Protein AF-0000000085167241 (afdb_homodimer)

Nearest PDB structures (foldseek):
  3n6x-assembly1_A  TM=8.940E-01  e=3.198E-33  Methylobacillus flagellatus KT
  5oeu-assembly1_A  TM=6.201E-01  e=6.183E-09  Globodera pallida
  5oev-assembly1_A  TM=5.483E-01  e=1.674E-08  Globodera pallida
  5oev-assembly2_B  TM=4.796E-01  e=4.284E-06  Globodera pallida
  3n6x-assembly1_A  TM=8.940E-01  e=3.481E-33  Methylobacillus flagellatus KT

Foldseek 3Di:
DPLVQLVQEDDDQFFAEQQADNVRHGDPLCVLVSVVVSPDDLVLVLVLQVLLVVLQLLLLQFFQQPPPVVSDGHGAFAFLDFREDEQVRVVLVQVQVFLVLLLLLVVVLCLQEVVVCCVVVLDPPCLQVVFLLAANLCRPFQAFLSGQQFKWKWWWFAFRVGAIATAWIDGFADDFPLVLQSQVVSNCVSPVPSCVVQVFDHLLVQLVLSLLQQQVRFPQVPDRAAEAEEDLDDSHRCLSSSLSSCQSNVHHYDWQQQWEDDPLFIWGAFLQGTDTHGEYEYNDGLLLAALQRRNVPRPTHYHNNSVSRSVNRHHYHNHRSSQSRRFPQCLVSSQVSSCVPPNDGRSHHHFDKAQQVDPVSVVVCVVCVQQKWKDFRHPVDPDDIHHSVPDDDPRNVVVNVVCVVCVRGIMIGGQGQGHWYWGFDPDDSRHTYIWGKMWMWMWGDSSNSTIGTRSWTKMWTDPDHPDSDTDPNVDGHIHRYGYGDPDNPPPPPVDPDCPDDVCVVVVPDDDTHGLLLLLLLLVLLQLLLLLLLLLLLLLLLLVLLVVPDPLSQVLNQLSQVLCVLVQQDADPDPVGDDSVRRLVSSLCQAQPCPRPHHSLVSLVSSLSSCSSNVSQDDSVLNSLSVCLNVLRNDDDDDSVSSSVSSVVSNVSSVVNVVCLVPPGDPDSSSLSSVLSNLLNLLLSLLSSVLSLLPDDPVSSQSCLCSNCSSLVCNVVLCVPVVDDDDDLSSCCQAEPDCPRCSHNLVSLVSNVVSVVVSCVRNPDDPLCLSVVLNVLSVPADSVCCPPPHPNNVVSSVSSSVSSVSSNVSSVVVSVVCCVSRNDPPPPPPPPPD/DPLVQLVQEDDDQFFAEQQADNVRHGDPLCVLVSVVVSPDDLVLVLVLQVLLVVLQLLLLQFFQQPPPVVSDGHGAFAFLDFREDEQVRVVLVQVQVFLVLLLLLVVVLCLQEVVVCCVVVLDPPCLQVVFLLAAPLCRPFQAFLSGQQFKWKWWWFAFRVGAIATAFIDGFQDDFPLVLLSNVVSNCVSPVPSCVVQVFDHLLVQLVLSLLQQQVRFPQVPDRAAEAEEDLDDSHRCLVSSLSSCQSNVHHYDWQQQWEADPLFIWGAFLQGTDTHGEYEYNDGLQLAALPRRNVPRPTHYHNNSVSRSVNRHHYHNHRSSQSRRFPQCLVSSQVSSCVPPNDGRSHHHFDKAQQVDPVSVVVCVVPVQQKWKDFRHPVDPDDIDHSVPDDDPRNVVVNVVCVVCVRGIMIGGQGQGHWYWGFDPDDSRHTYIWGKMWMWMWGDSSNSTIGTRSWTKMWTDPDHPDSDTDVNVDGHIHRYTYGDPDNPPPPPVPPDCPDDVCVVVVPDDDTHGLLLLLLLLVLLQLLLLLLLLLLLLLLLLVLLVVPDPLSQVLNQLSQVLCVLVQQDADPDPPHDDSVRRLVSSLCQAQPCPRPHHSLVSLVSSLSSCSSNVSQDDSVLNSLSVCLNVLRNDDDDDSVSSSVSSVVNNVSSVVNVVCLVPPGDPDSSSLSSVLSNLLNLLLSLLSSVLSLLPDDPVSSQSCLCSNCSSLVCNVVLCVPVVDDDDDLSSCCQAEPDCPRCSHNLVSLVSNVVSVVVCCVRNPDDPLCLSVVLNVLSVPDDSVCCPPPHPNNVVSSVSSSVSSVSSNVSSVVVSVVCCVSRNDPPPPPPPPPD

Structure (mmCIF, N/CA/C/O backbone):
data_AF-0000000085167241-model_v1
#
loop_
_entity.id
_entity.type
_entity.pdbx_description
1 polymer 'Uncharacterized protein'
#
loop_
_atom_site.group_PDB
_atom_site.id
_atom_site.type_symbol
_atom_site.label_atom_id
_atom_site.label_alt_id
_atom_site.label_comp_id
_atom_site.label_asym_id
_atom_site.label_entity_id
_atom_site.label_seq_id
_atom_site.pdbx_PDB_ins_code
_atom_site.Cartn_x
_atom_site.Cartn_y
_atom_site.Cartn_z
_atom_site.occupancy
_atom_site.B_iso_or_equiv
_atom_site.auth_seq_id
_atom_site.auth_comp_id
_atom_site.auth_asym_id
_atom_site.auth_atom_id
_atom_site.pdbx_PDB_model_num
ATOM 1 N N . MET A 1 1 ? 24.047 -2.877 -44.812 1 36.88 1 MET A N 1
ATOM 2 C CA . MET A 1 1 ? 24.219 -2.045 -43.625 1 36.88 1 MET A CA 1
ATOM 3 C C . MET A 1 1 ? 24.953 -2.812 -42.531 1 36.88 1 MET A C 1
ATOM 5 O O . MET A 1 1 ? 24.766 -4.023 -42.375 1 36.88 1 MET A O 1
ATOM 9 N N . PRO A 1 2 ? 26 -2.436 -42.031 1 45.62 2 PRO A N 1
ATOM 10 C CA . PRO A 1 2 ? 26.828 -3.145 -41.062 1 45.62 2 PRO A CA 1
ATOM 11 C C . PRO A 1 2 ? 26.016 -3.658 -39.844 1 45.62 2 PRO A C 1
ATOM 13 O O . PRO A 1 2 ? 25.203 -2.918 -39.281 1 45.62 2 PRO A O 1
ATOM 16 N N . GLN A 1 3 ? 25.609 -4.973 -39.781 1 63.5 3 GLN A N 1
ATOM 17 C CA . GLN A 1 3 ? 24.859 -5.598 -38.719 1 63.5 3 GLN A CA 1
ATOM 18 C C . GLN A 1 3 ? 25.656 -5.625 -37.406 1 63.5 3 GLN A C 1
ATOM 20 O O . GLN A 1 3 ? 26.609 -6.402 -37.281 1 63.5 3 GLN A O 1
ATOM 25 N N . ARG A 1 4 ? 25.609 -4.578 -36.594 1 71.19 4 ARG A N 1
ATOM 26 C CA . ARG A 1 4 ? 26.312 -4.293 -35.344 1 71.19 4 ARG A CA 1
ATOM 27 C C . ARG A 1 4 ? 26.312 -5.508 -34.438 1 71.19 4 ARG A C 1
ATOM 29 O O . ARG A 1 4 ? 27.344 -5.871 -33.875 1 71.19 4 ARG A O 1
ATOM 36 N N . LEU A 1 5 ? 25.312 -6.191 -34.406 1 78.56 5 LEU A N 1
ATOM 37 C CA . LEU A 1 5 ? 25.188 -7.289 -33.438 1 78.56 5 LEU A CA 1
ATOM 38 C C . LEU A 1 5 ? 25.938 -8.523 -33.938 1 78.56 5 LEU A C 1
ATOM 40 O O . LEU A 1 5 ? 26.641 -9.18 -33.188 1 78.56 5 LEU A O 1
ATOM 44 N N . LEU A 1 6 ? 25.938 -8.734 -35.281 1 81.69 6 LEU A N 1
ATOM 45 C CA . LEU A 1 6 ? 26.547 -9.93 -35.844 1 81.69 6 LEU A CA 1
ATOM 46 C C . LEU A 1 6 ? 28.062 -9.781 -35.906 1 81.69 6 LEU A C 1
ATOM 48 O O . LEU A 1 6 ? 28.797 -10.773 -35.844 1 81.69 6 LEU A O 1
ATOM 52 N N . GLU A 1 7 ? 28.484 -8.547 -36 1 77.75 7 GLU A N 1
ATOM 53 C CA . GLU A 1 7 ? 29.922 -8.305 -36.156 1 77.75 7 GLU A CA 1
ATOM 54 C C . GLU A 1 7 ? 30.656 -8.625 -34.844 1 77.75 7 GLU A C 1
ATOM 56 O O . GLU A 1 7 ? 31.812 -9.055 -34.875 1 77.75 7 GLU A O 1
ATOM 61 N N . SER A 1 8 ? 30.047 -8.539 -33.812 1 76.19 8 SER A N 1
ATOM 62 C CA . SER A 1 8 ? 30.703 -8.727 -32.531 1 76.19 8 SER A CA 1
ATOM 63 C C . SER A 1 8 ? 30.5 -10.148 -32 1 76.19 8 SER A C 1
ATOM 65 O O . SER A 1 8 ? 31.062 -10.523 -30.984 1 76.19 8 SER A O 1
ATOM 67 N N . TYR A 1 9 ? 29.844 -10.914 -32.781 1 85.69 9 TYR A N 1
ATOM 68 C CA . TYR A 1 9 ? 29.5 -12.25 -32.281 1 85.69 9 TYR A CA 1
ATOM 69 C C . TYR A 1 9 ? 30.656 -13.227 -32.5 1 85.69 9 TYR A C 1
ATOM 71 O O . TYR A 1 9 ? 31.094 -13.43 -33.656 1 85.69 9 TYR A O 1
ATOM 79 N N . PRO A 1 10 ? 31.219 -13.688 -31.375 1 80.62 10 PRO A N 1
ATOM 80 C CA . PRO A 1 10 ? 32.312 -14.633 -31.516 1 80.62 10 PRO A CA 1
ATOM 81 C C . PRO A 1 10 ? 31.875 -15.984 -32.062 1 80.62 10 PRO A C 1
ATOM 83 O O . PRO A 1 10 ? 30.875 -16.531 -31.609 1 80.62 10 PRO A O 1
ATOM 86 N N . VAL A 1 11 ? 32.594 -16.5 -33.094 1 75.38 11 VAL A N 1
ATOM 87 C CA . VAL A 1 11 ? 32.25 -17.812 -33.656 1 75.38 11 VAL A CA 1
ATOM 88 C C . VAL A 1 11 ? 33.281 -18.844 -33.219 1 75.38 11 VAL A C 1
ATOM 90 O O . VAL A 1 11 ? 34.469 -18.594 -33.219 1 75.38 11 VAL A O 1
ATOM 93 N N . ALA A 1 12 ? 32.688 -19.875 -32.594 1 73.56 12 ALA A N 1
ATOM 94 C CA . ALA A 1 12 ? 33.562 -21 -32.281 1 73.56 12 ALA A CA 1
ATOM 95 C C . ALA A 1 12 ? 33.531 -22.047 -33.375 1 73.56 12 ALA A C 1
ATOM 97 O O . ALA A 1 12 ? 32.469 -22.453 -33.844 1 73.56 12 ALA A O 1
ATOM 98 N N . SER A 1 13 ? 34.688 -22.484 -33.875 1 71.19 13 SER A N 1
ATOM 99 C CA . SER A 1 13 ? 34.781 -23.375 -35.031 1 71.19 13 SER A CA 1
ATOM 100 C C . SER A 1 13 ? 34.594 -24.828 -34.625 1 71.19 13 SER A C 1
ATOM 102 O O . SER A 1 13 ? 34.281 -25.672 -35.438 1 71.19 13 SER A O 1
ATOM 104 N N . ASP A 1 14 ? 34.625 -25.156 -33.469 1 81.12 14 ASP A N 1
ATOM 105 C CA . ASP A 1 14 ? 34.656 -26.562 -33.062 1 81.12 14 ASP A CA 1
ATOM 106 C C . ASP A 1 14 ? 33.281 -26.984 -32.5 1 81.12 14 ASP A C 1
ATOM 108 O O . ASP A 1 14 ? 33.156 -28.078 -31.953 1 81.12 14 ASP A O 1
ATOM 112 N N . ARG A 1 15 ? 32.312 -26.219 -32.688 1 87.81 15 ARG A N 1
ATOM 113 C CA . ARG A 1 15 ? 30.984 -26.531 -32.156 1 87.81 15 ARG A CA 1
ATOM 114 C C . ARG A 1 15 ? 29.891 -26.062 -33.094 1 87.81 15 ARG A C 1
ATOM 116 O O . ARG A 1 15 ? 30.125 -25.203 -33.969 1 87.81 15 ARG A O 1
ATOM 123 N N . TYR A 1 16 ? 28.828 -26.688 -33.062 1 90.88 16 TYR A N 1
ATOM 124 C CA . TYR A 1 16 ? 27.688 -26.25 -33.844 1 90.88 16 TYR A CA 1
ATOM 125 C C . TYR A 1 16 ? 27.125 -24.938 -33.281 1 90.88 16 TYR A C 1
ATOM 127 O O . TYR A 1 16 ? 26.891 -24.812 -32.094 1 90.88 16 TYR A O 1
ATOM 135 N N . ASP A 1 17 ? 26.969 -24 -34.188 1 92.5 17 ASP A N 1
ATOM 136 C CA . ASP A 1 17 ? 26.375 -22.719 -33.781 1 92.5 17 ASP A CA 1
ATOM 137 C C . ASP A 1 17 ? 24.906 -22.656 -34.219 1 92.5 17 ASP A C 1
ATOM 139 O O . ASP A 1 17 ? 24.594 -22.828 -35.375 1 92.5 17 ASP A O 1
ATOM 143 N N . GLU A 1 18 ? 24.062 -22.359 -33.281 1 94.06 18 GLU A N 1
ATOM 144 C CA . GLU A 1 18 ? 22.625 -22.344 -33.562 1 94.06 18 GLU A CA 1
ATOM 145 C C . GLU A 1 18 ? 22.219 -21.188 -34.469 1 94.06 18 GLU A C 1
ATOM 147 O O . GLU A 1 18 ? 21.188 -21.25 -35.125 1 94.06 18 GLU A O 1
ATOM 152 N N . MET A 1 19 ? 22.969 -20.109 -34.5 1 93.5 19 MET A N 1
ATOM 153 C CA . MET A 1 19 ? 22.609 -18.906 -35.219 1 93.5 19 MET A CA 1
ATOM 154 C C . MET A 1 19 ? 23.375 -18.844 -36.562 1 93.5 19 MET A C 1
ATOM 156 O O . MET A 1 19 ? 22.812 -18.422 -37.562 1 93.5 19 MET A O 1
ATOM 160 N N . LEU A 1 20 ? 24.578 -19.266 -36.531 1 91.94 20 LEU A N 1
ATOM 161 C CA . LEU A 1 20 ? 25.422 -19.156 -37.719 1 91.94 20 LEU A CA 1
ATOM 162 C C . LEU A 1 20 ? 25.672 -20.516 -38.344 1 91.94 20 LEU A C 1
ATOM 164 O O . LEU A 1 20 ? 25.875 -21.5 -37.625 1 91.94 20 LEU A O 1
ATOM 168 N N . ALA A 1 21 ? 25.656 -20.531 -39.656 1 89.69 21 ALA A N 1
ATOM 169 C CA . ALA A 1 21 ? 26.047 -21.734 -40.406 1 89.69 21 ALA A CA 1
ATOM 170 C C . ALA A 1 21 ? 27.578 -21.891 -40.406 1 89.69 21 ALA A C 1
ATOM 172 O O . ALA A 1 21 ? 28.297 -21 -39.969 1 89.69 21 ALA A O 1
ATOM 173 N N . ALA A 1 22 ? 28.016 -23.078 -40.875 1 84.75 22 ALA A N 1
ATOM 174 C CA . ALA A 1 22 ? 29.438 -23.391 -40.875 1 84.75 22 ALA A CA 1
ATOM 175 C C . ALA A 1 22 ? 30.219 -22.391 -41.688 1 84.75 22 ALA A C 1
ATOM 177 O O . ALA A 1 22 ? 31.391 -22.094 -41.406 1 84.75 22 ALA A O 1
ATOM 178 N N . ASP A 1 23 ? 29.562 -21.766 -42.625 1 83.31 23 ASP A N 1
ATOM 179 C CA . ASP A 1 23 ? 30.234 -20.812 -43.5 1 83.31 23 ASP A CA 1
ATOM 180 C C . ASP A 1 23 ? 30.172 -19.391 -42.938 1 83.31 23 ASP A C 1
ATOM 182 O O . ASP A 1 23 ? 30.641 -18.438 -43.562 1 83.31 23 ASP A O 1
ATOM 186 N N . GLY A 1 24 ? 29.594 -19.297 -41.781 1 82.25 24 GLY A N 1
ATOM 187 C CA . GLY A 1 24 ? 29.562 -18.016 -41.094 1 82.25 24 GLY A CA 1
ATOM 188 C C . GLY A 1 24 ? 28.312 -17.203 -41.406 1 82.25 24 GLY A C 1
ATOM 189 O O . GLY A 1 24 ? 28.094 -16.141 -40.844 1 82.25 24 GLY A O 1
ATOM 190 N N . ARG A 1 25 ? 27.516 -17.75 -42.281 1 84.75 25 ARG A N 1
ATOM 191 C CA . ARG A 1 25 ? 26.297 -17.031 -42.656 1 84.75 25 ARG A CA 1
ATOM 192 C C . ARG A 1 25 ? 25.172 -17.281 -41.656 1 84.75 25 ARG A C 1
ATOM 194 O O . ARG A 1 25 ? 25.125 -18.359 -41.031 1 84.75 25 ARG A O 1
ATOM 201 N N . LEU A 1 26 ? 24.328 -16.312 -41.594 1 90.94 26 LEU A N 1
ATOM 202 C CA . LEU A 1 26 ? 23.172 -16.406 -40.719 1 90.94 26 LEU A CA 1
ATOM 203 C C . LEU A 1 26 ? 22.188 -17.453 -41.219 1 90.94 26 LEU A C 1
ATOM 205 O O . LEU A 1 26 ? 21.859 -17.5 -42.406 1 90.94 26 LEU A O 1
ATOM 209 N N . ARG A 1 27 ? 21.828 -18.312 -40.375 1 92.38 27 ARG A N 1
ATOM 210 C CA . ARG A 1 27 ? 20.812 -19.281 -40.75 1 92.38 27 ARG A CA 1
ATOM 211 C C . ARG A 1 27 ? 19.484 -18.609 -41.094 1 92.38 27 ARG A C 1
ATOM 213 O O . ARG A 1 27 ? 19.109 -17.625 -40.438 1 92.38 27 ARG A O 1
ATOM 220 N N . PRO A 1 28 ? 18.734 -19.125 -42 1 91.31 28 PRO A N 1
ATOM 221 C CA . PRO A 1 28 ? 17.562 -18.422 -42.562 1 91.31 28 PRO A CA 1
ATOM 222 C C . PRO A 1 28 ? 16.5 -18.125 -41.5 1 91.31 28 PRO A C 1
ATOM 224 O O . PRO A 1 28 ? 15.898 -17.047 -41.5 1 91.31 28 PRO A O 1
ATOM 227 N N . HIS A 1 29 ? 16.219 -19.016 -40.594 1 92.12 29 HIS A N 1
ATOM 228 C CA . HIS A 1 29 ? 15.141 -18.828 -39.656 1 92.12 29 HIS A CA 1
ATOM 229 C C . HIS A 1 29 ? 15.523 -17.828 -38.562 1 92.12 29 HIS A C 1
ATOM 231 O O . HIS A 1 29 ? 14.688 -17.438 -37.75 1 92.12 29 HIS A O 1
ATOM 237 N N . TRP A 1 30 ? 16.75 -17.312 -38.562 1 93.81 30 TRP A N 1
ATOM 238 C CA . TRP A 1 30 ? 17.203 -16.297 -37.625 1 93.81 30 TRP A CA 1
ATOM 239 C C . TRP A 1 30 ? 17.094 -14.898 -38.219 1 93.81 30 TRP A C 1
ATOM 241 O O . TRP A 1 30 ? 17.172 -13.898 -37.5 1 93.81 30 TRP A O 1
ATOM 251 N N . ARG A 1 31 ? 16.906 -14.742 -39.406 1 91.06 31 ARG A N 1
ATOM 252 C CA . ARG A 1 31 ? 17.031 -13.5 -40.156 1 91.06 31 ARG A CA 1
ATOM 253 C C . ARG A 1 31 ? 16.047 -12.453 -39.656 1 91.06 31 ARG A C 1
ATOM 255 O O . ARG A 1 31 ? 16.422 -11.312 -39.375 1 91.06 31 ARG A O 1
ATOM 262 N N . THR A 1 32 ? 14.805 -12.898 -39.531 1 90.25 32 THR A N 1
ATOM 263 C CA . THR A 1 32 ? 13.766 -11.953 -39.125 1 90.25 32 THR A CA 1
ATOM 264 C C . THR A 1 32 ? 14.078 -11.367 -37.781 1 90.25 32 THR A C 1
ATOM 266 O O . THR A 1 32 ? 13.945 -10.156 -37.562 1 90.25 32 THR A O 1
ATOM 269 N N . LEU A 1 33 ? 14.469 -12.164 -36.844 1 92.25 33 LEU A N 1
ATOM 270 C CA . LEU A 1 33 ? 14.734 -11.711 -35.5 1 92.25 33 LEU A CA 1
ATOM 271 C C . LEU A 1 33 ? 15.93 -10.766 -35.469 1 92.25 33 LEU A C 1
ATOM 273 O O . LEU A 1 33 ? 15.875 -9.711 -34.812 1 92.25 33 LEU A O 1
ATOM 277 N N . ILE A 1 34 ? 16.984 -11.07 -36.125 1 89.56 34 ILE A N 1
ATOM 278 C CA . ILE A 1 34 ? 18.203 -10.266 -36.094 1 89.56 34 ILE A CA 1
ATOM 279 C C . ILE A 1 34 ? 17.938 -8.922 -36.781 1 89.56 34 ILE A C 1
ATOM 281 O O . ILE A 1 34 ? 18.422 -7.883 -36.312 1 89.56 34 ILE A O 1
ATOM 285 N N . ASP A 1 35 ? 17.203 -8.977 -37.75 1 88.44 35 ASP A N 1
ATOM 286 C CA . ASP A 1 35 ? 16.844 -7.73 -38.438 1 88.44 35 ASP A CA 1
ATOM 287 C C . ASP A 1 35 ? 16.078 -6.801 -37.5 1 88.44 35 ASP A C 1
ATOM 289 O O . ASP A 1 35 ? 16.328 -5.598 -37.438 1 88.44 35 ASP A O 1
ATOM 293 N N . GLN A 1 36 ? 15.203 -7.422 -36.844 1 87.69 36 GLN A N 1
ATOM 294 C CA . GLN A 1 36 ? 14.398 -6.633 -35.906 1 87.69 36 GLN A CA 1
ATOM 295 C C . GLN A 1 36 ? 15.258 -6.09 -34.781 1 87.69 36 GLN A C 1
ATOM 297 O O . GLN A 1 36 ? 15.062 -4.957 -34.344 1 87.69 36 GLN A O 1
ATOM 302 N N . LEU A 1 37 ? 16.125 -6.836 -34.312 1 85.94 37 LEU A N 1
ATOM 303 C CA . LEU A 1 37 ? 16.984 -6.418 -33.188 1 85.94 37 LEU A CA 1
ATOM 304 C C . LEU A 1 37 ? 17.969 -5.344 -33.656 1 85.94 37 LEU A C 1
ATOM 306 O O . LEU A 1 37 ? 18.297 -4.438 -32.875 1 85.94 37 LEU A O 1
ATOM 310 N N . GLU A 1 38 ? 18.406 -5.504 -34.781 1 82.56 38 GLU A N 1
ATOM 311 C CA . GLU A 1 38 ? 19.344 -4.531 -35.344 1 82.56 38 GLU A CA 1
ATOM 312 C C . GLU A 1 38 ? 18.688 -3.17 -35.531 1 82.56 38 GLU A C 1
ATOM 314 O O . GLU A 1 38 ? 19.359 -2.141 -35.5 1 82.56 38 GLU A O 1
ATOM 319 N N . ASN A 1 39 ? 17.453 -3.211 -35.625 1 82.19 39 ASN A N 1
ATOM 320 C CA . ASN A 1 39 ? 16.688 -1.974 -35.781 1 82.19 39 ASN A CA 1
ATOM 321 C C . ASN A 1 39 ? 16.438 -1.276 -34.469 1 82.19 39 ASN A C 1
ATOM 323 O O . ASN A 1 39 ? 16.062 -0.1 -34.438 1 82.19 39 ASN A O 1
ATOM 327 N N . LEU A 1 40 ? 16.641 -2 -33.469 1 79.44 40 LEU A N 1
ATOM 328 C CA . LEU A 1 40 ? 16.469 -1.4 -32.125 1 79.44 40 LEU A CA 1
ATOM 329 C C . LEU A 1 40 ? 17.734 -0.67 -31.703 1 79.44 40 LEU A C 1
ATOM 331 O O . LEU A 1 40 ? 18.844 -1.156 -31.938 1 79.44 40 LEU A O 1
ATOM 335 N N . SER A 1 41 ? 17.516 0.534 -31.156 1 77.31 41 SER A N 1
ATOM 336 C CA . SER A 1 41 ? 18.656 1.231 -30.578 1 77.31 41 SER A CA 1
ATOM 337 C C . SER A 1 41 ? 19.188 0.513 -29.328 1 77.31 41 SER A C 1
ATOM 339 O O . SER A 1 41 ? 18.469 -0.282 -28.719 1 77.31 41 SER A O 1
ATOM 341 N N . PRO A 1 42 ? 20.422 0.738 -29 1 75.81 42 PRO A N 1
ATOM 342 C CA . PRO A 1 42 ? 20.953 0.143 -27.781 1 75.81 42 PRO A CA 1
ATOM 343 C C . PRO A 1 42 ? 20.109 0.479 -26.547 1 75.81 42 PRO A C 1
ATOM 345 O O . PRO A 1 42 ? 19.938 -0.361 -25.656 1 75.81 42 PRO A O 1
ATOM 348 N N . ASP A 1 43 ? 19.625 1.629 -26.562 1 73.88 43 ASP A N 1
ATOM 349 C CA . ASP A 1 43 ? 18.781 2.033 -25.438 1 73.88 43 ASP A CA 1
ATOM 350 C C . ASP A 1 43 ? 17.484 1.237 -25.406 1 73.88 43 ASP A C 1
ATOM 352 O O . ASP A 1 43 ? 17 0.864 -24.328 1 73.88 43 ASP A O 1
ATOM 356 N N . MET A 1 44 ? 17.016 1.039 -26.531 1 75.88 44 MET A N 1
ATOM 357 C CA . MET A 1 44 ? 15.781 0.252 -26.625 1 75.88 44 MET A CA 1
ATOM 358 C C . MET A 1 44 ? 16.031 -1.199 -26.219 1 75.88 44 MET A C 1
ATOM 360 O O . MET A 1 44 ? 15.203 -1.829 -25.578 1 75.88 44 MET A O 1
ATOM 364 N N . LEU A 1 45 ? 17.188 -1.649 -26.609 1 78.56 45 LEU A N 1
ATOM 365 C CA . LEU A 1 45 ? 17.562 -3.01 -26.25 1 78.56 45 LEU A CA 1
ATOM 366 C C . LEU A 1 45 ? 17.719 -3.139 -24.734 1 78.56 45 LEU A C 1
ATOM 368 O O . LEU A 1 45 ? 17.328 -4.148 -24.141 1 78.56 45 LEU A O 1
ATOM 372 N N . ARG A 1 46 ? 18.266 -2.189 -24.188 1 77.69 46 ARG A N 1
ATOM 373 C CA . ARG A 1 46 ? 18.422 -2.156 -22.734 1 77.69 46 ARG A CA 1
ATOM 374 C C . ARG A 1 46 ? 17.078 -2.129 -22.031 1 77.69 46 ARG A C 1
ATOM 376 O O . ARG A 1 46 ? 16.891 -2.785 -21.016 1 77.69 46 ARG A O 1
ATOM 383 N N . ARG A 1 47 ? 16.281 -1.392 -22.594 1 74.62 47 ARG A N 1
ATOM 384 C CA . ARG A 1 47 ? 14.945 -1.292 -22.031 1 74.62 47 ARG A CA 1
ATOM 385 C C . ARG A 1 47 ? 14.227 -2.637 -22.078 1 74.62 47 ARG A C 1
ATOM 387 O O . ARG A 1 47 ? 13.539 -3.016 -21.125 1 74.62 47 ARG A O 1
ATOM 394 N N . ARG A 1 48 ? 14.367 -3.307 -23.172 1 79.69 48 ARG A N 1
ATOM 395 C CA . ARG A 1 48 ? 13.742 -4.617 -23.312 1 79.69 48 ARG A CA 1
ATOM 396 C C . ARG A 1 48 ? 14.352 -5.617 -22.328 1 79.69 48 ARG A C 1
ATOM 398 O O . ARG A 1 48 ? 13.633 -6.438 -21.75 1 79.69 48 ARG A O 1
ATOM 405 N N . ALA A 1 49 ? 15.586 -5.531 -22.172 1 81.62 49 ALA A N 1
ATOM 406 C CA . ALA A 1 49 ? 16.281 -6.418 -21.234 1 81.62 49 ALA A CA 1
ATOM 407 C C . ALA A 1 49 ? 15.82 -6.16 -19.797 1 81.62 49 ALA A C 1
ATOM 409 O O . ALA A 1 49 ? 15.641 -7.098 -19.016 1 81.62 49 ALA A O 1
ATOM 410 N N . ASN A 1 50 ? 15.672 -4.957 -19.547 1 76.12 50 ASN A N 1
ATOM 411 C CA . ASN A 1 50 ? 15.195 -4.59 -18.219 1 76.12 50 ASN A CA 1
ATOM 412 C C . ASN A 1 50 ? 13.758 -5.043 -18 1 76.12 50 ASN A C 1
ATOM 414 O O . ASN A 1 50 ? 13.391 -5.434 -16.891 1 76.12 50 ASN A O 1
ATOM 418 N N . GLU A 1 51 ? 13.047 -4.98 -19 1 74.25 51 GLU A N 1
ATOM 419 C CA . GLU A 1 51 ? 11.672 -5.461 -18.906 1 74.25 51 GLU A CA 1
ATOM 420 C C . GLU A 1 51 ? 11.617 -6.945 -18.562 1 74.25 51 GLU A C 1
ATOM 422 O O . GLU A 1 51 ? 10.773 -7.371 -17.766 1 74.25 51 GLU A O 1
ATOM 427 N N . VAL A 1 52 ? 12.445 -7.68 -19.172 1 80.81 52 VAL A N 1
ATOM 428 C CA . VAL A 1 52 ? 12.531 -9.109 -18.891 1 80.81 52 VAL A CA 1
ATOM 429 C C . VAL A 1 52 ? 12.914 -9.32 -17.422 1 80.81 52 VAL A C 1
ATOM 431 O O . VAL A 1 52 ? 12.289 -10.125 -16.719 1 80.81 52 VAL A O 1
ATOM 434 N N . ARG A 1 53 ? 13.797 -8.586 -16.938 1 77.44 53 ARG A N 1
ATOM 435 C CA . ARG A 1 53 ? 14.25 -8.711 -15.547 1 77.44 53 ARG A CA 1
ATOM 436 C C . ARG A 1 53 ? 13.148 -8.312 -14.57 1 77.44 53 ARG A C 1
ATOM 438 O O . ARG A 1 53 ? 12.953 -8.961 -13.547 1 77.44 53 ARG A O 1
ATOM 445 N N . ASP A 1 54 ? 12.547 -7.246 -14.922 1 67.88 54 ASP A N 1
ATOM 446 C CA . ASP A 1 54 ? 11.484 -6.738 -14.07 1 67.88 54 ASP A CA 1
ATOM 447 C C . ASP A 1 54 ? 10.305 -7.707 -14.023 1 67.88 54 ASP A C 1
ATOM 449 O O . ASP A 1 54 ? 9.672 -7.875 -12.984 1 67.88 54 ASP A O 1
ATOM 453 N N . ALA A 1 55 ? 10.039 -8.281 -15.148 1 69.06 55 ALA A N 1
ATOM 454 C CA . ALA A 1 55 ? 8.938 -9.242 -15.227 1 69.06 55 ALA A CA 1
ATOM 455 C C . ALA A 1 55 ? 9.227 -10.477 -14.375 1 69.06 55 ALA A C 1
ATOM 457 O O . ALA A 1 55 ? 8.336 -11 -13.703 1 69.06 55 ALA A O 1
ATOM 458 N N . ILE A 1 56 ? 10.43 -10.961 -14.375 1 73.56 56 ILE A N 1
ATOM 459 C CA . ILE A 1 56 ? 10.836 -12.109 -13.578 1 73.56 56 ILE A CA 1
ATOM 460 C C . ILE A 1 56 ? 10.664 -11.789 -12.094 1 73.56 56 ILE A C 1
ATOM 462 O O . ILE A 1 56 ? 10.133 -12.609 -11.336 1 73.56 56 ILE A O 1
ATOM 466 N N . ALA A 1 57 ? 11.062 -10.664 -11.758 1 64.06 57 ALA A N 1
ATOM 467 C CA . ALA A 1 57 ? 10.969 -10.234 -10.359 1 64.06 57 ALA A CA 1
ATOM 468 C C . ALA A 1 57 ? 9.516 -10.078 -9.93 1 64.06 57 ALA A C 1
ATOM 470 O O . ALA A 1 57 ? 9.117 -10.539 -8.859 1 64.06 57 ALA A O 1
ATOM 471 N N . SER A 1 58 ? 8.836 -9.461 -10.82 1 57.62 58 SER A N 1
ATOM 472 C CA . SER A 1 58 ? 7.445 -9.148 -10.508 1 57.62 58 SER A CA 1
ATOM 473 C C . SER A 1 58 ? 6.602 -10.422 -10.43 1 57.62 58 SER A C 1
ATOM 475 O O . SER A 1 58 ? 5.691 -10.516 -9.609 1 57.62 58 SER A O 1
ATOM 477 N N . ASP A 1 59 ? 6.941 -11.383 -11.336 1 60.44 59 ASP A N 1
ATOM 478 C CA . ASP A 1 59 ? 6.164 -12.617 -11.391 1 60.44 59 ASP A CA 1
ATOM 479 C C . ASP A 1 59 ? 6.629 -13.602 -10.32 1 60.44 59 ASP A C 1
ATOM 481 O O . ASP A 1 59 ? 5.965 -14.617 -10.07 1 60.44 59 ASP A O 1
ATOM 485 N N . GLY A 1 60 ? 7.617 -13.219 -9.625 1 58.69 60 GLY A N 1
ATOM 486 C CA . GLY A 1 60 ? 8.141 -14.055 -8.555 1 58.69 60 GLY A CA 1
ATOM 487 C C . GLY A 1 60 ? 8.68 -15.383 -9.047 1 58.69 60 GLY A C 1
ATOM 488 O O . GLY A 1 60 ? 8.5 -16.406 -8.383 1 58.69 60 GLY A O 1
ATOM 489 N N . VAL A 1 61 ? 9.07 -15.414 -10.211 1 62.34 61 VAL A N 1
ATOM 490 C CA . VAL A 1 61 ? 9.641 -16.656 -10.742 1 62.34 61 VAL A CA 1
ATOM 491 C C . VAL A 1 61 ? 11 -16.906 -10.094 1 62.34 61 VAL A C 1
ATOM 493 O O . VAL A 1 61 ? 11.945 -16.141 -10.289 1 62.34 61 VAL A O 1
ATOM 496 N N . THR A 1 62 ? 10.961 -17.844 -9.227 1 60.25 62 THR A N 1
ATOM 497 C CA . THR A 1 62 ? 12.203 -18.125 -8.508 1 60.25 62 THR A CA 1
ATOM 498 C C . THR A 1 62 ? 12.586 -19.594 -8.609 1 60.25 62 THR A C 1
ATOM 500 O O . THR A 1 62 ? 11.805 -20.406 -9.117 1 60.25 62 THR A O 1
ATOM 503 N N . TYR A 1 63 ? 13.766 -19.797 -8.461 1 55.22 63 TYR A N 1
ATOM 504 C CA . TYR A 1 63 ? 14.32 -21.141 -8.32 1 55.22 63 TYR A CA 1
ATOM 505 C C . TYR A 1 63 ? 15.125 -21.266 -7.035 1 55.22 63 TYR A C 1
ATOM 507 O O . TYR A 1 63 ? 16.031 -20.469 -6.789 1 55.22 63 TYR A O 1
ATOM 515 N N . ASN A 1 64 ? 14.641 -22.141 -6.211 1 49.94 64 ASN A N 1
ATOM 516 C CA . ASN A 1 64 ? 15.328 -22.312 -4.938 1 49.94 64 ASN A CA 1
ATOM 517 C C . ASN A 1 64 ? 16.609 -23.125 -5.098 1 49.94 64 ASN A C 1
ATOM 519 O O . ASN A 1 64 ? 16.594 -24.219 -5.664 1 49.94 64 ASN A O 1
ATOM 523 N N . VAL A 1 65 ? 17.797 -22.516 -4.848 1 44.78 65 VAL A N 1
ATOM 524 C CA . VAL A 1 65 ? 19.062 -23.234 -4.961 1 44.78 65 VAL A CA 1
ATOM 525 C C . VAL A 1 65 ? 19.375 -23.938 -3.645 1 44.78 65 VAL A C 1
ATOM 527 O O . VAL A 1 65 ? 19.531 -23.281 -2.607 1 44.78 65 VAL A O 1
ATOM 530 N N . TYR A 1 66 ? 19.234 -25.312 -3.643 1 40.81 66 TYR A N 1
ATOM 531 C CA . TYR A 1 66 ? 19.516 -26.094 -2.443 1 40.81 66 TYR A CA 1
ATOM 532 C C . TYR A 1 66 ? 20.891 -25.766 -1.89 1 40.81 66 TYR A C 1
ATOM 534 O O . TYR A 1 66 ? 21.109 -25.781 -0.674 1 40.81 66 TYR A O 1
ATOM 542 N N . ALA A 1 67 ? 21.906 -25.594 -2.771 1 42.25 67 ALA A N 1
ATOM 543 C CA . ALA A 1 67 ? 23.297 -25.469 -2.359 1 42.25 67 ALA A CA 1
ATOM 544 C C . ALA A 1 67 ? 23.578 -24.109 -1.73 1 42.25 67 ALA A C 1
ATOM 546 O O . ALA A 1 67 ? 24.641 -23.891 -1.16 1 42.25 67 ALA A O 1
ATOM 547 N N . ASP A 1 68 ? 22.703 -23.25 -1.947 1 46.06 68 ASP A N 1
ATOM 548 C CA . ASP A 1 68 ? 22.969 -21.953 -1.331 1 46.06 68 ASP A CA 1
ATOM 549 C C . ASP A 1 68 ? 22.547 -21.938 0.134 1 46.06 68 ASP A C 1
ATOM 551 O O . ASP A 1 68 ? 21.375 -22.188 0.445 1 46.06 68 ASP A O 1
ATOM 555 N N . PRO A 1 69 ? 23.531 -22.234 1 1 40.72 69 PRO A N 1
ATOM 556 C CA . PRO A 1 69 ? 23.234 -22.281 2.436 1 40.72 69 PRO A CA 1
ATOM 557 C C . PRO A 1 69 ? 22.156 -21.297 2.859 1 40.72 69 PRO A C 1
ATOM 559 O O . PRO A 1 69 ? 21.531 -21.484 3.906 1 40.72 69 PRO A O 1
ATOM 562 N N . LYS A 1 70 ? 22.219 -20.281 2.205 1 43.84 70 LYS A N 1
ATOM 563 C CA . LYS A 1 70 ? 21.281 -19.266 2.697 1 43.84 70 LYS A CA 1
ATOM 564 C C . LYS A 1 70 ? 19.875 -19.516 2.143 1 43.84 70 LYS A C 1
ATOM 566 O O . LYS A 1 70 ? 18.953 -18.734 2.422 1 43.84 70 LYS A O 1
ATOM 571 N N . GLY A 1 71 ? 19.703 -20.75 1.467 1 44.53 71 GLY A N 1
ATOM 572 C CA . GLY A 1 71 ? 18.391 -21.172 0.985 1 44.53 71 GLY A CA 1
ATOM 573 C C . GLY A 1 71 ? 17.703 -20.141 0.119 1 44.53 71 GLY A C 1
ATOM 574 O O . GLY A 1 71 ? 16.484 -19.984 0.174 1 44.53 71 GLY A O 1
ATOM 575 N N . ALA A 1 72 ? 18.5 -19.25 -0.527 1 50.78 72 ALA A N 1
ATOM 576 C CA . ALA A 1 72 ? 18.062 -18 -1.113 1 50.78 72 ALA A CA 1
ATOM 577 C C . ALA A 1 72 ? 17.297 -18.234 -2.412 1 50.78 72 ALA A C 1
ATOM 579 O O . ALA A 1 72 ? 17.656 -19.109 -3.199 1 50.78 72 ALA A O 1
ATOM 580 N N . ASN A 1 73 ? 16.016 -17.969 -2.377 1 59.38 73 ASN A N 1
ATOM 581 C CA . ASN A 1 73 ? 15.203 -17.844 -3.58 1 59.38 73 ASN A CA 1
ATOM 582 C C . ASN A 1 73 ? 15.875 -16.953 -4.629 1 59.38 73 ASN A C 1
ATOM 584 O O . ASN A 1 73 ? 16.109 -15.773 -4.391 1 59.38 73 ASN A O 1
ATOM 588 N N . ARG A 1 74 ? 16.641 -17.734 -5.578 1 66.5 74 ARG A N 1
ATOM 589 C CA . ARG A 1 74 ? 17.234 -16.938 -6.656 1 66.5 74 ARG A CA 1
ATOM 590 C C . ARG A 1 74 ? 16.219 -16.641 -7.742 1 66.5 74 ARG A C 1
ATOM 592 O O . ARG A 1 74 ? 15.406 -17.5 -8.102 1 66.5 74 ARG A O 1
ATOM 599 N N . PRO A 1 75 ? 16.297 -15.414 -8.117 1 70.19 75 PRO A N 1
ATOM 600 C CA . PRO A 1 75 ? 15.383 -15.094 -9.219 1 70.19 75 PRO A CA 1
ATOM 601 C C . PRO A 1 75 ? 15.688 -15.891 -10.484 1 70.19 75 PRO A C 1
ATOM 603 O O . PRO A 1 75 ? 16.859 -16.156 -10.789 1 70.19 75 PRO A O 1
ATOM 606 N N . TRP A 1 76 ? 14.758 -16.484 -11.148 1 76.38 76 TRP A N 1
ATOM 607 C CA . TRP A 1 76 ? 14.859 -17.109 -12.469 1 76.38 76 TRP A CA 1
ATOM 608 C C . TRP A 1 76 ? 15.484 -16.141 -13.477 1 76.38 76 TRP A C 1
ATOM 610 O O . TRP A 1 76 ? 15.406 -14.922 -13.312 1 76.38 76 TRP A O 1
ATOM 620 N N . GLU A 1 77 ? 16.375 -16.656 -14.305 1 83.31 77 GLU A N 1
ATOM 621 C CA . GLU A 1 77 ? 17 -15.812 -15.32 1 83.31 77 GLU A CA 1
ATOM 622 C C . GLU A 1 77 ? 16.562 -16.219 -16.719 1 83.31 77 GLU A C 1
ATOM 624 O O . GLU A 1 77 ? 16.5 -17.406 -17.047 1 83.31 77 GLU A O 1
ATOM 629 N N . LEU A 1 78 ? 16.203 -15.227 -17.5 1 89.25 78 LEU A N 1
ATOM 630 C CA . LEU A 1 78 ? 15.727 -15.43 -18.859 1 89.25 78 LEU A CA 1
ATOM 631 C C . LEU A 1 78 ? 16.469 -14.508 -19.828 1 89.25 78 LEU A C 1
ATOM 633 O O . LEU A 1 78 ? 16.531 -13.297 -19.609 1 89.25 78 LEU A O 1
ATOM 637 N N . ASP A 1 79 ? 17.109 -15.109 -20.812 1 90.81 79 ASP A N 1
ATOM 638 C CA . ASP A 1 79 ? 17.781 -14.367 -21.859 1 90.81 79 ASP A CA 1
ATOM 639 C C . ASP A 1 79 ? 16.781 -13.695 -22.797 1 90.81 79 ASP A C 1
ATOM 641 O O . ASP A 1 79 ? 15.758 -14.281 -23.141 1 90.81 79 ASP A O 1
ATOM 645 N N . LEU A 1 80 ? 17.156 -12.516 -23.219 1 89.38 80 LEU A N 1
ATOM 646 C CA . LEU A 1 80 ? 16.297 -11.789 -24.156 1 89.38 80 LEU A CA 1
ATOM 647 C C . LEU A 1 80 ? 16.25 -12.492 -25.5 1 89.38 80 LEU A C 1
ATOM 649 O O . LEU A 1 80 ? 15.234 -12.43 -26.203 1 89.38 80 LEU A O 1
ATOM 653 N N . LEU A 1 81 ? 17.344 -13.109 -25.859 1 92.38 81 LEU A N 1
ATOM 654 C CA . LEU A 1 81 ? 17.375 -13.82 -27.125 1 92.38 81 LEU A CA 1
ATOM 655 C C . LEU A 1 81 ? 16.812 -15.234 -26.969 1 92.38 81 LEU A C 1
ATOM 657 O O . LEU A 1 81 ? 17.281 -16 -26.141 1 92.38 81 LEU A O 1
ATOM 661 N N . PRO A 1 82 ? 15.875 -15.656 -27.781 1 95.69 82 PRO A N 1
ATOM 662 C CA . PRO A 1 82 ? 15.289 -17 -27.719 1 95.69 82 PRO A CA 1
ATOM 663 C C . PRO A 1 82 ? 16.156 -18.047 -28.422 1 95.69 82 PRO A C 1
ATOM 665 O O . PRO A 1 82 ? 17.141 -17.703 -29.062 1 95.69 82 PRO A O 1
ATOM 668 N N . HIS A 1 83 ? 15.906 -19.281 -28.172 1 96.25 83 HIS A N 1
ATOM 669 C CA . HIS A 1 83 ? 16.391 -20.391 -28.969 1 96.25 83 HIS A CA 1
ATOM 670 C C . HIS A 1 83 ? 15.414 -20.719 -30.109 1 96.25 83 HIS A C 1
ATOM 672 O O . HIS A 1 83 ? 14.281 -21.141 -29.844 1 96.25 83 HIS A O 1
ATOM 678 N N . LEU A 1 84 ? 15.883 -20.547 -31.359 1 96.44 84 LEU A N 1
ATOM 679 C CA . LEU A 1 84 ? 14.992 -20.719 -32.5 1 96.44 84 LEU A CA 1
ATOM 680 C C . LEU A 1 84 ? 15.117 -22.125 -33.094 1 96.44 84 LEU A C 1
ATOM 682 O O . LEU A 1 84 ? 16.234 -22.609 -33.312 1 96.44 84 LEU A O 1
ATOM 686 N N . VAL A 1 85 ? 13.992 -22.75 -33.25 1 95.56 85 VAL A N 1
ATOM 687 C CA . VAL A 1 85 ? 13.93 -24.047 -33.906 1 95.56 85 VAL A CA 1
ATOM 688 C C . VAL A 1 85 ? 13.047 -23.969 -35.156 1 95.56 85 VAL A C 1
ATOM 690 O O . VAL A 1 85 ? 11.883 -23.562 -35.062 1 95.56 85 VAL A O 1
ATOM 693 N N . SER A 1 86 ? 13.562 -24.375 -36.281 1 93.75 86 SER A N 1
ATOM 694 C CA . SER A 1 86 ? 12.82 -24.297 -37.531 1 93.75 86 SER A CA 1
ATOM 695 C C . SER A 1 86 ? 11.672 -25.281 -37.562 1 93.75 86 SER A C 1
ATOM 697 O O . SER A 1 86 ? 11.672 -26.266 -36.812 1 93.75 86 SER A O 1
ATOM 699 N N . SER A 1 87 ? 10.734 -25.062 -38.406 1 91.94 87 SER A N 1
ATOM 700 C CA . SER A 1 87 ? 9.562 -25.922 -38.531 1 91.94 87 SER A CA 1
ATOM 701 C C . SER A 1 87 ? 9.953 -27.344 -38.906 1 91.94 87 SER A C 1
ATOM 703 O O . SER A 1 87 ? 9.438 -28.312 -38.312 1 91.94 87 SER A O 1
ATOM 705 N N . GLU A 1 88 ? 10.828 -27.453 -39.812 1 92.19 88 GLU A N 1
ATOM 706 C CA . GLU A 1 88 ? 11.258 -28.781 -40.281 1 92.19 88 GLU A CA 1
ATOM 707 C C . GLU A 1 88 ? 11.953 -29.562 -39.188 1 92.19 88 GLU A C 1
ATOM 709 O O . GLU A 1 88 ? 11.672 -30.734 -38.969 1 92.19 88 GLU A O 1
ATOM 714 N N . GLU A 1 89 ? 12.828 -28.891 -38.594 1 93.56 89 GLU A N 1
ATOM 715 C CA . GLU A 1 89 ? 13.547 -29.531 -37.5 1 93.56 89 GLU A CA 1
ATOM 716 C C . GLU A 1 89 ? 12.594 -29.938 -36.375 1 93.56 89 GLU A C 1
ATOM 718 O O . GLU A 1 89 ? 12.742 -31.016 -35.781 1 93.56 89 GLU A O 1
ATOM 723 N N . TRP A 1 90 ? 11.672 -29.141 -36.125 1 95.25 90 TRP A N 1
ATOM 724 C CA . TRP A 1 90 ? 10.75 -29.438 -35.031 1 95.25 90 TRP A CA 1
ATOM 725 C C . TRP A 1 90 ? 9.836 -30.609 -35.375 1 95.25 90 TRP A C 1
ATOM 727 O O . TRP A 1 90 ? 9.492 -31.422 -34.531 1 95.25 90 TRP A O 1
ATOM 737 N N . ASP A 1 91 ? 9.422 -30.703 -36.594 1 94.56 91 ASP A N 1
ATOM 738 C CA . ASP A 1 91 ? 8.594 -31.828 -37.031 1 94.56 91 ASP A CA 1
ATOM 739 C C . ASP A 1 91 ? 9.297 -33.156 -36.75 1 94.56 91 ASP A C 1
ATOM 741 O O . ASP A 1 91 ? 8.664 -34.094 -36.312 1 94.56 91 ASP A O 1
ATOM 745 N N . PHE A 1 92 ? 10.484 -33.156 -37.031 1 96.06 92 PHE A N 1
ATOM 746 C CA . PHE A 1 92 ? 11.266 -34.344 -36.75 1 96.06 92 PHE A CA 1
ATOM 747 C C . PHE A 1 92 ? 11.312 -34.594 -35.25 1 96.06 92 PHE A C 1
ATOM 749 O O . PHE A 1 92 ? 11.07 -35.719 -34.781 1 96.06 92 PHE A O 1
ATOM 756 N N . LEU A 1 93 ? 11.664 -33.594 -34.469 1 96.75 93 LEU A N 1
ATOM 757 C CA . LEU A 1 93 ? 11.789 -33.75 -33.031 1 96.75 93 LEU A CA 1
ATOM 758 C C . LEU A 1 93 ? 10.469 -34.188 -32.406 1 96.75 93 LEU A C 1
ATOM 760 O O . LEU A 1 93 ? 10.453 -35.031 -31.484 1 96.75 93 LEU A O 1
ATOM 764 N N . GLU A 1 94 ? 9.406 -33.594 -32.844 1 96.31 94 GLU A N 1
ATOM 765 C CA . GLU A 1 94 ? 8.086 -33.938 -32.312 1 96.31 94 GLU A CA 1
ATOM 766 C C . GLU A 1 94 ? 7.785 -35.406 -32.5 1 96.31 94 GLU A C 1
ATOM 768 O O . GLU A 1 94 ? 7.34 -36.094 -31.562 1 96.31 94 GLU A O 1
ATOM 773 N N . ARG A 1 95 ? 8.078 -35.938 -33.656 1 96.44 95 ARG A N 1
ATOM 774 C CA . ARG A 1 95 ? 7.859 -37.344 -33.938 1 96.44 95 ARG A CA 1
ATOM 775 C C . ARG A 1 95 ? 8.797 -38.219 -33.125 1 96.44 95 ARG A C 1
ATOM 777 O O . ARG A 1 95 ? 8.375 -39.25 -32.562 1 96.44 95 ARG A O 1
ATOM 784 N N . ALA A 1 96 ? 9.961 -37.812 -33.094 1 97.75 96 ALA A N 1
ATOM 785 C CA . ALA A 1 96 ? 10.984 -38.625 -32.438 1 97.75 96 ALA A CA 1
ATOM 786 C C . ALA A 1 96 ? 10.742 -38.688 -30.922 1 97.75 96 ALA A C 1
ATOM 788 O O . ALA A 1 96 ? 10.875 -39.719 -30.297 1 97.75 96 ALA A O 1
ATOM 789 N N . VAL A 1 97 ? 10.461 -37.562 -30.344 1 97.94 97 VAL A N 1
ATOM 790 C CA . VAL A 1 97 ? 10.195 -37.5 -28.906 1 97.94 97 VAL A CA 1
ATOM 791 C C . VAL A 1 97 ? 8.922 -38.281 -28.578 1 97.94 97 VAL A C 1
ATOM 793 O O . VAL A 1 97 ? 8.867 -39 -27.578 1 97.94 97 VAL A O 1
ATOM 796 N N . GLY A 1 98 ? 7.922 -38.125 -29.391 1 97.25 98 GLY A N 1
ATOM 797 C CA . GLY A 1 98 ? 6.711 -38.938 -29.219 1 97.25 98 GLY A CA 1
ATOM 798 C C . GLY A 1 98 ? 6.969 -40.406 -29.234 1 97.25 98 GLY A C 1
ATOM 799 O O . GLY A 1 98 ? 6.418 -41.156 -28.406 1 97.25 98 GLY A O 1
ATOM 800 N N . GLN A 1 99 ? 7.77 -40.875 -30.141 1 97.12 99 GLN A N 1
ATOM 801 C CA . GLN A 1 99 ? 8.133 -42.281 -30.219 1 97.12 99 GLN A CA 1
ATOM 802 C C . GLN A 1 99 ? 8.812 -42.75 -28.938 1 97.12 99 GLN A C 1
ATOM 804 O O . GLN A 1 99 ? 8.5 -43.844 -28.422 1 97.12 99 GLN A O 1
ATOM 809 N N . ARG A 1 100 ? 9.719 -41.969 -28.562 1 97.5 100 ARG A N 1
ATOM 810 C CA . ARG A 1 100 ? 10.484 -42.375 -27.375 1 97.5 100 ARG A CA 1
ATOM 811 C C . ARG A 1 100 ? 9.594 -42.406 -26.141 1 97.5 100 ARG A C 1
ATOM 813 O O . ARG A 1 100 ? 9.742 -43.281 -25.281 1 97.5 100 ARG A O 1
ATOM 820 N N . ALA A 1 101 ? 8.703 -41.438 -26.016 1 97.81 101 ALA A N 1
ATOM 821 C CA . ALA A 1 101 ? 7.758 -41.438 -24.891 1 97.81 101 ALA A CA 1
ATOM 822 C C . ALA A 1 101 ? 6.91 -42.719 -24.891 1 97.81 101 ALA A C 1
ATOM 824 O O . ALA A 1 101 ? 6.684 -43.312 -23.844 1 97.81 101 ALA A O 1
ATOM 825 N N . ARG A 1 102 ? 6.469 -43.062 -26.047 1 96.69 102 ARG A N 1
ATOM 826 C CA . ARG A 1 102 ? 5.711 -44.312 -26.188 1 96.69 102 ARG A CA 1
ATOM 827 C C . ARG A 1 102 ? 6.551 -45.531 -25.766 1 96.69 102 ARG A C 1
ATOM 829 O O . ARG A 1 102 ? 6.055 -46.438 -25.109 1 96.69 102 ARG A O 1
ATOM 836 N N . LEU A 1 103 ? 7.734 -45.5 -26.203 1 97.31 103 LEU A N 1
ATOM 837 C CA . LEU A 1 103 ? 8.664 -46.562 -25.828 1 97.31 103 LEU A CA 1
ATOM 838 C C . LEU A 1 103 ? 8.812 -46.656 -24.312 1 97.31 103 LEU A C 1
ATOM 840 O O . LEU A 1 103 ? 8.766 -47.75 -23.75 1 97.31 103 LEU A O 1
ATOM 844 N N . MET A 1 104 ? 9.047 -45.531 -23.703 1 97.44 104 MET A N 1
ATOM 845 C CA . MET A 1 104 ? 9.242 -45.469 -22.25 1 97.44 104 MET A CA 1
ATOM 846 C C . MET A 1 104 ? 8 -46 -21.531 1 97.44 104 MET A C 1
ATOM 848 O O . MET A 1 104 ? 8.117 -46.688 -20.516 1 97.44 104 MET A O 1
ATOM 852 N N . ASN A 1 105 ? 6.836 -45.594 -22.016 1 97.25 105 ASN A N 1
ATOM 853 C CA . ASN A 1 105 ? 5.605 -46.125 -21.422 1 97.25 105 ASN A CA 1
ATOM 854 C C . ASN A 1 105 ? 5.512 -47.625 -21.578 1 97.25 105 ASN A C 1
ATOM 856 O O . ASN A 1 105 ? 5.113 -48.312 -20.641 1 97.25 105 ASN A O 1
ATOM 860 N N . GLY A 1 106 ? 5.824 -48.094 -22.734 1 96.31 106 GLY A N 1
ATOM 861 C CA . GLY A 1 106 ? 5.828 -49.531 -22.969 1 96.31 106 GLY A CA 1
ATOM 862 C C . GLY A 1 106 ? 6.801 -50.281 -22.078 1 96.31 106 GLY A C 1
ATOM 863 O O . GLY A 1 106 ? 6.5 -51.375 -21.609 1 96.31 106 GLY A O 1
ATOM 864 N N . LEU A 1 107 ? 7.926 -49.688 -21.906 1 96.81 107 LEU A N 1
ATOM 865 C CA . LEU A 1 107 ? 8.938 -50.281 -21.031 1 96.81 107 LEU A CA 1
ATOM 866 C C . LEU A 1 107 ? 8.43 -50.375 -19.594 1 96.81 107 LEU A C 1
ATOM 868 O O . LEU A 1 107 ? 8.617 -51.406 -18.953 1 96.81 107 LEU A O 1
ATOM 872 N N . LEU A 1 108 ? 7.816 -49.375 -19.094 1 96.75 108 LEU A N 1
ATOM 873 C CA . LEU A 1 108 ? 7.254 -49.406 -17.75 1 96.75 108 LEU A CA 1
ATOM 874 C C . LEU A 1 108 ? 6.172 -50.469 -17.625 1 96.75 108 LEU A C 1
ATOM 876 O O . LEU A 1 108 ? 6.105 -51.188 -16.625 1 96.75 108 LEU A O 1
ATOM 880 N N . SER A 1 109 ? 5.332 -50.531 -18.672 1 96.12 109 SER A N 1
ATOM 881 C CA . SER A 1 109 ? 4.273 -51.531 -18.688 1 96.12 109 SER A CA 1
ATOM 882 C C . SER A 1 109 ? 4.844 -52.969 -18.594 1 96.12 109 SER A C 1
ATOM 884 O O . SER A 1 109 ? 4.254 -53.844 -17.969 1 96.12 109 SER A O 1
ATOM 886 N N . ASP A 1 110 ? 5.949 -53.156 -19.203 1 97.12 110 ASP A N 1
ATOM 887 C CA . ASP A 1 110 ? 6.582 -54.469 -19.188 1 97.12 110 ASP A CA 1
ATOM 888 C C . ASP A 1 110 ? 7.293 -54.719 -17.859 1 97.12 110 ASP A C 1
ATOM 890 O O . ASP A 1 110 ? 7.133 -55.781 -17.266 1 97.12 110 ASP A O 1
ATOM 894 N N . ILE A 1 111 ? 8.07 -53.75 -17.391 1 96.5 111 ILE A N 1
ATOM 895 C CA . ILE A 1 111 ? 8.867 -53.875 -16.172 1 96.5 111 ILE A CA 1
ATOM 896 C C . ILE A 1 111 ? 7.953 -54.188 -14.992 1 96.5 111 ILE A C 1
ATOM 898 O O . ILE A 1 111 ? 8.273 -55.031 -14.148 1 96.5 111 ILE A O 1
ATOM 902 N N . TYR A 1 112 ? 6.812 -53.562 -14.914 1 96.38 112 TYR A N 1
ATOM 903 C CA . TYR A 1 112 ? 5.918 -53.75 -13.773 1 96.38 112 TYR A CA 1
ATOM 904 C C . TYR A 1 112 ? 4.785 -54.719 -14.117 1 96.38 112 TYR A C 1
ATOM 906 O O . TYR A 1 112 ? 3.822 -54.844 -13.352 1 96.38 112 TYR A O 1
ATOM 914 N N . GLY A 1 113 ? 4.859 -55.375 -15.203 1 95.38 113 GLY A N 1
ATOM 915 C CA . GLY A 1 113 ? 3.881 -56.375 -15.648 1 95.38 113 GLY A CA 1
ATOM 916 C C . GLY A 1 113 ? 4.496 -57.719 -15.977 1 95.38 113 GLY A C 1
ATOM 917 O O . GLY A 1 113 ? 5.031 -58.375 -15.094 1 95.38 113 GLY A O 1
ATOM 918 N N . PRO A 1 114 ? 4.465 -58.062 -17.281 1 95.56 114 PRO A N 1
ATOM 919 C CA . PRO A 1 114 ? 4.895 -59.406 -17.656 1 95.56 114 PRO A CA 1
ATOM 920 C C . PRO A 1 114 ? 6.406 -59.594 -17.578 1 95.56 114 PRO A C 1
ATOM 922 O O . PRO A 1 114 ? 6.895 -60.719 -17.484 1 95.56 114 PRO A O 1
ATOM 925 N N . GLN A 1 115 ? 7.207 -58.562 -17.766 1 96.56 115 GLN A N 1
ATOM 926 C CA . GLN A 1 115 ? 8.664 -58.594 -17.719 1 96.56 115 GLN A CA 1
ATOM 927 C C . GLN A 1 115 ? 9.234 -59.5 -18.812 1 96.56 115 GLN A C 1
ATOM 929 O O . GLN A 1 115 ? 10.117 -60.312 -18.547 1 96.56 115 GLN A O 1
ATOM 934 N N . THR A 1 116 ? 8.703 -59.375 -19.938 1 97.31 116 THR A N 1
ATOM 935 C CA . THR A 1 116 ? 9.125 -60.156 -21.094 1 97.31 116 THR A CA 1
ATOM 936 C C . THR A 1 116 ? 10.516 -59.75 -21.562 1 97.31 116 THR A C 1
ATOM 938 O O . THR A 1 116 ? 11.32 -60.594 -21.984 1 97.31 116 THR A O 1
ATOM 941 N N . LEU A 1 117 ? 10.797 -58.5 -21.484 1 97.19 117 LEU A N 1
ATOM 942 C CA . LEU A 1 117 ? 12.078 -57.969 -21.953 1 97.19 117 LEU A CA 1
ATOM 943 C C . LEU A 1 117 ? 13.227 -58.5 -21.094 1 97.19 117 LEU A C 1
ATOM 945 O O . LEU A 1 117 ? 14.328 -58.719 -21.594 1 97.19 117 LEU A O 1
ATOM 949 N N . ILE A 1 118 ? 12.977 -58.625 -19.844 1 95.94 118 ILE A N 1
ATOM 950 C CA . ILE A 1 118 ? 13.961 -59.188 -18.922 1 95.94 118 ILE A CA 1
ATOM 951 C C . ILE A 1 118 ? 14.125 -60.688 -19.203 1 95.94 118 ILE A C 1
ATOM 953 O O . ILE A 1 118 ? 15.25 -61.188 -19.297 1 95.94 118 ILE A O 1
ATOM 957 N N . ALA A 1 119 ? 13.023 -61.375 -19.391 1 96.88 119 ALA A N 1
ATOM 958 C CA . ALA A 1 119 ? 13.023 -62.812 -19.641 1 96.88 119 ALA A CA 1
ATOM 959 C C . ALA A 1 119 ? 13.734 -63.125 -20.953 1 96.88 119 ALA A C 1
ATOM 961 O O . ALA A 1 119 ? 14.398 -64.188 -21.062 1 96.88 119 ALA A O 1
ATOM 962 N N . GLU A 1 120 ? 13.633 -62.25 -21.875 1 96.75 120 GLU A N 1
ATOM 963 C CA . GLU A 1 120 ? 14.211 -62.469 -23.188 1 96.75 120 GLU A CA 1
ATOM 964 C C . GLU A 1 120 ? 15.664 -62 -23.234 1 96.75 120 GLU A C 1
ATOM 966 O O . GLU A 1 120 ? 16.344 -62.156 -24.25 1 96.75 120 GLU A O 1
ATOM 971 N N . GLY A 1 121 ? 16.109 -61.375 -22.188 1 93.94 121 GLY A N 1
ATOM 972 C CA . GLY A 1 121 ? 17.516 -60.969 -22.078 1 93.94 121 GLY A CA 1
ATOM 973 C C . GLY A 1 121 ? 17.797 -59.625 -22.734 1 93.94 121 GLY A C 1
ATOM 974 O O . GLY A 1 121 ? 18.969 -59.281 -22.938 1 93.94 121 GLY A O 1
ATOM 975 N N . LEU A 1 122 ? 16.797 -58.938 -23.109 1 95.31 122 LEU A N 1
ATOM 976 C CA . LEU A 1 122 ? 16.984 -57.625 -23.75 1 95.31 122 LEU A CA 1
ATOM 977 C C . LEU A 1 122 ? 17.234 -56.562 -22.719 1 95.31 122 LEU A C 1
ATOM 979 O O . LEU A 1 122 ? 17.781 -55.5 -23.047 1 95.31 122 LEU A O 1
ATOM 983 N N . LEU A 1 123 ? 16.859 -56.75 -21.531 1 94.19 123 LEU A N 1
ATOM 984 C CA . LEU A 1 123 ? 17.062 -55.844 -20.406 1 94.19 123 LEU A CA 1
ATOM 985 C C . LEU A 1 123 ? 17.688 -56.594 -19.219 1 94.19 123 LEU A C 1
ATOM 987 O O . LEU A 1 123 ? 17.078 -57.5 -18.688 1 94.19 123 LEU A O 1
ATOM 991 N N . PRO A 1 124 ? 18.859 -56.188 -18.859 1 92.12 124 PRO A N 1
ATOM 992 C CA . PRO A 1 124 ? 19.484 -56.906 -17.75 1 92.12 124 PRO A CA 1
ATOM 993 C C . PRO A 1 124 ? 18.734 -56.75 -16.438 1 92.12 124 PRO A C 1
ATOM 995 O O . PRO A 1 124 ? 18.422 -55.625 -16.031 1 92.12 124 PRO A O 1
ATOM 998 N N . PRO A 1 125 ? 18.484 -57.844 -15.781 1 92.88 125 PRO A N 1
ATOM 999 C CA . PRO A 1 125 ? 17.75 -57.781 -14.516 1 92.88 125 PRO A CA 1
ATOM 1000 C C . PRO A 1 125 ? 18.453 -56.906 -13.477 1 92.88 125 PRO A C 1
ATOM 1002 O O . PRO A 1 125 ? 17.797 -56.219 -12.695 1 92.88 125 PRO A O 1
ATOM 1005 N N . ALA A 1 126 ? 19.734 -56.875 -13.461 1 89.56 126 ALA A N 1
ATOM 1006 C CA . ALA A 1 126 ? 20.5 -56.125 -12.484 1 89.56 126 ALA A CA 1
ATOM 1007 C C . ALA A 1 126 ? 20.281 -54.625 -12.656 1 89.56 126 ALA A C 1
ATOM 1009 O O . ALA A 1 126 ? 20.344 -53.844 -11.688 1 89.56 126 ALA A O 1
ATOM 1010 N N . LEU A 1 127 ? 19.953 -54.219 -13.812 1 90.06 127 LEU A N 1
ATOM 1011 C CA . LEU A 1 127 ? 19.719 -52.812 -14.102 1 90.06 127 LEU A CA 1
ATOM 1012 C C . LEU A 1 127 ? 18.344 -52.375 -13.609 1 90.06 127 LEU A C 1
ATOM 1014 O O . LEU A 1 127 ? 18.109 -51.188 -13.359 1 90.06 127 LEU A O 1
ATOM 1018 N N . VAL A 1 128 ? 17.469 -53.281 -13.477 1 92.44 128 VAL A N 1
ATOM 1019 C CA . VAL A 1 128 ? 16.109 -52.969 -13.047 1 92.44 128 VAL A CA 1
ATOM 1020 C C . VAL A 1 128 ? 15.969 -53.188 -11.547 1 92.44 128 VAL A C 1
ATOM 1022 O O . VAL A 1 128 ? 15.672 -52.281 -10.797 1 92.44 128 VAL A O 1
ATOM 1025 N N . PHE A 1 129 ? 16.328 -54.375 -11.086 1 91.5 129 PHE A N 1
ATOM 1026 C CA . PHE A 1 129 ? 16.078 -54.781 -9.703 1 91.5 129 PHE A CA 1
ATOM 1027 C C . PHE A 1 129 ? 17.188 -54.281 -8.789 1 91.5 129 PHE A C 1
ATOM 1029 O O . PHE A 1 129 ? 17.016 -54.25 -7.566 1 91.5 129 PHE A O 1
ATOM 1036 N N . GLY A 1 130 ? 18.25 -53.844 -9.367 1 85.31 130 GLY A N 1
ATOM 1037 C CA . GLY A 1 130 ? 19.406 -53.438 -8.57 1 85.31 130 GLY A CA 1
ATOM 1038 C C . GLY A 1 130 ? 19.391 -51.938 -8.25 1 85.31 130 GLY A C 1
ATOM 1039 O O . GLY A 1 130 ? 20.328 -51.438 -7.637 1 85.31 130 GLY A O 1
ATOM 1040 N N . GLN A 1 131 ? 18.359 -51.281 -8.625 1 86.25 131 GLN A N 1
ATOM 1041 C CA . GLN A 1 131 ? 18.312 -49.844 -8.375 1 86.25 131 GLN A CA 1
ATOM 1042 C C . GLN A 1 131 ? 17.125 -49.469 -7.512 1 86.25 131 GLN A C 1
ATOM 1044 O O . GLN A 1 131 ? 16.141 -50.219 -7.434 1 86.25 131 GLN A O 1
ATOM 1049 N N . HIS A 1 132 ? 17.266 -48.281 -6.938 1 84.75 132 HIS A N 1
ATOM 1050 C CA . HIS A 1 132 ? 16.234 -47.812 -6.023 1 84.75 132 HIS A CA 1
ATOM 1051 C C . HIS A 1 132 ? 15.016 -47.281 -6.789 1 84.75 132 HIS A C 1
ATOM 1053 O O . HIS A 1 132 ? 13.93 -47.156 -6.215 1 84.75 132 HIS A O 1
ATOM 1059 N N . GLY A 1 133 ? 15.164 -47.094 -8.023 1 88.75 133 GLY A N 1
ATOM 1060 C CA . GLY A 1 133 ? 14.062 -46.562 -8.82 1 88.75 133 GLY A CA 1
ATOM 1061 C C . GLY A 1 133 ? 12.961 -47.594 -9.039 1 88.75 133 GLY A C 1
ATOM 1062 O O . GLY A 1 133 ? 11.812 -47.219 -9.32 1 88.75 133 GLY A O 1
ATOM 1063 N N . TYR A 1 134 ? 13.367 -48.844 -8.961 1 93 134 TYR A N 1
ATOM 1064 C CA . TYR A 1 134 ? 12.367 -49.875 -9.062 1 93 134 TYR A CA 1
ATOM 1065 C C . TYR A 1 134 ? 11.656 -50.094 -7.727 1 93 134 TYR A C 1
ATOM 1067 O O . TYR A 1 134 ? 12.297 -50.375 -6.715 1 93 134 TYR A O 1
ATOM 1075 N N . LEU A 1 135 ? 10.375 -50 -7.754 1 94.94 135 LEU A N 1
ATOM 1076 C CA . LEU A 1 135 ? 9.578 -50.156 -6.543 1 94.94 135 LEU A CA 1
ATOM 1077 C C . LEU A 1 135 ? 8.797 -51.469 -6.582 1 94.94 135 LEU A C 1
ATOM 1079 O O . LEU A 1 135 ? 7.754 -51.562 -7.23 1 94.94 135 LEU A O 1
ATOM 1083 N N . MET A 1 136 ? 9.219 -52.312 -5.82 1 93.31 136 MET A N 1
ATOM 1084 C CA . MET A 1 136 ? 8.68 -53.688 -5.828 1 93.31 136 MET A CA 1
ATOM 1085 C C . MET A 1 136 ? 7.191 -53.656 -5.508 1 93.31 136 MET A C 1
ATOM 1087 O O . MET A 1 136 ? 6.418 -54.406 -6.117 1 93.31 136 MET A O 1
ATOM 1091 N N . PRO A 1 137 ? 6.738 -52.844 -4.566 1 94.19 137 PRO A N 1
ATOM 1092 C CA . PRO A 1 137 ? 5.312 -52.844 -4.227 1 94.19 137 PRO A CA 1
ATOM 1093 C C . PRO A 1 137 ? 4.422 -52.469 -5.406 1 94.19 137 PRO A C 1
ATOM 1095 O O . PRO A 1 137 ? 3.209 -52.688 -5.363 1 94.19 137 PRO A O 1
ATOM 1098 N N . CYS A 1 138 ? 4.973 -51.969 -6.453 1 94.81 138 CYS A N 1
ATOM 1099 C CA . CYS A 1 138 ? 4.184 -51.5 -7.59 1 94.81 138 CYS A CA 1
ATOM 1100 C C . CYS A 1 138 ? 4.09 -52.594 -8.664 1 94.81 138 CYS A C 1
ATOM 1102 O O . CYS A 1 138 ? 3.432 -52.375 -9.688 1 94.81 138 CYS A O 1
ATOM 1104 N N . HIS A 1 139 ? 4.699 -53.656 -8.422 1 94.12 139 HIS A N 1
ATOM 1105 C CA . HIS A 1 139 ? 4.625 -54.75 -9.383 1 94.12 139 HIS A CA 1
ATOM 1106 C C . HIS A 1 139 ? 3.193 -55.25 -9.523 1 94.12 139 HIS A C 1
ATOM 1108 O O . HIS A 1 139 ? 2.51 -55.469 -8.523 1 94.12 139 HIS A O 1
ATOM 1114 N N . GLY A 1 140 ? 2.787 -55.406 -10.742 1 91.62 140 GLY A N 1
ATOM 1115 C CA . GLY A 1 140 ? 1.447 -55.906 -11.008 1 91.62 140 GLY A CA 1
ATOM 1116 C C . GLY A 1 140 ? 0.411 -54.781 -11.109 1 91.62 140 GLY A C 1
ATOM 1117 O O . GLY A 1 140 ? -0.741 -55.062 -11.469 1 91.62 140 GLY A O 1
ATOM 1118 N N . TRP A 1 141 ? 0.838 -53.625 -10.758 1 90.19 141 TRP A N 1
ATOM 1119 C CA . TRP A 1 141 ? -0.053 -52.469 -10.805 1 90.19 141 TRP A CA 1
ATOM 1120 C C . TRP A 1 141 ? -0.355 -52.094 -12.25 1 90.19 141 TRP A C 1
ATOM 1122 O O . TRP A 1 141 ? 0.556 -51.969 -13.07 1 90.19 141 TRP A O 1
ATOM 1132 N N . GLN A 1 142 ? -1.662 -51.969 -12.578 1 91.06 142 GLN A N 1
ATOM 1133 C CA . GLN A 1 142 ? -2.1 -51.469 -13.875 1 91.06 142 GLN A CA 1
ATOM 1134 C C . GLN A 1 142 ? -2.822 -50.156 -13.727 1 91.06 142 GLN A C 1
ATOM 1136 O O . GLN A 1 142 ? -4.008 -50.094 -13.391 1 91.06 142 GLN A O 1
ATOM 1141 N N . PRO A 1 143 ? -2.145 -49.094 -14.055 1 93.38 143 PRO A N 1
ATOM 1142 C CA . PRO A 1 143 ? -2.787 -47.781 -13.945 1 93.38 143 PRO A CA 1
ATOM 1143 C C . PRO A 1 143 ? -3.957 -47.625 -14.914 1 93.38 143 PRO A C 1
ATOM 1145 O O . PRO A 1 143 ? -4.066 -48.375 -15.891 1 93.38 143 PRO A O 1
ATOM 1148 N N . PRO A 1 144 ? -4.855 -46.688 -14.617 1 91.38 144 PRO A N 1
ATOM 1149 C CA . PRO A 1 144 ? -5.988 -46.438 -15.508 1 91.38 144 PRO A CA 1
ATOM 1150 C C . PRO A 1 144 ? -5.551 -46.125 -16.938 1 91.38 144 PRO A C 1
ATOM 1152 O O . PRO A 1 144 ? -4.598 -45.375 -17.156 1 91.38 144 PRO A O 1
ATOM 1155 N N . GLY A 1 145 ? -6.234 -46.781 -17.922 1 90.12 145 GLY A N 1
ATOM 1156 C CA . GLY A 1 145 ? -5.965 -46.562 -19.328 1 90.12 145 GLY A CA 1
ATOM 1157 C C . GLY A 1 145 ? -4.656 -47.188 -19.797 1 90.12 145 GLY A C 1
ATOM 1158 O O . GLY A 1 145 ? -4.297 -47.094 -20.969 1 90.12 145 GLY A O 1
ATOM 1159 N N . GLY A 1 146 ? -3.902 -47.781 -18.891 1 92.25 146 GLY A N 1
ATOM 1160 C CA . GLY A 1 146 ? -2.623 -48.375 -19.234 1 92.25 146 GLY A CA 1
ATOM 1161 C C . GLY A 1 146 ? -1.502 -47.375 -19.359 1 92.25 146 GLY A C 1
ATOM 1162 O O . GLY A 1 146 ? -0.45 -47.656 -19.938 1 92.25 146 GLY A O 1
ATOM 1163 N N . VAL A 1 147 ? -1.729 -46.188 -18.922 1 95.88 147 VAL A N 1
ATOM 1164 C CA . VAL A 1 147 ? -0.733 -45.125 -19.031 1 95.88 147 VAL A CA 1
ATOM 1165 C C . VAL A 1 147 ? 0.077 -45.062 -17.734 1 95.88 147 VAL A C 1
ATOM 1167 O O . VAL A 1 147 ? -0.449 -44.656 -16.688 1 95.88 147 VAL A O 1
ATOM 1170 N N . HIS A 1 148 ? 1.34 -45.469 -17.812 1 96.31 148 HIS A N 1
ATOM 1171 C CA . HIS A 1 148 ? 2.248 -45.344 -16.672 1 96.31 148 HIS A CA 1
ATOM 1172 C C . HIS A 1 148 ? 2.949 -43.969 -16.672 1 96.31 148 HIS A C 1
ATOM 1174 O O . HIS A 1 148 ? 3.199 -43.406 -15.617 1 96.31 148 HIS A O 1
ATOM 1180 N N . LEU A 1 149 ? 3.32 -43.594 -17.875 1 97.56 149 LEU A N 1
ATOM 1181 C CA . LEU A 1 149 ? 4.07 -42.375 -18.062 1 97.56 149 LEU A CA 1
ATOM 1182 C C . LEU A 1 149 ? 3.168 -41.25 -18.609 1 97.56 149 LEU A C 1
ATOM 1184 O O . LEU A 1 149 ? 3.043 -41.094 -19.828 1 97.56 149 LEU A O 1
ATOM 1188 N N . HIS A 1 150 ? 2.625 -40.469 -17.734 1 97.62 150 HIS A N 1
ATOM 1189 C CA . HIS A 1 150 ? 1.682 -39.406 -18.094 1 97.62 150 HIS A CA 1
ATOM 1190 C C . HIS A 1 150 ? 2.406 -38.188 -18.625 1 97.62 150 HIS A C 1
ATOM 1192 O O . HIS A 1 150 ? 1.943 -37.562 -19.578 1 97.62 150 HIS A O 1
ATOM 1198 N N . ALA A 1 151 ? 3.457 -37.812 -18 1 97.38 151 ALA A N 1
ATOM 1199 C CA . ALA A 1 151 ? 4.309 -36.719 -18.391 1 97.38 151 ALA A CA 1
ATOM 1200 C C . ALA A 1 151 ? 5.754 -37.156 -18.578 1 97.38 151 ALA A C 1
ATOM 1202 O O . ALA A 1 151 ? 6.27 -37.938 -17.797 1 97.38 151 ALA A O 1
ATOM 1203 N N . TYR A 1 152 ? 6.348 -36.656 -19.625 1 97.62 152 TYR A N 1
ATOM 1204 C CA . TYR A 1 152 ? 7.695 -37.062 -20 1 97.62 152 TYR A CA 1
ATOM 1205 C C . TYR A 1 152 ? 8.531 -35.844 -20.422 1 97.62 152 TYR A C 1
ATOM 1207 O O . TYR A 1 152 ? 8.016 -34.906 -21 1 97.62 152 TYR A O 1
ATOM 1215 N N . ALA A 1 153 ? 9.797 -35.844 -20.031 1 97.56 153 ALA A N 1
ATOM 1216 C CA . ALA A 1 153 ? 10.734 -34.875 -20.547 1 97.56 153 ALA A CA 1
ATOM 1217 C C . ALA A 1 153 ? 12.031 -35.531 -21.016 1 97.56 153 ALA A C 1
ATOM 1219 O O . ALA A 1 153 ? 12.375 -36.625 -20.547 1 97.56 153 ALA A O 1
ATOM 1220 N N . ILE A 1 154 ? 12.648 -34.938 -21.953 1 96.69 154 ILE A N 1
ATOM 1221 C CA . ILE A 1 154 ? 13.883 -35.438 -22.531 1 96.69 154 ILE A CA 1
ATOM 1222 C C . ILE A 1 154 ? 14.891 -34.281 -22.672 1 96.69 154 ILE A C 1
ATOM 1224 O O . ILE A 1 154 ? 14.531 -33.188 -23.109 1 96.69 154 ILE A O 1
ATOM 1228 N N . ASP A 1 155 ? 16.125 -34.531 -22.25 1 94.31 155 ASP A N 1
ATOM 1229 C CA . ASP A 1 155 ? 17.188 -33.562 -22.438 1 94.31 155 ASP A CA 1
ATOM 1230 C C . ASP A 1 155 ? 17.969 -33.844 -23.719 1 94.31 155 ASP A C 1
ATOM 1232 O O . ASP A 1 155 ? 18.516 -34.938 -23.891 1 94.31 155 ASP A O 1
ATOM 1236 N N . LEU A 1 156 ? 18.047 -32.812 -24.547 1 95.31 156 LEU A N 1
ATOM 1237 C CA . LEU A 1 156 ? 18.688 -32.969 -25.859 1 95.31 156 LEU A CA 1
ATOM 1238 C C . LEU A 1 156 ? 19.922 -32.094 -25.969 1 95.31 156 LEU A C 1
ATOM 1240 O O . LEU A 1 156 ? 19.953 -31 -25.391 1 95.31 156 LEU A O 1
ATOM 1244 N N . ALA A 1 157 ? 20.844 -32.594 -26.641 1 90.5 157 ALA A N 1
ATOM 1245 C CA . ALA A 1 157 ? 22.047 -31.844 -27.016 1 90.5 157 ALA A CA 1
ATOM 1246 C C . ALA A 1 157 ? 22.375 -32.031 -28.5 1 90.5 157 ALA A C 1
ATOM 1248 O O . ALA A 1 157 ? 22.078 -33.062 -29.078 1 90.5 157 ALA A O 1
ATOM 1249 N N . ARG A 1 158 ? 22.859 -31 -29.016 1 91.69 158 ARG A N 1
ATOM 1250 C CA . ARG A 1 158 ? 23.234 -31.047 -30.422 1 91.69 158 ARG A CA 1
ATOM 1251 C C . ARG A 1 158 ? 24.75 -31.156 -30.578 1 91.69 158 ARG A C 1
ATOM 1253 O O . ARG A 1 158 ? 25.484 -30.375 -29.969 1 91.69 158 ARG A O 1
ATOM 1260 N N . SER A 1 159 ? 25.219 -32.125 -31.406 1 90.31 159 SER A N 1
ATOM 1261 C CA . SER A 1 159 ? 26.656 -32.312 -31.641 1 90.31 159 SER A CA 1
ATOM 1262 C C . SER A 1 159 ? 27.156 -31.422 -32.75 1 90.31 159 SER A C 1
ATOM 1264 O O . SER A 1 159 ? 26.391 -30.656 -33.344 1 90.31 159 SER A O 1
ATOM 1266 N N . VAL A 1 160 ? 28.438 -31.5 -33.062 1 88.06 160 VAL A N 1
ATOM 1267 C CA . VAL A 1 160 ? 29.141 -30.625 -34 1 88.06 160 VAL A CA 1
ATOM 1268 C C . VAL A 1 160 ? 28.547 -30.766 -35.406 1 88.06 160 VAL A C 1
ATOM 1270 O O . VAL A 1 160 ? 28.484 -29.781 -36.156 1 88.06 160 VAL A O 1
ATOM 1273 N N . ASP A 1 161 ? 28.062 -31.891 -35.656 1 88.5 161 ASP A N 1
ATOM 1274 C CA . ASP A 1 161 ? 27.531 -32.156 -37 1 88.5 161 ASP A CA 1
ATOM 1275 C C . ASP A 1 161 ? 26.047 -31.766 -37.094 1 88.5 161 ASP A C 1
ATOM 1277 O O . ASP A 1 161 ? 25.422 -31.938 -38.125 1 88.5 161 ASP A O 1
ATOM 1281 N N . GLY A 1 162 ? 25.484 -31.391 -36 1 91 162 GLY A N 1
ATOM 1282 C CA . GLY A 1 162 ? 24.109 -30.906 -36 1 91 162 GLY A CA 1
ATOM 1283 C C . GLY A 1 162 ? 23.109 -31.969 -35.562 1 91 162 GLY A C 1
ATOM 1284 O O . GLY A 1 162 ? 21.906 -31.703 -35.5 1 91 162 GLY A O 1
ATOM 1285 N N . THR A 1 163 ? 23.562 -33.094 -35.281 1 92.69 163 THR A N 1
ATOM 1286 C CA . THR A 1 163 ? 22.688 -34.188 -34.875 1 92.69 163 THR A CA 1
ATOM 1287 C C . THR A 1 163 ? 22.234 -34 -33.438 1 92.69 163 THR A C 1
ATOM 1289 O O . THR A 1 163 ? 23.031 -33.656 -32.562 1 92.69 163 THR A O 1
ATOM 1292 N N . TRP A 1 164 ? 20.922 -34.25 -33.25 1 95.19 164 TRP A N 1
ATOM 1293 C CA . TRP A 1 164 ? 20.391 -34.219 -31.891 1 95.19 164 TRP A CA 1
ATOM 1294 C C . TRP A 1 164 ? 20.641 -35.531 -31.172 1 95.19 164 TRP A C 1
ATOM 1296 O O . TRP A 1 164 ? 20.453 -36.625 -31.75 1 95.19 164 TRP A O 1
ATOM 1306 N N . TRP A 1 165 ? 21.109 -35.438 -29.922 1 94 165 TRP A N 1
ATOM 1307 C CA . TRP A 1 165 ? 21.375 -36.594 -29.078 1 94 165 TRP A CA 1
ATOM 1308 C C . TRP A 1 165 ? 20.594 -36.5 -27.766 1 94 165 TRP A C 1
ATOM 1310 O O . TRP A 1 165 ? 20.484 -35.438 -27.188 1 94 165 TRP A O 1
ATOM 1320 N N . VAL A 1 166 ? 20.094 -37.688 -27.359 1 95.12 166 VAL A N 1
ATOM 1321 C CA . VAL A 1 166 ? 19.453 -37.75 -26.047 1 95.12 166 VAL A CA 1
ATOM 1322 C C . VAL A 1 166 ? 20.5 -37.844 -24.953 1 95.12 166 VAL A C 1
ATOM 1324 O O . VAL A 1 166 ? 21.328 -38.781 -24.984 1 95.12 166 VAL A O 1
ATOM 1327 N N . VAL A 1 167 ? 20.422 -36.969 -24.016 1 90.62 167 VAL A N 1
ATOM 1328 C CA . VAL A 1 167 ? 21.375 -36.969 -22.922 1 90.62 167 VAL A CA 1
ATOM 1329 C C . VAL A 1 167 ? 20.75 -37.656 -21.703 1 90.62 167 VAL A C 1
ATOM 1331 O O . VAL A 1 167 ? 21.406 -38.438 -21.016 1 90.62 167 VAL A O 1
ATOM 1334 N N . SER A 1 168 ? 19.547 -37.375 -21.484 1 91.5 168 SER A N 1
ATOM 1335 C CA . SER A 1 168 ? 18.875 -37.969 -20.344 1 91.5 168 SER A CA 1
ATOM 1336 C C . SER A 1 168 ? 17.359 -38 -20.531 1 91.5 168 SER A C 1
ATOM 1338 O O . SER A 1 168 ? 16.828 -37.156 -21.281 1 91.5 168 SER A O 1
ATOM 1340 N N . ASP A 1 169 ? 16.719 -38.938 -19.828 1 94 169 ASP A N 1
ATOM 1341 C CA . ASP A 1 169 ? 15.258 -39.031 -19.766 1 94 169 ASP A CA 1
ATOM 1342 C C . ASP A 1 169 ? 14.75 -38.656 -18.375 1 94 169 ASP A C 1
ATOM 1344 O O . ASP A 1 169 ? 15.375 -39 -17.359 1 94 169 ASP A O 1
ATOM 1348 N N . ARG A 1 170 ? 13.711 -37.906 -18.359 1 94.81 170 ARG A N 1
ATOM 1349 C CA . ARG A 1 170 ? 13.062 -37.562 -17.094 1 94.81 170 ARG A CA 1
ATOM 1350 C C . ARG A 1 170 ? 11.672 -38.156 -17 1 94.81 170 ARG A C 1
ATOM 1352 O O . ARG A 1 170 ? 10.758 -37.781 -17.734 1 94.81 170 ARG A O 1
ATOM 1359 N N . THR A 1 171 ? 11.461 -39.062 -16.016 1 95.31 171 THR A N 1
ATOM 1360 C CA . THR A 1 171 ? 10.227 -39.844 -15.984 1 95.31 171 THR A CA 1
ATOM 1361 C C . THR A 1 171 ? 9.594 -39.812 -14.594 1 95.31 171 THR A C 1
ATOM 1363 O O . THR A 1 171 ? 8.531 -40.375 -14.375 1 95.31 171 THR A O 1
ATOM 1366 N N . GLN A 1 172 ? 10.141 -39.219 -13.555 1 92.12 172 GLN A N 1
ATOM 1367 C CA . GLN A 1 172 ? 9.547 -39.062 -12.227 1 92.12 172 GLN A CA 1
ATOM 1368 C C . GLN A 1 172 ? 8.57 -37.875 -12.195 1 92.12 172 GLN A C 1
ATOM 1370 O O . GLN A 1 172 ? 7.41 -38.031 -12.602 1 92.12 172 GLN A O 1
ATOM 1375 N N . GLY A 1 173 ? 8.883 -36.812 -12 1 89.75 173 GLY A N 1
ATOM 1376 C CA . GLY A 1 173 ? 8.219 -35.5 -12.062 1 89.75 173 GLY A CA 1
ATOM 1377 C C . GLY A 1 173 ? 9.008 -34.469 -12.82 1 89.75 173 GLY A C 1
ATOM 1378 O O . GLY A 1 173 ? 9.664 -33.625 -12.211 1 89.75 173 GLY A O 1
ATOM 1379 N N . PRO A 1 174 ? 8.914 -34.656 -14.117 1 92.12 174 PRO A N 1
ATOM 1380 C CA . PRO A 1 174 ? 9.773 -33.75 -14.898 1 92.12 174 PRO A CA 1
ATOM 1381 C C . PRO A 1 174 ? 9.477 -32.281 -14.664 1 92.12 174 PRO A C 1
ATOM 1383 O O . PRO A 1 174 ? 8.352 -31.828 -14.906 1 92.12 174 PRO A O 1
ATOM 1386 N N . SER A 1 175 ? 10.5 -31.578 -14.258 1 90.88 175 SER A N 1
ATOM 1387 C CA . SER A 1 175 ? 10.367 -30.141 -13.992 1 90.88 175 SER A CA 1
ATOM 1388 C C . SER A 1 175 ? 10.664 -29.328 -15.242 1 90.88 175 SER A C 1
ATOM 1390 O O . SER A 1 175 ? 11.344 -29.797 -16.156 1 90.88 175 SER A O 1
ATOM 1392 N N . GLY A 1 176 ? 10.062 -28.141 -15.344 1 93.06 176 GLY A N 1
ATOM 1393 C CA . GLY A 1 176 ? 10.453 -27.203 -16.391 1 93.06 176 GLY A CA 1
ATOM 1394 C C . GLY A 1 176 ? 9.281 -26.703 -17.219 1 93.06 176 GLY A C 1
ATOM 1395 O O . GLY A 1 176 ? 9.359 -25.641 -17.844 1 93.06 176 GLY A O 1
ATOM 1396 N N . THR A 1 177 ? 8.195 -27.422 -17.219 1 94.94 177 THR A N 1
ATOM 1397 C CA . THR A 1 177 ? 7.078 -27.031 -18.062 1 94.94 177 THR A CA 1
ATOM 1398 C C . THR A 1 177 ? 6.516 -25.688 -17.625 1 94.94 177 THR A C 1
ATOM 1400 O O . THR A 1 177 ? 6.16 -24.844 -18.469 1 94.94 177 THR A O 1
ATOM 1403 N N . GLY A 1 178 ? 6.41 -25.547 -16.312 1 90.94 178 GLY A N 1
ATOM 1404 C CA . GLY A 1 178 ? 5.961 -24.266 -15.805 1 90.94 178 GLY A CA 1
ATOM 1405 C C . GLY A 1 178 ? 6.895 -23.125 -16.156 1 90.94 178 GLY A C 1
ATOM 1406 O O . GLY A 1 178 ? 6.445 -22.062 -16.578 1 90.94 178 GLY A O 1
ATOM 1407 N N . TYR A 1 179 ? 8.156 -23.297 -16.031 1 90.56 179 TYR A N 1
ATOM 1408 C CA . TYR A 1 179 ? 9.148 -22.297 -16.406 1 90.56 179 TYR A CA 1
ATOM 1409 C C . TYR A 1 179 ? 9.078 -21.969 -17.891 1 90.56 179 TYR A C 1
ATOM 1411 O O . TYR A 1 179 ? 9.227 -20.797 -18.281 1 90.56 179 TYR A O 1
ATOM 1419 N N . ALA A 1 180 ? 8.914 -22.969 -18.656 1 93.81 180 ALA A N 1
ATOM 1420 C CA . ALA A 1 180 ? 8.805 -22.766 -20.094 1 93.81 180 ALA A CA 1
ATOM 1421 C C . ALA A 1 180 ? 7.629 -21.844 -20.422 1 93.81 180 ALA A C 1
ATOM 1423 O O . ALA A 1 180 ? 7.75 -20.938 -21.25 1 93.81 180 ALA A O 1
ATOM 1424 N N . LEU A 1 181 ? 6.555 -22.141 -19.812 1 89.56 181 LEU A N 1
ATOM 1425 C CA . LEU A 1 181 ? 5.375 -21.312 -20.047 1 89.56 181 LEU A CA 1
ATOM 1426 C C . LEU A 1 181 ? 5.598 -19.891 -19.562 1 89.56 181 LEU A C 1
ATOM 1428 O O . LEU A 1 181 ? 5.195 -18.938 -20.219 1 89.56 181 LEU A O 1
ATOM 1432 N N . GLN A 1 182 ? 6.176 -19.734 -18.438 1 85.25 182 GLN A N 1
ATOM 1433 C CA . GLN A 1 182 ? 6.453 -18.406 -17.891 1 85.25 182 GLN A CA 1
ATOM 1434 C C . GLN A 1 182 ? 7.406 -17.625 -18.781 1 85.25 182 GLN A C 1
ATOM 1436 O O . GLN A 1 182 ? 7.234 -16.422 -19 1 85.25 182 GLN A O 1
ATOM 1441 N N . ASN A 1 183 ? 8.445 -18.312 -19.234 1 90.19 183 ASN A N 1
ATOM 1442 C CA . ASN A 1 183 ? 9.344 -17.688 -20.203 1 90.19 183 ASN A CA 1
ATOM 1443 C C . ASN A 1 183 ? 8.578 -17.125 -21.391 1 90.19 183 ASN A C 1
ATOM 1445 O O . ASN A 1 183 ? 8.812 -15.992 -21.797 1 90.19 183 ASN A O 1
ATOM 1449 N N . ARG A 1 184 ? 7.734 -17.906 -21.891 1 87.81 184 ARG A N 1
ATOM 1450 C CA . ARG A 1 184 ? 6.938 -17.484 -23.031 1 87.81 184 ARG A CA 1
ATOM 1451 C C . ARG A 1 184 ? 6.098 -16.266 -22.703 1 87.81 184 ARG A C 1
ATOM 1453 O O . ARG A 1 184 ? 6.004 -15.328 -23.5 1 87.81 184 ARG A O 1
ATOM 1460 N N . GLN A 1 185 ? 5.512 -16.297 -21.594 1 79.06 185 GLN A N 1
ATOM 1461 C CA . GLN A 1 185 ? 4.672 -15.18 -21.172 1 79.06 185 GLN A CA 1
ATOM 1462 C C . GLN A 1 185 ? 5.488 -13.891 -21.047 1 79.06 185 GLN A C 1
ATOM 1464 O O . GLN A 1 185 ? 5.027 -12.82 -21.438 1 79.06 185 GLN A O 1
ATOM 1469 N N . ILE A 1 186 ? 6.656 -13.945 -20.484 1 80.5 186 ILE A N 1
ATOM 1470 C CA . ILE A 1 186 ? 7.539 -12.797 -20.312 1 80.5 186 ILE A CA 1
ATOM 1471 C C . ILE A 1 186 ? 7.992 -12.289 -21.688 1 80.5 186 ILE A C 1
ATOM 1473 O O . ILE A 1 186 ? 7.992 -11.078 -21.938 1 80.5 186 ILE A O 1
ATOM 1477 N N . MET A 1 187 ? 8.344 -13.188 -22.562 1 86.12 187 MET A N 1
ATOM 1478 C CA . MET A 1 187 ? 8.82 -12.812 -23.891 1 86.12 187 MET A CA 1
ATOM 1479 C C . MET A 1 187 ? 7.695 -12.188 -24.719 1 86.12 187 MET A C 1
ATOM 1481 O O . MET A 1 187 ? 7.941 -11.312 -25.547 1 86.12 187 MET A O 1
ATOM 1485 N N . ALA A 1 188 ? 6.586 -12.719 -24.531 1 77.81 188 ALA A N 1
ATOM 1486 C CA . ALA A 1 188 ? 5.438 -12.141 -25.234 1 77.81 188 ALA A CA 1
ATOM 1487 C C . ALA A 1 188 ? 5.254 -10.672 -24.859 1 77.81 188 ALA A C 1
ATOM 1489 O O . ALA A 1 188 ? 4.766 -9.875 -25.656 1 77.81 188 ALA A O 1
ATOM 1490 N N . ARG A 1 189 ? 5.707 -10.312 -23.703 1 67.88 189 ARG A N 1
ATOM 1491 C CA . ARG A 1 189 ? 5.648 -8.93 -23.234 1 67.88 189 ARG A CA 1
ATOM 1492 C C . ARG A 1 189 ? 6.832 -8.125 -23.766 1 67.88 189 ARG A C 1
ATOM 1494 O O . ARG A 1 189 ? 6.68 -6.969 -24.156 1 67.88 189 ARG A O 1
ATOM 1501 N N . ALA A 1 190 ? 7.922 -8.664 -23.688 1 75.75 190 ALA A N 1
ATOM 1502 C CA . ALA A 1 190 ? 9.164 -7.969 -24.016 1 75.75 190 ALA A CA 1
ATOM 1503 C C . ALA A 1 190 ? 9.328 -7.805 -25.531 1 75.75 190 ALA A C 1
ATOM 1505 O O . ALA A 1 190 ? 9.875 -6.805 -26 1 75.75 190 ALA A O 1
ATOM 1506 N N . MET A 1 191 ? 8.859 -8.836 -26.328 1 82.69 191 MET A N 1
ATOM 1507 C CA . MET A 1 191 ? 9.055 -8.812 -27.766 1 82.69 191 MET A CA 1
ATOM 1508 C C . MET A 1 191 ? 7.793 -9.281 -28.5 1 82.69 191 MET A C 1
ATOM 1510 O O . MET A 1 191 ? 7.852 -10.195 -29.328 1 82.69 191 MET A O 1
ATOM 1514 N N . PRO A 1 192 ? 6.738 -8.68 -28.359 1 73.62 192 PRO A N 1
ATOM 1515 C CA . PRO A 1 192 ? 5.477 -9.125 -28.953 1 73.62 192 PRO A CA 1
ATOM 1516 C C . PRO A 1 192 ? 5.504 -9.125 -30.469 1 73.62 192 PRO A C 1
ATOM 1518 O O . PRO A 1 192 ? 4.977 -10.047 -31.109 1 73.62 192 PRO A O 1
ATOM 1521 N N . GLU A 1 193 ? 6.121 -8.125 -31.062 1 76.5 193 GLU A N 1
ATOM 1522 C CA . GLU A 1 193 ? 6.176 -8.023 -32.531 1 76.5 193 GLU A CA 1
ATOM 1523 C C . GLU A 1 193 ? 6.969 -9.18 -33.125 1 76.5 193 GLU A C 1
ATOM 1525 O O . GLU A 1 193 ? 6.562 -9.75 -34.125 1 76.5 193 GLU A O 1
ATOM 1530 N N . ALA A 1 194 ? 8.008 -9.453 -32.469 1 85.31 194 ALA A N 1
ATOM 1531 C CA . ALA A 1 194 ? 8.836 -10.547 -32.969 1 85.31 194 ALA A CA 1
ATOM 1532 C C . ALA A 1 194 ? 8.078 -11.867 -32.938 1 85.31 194 ALA A C 1
ATOM 1534 O O . ALA A 1 194 ? 8.141 -12.664 -33.875 1 85.31 194 ALA A O 1
ATOM 1535 N N . LEU A 1 195 ? 7.426 -12.172 -31.891 1 83.81 195 LEU A N 1
ATOM 1536 C CA . LEU A 1 195 ? 6.676 -13.414 -31.719 1 83.81 195 LEU A CA 1
ATOM 1537 C C . LEU A 1 195 ? 5.598 -13.547 -32.781 1 83.81 195 LEU A C 1
ATOM 1539 O O . LEU A 1 195 ? 5.375 -14.641 -33.312 1 83.81 195 LEU A O 1
ATOM 1543 N N . ARG A 1 196 ? 5.004 -12.461 -33.062 1 77.19 196 ARG A N 1
ATOM 1544 C CA . ARG A 1 196 ? 3.938 -12.445 -34.062 1 77.19 196 ARG A CA 1
ATOM 1545 C C . ARG A 1 196 ? 4.5 -12.641 -35.469 1 77.19 196 ARG A C 1
ATOM 1547 O O . ARG A 1 196 ? 4.016 -13.477 -36.219 1 77.19 196 ARG A O 1
ATOM 1554 N N . ASP A 1 197 ? 5.461 -11.883 -35.781 1 82.69 197 ASP A N 1
ATOM 1555 C CA . ASP A 1 197 ? 6.016 -11.867 -37.125 1 82.69 197 ASP A CA 1
ATOM 1556 C C . ASP A 1 197 ? 6.672 -13.203 -37.469 1 82.69 197 ASP A C 1
ATOM 1558 O O . ASP A 1 197 ? 6.707 -13.602 -38.625 1 82.69 197 ASP A O 1
ATOM 1562 N N . MET A 1 198 ? 7.082 -13.852 -36.469 1 89.19 198 MET A N 1
ATOM 1563 C CA . MET A 1 198 ? 7.793 -15.109 -36.688 1 89.19 198 MET A CA 1
ATOM 1564 C C . MET A 1 198 ? 6.852 -16.297 -36.531 1 89.19 198 MET A C 1
ATOM 1566 O O . MET A 1 198 ? 7.273 -17.453 -36.688 1 89.19 198 MET A O 1
ATOM 1570 N N . HIS A 1 199 ? 5.656 -16.109 -36.25 1 87 199 HIS A N 1
ATOM 1571 C CA . HIS A 1 199 ? 4.617 -17.125 -36.125 1 87 199 HIS A CA 1
ATOM 1572 C C . HIS A 1 199 ? 5.023 -18.219 -35.156 1 87 199 HIS A C 1
ATOM 1574 O O . HIS A 1 199 ? 4.988 -19.406 -35.469 1 87 199 HIS A O 1
ATOM 1580 N N . VAL A 1 200 ? 5.406 -17.828 -34.031 1 90.31 200 VAL A N 1
ATOM 1581 C CA . VAL A 1 200 ? 5.848 -18.766 -33 1 90.31 200 VAL A CA 1
ATOM 1582 C C . VAL A 1 200 ? 4.645 -19.516 -32.438 1 90.31 200 VAL A C 1
ATOM 1584 O O . VAL A 1 200 ? 3.623 -18.922 -32.094 1 90.31 200 VAL A O 1
ATOM 1587 N N . GLU A 1 201 ? 4.68 -20.844 -32.312 1 88.69 201 GLU A N 1
ATOM 1588 C CA . GLU A 1 201 ? 3.59 -21.672 -31.812 1 88.69 201 GLU A CA 1
ATOM 1589 C C . GLU A 1 201 ? 3.408 -21.516 -30.312 1 88.69 201 GLU A C 1
ATOM 1591 O O . GLU A 1 201 ? 4.387 -21.391 -29.578 1 88.69 201 GLU A O 1
ATOM 1596 N N . SER A 1 202 ? 2.191 -21.609 -29.906 1 85.38 202 SER A N 1
ATOM 1597 C CA . SER A 1 202 ? 1.873 -21.469 -28.5 1 85.38 202 SER A CA 1
ATOM 1598 C C . SER A 1 202 ? 2.018 -22.797 -27.75 1 85.38 202 SER A C 1
ATOM 1600 O O . SER A 1 202 ? 1.613 -23.844 -28.266 1 85.38 202 SER A O 1
ATOM 1602 N N . PRO A 1 203 ? 2.561 -22.75 -26.578 1 89.06 203 PRO A N 1
ATOM 1603 C CA . PRO A 1 203 ? 2.707 -23.984 -25.797 1 89.06 203 PRO A CA 1
ATOM 1604 C C . PRO A 1 203 ? 1.438 -24.344 -25.031 1 89.06 203 PRO A C 1
ATOM 1606 O O . PRO A 1 203 ? 1.396 -25.391 -24.359 1 89.06 203 PRO A O 1
ATOM 1609 N N . HIS A 1 204 ? 0.33 -23.688 -25.062 1 80.62 204 HIS A N 1
ATOM 1610 C CA . HIS A 1 204 ? -0.853 -23.812 -24.219 1 80.62 204 HIS A CA 1
ATOM 1611 C C . HIS A 1 204 ? -1.559 -25.156 -24.469 1 80.62 204 HIS A C 1
ATOM 1613 O O . HIS A 1 204 ? -2.172 -25.703 -23.562 1 80.62 204 HIS A O 1
ATOM 1619 N N . ARG A 1 205 ? -1.459 -25.625 -25.656 1 83.12 205 ARG A N 1
ATOM 1620 C CA . ARG A 1 205 ? -2.115 -26.891 -25.984 1 83.12 205 ARG A CA 1
ATOM 1621 C C . ARG A 1 205 ? -1.604 -28.031 -25.109 1 83.12 205 ARG A C 1
ATOM 1623 O O . ARG A 1 205 ? -2.361 -28.938 -24.766 1 83.12 205 ARG A O 1
ATOM 1630 N N . TYR A 1 206 ? -0.4 -28 -24.812 1 93 206 TYR A N 1
ATOM 1631 C CA . TYR A 1 206 ? 0.203 -29 -23.938 1 93 206 TYR A CA 1
ATOM 1632 C C . TYR A 1 206 ? -0.538 -29.062 -22.609 1 93 206 TYR A C 1
ATOM 1634 O O . TYR A 1 206 ? -0.864 -30.156 -22.141 1 93 206 TYR A O 1
ATOM 1642 N N . PHE A 1 207 ? -0.818 -28 -21.984 1 88.88 207 PHE A N 1
ATOM 1643 C CA . PHE A 1 207 ? -1.427 -27.938 -20.656 1 88.88 207 PHE A CA 1
ATOM 1644 C C . PHE A 1 207 ? -2.9 -28.328 -20.719 1 88.88 207 PHE A C 1
ATOM 1646 O O . PHE A 1 207 ? -3.426 -28.953 -19.797 1 88.88 207 PHE A O 1
ATOM 1653 N N . HIS A 1 208 ? -3.502 -27.984 -21.812 1 83.06 208 HIS A N 1
ATOM 1654 C CA . HIS A 1 208 ? -4.871 -28.438 -22.031 1 83.06 208 HIS A CA 1
ATOM 1655 C C . HIS A 1 208 ? -4.941 -29.953 -22.125 1 83.06 208 HIS A C 1
ATOM 1657 O O . HIS A 1 208 ? -5.832 -30.578 -21.531 1 83.06 208 HIS A O 1
ATOM 1663 N N . THR A 1 209 ? -4.043 -30.453 -22.859 1 92.44 209 THR A N 1
ATOM 1664 C CA . THR A 1 209 ? -3.996 -31.906 -23.016 1 92.44 209 THR A CA 1
ATOM 1665 C C . THR A 1 209 ? -3.709 -32.594 -21.688 1 92.44 209 THR A C 1
ATOM 1667 O O . THR A 1 209 ? -4.301 -33.625 -21.375 1 92.44 209 THR A O 1
ATOM 1670 N N . LEU A 1 210 ? -2.83 -32.031 -20.906 1 94.38 210 LEU A N 1
ATOM 1671 C CA . LEU A 1 210 ? -2.498 -32.594 -19.594 1 94.38 210 LEU A CA 1
ATOM 1672 C C . LEU A 1 210 ? -3.729 -32.625 -18.703 1 94.38 210 LEU A C 1
ATOM 1674 O O . LEU A 1 210 ? -4.027 -33.656 -18.094 1 94.38 210 LEU A O 1
ATOM 1678 N N . ARG A 1 211 ? -4.43 -31.594 -18.609 1 88.31 211 ARG A N 1
ATOM 1679 C CA . ARG A 1 211 ? -5.633 -31.516 -17.781 1 88.31 211 ARG A CA 1
ATOM 1680 C C . ARG A 1 211 ? -6.699 -32.5 -18.281 1 88.31 211 ARG A C 1
ATOM 1682 O O . ARG A 1 211 ? -7.324 -33.188 -17.5 1 88.31 211 ARG A O 1
ATOM 1689 N N . ALA A 1 212 ? -6.922 -32.469 -19.625 1 87.25 212 ALA A N 1
ATOM 1690 C CA . ALA A 1 212 ? -7.926 -33.344 -20.234 1 87.25 212 ALA A CA 1
ATOM 1691 C C . ALA A 1 212 ? -7.609 -34.812 -19.969 1 87.25 212 ALA A C 1
ATOM 1693 O O . ALA A 1 212 ? -8.508 -35.625 -19.672 1 87.25 212 ALA A O 1
ATOM 1694 N N . MET A 1 213 ? -6.422 -35.094 -20.094 1 94 213 MET A N 1
ATOM 1695 C CA . MET A 1 213 ? -5.988 -36.469 -19.891 1 94 213 MET A CA 1
ATOM 1696 C C . MET A 1 213 ? -6.219 -36.906 -18.438 1 94 213 MET A C 1
ATOM 1698 O O . MET A 1 213 ? -6.77 -37.969 -18.188 1 94 213 MET A O 1
ATOM 1702 N N . LEU A 1 214 ? -5.844 -36.125 -17.453 1 94.38 214 LEU A N 1
ATOM 1703 C CA . LEU A 1 214 ? -6.039 -36.438 -16.047 1 94.38 214 LEU A CA 1
ATOM 1704 C C . LEU A 1 214 ? -7.523 -36.562 -15.719 1 94.38 214 LEU A C 1
ATOM 1706 O O . LEU A 1 214 ? -7.922 -37.469 -14.961 1 94.38 214 LEU A O 1
ATOM 1710 N N . THR A 1 215 ? -8.305 -35.688 -16.266 1 89 215 THR A N 1
ATOM 1711 C CA . THR A 1 215 ? -9.75 -35.719 -16.031 1 89 215 THR A CA 1
ATOM 1712 C C . THR A 1 215 ? -10.367 -37 -16.594 1 89 215 THR A C 1
ATOM 1714 O O . THR A 1 215 ? -11.219 -37.625 -15.938 1 89 215 THR A O 1
ATOM 1717 N N . ARG A 1 216 ? -9.93 -37.344 -17.719 1 89.31 216 ARG A N 1
ATOM 1718 C CA . ARG A 1 216 ? -10.461 -38.531 -18.406 1 89.31 216 ARG A CA 1
ATOM 1719 C C . ARG A 1 216 ? -10.078 -39.812 -17.672 1 89.31 216 ARG A C 1
ATOM 1721 O O . ARG A 1 216 ? -10.898 -40.719 -17.531 1 89.31 216 ARG A O 1
ATOM 1728 N N . LEU A 1 217 ? -8.875 -39.844 -17.188 1 94.12 217 LEU A N 1
ATOM 1729 C CA . LEU A 1 217 ? -8.352 -41.094 -16.625 1 94.12 217 LEU A CA 1
ATOM 1730 C C . LEU A 1 217 ? -8.695 -41.188 -15.141 1 94.12 217 LEU A C 1
ATOM 1732 O O . LEU A 1 217 ? -8.594 -42.281 -14.555 1 94.12 217 LEU A O 1
ATOM 1736 N N . ALA A 1 218 ? -9.055 -40.125 -14.516 1 94.12 218 ALA A N 1
ATOM 1737 C CA . ALA A 1 218 ? -9.391 -40.156 -13.094 1 94.12 218 ALA A CA 1
ATOM 1738 C C . ALA A 1 218 ? -10.57 -41.094 -12.82 1 94.12 218 ALA A C 1
ATOM 1740 O O . ALA A 1 218 ? -11.594 -41.031 -13.516 1 94.12 218 ALA A O 1
ATOM 1741 N N . PRO A 1 219 ? -10.406 -41.938 -11.828 1 92.94 219 PRO A N 1
ATOM 1742 C CA . PRO A 1 219 ? -11.508 -42.844 -11.5 1 92.94 219 PRO A CA 1
ATOM 1743 C C . PRO A 1 219 ? -12.625 -42.156 -10.719 1 92.94 219 PRO A C 1
ATOM 1745 O O . PRO A 1 219 ? -12.852 -42.469 -9.547 1 92.94 219 PRO A O 1
ATOM 1748 N N . ALA A 1 220 ? -13.453 -41.312 -11.281 1 84.44 220 ALA A N 1
ATOM 1749 C CA . ALA A 1 220 ? -14.461 -40.5 -10.609 1 84.44 220 ALA A CA 1
ATOM 1750 C C . ALA A 1 220 ? -15.836 -41.156 -10.664 1 84.44 220 ALA A C 1
ATOM 1752 O O . ALA A 1 220 ? -16.75 -40.781 -9.945 1 84.44 220 ALA A O 1
ATOM 1753 N N . GLN A 1 221 ? -16 -42.281 -11.203 1 80.56 221 GLN A N 1
ATOM 1754 C CA . GLN A 1 221 ? -17.25 -43.031 -11.281 1 80.56 221 GLN A CA 1
ATOM 1755 C C . GLN A 1 221 ? -18.438 -42.125 -11.484 1 80.56 221 GLN A C 1
ATOM 1757 O O . GLN A 1 221 ? -19.422 -42.188 -10.742 1 80.56 221 GLN A O 1
ATOM 1762 N N . GLY A 1 222 ? -18.406 -41.094 -12.383 1 73.12 222 GLY A N 1
ATOM 1763 C CA . GLY A 1 222 ? -19.547 -40.281 -12.727 1 73.12 222 GLY A CA 1
ATOM 1764 C C . GLY A 1 222 ? -19.516 -38.906 -12.047 1 73.12 222 GLY A C 1
ATOM 1765 O O . GLY A 1 222 ? -20.25 -38 -12.445 1 73.12 222 GLY A O 1
ATOM 1766 N N . GLU A 1 223 ? -18.734 -38.781 -10.953 1 76.81 223 GLU A N 1
ATOM 1767 C CA . GLU A 1 223 ? -18.625 -37.5 -10.281 1 76.81 223 GLU A CA 1
ATOM 1768 C C . GLU A 1 223 ? -17.594 -36.625 -10.961 1 76.81 223 GLU A C 1
ATOM 1770 O O . GLU A 1 223 ? -16.812 -37.094 -11.789 1 76.81 223 GLU A O 1
ATOM 1775 N N . VAL A 1 224 ? -17.719 -35.344 -10.719 1 75.69 224 VAL A N 1
ATOM 1776 C CA . VAL A 1 224 ? -16.656 -34.438 -11.188 1 75.69 224 VAL A CA 1
ATOM 1777 C C . VAL A 1 224 ? -15.359 -34.75 -10.445 1 75.69 224 VAL A C 1
ATOM 1779 O O . VAL A 1 224 ? -15.312 -34.656 -9.211 1 75.69 224 VAL A O 1
ATOM 1782 N N . PRO A 1 225 ? -14.375 -35.125 -11.164 1 88.56 225 PRO A N 1
ATOM 1783 C CA . PRO A 1 225 ? -13.141 -35.531 -10.492 1 88.56 225 PRO A CA 1
ATOM 1784 C C . PRO A 1 225 ? -12.43 -34.375 -9.812 1 88.56 225 PRO A C 1
ATOM 1786 O O . PRO A 1 225 ? -12.391 -33.25 -10.352 1 88.56 225 PRO A O 1
ATOM 1789 N N . LEU A 1 226 ? -11.969 -34.594 -8.57 1 89.81 226 LEU A N 1
ATOM 1790 C CA . LEU A 1 226 ? -11.062 -33.656 -7.895 1 89.81 226 LEU A CA 1
ATOM 1791 C C . LEU A 1 226 ? -9.609 -34.062 -8.133 1 89.81 226 LEU A C 1
ATOM 1793 O O . LEU A 1 226 ? -9.18 -35.156 -7.723 1 89.81 226 LEU A O 1
ATOM 1797 N N . ILE A 1 227 ? -8.922 -33.188 -8.875 1 92.94 227 ILE A N 1
ATOM 1798 C CA . ILE A 1 227 ? -7.508 -33.406 -9.172 1 92.94 227 ILE A CA 1
ATOM 1799 C C . ILE A 1 227 ? -6.66 -32.438 -8.336 1 92.94 227 ILE A C 1
ATOM 1801 O O . ILE A 1 227 ? -6.973 -31.266 -8.219 1 92.94 227 ILE A O 1
ATOM 1805 N N . VAL A 1 228 ? -5.574 -33 -7.691 1 93.12 228 VAL A N 1
ATOM 1806 C CA . VAL A 1 228 ? -4.719 -32.156 -6.867 1 93.12 228 VAL A CA 1
ATOM 1807 C C . VAL A 1 228 ? -3.273 -32.25 -7.348 1 93.12 228 VAL A C 1
ATOM 1809 O O . VAL A 1 228 ? -2.9 -33.219 -8.023 1 93.12 228 VAL A O 1
ATOM 1812 N N . LEU A 1 229 ? -2.482 -31.219 -7.18 1 93.94 229 LEU A N 1
ATOM 1813 C CA . LEU A 1 229 ? -1.041 -31.25 -7.406 1 93.94 229 LEU A CA 1
ATOM 1814 C C . LEU A 1 229 ? -0.287 -31.422 -6.09 1 93.94 229 LEU A C 1
ATOM 1816 O O . LEU A 1 229 ? -0.374 -30.578 -5.199 1 93.94 229 LEU A O 1
ATOM 1820 N N . LEU A 1 230 ? 0.401 -32.531 -5.98 1 95.69 230 LEU A N 1
ATOM 1821 C CA . LEU A 1 230 ? 1.12 -32.875 -4.762 1 95.69 230 LEU A CA 1
ATOM 1822 C C . LEU A 1 230 ? 2.559 -32.375 -4.812 1 95.69 230 LEU A C 1
ATOM 1824 O O . LEU A 1 230 ? 3.322 -32.75 -5.703 1 95.69 230 LEU A O 1
ATOM 1828 N N . THR A 1 231 ? 2.891 -31.5 -3.924 1 92.31 231 THR A N 1
ATOM 1829 C CA . THR A 1 231 ? 4.219 -30.906 -3.834 1 92.31 231 THR A CA 1
ATOM 1830 C C . THR A 1 231 ? 4.891 -31.281 -2.516 1 92.31 231 THR A C 1
ATOM 1832 O O . THR A 1 231 ? 4.215 -31.578 -1.529 1 92.31 231 THR A O 1
ATOM 1835 N N . PRO A 1 232 ? 6.273 -31.438 -2.549 1 90.44 232 PRO A N 1
ATOM 1836 C CA . PRO A 1 232 ? 6.977 -31.672 -1.284 1 90.44 232 PRO A CA 1
ATOM 1837 C C . PRO A 1 232 ? 6.941 -30.453 -0.365 1 90.44 232 PRO A C 1
ATOM 1839 O O . PRO A 1 232 ? 7.211 -30.562 0.833 1 90.44 232 PRO A O 1
ATOM 1842 N N . GLY A 1 233 ? 6.652 -29.281 -1.004 1 81.5 233 GLY A N 1
ATOM 1843 C CA . GLY A 1 233 ? 6.555 -28.109 -0.155 1 81.5 233 GLY A CA 1
ATOM 1844 C C . GLY A 1 233 ? 7.418 -26.953 -0.628 1 81.5 233 GLY A C 1
ATOM 1845 O O . GLY A 1 233 ? 8.102 -27.062 -1.649 1 81.5 233 GLY A O 1
ATOM 1846 N N . PRO A 1 234 ? 7.422 -25.875 0.109 1 71.88 234 PRO A N 1
ATOM 1847 C CA . PRO A 1 234 ? 8.031 -24.625 -0.339 1 71.88 234 PRO A CA 1
ATOM 1848 C C . PRO A 1 234 ? 9.555 -24.688 -0.361 1 71.88 234 PRO A C 1
ATOM 1850 O O . PRO A 1 234 ? 10.203 -23.859 -1.004 1 71.88 234 PRO A O 1
ATOM 1853 N N . TYR A 1 235 ? 10.086 -25.578 0.224 1 72.81 235 TYR A N 1
ATOM 1854 C CA . TYR A 1 235 ? 11.547 -25.641 0.277 1 72.81 235 TYR A CA 1
ATOM 1855 C C . TYR A 1 235 ? 12.102 -26.375 -0.938 1 72.81 235 TYR A C 1
ATOM 1857 O O . TYR A 1 235 ? 13.312 -26.391 -1.16 1 72.81 235 TYR A O 1
ATOM 1865 N N . ASN A 1 236 ? 11.164 -26.922 -1.66 1 81.88 236 ASN A N 1
ATOM 1866 C CA . ASN A 1 236 ? 11.594 -27.562 -2.893 1 81.88 236 ASN A CA 1
ATOM 1867 C C . ASN A 1 236 ? 12.148 -26.562 -3.896 1 81.88 236 ASN A C 1
ATOM 1869 O O . ASN A 1 236 ? 11.664 -25.422 -3.979 1 81.88 236 ASN A O 1
ATOM 1873 N N . GLU A 1 237 ? 13.07 -26.969 -4.652 1 78.62 237 GLU A N 1
ATOM 1874 C CA . GLU A 1 237 ? 13.766 -26.109 -5.609 1 78.62 237 GLU A CA 1
ATOM 1875 C C . GLU A 1 237 ? 12.805 -25.562 -6.652 1 78.62 237 GLU A C 1
ATOM 1877 O O . GLU A 1 237 ? 12.984 -24.438 -7.137 1 78.62 237 GLU A O 1
ATOM 1882 N N . THR A 1 238 ? 11.828 -26.375 -6.98 1 86 238 THR A N 1
ATOM 1883 C CA . THR A 1 238 ? 10.93 -25.984 -8.062 1 86 238 THR A CA 1
ATOM 1884 C C . THR A 1 238 ? 9.539 -25.672 -7.52 1 86 238 THR A C 1
ATOM 1886 O O . THR A 1 238 ? 8.539 -25.875 -8.211 1 86 238 THR A O 1
ATOM 1889 N N . TYR A 1 239 ? 9.492 -25.281 -6.266 1 83.19 239 TYR A N 1
ATOM 1890 C CA . TYR A 1 239 ? 8.188 -25.016 -5.672 1 83.19 239 TYR A CA 1
ATOM 1891 C C . TYR A 1 239 ? 7.449 -23.938 -6.445 1 83.19 239 TYR A C 1
ATOM 1893 O O . TYR A 1 239 ? 6.23 -24.016 -6.629 1 83.19 239 TYR A O 1
ATOM 1901 N N . SER A 1 240 ? 8.156 -22.891 -6.84 1 79.44 240 SER A N 1
ATOM 1902 C CA . SER A 1 240 ? 7.527 -21.812 -7.594 1 79.44 240 SER A CA 1
ATOM 1903 C C . SER A 1 240 ? 6.84 -22.328 -8.844 1 79.44 240 SER A C 1
ATOM 1905 O O . SER A 1 240 ? 5.766 -21.844 -9.219 1 79.44 240 SER A O 1
ATOM 1907 N N . GLU A 1 241 ? 7.461 -23.297 -9.461 1 88.19 241 GLU A N 1
ATOM 1908 C CA . GLU A 1 241 ? 6.859 -23.922 -10.641 1 88.19 241 GLU A CA 1
ATOM 1909 C C . GLU A 1 241 ? 5.609 -24.703 -10.266 1 88.19 241 GLU A C 1
ATOM 1911 O O . GLU A 1 241 ? 4.633 -24.719 -11.023 1 88.19 241 GLU A O 1
ATOM 1916 N N . HIS A 1 242 ? 5.684 -25.391 -9.156 1 89.88 242 HIS A N 1
ATOM 1917 C CA . HIS A 1 242 ? 4.523 -26.156 -8.703 1 89.88 242 HIS A CA 1
ATOM 1918 C C . HIS A 1 242 ? 3.314 -25.25 -8.5 1 89.88 242 HIS A C 1
ATOM 1920 O O . HIS A 1 242 ? 2.219 -25.562 -8.969 1 89.88 242 HIS A O 1
ATOM 1926 N N . ALA A 1 243 ? 3.625 -24.25 -7.844 1 78.5 243 ALA A N 1
ATOM 1927 C CA . ALA A 1 243 ? 2.557 -23.297 -7.559 1 78.5 243 ALA A CA 1
ATOM 1928 C C . ALA A 1 243 ? 1.985 -22.703 -8.844 1 78.5 243 ALA A C 1
ATOM 1930 O O . ALA A 1 243 ? 0.768 -22.562 -8.984 1 78.5 243 ALA A O 1
ATOM 1931 N N . PHE A 1 244 ? 2.799 -22.312 -9.773 1 79.75 244 PHE A N 1
ATOM 1932 C CA . PHE A 1 244 ? 2.379 -21.75 -11.055 1 79.75 244 PHE A CA 1
ATOM 1933 C C . PHE A 1 244 ? 1.548 -22.75 -11.844 1 79.75 244 PHE A C 1
ATOM 1935 O O . PHE A 1 244 ? 0.521 -22.406 -12.422 1 79.75 244 PHE A O 1
ATOM 1942 N N . LEU A 1 245 ? 2.045 -24 -11.812 1 87.44 245 LEU A N 1
ATOM 1943 C CA . LEU A 1 245 ? 1.343 -25.062 -12.539 1 87.44 245 LEU A CA 1
ATOM 1944 C C . LEU A 1 245 ? -0.028 -25.312 -11.922 1 87.44 245 LEU A C 1
ATOM 1946 O O . LEU A 1 245 ? -1.006 -25.531 -12.641 1 87.44 245 LEU A O 1
ATOM 1950 N N . ALA A 1 246 ? -0.029 -25.406 -10.633 1 83.31 246 ALA A N 1
ATOM 1951 C CA . ALA A 1 246 ? -1.307 -25.594 -9.953 1 83.31 246 ALA A CA 1
ATOM 1952 C C . ALA A 1 246 ? -2.307 -24.516 -10.359 1 83.31 246 ALA A C 1
ATOM 1954 O O . ALA A 1 246 ? -3.465 -24.812 -10.656 1 83.31 246 ALA A O 1
ATOM 1955 N N . HIS A 1 247 ? -1.754 -23.391 -10.445 1 70.12 247 HIS A N 1
ATOM 1956 C CA . HIS A 1 247 ? -2.574 -22.25 -10.828 1 70.12 247 HIS A CA 1
ATOM 1957 C C . HIS A 1 247 ? -3.027 -22.359 -12.281 1 70.12 247 HIS A C 1
ATOM 1959 O O . HIS A 1 247 ? -4.207 -22.172 -12.586 1 70.12 247 HIS A O 1
ATOM 1965 N N . THR A 1 248 ? -2.131 -22.625 -13.125 1 73.06 248 THR A N 1
ATOM 1966 C CA . THR A 1 248 ? -2.379 -22.703 -14.562 1 73.06 248 THR A CA 1
ATOM 1967 C C . THR A 1 248 ? -3.357 -23.828 -14.883 1 73.06 248 THR A C 1
ATOM 1969 O O . THR A 1 248 ? -4.215 -23.672 -15.758 1 73.06 248 THR A O 1
ATOM 1972 N N . LEU A 1 249 ? -3.316 -24.875 -14.133 1 81.31 249 LEU A N 1
ATOM 1973 C CA . LEU A 1 249 ? -4.141 -26.062 -14.398 1 81.31 249 LEU A CA 1
ATOM 1974 C C . LEU A 1 249 ? -5.43 -26.016 -13.594 1 81.31 249 LEU A C 1
ATOM 1976 O O . LEU A 1 249 ? -6.359 -26.781 -13.852 1 81.31 249 LEU A O 1
ATOM 1980 N N . GLY A 1 250 ? -5.418 -25.188 -12.648 1 73.19 250 GLY A N 1
ATOM 1981 C CA . GLY A 1 250 ? -6.594 -25.062 -11.805 1 73.19 250 GLY A CA 1
ATOM 1982 C C . GLY A 1 250 ? -6.699 -26.172 -10.773 1 73.19 250 GLY A C 1
ATOM 1983 O O . GLY A 1 250 ? -7.793 -26.672 -10.5 1 73.19 250 GLY A O 1
ATOM 1984 N N . PHE A 1 251 ? -5.637 -26.703 -10.281 1 83.69 251 PHE A N 1
ATOM 1985 C CA . PHE A 1 251 ? -5.605 -27.75 -9.266 1 83.69 251 PHE A CA 1
ATOM 1986 C C . PHE A 1 251 ? -5.207 -27.172 -7.914 1 83.69 251 PHE A C 1
ATOM 1988 O O . PHE A 1 251 ? -4.363 -26.281 -7.836 1 83.69 251 PHE A O 1
ATOM 1995 N N . PRO A 1 252 ? -5.844 -27.719 -6.816 1 82.12 252 PRO A N 1
ATOM 1996 C CA . PRO A 1 252 ? -5.297 -27.359 -5.504 1 82.12 252 PRO A CA 1
ATOM 1997 C C . PRO A 1 252 ? -3.855 -27.828 -5.32 1 82.12 252 PRO A C 1
ATOM 1999 O O . PRO A 1 252 ? -3.531 -28.984 -5.633 1 82.12 252 PRO A O 1
ATOM 2002 N N . LEU A 1 253 ? -2.982 -26.906 -4.918 1 87 253 LEU A N 1
ATOM 2003 C CA . LEU A 1 253 ? -1.632 -27.281 -4.512 1 87 253 LEU A CA 1
ATOM 2004 C C . LEU A 1 253 ? -1.625 -27.844 -3.096 1 87 253 LEU A C 1
ATOM 2006 O O . LEU A 1 253 ? -2.006 -27.141 -2.146 1 87 253 LEU A O 1
ATOM 2010 N N . VAL A 1 254 ? -1.229 -29.125 -2.967 1 90.62 254 VAL A N 1
ATOM 2011 C CA . VAL A 1 254 ? -1.364 -29.75 -1.657 1 90.62 254 VAL A CA 1
ATOM 2012 C C . VAL A 1 254 ? -0.046 -30.422 -1.262 1 90.62 254 VAL A C 1
ATOM 2014 O O . VAL A 1 254 ? 0.769 -30.75 -2.123 1 90.62 254 VAL A O 1
ATOM 2017 N N . GLU A 1 255 ? 0.197 -30.531 0.033 1 89.31 255 GLU A N 1
ATOM 2018 C CA . GLU A 1 255 ? 1.273 -31.328 0.611 1 89.31 255 GLU A CA 1
ATOM 2019 C C . GLU A 1 255 ? 0.743 -32.625 1.186 1 89.31 255 GLU A C 1
ATOM 2021 O O . GLU A 1 255 ? -0.47 -32.844 1.241 1 89.31 255 GLU A O 1
ATOM 2026 N N . GLY A 1 256 ? 1.652 -33.5 1.448 1 91.38 256 GLY A N 1
ATOM 2027 C CA . GLY A 1 256 ? 1.244 -34.781 1.995 1 91.38 256 GLY A CA 1
ATOM 2028 C C . GLY A 1 256 ? 0.328 -34.656 3.197 1 91.38 256 GLY A C 1
ATOM 2029 O O . GLY A 1 256 ? -0.652 -35.406 3.318 1 91.38 256 GLY A O 1
ATOM 2030 N N . VAL A 1 257 ? 0.525 -33.688 3.996 1 85.69 257 VAL A N 1
ATOM 2031 C CA . VAL A 1 257 ? -0.197 -33.531 5.254 1 85.69 257 VAL A CA 1
ATOM 2032 C C . VAL A 1 257 ? -1.635 -33.094 4.969 1 85.69 257 VAL A C 1
ATOM 2034 O O . VAL A 1 257 ? -2.516 -33.281 5.816 1 85.69 257 VAL A O 1
ATOM 2037 N N . ASP A 1 258 ? -1.919 -32.656 3.791 1 88.25 258 ASP A N 1
ATOM 2038 C CA . ASP A 1 258 ? -3.258 -32.188 3.424 1 88.25 258 ASP A CA 1
ATOM 2039 C C . ASP A 1 258 ? -4.137 -33.375 2.996 1 88.25 258 ASP A C 1
ATOM 2041 O O . ASP A 1 258 ? -5.359 -33.219 2.891 1 88.25 258 ASP A O 1
ATOM 2045 N N . LEU A 1 259 ? -3.475 -34.5 2.758 1 93.5 259 LEU A N 1
ATOM 2046 C CA . LEU A 1 259 ? -4.195 -35.656 2.258 1 93.5 259 LEU A CA 1
ATOM 2047 C C . LEU A 1 259 ? -4.242 -36.75 3.309 1 93.5 259 LEU A C 1
ATOM 2049 O O . LEU A 1 259 ? -3.416 -36.781 4.227 1 93.5 259 LEU A O 1
ATOM 2053 N N . THR A 1 260 ? -5.266 -37.562 3.227 1 93.44 260 THR A N 1
ATOM 2054 C CA . THR A 1 260 ? -5.383 -38.75 4.07 1 93.44 260 THR A CA 1
ATOM 2055 C C . THR A 1 260 ? -6.062 -39.875 3.311 1 93.44 260 THR A C 1
ATOM 2057 O O . THR A 1 260 ? -6.742 -39.656 2.311 1 93.44 260 THR A O 1
ATOM 2060 N N . VAL A 1 261 ? -5.734 -41.094 3.691 1 96 261 VAL A N 1
ATOM 2061 C CA . VAL A 1 261 ? -6.367 -42.25 3.082 1 96 261 VAL A CA 1
ATOM 2062 C C . VAL A 1 261 ? -7.316 -42.906 4.082 1 96 261 VAL A C 1
ATOM 2064 O O . VAL A 1 261 ? -6.934 -43.219 5.215 1 96 261 VAL A O 1
ATOM 2067 N N . ARG A 1 262 ? -8.523 -43.031 3.684 1 94 262 ARG A N 1
ATOM 2068 C CA . ARG A 1 262 ? -9.547 -43.75 4.445 1 94 262 ARG A CA 1
ATOM 2069 C C . ARG A 1 262 ? -10.344 -44.688 3.555 1 94 262 ARG A C 1
ATOM 2071 O O . ARG A 1 262 ? -10.797 -44.312 2.477 1 94 262 ARG A O 1
ATOM 2078 N N . GLY A 1 263 ? -10.5 -45.938 4.031 1 93.81 263 GLY A N 1
ATOM 2079 C CA . GLY A 1 263 ? -11.203 -46.906 3.213 1 93.81 263 GLY A CA 1
ATOM 2080 C C . GLY A 1 263 ? -10.602 -47.062 1.829 1 93.81 263 GLY A C 1
ATOM 2081 O O . GLY A 1 263 ? -11.328 -47.125 0.834 1 93.81 263 GLY A O 1
ATOM 2082 N N . GLU A 1 264 ? -9.336 -46.906 1.736 1 94.12 264 GLU A N 1
ATOM 2083 C CA . GLU A 1 264 ? -8.555 -47.094 0.517 1 94.12 264 GLU A CA 1
ATOM 2084 C C . GLU A 1 264 ? -8.852 -46 -0.503 1 94.12 264 GLU A C 1
ATOM 2086 O O . GLU A 1 264 ? -8.68 -46.188 -1.706 1 94.12 264 GLU A O 1
ATOM 2091 N N . GLN A 1 265 ? -9.406 -44.938 -0.021 1 95.75 265 GLN A N 1
ATOM 2092 C CA . GLN A 1 265 ? -9.609 -43.781 -0.845 1 95.75 265 GLN A CA 1
ATOM 2093 C C . GLN A 1 265 ? -8.836 -42.562 -0.293 1 95.75 265 GLN A C 1
ATOM 2095 O O . GLN A 1 265 ? -8.609 -42.469 0.914 1 95.75 265 GLN A O 1
ATOM 2100 N N . VAL A 1 266 ? -8.43 -41.75 -1.194 1 96.88 266 VAL A N 1
ATOM 2101 C CA . VAL A 1 266 ? -7.648 -40.562 -0.8 1 96.88 266 VAL A CA 1
ATOM 2102 C C . VAL A 1 266 ? -8.57 -39.375 -0.619 1 96.88 266 VAL A C 1
ATOM 2104 O O . VAL A 1 266 ? -9.469 -39.125 -1.432 1 96.88 266 VAL A O 1
ATOM 2107 N N . PHE A 1 267 ? -8.352 -38.656 0.47 1 94.62 267 PHE A N 1
ATOM 2108 C CA . PHE A 1 267 ? -9.188 -37.5 0.768 1 94.62 267 PHE A CA 1
ATOM 2109 C C . PHE A 1 267 ? -8.336 -36.25 1.021 1 94.62 267 PHE A C 1
ATOM 2111 O O . PHE A 1 267 ? -7.246 -36.344 1.59 1 94.62 267 PHE A O 1
ATOM 2118 N N . LEU A 1 268 ? -8.867 -35.125 0.561 1 91.81 268 LEU A N 1
ATOM 2119 C CA . LEU A 1 268 ? -8.328 -33.812 0.928 1 91.81 268 LEU A CA 1
ATOM 2120 C C . LEU A 1 268 ? -9 -33.281 2.193 1 91.81 268 LEU A C 1
ATOM 2122 O O . LEU A 1 268 ? -10.227 -33.281 2.291 1 91.81 268 LEU A O 1
ATOM 2126 N N . LYS A 1 269 ? -8.203 -32.969 3.152 1 89.25 269 LYS A N 1
ATOM 2127 C CA . LYS A 1 269 ? -8.727 -32.375 4.379 1 89.25 269 LYS A CA 1
ATOM 2128 C C . LYS A 1 269 ? -9.117 -30.906 4.152 1 89.25 269 LYS A C 1
ATOM 2130 O O . LYS A 1 269 ? -8.273 -30.078 3.846 1 89.25 269 LYS A O 1
ATOM 2135 N N . THR A 1 270 ? -10.422 -30.594 4.219 1 86.31 270 THR A N 1
ATOM 2136 C CA . THR A 1 270 ? -10.898 -29.219 4.059 1 86.31 270 THR A CA 1
ATOM 2137 C C . THR A 1 270 ? -11.562 -28.719 5.34 1 86.31 270 THR A C 1
ATOM 2139 O O . THR A 1 270 ? -11.797 -29.5 6.266 1 86.31 270 THR A O 1
ATOM 2142 N N . LEU A 1 271 ? -11.867 -27.516 5.469 1 80.25 271 LEU A N 1
ATOM 2143 C CA . LEU A 1 271 ? -12.516 -26.922 6.633 1 80.25 271 LEU A CA 1
ATOM 2144 C C . LEU A 1 271 ? -13.93 -27.453 6.797 1 80.25 271 LEU A C 1
ATOM 2146 O O . LEU A 1 271 ? -14.477 -27.469 7.902 1 80.25 271 LEU A O 1
ATOM 2150 N N . ASN A 1 272 ? -14.555 -27.938 5.684 1 78.62 272 ASN A N 1
ATOM 2151 C CA . ASN A 1 272 ? -15.914 -28.469 5.684 1 78.62 272 ASN A CA 1
ATOM 2152 C C . ASN A 1 272 ? -15.914 -29.984 5.785 1 78.62 272 ASN A C 1
ATOM 2154 O O . ASN A 1 272 ? -16.969 -30.625 5.672 1 78.62 272 ASN A O 1
ATOM 2158 N N . GLY A 1 273 ? -14.688 -30.562 5.914 1 82.56 273 GLY A N 1
ATOM 2159 C CA . GLY A 1 273 ? -14.594 -32 6.008 1 82.56 273 GLY A CA 1
ATOM 2160 C C . GLY A 1 273 ? -13.727 -32.625 4.922 1 82.56 273 GLY A C 1
ATOM 2161 O O . GLY A 1 273 ? -12.938 -31.922 4.281 1 82.56 273 GLY A O 1
ATOM 2162 N N . LEU A 1 274 ? -13.898 -33.938 4.699 1 87.44 274 LEU A N 1
ATOM 2163 C CA . LEU A 1 274 ? -13.055 -34.656 3.762 1 87.44 274 LEU A CA 1
ATOM 2164 C C . LEU A 1 274 ? -13.672 -34.688 2.367 1 87.44 274 LEU A C 1
ATOM 2166 O O . LEU A 1 274 ? -14.875 -34.875 2.219 1 87.44 274 LEU A O 1
ATOM 2170 N N . ARG A 1 275 ? -12.844 -34.344 1.452 1 88.56 275 ARG A N 1
ATOM 2171 C CA . ARG A 1 275 ? -13.266 -34.438 0.057 1 88.56 275 ARG A CA 1
ATOM 2172 C C . ARG A 1 275 ? -12.453 -35.5 -0.692 1 88.56 275 ARG A C 1
ATOM 2174 O O . ARG A 1 275 ? -11.219 -35.5 -0.629 1 88.56 275 ARG A O 1
ATOM 2181 N N . ARG A 1 276 ? -13.117 -36.281 -1.404 1 93.38 276 ARG A N 1
ATOM 2182 C CA . ARG A 1 276 ? -12.438 -37.375 -2.09 1 93.38 276 ARG A CA 1
ATOM 2183 C C . ARG A 1 276 ? -11.586 -36.844 -3.244 1 93.38 276 ARG A C 1
ATOM 2185 O O . ARG A 1 276 ? -12.039 -36 -4.027 1 93.38 276 ARG A O 1
ATOM 2192 N N . VAL A 1 277 ? -10.359 -37.312 -3.295 1 95.31 277 VAL A N 1
ATOM 2193 C CA . VAL A 1 277 ? -9.43 -36.969 -4.367 1 95.31 277 VAL A CA 1
ATOM 2194 C C . VAL A 1 277 ? -9.391 -38.125 -5.387 1 95.31 277 VAL A C 1
ATOM 2196 O O . VAL A 1 277 ? -9.234 -39.281 -5.023 1 95.31 277 VAL A O 1
ATOM 2199 N N . HIS A 1 278 ? -9.477 -37.75 -6.68 1 96.31 278 HIS A N 1
ATOM 2200 C CA . HIS A 1 278 ? -9.594 -38.75 -7.723 1 96.31 278 HIS A CA 1
ATOM 2201 C C . HIS A 1 278 ? -8.289 -38.906 -8.5 1 96.31 278 HIS A C 1
ATOM 2203 O O . HIS A 1 278 ? -8.016 -39.969 -9.078 1 96.31 278 HIS A O 1
ATOM 2209 N N . ALA A 1 279 ? -7.527 -37.875 -8.617 1 97 279 ALA A N 1
ATOM 2210 C CA . ALA A 1 279 ? -6.254 -37.906 -9.328 1 97 279 ALA A CA 1
ATOM 2211 C C . ALA A 1 279 ? -5.223 -37 -8.656 1 97 279 ALA A C 1
ATOM 2213 O O . ALA A 1 279 ? -5.566 -35.938 -8.117 1 97 279 ALA A O 1
ATOM 2214 N N . ILE A 1 280 ? -3.988 -37.438 -8.688 1 97.5 280 ILE A N 1
ATOM 2215 C CA . ILE A 1 280 ? -2.883 -36.688 -8.094 1 97.5 280 ILE A CA 1
ATOM 2216 C C . ILE A 1 280 ? -1.781 -36.469 -9.133 1 97.5 280 ILE A C 1
ATOM 2218 O O . ILE A 1 280 ? -1.21 -37.438 -9.641 1 97.5 280 ILE A O 1
ATOM 2222 N N . LEU A 1 281 ? -1.538 -35.25 -9.508 1 97.19 281 LEU A N 1
ATOM 2223 C CA . LEU A 1 281 ? -0.317 -34.906 -10.227 1 97.19 281 LEU A CA 1
ATOM 2224 C C . LEU A 1 281 ? 0.849 -34.719 -9.266 1 97.19 281 LEU A C 1
ATOM 2226 O O . LEU A 1 281 ? 0.919 -33.719 -8.547 1 97.19 281 LEU A O 1
ATOM 2230 N N . ARG A 1 282 ? 1.729 -35.656 -9.266 1 96.06 282 ARG A N 1
ATOM 2231 C CA . ARG A 1 282 ? 2.758 -35.656 -8.234 1 96.06 282 ARG A CA 1
ATOM 2232 C C . ARG A 1 282 ? 4.027 -34.969 -8.719 1 96.06 282 ARG A C 1
ATOM 2234 O O . ARG A 1 282 ? 4.453 -35.188 -9.859 1 96.06 282 ARG A O 1
ATOM 2241 N N . ARG A 1 283 ? 4.582 -34.156 -7.887 1 94.56 283 ARG A N 1
ATOM 2242 C CA . ARG A 1 283 ? 5.863 -33.5 -8.133 1 94.56 283 ARG A CA 1
ATOM 2243 C C . ARG A 1 283 ? 6.898 -33.906 -7.09 1 94.56 283 ARG A C 1
ATOM 2245 O O . ARG A 1 283 ? 7.918 -33.219 -6.926 1 94.56 283 ARG A O 1
ATOM 2252 N N . MET A 1 284 ? 6.645 -35.031 -6.512 1 91.19 284 MET A N 1
ATOM 2253 C CA . MET A 1 284 ? 7.531 -35.625 -5.523 1 91.19 284 MET A CA 1
ATOM 2254 C C . MET A 1 284 ? 8.086 -36.938 -6.035 1 91.19 284 MET A C 1
ATOM 2256 O O . MET A 1 284 ? 7.441 -37.625 -6.832 1 91.19 284 MET A O 1
ATOM 2260 N N . ASP A 1 285 ? 9.297 -37.25 -5.539 1 91.06 285 ASP A N 1
ATOM 2261 C CA . ASP A 1 285 ? 9.859 -38.562 -5.926 1 91.06 285 ASP A CA 1
ATOM 2262 C C . ASP A 1 285 ? 8.992 -39.688 -5.438 1 91.06 285 ASP A C 1
ATOM 2264 O O . ASP A 1 285 ? 8.406 -39.625 -4.355 1 91.06 285 ASP A O 1
ATOM 2268 N N . ASP A 1 286 ? 8.938 -40.719 -6.195 1 92.94 286 ASP A N 1
ATOM 2269 C CA . ASP A 1 286 ? 7.977 -41.781 -5.969 1 92.94 286 ASP A CA 1
ATOM 2270 C C . ASP A 1 286 ? 8.234 -42.5 -4.637 1 92.94 286 ASP A C 1
ATOM 2272 O O . ASP A 1 286 ? 7.297 -42.844 -3.932 1 92.94 286 ASP A O 1
ATOM 2276 N N . ASP A 1 287 ? 9.5 -42.625 -4.207 1 91.56 287 ASP A N 1
ATOM 2277 C CA . ASP A 1 287 ? 9.797 -43.344 -2.973 1 91.56 287 ASP A CA 1
ATOM 2278 C C . ASP A 1 287 ? 9.344 -42.531 -1.751 1 91.56 287 ASP A C 1
ATOM 2280 O O . ASP A 1 287 ? 9.117 -43.094 -0.681 1 91.56 287 ASP A O 1
ATOM 2284 N N . TYR A 1 288 ? 9.133 -41.281 -1.883 1 93.62 288 TYR A N 1
ATOM 2285 C CA . TYR A 1 288 ? 8.727 -40.438 -0.769 1 93.62 288 TYR A CA 1
ATOM 2286 C C . TYR A 1 288 ? 7.203 -40.375 -0.659 1 93.62 288 TYR A C 1
ATOM 2288 O O . TYR A 1 288 ? 6.668 -39.844 0.316 1 93.62 288 TYR A O 1
ATOM 2296 N N . CYS A 1 289 ? 6.488 -40.938 -1.569 1 95.31 289 CYS A N 1
ATOM 2297 C CA . CYS A 1 289 ? 5.059 -40.688 -1.698 1 95.31 289 CYS A CA 1
ATOM 2298 C C . CYS A 1 289 ? 4.273 -41.469 -0.662 1 95.31 289 CYS A C 1
ATOM 2300 O O . CYS A 1 289 ? 3.127 -41.156 -0.354 1 95.31 289 CYS A O 1
ATOM 2302 N N . ASP A 1 290 ? 4.852 -42.594 -0.123 1 95.25 290 ASP A N 1
ATOM 2303 C CA . ASP A 1 290 ? 4.156 -43.438 0.853 1 95.25 290 ASP A CA 1
ATOM 2304 C C . ASP A 1 290 ? 5.125 -43.969 1.908 1 95.25 290 ASP A C 1
ATOM 2306 O O . ASP A 1 290 ? 5.875 -44.906 1.652 1 95.25 290 ASP A O 1
ATOM 2310 N N . PRO A 1 291 ? 5.02 -43.469 3.09 1 92.56 291 PRO A N 1
ATOM 2311 C CA . PRO A 1 291 ? 5.957 -43.906 4.125 1 92.56 291 PRO A CA 1
ATOM 2312 C C . PRO A 1 291 ? 5.68 -45.344 4.598 1 92.56 291 PRO A C 1
ATOM 2314 O O . PRO A 1 291 ? 6.562 -46 5.168 1 92.56 291 PRO A O 1
ATOM 2317 N N . LEU A 1 292 ? 4.527 -45.875 4.328 1 91.94 292 LEU A N 1
ATOM 2318 C CA . LEU A 1 292 ? 4.164 -47.219 4.809 1 91.94 292 LEU A CA 1
ATOM 2319 C C . LEU A 1 292 ? 4.746 -48.281 3.912 1 91.94 292 LEU A C 1
ATOM 2321 O O . LEU A 1 292 ? 5.242 -49.312 4.402 1 91.94 292 LEU A O 1
ATOM 2325 N N . GLU A 1 293 ? 4.711 -48.062 2.637 1 93.31 293 GLU A N 1
ATOM 2326 C CA . GLU A 1 293 ? 5.07 -49.125 1.727 1 93.31 293 GLU A CA 1
ATOM 2327 C C . GLU A 1 293 ? 6.363 -48.812 0.978 1 93.31 293 GLU A C 1
ATOM 2329 O O . GLU A 1 293 ? 7.027 -49.719 0.468 1 93.31 293 GLU A O 1
ATOM 2334 N N . LEU A 1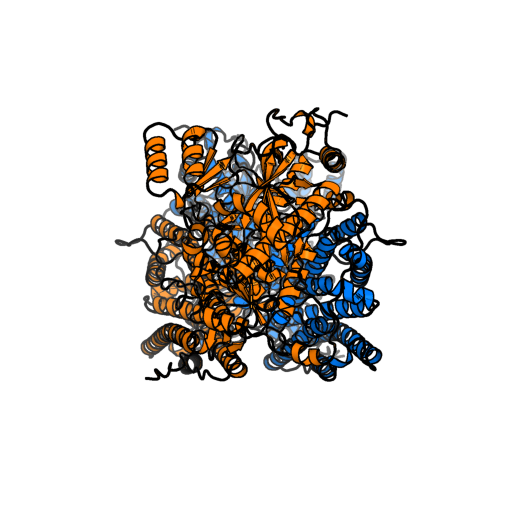 294 ? 6.711 -47.625 0.87 1 93.31 294 LEU A N 1
ATOM 2335 C CA . LEU A 1 294 ? 7.82 -47.281 -0.006 1 93.31 294 LEU A CA 1
ATOM 2336 C C . LEU A 1 294 ? 9.039 -46.844 0.806 1 93.31 294 LEU A C 1
ATOM 2338 O O . LEU A 1 294 ? 10.078 -47.5 0.785 1 93.31 294 LEU A O 1
ATOM 2342 N N . ARG A 1 295 ? 8.938 -45.688 1.52 1 91.56 295 ARG A N 1
ATOM 2343 C CA . ARG A 1 295 ? 10.047 -45.156 2.307 1 91.56 295 ARG A CA 1
ATOM 2344 C C . ARG A 1 295 ? 9.586 -44.781 3.709 1 91.56 295 ARG A C 1
ATOM 2346 O O . ARG A 1 295 ? 9 -43.719 3.906 1 91.56 295 ARG A O 1
ATOM 2353 N N . ALA A 1 296 ? 10.055 -45.438 4.633 1 85.12 296 ALA A N 1
ATOM 2354 C CA . ALA A 1 296 ? 9.547 -45.344 5.996 1 85.12 296 ALA A CA 1
ATOM 2355 C C . ALA A 1 296 ? 9.945 -44.031 6.637 1 85.12 296 ALA A C 1
ATOM 2357 O O . ALA A 1 296 ? 9.242 -43.5 7.512 1 85.12 296 ALA A O 1
ATOM 2358 N N . ASP A 1 297 ? 10.93 -43.438 6.199 1 84.75 297 ASP A N 1
ATOM 2359 C CA . ASP A 1 297 ? 11.406 -42.188 6.836 1 84.75 297 ASP A CA 1
ATOM 2360 C C . ASP A 1 297 ? 10.875 -40.969 6.113 1 84.75 297 ASP A C 1
ATOM 2362 O O . ASP A 1 297 ? 11.297 -39.844 6.398 1 84.75 297 ASP A O 1
ATOM 2366 N N . SER A 1 298 ? 10.023 -41.188 5.215 1 86.81 298 SER A N 1
ATOM 2367 C CA . SER A 1 298 ? 9.461 -40.062 4.488 1 86.81 298 SER A CA 1
ATOM 2368 C C . SER A 1 298 ? 8.445 -39.312 5.34 1 86.81 298 SER A C 1
ATOM 2370 O O . SER A 1 298 ? 7.492 -39.906 5.848 1 86.81 298 SER A O 1
ATOM 2372 N N . ALA A 1 299 ? 8.602 -37.969 5.523 1 84.56 299 ALA A N 1
ATOM 2373 C CA . ALA A 1 299 ? 7.645 -37.094 6.195 1 84.56 299 ALA A CA 1
ATOM 2374 C C . ALA A 1 299 ? 6.805 -36.312 5.188 1 84.56 299 ALA A C 1
ATOM 2376 O O . ALA A 1 299 ? 5.953 -35.531 5.566 1 84.56 299 ALA A O 1
ATOM 2377 N N . LEU A 1 300 ? 6.941 -36.688 3.959 1 88.5 300 LEU A N 1
ATOM 2378 C CA . LEU A 1 300 ? 6.328 -35.906 2.896 1 88.5 300 LEU A CA 1
ATOM 2379 C C . LEU A 1 300 ? 5.125 -36.625 2.305 1 88.5 300 LEU A C 1
ATOM 2381 O O . LEU A 1 300 ? 4.27 -36 1.674 1 88.5 300 LEU A O 1
ATOM 2385 N N . GLY A 1 301 ? 5.098 -37.969 2.467 1 92.5 301 GLY A N 1
ATOM 2386 C CA . GLY A 1 301 ? 4.145 -38.781 1.733 1 92.5 301 GLY A CA 1
ATOM 2387 C C . GLY A 1 301 ? 2.828 -38.938 2.461 1 92.5 301 GLY A C 1
ATOM 2388 O O . GLY A 1 301 ? 2.547 -38.25 3.432 1 92.5 301 GLY A O 1
ATOM 2389 N N . VAL A 1 302 ? 1.948 -39.781 1.89 1 95.06 302 VAL A N 1
ATOM 2390 C CA . VAL A 1 302 ? 0.618 -40.094 2.398 1 95.06 302 VAL A CA 1
ATOM 2391 C C . VAL A 1 302 ? 0.527 -41.562 2.715 1 95.06 302 VAL A C 1
ATOM 2393 O O . VAL A 1 302 ? 0.533 -42.406 1.809 1 95.06 302 VAL A O 1
ATOM 2396 N N . PRO A 1 303 ? 0.421 -41.875 4.016 1 94.56 303 PRO A N 1
ATOM 2397 C CA . PRO A 1 303 ? 0.325 -43.312 4.359 1 94.56 303 PRO A CA 1
ATOM 2398 C C . PRO A 1 303 ? -0.855 -44 3.684 1 94.56 303 PRO A C 1
ATOM 2400 O O . PRO A 1 303 ? -1.994 -43.531 3.799 1 94.56 303 PRO A O 1
ATOM 2403 N N . GLY A 1 304 ? -0.599 -45.062 2.963 1 95.56 304 GLY A N 1
ATOM 2404 C CA . GLY A 1 304 ? -1.646 -45.844 2.328 1 95.56 304 GLY A CA 1
ATOM 2405 C C . GLY A 1 304 ? -1.874 -45.469 0.876 1 95.56 304 GLY A C 1
ATOM 2406 O O . GLY A 1 304 ? -2.688 -46.094 0.188 1 95.56 304 GLY A O 1
ATOM 2407 N N . LEU A 1 305 ? -1.167 -44.531 0.379 1 96.56 305 LEU A N 1
ATOM 2408 C CA . LEU A 1 305 ? -1.368 -44.031 -0.969 1 96.56 305 LEU A CA 1
ATOM 2409 C C . LEU A 1 305 ? -1.113 -45.094 -2.012 1 96.56 305 LEU A C 1
ATOM 2411 O O . LEU A 1 305 ? -1.855 -45.219 -2.99 1 96.56 305 LEU A O 1
ATOM 2415 N N . THR A 1 306 ? -0.086 -45.938 -1.837 1 96.5 306 THR A N 1
ATOM 2416 C CA . THR A 1 306 ? 0.28 -47 -2.785 1 96.5 306 THR A CA 1
ATOM 2417 C C . THR A 1 306 ? -0.852 -48 -2.938 1 96.5 306 THR A C 1
ATOM 2419 O O . THR A 1 306 ? -1.214 -48.375 -4.055 1 96.5 306 THR A O 1
ATOM 2422 N N . GLN A 1 307 ? -1.348 -48.375 -1.855 1 95.44 307 GLN A N 1
ATOM 2423 C CA . GLN A 1 307 ? -2.443 -49.344 -1.885 1 95.44 307 GLN A CA 1
ATOM 2424 C C . GLN A 1 307 ? -3.68 -48.75 -2.557 1 95.44 307 GLN A C 1
ATOM 2426 O O . GLN A 1 307 ? -4.348 -49.406 -3.344 1 95.44 307 GLN A O 1
ATOM 2431 N N . ALA A 1 308 ? -4.031 -47.531 -2.227 1 95.81 308 ALA A N 1
ATOM 2432 C CA . ALA A 1 308 ? -5.168 -46.844 -2.844 1 95.81 308 ALA A CA 1
ATOM 2433 C C . ALA A 1 308 ? -5.012 -46.781 -4.363 1 95.81 308 ALA A C 1
ATOM 2435 O O . ALA A 1 308 ? -5.984 -46.969 -5.098 1 95.81 308 ALA A O 1
ATOM 2436 N N . ALA A 1 309 ? -3.848 -46.562 -4.824 1 95.88 309 ALA A N 1
ATOM 2437 C CA . ALA A 1 309 ? -3.564 -46.469 -6.254 1 95.88 309 ALA A CA 1
ATOM 2438 C C . ALA A 1 309 ? -3.637 -47.844 -6.922 1 95.88 309 ALA A C 1
ATOM 2440 O O . ALA A 1 309 ? -4.188 -48 -8.016 1 95.88 309 ALA A O 1
ATOM 2441 N N . ARG A 1 310 ? -3.088 -48.812 -6.301 1 94.38 310 ARG A N 1
ATOM 2442 C CA . ARG A 1 310 ? -3.078 -50.188 -6.832 1 94.38 310 ARG A CA 1
ATOM 2443 C C . ARG A 1 310 ? -4.5 -50.719 -7.012 1 94.38 310 ARG A C 1
ATOM 2445 O O . ARG A 1 310 ? -4.766 -51.5 -7.93 1 94.38 310 ARG A O 1
ATOM 2452 N N . LEU A 1 311 ? -5.328 -50.281 -6.121 1 93.94 311 LEU A N 1
ATOM 2453 C CA . LEU A 1 311 ? -6.719 -50.719 -6.168 1 93.94 311 LEU A CA 1
ATOM 2454 C C . LEU A 1 311 ? -7.508 -49.906 -7.199 1 93.94 311 LEU A C 1
ATOM 2456 O O . LEU A 1 311 ? -8.68 -50.219 -7.461 1 93.94 311 LEU A O 1
ATOM 2460 N N . GLY A 1 312 ? -6.891 -48.938 -7.773 1 92.88 312 GLY A N 1
ATOM 2461 C CA . GLY A 1 312 ? -7.52 -48.156 -8.828 1 92.88 312 GLY A CA 1
ATOM 2462 C C . GLY A 1 312 ? -8.414 -47.031 -8.297 1 92.88 312 GLY A C 1
ATOM 2463 O O . GLY A 1 312 ? -9.25 -46.5 -9.031 1 92.88 312 GLY A O 1
ATOM 2464 N N . ASN A 1 313 ? -8.297 -46.656 -7.02 1 94.81 313 ASN A N 1
ATOM 2465 C CA . ASN A 1 313 ? -9.172 -45.656 -6.41 1 94.81 313 ASN A CA 1
ATOM 2466 C C . ASN A 1 313 ? -8.656 -44.25 -6.637 1 94.81 313 ASN A C 1
ATOM 2468 O O . ASN A 1 313 ? -9.398 -43.281 -6.453 1 94.81 313 ASN A O 1
ATOM 2472 N N . VAL A 1 314 ? -7.41 -44.125 -7.055 1 96.75 314 VAL A N 1
ATOM 2473 C CA . VAL A 1 314 ? -6.828 -42.812 -7.32 1 96.75 314 VAL A CA 1
ATOM 2474 C C . VAL A 1 314 ? -5.781 -42.938 -8.43 1 96.75 314 VAL A C 1
ATOM 2476 O O . VAL A 1 314 ? -5.043 -43.906 -8.492 1 96.75 314 VAL A O 1
ATOM 2479 N N . LEU A 1 315 ? -5.844 -42 -9.328 1 97.06 315 LEU A N 1
ATOM 2480 C CA . LEU A 1 315 ? -4.82 -41.906 -10.367 1 97.06 315 LEU A CA 1
ATOM 2481 C C . LEU A 1 315 ? -3.617 -41.125 -9.875 1 97.06 315 LEU A C 1
ATOM 2483 O O . LEU A 1 315 ? -3.771 -40.031 -9.289 1 97.06 315 LEU A O 1
ATOM 2487 N N . ILE A 1 316 ? -2.424 -41.656 -10.008 1 97.38 316 ILE A N 1
ATOM 2488 C CA . ILE A 1 316 ? -1.198 -40.938 -9.695 1 97.38 316 ILE A CA 1
ATOM 2489 C C . ILE A 1 316 ? -0.391 -40.719 -10.969 1 97.38 316 ILE A C 1
ATOM 2491 O O . ILE A 1 316 ? -0.023 -41.656 -11.656 1 97.38 316 ILE A O 1
ATOM 2495 N N . ALA A 1 317 ? -0.087 -39.438 -11.336 1 96.94 317 ALA A N 1
ATOM 2496 C CA . ALA A 1 317 ? 0.638 -39.062 -12.547 1 96.94 317 ALA A CA 1
ATOM 2497 C C . ALA A 1 317 ? 1.955 -38.375 -12.211 1 96.94 317 ALA A C 1
ATOM 2499 O O . ALA A 1 317 ? 1.96 -37.281 -11.617 1 96.94 317 ALA A O 1
ATOM 2500 N N . ASN A 1 318 ? 3.072 -39 -12.617 1 96.38 318 ASN A N 1
ATOM 2501 C CA . ASN A 1 318 ? 3.289 -40.312 -13.242 1 96.38 318 ASN A CA 1
ATOM 2502 C C . ASN A 1 318 ? 3.102 -41.469 -12.25 1 96.38 318 ASN A C 1
ATOM 2504 O O . ASN A 1 318 ? 3.066 -41.219 -11.039 1 96.38 318 ASN A O 1
ATOM 2508 N N . SER A 1 319 ? 3.006 -42.625 -12.758 1 96.25 319 SER A N 1
ATOM 2509 C CA . SER A 1 319 ? 2.814 -43.781 -11.883 1 96.25 319 SER A CA 1
ATOM 2510 C C . SER A 1 319 ? 4.008 -43.969 -10.953 1 96.25 319 SER A C 1
ATOM 2512 O O . SER A 1 319 ? 5.141 -43.625 -11.305 1 96.25 319 SER A O 1
ATOM 2514 N N . LEU A 1 320 ? 3.732 -44.5 -9.727 1 95.94 320 LEU A N 1
ATOM 2515 C CA . LEU A 1 320 ? 4.812 -44.812 -8.805 1 95.94 320 LEU A CA 1
ATOM 2516 C C . LEU A 1 320 ? 5.746 -45.875 -9.398 1 95.94 320 LEU A C 1
ATOM 2518 O O . LEU A 1 320 ? 5.289 -46.844 -10 1 95.94 320 LEU A O 1
ATOM 2522 N N . GLY A 1 321 ? 7.035 -45.594 -9.344 1 94.56 321 GLY A N 1
ATOM 2523 C CA . GLY A 1 321 ? 8.023 -46.5 -9.891 1 94.56 321 GLY A CA 1
ATOM 2524 C C . GLY A 1 321 ? 8.586 -46.031 -11.219 1 94.56 321 GLY A C 1
ATOM 2525 O O . GLY A 1 321 ? 9.516 -46.656 -11.75 1 94.56 321 GLY A O 1
ATOM 2526 N N . SER A 1 322 ? 8.094 -44.969 -11.734 1 95.44 322 SER A N 1
ATOM 2527 C CA . SER A 1 322 ? 8.531 -44.5 -13.039 1 95.44 322 SER A CA 1
ATOM 2528 C C . SER A 1 322 ? 9.992 -44.062 -13.008 1 95.44 322 SER A C 1
ATOM 2530 O O . SER A 1 322 ? 10.625 -43.938 -14.055 1 95.44 322 SER A O 1
ATOM 2532 N N . GLY A 1 323 ? 10.57 -43.875 -11.859 1 92.94 323 GLY A N 1
ATOM 2533 C CA . GLY A 1 323 ? 11.945 -43.438 -11.703 1 92.94 323 GLY A CA 1
ATOM 2534 C C . GLY A 1 323 ? 12.961 -44.438 -12.211 1 92.94 323 GLY A C 1
ATOM 2535 O O . GLY A 1 323 ? 14.109 -44.062 -12.477 1 92.94 323 GLY A O 1
ATOM 2536 N N . VAL A 1 324 ? 12.555 -45.625 -12.422 1 93.19 324 VAL A N 1
ATOM 2537 C CA . VAL A 1 324 ? 13.453 -46.688 -12.852 1 93.19 324 VAL A CA 1
ATOM 2538 C C . VAL A 1 324 ? 14.008 -46.375 -14.242 1 93.19 324 VAL A C 1
ATOM 2540 O O . VAL A 1 324 ? 15.125 -46.781 -14.578 1 93.19 324 VAL A O 1
ATOM 2543 N N . LEU A 1 325 ? 13.305 -45.594 -14.953 1 94.81 325 LEU A N 1
ATOM 2544 C CA . LEU A 1 325 ? 13.672 -45.312 -16.344 1 94.81 325 LEU A CA 1
ATOM 2545 C C . LEU A 1 325 ? 14.664 -44.188 -16.438 1 94.81 325 LEU A C 1
ATOM 2547 O O . LEU A 1 325 ? 15.203 -43.906 -17.516 1 94.81 325 LEU A O 1
ATOM 2551 N N . GLU A 1 326 ? 14.953 -43.469 -15.406 1 92 326 GLU A N 1
ATOM 2552 C CA . GLU A 1 326 ? 15.859 -42.344 -15.469 1 92 326 GLU A CA 1
ATOM 2553 C C . GLU A 1 326 ? 17.328 -42.781 -15.422 1 92 326 GLU A C 1
ATOM 2555 O O . GLU A 1 326 ? 18.234 -41.938 -15.406 1 92 326 GLU A O 1
ATOM 2560 N N . SER A 1 327 ? 17.578 -43.969 -15.484 1 89.25 327 SER A N 1
ATOM 2561 C CA . SER A 1 327 ? 18.938 -44.5 -15.508 1 89.25 327 SER A CA 1
ATOM 2562 C C . SER A 1 327 ? 19.578 -44.312 -16.875 1 89.25 327 SER A C 1
ATOM 2564 O O . SER A 1 327 ? 19.047 -44.75 -17.891 1 89.25 327 SER A O 1
ATOM 2566 N N . THR A 1 328 ? 20.734 -43.75 -16.859 1 87.19 328 THR A N 1
ATOM 2567 C CA . THR A 1 328 ? 21.453 -43.5 -18.109 1 87.19 328 THR A CA 1
ATOM 2568 C C . THR A 1 328 ? 21.984 -44.812 -18.688 1 87.19 328 THR A C 1
ATOM 2570 O O . THR A 1 328 ? 22.297 -44.906 -19.875 1 87.19 328 THR A O 1
ATOM 2573 N N . ALA A 1 329 ? 22.016 -45.781 -17.859 1 90 329 ALA A N 1
ATOM 2574 C CA . ALA A 1 329 ? 22.516 -47.094 -18.297 1 90 329 ALA A CA 1
ATOM 2575 C C . ALA A 1 329 ? 21.516 -47.75 -19.25 1 90 329 ALA A C 1
ATOM 2577 O O . ALA A 1 329 ? 21.875 -48.688 -19.984 1 90 329 ALA A O 1
ATOM 2578 N N . LEU A 1 330 ? 20.406 -47.281 -19.281 1 92.56 330 LEU A N 1
ATOM 2579 C CA . LEU A 1 330 ? 19.359 -47.875 -20.109 1 92.56 330 LEU A CA 1
ATOM 2580 C C . LEU A 1 330 ? 19.547 -47.5 -21.578 1 92.56 330 LEU A C 1
ATOM 2582 O O . LEU A 1 330 ? 19 -48.156 -22.469 1 92.56 330 LEU A O 1
ATOM 2586 N N . HIS A 1 331 ? 20.281 -46.469 -21.875 1 92.75 331 HIS A N 1
ATOM 2587 C CA . HIS A 1 331 ? 20.391 -45.906 -23.203 1 92.75 331 HIS A CA 1
ATOM 2588 C C . HIS A 1 331 ? 20.844 -46.938 -24.219 1 92.75 331 HIS A C 1
ATOM 2590 O O . HIS A 1 331 ? 20.297 -47.031 -25.328 1 92.75 331 HIS A O 1
ATOM 2596 N N . GLY A 1 332 ? 21.766 -47.781 -23.859 1 90.06 332 GLY A N 1
ATOM 2597 C CA . GLY A 1 332 ? 22.359 -48.75 -24.766 1 90.06 332 GLY A CA 1
ATOM 2598 C C . GLY A 1 332 ? 21.406 -49.875 -25.156 1 90.06 332 GLY A C 1
ATOM 2599 O O . GLY A 1 332 ? 21.578 -50.531 -26.172 1 90.06 332 GLY A O 1
ATOM 2600 N N . PHE A 1 333 ? 20.359 -50.062 -24.453 1 94.19 333 PHE A N 1
ATOM 2601 C CA . PHE A 1 333 ? 19.469 -51.188 -24.641 1 94.19 333 PHE A CA 1
ATOM 2602 C C . PHE A 1 333 ? 18.203 -50.75 -25.375 1 94.19 333 PHE A C 1
ATOM 2604 O O . PHE A 1 333 ? 17.469 -51.562 -25.922 1 94.19 333 PHE A O 1
ATOM 2611 N N . LEU A 1 334 ? 17.938 -49.5 -25.484 1 96.44 334 LEU A N 1
ATOM 2612 C CA . LEU A 1 334 ? 16.641 -48.969 -25.922 1 96.44 334 LEU A CA 1
ATOM 2613 C C . LEU A 1 334 ? 16.406 -49.25 -27.391 1 96.44 334 LEU A C 1
ATOM 2615 O O . LEU A 1 334 ? 15.289 -49.562 -27.797 1 96.44 334 LEU A O 1
ATOM 2619 N N . PRO A 1 335 ? 17.469 -49.156 -28.297 1 96 335 PRO A N 1
ATOM 2620 C CA . PRO A 1 335 ? 17.203 -49.438 -29.703 1 96 335 PRO A CA 1
ATOM 2621 C C . PRO A 1 335 ? 16.672 -50.844 -29.953 1 96 335 PRO A C 1
ATOM 2623 O O . PRO A 1 335 ? 15.695 -51 -30.672 1 96 335 PRO A O 1
ATOM 2626 N N . ALA A 1 336 ? 17.281 -51.812 -29.312 1 95.81 336 ALA A N 1
ATOM 2627 C CA . ALA A 1 336 ? 16.844 -53.188 -29.469 1 95.81 336 ALA A CA 1
ATOM 2628 C C . ALA A 1 336 ? 15.453 -53.406 -28.875 1 95.81 336 ALA A C 1
ATOM 2630 O O . ALA A 1 336 ? 14.641 -54.156 -29.422 1 95.81 336 ALA A O 1
ATOM 2631 N N . ILE A 1 337 ? 15.258 -52.781 -27.844 1 96.88 337 ILE A N 1
ATOM 2632 C CA . ILE A 1 337 ? 13.977 -52.906 -27.172 1 96.88 337 ILE A CA 1
ATOM 2633 C C . ILE A 1 337 ? 12.875 -52.312 -28.031 1 96.88 337 ILE A C 1
ATOM 2635 O O . ILE A 1 337 ? 11.781 -52.875 -28.141 1 96.88 337 ILE A O 1
ATOM 2639 N N . ASN A 1 338 ? 13.117 -51.125 -28.594 1 96.94 338 ASN A N 1
ATOM 2640 C CA . ASN A 1 338 ? 12.125 -50.5 -29.453 1 96.94 338 ASN A CA 1
ATOM 2641 C C . ASN A 1 338 ? 11.789 -51.375 -30.656 1 96.94 338 ASN A C 1
ATOM 2643 O O . ASN A 1 338 ? 10.625 -51.469 -31.047 1 96.94 338 ASN A O 1
ATOM 2647 N N . GLU A 1 339 ? 12.797 -51.969 -31.25 1 96.81 339 GLU A N 1
ATOM 2648 C CA . GLU A 1 339 ? 12.578 -52.875 -32.375 1 96.81 339 GLU A CA 1
ATOM 2649 C C . GLU A 1 339 ? 11.719 -54.062 -31.969 1 96.81 339 GLU A C 1
ATOM 2651 O O . GLU A 1 339 ? 10.836 -54.5 -32.719 1 96.81 339 GLU A O 1
ATOM 2656 N N . ARG A 1 340 ? 12.047 -54.531 -30.844 1 96.75 340 ARG A N 1
ATOM 2657 C CA . ARG A 1 340 ? 11.32 -55.688 -30.344 1 96.75 340 ARG A CA 1
ATOM 2658 C C . ARG A 1 340 ? 9.859 -55.344 -30.047 1 96.75 340 ARG A C 1
ATOM 2660 O O . ARG A 1 340 ? 8.953 -56.125 -30.375 1 96.75 340 ARG A O 1
ATOM 2667 N N . LEU A 1 341 ? 9.609 -54.281 -29.438 1 95.25 341 LEU A N 1
ATOM 2668 C CA . LEU A 1 341 ? 8.266 -53.938 -28.984 1 95.25 341 LEU A CA 1
ATOM 2669 C C . LEU A 1 341 ? 7.434 -53.375 -30.141 1 95.25 341 LEU A C 1
ATOM 2671 O O . LEU A 1 341 ? 6.23 -53.625 -30.219 1 95.25 341 LEU A O 1
ATOM 2675 N N . TYR A 1 342 ? 8.047 -52.594 -31.062 1 95.12 342 TYR A N 1
ATOM 2676 C CA . TYR A 1 342 ? 7.234 -51.844 -32 1 95.12 342 TYR A CA 1
ATOM 2677 C C . TYR A 1 342 ? 7.688 -52.125 -33.438 1 95.12 342 TYR A C 1
ATOM 2679 O O . TYR A 1 342 ? 7.035 -51.688 -34.406 1 95.12 342 TYR A O 1
ATOM 2687 N N . GLY A 1 343 ? 8.773 -52.719 -33.656 1 95.5 343 GLY A N 1
ATOM 2688 C CA . GLY A 1 343 ? 9.234 -53.094 -34.969 1 95.5 343 GLY A CA 1
ATOM 2689 C C . GLY A 1 343 ? 9.828 -51.938 -35.75 1 95.5 343 GLY A C 1
ATOM 2690 O O . GLY A 1 343 ? 9.812 -51.969 -37 1 95.5 343 GLY A O 1
ATOM 2691 N N . GLU A 1 344 ? 10.273 -50.906 -35.125 1 95.31 344 GLU A N 1
ATOM 2692 C CA . GLU A 1 344 ? 10.852 -49.75 -35.812 1 95.31 344 GLU A CA 1
ATOM 2693 C C . GLU A 1 344 ? 12.125 -49.281 -35.125 1 95.31 344 GLU A C 1
ATOM 2695 O O . GLU A 1 344 ? 12.289 -49.469 -33.906 1 95.31 344 GLU A O 1
ATOM 2700 N N . PRO A 1 345 ? 13 -48.688 -35.875 1 95.94 345 PRO A N 1
ATOM 2701 C CA . PRO A 1 345 ? 14.203 -48.125 -35.25 1 95.94 345 PRO A CA 1
ATOM 2702 C C . PRO A 1 345 ? 13.906 -46.875 -34.438 1 95.94 345 PRO A C 1
ATOM 2704 O O . PRO A 1 345 ? 12.953 -46.156 -34.75 1 95.94 345 PRO A O 1
ATOM 2707 N N . LEU A 1 346 ? 14.773 -46.625 -33.531 1 95.5 346 LEU A N 1
ATOM 2708 C CA . LEU A 1 346 ? 14.648 -45.406 -32.75 1 95.5 346 LEU A CA 1
ATOM 2709 C C . LEU A 1 346 ? 15.102 -44.188 -33.562 1 95.5 346 LEU A C 1
ATOM 2711 O O . LEU A 1 346 ? 16.188 -44.219 -34.156 1 95.5 346 LEU A O 1
ATOM 2715 N N . LEU A 1 347 ? 14.305 -43.219 -33.562 1 96.5 347 LEU A N 1
ATOM 2716 C CA . LEU A 1 347 ? 14.578 -42.031 -34.375 1 96.5 347 LEU A CA 1
ATOM 2717 C C . LEU A 1 347 ? 15.672 -41.188 -33.75 1 96.5 347 LEU A C 1
ATOM 2719 O O . LEU A 1 347 ? 16.547 -40.688 -34.469 1 96.5 347 LEU A O 1
ATOM 2723 N N . LEU A 1 348 ? 15.602 -40.938 -32.438 1 95.38 348 LEU A N 1
ATOM 2724 C CA . LEU A 1 348 ? 16.594 -40.125 -31.75 1 95.38 348 LEU A CA 1
ATOM 2725 C C . LEU A 1 348 ? 17.656 -40.969 -31.094 1 95.38 348 LEU A C 1
ATOM 2727 O O . LEU A 1 348 ? 17.359 -41.781 -30.219 1 95.38 348 LEU A O 1
ATOM 2731 N N . PRO A 1 349 ? 18.812 -40.812 -31.531 1 94.44 349 PRO A N 1
ATOM 2732 C CA . PRO A 1 349 ? 19.891 -41.562 -30.875 1 94.44 349 PRO A CA 1
ATOM 2733 C C . PRO A 1 349 ? 20.234 -41 -29.484 1 94.44 349 PRO A C 1
ATOM 2735 O O . PRO A 1 349 ? 20.109 -39.812 -29.25 1 94.44 349 PRO A O 1
ATOM 2738 N N . SER A 1 350 ? 20.641 -41.906 -28.641 1 94.5 350 SER A N 1
ATOM 2739 C CA . SER A 1 350 ? 21.203 -41.5 -27.359 1 94.5 350 SER A CA 1
ATOM 2740 C C . SER A 1 350 ? 22.719 -41.406 -27.438 1 94.5 350 SER A C 1
ATOM 2742 O O . SER A 1 350 ? 23.359 -42.031 -28.281 1 94.5 350 SER A O 1
ATOM 2744 N N . VAL A 1 351 ? 23.172 -40.562 -26.609 1 91.12 351 VAL A N 1
ATOM 2745 C CA . VAL A 1 351 ? 24.625 -40.531 -26.484 1 91.12 351 VAL A CA 1
ATOM 2746 C C . VAL A 1 351 ? 25.141 -41.938 -26.188 1 91.12 351 VAL A C 1
ATOM 2748 O O . VAL A 1 351 ? 24.547 -42.688 -25.406 1 91.12 351 VAL A O 1
ATOM 2751 N N . ALA A 1 352 ? 26.219 -42.219 -26.828 1 89.56 352 ALA A N 1
ATOM 2752 C CA . ALA A 1 352 ? 26.766 -43.531 -26.609 1 89.56 352 ALA A CA 1
ATOM 2753 C C . ALA A 1 352 ? 27.047 -43.781 -25.125 1 89.56 352 ALA A C 1
ATOM 2755 O O . ALA A 1 352 ? 27.734 -42.969 -24.484 1 89.56 352 ALA A O 1
ATOM 2756 N N . SER A 1 353 ? 26.469 -44.812 -24.641 1 91.38 353 SER A N 1
ATOM 2757 C CA . SER A 1 353 ? 26.562 -45.094 -23.219 1 91.38 353 SER A CA 1
ATOM 2758 C C . SER A 1 353 ? 26.906 -46.562 -22.953 1 91.38 353 SER A C 1
ATOM 2760 O O . SER A 1 353 ? 26.438 -47.469 -23.656 1 91.38 353 SER A O 1
ATOM 2762 N N . TRP A 1 354 ? 27.766 -46.781 -21.984 1 91.75 354 TRP A N 1
ATOM 2763 C CA . TRP A 1 354 ? 28.203 -48.094 -21.578 1 91.75 354 TRP A CA 1
ATOM 2764 C C . TRP A 1 354 ? 27.906 -48.344 -20.094 1 91.75 354 TRP A C 1
ATOM 2766 O O . TRP A 1 354 ? 28.453 -47.656 -19.219 1 91.75 354 TRP A O 1
ATOM 2776 N N . TRP A 1 355 ? 27.078 -49.312 -19.891 1 93.69 355 TRP A N 1
ATOM 2777 C CA . TRP A 1 355 ? 26.844 -49.719 -18.5 1 93.69 355 TRP A CA 1
ATOM 2778 C C . TRP A 1 355 ? 27.984 -50.594 -17.984 1 93.69 355 TRP A C 1
ATOM 2780 O O . TRP A 1 355 ? 28.203 -51.688 -18.469 1 93.69 355 TRP A O 1
ATOM 2790 N N . CYS A 1 356 ? 28.578 -50.125 -16.969 1 93.25 356 CYS A N 1
ATOM 2791 C CA . CYS A 1 356 ? 29.812 -50.781 -16.5 1 93.25 356 CYS A CA 1
ATOM 2792 C C . CYS A 1 356 ? 29.5 -52.062 -15.789 1 93.25 356 CYS A C 1
ATOM 2794 O O . CYS A 1 356 ? 30.406 -52.844 -15.492 1 93.25 356 CYS A O 1
ATOM 2796 N N . GLY A 1 357 ? 28.281 -52.344 -15.562 1 90.5 357 GLY A N 1
ATOM 2797 C CA . GLY A 1 357 ? 27.906 -53.625 -14.984 1 90.5 357 GLY A CA 1
ATOM 2798 C C . GLY A 1 357 ? 28.188 -54.812 -15.906 1 90.5 357 GLY A C 1
ATOM 2799 O O . GLY A 1 357 ? 28.266 -55.938 -15.453 1 90.5 357 GLY A O 1
ATOM 2800 N N . GLU A 1 358 ? 28.25 -54.562 -17.188 1 90.81 358 GLU A N 1
ATOM 2801 C CA . GLU A 1 358 ? 28.672 -55.562 -18.156 1 90.81 358 GLU A CA 1
ATOM 2802 C C . GLU A 1 358 ? 30.203 -55.562 -18.328 1 90.81 358 GLU A C 1
ATOM 2804 O O . GLU A 1 358 ? 30.781 -54.5 -18.547 1 90.81 358 GLU A O 1
ATOM 2809 N N . LYS A 1 359 ? 30.734 -56.656 -18.297 1 92 359 LYS A N 1
ATOM 2810 C CA . LYS A 1 359 ? 32.188 -56.75 -18.281 1 92 359 LYS A CA 1
ATOM 2811 C C . LYS A 1 359 ? 32.812 -56.094 -19.516 1 92 359 LYS A C 1
ATOM 2813 O O . LYS A 1 359 ? 33.75 -55.281 -19.406 1 92 359 LYS A O 1
ATOM 2818 N N . PRO A 1 360 ? 32.312 -56.406 -20.672 1 92.94 360 PRO A N 1
ATOM 2819 C CA . PRO A 1 360 ? 32.906 -55.75 -21.828 1 92.94 360 PRO A CA 1
ATOM 2820 C C . PRO A 1 360 ? 32.812 -54.219 -21.766 1 92.94 360 PRO A C 1
ATOM 2822 O O . PRO A 1 360 ? 33.719 -53.531 -22.203 1 92.94 360 PRO A O 1
ATOM 2825 N N . ALA A 1 361 ? 31.766 -53.75 -21.281 1 93.31 361 ALA A N 1
ATOM 2826 C CA . ALA A 1 361 ? 31.578 -52.312 -21.156 1 93.31 361 ALA A CA 1
ATOM 2827 C C . ALA A 1 361 ? 32.531 -51.719 -20.141 1 93.31 361 ALA A C 1
ATOM 2829 O O . ALA A 1 361 ? 33.062 -50.625 -20.344 1 93.31 361 ALA A O 1
ATOM 2830 N N . LEU A 1 362 ? 32.75 -52.344 -19.047 1 95.06 362 LEU A N 1
ATOM 2831 C CA . LEU A 1 362 ? 33.719 -51.906 -18.047 1 95.06 362 LEU A CA 1
ATOM 2832 C C . LEU A 1 362 ? 35.125 -51.844 -18.641 1 95.06 362 LEU A C 1
ATOM 2834 O O . LEU A 1 362 ? 35.812 -50.844 -18.438 1 95.06 362 LEU A O 1
ATOM 2838 N N . ASP A 1 363 ? 35.438 -52.875 -19.328 1 95.19 363 ASP A N 1
ATOM 2839 C CA . ASP A 1 363 ? 36.781 -52.938 -19.938 1 95.19 363 ASP A CA 1
ATOM 2840 C C . ASP A 1 363 ? 36.969 -51.781 -20.938 1 95.19 363 ASP A C 1
ATOM 2842 O O . ASP A 1 363 ? 38.031 -51.156 -20.969 1 95.19 363 ASP A O 1
ATOM 2846 N N . TYR A 1 364 ? 36 -51.594 -21.656 1 95 364 TYR A N 1
ATOM 2847 C CA . TYR A 1 364 ? 36.062 -50.5 -22.609 1 95 364 TYR A CA 1
ATOM 2848 C C . TYR A 1 364 ? 36.219 -49.156 -21.891 1 95 364 TYR A C 1
ATOM 2850 O O . TYR A 1 364 ? 37 -48.312 -22.328 1 95 364 TYR A O 1
ATOM 2858 N N . THR A 1 365 ? 35.438 -48.938 -20.859 1 95 365 THR A N 1
ATOM 2859 C CA . THR A 1 365 ? 35.469 -47.688 -20.094 1 95 365 THR A CA 1
ATOM 2860 C C . THR A 1 365 ? 36.844 -47.438 -19.516 1 95 365 THR A C 1
ATOM 2862 O O . THR A 1 365 ? 37.344 -46.312 -19.578 1 95 365 THR A O 1
ATOM 2865 N N . LEU A 1 366 ? 37.406 -48.5 -19.078 1 94.69 366 LEU A N 1
ATOM 2866 C CA . LEU A 1 366 ? 38.719 -48.375 -18.5 1 94.69 366 LEU A CA 1
ATOM 2867 C C . LEU A 1 366 ? 39.75 -48.062 -19.578 1 94.69 366 LEU A C 1
ATOM 2869 O O . LEU A 1 366 ? 40.688 -47.281 -19.359 1 94.69 366 LEU A O 1
ATOM 2873 N N . ALA A 1 367 ? 39.594 -48.625 -20.672 1 94.81 367 ALA A N 1
ATOM 2874 C CA . ALA A 1 367 ? 40.531 -48.438 -21.781 1 94.81 367 ALA A CA 1
ATOM 2875 C C . ALA A 1 367 ? 40.406 -47.062 -22.391 1 94.81 367 ALA A C 1
ATOM 2877 O O . ALA A 1 367 ? 41.406 -46.5 -22.906 1 94.81 367 ALA A O 1
ATOM 2878 N N . HIS A 1 368 ? 39.25 -46.531 -22.375 1 94.69 368 HIS A N 1
ATOM 2879 C CA . HIS A 1 368 ? 38.969 -45.219 -23 1 94.69 368 HIS A CA 1
ATOM 2880 C C . HIS A 1 368 ? 38.594 -44.188 -21.969 1 94.69 368 HIS A C 1
ATOM 2882 O O . HIS A 1 368 ? 37.781 -43.281 -22.25 1 94.69 368 HIS A O 1
ATOM 2888 N N . PHE A 1 369 ? 39.094 -44.25 -20.891 1 93.5 369 PHE A N 1
ATOM 2889 C CA . PHE A 1 369 ? 38.719 -43.5 -19.703 1 93.5 369 PHE A CA 1
ATOM 2890 C C . PHE A 1 369 ? 38.781 -42 -19.969 1 93.5 369 PHE A C 1
ATOM 2892 O O . PHE A 1 369 ? 37.875 -41.25 -19.594 1 93.5 369 PHE A O 1
ATOM 2899 N N . ASP A 1 370 ? 39.656 -41.469 -20.734 1 91.25 370 ASP A N 1
ATOM 2900 C CA . ASP A 1 370 ? 39.875 -40.062 -20.922 1 91.25 370 ASP A CA 1
ATOM 2901 C C . ASP A 1 370 ? 38.875 -39.438 -21.891 1 91.25 370 ASP A C 1
ATOM 2903 O O . ASP A 1 370 ? 38.656 -38.219 -21.891 1 91.25 370 ASP A O 1
ATOM 2907 N N . GLU A 1 371 ? 38.281 -40.25 -22.609 1 89.5 371 GLU A N 1
ATOM 2908 C CA . GLU A 1 371 ? 37.344 -39.781 -23.641 1 89.5 371 GLU A CA 1
ATOM 2909 C C . GLU A 1 371 ? 35.906 -39.844 -23.172 1 89.5 371 GLU A C 1
ATOM 2911 O O . GLU A 1 371 ? 35 -39.406 -23.875 1 89.5 371 GLU A O 1
ATOM 2916 N N . LEU A 1 372 ? 35.75 -40.344 -22.047 1 91.88 372 LEU A N 1
ATOM 2917 C CA . LEU A 1 372 ? 34.406 -40.625 -21.594 1 91.88 372 LEU A CA 1
ATOM 2918 C C . LEU A 1 372 ? 34.031 -39.812 -20.375 1 91.88 372 LEU A C 1
ATOM 2920 O O . LEU A 1 372 ? 34.938 -39.219 -19.719 1 91.88 372 LEU A O 1
ATOM 2924 N N . VAL A 1 373 ? 32.75 -39.688 -20.188 1 90.31 373 VAL A N 1
ATOM 2925 C CA . VAL A 1 373 ? 32.219 -39.094 -18.984 1 90.31 373 VAL A CA 1
ATOM 2926 C C . VAL A 1 373 ? 31.625 -40.188 -18.094 1 90.31 373 VAL A C 1
ATOM 2928 O O . VAL A 1 373 ? 30.797 -40.969 -18.531 1 90.31 373 VAL A O 1
ATOM 2931 N N . ILE A 1 374 ? 32.062 -40.219 -16.891 1 91.81 374 ILE A N 1
ATOM 2932 C CA . ILE A 1 374 ? 31.562 -41.219 -15.953 1 91.81 374 ILE A CA 1
ATOM 2933 C C . ILE A 1 374 ? 30.375 -40.656 -15.188 1 91.81 374 ILE A C 1
ATOM 2935 O O . ILE A 1 374 ? 30.469 -39.594 -14.555 1 91.81 374 ILE A O 1
ATOM 2939 N N . VAL A 1 375 ? 29.281 -41.344 -15.32 1 89.38 375 VAL A N 1
ATOM 2940 C CA . VAL A 1 375 ? 28.031 -40.906 -14.695 1 89.38 375 VAL A CA 1
ATOM 2941 C C . VAL A 1 375 ? 27.469 -42.031 -13.82 1 89.38 375 VAL A C 1
ATOM 2943 O O . VAL A 1 375 ? 27.781 -43.188 -14.016 1 89.38 375 VAL A O 1
ATOM 2946 N N . PRO A 1 376 ? 26.703 -41.656 -12.867 1 88.94 376 PRO A N 1
ATOM 2947 C CA . PRO A 1 376 ? 26.031 -42.719 -12.109 1 88.94 376 PRO A CA 1
ATOM 2948 C C . PRO A 1 376 ? 24.969 -43.438 -12.93 1 88.94 376 PRO A C 1
ATOM 2950 O O . PRO A 1 376 ? 24.266 -42.844 -13.742 1 88.94 376 PRO A O 1
ATOM 2953 N N . ALA A 1 377 ? 24.875 -44.688 -12.688 1 86.31 377 ALA A N 1
ATOM 2954 C CA . ALA A 1 377 ? 23.859 -45.5 -13.391 1 86.31 377 ALA A CA 1
ATOM 2955 C C . ALA A 1 377 ? 22.469 -45.25 -12.805 1 86.31 377 ALA A C 1
ATOM 2957 O O . ALA A 1 377 ? 21.469 -45.469 -13.484 1 86.31 377 ALA A O 1
ATOM 2958 N N . PHE A 1 378 ? 22.547 -44.844 -11.594 1 82.81 378 PHE A N 1
ATOM 2959 C CA . PHE A 1 378 ? 21.266 -44.688 -10.914 1 82.81 378 PHE A CA 1
ATOM 2960 C C . PHE A 1 378 ? 21.078 -43.25 -10.438 1 82.81 378 PHE A C 1
ATOM 2962 O O . PHE A 1 378 ? 22.016 -42.656 -9.898 1 82.81 378 PHE A O 1
ATOM 2969 N N . SER A 1 379 ? 19.875 -42.781 -10.617 1 75.38 379 SER A N 1
ATOM 2970 C CA . SER A 1 379 ? 19.578 -41.375 -10.328 1 75.38 379 SER A CA 1
ATOM 2971 C C . SER A 1 379 ? 19.656 -41.094 -8.836 1 75.38 379 SER A C 1
ATOM 2973 O O . SER A 1 379 ? 19.859 -39.938 -8.422 1 75.38 379 SER A O 1
ATOM 2975 N N . SER A 1 380 ? 19.516 -42.031 -8.055 1 71.81 380 SER A N 1
ATOM 2976 C CA . SER A 1 380 ? 19.531 -41.844 -6.609 1 71.81 380 SER A CA 1
ATOM 2977 C C . SER A 1 380 ? 20.953 -41.531 -6.117 1 71.81 380 SER A C 1
ATOM 2979 O O . SER A 1 380 ? 21.125 -41.062 -4.996 1 71.81 380 SER A O 1
ATOM 2981 N N . MET A 1 381 ? 21.859 -41.812 -7.043 1 74 381 MET A N 1
ATOM 2982 C CA . MET A 1 381 ? 23.25 -41.562 -6.656 1 74 381 MET A CA 1
ATOM 2983 C C . MET A 1 381 ? 23.578 -40.062 -6.777 1 74 381 MET A C 1
ATOM 2985 O O . MET A 1 381 ? 23.234 -39.438 -7.773 1 74 381 MET A O 1
ATOM 2989 N N . ARG A 1 382 ? 23.828 -39.438 -5.688 1 70.5 382 ARG A N 1
ATOM 2990 C CA . ARG A 1 382 ? 24.172 -38.031 -5.637 1 70.5 382 ARG A CA 1
ATOM 2991 C C . ARG A 1 382 ? 25.594 -37.781 -6.121 1 70.5 382 ARG A C 1
ATOM 2993 O O . ARG A 1 382 ? 26.484 -37.469 -5.328 1 70.5 382 ARG A O 1
ATOM 3000 N N . MET A 1 383 ? 25.844 -38.219 -7.379 1 76.19 383 MET A N 1
ATOM 3001 C CA . MET A 1 383 ? 27.172 -38 -7.957 1 76.19 383 MET A CA 1
ATOM 3002 C C . MET A 1 383 ? 27.094 -37.188 -9.234 1 76.19 383 MET A C 1
ATOM 3004 O O . MET A 1 383 ? 26.203 -37.406 -10.062 1 76.19 383 MET A O 1
ATOM 3008 N N . GLN A 1 384 ? 27.891 -36.281 -9.289 1 79.12 384 GLN A N 1
ATOM 3009 C CA . GLN A 1 384 ? 28 -35.469 -10.508 1 79.12 384 GLN A CA 1
ATOM 3010 C C . GLN A 1 384 ? 28.797 -36.219 -11.578 1 79.12 384 GLN A C 1
ATOM 3012 O O . GLN A 1 384 ? 29.719 -37 -11.258 1 79.12 384 GLN A O 1
ATOM 3017 N N . PRO A 1 385 ? 28.453 -35.969 -12.727 1 83.38 385 PRO A N 1
ATOM 3018 C CA . PRO A 1 385 ? 29.25 -36.562 -13.797 1 83.38 385 PRO A CA 1
ATOM 3019 C C . PRO A 1 385 ? 30.719 -36.156 -13.734 1 83.38 385 PRO A C 1
ATOM 3021 O O . PRO A 1 385 ? 31.031 -35 -13.414 1 83.38 385 PRO A O 1
ATOM 3024 N N . VAL A 1 386 ? 31.562 -37.062 -13.977 1 87.75 386 VAL A N 1
ATOM 3025 C CA . VAL A 1 386 ? 33 -36.812 -13.93 1 87.75 386 VAL A CA 1
ATOM 3026 C C . VAL A 1 386 ? 33.594 -37.031 -15.312 1 87.75 386 VAL A C 1
ATOM 3028 O O . VAL A 1 386 ? 33.5 -38.125 -15.883 1 87.75 386 VAL A O 1
ATOM 3031 N N . PHE A 1 387 ? 34.219 -36 -15.742 1 87.31 387 PHE A N 1
ATOM 3032 C CA . PHE A 1 387 ? 34.938 -36.156 -17.016 1 87.31 387 PHE A CA 1
ATOM 3033 C C . PHE A 1 387 ? 36.25 -36.875 -16.828 1 87.31 387 PHE A C 1
ATOM 3035 O O . PHE A 1 387 ? 37.125 -36.438 -16.047 1 87.31 387 PHE A O 1
ATOM 3042 N N . GLY A 1 388 ? 36.438 -37.906 -17.531 1 88.44 388 GLY A N 1
ATOM 3043 C CA . GLY A 1 388 ? 37.625 -38.75 -17.359 1 88.44 388 GLY A CA 1
ATOM 3044 C C . GLY A 1 388 ? 38.938 -38 -17.516 1 88.44 388 GLY A C 1
ATOM 3045 O O . GLY A 1 388 ? 39.875 -38.219 -16.75 1 88.44 388 GLY A O 1
ATOM 3046 N N . HIS A 1 389 ? 38.938 -37.156 -18.469 1 86.81 389 HIS A N 1
ATOM 3047 C CA . HIS A 1 389 ? 40.156 -36.438 -18.75 1 86.81 389 HIS A CA 1
ATOM 3048 C C . HIS A 1 389 ? 40.469 -35.406 -17.656 1 86.81 389 HIS A C 1
ATOM 3050 O O . HIS A 1 389 ? 41.594 -34.969 -17.516 1 86.81 389 HIS A O 1
ATOM 3056 N N . SER A 1 390 ? 39.469 -35.062 -16.938 1 86.31 390 SER A N 1
ATOM 3057 C CA . SER A 1 390 ? 39.625 -34 -15.945 1 86.31 390 SER A CA 1
ATOM 3058 C C . SER A 1 390 ? 40.188 -34.562 -14.625 1 86.31 390 SER A C 1
ATOM 3060 O O . SER A 1 390 ? 40.625 -33.781 -13.773 1 86.31 390 SER A O 1
ATOM 3062 N N . VAL A 1 391 ? 40.125 -35.812 -14.469 1 90.31 391 VAL A N 1
ATOM 3063 C CA . VAL A 1 391 ? 40.594 -36.375 -13.219 1 90.31 391 VAL A CA 1
ATOM 3064 C C . VAL A 1 391 ? 41.969 -37 -13.43 1 90.31 391 VAL A C 1
ATOM 3066 O O . VAL A 1 391 ? 42.188 -37.719 -14.406 1 90.31 391 VAL A O 1
ATOM 3069 N N . THR A 1 392 ? 42.906 -36.562 -12.539 1 89.25 392 THR A N 1
ATOM 3070 C CA . THR A 1 392 ? 44.281 -37.062 -12.648 1 89.25 392 THR A CA 1
ATOM 3071 C C . THR A 1 392 ? 44.781 -37.594 -11.297 1 89.25 392 THR A C 1
ATOM 3073 O O . THR A 1 392 ? 44.125 -37.406 -10.273 1 89.25 392 THR A O 1
ATOM 3076 N N . GLY A 1 393 ? 45.844 -38.375 -11.266 1 90 393 GLY A N 1
ATOM 3077 C CA . GLY A 1 393 ? 46.5 -38.781 -10.062 1 90 393 GLY A CA 1
ATOM 3078 C C . GLY A 1 393 ? 45.656 -39.688 -9.18 1 90 393 GLY A C 1
ATOM 3079 O O . GLY A 1 393 ? 45.125 -40.688 -9.648 1 90 393 GLY A O 1
ATOM 3080 N N . ALA A 1 394 ? 45.5 -39.219 -7.969 1 91.06 394 ALA A N 1
ATOM 3081 C CA . ALA A 1 394 ? 44.844 -40.031 -6.945 1 91.06 394 ALA A CA 1
ATOM 3082 C C . ALA A 1 394 ? 43.344 -40.094 -7.207 1 91.06 394 ALA A C 1
ATOM 3084 O O . ALA A 1 394 ? 42.688 -41.094 -6.965 1 91.06 394 ALA A O 1
ATOM 3085 N N . ALA A 1 395 ? 42.781 -39.031 -7.645 1 91.62 395 ALA A N 1
ATOM 3086 C CA . ALA A 1 395 ? 41.375 -38.969 -7.934 1 91.62 395 ALA A CA 1
ATOM 3087 C C . ALA A 1 395 ? 41 -39.969 -9.039 1 91.62 395 ALA A C 1
ATOM 3089 O O . ALA A 1 395 ? 39.938 -40.594 -8.977 1 91.62 395 ALA A O 1
ATOM 3090 N N . ARG A 1 396 ? 41.812 -40 -10.016 1 93.19 396 ARG A N 1
ATOM 3091 C CA . ARG A 1 396 ? 41.594 -40.969 -11.109 1 93.19 396 ARG A CA 1
ATOM 3092 C C . ARG A 1 396 ? 41.656 -42.406 -10.609 1 93.19 396 ARG A C 1
ATOM 3094 O O . ARG A 1 396 ? 40.812 -43.219 -10.953 1 93.19 396 ARG A O 1
ATOM 3101 N N . ARG A 1 397 ? 42.656 -42.656 -9.805 1 92.69 397 ARG A N 1
ATOM 3102 C CA . ARG A 1 397 ? 42.844 -44 -9.258 1 92.69 397 ARG A CA 1
ATOM 3103 C C . ARG A 1 397 ? 41.625 -44.406 -8.406 1 92.69 397 ARG A C 1
ATOM 3105 O O . ARG A 1 397 ? 41.156 -45.531 -8.484 1 92.69 397 ARG A O 1
ATOM 3112 N N . ARG A 1 398 ? 41.25 -43.5 -7.68 1 93.44 398 ARG A N 1
ATOM 3113 C CA . ARG A 1 398 ? 40.094 -43.75 -6.816 1 93.44 398 ARG A CA 1
ATOM 3114 C C . ARG A 1 398 ? 38.844 -44.031 -7.641 1 93.44 398 ARG A C 1
ATOM 3116 O O . ARG A 1 398 ? 38.062 -44.906 -7.285 1 93.44 398 ARG A O 1
ATOM 3123 N N . LEU A 1 399 ? 38.656 -43.219 -8.648 1 93.38 399 LEU A N 1
ATOM 3124 C CA . LEU A 1 399 ? 37.5 -43.438 -9.5 1 93.38 399 LEU A CA 1
ATOM 3125 C C . LEU A 1 399 ? 37.562 -44.781 -10.203 1 93.38 399 LEU A C 1
ATOM 3127 O O . LEU A 1 399 ? 36.562 -45.5 -10.297 1 93.38 399 LEU A O 1
ATOM 3131 N N . ILE A 1 400 ? 38.688 -45.094 -10.609 1 94 400 ILE A N 1
ATOM 3132 C CA . ILE A 1 400 ? 38.875 -46.375 -11.289 1 94 400 ILE A CA 1
ATOM 3133 C C . ILE A 1 400 ? 38.625 -47.531 -10.312 1 94 400 ILE A C 1
ATOM 3135 O O . ILE A 1 400 ? 38 -48.531 -10.656 1 94 400 ILE A O 1
ATOM 3139 N N . GLU A 1 401 ? 39.094 -47.375 -9.18 1 94.12 401 GLU A N 1
ATOM 3140 C CA . GLU A 1 401 ? 38.875 -48.375 -8.141 1 94.12 401 GLU A CA 1
ATOM 3141 C C . GLU A 1 401 ? 37.375 -48.531 -7.844 1 94.12 401 GLU A C 1
ATOM 3143 O O . GLU A 1 401 ? 36.875 -49.625 -7.664 1 94.12 401 GLU A O 1
ATOM 3148 N N . SER A 1 402 ? 36.781 -47.438 -7.746 1 92.5 402 SER A N 1
ATOM 3149 C CA . SER A 1 402 ? 35.344 -47.469 -7.492 1 92.5 402 SER A CA 1
ATOM 3150 C C . SER A 1 402 ? 34.594 -48.156 -8.625 1 92.5 402 SER A C 1
ATOM 3152 O O . SER A 1 402 ? 33.656 -48.938 -8.375 1 92.5 402 SER A O 1
ATOM 3154 N N . LEU A 1 403 ? 35 -47.875 -9.852 1 93.5 403 LEU A N 1
ATOM 3155 C CA . LEU A 1 403 ? 34.406 -48.5 -11.023 1 93.5 403 LEU A CA 1
ATOM 3156 C C . LEU A 1 403 ? 34.594 -50.031 -10.984 1 93.5 403 LEU A C 1
ATOM 3158 O O . LEU A 1 403 ? 33.688 -50.781 -11.375 1 93.5 403 LEU A O 1
ATOM 3162 N N . GLN A 1 404 ? 35.688 -50.406 -10.484 1 93.5 404 GLN A N 1
ATOM 3163 C CA . GLN A 1 404 ? 36 -51.812 -10.445 1 93.5 404 GLN A CA 1
ATOM 3164 C C . GLN A 1 404 ? 35.312 -52.5 -9.273 1 93.5 404 GLN A C 1
ATOM 3166 O O . GLN A 1 404 ? 34.906 -53.656 -9.375 1 93.5 404 GLN A O 1
ATOM 3171 N N . LEU A 1 405 ? 35.125 -51.844 -8.242 1 93.25 405 LEU A N 1
ATOM 3172 C CA . LEU A 1 405 ? 34.531 -52.406 -7.039 1 93.25 405 LEU A CA 1
ATOM 3173 C C . LEU A 1 405 ? 33.031 -52.5 -7.195 1 93.25 405 LEU A C 1
ATOM 3175 O O . LEU A 1 405 ? 32.406 -53.5 -6.742 1 93.25 405 LEU A O 1
ATOM 3179 N N . GLN A 1 406 ? 32.469 -51.5 -7.809 1 91.38 406 GLN A N 1
ATOM 3180 C CA . GLN A 1 406 ? 31 -51.469 -7.992 1 91.38 406 GLN A CA 1
ATOM 3181 C C . GLN A 1 406 ? 30.641 -51.062 -9.414 1 91.38 406 GLN A C 1
ATOM 3183 O O . GLN A 1 406 ? 29.953 -50.062 -9.609 1 91.38 406 GLN A O 1
ATOM 3188 N N . PRO A 1 407 ? 30.984 -51.875 -10.312 1 91.5 407 PRO A N 1
ATOM 3189 C CA . PRO A 1 407 ? 30.781 -51.5 -11.711 1 91.5 407 PRO A CA 1
ATOM 3190 C C . PRO A 1 407 ? 29.312 -51.25 -12.047 1 91.5 407 PRO A C 1
ATOM 3192 O O . PRO A 1 407 ? 28.984 -50.406 -12.883 1 91.5 407 PRO A O 1
ATOM 3195 N N . HIS A 1 408 ? 28.406 -51.875 -11.375 1 89.06 408 HIS A N 1
ATOM 3196 C CA . HIS A 1 408 ? 26.984 -51.781 -11.688 1 89.06 408 HIS A CA 1
ATOM 3197 C C . HIS A 1 408 ? 26.438 -50.375 -11.359 1 89.06 408 HIS A C 1
ATOM 3199 O O . HIS A 1 408 ? 25.391 -50 -11.859 1 89.06 408 HIS A O 1
ATOM 3205 N N . ALA A 1 409 ? 27.156 -49.688 -10.617 1 90.56 409 ALA A N 1
ATOM 3206 C CA . ALA A 1 409 ? 26.688 -48.375 -10.164 1 90.56 409 ALA A CA 1
ATOM 3207 C C . ALA A 1 409 ? 27.062 -47.281 -11.141 1 90.56 409 ALA A C 1
ATOM 3209 O O . ALA A 1 409 ? 26.656 -46.125 -10.992 1 90.56 409 ALA A O 1
ATOM 3210 N N . TYR A 1 410 ? 27.781 -47.688 -12.156 1 91.88 410 TYR A N 1
ATOM 3211 C CA . TYR A 1 410 ? 28.312 -46.625 -13.016 1 91.88 410 TYR A CA 1
ATOM 3212 C C . TYR A 1 410 ? 28 -46.906 -14.484 1 91.88 410 TYR A C 1
ATOM 3214 O O . TYR A 1 410 ? 27.781 -48.062 -14.867 1 91.88 410 TYR A O 1
ATOM 3222 N N . ALA A 1 411 ? 27.922 -45.844 -15.203 1 92.38 411 ALA A N 1
ATOM 3223 C CA . ALA A 1 411 ? 27.875 -45.875 -16.672 1 92.38 411 ALA A CA 1
ATOM 3224 C C . ALA A 1 411 ? 28.859 -44.875 -17.25 1 92.38 411 ALA A C 1
ATOM 3226 O O . ALA A 1 411 ? 29.297 -43.938 -16.578 1 92.38 411 ALA A O 1
ATOM 3227 N N . ALA A 1 412 ? 29.297 -45.156 -18.359 1 93.56 412 ALA A N 1
ATOM 3228 C CA . ALA A 1 412 ? 30.141 -44.219 -19.109 1 93.56 412 ALA A CA 1
ATOM 3229 C C . ALA A 1 412 ? 29.438 -43.719 -20.359 1 93.56 412 ALA A C 1
ATOM 3231 O O . ALA A 1 412 ? 28.703 -44.469 -21.016 1 93.56 412 ALA A O 1
ATOM 3232 N N . GLN A 1 413 ? 29.625 -42.438 -20.609 1 90.75 413 GLN A N 1
ATOM 3233 C CA . GLN A 1 413 ? 29.031 -41.812 -21.797 1 90.75 413 GLN A CA 1
ATOM 3234 C C . GLN A 1 413 ? 30.078 -41.094 -22.625 1 90.75 413 GLN A C 1
ATOM 3236 O O . GLN A 1 413 ? 31.062 -40.594 -22.078 1 90.75 413 GLN A O 1
ATOM 3241 N N . GLU A 1 414 ? 29.797 -41.156 -23.891 1 89.06 414 GLU A N 1
ATOM 3242 C CA . GLU A 1 414 ? 30.656 -40.344 -24.766 1 89.06 414 GLU A CA 1
ATOM 3243 C C . GLU A 1 414 ? 30.516 -38.875 -24.484 1 89.06 414 GLU A C 1
ATOM 3245 O O . GLU A 1 414 ? 29.406 -38.375 -24.234 1 89.06 414 GLU A O 1
ATOM 3250 N N . TRP A 1 415 ? 31.625 -38.219 -24.531 1 84.44 415 TRP A N 1
ATOM 3251 C CA . TRP A 1 415 ? 31.609 -36.75 -24.344 1 84.44 415 TRP A CA 1
ATOM 3252 C C . TRP A 1 415 ? 31.141 -36.062 -25.625 1 84.44 415 TRP A C 1
ATOM 3254 O O . TRP A 1 415 ? 31.797 -36.156 -26.656 1 84.44 415 TRP A O 1
ATOM 3264 N N . VAL A 1 416 ? 30 -35.375 -25.5 1 80.75 416 VAL A N 1
ATOM 3265 C CA . VAL A 1 416 ? 29.469 -34.625 -26.641 1 80.75 416 VAL A CA 1
ATOM 3266 C C . VAL A 1 416 ? 29.797 -33.156 -26.5 1 80.75 416 VAL A C 1
ATOM 3268 O O . VAL A 1 416 ? 29.547 -32.531 -25.469 1 80.75 416 VAL A O 1
ATOM 3271 N N . ARG A 1 417 ? 30.391 -32.562 -27.531 1 84 417 ARG A N 1
ATOM 3272 C CA . ARG A 1 417 ? 30.594 -31.141 -27.578 1 84 417 ARG A CA 1
ATOM 3273 C C . ARG A 1 417 ? 29.297 -30.406 -27.922 1 84 417 ARG A C 1
ATOM 3275 O O . ARG A 1 417 ? 28.922 -30.328 -29.094 1 84 417 ARG A O 1
ATOM 3282 N N . LEU A 1 418 ? 28.75 -29.781 -27 1 87.12 418 LEU A N 1
ATOM 3283 C CA . LEU A 1 418 ? 27.406 -29.203 -27.078 1 87.12 418 LEU A CA 1
ATOM 3284 C C . LEU A 1 418 ? 27.406 -27.969 -27.984 1 87.12 418 LEU A C 1
ATOM 3286 O O . LEU A 1 418 ? 28.422 -27.297 -28.125 1 87.12 418 LEU A O 1
ATOM 3290 N N . SER A 1 419 ? 26.312 -27.766 -28.547 1 91.31 419 SER A N 1
ATOM 3291 C CA . SER A 1 419 ? 26.125 -26.625 -29.438 1 91.31 419 SER A CA 1
ATOM 3292 C C . SER A 1 419 ? 26.141 -25.312 -28.656 1 91.31 419 SER A C 1
ATOM 3294 O O . SER A 1 419 ? 26.047 -25.328 -27.422 1 91.31 419 SER A O 1
ATOM 3296 N N . GLN A 1 420 ? 26.297 -24.188 -29.422 1 91.5 420 GLN A N 1
ATOM 3297 C CA . GLN A 1 420 ? 26.328 -22.859 -28.812 1 91.5 420 GLN A CA 1
ATOM 3298 C C . GLN A 1 420 ? 25.281 -21.953 -29.438 1 91.5 420 GLN A C 1
ATOM 3300 O O . GLN A 1 420 ? 24.922 -22.125 -30.609 1 91.5 420 GLN A O 1
ATOM 3305 N N . ALA A 1 421 ? 24.75 -21.078 -28.625 1 92.25 421 ALA A N 1
ATOM 3306 C CA . ALA A 1 421 ? 23.766 -20.109 -29.078 1 92.25 421 ALA A CA 1
ATOM 3307 C C . ALA A 1 421 ? 24.125 -18.703 -28.594 1 92.25 421 ALA A C 1
ATOM 3309 O O . ALA A 1 421 ? 24.859 -18.547 -27.625 1 92.25 421 ALA A O 1
ATOM 3310 N N . PRO A 1 422 ? 23.625 -17.672 -29.297 1 92 422 PRO A N 1
ATOM 3311 C CA . PRO A 1 422 ? 23.906 -16.297 -28.859 1 92 422 PRO A CA 1
ATOM 3312 C C . PRO A 1 422 ? 23.172 -15.922 -27.578 1 92 422 PRO A C 1
ATOM 3314 O O . PRO A 1 422 ? 22.016 -16.312 -27.391 1 92 422 PRO A O 1
ATOM 3317 N N . VAL A 1 423 ? 23.812 -15.242 -26.672 1 90.56 423 VAL A N 1
ATOM 3318 C CA . VAL A 1 423 ? 23.25 -14.68 -25.453 1 90.56 423 VAL A CA 1
ATOM 3319 C C . VAL A 1 423 ? 23.547 -13.188 -25.375 1 90.56 423 VAL A C 1
ATOM 3321 O O . VAL A 1 423 ? 24.594 -12.734 -25.859 1 90.56 423 VAL A O 1
ATOM 3324 N N . MET A 1 424 ? 22.578 -12.508 -24.906 1 86.44 424 MET A N 1
ATOM 3325 C CA . MET A 1 424 ? 22.781 -11.07 -24.75 1 86.44 424 MET A CA 1
ATOM 3326 C C . MET A 1 424 ? 23.609 -10.766 -23.5 1 86.44 424 MET A C 1
ATOM 3328 O O . MET A 1 424 ? 23.281 -11.242 -22.406 1 86.44 424 MET A O 1
ATOM 3332 N N . SER A 1 425 ? 24.594 -10.008 -23.594 1 78.5 425 SER A N 1
ATOM 3333 C CA . SER A 1 425 ? 25.438 -9.656 -22.453 1 78.5 425 SER A CA 1
ATOM 3334 C C . SER A 1 425 ? 24.734 -8.688 -21.516 1 78.5 425 SER A C 1
ATOM 3336 O O . SER A 1 425 ? 23.984 -7.816 -21.969 1 78.5 425 SER A O 1
ATOM 3338 N N . ARG A 1 426 ? 24.719 -8.82 -20.203 1 66.62 426 ARG A N 1
ATOM 3339 C CA . ARG A 1 426 ? 24.062 -8.008 -19.188 1 66.62 426 ARG A CA 1
ATOM 3340 C C . ARG A 1 426 ? 24.906 -6.789 -18.828 1 66.62 426 ARG A C 1
ATOM 3342 O O . ARG A 1 426 ? 24.422 -5.859 -18.172 1 66.62 426 ARG A O 1
ATOM 3349 N N . SER A 1 427 ? 26.234 -6.895 -19.031 1 62.59 427 SER A N 1
ATOM 3350 C CA . SER A 1 427 ? 27.156 -5.832 -18.656 1 62.59 427 SER A CA 1
ATOM 3351 C C . SER A 1 427 ? 27.656 -5.074 -19.875 1 62.59 427 SER A C 1
ATOM 3353 O O . SER A 1 427 ? 27.859 -5.664 -20.938 1 62.59 427 SER A O 1
ATOM 3355 N N . GLY A 1 428 ? 27.766 -3.686 -19.797 1 56.81 428 GLY A N 1
ATOM 3356 C CA . GLY A 1 428 ? 28.391 -2.811 -20.781 1 56.81 428 GLY A CA 1
ATOM 3357 C C . GLY A 1 428 ? 27.484 -2.504 -21.969 1 56.81 428 GLY A C 1
ATOM 3358 O O . GLY A 1 428 ? 26.328 -2.141 -21.781 1 56.81 428 GLY A O 1
ATOM 3359 N N . ASP A 1 429 ? 27.984 -2.721 -23.344 1 59.12 429 ASP A N 1
ATOM 3360 C CA . ASP A 1 429 ? 27.391 -2.275 -24.594 1 59.12 429 ASP A CA 1
ATOM 3361 C C . ASP A 1 429 ? 26.422 -3.332 -25.156 1 59.12 429 ASP A C 1
ATOM 3363 O O . ASP A 1 429 ? 26.094 -3.311 -26.344 1 59.12 429 ASP A O 1
ATOM 3367 N N . TYR A 1 430 ? 25.641 -4.16 -24.406 1 67.94 430 TYR A N 1
ATOM 3368 C CA . TYR A 1 430 ? 24.672 -5.156 -24.859 1 67.94 430 TYR A CA 1
ATOM 3369 C C . TYR A 1 430 ? 25.156 -5.82 -26.141 1 67.94 430 TYR A C 1
ATOM 3371 O O . TYR A 1 430 ? 24.641 -5.527 -27.234 1 67.94 430 TYR A O 1
ATOM 3379 N N . ARG A 1 431 ? 26.219 -6.574 -26.125 1 77.69 431 ARG A N 1
ATOM 3380 C CA . ARG A 1 431 ? 26.812 -7.355 -27.219 1 77.69 431 ARG A CA 1
ATOM 3381 C C . ARG A 1 431 ? 26.359 -8.812 -27.156 1 77.69 431 ARG A C 1
ATOM 3383 O O . ARG A 1 431 ? 25.875 -9.273 -26.109 1 77.69 431 ARG A O 1
ATOM 3390 N N . LEU A 1 432 ? 26.484 -9.484 -28.359 1 86.31 432 LEU A N 1
ATOM 3391 C CA . LEU A 1 432 ? 26.156 -10.906 -28.422 1 86.31 432 LEU A CA 1
ATOM 3392 C C . LEU A 1 432 ? 27.344 -11.766 -28.031 1 86.31 432 LEU A C 1
ATOM 3394 O O . LEU A 1 432 ? 28.484 -11.484 -28.438 1 86.31 432 LEU A O 1
ATOM 3398 N N . MET A 1 433 ? 27.125 -12.609 -27.156 1 86.56 433 MET A N 1
ATOM 3399 C CA . MET A 1 433 ? 28.109 -13.617 -26.781 1 86.56 433 MET A CA 1
ATOM 3400 C C . MET A 1 433 ? 27.609 -15.016 -27.125 1 86.56 433 MET A C 1
ATOM 3402 O O . MET A 1 433 ? 26.406 -15.219 -27.344 1 86.56 433 MET A O 1
ATOM 3406 N N . ASN A 1 434 ? 28.562 -15.883 -27.25 1 88.19 434 ASN A N 1
ATOM 3407 C CA . ASN A 1 434 ? 28.188 -17.266 -27.5 1 88.19 434 ASN A CA 1
ATOM 3408 C C . ASN A 1 434 ? 28.297 -18.125 -26.234 1 88.19 434 ASN A C 1
ATOM 3410 O O . ASN A 1 434 ? 29.25 -17.969 -25.453 1 88.19 434 ASN A O 1
ATOM 3414 N N . ARG A 1 435 ? 27.281 -19 -25.953 1 89.31 435 ARG A N 1
ATOM 3415 C CA . ARG A 1 435 ? 27.297 -19.891 -24.812 1 89.31 435 ARG A CA 1
ATOM 3416 C C . ARG A 1 435 ? 26.75 -21.266 -25.188 1 89.31 435 ARG A C 1
ATOM 3418 O O . ARG A 1 435 ? 25.922 -21.391 -26.078 1 89.31 435 ARG A O 1
ATOM 3425 N N . THR A 1 436 ? 27.266 -22.266 -24.484 1 89.31 436 THR A N 1
ATOM 3426 C CA . THR A 1 436 ? 26.781 -23.625 -24.672 1 89.31 436 THR A CA 1
ATOM 3427 C C . THR A 1 436 ? 25.344 -23.766 -24.156 1 89.31 436 THR A C 1
ATOM 3429 O O . THR A 1 436 ? 24.984 -23.188 -23.141 1 89.31 436 THR A O 1
ATOM 3432 N N . ILE A 1 437 ? 24.531 -24.594 -24.922 1 91.88 437 ILE A N 1
ATOM 3433 C CA . ILE A 1 437 ? 23.141 -24.719 -24.531 1 91.88 437 ILE A CA 1
ATOM 3434 C C . ILE A 1 437 ? 22.719 -26.188 -24.562 1 91.88 437 ILE A C 1
ATOM 3436 O O . ILE A 1 437 ? 23.375 -27.016 -25.203 1 91.88 437 ILE A O 1
ATOM 3440 N N . SER A 1 438 ? 21.703 -26.484 -23.844 1 91.75 438 SER A N 1
ATOM 3441 C CA . SER A 1 438 ? 20.969 -27.75 -23.891 1 91.75 438 SER A CA 1
ATOM 3442 C C . SER A 1 438 ? 19.469 -27.516 -23.922 1 91.75 438 SER A C 1
ATOM 3444 O O . SER A 1 438 ? 18.984 -26.5 -23.422 1 91.75 438 SER A O 1
ATOM 3446 N N . LEU A 1 439 ? 18.766 -28.438 -24.562 1 95.25 439 LEU A N 1
ATOM 3447 C CA . LEU A 1 439 ? 17.328 -28.266 -24.75 1 95.25 439 LEU A CA 1
ATOM 3448 C C . LEU A 1 439 ? 16.547 -29.375 -24.062 1 95.25 439 LEU A C 1
ATOM 3450 O O . LEU A 1 439 ? 16.828 -30.562 -24.281 1 95.25 439 LEU A O 1
ATOM 3454 N N . ARG A 1 440 ? 15.633 -29 -23.219 1 96.5 440 ARG A N 1
ATOM 3455 C CA . ARG A 1 440 ? 14.672 -29.953 -22.672 1 96.5 440 ARG A CA 1
ATOM 3456 C C . ARG A 1 440 ? 13.328 -29.844 -23.375 1 96.5 440 ARG A C 1
ATOM 3458 O O . ARG A 1 440 ? 12.75 -28.766 -23.469 1 96.5 440 ARG A O 1
ATOM 3465 N N . VAL A 1 441 ? 12.867 -30.969 -23.859 1 97.81 441 VAL A N 1
ATOM 3466 C CA . VAL A 1 441 ? 11.578 -31.047 -24.547 1 97.81 441 VAL A CA 1
ATOM 3467 C C . VAL A 1 441 ? 10.594 -31.859 -23.703 1 97.81 441 VAL A C 1
ATOM 3469 O O . VAL A 1 441 ? 10.992 -32.781 -22.969 1 97.81 441 VAL A O 1
ATOM 3472 N N . PHE A 1 442 ? 9.32 -31.5 -23.75 1 98.19 442 PHE A N 1
ATOM 3473 C CA . PHE A 1 442 ? 8.312 -32.094 -22.891 1 98.19 442 PHE A CA 1
ATOM 3474 C C . PHE A 1 442 ? 7.219 -32.781 -23.703 1 98.19 442 PHE A C 1
ATOM 3476 O O . PHE A 1 442 ? 6.82 -32.25 -24.75 1 98.19 442 PHE A O 1
ATOM 3483 N N . ALA A 1 443 ? 6.703 -33.875 -23.219 1 98 443 ALA A N 1
ATOM 3484 C CA . ALA A 1 443 ? 5.594 -34.594 -23.844 1 98 443 ALA A CA 1
ATOM 3485 C C . ALA A 1 443 ? 4.582 -35.062 -22.781 1 98 443 ALA A C 1
ATOM 3487 O O . ALA A 1 443 ? 4.949 -35.312 -21.641 1 98 443 ALA A O 1
ATOM 3488 N N . VAL A 1 444 ? 3.33 -35.125 -23.172 1 97.44 444 VAL A N 1
ATOM 3489 C CA . VAL A 1 444 ? 2.264 -35.562 -22.281 1 97.44 444 VAL A CA 1
ATOM 3490 C C . VAL A 1 444 ? 1.387 -36.594 -23 1 97.44 444 VAL A C 1
ATOM 3492 O O . VAL A 1 444 ? 1.147 -36.469 -24.203 1 97.44 444 VAL A O 1
ATOM 3495 N N . ALA A 1 445 ? 0.97 -37.562 -22.234 1 96.62 445 ALA A N 1
ATOM 3496 C CA . ALA A 1 445 ? 0.068 -38.562 -22.812 1 96.62 445 ALA A CA 1
ATOM 3497 C C . ALA A 1 445 ? -1.28 -37.938 -23.156 1 96.62 445 ALA A C 1
ATOM 3499 O O . ALA A 1 445 ? -1.772 -37.062 -22.438 1 96.62 445 ALA A O 1
ATOM 3500 N N . ASP A 1 446 ? -1.857 -38.25 -24.234 1 90.38 446 ASP A N 1
ATOM 3501 C CA . ASP A 1 446 ? -3.148 -37.688 -24.625 1 90.38 446 ASP A CA 1
ATOM 3502 C C . ASP A 1 446 ? -4.297 -38.562 -24.109 1 90.38 446 ASP A C 1
ATOM 3504 O O . ASP A 1 446 ? -5.465 -38.188 -24.234 1 90.38 446 ASP A O 1
ATOM 3508 N N . GLY A 1 447 ? -4.004 -39.719 -23.5 1 82.12 447 GLY A N 1
ATOM 3509 C CA . GLY A 1 447 ? -5.027 -40.594 -22.953 1 82.12 447 GLY A CA 1
ATOM 3510 C C . GLY A 1 447 ? -5.578 -41.594 -23.969 1 82.12 447 GLY A C 1
ATOM 3511 O O . GLY A 1 447 ? -6.406 -42.438 -23.625 1 82.12 447 GLY A O 1
ATOM 3512 N N . GLU A 1 448 ? -5.168 -41.531 -25.203 1 82.31 448 GLU A N 1
ATOM 3513 C CA . GLU A 1 448 ? -5.633 -42.406 -26.266 1 82.31 448 GLU A CA 1
ATOM 3514 C C . GLU A 1 448 ? -4.473 -43.188 -26.891 1 82.31 448 GLU A C 1
ATOM 3516 O O . GLU A 1 448 ? -4.492 -43.5 -28.078 1 82.31 448 GLU A O 1
ATOM 3521 N N . GLY A 1 449 ? -3.475 -43.312 -26.156 1 83 449 GLY A N 1
ATOM 3522 C CA . GLY A 1 449 ? -2.355 -44.156 -26.594 1 83 449 GLY A CA 1
ATOM 3523 C C . GLY A 1 449 ? -1.235 -43.344 -27.219 1 83 449 GLY A C 1
ATOM 3524 O O . GLY A 1 449 ? -0.176 -43.875 -27.531 1 83 449 GLY A O 1
ATOM 3525 N N . GLY A 1 450 ? -1.426 -42.062 -27.375 1 91.69 450 GLY A N 1
ATOM 3526 C CA . GLY A 1 450 ? -0.407 -41.219 -27.969 1 91.69 450 GLY A CA 1
ATOM 3527 C C . GLY A 1 450 ? 0.12 -40.156 -27.031 1 91.69 450 GLY A C 1
ATOM 3528 O O . GLY A 1 450 ? -0.251 -40.125 -25.844 1 91.69 450 GLY A O 1
ATOM 3529 N N . TYR A 1 451 ? 1.142 -39.438 -27.562 1 96.38 451 TYR A N 1
ATOM 3530 C CA . TYR A 1 451 ? 1.738 -38.344 -26.797 1 96.38 451 TYR A CA 1
ATOM 3531 C C . TYR A 1 451 ? 1.704 -37.031 -27.578 1 96.38 451 TYR A C 1
ATOM 3533 O O . TYR A 1 451 ? 1.89 -37.031 -28.797 1 96.38 451 TYR A O 1
ATOM 3541 N N . GLN A 1 452 ? 1.39 -36 -26.891 1 95.94 452 GLN A N 1
ATOM 3542 C CA . GLN A 1 452 ? 1.498 -34.656 -27.422 1 95.94 452 GLN A CA 1
ATOM 3543 C C . GLN A 1 452 ? 2.77 -33.969 -26.922 1 95.94 452 GLN A C 1
ATOM 3545 O O . GLN A 1 452 ? 3.018 -33.875 -25.719 1 95.94 452 GLN A O 1
ATOM 3550 N N . VAL A 1 453 ? 3.566 -33.5 -27.906 1 97.25 453 VAL A N 1
ATOM 3551 C CA . VAL A 1 453 ? 4.809 -32.812 -27.562 1 97.25 453 VAL A CA 1
ATOM 3552 C C . VAL A 1 453 ? 4.57 -31.312 -27.5 1 97.25 453 VAL A C 1
ATOM 3554 O O . VAL A 1 453 ? 3.861 -30.766 -28.344 1 97.25 453 VAL A O 1
ATOM 3557 N N . MET A 1 454 ? 5.043 -30.672 -26.438 1 96.19 454 MET A N 1
ATOM 3558 C CA . MET A 1 454 ? 4.922 -29.219 -26.312 1 96.19 454 MET A CA 1
ATOM 3559 C C . MET A 1 454 ? 5.684 -28.516 -27.438 1 96.19 454 MET A C 1
ATOM 3561 O O . MET A 1 454 ? 6.871 -28.766 -27.641 1 96.19 454 MET A O 1
ATOM 3565 N N . PRO A 1 455 ? 4.961 -27.703 -28.219 1 93.88 455 PRO A N 1
ATOM 3566 C CA . PRO A 1 455 ? 5.711 -26.906 -29.188 1 93.88 455 PRO A CA 1
ATOM 3567 C C . PRO A 1 455 ? 6.574 -25.828 -28.531 1 93.88 455 PRO A C 1
ATOM 3569 O O . PRO A 1 455 ? 6.25 -24.641 -28.594 1 93.88 455 PRO A O 1
ATOM 3572 N N . GLY A 1 456 ? 7.629 -26.125 -28.062 1 93.5 456 GLY A N 1
ATOM 3573 C CA . GLY A 1 456 ? 8.562 -25.344 -27.266 1 93.5 456 GLY A CA 1
ATOM 3574 C C . GLY A 1 456 ? 9.438 -26.203 -26.359 1 93.5 456 GLY A C 1
ATOM 3575 O O . GLY A 1 456 ? 9.617 -27.391 -26.609 1 93.5 456 GLY A O 1
ATOM 3576 N N . GLY A 1 457 ? 9.961 -25.609 -25.344 1 94.88 457 GLY A N 1
ATOM 3577 C CA . GLY A 1 457 ? 10.852 -26.266 -24.406 1 94.88 457 GLY A CA 1
ATOM 3578 C C . GLY A 1 457 ? 11.594 -25.312 -23.5 1 94.88 457 GLY A C 1
ATOM 3579 O O . GLY A 1 457 ? 11.211 -24.141 -23.375 1 94.88 457 GLY A O 1
ATOM 3580 N N . LEU A 1 458 ? 12.5 -25.891 -22.812 1 94.31 458 LEU A N 1
ATOM 3581 C CA . LEU A 1 458 ? 13.352 -25.109 -21.922 1 94.31 458 LEU A CA 1
ATOM 3582 C C . LEU A 1 458 ? 14.82 -25.281 -22.281 1 94.31 458 LEU A C 1
ATOM 3584 O O . LEU A 1 458 ? 15.398 -26.344 -22.094 1 94.31 458 LEU A O 1
ATOM 3588 N N . THR A 1 459 ? 15.32 -24.172 -22.781 1 95 459 THR A N 1
ATOM 3589 C CA . THR A 1 459 ? 16.75 -24.203 -23.094 1 95 459 THR A CA 1
ATOM 3590 C C . THR A 1 459 ? 17.562 -23.625 -21.938 1 95 459 THR A C 1
ATOM 3592 O O . THR A 1 459 ? 17.297 -22.516 -21.469 1 95 459 THR A O 1
ATOM 3595 N N . ARG A 1 460 ? 18.516 -24.406 -21.562 1 91.81 460 ARG A N 1
ATOM 3596 C CA . ARG A 1 460 ? 19.422 -23.938 -20.516 1 91.81 460 ARG A CA 1
ATOM 3597 C C . ARG A 1 460 ? 20.75 -23.484 -21.094 1 91.81 460 ARG A C 1
ATOM 3599 O O . ARG A 1 460 ? 21.234 -24.078 -22.062 1 91.81 460 ARG A O 1
ATOM 3606 N N . VAL A 1 461 ? 21.266 -22.359 -20.484 1 89.75 461 VAL A N 1
ATOM 3607 C CA . VAL A 1 461 ? 22.516 -21.781 -20.953 1 89.75 461 VAL A CA 1
ATOM 3608 C C . VAL A 1 461 ? 23.594 -21.938 -19.891 1 89.75 461 VAL A C 1
ATOM 3610 O O . VAL A 1 461 ? 23.344 -21.703 -18.703 1 89.75 461 VAL A O 1
ATOM 3613 N N . ALA A 1 462 ? 24.688 -22.312 -20.312 1 84.38 462 ALA A N 1
ATOM 3614 C CA . ALA A 1 462 ? 25.812 -22.438 -19.391 1 84.38 462 ALA A CA 1
ATOM 3615 C C . ALA A 1 462 ? 26.234 -21.078 -18.859 1 84.38 462 ALA A C 1
ATOM 3617 O O . ALA A 1 462 ? 26.219 -20.078 -19.578 1 84.38 462 ALA A O 1
ATOM 3618 N N . PRO A 1 463 ? 26.562 -21 -17.578 1 75.69 463 PRO A N 1
ATOM 3619 C CA . PRO A 1 463 ? 26.922 -19.703 -16.984 1 75.69 463 PRO A CA 1
ATOM 3620 C C . PRO A 1 463 ? 28.219 -19.141 -17.562 1 75.69 463 PRO A C 1
ATOM 3622 O O . PRO A 1 463 ? 28.422 -17.922 -17.547 1 75.69 463 PRO A O 1
ATOM 3625 N N . ARG A 1 464 ? 29.203 -20 -17.812 1 67.56 464 ARG A N 1
ATOM 3626 C CA . ARG A 1 464 ? 30.5 -19.516 -18.297 1 67.56 464 ARG A CA 1
ATOM 3627 C C . ARG A 1 464 ? 30.812 -20.078 -19.672 1 67.56 464 ARG A C 1
ATOM 3629 O O . ARG A 1 464 ? 30.266 -21.109 -20.062 1 67.56 464 ARG A O 1
ATOM 3636 N N . GLN A 1 465 ? 31.781 -19.266 -20.219 1 63.56 465 GLN A N 1
ATOM 3637 C CA . GLN A 1 465 ? 32.219 -19.688 -21.531 1 63.56 465 GLN A CA 1
ATOM 3638 C C . GLN A 1 465 ? 32.969 -21 -21.484 1 63.56 465 GLN A C 1
ATOM 3640 O O . GLN A 1 465 ? 33.719 -21.25 -20.531 1 63.56 465 GLN A O 1
ATOM 3645 N N . ARG A 1 466 ? 32.75 -22 -22.266 1 58.12 466 ARG A N 1
ATOM 3646 C CA . ARG A 1 466 ? 33.469 -23.25 -22.531 1 58.12 466 ARG A CA 1
ATOM 3647 C C . ARG A 1 466 ? 33.094 -24.312 -21.5 1 58.12 466 ARG A C 1
ATOM 3649 O O . ARG A 1 466 ? 33.812 -25.312 -21.359 1 58.12 466 ARG A O 1
ATOM 3656 N N . ARG A 1 467 ? 32.094 -23.938 -20.672 1 59.5 467 ARG A N 1
ATOM 3657 C CA . ARG A 1 467 ? 31.656 -25 -19.797 1 59.5 467 ARG A CA 1
ATOM 3658 C C . ARG A 1 467 ? 30.766 -25.984 -20.547 1 59.5 467 ARG A C 1
ATOM 3660 O O . ARG A 1 467 ? 29.875 -25.578 -21.297 1 59.5 467 ARG A O 1
ATOM 3667 N N . ASP A 1 468 ? 31.188 -27.203 -20.375 1 62.81 468 ASP A N 1
ATOM 3668 C CA . ASP A 1 468 ? 30.531 -28.25 -21.141 1 62.81 468 ASP A CA 1
ATOM 3669 C C . ASP A 1 468 ? 29.359 -28.844 -20.375 1 62.81 468 ASP A C 1
ATOM 3671 O O . ASP A 1 468 ? 28.734 -29.812 -20.828 1 62.81 468 ASP A O 1
ATOM 3675 N N . VAL A 1 469 ? 29.156 -28.344 -19.141 1 57.62 469 VAL A N 1
ATOM 3676 C CA . VAL A 1 469 ? 28.047 -28.938 -18.391 1 57.62 469 VAL A CA 1
ATOM 3677 C C . VAL A 1 469 ? 26.969 -27.891 -18.156 1 57.62 469 VAL A C 1
ATOM 3679 O O . VAL A 1 469 ? 27.266 -26.766 -17.75 1 57.62 469 VAL A O 1
ATOM 3682 N N . VAL A 1 470 ? 25.797 -28.297 -18.625 1 57.66 470 VAL A N 1
ATOM 3683 C CA . VAL A 1 470 ? 24.641 -27.422 -18.422 1 57.66 470 VAL A CA 1
ATOM 3684 C C . VAL A 1 470 ? 23.688 -28.047 -17.406 1 57.66 470 VAL A C 1
ATOM 3686 O O . VAL A 1 470 ? 23.25 -29.188 -17.594 1 57.66 470 VAL A O 1
ATOM 3689 N N . SER A 1 471 ? 23.688 -27.594 -16.188 1 55.69 471 SER A N 1
ATOM 3690 C CA . SER A 1 471 ? 22.703 -28.062 -15.211 1 55.69 471 SER A CA 1
ATOM 3691 C C . SER A 1 471 ? 21.906 -26.906 -14.625 1 55.69 471 SER A C 1
ATOM 3693 O O . SER A 1 471 ? 22.375 -25.766 -14.617 1 55.69 471 SER A O 1
ATOM 3695 N N . MET A 1 472 ? 20.688 -27.203 -14.266 1 50.97 472 MET A N 1
ATOM 3696 C CA . MET A 1 472 ? 19.828 -26.203 -13.625 1 50.97 472 MET A CA 1
ATOM 3697 C C . MET A 1 472 ? 20.422 -25.766 -12.289 1 50.97 472 MET A C 1
ATOM 3699 O O . MET A 1 472 ? 20.312 -24.594 -11.906 1 50.97 472 MET A O 1
ATOM 3703 N N . GLN A 1 473 ? 21.016 -26.625 -11.625 1 51.03 473 GLN A N 1
ATOM 3704 C CA . GLN A 1 473 ? 21.516 -26.375 -10.281 1 51.03 473 GLN A CA 1
ATOM 3705 C C . GLN A 1 473 ? 22.75 -25.469 -10.305 1 51.03 473 GLN A C 1
ATOM 3707 O O . GLN A 1 473 ? 23.031 -24.766 -9.344 1 51.03 473 GLN A O 1
ATOM 3712 N N . GLN A 1 474 ? 23.547 -25.562 -11.344 1 55.16 474 GLN A N 1
ATOM 3713 C CA . GLN A 1 474 ? 24.812 -24.828 -11.375 1 55.16 474 GLN A CA 1
ATOM 3714 C C . GLN A 1 474 ? 24.594 -23.391 -11.852 1 55.16 474 GLN A C 1
ATOM 3716 O O . GLN A 1 474 ? 25.547 -22.656 -12.102 1 55.16 474 GLN A O 1
ATOM 3721 N N . GLY A 1 475 ? 23.438 -23.062 -11.828 1 61.53 475 GLY A N 1
ATOM 3722 C CA . GLY A 1 475 ? 23.203 -21.688 -12.25 1 61.53 475 GLY A CA 1
ATOM 3723 C C . GLY A 1 475 ? 23.094 -21.547 -13.758 1 61.53 475 GLY A C 1
ATOM 3724 O O . GLY A 1 475 ? 23.047 -22.531 -14.484 1 61.53 475 GLY A O 1
ATOM 3725 N N . GLY A 1 476 ? 22.734 -20.422 -14.219 1 70.62 476 GLY A N 1
ATOM 3726 C CA . GLY A 1 476 ? 22.609 -20.125 -15.633 1 70.62 476 GLY A CA 1
ATOM 3727 C C . GLY A 1 476 ? 21.297 -19.469 -16 1 70.62 476 GLY A C 1
ATOM 3728 O O . GLY A 1 476 ? 20.406 -19.328 -15.156 1 70.62 476 GLY A O 1
ATOM 3729 N N . THR A 1 477 ? 21.391 -19.078 -17.219 1 84.38 477 THR A N 1
ATOM 3730 C CA . THR A 1 477 ? 20.219 -18.406 -17.766 1 84.38 477 THR A CA 1
ATOM 3731 C C . THR A 1 477 ? 19.391 -19.359 -18.625 1 84.38 477 THR A C 1
ATOM 3733 O O . THR A 1 477 ? 19.812 -20.484 -18.875 1 84.38 477 THR A O 1
ATOM 3736 N N . SER A 1 478 ? 18.219 -19.125 -18.766 1 91.81 478 SER A N 1
ATOM 3737 C CA . SER A 1 478 ? 17.344 -19.906 -19.641 1 91.81 478 SER A CA 1
ATOM 3738 C C . SER A 1 478 ? 16.938 -19.109 -20.875 1 91.81 478 SER A C 1
ATOM 3740 O O . SER A 1 478 ? 17.078 -17.875 -20.906 1 91.81 478 SER A O 1
ATOM 3742 N N . LYS A 1 479 ? 16.578 -19.859 -21.906 1 94.56 479 LYS A N 1
ATOM 3743 C CA . LYS A 1 479 ? 16.031 -19.25 -23.109 1 94.56 479 LYS A CA 1
ATOM 3744 C C . LYS A 1 479 ? 14.633 -19.766 -23.422 1 94.56 479 LYS A C 1
ATOM 3746 O O . LYS A 1 479 ? 14.359 -20.953 -23.234 1 94.56 479 LYS A O 1
ATOM 3751 N N . ASP A 1 480 ? 13.82 -18.859 -23.859 1 95.06 480 ASP A N 1
ATOM 3752 C CA . ASP A 1 480 ? 12.555 -19.297 -24.438 1 95.06 480 ASP A CA 1
ATOM 3753 C C . ASP A 1 480 ? 12.781 -20 -25.781 1 95.06 480 ASP A C 1
ATOM 3755 O O . ASP A 1 480 ? 13.633 -19.594 -26.562 1 95.06 480 ASP A O 1
ATOM 3759 N N . VAL A 1 481 ? 12.086 -21.078 -25.969 1 97.31 481 VAL A N 1
ATOM 3760 C CA . VAL A 1 481 ? 12.227 -21.828 -27.203 1 97.31 481 VAL A CA 1
ATOM 3761 C C . VAL A 1 481 ? 11.094 -21.438 -28.156 1 97.31 481 VAL A C 1
ATOM 3763 O O . VAL A 1 481 ? 9.914 -21.656 -27.859 1 97.31 481 VAL A O 1
ATOM 3766 N N . TRP A 1 482 ? 11.484 -20.891 -29.312 1 96 482 TRP A N 1
ATOM 3767 C CA . TRP A 1 482 ? 10.516 -20.484 -30.328 1 96 482 TRP A CA 1
ATOM 3768 C C . TRP A 1 482 ? 10.445 -21.516 -31.453 1 96 482 TRP A C 1
ATOM 3770 O O . TRP A 1 482 ? 11.383 -21.656 -32.25 1 96 482 TRP A O 1
ATOM 3780 N N . VAL A 1 483 ? 9.375 -22.266 -31.484 1 95.69 483 VAL A N 1
ATOM 3781 C CA . VAL A 1 483 ? 9.102 -23.172 -32.594 1 95.69 483 VAL A CA 1
ATOM 3782 C C . VAL A 1 483 ? 8.375 -22.406 -33.719 1 95.69 483 VAL A C 1
ATOM 3784 O O . VAL A 1 483 ? 7.254 -21.938 -33.531 1 95.69 483 VAL A O 1
ATOM 3787 N N . LEU A 1 484 ? 8.984 -22.328 -34.906 1 92.69 484 LEU A N 1
ATOM 3788 C CA . LEU A 1 484 ? 8.453 -21.516 -36 1 92.69 484 LEU A CA 1
ATOM 3789 C C . LEU A 1 484 ? 7.535 -22.328 -36.875 1 92.69 484 LEU A C 1
ATOM 3791 O O . LEU A 1 484 ? 7.766 -23.516 -37.094 1 92.69 484 LEU A O 1
ATOM 3795 N N . ARG A 1 485 ? 6.406 -21.75 -37.281 1 84.06 485 ARG A N 1
ATOM 3796 C CA . ARG A 1 485 ? 5.5 -22.406 -38.25 1 84.06 485 ARG A CA 1
ATOM 3797 C C . ARG A 1 485 ? 5.328 -21.547 -39.5 1 84.06 485 ARG A C 1
ATOM 3799 O O . ARG A 1 485 ? 5.543 -20.344 -39.469 1 84.06 485 ARG A O 1
ATOM 3806 N N . GLU A 1 486 ? 5.266 -22.203 -40.781 1 69.62 486 GLU A N 1
ATOM 3807 C CA . GLU A 1 486 ? 5.051 -21.484 -42.031 1 69.62 486 GLU A CA 1
ATOM 3808 C C . GLU A 1 486 ? 3.711 -20.75 -42.031 1 69.62 486 GLU A C 1
ATOM 3810 O O . GLU A 1 486 ? 3.623 -19.609 -42.469 1 69.62 486 GLU A O 1
ATOM 3815 N N . GLU A 1 487 ? 2.541 -21.547 -41.938 1 58.28 487 GLU A N 1
ATOM 3816 C CA . GLU A 1 487 ? 1.229 -20.906 -41.906 1 58.28 487 GLU A CA 1
ATOM 3817 C C . GLU A 1 487 ? 0.541 -21.125 -40.562 1 58.28 487 GLU A C 1
ATOM 3819 O O . GLU A 1 487 ? 0.888 -22.047 -39.812 1 58.28 487 GLU A O 1
ATOM 3824 N N . ASP A 1 488 ? -0.191 -20.109 -40.188 1 50 488 ASP A N 1
ATOM 3825 C CA . ASP A 1 488 ? -0.888 -20.109 -38.906 1 50 488 ASP A CA 1
ATOM 3826 C C . ASP A 1 488 ? -1.701 -21.391 -38.75 1 50 488 ASP A C 1
ATOM 3828 O O . ASP A 1 488 ? -2.531 -21.734 -39.594 1 50 488 ASP A O 1
ATOM 3832 N N . ARG A 1 489 ? -1.193 -22.547 -38.438 1 48.69 489 ARG A N 1
ATOM 3833 C CA . ARG A 1 489 ? -2.08 -23.672 -38.156 1 48.69 489 ARG A CA 1
ATOM 3834 C C . ARG A 1 489 ? -3.193 -23.266 -37.188 1 48.69 489 ARG A C 1
ATOM 3836 O O . ARG A 1 489 ? -2.936 -22.641 -36.156 1 48.69 489 ARG A O 1
ATOM 3843 N N . LEU A 1 490 ? -4.359 -23.125 -37.75 1 40.81 490 LEU A N 1
ATOM 3844 C CA . LEU A 1 490 ? -5.586 -22.891 -37 1 40.81 490 LEU A CA 1
ATOM 3845 C C . LEU A 1 490 ? -5.684 -23.844 -35.812 1 40.81 490 LEU A C 1
ATOM 3847 O O . LEU A 1 490 ? -5.699 -25.062 -36 1 40.81 490 LEU A O 1
ATOM 3851 N N . GLU A 1 491 ? -5.023 -23.703 -34.906 1 42.94 491 GLU A N 1
ATOM 3852 C CA . GLU A 1 491 ? -5.133 -24.562 -33.719 1 42.94 491 GLU A CA 1
ATOM 3853 C C . GLU A 1 491 ? -6.594 -24.875 -33.406 1 42.94 491 GLU A C 1
ATOM 3855 O O . GLU A 1 491 ? -7.414 -23.969 -33.312 1 42.94 491 GLU A O 1
ATOM 3860 N N . ALA A 1 492 ? -7.129 -26.031 -33.812 1 36.44 492 ALA A N 1
ATOM 3861 C CA . ALA A 1 492 ? -8.438 -26.547 -33.406 1 36.44 492 ALA A CA 1
ATOM 3862 C C . ALA A 1 492 ? -8.664 -26.422 -31.922 1 36.44 492 ALA A C 1
ATOM 3864 O O . ALA A 1 492 ? -7.918 -26.984 -31.109 1 36.44 492 ALA A O 1
ATOM 3865 N N . HIS A 1 493 ? -8.977 -25.375 -31.469 1 39.38 493 HIS A N 1
ATOM 3866 C CA . HIS A 1 493 ? -9.43 -25.188 -30.094 1 39.38 493 HIS A CA 1
ATOM 3867 C C . HIS A 1 493 ? -10.516 -26.188 -29.734 1 39.38 493 HIS A C 1
ATOM 3869 O O . HIS A 1 493 ? -11.688 -25.984 -30.047 1 39.38 493 HIS A O 1
ATOM 3875 N N . ASP A 1 494 ? -10.328 -27.484 -29.891 1 35.06 494 ASP A N 1
ATOM 3876 C CA . ASP A 1 494 ? -11.391 -28.391 -29.453 1 35.06 494 ASP A CA 1
ATOM 3877 C C . ASP A 1 494 ? -11.953 -27.953 -28.094 1 35.06 494 ASP A C 1
ATOM 3879 O O . ASP A 1 494 ? -11.211 -27.859 -27.109 1 35.06 494 ASP A O 1
ATOM 3883 N N . ALA A 1 495 ? -12.984 -27.172 -28.047 1 38.09 495 ALA A N 1
ATOM 3884 C CA . ALA A 1 495 ? -13.852 -26.734 -26.953 1 38.09 495 ALA A CA 1
ATOM 3885 C C . ALA A 1 495 ? -14.273 -27.922 -26.094 1 38.09 495 ALA A C 1
ATOM 3887 O O . ALA A 1 495 ? -14.727 -28.938 -26.594 1 38.09 495 ALA A O 1
ATOM 3888 N N . PRO A 1 496 ? -13.742 -28.109 -24.953 1 38.75 496 PRO A N 1
ATOM 3889 C CA . PRO A 1 496 ? -14.383 -29.172 -24.172 1 38.75 496 PRO A CA 1
ATOM 3890 C C . PRO A 1 496 ? -15.906 -29.141 -24.281 1 38.75 496 PRO A C 1
ATOM 3892 O O . PRO A 1 496 ? -16.5 -28.078 -24.516 1 38.75 496 PRO A O 1
ATOM 3895 N N . GLU A 1 497 ? -16.641 -30.219 -24.688 1 35.78 497 GLU A N 1
ATOM 3896 C CA . GLU A 1 497 ? -18.078 -30.516 -24.75 1 35.78 497 GLU A CA 1
ATOM 3897 C C . GLU A 1 497 ? -18.797 -30.016 -23.5 1 35.78 497 GLU A C 1
ATOM 3899 O O . GLU A 1 497 ? -18.312 -30.203 -22.375 1 35.78 497 GLU A O 1
ATOM 3904 N N . GLY A 1 498 ? -19.672 -28.969 -23.484 1 37.97 498 GLY A N 1
ATOM 3905 C CA . GLY A 1 498 ? -20.672 -28.25 -22.719 1 37.97 498 GLY A CA 1
ATOM 3906 C C . GLY A 1 498 ? -21.531 -29.172 -21.875 1 37.97 498 GLY A C 1
ATOM 3907 O O . GLY A 1 498 ? -22.609 -29.594 -22.297 1 37.97 498 GLY A O 1
ATOM 3908 N N . HIS A 1 499 ? -21.203 -30.109 -21.156 1 38.22 499 HIS A N 1
ATOM 3909 C CA . HIS A 1 499 ? -22.266 -30.781 -20.406 1 38.22 499 HIS A CA 1
ATOM 3910 C C . HIS A 1 499 ? -23.047 -29.797 -19.547 1 38.22 499 HIS A C 1
ATOM 3912 O O . HIS A 1 499 ? -22.547 -29.328 -18.516 1 38.22 499 HIS A O 1
ATOM 3918 N N . GLY A 1 500 ? -24.094 -29.062 -19.969 1 39.69 500 GLY A N 1
ATOM 3919 C CA . GLY A 1 500 ? -24.891 -27.906 -19.641 1 39.69 500 GLY A CA 1
ATOM 3920 C C . GLY A 1 500 ? -25.469 -27.953 -18.234 1 39.69 500 GLY A C 1
ATOM 3921 O O . GLY A 1 500 ? -25.281 -27.016 -17.438 1 39.69 500 GLY A O 1
ATOM 3922 N N . ALA A 1 501 ? -26.703 -28.75 -17.891 1 44.28 501 ALA A N 1
ATOM 3923 C CA . ALA A 1 501 ? -27.703 -28.656 -16.844 1 44.28 501 ALA A CA 1
ATOM 3924 C C . ALA A 1 501 ? -27.125 -29.062 -15.492 1 44.28 501 ALA A C 1
ATOM 3926 O O . ALA A 1 501 ? -27.391 -28.422 -14.469 1 44.28 501 ALA A O 1
ATOM 3927 N N . GLU A 1 502 ? -26.703 -30.234 -15.289 1 47.25 502 GLU A N 1
ATOM 3928 C CA . GLU A 1 502 ? -26.188 -30.844 -14.078 1 47.25 502 GLU A CA 1
ATOM 3929 C C . GLU A 1 502 ? -25.141 -29.969 -13.414 1 47.25 502 GLU A C 1
ATOM 3931 O O . GLU A 1 502 ? -24.875 -30.078 -12.219 1 47.25 502 GLU A O 1
ATOM 3936 N N . ASN A 1 503 ? -24.859 -28.734 -14.094 1 57.5 503 ASN A N 1
ATOM 3937 C CA . ASN A 1 503 ? -23.656 -27.922 -13.922 1 57.5 503 ASN A CA 1
ATOM 3938 C C . ASN A 1 503 ? -23.922 -26.703 -13.031 1 57.5 503 ASN A C 1
ATOM 3940 O O . ASN A 1 503 ? -23.047 -26.266 -12.297 1 57.5 503 ASN A O 1
ATOM 3944 N N . VAL A 1 504 ? -25.297 -26.484 -12.836 1 58.56 504 VAL A N 1
ATOM 3945 C CA . VAL A 1 504 ? -25.547 -25.234 -12.117 1 58.56 504 VAL A CA 1
ATOM 3946 C C . VAL A 1 504 ? -25.359 -25.469 -10.617 1 58.56 504 VAL A C 1
ATOM 3948 O O . VAL A 1 504 ? -24.844 -24.594 -9.914 1 58.56 504 VAL A O 1
ATOM 3951 N N . THR A 1 505 ? -25.875 -26.609 -10.062 1 59.44 505 THR A N 1
ATOM 3952 C CA . THR A 1 505 ? -25.688 -26.922 -8.648 1 59.44 505 THR A CA 1
ATOM 3953 C C . THR A 1 505 ? -24.219 -26.953 -8.281 1 59.44 505 THR A C 1
ATOM 3955 O O . THR A 1 505 ? -23.828 -26.516 -7.199 1 59.44 505 THR A O 1
ATOM 3958 N N . LEU A 1 506 ? -23.547 -27.406 -9.195 1 59.62 506 LEU A N 1
ATOM 3959 C CA . LEU A 1 506 ? -22.109 -27.469 -8.977 1 59.62 506 LEU A CA 1
ATOM 3960 C C . LEU A 1 506 ? -21.484 -26.078 -8.953 1 59.62 506 LEU A C 1
ATOM 3962 O O . LEU A 1 506 ? -20.562 -25.812 -8.18 1 59.62 506 LEU A O 1
ATOM 3966 N N . ILE A 1 507 ? -22.109 -25.328 -9.719 1 67.06 507 ILE A N 1
ATOM 3967 C CA . ILE A 1 507 ? -21.594 -23.969 -9.844 1 67.06 507 ILE A CA 1
ATOM 3968 C C . ILE A 1 507 ? -21.859 -23.203 -8.555 1 67.06 507 ILE A C 1
ATOM 3970 O O . ILE A 1 507 ? -21.016 -22.438 -8.086 1 67.06 507 ILE A O 1
ATOM 3974 N N . LYS A 1 508 ? -23.016 -23.516 -7.945 1 65.94 508 LYS A N 1
ATOM 3975 C CA . LYS A 1 508 ? -23.438 -22.75 -6.777 1 65.94 508 LYS A CA 1
ATOM 3976 C C . LYS A 1 508 ? -22.766 -23.25 -5.508 1 65.94 508 LYS A C 1
ATOM 3978 O O . LYS A 1 508 ? -22.812 -22.609 -4.465 1 65.94 508 LYS A O 1
ATOM 3983 N N . GLY A 1 509 ? -22.078 -24.359 -5.703 1 62.75 509 GLY A N 1
ATOM 3984 C CA . GLY A 1 509 ? -21.484 -24.953 -4.516 1 62.75 509 GLY A CA 1
ATOM 3985 C C . GLY A 1 509 ? -20.391 -24.109 -3.904 1 62.75 509 GLY A C 1
ATOM 3986 O O . GLY A 1 509 ? -19.875 -23.188 -4.551 1 62.75 509 GLY A O 1
ATOM 3987 N N . THR A 1 510 ? -20.25 -24.219 -2.559 1 59.44 510 THR A N 1
ATOM 3988 C CA . THR A 1 510 ? -19.312 -23.406 -1.787 1 59.44 510 THR A CA 1
ATOM 3989 C C . THR A 1 510 ? -17.875 -23.891 -2.012 1 59.44 510 THR A C 1
ATOM 3991 O O . THR A 1 510 ? -17.656 -25.078 -2.301 1 59.44 510 THR A O 1
ATOM 3994 N N . VAL A 1 511 ? -16.922 -22.953 -2.203 1 63.06 511 VAL A N 1
ATOM 3995 C CA . VAL A 1 511 ? -15.5 -23.234 -2.348 1 63.06 511 VAL A CA 1
ATOM 3996 C C . VAL A 1 511 ? -14.945 -23.812 -1.047 1 63.06 511 VAL A C 1
ATOM 3998 O O . VAL A 1 511 ? -15.109 -23.219 0.022 1 63.06 511 VAL A O 1
ATOM 4001 N N . ASP A 1 512 ? -14.469 -25.078 -1.175 1 72.25 512 ASP A N 1
ATOM 4002 C CA . ASP A 1 512 ? -13.867 -25.719 -0.007 1 72.25 512 ASP A CA 1
ATOM 4003 C C . ASP A 1 512 ? -12.43 -25.234 0.2 1 72.25 512 ASP A C 1
ATOM 4005 O O . ASP A 1 512 ? -11.602 -25.328 -0.702 1 72.25 512 ASP A O 1
ATOM 4009 N N . VAL A 1 513 ? -12.219 -24.578 1.322 1 79.5 513 VAL A N 1
ATOM 4010 C CA . VAL A 1 513 ? -10.859 -24.219 1.729 1 79.5 513 VAL A CA 1
ATOM 4011 C C . VAL A 1 513 ? -10.242 -25.344 2.539 1 79.5 513 VAL A C 1
ATOM 4013 O O . VAL A 1 513 ? -10.852 -25.859 3.475 1 79.5 513 VAL A O 1
ATOM 4016 N N . SER A 1 514 ? -9.07 -25.781 2.127 1 82.38 514 SER A N 1
ATOM 4017 C CA . SER A 1 514 ? -8.383 -26.828 2.883 1 82.38 514 SER A CA 1
ATOM 4018 C C . SER A 1 514 ? -8.055 -26.359 4.297 1 82.38 514 SER A C 1
ATOM 4020 O O . SER A 1 514 ? -7.906 -25.172 4.543 1 82.38 514 SER A O 1
ATOM 4022 N N . SER A 1 515 ? -7.984 -27.266 5.266 1 84 515 SER A N 1
ATOM 4023 C CA . SER A 1 515 ? -7.59 -26.953 6.637 1 84 515 SER A CA 1
ATOM 4024 C C . SER A 1 515 ? -6.211 -26.297 6.684 1 84 515 SER A C 1
ATOM 4026 O O . SER A 1 515 ? -5.98 -25.375 7.461 1 84 515 SER A O 1
ATOM 4028 N N . HIS A 1 516 ? -5.398 -26.797 5.844 1 83.5 516 HIS A N 1
ATOM 4029 C CA . HIS A 1 516 ? -4.047 -26.25 5.773 1 83.5 516 HIS A CA 1
ATOM 4030 C C . HIS A 1 516 ? -4.051 -24.812 5.293 1 83.5 516 HIS A C 1
ATOM 4032 O O . HIS A 1 516 ? -3.344 -23.953 5.848 1 83.5 516 HIS A O 1
ATOM 4038 N N . SER A 1 517 ? -4.805 -24.562 4.277 1 85.62 517 SER A N 1
ATOM 4039 C CA . SER A 1 517 ? -4.922 -23.203 3.781 1 85.62 517 SER A CA 1
ATOM 4040 C C . SER A 1 517 ? -5.562 -22.281 4.824 1 85.62 517 SER A C 1
ATOM 4042 O O . SER A 1 517 ? -5.141 -21.141 4.992 1 85.62 517 SER A O 1
ATOM 4044 N N . GLY A 1 518 ? -6.586 -22.828 5.504 1 89.62 518 GLY A N 1
ATOM 4045 C CA . GLY A 1 518 ? -7.215 -22.062 6.574 1 89.62 518 GLY A CA 1
ATOM 4046 C C . GLY A 1 518 ? -6.254 -21.688 7.684 1 89.62 518 GLY A C 1
ATOM 4047 O O . GLY A 1 518 ? -6.266 -20.547 8.164 1 89.62 518 GLY A O 1
ATOM 4048 N N . GLU A 1 519 ? -5.465 -22.625 8.039 1 90.69 519 GLU A N 1
ATOM 4049 C CA . GLU A 1 519 ? -4.477 -22.391 9.086 1 90.69 519 GLU A CA 1
ATOM 4050 C C . GLU A 1 519 ? -3.477 -21.312 8.68 1 90.69 519 GLU A C 1
ATOM 4052 O O . GLU A 1 519 ? -3.148 -20.438 9.469 1 90.69 519 GLU A O 1
ATOM 4057 N N . ASN A 1 520 ? -3.012 -21.438 7.473 1 90.06 520 ASN A N 1
ATOM 4058 C CA . ASN A 1 520 ? -1.978 -20.516 7.031 1 90.06 520 ASN A CA 1
ATOM 4059 C C . ASN A 1 520 ? -2.547 -19.125 6.773 1 90.06 520 ASN A C 1
ATOM 4061 O O . ASN A 1 520 ? -1.862 -18.109 6.98 1 90.06 520 ASN A O 1
ATOM 4065 N N . LEU A 1 521 ? -3.848 -19.047 6.367 1 94.31 521 LEU A N 1
ATOM 4066 C CA . LEU A 1 521 ? -4.5 -17.734 6.27 1 94.31 521 LEU A CA 1
ATOM 4067 C C . LEU A 1 521 ? -4.676 -17.109 7.648 1 94.31 521 LEU A C 1
ATOM 4069 O O . LEU A 1 521 ? -4.445 -15.914 7.828 1 94.31 521 LEU A O 1
ATOM 4073 N N . PHE A 1 522 ? -5 -17.969 8.664 1 96.44 522 PHE A N 1
ATOM 4074 C CA . PHE A 1 522 ? -5.094 -17.531 10.047 1 96.44 522 PHE A CA 1
ATOM 4075 C C . PHE A 1 522 ? -3.766 -16.953 10.523 1 96.44 522 PHE A C 1
ATOM 4077 O O . PHE A 1 522 ? -3.727 -15.852 11.078 1 96.44 522 PHE A O 1
ATOM 4084 N N . TRP A 1 523 ? -2.744 -17.594 10.219 1 96.31 523 TRP A N 1
ATOM 4085 C CA . TRP A 1 523 ? -1.419 -17.172 10.664 1 96.31 523 TRP A CA 1
ATOM 4086 C C . TRP A 1 523 ? -0.925 -15.977 9.852 1 96.31 523 TRP A C 1
ATOM 4088 O O . TRP A 1 523 ? -0.217 -15.117 10.375 1 96.31 523 TRP A O 1
ATOM 4098 N N . MET A 1 524 ? -1.24 -15.977 8.602 1 95.75 524 MET A N 1
ATOM 4099 C CA . MET A 1 524 ? -0.917 -14.797 7.805 1 95.75 524 MET A CA 1
ATOM 4100 C C . MET A 1 524 ? -1.513 -13.539 8.422 1 95.75 524 MET A C 1
ATOM 4102 O O . MET A 1 524 ? -0.858 -12.492 8.477 1 95.75 524 MET A O 1
ATOM 4106 N N . GLY A 1 525 ? -2.77 -13.648 8.867 1 97.5 525 GLY A N 1
ATOM 4107 C CA . GLY A 1 525 ? -3.385 -12.539 9.578 1 97.5 525 GLY A CA 1
ATOM 4108 C C . GLY A 1 525 ? -2.645 -12.156 10.844 1 97.5 525 GLY A C 1
ATOM 4109 O O . GLY A 1 525 ? -2.375 -10.977 11.078 1 97.5 525 GLY A O 1
ATOM 4110 N N . ARG A 1 526 ? -2.27 -13.109 11.617 1 97.25 526 ARG A N 1
ATOM 4111 C CA . ARG A 1 526 ? -1.567 -12.867 12.875 1 97.25 526 ARG A CA 1
ATOM 4112 C C . ARG A 1 526 ? -0.203 -12.234 12.625 1 97.25 526 ARG A C 1
ATOM 4114 O O . ARG A 1 526 ? 0.14 -11.219 13.242 1 97.25 526 ARG A O 1
ATOM 4121 N N . TYR A 1 527 ? 0.521 -12.797 11.664 1 96.81 527 TYR A N 1
ATOM 4122 C CA . TYR A 1 527 ? 1.871 -12.305 11.406 1 96.81 527 TYR A CA 1
ATOM 4123 C C . TYR A 1 527 ? 1.838 -10.906 10.805 1 96.81 527 TYR A C 1
ATOM 4125 O O . TYR A 1 527 ? 2.711 -10.086 11.078 1 96.81 527 TYR A O 1
ATOM 4133 N N . SER A 1 528 ? 0.873 -10.633 9.969 1 97.19 528 SER A N 1
ATOM 4134 C CA . SER A 1 528 ? 0.765 -9.289 9.406 1 97.19 528 SER A CA 1
ATOM 4135 C C . SER A 1 528 ? 0.569 -8.25 10.5 1 97.19 528 SER A C 1
ATOM 4137 O O . SER A 1 528 ? 1.153 -7.164 10.445 1 97.19 528 SER A O 1
ATOM 4139 N N . GLU A 1 529 ? -0.232 -8.578 11.508 1 97.38 529 GLU A N 1
ATOM 4140 C CA . GLU A 1 529 ? -0.478 -7.664 12.617 1 97.38 529 GLU A CA 1
ATOM 4141 C C . GLU A 1 529 ? 0.75 -7.539 13.516 1 97.38 529 GLU A C 1
ATOM 4143 O O . GLU A 1 529 ? 1.034 -6.465 14.047 1 97.38 529 GLU A O 1
ATOM 4148 N N . ARG A 1 530 ? 1.436 -8.664 13.703 1 96.81 530 ARG A N 1
ATOM 4149 C CA . ARG A 1 530 ? 2.662 -8.617 14.492 1 96.81 530 ARG A CA 1
ATOM 4150 C C . ARG A 1 530 ? 3.678 -7.664 13.867 1 96.81 530 ARG A C 1
ATOM 4152 O O . ARG A 1 530 ? 4.32 -6.887 14.578 1 96.81 530 ARG A O 1
ATOM 4159 N N . VAL A 1 531 ? 3.812 -7.781 12.562 1 97.06 531 VAL A N 1
ATOM 4160 C CA . VAL A 1 531 ? 4.75 -6.926 11.844 1 97.06 531 VAL A CA 1
ATOM 4161 C C . VAL A 1 531 ? 4.344 -5.461 12.008 1 97.06 531 VAL A C 1
ATOM 4163 O O . VAL A 1 531 ? 5.172 -4.617 12.359 1 97.06 531 VAL A O 1
ATOM 4166 N N . LYS A 1 532 ? 3.096 -5.184 11.766 1 96.69 532 LYS A N 1
ATOM 4167 C CA . LYS A 1 532 ? 2.609 -3.809 11.781 1 96.69 532 LYS A CA 1
ATOM 4168 C C . LYS A 1 532 ? 2.713 -3.205 13.18 1 96.69 532 LYS A C 1
ATOM 4170 O O . LYS A 1 532 ? 3.162 -2.066 13.344 1 96.69 532 LYS A O 1
ATOM 4175 N N . ASN A 1 533 ? 2.303 -3.92 14.195 1 96.5 533 ASN A N 1
ATOM 4176 C CA . ASN A 1 533 ? 2.352 -3.447 15.578 1 96.5 533 ASN A CA 1
ATOM 4177 C C . ASN A 1 533 ? 3.785 -3.193 16.031 1 96.5 533 ASN A C 1
ATOM 4179 O O . ASN A 1 533 ? 4.066 -2.176 16.672 1 96.5 533 ASN A O 1
ATOM 4183 N N . LEU A 1 534 ? 4.629 -4.117 15.719 1 96.75 534 LEU A N 1
ATOM 4184 C CA . LEU A 1 534 ? 6.023 -3.959 16.109 1 96.75 534 LEU A CA 1
ATOM 4185 C C . LEU A 1 534 ? 6.66 -2.777 15.383 1 96.75 534 LEU A C 1
ATOM 4187 O O . LEU A 1 534 ? 7.406 -2.004 15.984 1 96.75 534 LEU A O 1
ATOM 4191 N N . ALA A 1 535 ? 6.406 -2.688 14.102 1 96.62 535 ALA A N 1
ATOM 4192 C CA . ALA A 1 535 ? 6.945 -1.575 13.328 1 96.62 535 ALA A CA 1
ATOM 4193 C C . ALA A 1 535 ? 6.492 -0.235 13.898 1 96.62 535 ALA A C 1
ATOM 4195 O O . ALA A 1 535 ? 7.289 0.699 14.008 1 96.62 535 ALA A O 1
ATOM 4196 N N . ARG A 1 536 ? 5.293 -0.093 14.273 1 95.06 536 ARG A N 1
ATOM 4197 C CA . ARG A 1 536 ? 4.758 1.142 14.836 1 95.06 536 ARG A CA 1
ATOM 4198 C C . ARG A 1 536 ? 5.402 1.456 16.172 1 95.06 536 ARG A C 1
ATOM 4200 O O . ARG A 1 536 ? 5.738 2.609 16.453 1 95.06 536 ARG A O 1
ATOM 4207 N N . LEU A 1 537 ? 5.508 0.456 17 1 95.88 537 LEU A N 1
ATOM 4208 C CA . LEU A 1 537 ? 6.141 0.623 18.312 1 95.88 537 LEU A CA 1
ATOM 4209 C C . LEU A 1 537 ? 7.57 1.134 18.156 1 95.88 537 LEU A C 1
ATOM 4211 O O . LEU A 1 537 ? 7.969 2.088 18.828 1 95.88 537 LEU A O 1
ATOM 4215 N N . LEU A 1 538 ? 8.273 0.519 17.266 1 96.19 538 LEU A N 1
ATOM 4216 C CA . LEU A 1 538 ? 9.68 0.877 17.062 1 96.19 538 LEU A CA 1
ATOM 4217 C C . LEU A 1 538 ? 9.797 2.271 16.453 1 96.19 538 LEU A C 1
ATOM 4219 O O . LEU A 1 538 ? 10.641 3.062 16.859 1 96.19 538 LEU A O 1
ATOM 4223 N N . ARG A 1 539 ? 8.969 2.535 15.469 1 92.94 539 ARG A N 1
ATOM 4224 C CA . ARG A 1 539 ? 9.016 3.836 14.805 1 92.94 539 ARG A CA 1
ATOM 4225 C C . ARG A 1 539 ? 8.711 4.961 15.789 1 92.94 539 ARG A C 1
ATOM 4227 O O . ARG A 1 539 ? 9.391 5.984 15.805 1 92.94 539 ARG A O 1
ATOM 4234 N N . THR A 1 540 ? 7.68 4.809 16.594 1 91.12 540 THR A N 1
ATOM 4235 C CA . THR A 1 540 ? 7.285 5.812 17.578 1 91.12 540 THR A CA 1
ATOM 4236 C C . THR A 1 540 ? 8.391 6.023 18.609 1 91.12 540 THR A C 1
ATOM 4238 O O . THR A 1 540 ? 8.734 7.16 18.938 1 91.12 540 THR A O 1
ATOM 4241 N N . THR A 1 541 ? 8.922 4.965 19.109 1 91.69 541 THR A N 1
ATOM 4242 C CA . THR A 1 541 ? 9.977 5.055 20.109 1 91.69 541 THR A CA 1
ATOM 4243 C C . THR A 1 541 ? 11.211 5.734 19.531 1 91.69 541 THR A C 1
ATOM 4245 O O . THR A 1 541 ? 11.836 6.566 20.188 1 91.69 541 THR A O 1
ATOM 4248 N N . LEU A 1 542 ? 11.57 5.371 18.344 1 88.5 542 LEU A N 1
ATOM 4249 C CA . LEU A 1 542 ? 12.711 5.984 17.672 1 88.5 542 LEU A CA 1
ATOM 4250 C C . LEU A 1 542 ? 12.492 7.484 17.5 1 88.5 542 LEU A C 1
ATOM 4252 O O . LEU A 1 542 ? 13.43 8.273 17.641 1 88.5 542 LEU A O 1
ATOM 4256 N N . GLN A 1 543 ? 11.328 7.836 17.156 1 80.5 543 GLN A N 1
ATOM 4257 C CA . GLN A 1 543 ? 10.984 9.242 16.984 1 80.5 543 GLN A CA 1
ATOM 4258 C C . GLN A 1 543 ? 11.234 10.031 18.281 1 80.5 543 GLN A C 1
ATOM 4260 O O . GLN A 1 543 ? 11.758 11.141 18.234 1 80.5 543 GLN A O 1
ATOM 4265 N N . TYR A 1 544 ? 10.883 9.469 19.406 1 80.19 544 TYR A N 1
ATOM 4266 C CA . TYR A 1 544 ? 11.039 10.148 20.688 1 80.19 544 TYR A CA 1
ATOM 4267 C C . TYR A 1 544 ? 12.5 10.227 21.094 1 80.19 544 TYR A C 1
ATOM 4269 O O . TYR A 1 544 ? 12.898 11.117 21.844 1 80.19 544 TYR A O 1
ATOM 4277 N N . THR A 1 545 ? 13.289 9.289 20.625 1 82.31 545 THR A N 1
ATOM 4278 C CA . THR A 1 545 ? 14.719 9.359 20.891 1 82.31 545 THR A CA 1
ATOM 4279 C C . THR A 1 545 ? 15.359 10.5 20.094 1 82.31 545 THR A C 1
ATOM 4281 O O . THR A 1 545 ? 16.406 11.016 20.484 1 82.31 545 THR A O 1
ATOM 4284 N N . MET A 1 546 ? 14.727 10.781 19.047 1 73 546 MET A N 1
ATOM 4285 C CA . MET A 1 546 ? 15.273 11.805 18.156 1 73 546 MET A CA 1
ATOM 4286 C C . MET A 1 546 ? 14.766 13.188 18.547 1 73 546 MET A C 1
ATOM 4288 O O . MET A 1 546 ? 15.328 14.203 18.125 1 73 546 MET A O 1
ATOM 4292 N N . ASP A 1 547 ? 13.641 13.109 19.328 1 64.62 547 ASP A N 1
ATOM 4293 C CA . ASP A 1 547 ? 13.055 14.367 19.797 1 64.62 547 ASP A CA 1
ATOM 4294 C C . ASP A 1 547 ? 13.883 14.977 20.922 1 64.62 547 ASP A C 1
ATOM 4296 O O . ASP A 1 547 ? 14.195 14.305 21.906 1 64.62 547 ASP A O 1
ATOM 4300 N N . GLY A 1 548 ? 14.609 15.969 20.797 1 54.03 548 GLY A N 1
ATOM 4301 C CA . GLY A 1 548 ? 15.539 16.594 21.734 1 54.03 548 GLY A CA 1
ATOM 4302 C C . GLY A 1 548 ? 14.852 17.25 22.906 1 54.03 548 GLY A C 1
ATOM 4303 O O . GLY A 1 548 ? 15.516 17.766 23.812 1 54.03 548 GLY A O 1
ATOM 4304 N N . GLN A 1 549 ? 13.531 17.156 22.984 1 51.09 549 GLN A N 1
ATOM 4305 C CA . GLN A 1 549 ? 12.836 17.828 24.062 1 51.09 549 GLN A CA 1
ATOM 4306 C C . GLN A 1 549 ? 13.055 17.109 25.391 1 51.09 549 GLN A C 1
ATOM 4308 O O . GLN A 1 549 ? 13.156 15.891 25.438 1 51.09 549 GLN A O 1
ATOM 4313 N N . THR A 1 550 ? 13.328 17.891 26.406 1 49.12 550 THR A N 1
ATOM 4314 C CA . THR A 1 550 ? 13.562 17.391 27.75 1 49.12 550 THR A CA 1
ATOM 4315 C C . THR A 1 550 ? 12.43 16.469 28.188 1 49.12 550 THR A C 1
ATOM 4317 O O . THR A 1 550 ? 12.664 15.43 28.812 1 49.12 550 THR A O 1
ATOM 4320 N N . GLU A 1 551 ? 11.242 16.859 27.875 1 55.59 551 GLU A N 1
ATOM 4321 C CA . GLU A 1 551 ? 10.086 16.062 28.25 1 55.59 551 GLU A CA 1
ATOM 4322 C C . GLU A 1 551 ? 10.156 14.664 27.641 1 55.59 551 GLU A C 1
ATOM 4324 O O . GLU A 1 551 ? 9.812 13.672 28.297 1 55.59 551 GLU A O 1
ATOM 4329 N N . SER A 1 552 ? 10.719 14.672 26.531 1 61.28 552 SER A N 1
ATOM 4330 C CA . SER A 1 552 ? 10.836 13.391 25.859 1 61.28 552 SER A CA 1
ATOM 4331 C C . SER A 1 552 ? 11.906 12.516 26.5 1 61.28 552 SER A C 1
ATOM 4333 O O . SER A 1 552 ? 11.727 11.297 26.625 1 61.28 552 SER A O 1
ATOM 4335 N N . ARG A 1 553 ? 12.859 13.109 27.031 1 63.62 553 ARG A N 1
ATOM 4336 C CA . ARG A 1 553 ? 13.961 12.367 27.641 1 63.62 553 ARG A CA 1
ATOM 4337 C C . ARG A 1 553 ? 13.523 11.711 28.938 1 63.62 553 ARG A C 1
ATOM 4339 O O . ARG A 1 553 ? 13.969 10.609 29.266 1 63.62 553 ARG A O 1
ATOM 4346 N N . GLY A 1 554 ? 12.711 12.383 29.625 1 70.12 554 GLY A N 1
ATOM 4347 C CA . GLY A 1 554 ? 12.234 11.852 30.891 1 70.12 554 GLY A CA 1
ATOM 4348 C C . GLY A 1 554 ? 11.406 10.594 30.734 1 70.12 554 GLY A C 1
ATOM 4349 O O . GLY A 1 554 ? 11.398 9.734 31.609 1 70.12 554 GLY A O 1
ATOM 4350 N N . MET A 1 555 ? 10.875 10.5 29.547 1 81.88 555 MET A N 1
ATOM 4351 C CA . MET A 1 555 ? 9.953 9.383 29.359 1 81.88 555 MET A CA 1
ATOM 4352 C C . MET A 1 555 ? 10.664 8.195 28.719 1 81.88 555 MET A C 1
ATOM 4354 O O . MET A 1 555 ? 10.172 7.07 28.781 1 81.88 555 MET A O 1
ATOM 4358 N N . LEU A 1 556 ? 11.844 8.359 28.266 1 83.94 556 LEU A N 1
ATOM 4359 C CA . LEU A 1 556 ? 12.547 7.336 27.5 1 83.94 556 LEU A CA 1
ATOM 4360 C C . LEU A 1 556 ? 12.875 6.133 28.391 1 83.94 556 LEU A C 1
ATOM 4362 O O . LEU A 1 556 ? 12.891 4.996 27.906 1 83.94 556 LEU A O 1
ATOM 4366 N N . GLY A 1 557 ? 13.141 6.449 29.641 1 84.69 557 GLY A N 1
ATOM 4367 C CA . GLY A 1 557 ? 13.367 5.344 30.562 1 84.69 557 GLY A CA 1
ATOM 4368 C C . GLY A 1 557 ? 12.164 4.43 30.703 1 84.69 557 GLY A C 1
ATOM 4369 O O . GLY A 1 557 ? 12.305 3.203 30.688 1 84.69 557 GLY A O 1
ATOM 4370 N N . SER A 1 558 ? 11.016 5.023 30.828 1 88.75 558 SER A N 1
ATOM 4371 C CA . SER A 1 558 ? 9.781 4.27 30.969 1 88.75 558 SER A CA 1
ATOM 4372 C C . SER A 1 558 ? 9.445 3.512 29.688 1 88.75 558 SER A C 1
ATOM 4374 O O . SER A 1 558 ? 9.062 2.342 29.734 1 88.75 558 SER A O 1
ATOM 4376 N N . VAL A 1 559 ? 9.625 4.188 28.609 1 90 559 VAL A N 1
ATOM 4377 C CA . VAL A 1 559 ? 9.312 3.607 27.312 1 90 559 VAL A CA 1
ATOM 4378 C C . VAL A 1 559 ? 10.273 2.453 27.016 1 90 559 VAL A C 1
ATOM 4380 O O . VAL A 1 559 ? 9.859 1.415 26.5 1 90 559 VAL A O 1
ATOM 4383 N N . SER A 1 560 ? 11.523 2.631 27.328 1 90.25 560 SER A N 1
ATOM 4384 C CA . SER A 1 560 ? 12.516 1.573 27.172 1 90.25 560 SER A CA 1
ATOM 4385 C C . SER A 1 560 ? 12.156 0.346 28 1 90.25 560 SER A C 1
ATOM 4387 O O . SER A 1 560 ? 12.344 -0.788 27.547 1 90.25 560 SER A O 1
ATOM 4389 N N . TRP A 1 561 ? 11.734 0.584 29.156 1 90.75 561 TRP A N 1
ATOM 4390 C CA . TRP A 1 561 ? 11.328 -0.517 30.031 1 90.75 561 TRP A CA 1
ATOM 4391 C C . TRP A 1 561 ? 10.148 -1.277 29.438 1 90.75 561 TRP A C 1
ATOM 4393 O O . TRP A 1 561 ? 10.148 -2.51 29.406 1 90.75 561 TRP A O 1
ATOM 4403 N N . ILE A 1 562 ? 9.141 -0.61 28.984 1 93.38 562 ILE A N 1
ATOM 4404 C CA . ILE A 1 562 ? 7.973 -1.244 28.391 1 93.38 562 ILE A CA 1
ATOM 4405 C C . ILE A 1 562 ? 8.398 -2.082 27.188 1 93.38 562 ILE A C 1
ATOM 4407 O O . ILE A 1 562 ? 7.969 -3.23 27.031 1 93.38 562 ILE A O 1
ATOM 4411 N N . CYS A 1 563 ? 9.227 -1.498 26.297 1 93.5 563 CYS A N 1
ATOM 4412 C CA . CYS A 1 563 ? 9.703 -2.209 25.109 1 93.5 563 CYS A CA 1
ATOM 4413 C C . CYS A 1 563 ? 10.422 -3.494 25.5 1 93.5 563 CYS A C 1
ATOM 4415 O O . CYS A 1 563 ? 10.25 -4.527 24.844 1 93.5 563 CYS A O 1
ATOM 4417 N N . SER A 1 564 ? 11.227 -3.42 26.547 1 92.25 564 SER A N 1
ATOM 4418 C CA . SER A 1 564 ? 11.93 -4.602 27.031 1 92.25 564 SER A CA 1
ATOM 4419 C C . SER A 1 564 ? 10.961 -5.68 27.5 1 92.25 564 SER A C 1
ATOM 4421 O O . SER A 1 564 ? 11.164 -6.867 27.25 1 92.25 564 SER A O 1
ATOM 4423 N N . GLN A 1 565 ? 9.875 -5.293 28.156 1 92.56 565 GLN A N 1
ATOM 4424 C CA . GLN A 1 565 ? 8.875 -6.242 28.641 1 92.56 565 GLN A CA 1
ATOM 4425 C C . GLN A 1 565 ? 8.133 -6.891 27.469 1 92.56 565 GLN A C 1
ATOM 4427 O O . GLN A 1 565 ? 7.637 -8.016 27.594 1 92.56 565 GLN A O 1
ATOM 4432 N N . LEU A 1 566 ? 8.07 -6.191 26.359 1 93 566 LEU A N 1
ATOM 4433 C CA . LEU A 1 566 ? 7.371 -6.699 25.188 1 93 566 LEU A CA 1
ATOM 4434 C C . LEU A 1 566 ? 8.289 -7.566 24.344 1 93 566 LEU A C 1
ATOM 4436 O O . LEU A 1 566 ? 7.902 -8.023 23.266 1 93 566 LEU A O 1
ATOM 4440 N N . GLY A 1 567 ? 9.547 -7.68 24.766 1 89.69 567 GLY A N 1
ATOM 4441 C CA . GLY A 1 567 ? 10.438 -8.648 24.141 1 89.69 567 GLY A CA 1
ATOM 4442 C C . GLY A 1 567 ? 11.516 -8 23.297 1 89.69 567 GLY A C 1
ATOM 4443 O O . GLY A 1 567 ? 12.383 -8.688 22.75 1 89.69 567 GLY A O 1
ATOM 4444 N N . VAL A 1 568 ? 11.492 -6.664 23.125 1 89.94 568 VAL A N 1
ATOM 4445 C CA . VAL A 1 568 ? 12.531 -5.973 22.375 1 89.94 568 VAL A CA 1
ATOM 4446 C C . VAL A 1 568 ? 13.828 -5.938 23.172 1 89.94 568 VAL A C 1
ATOM 4448 O O . VAL A 1 568 ? 13.812 -5.625 24.375 1 89.94 568 VAL A O 1
ATOM 4451 N N . GLN A 1 569 ? 14.898 -6.285 22.594 1 84.38 569 GLN A N 1
ATOM 4452 C CA . GLN A 1 569 ? 16.172 -6.258 23.281 1 84.38 569 GLN A CA 1
ATOM 4453 C C . GLN A 1 569 ? 16.672 -4.824 23.484 1 84.38 569 GLN A C 1
ATOM 4455 O O . GLN A 1 569 ? 17.141 -4.188 22.547 1 84.38 569 GLN A O 1
ATOM 4460 N N . MET A 1 570 ? 16.531 -4.352 24.688 1 83.25 570 MET A N 1
ATOM 4461 C CA . MET A 1 570 ? 16.953 -2.99 25.016 1 83.25 570 MET A CA 1
ATOM 4462 C C . MET A 1 570 ? 18.219 -2.996 25.859 1 83.25 570 MET A C 1
ATOM 4464 O O . MET A 1 570 ? 18.562 -4 26.484 1 83.25 570 MET A O 1
ATOM 4468 N N . PRO A 1 571 ? 19.031 -1.883 25.641 1 79.69 571 PRO A N 1
ATOM 4469 C CA . PRO A 1 571 ? 20.266 -1.872 26.422 1 79.69 571 PRO A CA 1
ATOM 4470 C C . PRO A 1 571 ? 20.016 -1.975 27.922 1 79.69 571 PRO A C 1
ATOM 4472 O O . PRO A 1 571 ? 18.984 -1.502 28.422 1 79.69 571 PRO A O 1
ATOM 4475 N N . LYS A 1 572 ? 20.969 -2.719 28.641 1 65.31 572 LYS A N 1
ATOM 4476 C CA . LYS A 1 572 ? 20.891 -2.912 30.094 1 65.31 572 LYS A CA 1
ATOM 4477 C C . LYS A 1 572 ? 21.312 -1.649 30.844 1 65.31 572 LYS A C 1
ATOM 4479 O O . LYS A 1 572 ? 22.406 -1.124 30.625 1 65.31 572 LYS A O 1
ATOM 4484 N N . SER A 1 573 ? 20.766 -0.549 30.844 1 51.59 573 SER A N 1
ATOM 4485 C CA . SER A 1 573 ? 21.125 0.788 31.312 1 51.59 573 SER A CA 1
ATOM 4486 C C . SER A 1 573 ? 21.547 0.773 32.781 1 51.59 573 SER A C 1
ATOM 4488 O O . SER A 1 573 ? 20.75 0.431 33.656 1 51.59 573 SER A O 1
ATOM 4490 N N . ASP A 1 574 ? 22.594 0.202 33.375 1 52.75 574 ASP A N 1
ATOM 4491 C CA . ASP A 1 574 ? 22.797 0.86 34.656 1 52.75 574 ASP A CA 1
ATOM 4492 C C . ASP A 1 574 ? 23.219 2.316 34.469 1 52.75 574 ASP A C 1
ATOM 4494 O O . ASP A 1 574 ? 24.031 2.625 33.594 1 52.75 574 ASP A O 1
ATOM 4498 N N . PRO A 1 575 ? 22.469 3.295 35.281 1 50.94 575 PRO A N 1
ATOM 4499 C CA . PRO A 1 575 ? 21.188 3.84 35.75 1 50.94 575 PRO A CA 1
ATOM 4500 C C . PRO A 1 575 ? 20.281 4.285 34.594 1 50.94 575 PRO A C 1
ATOM 4502 O O . PRO A 1 575 ? 19.062 4.195 34.688 1 50.94 575 PRO A O 1
ATOM 4505 N N . ARG A 1 576 ? 20.75 5.098 33.406 1 60.19 576 ARG A N 1
ATOM 4506 C CA . ARG A 1 576 ? 19.906 5.559 32.312 1 60.19 576 ARG A CA 1
ATOM 4507 C C . ARG A 1 576 ? 20.531 5.227 30.969 1 60.19 576 ARG A C 1
ATOM 4509 O O . ARG A 1 576 ? 21.703 5.5 30.734 1 60.19 576 ARG A O 1
ATOM 4516 N N . PRO A 1 577 ? 19.797 4.418 30 1 65.44 577 PRO A N 1
ATOM 4517 C CA . PRO A 1 577 ? 20.359 4.125 28.688 1 65.44 577 PRO A CA 1
ATOM 4518 C C . PRO A 1 577 ? 20.672 5.387 27.891 1 65.44 577 PRO A C 1
ATOM 4520 O O . PRO A 1 577 ? 19.969 6.395 28.016 1 65.44 577 PRO A O 1
ATOM 4523 N N . THR A 1 578 ? 21.875 5.293 27.281 1 76.19 578 THR A N 1
ATOM 4524 C CA . THR A 1 578 ? 22.203 6.406 26.406 1 76.19 578 THR A CA 1
ATOM 4525 C C . THR A 1 578 ? 21.281 6.43 25.188 1 76.19 578 THR A C 1
ATOM 4527 O O . THR A 1 578 ? 20.734 5.398 24.797 1 76.19 578 THR A O 1
ATOM 4530 N N . ILE A 1 579 ? 20.984 7.551 24.766 1 79.88 579 ILE A N 1
ATOM 4531 C CA . ILE A 1 579 ? 20.141 7.715 23.578 1 79.88 579 ILE A CA 1
ATOM 4532 C C . ILE A 1 579 ? 20.719 6.895 22.422 1 79.88 579 ILE A C 1
ATOM 4534 O O . ILE A 1 579 ? 19.969 6.234 21.703 1 79.88 579 ILE A O 1
ATOM 4538 N N . THR A 1 580 ? 22.031 6.902 22.297 1 80.94 580 THR A N 1
ATOM 4539 C CA . THR A 1 580 ? 22.688 6.156 21.234 1 80.94 580 THR A CA 1
ATOM 4540 C C . THR A 1 580 ? 22.5 4.652 21.422 1 80.94 580 THR A C 1
ATOM 4542 O O . THR A 1 580 ? 22.266 3.924 20.453 1 80.94 580 THR A O 1
ATOM 4545 N N . GLY A 1 581 ? 22.656 4.25 22.594 1 84.19 581 GLY A N 1
ATOM 4546 C CA . GLY A 1 581 ? 22.422 2.846 22.891 1 84.19 581 GLY A CA 1
ATOM 4547 C C . GLY A 1 581 ? 20.984 2.41 22.625 1 84.19 581 GLY A C 1
ATOM 4548 O O . GLY A 1 581 ? 20.75 1.312 22.109 1 84.19 581 GLY A O 1
ATOM 4549 N N . LEU A 1 582 ? 20.078 3.266 22.938 1 87.81 582 LEU A N 1
ATOM 4550 C CA . LEU A 1 582 ? 18.672 2.998 22.688 1 87.81 582 LEU A CA 1
ATOM 4551 C C . LEU A 1 582 ? 18.391 2.908 21.188 1 87.81 582 LEU A C 1
ATOM 4553 O O . LEU A 1 582 ? 17.688 2.004 20.734 1 87.81 582 LEU A O 1
ATOM 4557 N N . GLN A 1 583 ? 18.969 3.814 20.453 1 87.31 583 GLN A N 1
ATOM 4558 C CA . GLN A 1 583 ? 18.766 3.854 19.016 1 87.31 583 GLN A CA 1
ATOM 4559 C C . GLN A 1 583 ? 19.344 2.605 18.344 1 87.31 583 GLN A C 1
ATOM 4561 O O . GLN A 1 583 ? 18.719 2.041 17.438 1 87.31 583 GLN A O 1
ATOM 4566 N N . GLN A 1 584 ? 20.438 2.137 18.828 1 86.25 584 GLN A N 1
ATOM 4567 C CA . GLN A 1 584 ? 21.062 0.943 18.281 1 86.25 584 GLN A CA 1
ATOM 4568 C C . GLN A 1 584 ? 20.219 -0.302 18.562 1 86.25 584 GLN A C 1
ATOM 4570 O O . GLN A 1 584 ? 20.094 -1.177 17.703 1 86.25 584 GLN A O 1
ATOM 4575 N N . SER A 1 585 ? 19.703 -0.348 19.719 1 90.5 585 SER A N 1
ATOM 4576 C CA . SER A 1 585 ? 18.859 -1.474 20.078 1 90.5 585 SER A CA 1
ATOM 4577 C C . SER A 1 585 ? 17.594 -1.5 19.219 1 90.5 585 SER A C 1
ATOM 4579 O O . SER A 1 585 ? 17.156 -2.564 18.781 1 90.5 585 SER A O 1
ATOM 4581 N N . LEU A 1 586 ? 17.062 -0.37 19 1 92.19 586 LEU A N 1
ATOM 4582 C CA . LEU A 1 586 ? 15.844 -0.269 18.188 1 92.19 586 LEU A CA 1
ATOM 4583 C C . LEU A 1 586 ? 16.125 -0.617 16.734 1 92.19 586 LEU A C 1
ATOM 4585 O O . LEU A 1 586 ? 15.312 -1.267 16.078 1 92.19 586 LEU A O 1
ATOM 4589 N N . GLN A 1 587 ? 17.266 -0.215 16.281 1 90.69 587 GLN A N 1
ATOM 4590 C CA . GLN A 1 587 ? 17.672 -0.561 14.914 1 90.69 587 GLN A CA 1
ATOM 4591 C C . GLN A 1 587 ? 17.875 -2.066 14.766 1 90.69 587 GLN A C 1
ATOM 4593 O O . GLN A 1 587 ? 17.5 -2.648 13.75 1 90.69 587 GLN A O 1
ATOM 4598 N N . ALA A 1 588 ? 18.406 -2.648 15.758 1 90.44 588 ALA A N 1
ATOM 4599 C CA . ALA A 1 588 ? 18.609 -4.098 15.75 1 90.44 588 ALA A CA 1
ATOM 4600 C C . ALA A 1 588 ? 17.266 -4.832 15.719 1 90.44 588 ALA A C 1
ATOM 4602 O O . ALA A 1 588 ? 17.141 -5.875 15.078 1 90.44 588 ALA A O 1
ATOM 4603 N N . ALA A 1 589 ? 16.312 -4.305 16.344 1 93.75 589 ALA A N 1
ATOM 4604 C CA . ALA A 1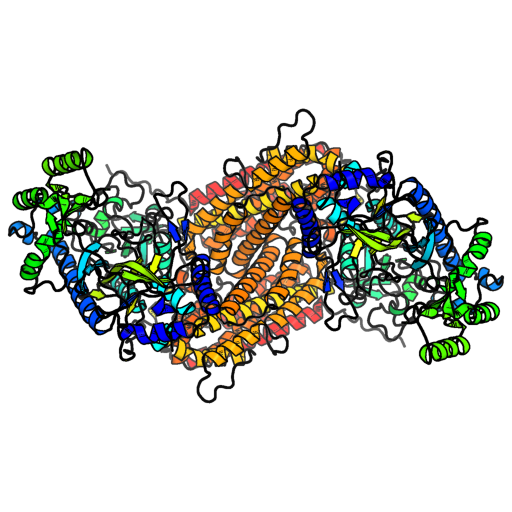 589 ? 14.977 -4.906 16.391 1 93.75 589 ALA A CA 1
ATOM 4605 C C . ALA A 1 589 ? 14.281 -4.809 15.031 1 93.75 589 ALA A C 1
ATOM 4607 O O . ALA A 1 589 ? 13.273 -5.473 14.789 1 93.75 589 ALA A O 1
ATOM 4608 N N . VAL A 1 590 ? 14.828 -4.016 14.156 1 93.88 590 VAL A N 1
ATOM 4609 C CA . VAL A 1 590 ? 14.281 -3.904 12.812 1 93.88 590 VAL A CA 1
ATOM 4610 C C . VAL A 1 590 ? 14.906 -4.961 11.906 1 93.88 590 VAL A C 1
ATOM 4612 O O . VAL A 1 590 ? 14.203 -5.715 11.234 1 93.88 590 VAL A O 1
ATOM 4615 N N . VAL A 1 591 ? 16.25 -5.141 11.961 1 90.25 591 VAL A N 1
ATOM 4616 C CA . VAL A 1 591 ? 16.953 -5.809 10.859 1 90.25 591 VAL A CA 1
ATOM 4617 C C . VAL A 1 591 ? 17.5 -7.148 11.336 1 90.25 591 VAL A C 1
ATOM 4619 O O . VAL A 1 591 ? 17.766 -8.039 10.523 1 90.25 591 VAL A O 1
ATOM 4622 N N . ASP A 1 592 ? 17.75 -7.363 12.625 1 87.44 592 ASP A N 1
ATOM 4623 C CA . ASP A 1 592 ? 18.484 -8.523 13.117 1 87.44 592 ASP A CA 1
ATOM 4624 C C . ASP A 1 592 ? 17.562 -9.727 13.305 1 87.44 592 ASP A C 1
ATOM 4626 O O . ASP A 1 592 ? 16.781 -9.781 14.266 1 87.44 592 ASP A O 1
ATOM 4630 N N . PRO A 1 593 ? 17.641 -10.68 12.484 1 83.88 593 PRO A N 1
ATOM 4631 C CA . PRO A 1 593 ? 16.766 -11.844 12.609 1 83.88 593 PRO A CA 1
ATOM 4632 C C . PRO A 1 593 ? 17.094 -12.711 13.82 1 83.88 593 PRO A C 1
ATOM 4634 O O . PRO A 1 593 ? 16.297 -13.57 14.211 1 83.88 593 PRO A O 1
ATOM 4637 N N . SER A 1 594 ? 18.234 -12.57 14.398 1 83 594 SER A N 1
ATOM 4638 C CA . SER A 1 594 ? 18.641 -13.352 15.555 1 83 594 SER A CA 1
ATOM 4639 C C . SER A 1 594 ? 18.047 -12.789 16.844 1 83 594 SER A C 1
ATOM 4641 O O . SER A 1 594 ? 18.031 -13.461 17.875 1 83 594 SER A O 1
ATOM 4643 N N . ALA A 1 595 ? 17.625 -11.578 16.719 1 83.5 595 ALA A N 1
ATOM 4644 C CA . ALA A 1 595 ? 16.984 -10.992 17.891 1 83.5 595 ALA A CA 1
ATOM 4645 C C . ALA A 1 595 ? 15.688 -11.727 18.234 1 83.5 595 ALA A C 1
ATOM 4647 O O . ALA A 1 595 ? 15.008 -12.242 17.359 1 83.5 595 ALA A O 1
ATOM 4648 N N . PRO A 1 596 ? 15.367 -11.898 19.5 1 80.19 596 PRO A N 1
ATOM 4649 C CA . PRO A 1 596 ? 14.141 -12.602 19.906 1 80.19 596 PRO A CA 1
ATOM 4650 C C . PRO A 1 596 ? 12.898 -12.047 19.219 1 80.19 596 PRO A C 1
ATOM 4652 O O . PRO A 1 596 ? 12.016 -12.812 18.812 1 80.19 596 PRO A O 1
ATOM 4655 N N . VAL A 1 597 ? 12.859 -10.703 19.172 1 90.5 597 VAL A N 1
ATOM 4656 C CA . VAL A 1 597 ? 11.766 -10.031 18.484 1 90.5 597 VAL A CA 1
ATOM 4657 C C . VAL A 1 597 ? 12.312 -9.039 17.469 1 90.5 597 VAL A C 1
ATOM 4659 O O . VAL A 1 597 ? 13.062 -8.125 17.828 1 90.5 597 VAL A O 1
ATOM 4662 N N . SER A 1 598 ? 12.062 -9.219 16.25 1 93.69 598 SER A N 1
ATOM 4663 C CA . SER A 1 598 ? 12.5 -8.305 15.203 1 93.69 598 SER A CA 1
ATOM 4664 C C . SER A 1 598 ? 11.508 -8.273 14.047 1 93.69 598 SER A C 1
ATOM 4666 O O . SER A 1 598 ? 10.812 -9.258 13.797 1 93.69 598 SER A O 1
ATOM 4668 N N . VAL A 1 599 ? 11.438 -7.172 13.414 1 95.88 599 VAL A N 1
ATOM 4669 C CA . VAL A 1 599 ? 10.578 -7.023 12.242 1 95.88 599 VAL A CA 1
ATOM 4670 C C . VAL A 1 599 ? 11.008 -8 11.156 1 95.88 599 VAL A C 1
ATOM 4672 O O . VAL A 1 599 ? 10.172 -8.609 10.484 1 95.88 599 VAL A O 1
ATOM 4675 N N . ALA A 1 600 ? 12.297 -8.227 11.016 1 93.12 600 ALA A N 1
ATOM 4676 C CA . ALA A 1 600 ? 12.836 -9.133 10 1 93.12 600 ALA A CA 1
ATOM 4677 C C . ALA A 1 600 ? 12.328 -10.555 10.203 1 93.12 600 ALA A C 1
ATOM 4679 O O . ALA A 1 600 ? 11.922 -11.219 9.242 1 93.12 600 ALA A O 1
ATOM 4680 N N . THR A 1 601 ? 12.289 -11.023 11.422 1 92.06 601 THR A N 1
ATOM 4681 C CA . THR A 1 601 ? 11.836 -12.375 11.719 1 92.06 601 THR A CA 1
ATOM 4682 C C . THR A 1 601 ? 10.336 -12.516 11.445 1 92.06 601 THR A C 1
ATOM 4684 O O . THR A 1 601 ? 9.898 -13.523 10.898 1 92.06 601 THR A O 1
ATOM 4687 N N . GLN A 1 602 ? 9.609 -11.555 11.82 1 94.94 602 GLN A N 1
ATOM 4688 C CA . GLN A 1 602 ? 8.164 -11.609 11.609 1 94.94 602 GLN A CA 1
ATOM 4689 C C . GLN A 1 602 ? 7.82 -11.555 10.125 1 94.94 602 GLN A C 1
ATOM 4691 O O . GLN A 1 602 ? 6.863 -12.188 9.68 1 94.94 602 GLN A O 1
ATOM 4696 N N . LEU A 1 603 ? 8.578 -10.75 9.391 1 93.81 603 LEU A N 1
ATOM 4697 C CA . LEU A 1 603 ? 8.359 -10.672 7.949 1 93.81 603 LEU A CA 1
ATOM 4698 C C . LEU A 1 603 ? 8.641 -12.016 7.281 1 93.81 603 LEU A C 1
ATOM 4700 O O . LEU A 1 603 ? 7.941 -12.406 6.344 1 93.81 603 LEU A O 1
ATOM 4704 N N . ARG A 1 604 ? 9.609 -12.719 7.727 1 86.38 604 ARG A N 1
ATOM 4705 C CA . ARG A 1 604 ? 9.914 -14.047 7.195 1 86.38 604 ARG A CA 1
ATOM 4706 C C . ARG A 1 604 ? 8.789 -15.023 7.492 1 86.38 604 ARG A C 1
ATOM 4708 O O . ARG A 1 604 ? 8.453 -15.859 6.652 1 86.38 604 ARG A O 1
ATOM 4715 N N . GLN A 1 605 ? 8.258 -14.906 8.688 1 91.06 605 GLN A N 1
ATOM 4716 C CA . GLN A 1 605 ? 7.145 -15.773 9.055 1 91.06 605 GLN A CA 1
ATOM 4717 C C . GLN A 1 605 ? 5.906 -15.453 8.219 1 91.06 605 GLN A C 1
ATOM 4719 O O . GLN A 1 605 ? 5.18 -16.359 7.801 1 91.06 605 GLN A O 1
ATOM 4724 N N . LEU A 1 606 ? 5.688 -14.164 8.023 1 94.25 606 LEU A N 1
ATOM 4725 C CA . LEU A 1 606 ? 4.574 -13.734 7.18 1 94.25 606 LEU A CA 1
ATOM 4726 C C . LEU A 1 606 ? 4.738 -14.266 5.758 1 94.25 606 LEU A C 1
ATOM 4728 O O . LEU A 1 606 ? 3.791 -14.797 5.176 1 94.25 606 LEU A O 1
ATOM 4732 N N . ALA A 1 607 ? 5.934 -14.148 5.211 1 86.38 607 ALA A N 1
ATOM 4733 C CA . ALA A 1 607 ? 6.215 -14.633 3.857 1 86.38 607 ALA A CA 1
ATOM 4734 C C . ALA A 1 607 ? 6.023 -16.141 3.76 1 86.38 607 ALA A C 1
ATOM 4736 O O . ALA A 1 607 ? 5.488 -16.641 2.768 1 86.38 607 ALA A O 1
ATOM 4737 N N . ASN A 1 608 ? 6.406 -16.844 4.805 1 81.88 608 ASN A N 1
ATOM 4738 C CA . ASN A 1 608 ? 6.254 -18.297 4.824 1 81.88 608 ASN A CA 1
ATOM 4739 C C . ASN A 1 608 ? 4.781 -18.703 4.836 1 81.88 608 ASN A C 1
ATOM 4741 O O . ASN A 1 608 ? 4.387 -19.641 4.137 1 81.88 608 ASN A O 1
ATOM 4745 N N . ALA A 1 609 ? 4.008 -18.078 5.625 1 88.62 609 ALA A N 1
ATOM 4746 C CA . ALA A 1 609 ? 2.576 -18.359 5.668 1 88.62 609 ALA A CA 1
ATOM 4747 C C . ALA A 1 609 ? 1.912 -18.031 4.332 1 88.62 609 ALA A C 1
ATOM 4749 O O . ALA A 1 609 ? 1.062 -18.781 3.852 1 88.62 609 ALA A O 1
ATOM 4750 N N . ALA A 1 610 ? 2.316 -16.922 3.762 1 87.62 610 ALA A N 1
ATOM 4751 C CA . ALA A 1 610 ? 1.75 -16.484 2.484 1 87.62 610 ALA A CA 1
ATOM 4752 C C . ALA A 1 610 ? 2.096 -17.484 1.374 1 87.62 610 ALA A C 1
ATOM 4754 O O . ALA A 1 610 ? 1.263 -17.766 0.51 1 87.62 610 ALA A O 1
ATOM 4755 N N . TYR A 1 611 ? 3.281 -17.938 1.416 1 75.12 611 TYR A N 1
ATOM 4756 C CA . TYR A 1 611 ? 3.732 -18.891 0.408 1 75.12 611 TYR A CA 1
ATOM 4757 C C . TYR A 1 611 ? 2.869 -20.141 0.422 1 75.12 611 TYR A C 1
ATOM 4759 O O . TYR A 1 611 ? 2.643 -20.766 -0.622 1 75.12 611 TYR A O 1
ATOM 4767 N N . GLN A 1 612 ? 2.357 -20.484 1.58 1 76.38 612 GLN A N 1
ATOM 4768 C CA . GLN A 1 612 ? 1.553 -21.703 1.729 1 76.38 612 GLN A CA 1
ATOM 4769 C C . GLN A 1 612 ? 0.164 -21.516 1.125 1 76.38 612 GLN A C 1
ATOM 4771 O O . GLN A 1 612 ? -0.534 -22.484 0.847 1 76.38 612 GLN A O 1
ATOM 4776 N N . VAL A 1 613 ? -0.218 -20.297 0.917 1 83.56 613 VAL A N 1
ATOM 4777 C CA . VAL A 1 613 ? -1.556 -20.047 0.395 1 83.56 613 VAL A CA 1
ATOM 4778 C C . VAL A 1 613 ? -1.463 -19.203 -0.876 1 83.56 613 VAL A C 1
ATOM 4780 O O . VAL A 1 613 ? -2.334 -18.375 -1.143 1 83.56 613 VAL A O 1
ATOM 4783 N N . ARG A 1 614 ? -0.442 -19.328 -1.635 1 76.19 614 ARG A N 1
ATOM 4784 C CA . ARG A 1 614 ? -0.165 -18.531 -2.832 1 76.19 614 ARG A CA 1
ATOM 4785 C C . ARG A 1 614 ? -1.337 -18.594 -3.807 1 76.19 614 ARG A C 1
ATOM 4787 O O . ARG A 1 614 ? -1.621 -17.609 -4.5 1 76.19 614 ARG A O 1
ATOM 4794 N N . GLU A 1 615 ? -2.049 -19.656 -3.885 1 70.88 615 GLU A N 1
ATOM 4795 C CA . GLU A 1 615 ? -3.119 -19.859 -4.855 1 70.88 615 GLU A CA 1
ATOM 4796 C C . GLU A 1 615 ? -4.328 -18.984 -4.543 1 70.88 615 GLU A C 1
ATOM 4798 O O . GLU A 1 615 ? -5.16 -18.734 -5.418 1 70.88 615 GLU A O 1
ATOM 4803 N N . HIS A 1 616 ? -4.43 -18.547 -3.285 1 79.5 616 HIS A N 1
ATOM 4804 C CA . HIS A 1 616 ? -5.57 -17.734 -2.863 1 79.5 616 HIS A CA 1
ATOM 4805 C C . HIS A 1 616 ? -5.266 -16.25 -2.994 1 79.5 616 HIS A C 1
ATOM 4807 O O . HIS A 1 616 ? -6.133 -15.406 -2.746 1 79.5 616 HIS A O 1
ATOM 4813 N N . LEU A 1 617 ? -4.031 -15.992 -3.402 1 82.62 617 LEU A N 1
ATOM 4814 C CA . LEU A 1 617 ? -3.613 -14.594 -3.434 1 82.62 617 LEU A CA 1
ATOM 4815 C C . LEU A 1 617 ? -3.516 -14.086 -4.871 1 82.62 617 LEU A C 1
ATOM 4817 O O . LEU A 1 617 ? -3.012 -14.797 -5.746 1 82.62 617 LEU A O 1
ATOM 4821 N N . SER A 1 618 ? -4.109 -12.922 -5.102 1 81.25 618 SER A N 1
ATOM 4822 C CA . SER A 1 618 ? -3.92 -12.289 -6.402 1 81.25 618 SER A CA 1
ATOM 4823 C C . SER A 1 618 ? -2.449 -11.992 -6.664 1 81.25 618 SER A C 1
ATOM 4825 O O . SER A 1 618 ? -1.639 -11.977 -5.734 1 81.25 618 SER A O 1
ATOM 4827 N N . LEU A 1 619 ? -2.133 -11.805 -7.891 1 73.56 619 LEU A N 1
ATOM 4828 C CA . LEU A 1 619 ? -0.755 -11.492 -8.25 1 73.56 619 LEU A CA 1
ATOM 4829 C C . LEU A 1 619 ? -0.299 -10.203 -7.578 1 73.56 619 LEU A C 1
ATOM 4831 O O . LEU A 1 619 ? 0.849 -10.094 -7.141 1 73.56 619 LEU A O 1
ATOM 4835 N N . ASP A 1 620 ? -1.212 -9.258 -7.516 1 80.19 620 ASP A N 1
ATOM 4836 C CA . ASP A 1 620 ? -0.884 -7.992 -6.867 1 80.19 620 ASP A CA 1
ATOM 4837 C C . ASP A 1 620 ? -0.573 -8.195 -5.387 1 80.19 620 ASP A C 1
ATOM 4839 O O . ASP A 1 620 ? 0.371 -7.605 -4.855 1 80.19 620 ASP A O 1
ATOM 4843 N N . ASN A 1 621 ? -1.39 -8.961 -4.738 1 85.31 621 ASN A N 1
ATOM 4844 C CA . ASN A 1 621 ? -1.175 -9.273 -3.328 1 85.31 621 ASN A CA 1
ATOM 4845 C C . ASN A 1 621 ? 0.147 -10 -3.111 1 85.31 621 ASN A C 1
ATOM 4847 O O . ASN A 1 621 ? 0.876 -9.703 -2.162 1 85.31 621 ASN A O 1
ATOM 4851 N N . TRP A 1 622 ? 0.409 -10.883 -3.99 1 80.12 622 TRP A N 1
ATOM 4852 C CA . TRP A 1 622 ? 1.634 -11.672 -3.906 1 80.12 622 TRP A CA 1
ATOM 4853 C C . TRP A 1 622 ? 2.865 -10.789 -4.086 1 80.12 622 TRP A C 1
ATOM 4855 O O . TRP A 1 622 ? 3.842 -10.922 -3.346 1 80.12 622 TRP A O 1
ATOM 4865 N N . HIS A 1 623 ? 2.756 -9.883 -5.016 1 75.44 623 HIS A N 1
ATOM 4866 C CA . HIS A 1 623 ? 3.861 -8.969 -5.266 1 75.44 623 HIS A CA 1
ATOM 4867 C C . HIS A 1 623 ? 4.121 -8.078 -4.051 1 75.44 623 HIS A C 1
ATOM 4869 O O . HIS A 1 623 ? 5.277 -7.824 -3.701 1 75.44 623 HIS A O 1
ATOM 4875 N N . ALA A 1 624 ? 3.088 -7.668 -3.504 1 81.56 624 ALA A N 1
ATOM 4876 C CA . ALA A 1 624 ? 3.209 -6.828 -2.314 1 81.56 624 ALA A CA 1
ATOM 4877 C C . ALA A 1 624 ? 3.895 -7.582 -1.179 1 81.56 624 ALA A C 1
ATOM 4879 O O . ALA A 1 624 ? 4.758 -7.031 -0.493 1 81.56 624 ALA A O 1
ATOM 4880 N N . LEU A 1 625 ? 3.586 -8.836 -1 1 86.31 625 LEU A N 1
ATOM 4881 C CA . LEU A 1 625 ? 4.098 -9.656 0.088 1 86.31 625 LEU A CA 1
ATOM 4882 C C . LEU A 1 625 ? 5.566 -10 -0.137 1 86.31 625 LEU A C 1
ATOM 4884 O O . LEU A 1 625 ? 6.367 -9.969 0.801 1 86.31 625 LEU A O 1
ATOM 4888 N N . THR A 1 626 ? 5.953 -10.281 -1.361 1 75.5 626 THR A N 1
ATOM 4889 C CA . THR A 1 626 ? 7.289 -10.789 -1.651 1 75.5 626 THR A CA 1
ATOM 4890 C C . THR A 1 626 ? 8.32 -9.664 -1.591 1 75.5 626 THR A C 1
ATOM 4892 O O . THR A 1 626 ? 9.516 -9.914 -1.412 1 75.5 626 THR A O 1
ATOM 4895 N N . LYS A 1 627 ? 7.859 -8.43 -1.651 1 78.62 627 LYS A N 1
ATOM 4896 C CA . LYS A 1 627 ? 8.758 -7.281 -1.599 1 78.62 627 LYS A CA 1
ATOM 4897 C C . LYS A 1 627 ? 9.086 -6.906 -0.157 1 78.62 627 LYS A C 1
ATOM 4899 O O . LYS A 1 627 ? 10.086 -6.223 0.101 1 78.62 627 LYS A O 1
ATOM 4904 N N . MET A 1 628 ? 8.391 -7.352 0.816 1 88.69 628 MET A N 1
ATOM 4905 C CA . MET A 1 628 ? 8.445 -6.832 2.18 1 88.69 628 MET A CA 1
ATOM 4906 C C . MET A 1 628 ? 9.734 -7.254 2.871 1 88.69 628 MET A C 1
ATOM 4908 O O . MET A 1 628 ? 10.398 -6.434 3.51 1 88.69 628 MET A O 1
ATOM 4912 N N . PRO A 1 629 ? 10.156 -8.562 2.717 1 85.12 629 PRO A N 1
ATOM 4913 C CA . PRO A 1 629 ? 11.383 -8.961 3.416 1 85.12 629 PRO A CA 1
ATOM 4914 C C . PRO A 1 629 ? 12.609 -8.18 2.949 1 85.12 629 PRO A C 1
ATOM 4916 O O . PRO A 1 629 ? 13.5 -7.879 3.75 1 85.12 629 PRO A O 1
ATOM 4919 N N . ALA A 1 630 ? 12.625 -7.73 1.753 1 81.19 630 ALA A N 1
ATOM 4920 C CA . ALA A 1 630 ? 13.758 -7.004 1.189 1 81.19 630 ALA A CA 1
ATOM 4921 C C . ALA A 1 630 ? 13.867 -5.605 1.793 1 81.19 630 ALA A C 1
ATOM 4923 O O . ALA A 1 630 ? 14.945 -5 1.782 1 81.19 630 ALA A O 1
ATOM 4924 N N . MET A 1 631 ? 12.859 -5.094 2.359 1 85.38 631 MET A N 1
ATOM 4925 C CA . MET A 1 631 ? 12.82 -3.74 2.906 1 85.38 631 MET A CA 1
ATOM 4926 C C . MET A 1 631 ? 13.758 -3.613 4.102 1 85.38 631 MET A C 1
ATOM 4928 O O . MET A 1 631 ? 14.242 -2.521 4.398 1 85.38 631 MET A O 1
ATOM 4932 N N . VAL A 1 632 ? 14.016 -4.738 4.809 1 89.38 632 VAL A N 1
ATOM 4933 C CA . VAL A 1 632 ? 14.781 -4.668 6.051 1 89.38 632 VAL A CA 1
ATOM 4934 C C . VAL A 1 632 ? 16.125 -5.348 5.863 1 89.38 632 VAL A C 1
ATOM 4936 O O . VAL A 1 632 ? 16.844 -5.617 6.84 1 89.38 632 VAL A O 1
ATOM 4939 N N . GLN A 1 633 ? 16.438 -5.699 4.652 1 77 633 GLN A N 1
ATOM 4940 C CA . GLN A 1 633 ? 17.703 -6.371 4.391 1 77 633 GLN A CA 1
ATOM 4941 C C . GLN A 1 633 ? 18.828 -5.367 4.16 1 77 633 GLN A C 1
ATOM 4943 O O . GLN A 1 633 ? 20 -5.684 4.348 1 77 633 GLN A O 1
ATOM 4948 N N . GLU A 1 634 ? 18.422 -4.125 3.758 1 69.12 634 GLU A N 1
ATOM 4949 C CA . GLU A 1 634 ? 19.438 -3.119 3.498 1 69.12 634 GLU A CA 1
ATOM 4950 C C . GLU A 1 634 ? 20.031 -2.586 4.801 1 69.12 634 GLU A C 1
ATOM 4952 O O . GLU A 1 634 ? 19.375 -2.617 5.844 1 69.12 634 GLU A O 1
ATOM 4957 N N . ARG A 1 635 ? 21.312 -2.244 4.766 1 71.12 635 ARG A N 1
ATOM 4958 C CA . ARG A 1 635 ? 22 -1.692 5.934 1 71.12 635 ARG A CA 1
ATOM 4959 C C . ARG A 1 635 ? 21.328 -0.402 6.398 1 71.12 635 ARG A C 1
ATOM 4961 O O . ARG A 1 635 ? 21.172 0.535 5.613 1 71.12 635 ARG A O 1
ATOM 4968 N N . ILE A 1 636 ? 20.688 -0.502 7.59 1 79.19 636 ILE A N 1
ATOM 4969 C CA . ILE A 1 636 ? 20.094 0.652 8.258 1 79.19 636 ILE A CA 1
ATOM 4970 C C . ILE A 1 636 ? 21.078 1.225 9.273 1 79.19 636 ILE A C 1
ATOM 4972 O O . ILE A 1 636 ? 21.25 0.674 10.367 1 79.19 636 ILE A O 1
ATOM 4976 N N . ASN A 1 637 ? 21.719 2.301 8.906 1 75.62 637 ASN A N 1
ATOM 4977 C CA . ASN A 1 637 ? 22.828 2.785 9.719 1 75.62 637 ASN A CA 1
ATOM 4978 C C . ASN A 1 637 ? 22.422 3.992 10.562 1 75.62 637 ASN A C 1
ATOM 4980 O O . ASN A 1 637 ? 23.188 4.438 11.422 1 75.62 637 ASN A O 1
ATOM 4984 N N . THR A 1 638 ? 21.328 4.523 10.312 1 78.25 638 THR A N 1
ATOM 4985 C CA . THR A 1 638 ? 20.906 5.711 11.047 1 78.25 638 THR A CA 1
ATOM 4986 C C . THR A 1 638 ? 19.484 5.547 11.57 1 78.25 638 THR A C 1
ATOM 4988 O O . THR A 1 638 ? 18.688 4.801 10.992 1 78.25 638 THR A O 1
ATOM 4991 N N . PRO A 1 639 ? 19.188 6.184 12.641 1 81.31 639 PRO A N 1
ATOM 4992 C CA . PRO A 1 639 ? 17.828 6.148 13.156 1 81.31 639 PRO A CA 1
ATOM 4993 C C . PRO A 1 639 ? 16.797 6.691 12.164 1 81.31 639 PRO A C 1
ATOM 4995 O O . PRO A 1 639 ? 15.68 6.18 12.086 1 81.31 639 PRO A O 1
ATOM 4998 N N . ALA A 1 640 ? 17.203 7.641 11.445 1 75 640 ALA A N 1
ATOM 4999 C CA . ALA A 1 640 ? 16.312 8.195 10.438 1 75 640 ALA A CA 1
ATOM 5000 C C . ALA A 1 640 ? 16.016 7.18 9.344 1 75 640 ALA A C 1
ATOM 5002 O O . ALA A 1 640 ? 14.883 7.07 8.867 1 75 640 ALA A O 1
ATOM 5003 N N . ALA A 1 641 ? 17.016 6.543 8.953 1 80.75 641 ALA A N 1
ATOM 5004 C CA . ALA A 1 641 ? 16.828 5.492 7.957 1 80.75 641 ALA A CA 1
ATOM 5005 C C . ALA A 1 641 ? 15.93 4.383 8.492 1 80.75 641 ALA A C 1
ATOM 5007 O O . ALA A 1 641 ? 15.109 3.832 7.75 1 80.75 641 ALA A O 1
ATOM 5008 N N . ALA A 1 642 ? 16.109 4.121 9.711 1 88.62 642 ALA A N 1
ATOM 5009 C CA . ALA A 1 642 ? 15.266 3.105 10.344 1 88.62 642 ALA A CA 1
ATOM 5010 C C . ALA A 1 642 ? 13.805 3.537 10.359 1 88.62 642 ALA A C 1
ATOM 5012 O O . ALA A 1 642 ? 12.906 2.729 10.102 1 88.62 642 ALA A O 1
ATOM 5013 N N . GLN A 1 643 ? 13.625 4.738 10.648 1 86.06 643 GLN A N 1
ATOM 5014 C CA . GLN A 1 643 ? 12.266 5.273 10.664 1 86.06 643 GLN A CA 1
ATOM 5015 C C . GLN A 1 643 ? 11.633 5.191 9.281 1 86.06 643 GLN A C 1
ATOM 5017 O O . GLN A 1 643 ? 10.445 4.859 9.148 1 86.06 643 GLN A O 1
ATOM 5022 N N . HIS A 1 644 ? 12.391 5.457 8.32 1 82.75 644 HIS A N 1
ATOM 5023 C CA . HIS A 1 644 ? 11.914 5.41 6.945 1 82.75 644 HIS A CA 1
ATOM 5024 C C . HIS A 1 644 ? 11.531 3.986 6.547 1 82.75 644 HIS A C 1
ATOM 5026 O O . HIS A 1 644 ? 10.477 3.768 5.949 1 82.75 644 HIS A O 1
ATOM 5032 N N . VAL A 1 645 ? 12.367 3.123 6.855 1 89.31 645 VAL A N 1
ATOM 5033 C CA . VAL A 1 645 ? 12.109 1.72 6.543 1 89.31 645 VAL A CA 1
ATOM 5034 C C . VAL A 1 645 ? 10.859 1.243 7.273 1 89.31 645 VAL A C 1
ATOM 5036 O O . VAL A 1 645 ? 10.031 0.531 6.703 1 89.31 645 VAL A O 1
ATOM 5039 N N . LEU A 1 646 ? 10.758 1.612 8.5 1 93.5 646 LEU A N 1
ATOM 5040 C CA . LEU A 1 646 ? 9.586 1.223 9.289 1 93.5 646 LEU A CA 1
ATOM 5041 C C . LEU A 1 646 ? 8.312 1.812 8.688 1 93.5 646 LEU A C 1
ATOM 5043 O O . LEU A 1 646 ? 7.266 1.163 8.688 1 93.5 646 LEU A O 1
ATOM 5047 N N . GLY A 1 647 ? 8.422 2.982 8.195 1 90.19 647 GLY A N 1
ATOM 5048 C CA . GLY A 1 647 ? 7.297 3.566 7.488 1 90.19 647 GLY A CA 1
ATOM 5049 C C . GLY A 1 647 ? 6.879 2.768 6.27 1 90.19 647 GLY A C 1
ATOM 5050 O O . GLY A 1 647 ? 5.688 2.549 6.043 1 90.19 647 GLY A O 1
ATOM 5051 N N . ASN A 1 648 ? 7.809 2.316 5.527 1 89.69 648 ASN A N 1
ATOM 5052 C CA . ASN A 1 648 ? 7.535 1.5 4.348 1 89.69 648 ASN A CA 1
ATOM 5053 C C . ASN A 1 648 ? 6.875 0.176 4.727 1 89.69 648 ASN A C 1
ATOM 5055 O O . ASN A 1 648 ? 5.992 -0.309 4.012 1 89.69 648 ASN A O 1
ATOM 5059 N N . VAL A 1 649 ? 7.352 -0.367 5.77 1 94.19 649 VAL A N 1
ATOM 5060 C CA . VAL A 1 649 ? 6.793 -1.631 6.242 1 94.19 649 VAL A CA 1
ATOM 5061 C C . VAL A 1 649 ? 5.336 -1.434 6.641 1 94.19 649 VAL A C 1
ATOM 5063 O O . VAL A 1 649 ? 4.477 -2.254 6.309 1 94.19 649 VAL A O 1
ATOM 5066 N N . ILE A 1 650 ? 5.066 -0.394 7.328 1 94.56 650 ILE A N 1
ATOM 5067 C CA . ILE A 1 650 ? 3.703 -0.091 7.754 1 94.56 650 ILE A CA 1
ATOM 5068 C C . ILE A 1 650 ? 2.816 0.124 6.527 1 94.56 650 ILE A C 1
ATOM 5070 O O . ILE A 1 650 ? 1.691 -0.377 6.473 1 94.56 650 ILE A O 1
ATOM 5074 N N . ASP A 1 651 ? 3.316 0.807 5.566 1 91 651 ASP A N 1
ATOM 5075 C CA . ASP A 1 651 ? 2.578 1.034 4.328 1 91 651 ASP A CA 1
ATOM 5076 C C . ASP A 1 651 ? 2.254 -0.286 3.633 1 91 651 ASP A C 1
ATOM 5078 O O . ASP A 1 651 ? 1.143 -0.472 3.131 1 91 651 ASP A O 1
ATOM 5082 N N . ALA A 1 652 ? 3.24 -1.114 3.562 1 93.12 652 ALA A N 1
ATOM 5083 C CA . ALA A 1 652 ? 3.041 -2.416 2.93 1 93.12 652 ALA A CA 1
ATOM 5084 C C . ALA A 1 652 ? 1.975 -3.225 3.662 1 93.12 652 ALA A C 1
ATOM 5086 O O . ALA A 1 652 ? 1.158 -3.902 3.033 1 93.12 652 ALA A O 1
ATOM 5087 N N . CYS A 1 653 ? 1.984 -3.193 4.965 1 95.62 653 CYS A N 1
ATOM 5088 C CA . CYS A 1 653 ? 0.97 -3.889 5.746 1 95.62 653 CYS A CA 1
ATOM 5089 C C . CYS A 1 653 ? -0.418 -3.326 5.465 1 95.62 653 CYS A C 1
ATOM 5091 O O . CYS A 1 653 ? -1.398 -4.07 5.422 1 95.62 653 CYS A O 1
ATOM 5093 N N . SER A 1 654 ? -0.467 -2.045 5.309 1 94.31 654 SER A N 1
ATOM 5094 C CA . SER A 1 654 ? -1.745 -1.437 4.953 1 94.31 654 SER A CA 1
ATOM 5095 C C . SER A 1 654 ? -2.232 -1.929 3.592 1 94.31 654 SER A C 1
ATOM 5097 O O . SER A 1 654 ? -3.432 -2.133 3.395 1 94.31 654 SER A O 1
ATOM 5099 N N . GLY A 1 655 ? -1.308 -2.049 2.691 1 93.88 655 GLY A N 1
ATOM 5100 C CA . GLY A 1 655 ? -1.656 -2.625 1.403 1 93.88 655 GLY A CA 1
ATOM 5101 C C . GLY A 1 655 ? -2.254 -4.016 1.514 1 93.88 655 GLY A C 1
ATOM 5102 O O . GLY A 1 655 ? -3.242 -4.324 0.846 1 93.88 655 GLY A O 1
ATOM 5103 N N . LEU A 1 656 ? -1.658 -4.859 2.332 1 94.56 656 LEU A N 1
ATOM 5104 C CA . LEU A 1 656 ? -2.178 -6.207 2.549 1 94.56 656 LEU A CA 1
ATOM 5105 C C . LEU A 1 656 ? -3.592 -6.156 3.119 1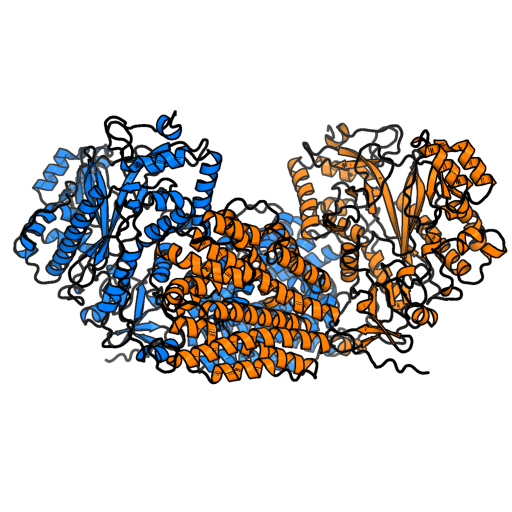 94.56 656 LEU A C 1
ATOM 5107 O O . LEU A 1 656 ? -4.457 -6.934 2.711 1 94.56 656 LEU A O 1
ATOM 5111 N N . ALA A 1 657 ? -3.771 -5.285 4.051 1 95.94 657 ALA A N 1
ATOM 5112 C CA . ALA A 1 657 ? -5.102 -5.121 4.625 1 95.94 657 ALA A CA 1
ATOM 5113 C C . ALA A 1 657 ? -6.105 -4.672 3.566 1 95.94 657 ALA A C 1
ATOM 5115 O O . ALA A 1 657 ? -7.273 -5.074 3.6 1 95.94 657 ALA A O 1
ATOM 5116 N N . GLY A 1 658 ? -5.676 -3.82 2.721 1 95.44 658 GLY A N 1
ATOM 5117 C CA . GLY A 1 658 ? -6.539 -3.375 1.638 1 95.44 658 GLY A CA 1
ATOM 5118 C C . GLY A 1 658 ? -6.992 -4.504 0.734 1 95.44 658 GLY A C 1
ATOM 5119 O O . GLY A 1 658 ? -8.148 -4.539 0.309 1 95.44 658 GLY A O 1
ATOM 5120 N N . HIS A 1 659 ? -6.082 -5.426 0.432 1 93.62 659 HIS A N 1
ATOM 5121 C CA . HIS A 1 659 ? -6.453 -6.598 -0.357 1 93.62 659 HIS A CA 1
ATOM 5122 C C . HIS A 1 659 ? -7.465 -7.465 0.384 1 93.62 659 HIS A C 1
ATOM 5124 O O . HIS A 1 659 ? -8.359 -8.047 -0.234 1 93.62 659 HIS A O 1
ATOM 5130 N N . ALA A 1 660 ? -7.285 -7.578 1.657 1 94.19 660 ALA A N 1
ATOM 5131 C CA . ALA A 1 660 ? -8.242 -8.344 2.459 1 94.19 660 ALA A CA 1
ATOM 5132 C C . ALA A 1 660 ? -9.625 -7.707 2.412 1 94.19 660 ALA A C 1
ATOM 5134 O O . ALA A 1 660 ? -10.641 -8.414 2.389 1 94.19 660 ALA A O 1
ATOM 5135 N N . LEU A 1 661 ? -9.641 -6.422 2.391 1 94.31 661 LEU A N 1
ATOM 5136 C CA . LEU A 1 661 ? -10.914 -5.715 2.375 1 94.31 661 LEU A CA 1
ATOM 5137 C C . LEU A 1 661 ? -11.562 -5.789 0.997 1 94.31 661 LEU A C 1
ATOM 5139 O O . LEU A 1 661 ? -12.75 -6.09 0.879 1 94.31 661 LEU A O 1
ATOM 5143 N N . ASP A 1 662 ? -10.789 -5.625 -0.04 1 93.06 662 ASP A N 1
ATOM 5144 C CA . ASP A 1 662 ? -11.383 -5.363 -1.35 1 93.06 662 ASP A CA 1
ATOM 5145 C C . ASP A 1 662 ? -11.414 -6.629 -2.201 1 93.06 662 ASP A C 1
ATOM 5147 O O . ASP A 1 662 ? -12.289 -6.781 -3.059 1 93.06 662 ASP A O 1
ATOM 5151 N N . ASP A 1 663 ? -10.461 -7.496 -2.057 1 91.19 663 ASP A N 1
ATOM 5152 C CA . ASP A 1 663 ? -10.234 -8.453 -3.137 1 91.19 663 ASP A CA 1
ATOM 5153 C C . ASP A 1 663 ? -10.492 -9.883 -2.668 1 91.19 663 ASP A C 1
ATOM 5155 O O . ASP A 1 663 ? -10.883 -10.742 -3.461 1 91.19 663 ASP A O 1
ATOM 5159 N N . MET A 1 664 ? -10.289 -10.156 -1.434 1 91.5 664 MET A N 1
ATOM 5160 C CA . MET A 1 664 ? -10.383 -11.539 -0.975 1 91.5 664 MET A CA 1
ATOM 5161 C C . MET A 1 664 ? -11.836 -11.977 -0.845 1 91.5 664 MET A C 1
ATOM 5163 O O . MET A 1 664 ? -12.672 -11.211 -0.355 1 91.5 664 MET A O 1
ATOM 5167 N N . THR A 1 665 ? -12.094 -13.172 -1.302 1 91.56 665 THR A N 1
ATOM 5168 C CA . THR A 1 665 ? -13.43 -13.758 -1.203 1 91.56 665 THR A CA 1
ATOM 5169 C C . THR A 1 665 ? -13.844 -13.906 0.257 1 91.56 665 THR A C 1
ATOM 5171 O O . THR A 1 665 ? -13.047 -14.305 1.102 1 91.56 665 THR A O 1
ATOM 5174 N N . ARG A 1 666 ? -15.102 -13.594 0.496 1 91.88 666 ARG A N 1
ATOM 5175 C CA . ARG A 1 666 ? -15.602 -13.656 1.865 1 91.88 666 ARG A CA 1
ATOM 5176 C C . ARG A 1 666 ? -16.016 -15.078 2.229 1 91.88 666 ARG A C 1
ATOM 5178 O O . ARG A 1 666 ? -17.188 -15.328 2.512 1 91.88 666 ARG A O 1
ATOM 5185 N N . ASP A 1 667 ? -15.055 -15.945 2.316 1 89.88 667 ASP A N 1
ATOM 5186 C CA . ASP A 1 667 ? -15.258 -17.344 2.699 1 89.88 667 ASP A CA 1
ATOM 5187 C C . ASP A 1 667 ? -14.641 -17.625 4.066 1 89.88 667 ASP A C 1
ATOM 5189 O O . ASP A 1 667 ? -14.281 -16.703 4.797 1 89.88 667 ASP A O 1
ATOM 5193 N N . ALA A 1 668 ? -14.594 -18.875 4.426 1 89 668 ALA A N 1
ATOM 5194 C CA . ALA A 1 668 ? -14.062 -19.25 5.734 1 89 668 ALA A CA 1
ATOM 5195 C C . ALA A 1 668 ? -12.586 -18.859 5.859 1 89 668 ALA A C 1
ATOM 5197 O O . ALA A 1 668 ? -12.133 -18.484 6.938 1 89 668 ALA A O 1
ATOM 5198 N N . GLY A 1 669 ? -11.852 -19.047 4.727 1 90.44 669 GLY A N 1
ATOM 5199 C CA . GLY A 1 669 ? -10.453 -18.641 4.75 1 90.44 669 GLY A CA 1
ATOM 5200 C C . GLY A 1 669 ? -10.266 -17.188 5.133 1 90.44 669 GLY A C 1
ATOM 5201 O O . GLY A 1 669 ? -9.391 -16.859 5.945 1 90.44 669 GLY A O 1
ATOM 5202 N N . TRP A 1 670 ? -11.086 -16.328 4.555 1 93.94 670 TRP A N 1
ATOM 5203 C CA . TRP A 1 670 ? -11.047 -14.906 4.863 1 93.94 670 TRP A CA 1
ATOM 5204 C C . TRP A 1 670 ? -11.406 -14.656 6.324 1 93.94 670 TRP A C 1
ATOM 5206 O O . TRP A 1 670 ? -10.797 -13.812 6.988 1 93.94 670 TRP A O 1
ATOM 5216 N N . GLN A 1 671 ? -12.367 -15.375 6.852 1 94.5 671 GLN A N 1
ATOM 5217 C CA . GLN A 1 671 ? -12.781 -15.211 8.242 1 94.5 671 GLN A CA 1
ATOM 5218 C C . GLN A 1 671 ? -11.656 -15.578 9.195 1 94.5 671 GLN A C 1
ATOM 5220 O O . GLN A 1 671 ? -11.422 -14.883 10.188 1 94.5 671 GLN A O 1
ATOM 5225 N N . PHE A 1 672 ? -10.977 -16.625 8.867 1 94.69 672 PHE A N 1
ATOM 5226 C CA . PHE A 1 672 ? -9.867 -17.047 9.727 1 94.69 672 PHE A CA 1
ATOM 5227 C C . PHE A 1 672 ? -8.734 -16.031 9.672 1 94.69 672 PHE A C 1
ATOM 5229 O O . PHE A 1 672 ? -8.07 -15.773 10.68 1 94.69 672 PHE A O 1
ATOM 5236 N N . LEU A 1 673 ? -8.461 -15.492 8.477 1 96.75 673 LEU A N 1
ATOM 5237 C CA . LEU A 1 673 ? -7.477 -14.422 8.359 1 96.75 673 LEU A CA 1
ATOM 5238 C C . LEU A 1 673 ? -7.836 -13.25 9.266 1 96.75 673 LEU A C 1
ATOM 5240 O O . LEU A 1 673 ? -6.984 -12.75 10 1 96.75 673 LEU A O 1
ATOM 5244 N N . MET A 1 674 ? -9.094 -12.867 9.266 1 97.5 674 MET A N 1
ATOM 5245 C CA . MET A 1 674 ? -9.562 -11.719 10.039 1 97.5 674 MET A CA 1
ATOM 5246 C C . MET A 1 674 ? -9.508 -12.016 11.531 1 97.5 674 MET A C 1
ATOM 5248 O O . MET A 1 674 ? -9.125 -11.156 12.328 1 97.5 674 MET A O 1
ATOM 5252 N N . VAL A 1 675 ? -9.883 -13.188 11.906 1 96.88 675 VAL A N 1
ATOM 5253 C CA . VAL A 1 675 ? -9.828 -13.57 13.312 1 96.88 675 VAL A CA 1
ATOM 5254 C C . VAL A 1 675 ? -8.383 -13.523 13.812 1 96.88 675 VAL A C 1
ATOM 5256 O O . VAL A 1 675 ? -8.117 -13.039 14.914 1 96.88 675 VAL A O 1
ATOM 5259 N N . GLY A 1 676 ? -7.492 -14.078 12.953 1 97.88 676 GLY A N 1
ATOM 5260 C CA . GLY A 1 676 ? -6.082 -14 13.312 1 97.88 676 GLY A CA 1
ATOM 5261 C C . GLY A 1 676 ? -5.605 -12.578 13.547 1 97.88 676 GLY A C 1
ATOM 5262 O O . GLY A 1 676 ? -4.887 -12.32 14.516 1 97.88 676 GLY A O 1
ATOM 5263 N N . ARG A 1 677 ? -5.996 -11.672 12.711 1 97.94 677 ARG A N 1
ATOM 5264 C CA . ARG A 1 677 ? -5.625 -10.266 12.844 1 97.94 677 ARG A CA 1
ATOM 5265 C C . ARG A 1 677 ? -6.148 -9.68 14.156 1 97.94 677 ARG A C 1
ATOM 5267 O O . ARG A 1 677 ? -5.406 -9.023 14.883 1 97.94 677 ARG A O 1
ATOM 5274 N N . HIS A 1 678 ? -7.41 -9.961 14.508 1 98.12 678 HIS A N 1
ATOM 5275 C CA . HIS A 1 678 ? -8.039 -9.375 15.688 1 98.12 678 HIS A CA 1
ATOM 5276 C C . HIS A 1 678 ? -7.473 -9.977 16.969 1 98.12 678 HIS A C 1
ATOM 5278 O O . HIS A 1 678 ? -7.34 -9.289 17.984 1 98.12 678 HIS A O 1
ATOM 5284 N N . ILE A 1 679 ? -7.148 -11.227 16.953 1 97.81 679 ILE A N 1
ATOM 5285 C CA . ILE A 1 679 ? -6.523 -11.859 18.109 1 97.81 679 ILE A CA 1
ATOM 5286 C C . ILE A 1 679 ? -5.184 -11.18 18.406 1 97.81 679 ILE A C 1
ATOM 5288 O O . ILE A 1 679 ? -4.895 -10.844 19.547 1 97.81 679 ILE A O 1
ATOM 5292 N N . GLU A 1 680 ? -4.438 -10.992 17.344 1 97.56 680 GLU A N 1
ATOM 5293 C CA . GLU A 1 680 ? -3.109 -10.414 17.531 1 97.56 680 GLU A CA 1
ATOM 5294 C C . GLU A 1 680 ? -3.197 -8.961 17.984 1 97.56 680 GLU A C 1
ATOM 5296 O O . GLU A 1 680 ? -2.402 -8.508 18.812 1 97.56 680 GLU A O 1
ATOM 5301 N N . ARG A 1 681 ? -4.113 -8.188 17.438 1 96.94 681 ARG A N 1
ATOM 5302 C CA . ARG A 1 681 ? -4.301 -6.797 17.844 1 96.94 681 ARG A CA 1
ATOM 5303 C C . ARG A 1 681 ? -4.711 -6.711 19.312 1 96.94 681 ARG A C 1
ATOM 5305 O O . ARG A 1 681 ? -4.211 -5.863 20.062 1 96.94 681 ARG A O 1
ATOM 5312 N N . MET A 1 682 ? -5.602 -7.582 19.656 1 97.75 682 MET A N 1
ATOM 5313 C CA . MET A 1 682 ? -6.078 -7.625 21.031 1 97.75 682 MET A CA 1
ATOM 5314 C C . MET A 1 682 ? -4.938 -7.953 22 1 97.75 682 MET A C 1
ATOM 5316 O O . MET A 1 682 ? -4.727 -7.246 22.984 1 97.75 682 MET A O 1
ATOM 5320 N N . ALA A 1 683 ? -4.234 -9.008 21.703 1 97.44 683 ALA A N 1
ATOM 5321 C CA . ALA A 1 683 ? -3.154 -9.461 22.578 1 97.44 683 ALA A CA 1
ATOM 5322 C C . ALA A 1 683 ? -2.049 -8.414 22.672 1 97.44 683 ALA A C 1
ATOM 5324 O O . ALA A 1 683 ? -1.507 -8.172 23.75 1 97.44 683 ALA A O 1
ATOM 5325 N N . ASN A 1 684 ? -1.702 -7.828 21.562 1 96.31 684 ASN A N 1
ATOM 5326 C CA . ASN A 1 684 ? -0.665 -6.805 21.531 1 96.31 684 ASN A CA 1
ATOM 5327 C C . ASN A 1 684 ? -1.061 -5.586 22.359 1 96.31 684 ASN A C 1
ATOM 5329 O O . ASN A 1 684 ? -0.261 -5.082 23.156 1 96.31 684 ASN A O 1
ATOM 5333 N N . MET A 1 685 ? -2.238 -5.078 22.156 1 96.75 685 MET A N 1
ATOM 5334 C CA . MET A 1 685 ? -2.723 -3.912 22.891 1 96.75 685 MET A CA 1
ATOM 5335 C C . MET A 1 685 ? -2.822 -4.215 24.375 1 96.75 685 MET A C 1
ATOM 5337 O O . MET A 1 685 ? -2.465 -3.377 25.219 1 96.75 685 MET A O 1
ATOM 5341 N N . ALA A 1 686 ? -3.322 -5.383 24.703 1 98 686 ALA A N 1
ATOM 5342 C CA . ALA A 1 686 ? -3.449 -5.789 26.109 1 98 686 ALA A CA 1
ATOM 5343 C C . ALA A 1 686 ? -2.084 -5.855 26.781 1 98 686 ALA A C 1
ATOM 5345 O O . ALA A 1 686 ? -1.919 -5.375 27.906 1 98 686 ALA A O 1
ATOM 5346 N N . ALA A 1 687 ? -1.154 -6.441 26.125 1 96.94 687 ALA A N 1
ATOM 5347 C CA . ALA A 1 687 ? 0.193 -6.539 26.688 1 96.94 687 ALA A CA 1
ATOM 5348 C C . ALA A 1 687 ? 0.815 -5.16 26.859 1 96.94 687 ALA A C 1
ATOM 5350 O O . ALA A 1 687 ? 1.441 -4.879 27.891 1 96.94 687 ALA A O 1
ATOM 5351 N N . LEU A 1 688 ? 0.696 -4.316 25.859 1 96.19 688 LEU A N 1
ATOM 5352 C CA . LEU A 1 688 ? 1.209 -2.953 25.922 1 96.19 688 LEU A CA 1
ATOM 5353 C C . LEU A 1 688 ? 0.59 -2.197 27.094 1 96.19 688 LEU A C 1
ATOM 5355 O O . LEU A 1 688 ? 1.305 -1.573 27.891 1 96.19 688 LEU A O 1
ATOM 5359 N N . PHE A 1 689 ? -0.665 -2.289 27.188 1 95.12 689 PHE A N 1
ATOM 5360 C CA . PHE A 1 689 ? -1.391 -1.537 28.203 1 95.12 689 PHE A CA 1
ATOM 5361 C C . PHE A 1 689 ? -1.102 -2.088 29.594 1 95.12 689 PHE A C 1
ATOM 5363 O O . PHE A 1 689 ? -1.031 -1.332 30.578 1 95.12 689 PHE A O 1
ATOM 5370 N N . ASP A 1 690 ? -0.998 -3.404 29.766 1 95.38 690 ASP A N 1
ATOM 5371 C CA . ASP A 1 690 ? -0.637 -4.035 31.031 1 95.38 690 ASP A CA 1
ATOM 5372 C C . ASP A 1 690 ? 0.685 -3.484 31.562 1 95.38 690 ASP A C 1
ATOM 5374 O O . ASP A 1 690 ? 0.792 -3.145 32.75 1 95.38 690 ASP A O 1
ATOM 5378 N N . ASN A 1 691 ? 1.653 -3.361 30.734 1 94.44 691 ASN A N 1
ATOM 5379 C CA . ASN A 1 691 ? 2.955 -2.836 31.141 1 94.44 691 ASN A CA 1
ATOM 5380 C C . ASN A 1 691 ? 2.895 -1.335 31.406 1 94.44 691 ASN A C 1
ATOM 5382 O O . ASN A 1 691 ? 3.568 -0.835 32.312 1 94.44 691 ASN A O 1
ATOM 5386 N N . PHE A 1 692 ? 2.15 -0.632 30.656 1 94.44 692 PHE A N 1
ATOM 5387 C CA . PHE A 1 692 ? 1.967 0.799 30.875 1 94.44 692 PHE A CA 1
ATOM 5388 C C . PHE A 1 692 ? 1.367 1.069 32.25 1 94.44 692 PHE A C 1
ATOM 5390 O O . PHE A 1 692 ? 1.793 1.991 32.938 1 94.44 692 PHE A O 1
ATOM 5397 N N . LEU A 1 693 ? 0.437 0.236 32.656 1 92.62 693 LEU A N 1
ATOM 5398 C CA . LEU A 1 693 ? -0.273 0.418 33.938 1 92.62 693 LEU A CA 1
ATOM 5399 C C . LEU A 1 693 ? 0.653 0.173 35.094 1 92.62 693 LEU A C 1
ATOM 5401 O O . LEU A 1 693 ? 0.361 0.599 36.219 1 92.62 693 LEU A O 1
ATOM 5405 N N . ARG A 1 694 ? 1.676 -0.44 34.875 1 91.69 694 ARG A N 1
ATOM 5406 C CA . ARG A 1 694 ? 2.615 -0.754 35.938 1 91.69 694 ARG A CA 1
ATOM 5407 C C . ARG A 1 694 ? 3.514 0.439 36.25 1 91.69 694 ARG A C 1
ATOM 5409 O O . ARG A 1 694 ? 4.18 0.471 37.281 1 91.69 694 ARG A O 1
ATOM 5416 N N . LEU A 1 695 ? 3.502 1.397 35.406 1 90.5 695 LEU A N 1
ATOM 5417 C CA . LEU A 1 695 ? 4.281 2.605 35.656 1 90.5 695 LEU A CA 1
ATOM 5418 C C . LEU A 1 695 ? 3.652 3.445 36.75 1 90.5 695 LEU A C 1
ATOM 5420 O O . LEU A 1 695 ? 2.432 3.432 36.938 1 90.5 695 LEU A O 1
ATOM 5424 N N . PRO A 1 696 ? 4.504 4.191 37.438 1 87.06 696 PRO A N 1
ATOM 5425 C CA . PRO A 1 696 ? 3.932 5.16 38.375 1 87.06 696 PRO A CA 1
ATOM 5426 C C . PRO A 1 696 ? 3.094 6.23 37.688 1 87.06 696 PRO A C 1
ATOM 5428 O O . PRO A 1 696 ? 3.355 6.57 36.531 1 87.06 696 PRO A O 1
ATOM 5431 N N . PRO A 1 697 ? 2.145 6.773 38.375 1 82.94 697 PRO A N 1
ATOM 5432 C CA . PRO A 1 697 ? 1.186 7.699 37.75 1 82.94 697 PRO A CA 1
ATOM 5433 C C . PRO A 1 697 ? 1.864 8.859 37.031 1 82.94 697 PRO A C 1
ATOM 5435 O O . PRO A 1 697 ? 1.429 9.258 35.969 1 82.94 697 PRO A O 1
ATOM 5438 N N . GLN A 1 698 ? 2.871 9.461 37.625 1 82.56 698 GLN A N 1
ATOM 5439 C CA . GLN A 1 698 ? 3.553 10.594 37.031 1 82.56 698 GLN A CA 1
ATOM 5440 C C . GLN A 1 698 ? 4.191 10.203 35.688 1 82.56 698 GLN A C 1
ATOM 5442 O O . GLN A 1 698 ? 4.16 10.969 34.719 1 82.56 698 GLN A O 1
ATOM 5447 N N . ARG A 1 699 ? 4.734 8.992 35.656 1 88.44 699 ARG A N 1
ATOM 5448 C CA . ARG A 1 699 ? 5.363 8.492 34.438 1 88.44 699 ARG A CA 1
ATOM 5449 C C . ARG A 1 699 ? 4.32 8.102 33.406 1 88.44 699 ARG A C 1
ATOM 5451 O O . ARG A 1 699 ? 4.559 8.219 32.188 1 88.44 699 ARG A O 1
ATOM 5458 N N . GLN A 1 700 ? 3.193 7.691 33.844 1 88.88 700 GLN A N 1
ATOM 5459 C CA . GLN A 1 700 ? 2.094 7.391 32.938 1 88.88 700 GLN A CA 1
ATOM 5460 C C . GLN A 1 700 ? 1.65 8.641 32.188 1 88.88 700 GLN A C 1
ATOM 5462 O O . GLN A 1 700 ? 1.499 8.609 30.969 1 88.88 700 GLN A O 1
ATOM 5467 N N . THR A 1 701 ? 1.495 9.656 32.938 1 84.69 701 THR A N 1
ATOM 5468 C CA . THR A 1 701 ? 1.023 10.906 32.344 1 84.69 701 THR A CA 1
ATOM 5469 C C . THR A 1 701 ? 2.002 11.406 31.281 1 84.69 701 THR A C 1
ATOM 5471 O O . THR A 1 701 ? 1.59 11.875 30.219 1 84.69 701 THR A O 1
ATOM 5474 N N . ALA A 1 702 ? 3.242 11.234 31.578 1 82.81 702 ALA A N 1
ATOM 5475 C CA . ALA A 1 702 ? 4.277 11.703 30.656 1 82.81 702 ALA A CA 1
ATOM 5476 C C . ALA A 1 702 ? 4.316 10.859 29.391 1 82.81 702 ALA A C 1
ATOM 5478 O O . ALA A 1 702 ? 4.723 11.344 28.328 1 82.81 702 ALA A O 1
ATOM 5479 N N . ALA A 1 703 ? 3.836 9.656 29.453 1 91 703 ALA A N 1
ATOM 5480 C CA . ALA A 1 703 ? 4 8.711 28.359 1 91 703 ALA A CA 1
ATOM 5481 C C . ALA A 1 703 ? 2.707 8.562 27.562 1 91 703 ALA A C 1
ATOM 5483 O O . ALA A 1 703 ? 2.613 7.727 26.656 1 91 703 ALA A O 1
ATOM 5484 N N . LEU A 1 704 ? 1.694 9.383 27.812 1 90.5 704 LEU A N 1
ATOM 5485 C CA . LEU A 1 704 ? 0.39 9.219 27.188 1 90.5 704 LEU A CA 1
ATOM 5486 C C . LEU A 1 704 ? 0.482 9.461 25.688 1 90.5 704 LEU A C 1
ATOM 5488 O O . LEU A 1 704 ? -0.125 8.734 24.891 1 90.5 704 LEU A O 1
ATOM 5492 N N . SER A 1 705 ? 1.209 10.438 25.281 1 86 705 SER A N 1
ATOM 5493 C CA . SER A 1 705 ? 1.349 10.734 23.859 1 86 705 SER A CA 1
ATOM 5494 C C . SER A 1 705 ? 2.035 9.594 23.125 1 86 705 SER A C 1
ATOM 5496 O O . SER A 1 705 ? 1.62 9.211 22.031 1 86 705 SER A O 1
ATOM 5498 N N . TRP A 1 706 ? 3.068 9.102 23.75 1 91.12 706 TRP A N 1
ATOM 5499 C CA . TRP A 1 706 ? 3.77 7.961 23.172 1 91.12 706 TRP A CA 1
ATOM 5500 C C . TRP A 1 706 ? 2.84 6.758 23.047 1 91.12 706 TRP A C 1
ATOM 5502 O O . TRP A 1 706 ? 2.844 6.07 22.031 1 91.12 706 TRP A O 1
ATOM 5512 N N . LEU A 1 707 ? 2.045 6.52 24.047 1 94.75 707 LEU A N 1
ATOM 5513 C CA . LEU A 1 707 ? 1.119 5.391 24.062 1 94.75 707 LEU A CA 1
ATOM 5514 C C . LEU A 1 707 ? 0.108 5.504 22.922 1 94.75 707 LEU A C 1
ATOM 5516 O O . LEU A 1 707 ? -0.17 4.52 22.234 1 94.75 707 LEU A O 1
ATOM 5520 N N . LEU A 1 708 ? -0.406 6.664 22.719 1 93.19 708 LEU A N 1
ATOM 5521 C CA . LEU A 1 708 ? -1.39 6.906 21.672 1 93.19 708 LEU A CA 1
ATOM 5522 C C . LEU A 1 708 ? -0.779 6.68 20.297 1 93.19 708 LEU A C 1
ATOM 5524 O O . LEU A 1 708 ? -1.426 6.117 19.406 1 93.19 708 LEU A O 1
ATOM 5528 N N . GLU A 1 709 ? 0.404 7.09 20.125 1 90.06 709 GLU A N 1
ATOM 5529 C CA . GLU A 1 709 ? 1.081 6.91 18.844 1 90.06 709 GLU A CA 1
ATOM 5530 C C . GLU A 1 709 ? 1.411 5.441 18.594 1 90.06 709 GLU A C 1
ATOM 5532 O O . GLU A 1 709 ? 1.217 4.934 17.5 1 90.06 709 GLU A O 1
ATOM 5537 N N . ALA A 1 710 ? 1.902 4.82 19.625 1 93.69 710 ALA A N 1
ATOM 5538 C CA . ALA A 1 710 ? 2.24 3.402 19.516 1 93.69 710 ALA A CA 1
ATOM 5539 C C . ALA A 1 710 ? 0.993 2.561 19.25 1 93.69 710 ALA A C 1
ATOM 5541 O O . ALA A 1 710 ? 1.072 1.496 18.641 1 93.69 710 ALA A O 1
ATOM 5542 N N . ALA A 1 711 ? -0.154 3.064 19.672 1 94.19 711 ALA A N 1
ATOM 5543 C CA . ALA A 1 711 ? -1.421 2.359 19.5 1 94.19 711 ALA A CA 1
ATOM 5544 C C . ALA A 1 711 ? -2.15 2.836 18.25 1 94.19 711 ALA A C 1
ATOM 5546 O O . ALA A 1 711 ? -3.307 2.469 18.016 1 94.19 711 ALA A O 1
ATOM 5547 N N . SER A 1 712 ? -1.535 3.658 17.469 1 91.06 712 SER A N 1
ATOM 5548 C CA . SER A 1 712 ? -2.098 4.195 16.234 1 91.06 712 SER A CA 1
ATOM 5549 C C . SER A 1 712 ? -3.41 4.926 16.484 1 91.06 712 SER A C 1
ATOM 5551 O O . SER A 1 712 ? -4.398 4.711 15.789 1 91.06 712 SER A O 1
ATOM 5553 N N . SER A 1 713 ? -3.436 5.773 17.531 1 92.31 713 SER A N 1
ATOM 5554 C CA . SER A 1 713 ? -4.707 6.391 17.906 1 92.31 713 SER A CA 1
ATOM 5555 C C . SER A 1 713 ? -4.535 7.875 18.203 1 92.31 713 SER A C 1
ATOM 5557 O O . SER A 1 713 ? -5.414 8.5 18.797 1 92.31 713 SER A O 1
ATOM 5559 N N . ILE A 1 714 ? -3.393 8.438 17.828 1 86.94 714 ILE A N 1
ATOM 5560 C CA . ILE A 1 714 ? -3.125 9.828 18.188 1 86.94 714 ILE A CA 1
ATOM 5561 C C . ILE A 1 714 ? -4.035 10.742 17.375 1 86.94 714 ILE A C 1
ATOM 5563 O O . ILE A 1 714 ? -4.551 11.734 17.891 1 86.94 714 ILE A O 1
ATOM 5567 N N . VAL A 1 715 ? -4.219 10.438 16.141 1 79.75 715 VAL A N 1
ATOM 5568 C CA . VAL A 1 715 ? -5.07 11.266 15.297 1 79.75 715 VAL A CA 1
ATOM 5569 C C . VAL A 1 715 ? -6.523 11.125 15.734 1 79.75 715 VAL A C 1
ATOM 5571 O O . VAL A 1 715 ? -7.25 12.117 15.828 1 79.75 715 VAL A O 1
ATOM 5574 N N . THR A 1 716 ? -6.898 9.93 16.031 1 86.06 716 THR A N 1
ATOM 5575 C CA . THR A 1 716 ? -8.25 9.68 16.516 1 86.06 716 THR A CA 1
ATOM 5576 C C . THR A 1 716 ? -8.508 10.438 17.812 1 86.06 716 THR A C 1
ATOM 5578 O O . THR A 1 716 ? -9.586 11 18.016 1 86.06 716 THR A O 1
ATOM 5581 N N . TYR A 1 717 ? -7.52 10.422 18.672 1 87.31 717 TYR A N 1
ATOM 5582 C CA . TYR A 1 717 ? -7.637 11.141 19.938 1 87.31 717 TYR A CA 1
ATOM 5583 C C . TYR A 1 717 ? -7.832 12.633 19.703 1 87.31 717 TYR A C 1
ATOM 5585 O O . TYR A 1 717 ? -8.711 13.25 20.297 1 87.31 717 TYR A O 1
ATOM 5593 N N . ARG A 1 718 ? -7.066 13.086 18.875 1 73 718 ARG A N 1
ATOM 5594 C CA . ARG A 1 718 ? -7.09 14.523 18.609 1 73 718 ARG A CA 1
ATOM 5595 C C . ARG A 1 718 ? -8.422 14.945 18 1 73 718 ARG A C 1
ATOM 5597 O O . ARG A 1 718 ? -8.961 16 18.344 1 73 718 ARG A O 1
ATOM 5604 N N . VAL A 1 719 ? -8.906 14.172 17.172 1 72.56 719 VAL A N 1
ATOM 5605 C CA . VAL A 1 719 ? -10.156 14.5 16.5 1 72.56 719 VAL A CA 1
ATOM 5606 C C . VAL A 1 719 ? -11.328 14.344 17.469 1 72.56 719 VAL A C 1
ATOM 5608 O O . VAL A 1 719 ? -12.258 15.148 17.453 1 72.56 719 VAL A O 1
ATOM 5611 N N . ARG A 1 720 ? -11.242 13.406 18.266 1 78.81 720 ARG A N 1
ATOM 5612 C CA . ARG A 1 720 ? -12.375 13.07 19.125 1 78.81 720 ARG A CA 1
ATOM 5613 C C . ARG A 1 720 ? -12.406 13.984 20.359 1 78.81 720 ARG A C 1
ATOM 5615 O O . ARG A 1 720 ? -13.477 14.43 20.766 1 78.81 720 ARG A O 1
ATOM 5622 N N . TYR A 1 721 ? -11.273 14.164 20.969 1 76.38 721 TYR A N 1
ATOM 5623 C CA . TYR A 1 721 ? -11.258 14.812 22.266 1 76.38 721 TYR A CA 1
ATOM 5624 C C . TYR A 1 721 ? -10.727 16.234 22.156 1 76.38 721 TYR A C 1
ATOM 5626 O O . TYR A 1 721 ? -10.938 17.062 23.047 1 76.38 721 TYR A O 1
ATOM 5634 N N . ARG A 1 722 ? -9.984 16.562 21.156 1 63.16 722 ARG A N 1
ATOM 5635 C CA . ARG A 1 722 ? -9.516 17.906 20.828 1 63.16 722 ARG A CA 1
ATOM 5636 C C . ARG A 1 722 ? -8.773 18.516 22.016 1 63.16 722 ARG A C 1
ATOM 5638 O O . ARG A 1 722 ? -9 19.672 22.375 1 63.16 722 ARG A O 1
ATOM 5645 N N . ARG A 1 723 ? -8.055 17.656 22.734 1 64.06 723 ARG A N 1
ATOM 5646 C CA . ARG A 1 723 ? -7.254 18.078 23.875 1 64.06 723 ARG A CA 1
ATOM 5647 C C . ARG A 1 723 ? -5.922 17.328 23.906 1 64.06 723 ARG A C 1
ATOM 5649 O O . ARG A 1 723 ? -5.734 16.359 23.172 1 64.06 723 ARG A O 1
ATOM 5656 N N . THR A 1 724 ? -5.07 17.938 24.641 1 67.62 724 THR A N 1
ATOM 5657 C CA . THR A 1 724 ? -3.84 17.203 24.891 1 67.62 724 THR A CA 1
ATOM 5658 C C . THR A 1 724 ? -4.141 15.883 25.609 1 67.62 724 THR A C 1
ATOM 5660 O O . THR A 1 724 ? -5.113 15.789 26.359 1 67.62 724 THR A O 1
ATOM 5663 N N . PRO A 1 725 ? -3.301 14.984 25.422 1 81.94 725 PRO A N 1
ATOM 5664 C CA . PRO A 1 725 ? -3.572 13.664 25.984 1 81.94 725 PRO A CA 1
ATOM 5665 C C . PRO A 1 725 ? -3.703 13.68 27.5 1 81.94 725 PRO A C 1
ATOM 5667 O O . PRO A 1 725 ? -2.82 14.195 28.188 1 81.94 725 PRO A O 1
ATOM 5670 N N . GLU A 1 726 ? -4.836 13.188 27.969 1 84.69 726 GLU A N 1
ATOM 5671 C CA . GLU A 1 726 ? -5.148 13.008 29.375 1 84.69 726 GLU A CA 1
ATOM 5672 C C . GLU A 1 726 ? -5.531 11.555 29.672 1 84.69 726 GLU A C 1
ATOM 5674 O O . GLU A 1 726 ? -5.969 10.828 28.781 1 84.69 726 GLU A O 1
ATOM 5679 N N . TRP A 1 727 ? -5.402 11.203 30.859 1 89.06 727 TRP A N 1
ATOM 5680 C CA . TRP A 1 727 ? -5.516 9.805 31.25 1 89.06 727 TRP A CA 1
ATOM 5681 C C . TRP A 1 727 ? -6.898 9.258 30.906 1 89.06 727 TRP A C 1
ATOM 5683 O O . TRP A 1 727 ? -7.016 8.273 30.172 1 89.06 727 TRP A O 1
ATOM 5693 N N . LEU A 1 728 ? -7.977 9.828 31.328 1 89.75 728 LEU A N 1
ATOM 5694 C CA . LEU A 1 728 ? -9.312 9.25 31.188 1 89.75 728 LEU A CA 1
ATOM 5695 C C . LEU A 1 728 ? -9.727 9.195 29.719 1 89.75 728 LEU A C 1
ATOM 5697 O O . LEU A 1 728 ? -10.25 8.172 29.266 1 89.75 728 LEU A O 1
ATOM 5701 N N . PRO A 1 729 ? -9.477 10.25 28.922 1 90.5 729 PRO A N 1
ATOM 5702 C CA . PRO A 1 729 ? -9.805 10.148 27.5 1 90.5 729 PRO A CA 1
ATOM 5703 C C . PRO A 1 729 ? -8.977 9.078 26.781 1 90.5 729 PRO A C 1
ATOM 5705 O O . PRO A 1 729 ? -9.492 8.391 25.906 1 90.5 729 PRO A O 1
ATOM 5708 N N . VAL A 1 730 ? -7.719 8.984 27.156 1 94.12 730 VAL A N 1
ATOM 5709 C CA . VAL A 1 730 ? -6.867 7.973 26.547 1 94.12 730 VAL A CA 1
ATOM 5710 C C . VAL A 1 730 ? -7.395 6.578 26.875 1 94.12 730 VAL A C 1
ATOM 5712 O O . VAL A 1 730 ? -7.477 5.711 26.016 1 94.12 730 VAL A O 1
ATOM 5715 N N . LEU A 1 731 ? -7.746 6.422 28.156 1 94.88 731 LEU A N 1
ATOM 5716 C CA . LEU A 1 731 ? -8.297 5.148 28.609 1 94.88 731 LEU A CA 1
ATOM 5717 C C . LEU A 1 731 ? -9.602 4.832 27.891 1 94.88 731 LEU A C 1
ATOM 5719 O O . LEU A 1 731 ? -9.828 3.695 27.469 1 94.88 731 LEU A O 1
ATOM 5723 N N . HIS A 1 732 ? -10.406 5.75 27.75 1 94.75 732 HIS A N 1
ATOM 5724 C CA . HIS A 1 732 ? -11.664 5.551 27.031 1 94.75 732 HIS A CA 1
ATOM 5725 C C . HIS A 1 732 ? -11.414 5.105 25.594 1 94.75 732 HIS A C 1
ATOM 5727 O O . HIS A 1 732 ? -12.031 4.152 25.125 1 94.75 732 HIS A O 1
ATOM 5733 N N . LEU A 1 733 ? -10.562 5.809 24.922 1 94.56 733 LEU A N 1
ATOM 5734 C CA . LEU A 1 733 ? -10.305 5.562 23.5 1 94.56 733 LEU A CA 1
ATOM 5735 C C . LEU A 1 733 ? -9.695 4.184 23.281 1 94.56 733 LEU A C 1
ATOM 5737 O O . LEU A 1 733 ? -10.117 3.445 22.391 1 94.56 733 LEU A O 1
ATOM 5741 N N . LEU A 1 734 ? -8.734 3.795 24.125 1 96.81 734 LEU A N 1
ATOM 5742 C CA . LEU A 1 734 ? -7.941 2.602 23.859 1 96.81 734 LEU A CA 1
ATOM 5743 C C . LEU A 1 734 ? -8.609 1.362 24.453 1 96.81 734 LEU A C 1
ATOM 5745 O O . LEU A 1 734 ? -8.312 0.239 24.031 1 96.81 734 LEU A O 1
ATOM 5749 N N . VAL A 1 735 ? -9.523 1.565 25.391 1 97.06 735 VAL A N 1
ATOM 5750 C CA . VAL A 1 735 ? -10.055 0.389 26.078 1 97.06 735 VAL A CA 1
ATOM 5751 C C . VAL A 1 735 ? -11.57 0.32 25.891 1 97.06 735 VAL A C 1
ATOM 5753 O O . VAL A 1 735 ? -12.109 -0.721 25.5 1 97.06 735 VAL A O 1
ATOM 5756 N N . PHE A 1 736 ? -12.258 1.428 26.031 1 95.38 736 PHE A N 1
ATOM 5757 C CA . PHE A 1 736 ? -13.703 1.383 26.172 1 95.38 736 PHE A CA 1
ATOM 5758 C C . PHE A 1 736 ? -14.398 1.679 24.859 1 95.38 736 PHE A C 1
ATOM 5760 O O . PHE A 1 736 ? -15.547 1.282 24.641 1 95.38 736 PHE A O 1
ATOM 5767 N N . ASP A 1 737 ? -13.781 2.412 24 1 93.62 737 ASP A N 1
ATOM 5768 C CA . ASP A 1 737 ? -14.422 2.875 22.781 1 93.62 737 ASP A CA 1
ATOM 5769 C C . ASP A 1 737 ? -14.586 1.733 21.781 1 93.62 737 ASP A C 1
ATOM 5771 O O . ASP A 1 737 ? -13.594 1.119 21.359 1 93.62 737 ASP A O 1
ATOM 5775 N N . VAL A 1 738 ? -15.781 1.526 21.281 1 92.94 738 VAL A N 1
ATOM 5776 C CA . VAL A 1 738 ? -16.078 0.403 20.406 1 92.94 738 VAL A CA 1
ATOM 5777 C C . VAL A 1 738 ? -15.875 0.821 18.953 1 92.94 738 VAL A C 1
ATOM 5779 O O . VAL A 1 738 ? -15.867 -0.023 18.047 1 92.94 738 VAL A O 1
ATOM 5782 N N . SER A 1 739 ? -15.617 2.109 18.719 1 92.75 739 SER A N 1
ATOM 5783 C CA . SER A 1 739 ? -15.508 2.592 17.344 1 92.75 739 SER A CA 1
ATOM 5784 C C . SER A 1 739 ? -14.047 2.691 16.906 1 92.75 739 SER A C 1
ATOM 5786 O O . SER A 1 739 ? -13.766 2.836 15.719 1 92.75 739 SER A O 1
ATOM 5788 N N . ASN A 1 740 ? -13.109 2.662 17.875 1 94.56 740 ASN A N 1
ATOM 5789 C CA . ASN A 1 740 ? -11.688 2.715 17.547 1 94.56 740 ASN A CA 1
ATOM 5790 C C . ASN A 1 740 ? -11.156 1.341 17.156 1 94.56 740 ASN A C 1
ATOM 5792 O O . ASN A 1 740 ? -11.062 0.443 17.984 1 94.56 740 ASN A O 1
ATOM 5796 N N . PRO A 1 741 ? -10.758 1.155 15.945 1 95.56 741 PRO A N 1
ATOM 5797 C CA . PRO A 1 741 ? -10.328 -0.163 15.469 1 95.56 741 PRO A CA 1
ATOM 5798 C C . PRO A 1 741 ? -9.117 -0.697 16.234 1 95.56 741 PRO A C 1
ATOM 5800 O O . PRO A 1 741 ? -8.812 -1.892 16.156 1 95.56 741 PRO A O 1
ATOM 5803 N N . HIS A 1 742 ? -8.391 0.116 16.906 1 95.88 742 HIS A N 1
ATOM 5804 C CA . HIS A 1 742 ? -7.223 -0.315 17.672 1 95.88 742 HIS A CA 1
ATOM 5805 C C . HIS A 1 742 ? -7.539 -0.417 19.156 1 95.88 742 HIS A C 1
ATOM 5807 O O . HIS A 1 742 ? -6.645 -0.655 19.969 1 95.88 742 HIS A O 1
ATOM 5813 N N . GLY A 1 743 ? -8.82 -0.194 19.516 1 96.5 743 GLY A N 1
ATOM 5814 C CA . GLY A 1 743 ? -9.242 -0.279 20.906 1 96.5 743 GLY A CA 1
ATOM 5815 C C . GLY A 1 743 ? -9.609 -1.688 21.328 1 96.5 743 GLY A C 1
ATOM 5816 O O . GLY A 1 743 ? -9.938 -2.529 20.5 1 96.5 743 GLY A O 1
ATOM 5817 N N . MET A 1 744 ? -9.633 -1.953 22.625 1 97.38 744 MET A N 1
ATOM 5818 C CA . MET A 1 744 ? -9.93 -3.273 23.172 1 97.38 744 MET A CA 1
ATOM 5819 C C . MET A 1 744 ? -11.391 -3.645 22.953 1 97.38 744 MET A C 1
ATOM 5821 O O . MET A 1 744 ? -11.695 -4.762 22.531 1 97.38 744 MET A O 1
ATOM 5825 N N . ALA A 1 745 ? -12.234 -2.764 23.234 1 97.25 745 ALA A N 1
ATOM 5826 C CA . ALA A 1 745 ? -13.664 -3.027 23.078 1 97.25 745 ALA A CA 1
ATOM 5827 C C . ALA A 1 745 ? -14 -3.416 21.641 1 97.25 745 ALA A C 1
ATOM 5829 O O . ALA A 1 745 ? -14.852 -4.277 21.406 1 97.25 745 ALA A O 1
ATOM 5830 N N . TYR A 1 746 ? -13.406 -2.746 20.719 1 97.25 746 TYR A N 1
ATOM 5831 C CA . TYR A 1 746 ? -13.617 -3.062 19.297 1 97.25 746 TYR A CA 1
ATOM 5832 C C . TYR A 1 746 ? -13.156 -4.484 19 1 97.25 746 TYR A C 1
ATOM 5834 O O . TYR A 1 746 ? -13.836 -5.211 18.266 1 97.25 746 TYR A O 1
ATOM 5842 N N . GLN A 1 747 ? -11.992 -4.875 19.469 1 97.81 747 GLN A N 1
ATOM 5843 C CA . GLN A 1 747 ? -11.492 -6.223 19.234 1 97.81 747 GLN A CA 1
ATOM 5844 C C . GLN A 1 747 ? -12.438 -7.273 19.797 1 97.81 747 GLN A C 1
ATOM 5846 O O . GLN A 1 747 ? -12.688 -8.297 19.156 1 97.81 747 GLN A O 1
ATOM 5851 N N . PHE A 1 748 ? -12.945 -7.02 21.047 1 97.56 748 PHE A N 1
ATOM 5852 C CA . PHE A 1 748 ? -13.883 -7.957 21.656 1 97.56 748 PHE A CA 1
ATOM 5853 C C . PHE A 1 748 ? -15.125 -8.133 20.781 1 97.56 748 PHE A C 1
ATOM 5855 O O . PHE A 1 748 ? -15.562 -9.258 20.531 1 97.56 748 PHE A O 1
ATOM 5862 N N . ARG A 1 749 ? -15.594 -7.055 20.281 1 95.94 749 ARG A N 1
ATOM 5863 C CA . ARG A 1 749 ? -16.812 -7.07 19.469 1 95.94 749 ARG A CA 1
ATOM 5864 C C . ARG A 1 749 ? -16.578 -7.809 18.156 1 95.94 749 ARG A C 1
ATOM 5866 O O . ARG A 1 749 ? -17.391 -8.633 17.75 1 95.94 749 ARG A O 1
ATOM 5873 N N . MET A 1 750 ? -15.508 -7.48 17.484 1 96.75 750 MET A N 1
ATOM 5874 C CA . MET A 1 750 ? -15.227 -8.086 16.188 1 96.75 750 MET A CA 1
ATOM 5875 C C . MET A 1 750 ? -14.992 -9.586 16.328 1 96.75 750 MET A C 1
ATOM 5877 O O . MET A 1 750 ? -15.438 -10.375 15.5 1 96.75 750 MET A O 1
ATOM 5881 N N . LEU A 1 751 ? -14.234 -10 17.375 1 96.44 751 LEU A N 1
ATOM 5882 C CA . LEU A 1 751 ? -13.984 -11.422 17.578 1 96.44 751 LEU A CA 1
ATOM 5883 C C . LEU A 1 751 ? -15.289 -12.172 17.859 1 96.44 751 LEU A C 1
ATOM 5885 O O . LEU A 1 751 ? -15.477 -13.297 17.375 1 96.44 751 LEU A O 1
ATOM 5889 N N . GLN A 1 752 ? -16.188 -11.539 18.594 1 94.38 752 GLN A N 1
ATOM 5890 C CA . GLN A 1 752 ? -17.5 -12.141 18.812 1 94.38 752 GLN A CA 1
ATOM 5891 C C . GLN A 1 752 ? -18.266 -12.305 17.516 1 94.38 752 GLN A C 1
ATOM 5893 O O . GLN A 1 752 ? -18.859 -13.352 17.266 1 94.38 752 GLN A O 1
ATOM 5898 N N . GLN A 1 753 ? -18.203 -11.312 16.75 1 93.5 753 GLN A N 1
ATOM 5899 C CA . GLN A 1 753 ? -18.906 -11.336 15.469 1 93.5 753 GLN A CA 1
ATOM 5900 C C . GLN A 1 753 ? -18.344 -12.414 14.547 1 93.5 753 GLN A C 1
ATOM 5902 O O . GLN A 1 753 ? -19.094 -13.219 13.992 1 93.5 753 GLN A O 1
ATOM 5907 N N . TYR A 1 754 ? -17.047 -12.492 14.344 1 93.25 754 TYR A N 1
ATOM 5908 C CA . TYR A 1 754 ? -16.422 -13.453 13.43 1 93.25 754 TYR A CA 1
ATOM 5909 C C . TYR A 1 754 ? -16.609 -14.875 13.938 1 93.25 754 TYR A C 1
ATOM 5911 O O . TYR A 1 754 ? -16.797 -15.805 13.141 1 93.25 754 TYR A O 1
ATOM 5919 N N . MET A 1 755 ? -16.5 -15.039 15.234 1 91.06 755 MET A N 1
ATOM 5920 C CA . MET A 1 755 ? -16.703 -16.375 15.797 1 91.06 755 MET A CA 1
ATOM 5921 C C . MET A 1 755 ? -18.125 -16.859 15.547 1 91.06 755 MET A C 1
ATOM 5923 O O . MET A 1 755 ? -18.344 -18.031 15.266 1 91.06 755 MET A O 1
ATOM 5927 N N . SER A 1 756 ? -19.047 -15.945 15.648 1 90.19 756 SER A N 1
ATOM 5928 C CA . SER A 1 756 ? -20.438 -16.281 15.359 1 90.19 756 SER A CA 1
ATOM 5929 C C . SER A 1 756 ? -20.625 -16.656 13.891 1 90.19 756 SER A C 1
ATOM 5931 O O . SER A 1 756 ? -21.344 -17.609 13.57 1 90.19 756 SER A O 1
ATOM 5933 N N . GLU A 1 757 ? -19.984 -15.984 13.008 1 89.62 757 GLU A N 1
ATOM 5934 C CA . GLU A 1 757 ? -20.078 -16.25 11.578 1 89.62 757 GLU A CA 1
ATOM 5935 C C . GLU A 1 757 ? -19.438 -17.594 11.227 1 89.62 757 GLU A C 1
ATOM 5937 O O . GLU A 1 757 ? -19.969 -18.344 10.406 1 89.62 757 GLU A O 1
ATOM 5942 N N . ILE A 1 758 ? -18.297 -17.891 11.789 1 87.44 758 ILE A N 1
ATOM 5943 C CA . ILE A 1 758 ? -17.609 -19.156 11.555 1 87.44 758 ILE A CA 1
ATOM 5944 C C . ILE A 1 758 ? -18.484 -20.312 12.055 1 87.44 758 ILE A C 1
ATOM 5946 O O . ILE A 1 758 ? -18.594 -21.344 11.391 1 87.44 758 ILE A O 1
ATOM 5950 N N . ALA A 1 759 ? -19.109 -20.078 13.211 1 84.88 759 ALA A N 1
ATOM 5951 C CA . ALA A 1 759 ? -19.984 -21.109 13.773 1 84.88 759 ALA A CA 1
ATOM 5952 C C . ALA A 1 759 ? -21.172 -21.359 12.852 1 84.88 759 ALA A C 1
ATOM 5954 O O . ALA A 1 759 ? -21.609 -22.516 12.695 1 84.88 759 ALA A O 1
ATOM 5955 N N . GLN A 1 760 ? -21.672 -20.359 12.32 1 83.38 760 GLN A N 1
ATOM 5956 C CA . GLN A 1 760 ? -22.812 -20.484 11.414 1 83.38 760 GLN A CA 1
ATOM 5957 C C . GLN A 1 760 ? -22.406 -21.203 10.125 1 83.38 760 GLN A C 1
ATOM 5959 O O . GLN A 1 760 ? -23.188 -22 9.586 1 83.38 760 GLN A O 1
ATOM 5964 N N . GLN A 1 761 ? -21.266 -20.922 9.695 1 79.69 761 GLN A N 1
ATOM 5965 C CA . GLN A 1 761 ? -20.812 -21.469 8.414 1 79.69 761 GLN A CA 1
ATOM 5966 C C . GLN A 1 761 ? -20.281 -22.891 8.57 1 79.69 761 GLN A C 1
ATOM 5968 O O . GLN A 1 761 ? -20.5 -23.734 7.707 1 79.69 761 GLN A O 1
ATOM 5973 N N . LEU A 1 762 ? -19.578 -23.062 9.672 1 79.12 762 LEU A N 1
ATOM 5974 C CA . LEU A 1 762 ? -18.859 -24.328 9.789 1 79.12 762 LEU A CA 1
ATOM 5975 C C . LEU A 1 762 ? -19.453 -25.188 10.898 1 79.12 762 LEU A C 1
ATOM 5977 O O . LEU A 1 762 ? -19.141 -26.375 11.008 1 79.12 762 LEU A O 1
ATOM 5981 N N . GLY A 1 763 ? -20.625 -24.641 11.742 1 70.19 763 GLY A N 1
ATOM 5982 C CA . GLY A 1 763 ? -21.359 -25.375 12.758 1 70.19 763 GLY A CA 1
ATOM 5983 C C . GLY A 1 763 ? -20.766 -25.25 14.141 1 70.19 763 GLY A C 1
ATOM 5984 O O . GLY A 1 763 ? -21.484 -25.234 15.141 1 70.19 763 GLY A O 1
ATOM 5985 N N . LEU A 1 764 ? -19.734 -25.703 14.625 1 59.31 764 LEU A N 1
ATOM 5986 C CA . LEU A 1 764 ? -19.375 -26.234 15.938 1 59.31 764 LEU A CA 1
ATOM 5987 C C . LEU A 1 764 ? -19.062 -25.109 16.922 1 59.31 764 LEU A C 1
ATOM 5989 O O . LEU A 1 764 ? -19.031 -25.328 18.125 1 59.31 764 LEU A O 1
ATOM 5993 N N . LEU A 1 765 ? -18.25 -24.047 16.859 1 58.25 765 LEU A N 1
ATOM 5994 C CA . LEU A 1 765 ? -17.359 -23.641 17.938 1 58.25 765 LEU A CA 1
ATOM 5995 C C . LEU A 1 765 ? -18.078 -22.703 18.906 1 58.25 765 LEU A C 1
ATOM 5997 O O . LEU A 1 765 ? -18.641 -21.688 18.5 1 58.25 765 LEU A O 1
ATOM 6001 N N . SER A 1 766 ? -18.812 -23.234 19.844 1 61.97 766 SER A N 1
ATOM 6002 C CA . SER A 1 766 ? -19.219 -22.328 20.922 1 61.97 766 SER A CA 1
ATOM 6003 C C . SER A 1 766 ? -18 -21.719 21.609 1 61.97 766 SER A C 1
ATOM 6005 O O . SER A 1 766 ? -17.406 -22.344 22.484 1 61.97 766 SER A O 1
ATOM 6007 N N . MET A 1 767 ? -17.234 -20.812 21.031 1 70.06 767 MET A N 1
ATOM 6008 C CA . MET A 1 767 ? -16.125 -20.156 21.703 1 70.06 767 MET A CA 1
ATOM 6009 C C . MET A 1 767 ? -16.578 -18.891 22.391 1 70.06 767 MET A C 1
ATOM 6011 O O . MET A 1 767 ? -16.891 -17.891 21.734 1 70.06 767 MET A O 1
ATOM 6015 N N . THR A 1 768 ? -16.609 -18.891 23.75 1 84.5 768 THR A N 1
ATOM 6016 C CA . THR A 1 768 ? -17.234 -17.859 24.578 1 84.5 768 THR A CA 1
ATOM 6017 C C . THR A 1 768 ? -16.203 -16.875 25.094 1 84.5 768 THR A C 1
ATOM 6019 O O . THR A 1 768 ? -16.547 -15.93 25.797 1 84.5 768 THR A O 1
ATOM 6022 N N . ILE A 1 769 ? -14.977 -17.031 24.719 1 89.94 769 ILE A N 1
ATOM 6023 C CA . ILE A 1 769 ? -13.898 -16.219 25.266 1 89.94 769 ILE A CA 1
ATOM 6024 C C . ILE A 1 769 ? -14.148 -14.75 24.953 1 89.94 769 ILE A C 1
ATOM 6026 O O . ILE A 1 769 ? -14.117 -13.906 25.844 1 89.94 769 ILE A O 1
ATOM 6030 N N . PRO A 1 770 ? -14.477 -14.391 23.719 1 91.69 770 PRO A N 1
ATOM 6031 C CA . PRO A 1 770 ? -14.703 -12.969 23.438 1 91.69 770 PRO A CA 1
ATOM 6032 C C . PRO A 1 770 ? -15.906 -12.406 24.203 1 91.69 770 PRO A C 1
ATOM 6034 O O . PRO A 1 770 ? -15.875 -11.258 24.656 1 91.69 770 PRO A O 1
ATOM 6037 N N . THR A 1 771 ? -16.875 -13.195 24.406 1 92.75 771 THR A N 1
ATOM 6038 C CA . THR A 1 771 ? -18.062 -12.773 25.141 1 92.75 771 THR A CA 1
ATOM 6039 C C . THR A 1 771 ? -17.734 -12.523 26.609 1 92.75 771 THR A C 1
ATOM 6041 O O . THR A 1 771 ? -18.219 -11.562 27.203 1 92.75 771 THR A O 1
ATOM 6044 N N . HIS A 1 772 ? -16.922 -13.398 27.125 1 94.31 772 HIS A N 1
ATOM 6045 C CA . HIS A 1 772 ? -16.5 -13.25 28.516 1 94.31 772 HIS A CA 1
ATOM 6046 C C . HIS A 1 772 ? -15.68 -11.977 28.703 1 94.31 772 HIS A C 1
ATOM 6048 O O . HIS A 1 772 ? -15.891 -11.234 29.672 1 94.31 772 HIS A O 1
ATOM 6054 N N . LEU A 1 773 ? -14.766 -11.742 27.844 1 96.12 773 LEU A N 1
ATOM 6055 C CA . LEU A 1 773 ? -13.93 -10.547 27.922 1 96.12 773 LEU A CA 1
ATOM 6056 C C . LEU A 1 773 ? -14.773 -9.281 27.797 1 96.12 773 LEU A C 1
ATOM 6058 O O . LEU A 1 773 ? -14.57 -8.312 28.531 1 96.12 773 LEU A O 1
ATOM 6062 N N . SER A 1 774 ? -15.758 -9.281 26.891 1 95.88 774 SER A N 1
ATOM 6063 C CA . SER A 1 774 ? -16.656 -8.148 26.688 1 95.88 774 SER A CA 1
ATOM 6064 C C . SER A 1 774 ? -17.469 -7.867 27.953 1 95.88 774 SER A C 1
ATOM 6066 O O . SER A 1 774 ? -17.672 -6.711 28.312 1 95.88 774 SER A O 1
ATOM 6068 N N . SER A 1 775 ? -17.891 -8.906 28.594 1 95.69 775 SER A N 1
ATOM 6069 C CA . SER A 1 775 ? -18.688 -8.766 29.797 1 95.69 775 SER A CA 1
ATOM 6070 C C . SER A 1 775 ? -17.875 -8.156 30.938 1 95.69 775 SER A C 1
ATOM 6072 O O . SER A 1 775 ? -18.391 -7.359 31.719 1 95.69 775 SER A O 1
ATOM 6074 N N . GLN A 1 776 ? -16.641 -8.539 31.047 1 96.31 776 GLN A N 1
ATOM 6075 C CA . GLN A 1 776 ? -15.75 -7.98 32.062 1 96.31 776 GLN A CA 1
ATOM 6076 C C . GLN A 1 776 ? -15.562 -6.48 31.844 1 96.31 776 GLN A C 1
ATOM 6078 O O . GLN A 1 776 ? -15.578 -5.711 32.812 1 96.31 776 GLN A O 1
ATOM 6083 N N . LEU A 1 777 ? -15.375 -6.09 30.625 1 96.81 777 LEU A N 1
ATOM 6084 C CA . LEU A 1 777 ? -15.172 -4.68 30.328 1 96.81 777 LEU A CA 1
ATOM 6085 C C . LEU A 1 777 ? -16.453 -3.879 30.578 1 96.81 777 LEU A C 1
ATOM 6087 O O . LEU A 1 777 ? -16.391 -2.768 31.125 1 96.81 777 LEU A O 1
ATOM 6091 N N . GLU A 1 778 ? -17.609 -4.445 30.234 1 95 778 GLU A N 1
ATOM 6092 C CA . GLU A 1 778 ? -18.891 -3.768 30.406 1 95 778 GLU A CA 1
ATOM 6093 C C . GLU A 1 778 ? -19.203 -3.531 31.891 1 95 778 GLU A C 1
ATOM 6095 O O . GLU A 1 778 ? -19.938 -2.605 32.25 1 95 778 GLU A O 1
ATOM 6100 N N . ALA A 1 779 ? -18.594 -4.266 32.719 1 94.75 779 ALA A N 1
ATOM 6101 C CA . ALA A 1 779 ? -18.812 -4.164 34.156 1 94.75 779 ALA A CA 1
ATOM 6102 C C . ALA A 1 779 ? -17.984 -3.033 34.781 1 94.75 779 ALA A C 1
ATOM 6104 O O . ALA A 1 779 ? -18.188 -2.652 35.938 1 94.75 779 ALA A O 1
ATOM 6105 N N . MET A 1 780 ? -17.125 -2.465 34 1 95.12 780 MET A N 1
ATOM 6106 C CA . MET A 1 780 ? -16.25 -1.4 34.5 1 95.12 780 MET A CA 1
ATOM 6107 C C . MET A 1 780 ? -16.828 -0.029 34.156 1 95.12 780 MET A C 1
ATOM 6109 O O . MET A 1 780 ? -17.484 0.126 33.125 1 95.12 780 MET A O 1
ATOM 6113 N N . ASN A 1 781 ? -16.484 0.888 35.062 1 92.5 781 ASN A N 1
ATOM 6114 C CA . ASN A 1 781 ? -16.891 2.271 34.844 1 92.5 781 ASN A CA 1
ATOM 6115 C C . ASN A 1 781 ? -15.688 3.195 34.688 1 92.5 781 ASN A C 1
ATOM 6117 O O . ASN A 1 781 ? -14.828 3.244 35.562 1 92.5 781 ASN A O 1
ATOM 6121 N N . LEU A 1 782 ? -15.711 3.934 33.656 1 92.06 782 LEU A N 1
ATOM 6122 C CA . LEU A 1 782 ? -14.594 4.797 33.312 1 92.06 782 LEU A CA 1
ATOM 6123 C C . LEU A 1 782 ? -14.281 5.77 34.469 1 92.06 782 LEU A C 1
ATOM 6125 O O . LEU A 1 782 ? -13.117 6.086 34.688 1 92.06 782 LEU A O 1
ATOM 6129 N N . SER A 1 783 ? -15.281 6.234 35.156 1 89.38 783 SER A N 1
ATOM 6130 C CA . SER A 1 783 ? -15.117 7.238 36.219 1 89.38 783 SER A CA 1
ATOM 6131 C C . SER A 1 783 ? -14.273 6.703 37.344 1 89.38 783 SER A C 1
ATOM 6133 O O . SER A 1 783 ? -13.641 7.473 38.094 1 89.38 783 SER A O 1
ATOM 6135 N N . GLU A 1 784 ? -14.234 5.445 37.5 1 91.94 784 GLU A N 1
ATOM 6136 C CA . GLU A 1 784 ? -13.523 4.816 38.625 1 91.94 784 GLU A CA 1
ATOM 6137 C C . GLU A 1 784 ? -12.016 4.918 38.438 1 91.94 784 GLU A C 1
ATOM 6139 O O . GLU A 1 784 ? -11.25 4.707 39.375 1 91.94 784 GLU A O 1
ATOM 6144 N N . PHE A 1 785 ? -11.617 5.289 37.25 1 91 785 PHE A N 1
ATOM 6145 C CA . PHE A 1 785 ? -10.188 5.289 36.938 1 91 785 PHE A CA 1
ATOM 6146 C C . PHE A 1 785 ? -9.586 6.676 37.156 1 91 785 PHE A C 1
ATOM 6148 O O . PHE A 1 785 ? -8.375 6.852 37.062 1 91 785 PHE A O 1
ATOM 6155 N N . ALA A 1 786 ? -10.398 7.59 37.469 1 86.81 786 ALA A N 1
ATOM 6156 C CA . ALA A 1 786 ? -9.875 8.914 37.812 1 86.81 786 ALA A CA 1
ATOM 6157 C C . ALA A 1 786 ? -8.922 8.844 39 1 86.81 786 ALA A C 1
ATOM 6159 O O . ALA A 1 786 ? -9.164 8.117 39.969 1 86.81 786 ALA A O 1
ATOM 6160 N N . HIS A 1 787 ? -7.82 9.492 38.938 1 79.06 787 HIS A N 1
ATOM 6161 C CA . HIS A 1 787 ? -6.766 9.414 39.969 1 79.06 787 HIS A CA 1
ATOM 6162 C C . HIS A 1 787 ? -7.305 9.734 41.344 1 79.06 787 HIS A C 1
ATOM 6164 O O . HIS A 1 787 ? -6.828 9.188 42.344 1 79.06 787 HIS A O 1
ATOM 6170 N N . GLU A 1 788 ? -8.258 10.648 41.438 1 80.88 788 GLU A N 1
ATOM 6171 C CA . GLU A 1 788 ? -8.773 11.086 42.75 1 80.88 788 GLU A CA 1
ATOM 6172 C C . GLU A 1 788 ? -9.914 10.195 43.219 1 80.88 788 GLU A C 1
ATOM 6174 O O . GLU A 1 788 ? -10.398 10.344 44.344 1 80.88 788 GLU A O 1
ATOM 6179 N N . HIS A 1 789 ? -10.273 9.234 42.406 1 87.38 789 HIS A N 1
ATOM 6180 C CA . HIS A 1 789 ? -11.383 8.367 42.781 1 87.38 789 HIS A CA 1
ATOM 6181 C C . HIS A 1 789 ? -11 7.422 43.938 1 87.38 789 HIS A C 1
ATOM 6183 O O . HIS A 1 789 ? -9.875 6.902 43.938 1 87.38 789 HIS A O 1
ATOM 6189 N N . PRO A 1 790 ? -11.859 7.18 44.812 1 89.56 790 PRO A N 1
ATOM 6190 C CA . PRO A 1 790 ? -11.539 6.344 45.969 1 89.56 790 PRO A CA 1
ATOM 6191 C C . PRO A 1 790 ? -11.242 4.895 45.594 1 89.56 790 PRO A C 1
ATOM 6193 O O . PRO A 1 790 ? -10.469 4.223 46.281 1 89.56 790 PRO A O 1
ATOM 6196 N N . ASN A 1 791 ? -11.867 4.395 44.594 1 91.62 791 ASN A N 1
ATOM 6197 C CA . ASN A 1 791 ? -11.711 3 44.188 1 91.62 791 ASN A CA 1
ATOM 6198 C C . ASN A 1 791 ? -10.711 2.85 43.062 1 91.62 791 ASN A C 1
ATOM 6200 O O . ASN A 1 791 ? -10.734 1.859 42.312 1 91.62 791 ASN A O 1
ATOM 6204 N N . VAL A 1 792 ? -9.812 3.73 42.844 1 90.19 792 VAL A N 1
ATOM 6205 C CA . VAL A 1 792 ? -8.93 3.771 41.688 1 90.19 792 VAL A CA 1
ATOM 6206 C C . VAL A 1 792 ? -7.992 2.57 41.719 1 90.19 792 VAL A C 1
ATOM 6208 O O . VAL A 1 792 ? -7.684 1.994 40.656 1 90.19 792 VAL A O 1
ATOM 6211 N N . GLU A 1 793 ? -7.559 2.143 42.844 1 90.31 793 GLU A N 1
ATOM 6212 C CA . GLU A 1 793 ? -6.633 1.018 42.969 1 90.31 793 GLU A CA 1
ATOM 6213 C C . GLU A 1 793 ? -7.309 -0.29 42.562 1 90.31 793 GLU A C 1
ATOM 6215 O O . GLU A 1 793 ? -6.719 -1.109 41.844 1 90.31 793 GLU A O 1
ATOM 6220 N N . GLN A 1 794 ? -8.508 -0.452 43.031 1 93 794 GLN A N 1
ATOM 6221 C CA . GLN A 1 794 ? -9.258 -1.65 42.688 1 93 794 GLN A CA 1
ATOM 6222 C C . GLN A 1 794 ? -9.609 -1.666 41.188 1 93 794 GLN A C 1
ATOM 6224 O O . GLN A 1 794 ? -9.586 -2.719 40.562 1 93 794 GLN A O 1
ATOM 6229 N N . ALA A 1 795 ? -10.031 -0.571 40.719 1 94.31 795 ALA A N 1
ATOM 6230 C CA . ALA A 1 795 ? -10.352 -0.457 39.281 1 94.31 795 ALA A CA 1
ATOM 6231 C C . ALA A 1 795 ? -9.141 -0.792 38.438 1 94.31 795 ALA A C 1
ATOM 6233 O O . ALA A 1 795 ? -9.258 -1.531 37.438 1 94.31 795 ALA A O 1
ATOM 6234 N N . ASN A 1 796 ? -8.031 -0.298 38.812 1 93.25 796 ASN A N 1
ATOM 6235 C CA . ASN A 1 796 ? -6.801 -0.564 38.094 1 93.25 796 ASN A CA 1
ATOM 6236 C C . ASN A 1 796 ? -6.422 -2.041 38.125 1 93.25 796 ASN A C 1
ATOM 6238 O O . ASN A 1 796 ? -5.922 -2.596 37.156 1 93.25 796 ASN A O 1
ATOM 6242 N N . ALA A 1 797 ? -6.621 -2.588 39.219 1 94.5 797 ALA A N 1
ATOM 6243 C CA . ALA A 1 797 ? -6.332 -4.012 39.344 1 94.5 797 ALA A CA 1
ATOM 6244 C C . ALA A 1 797 ? -7.23 -4.844 38.438 1 94.5 797 ALA A C 1
ATOM 6246 O O . ALA A 1 797 ? -6.781 -5.82 37.844 1 94.5 797 ALA A O 1
ATOM 6247 N N . ARG A 1 798 ? -8.484 -4.512 38.375 1 95.69 798 ARG A N 1
ATOM 6248 C CA . ARG A 1 798 ? -9.414 -5.199 37.5 1 95.69 798 ARG A CA 1
ATOM 6249 C C . ARG A 1 798 ? -9.016 -5.027 36.031 1 95.69 798 ARG A C 1
ATOM 6251 O O . ARG A 1 798 ? -9.117 -5.965 35.25 1 95.69 798 ARG A O 1
ATOM 6258 N N . LEU A 1 799 ? -8.641 -3.844 35.719 1 96.56 799 LEU A N 1
ATOM 6259 C CA . LEU A 1 799 ? -8.219 -3.566 34.344 1 96.56 799 LEU A CA 1
ATOM 6260 C C . LEU A 1 799 ? -6.973 -4.371 34 1 96.56 799 LEU A C 1
ATOM 6262 O O . LEU A 1 799 ? -6.883 -4.934 32.906 1 96.56 799 LEU A O 1
ATOM 6266 N N . THR A 1 800 ? -6.027 -4.453 34.906 1 96.12 800 THR A N 1
ATOM 6267 C CA . THR A 1 800 ? -4.824 -5.254 34.688 1 96.12 800 THR A CA 1
ATOM 6268 C C . THR A 1 800 ? -5.18 -6.723 34.469 1 96.12 800 THR A C 1
ATOM 6270 O O . THR A 1 800 ? -4.625 -7.379 33.594 1 96.12 800 THR A O 1
ATOM 6273 N N . GLN A 1 801 ? -6.078 -7.168 35.25 1 96.5 801 GLN A N 1
ATOM 6274 C CA . GLN A 1 801 ? -6.512 -8.555 35.094 1 96.5 801 GLN A CA 1
ATOM 6275 C C . GLN A 1 801 ? -7.184 -8.781 33.75 1 96.5 801 GLN A C 1
ATOM 6277 O O . GLN A 1 801 ? -6.969 -9.812 33.125 1 96.5 801 GLN A O 1
ATOM 6282 N N . LEU A 1 802 ? -8.008 -7.84 33.375 1 97.75 802 LEU A N 1
ATOM 6283 C CA . LEU A 1 802 ? -8.648 -7.941 32.094 1 97.75 802 LEU A CA 1
ATOM 6284 C C . LEU A 1 802 ? -7.602 -8.023 30.969 1 97.75 802 LEU A C 1
ATOM 6286 O O . LEU A 1 802 ? -7.758 -8.797 30.016 1 97.75 802 LEU A O 1
ATOM 6290 N N . MET A 1 803 ? -6.551 -7.188 31.047 1 97.94 803 MET A N 1
ATOM 6291 C CA . MET A 1 803 ? -5.488 -7.223 30.047 1 97.94 803 MET A CA 1
ATOM 6292 C C . MET A 1 803 ? -4.809 -8.586 30.016 1 97.94 803 MET A C 1
ATOM 6294 O O . MET A 1 803 ? -4.555 -9.133 28.953 1 97.94 803 MET A O 1
ATOM 6298 N N . ARG A 1 804 ? -4.57 -9.148 31.125 1 97.12 804 ARG A N 1
ATOM 6299 C CA . ARG A 1 804 ? -3.928 -10.453 31.219 1 97.12 804 ARG A CA 1
ATOM 6300 C C . ARG A 1 804 ? -4.852 -11.555 30.688 1 97.12 804 ARG A C 1
ATOM 6302 O O . ARG A 1 804 ? -4.402 -12.477 30 1 97.12 804 ARG A O 1
ATOM 6309 N N . ASP A 1 805 ? -6.109 -11.453 31.031 1 97.31 805 ASP A N 1
ATOM 6310 C CA . ASP A 1 805 ? -7.094 -12.398 30.531 1 97.31 805 ASP A CA 1
ATOM 6311 C C . ASP A 1 805 ? -7.195 -12.312 29 1 97.31 805 ASP A C 1
ATOM 6313 O O . ASP A 1 805 ? -7.406 -13.32 28.328 1 97.31 805 ASP A O 1
ATOM 6317 N N . ALA A 1 806 ? -7.18 -11.109 28.469 1 98 806 ALA A N 1
ATOM 6318 C CA . ALA A 1 806 ? -7.254 -10.914 27.031 1 98 806 ALA A CA 1
ATOM 6319 C C . ALA A 1 806 ? -6.07 -11.578 26.328 1 98 806 ALA A C 1
ATOM 6321 O O . ALA A 1 806 ? -6.238 -12.203 25.281 1 98 806 ALA A O 1
ATOM 6322 N N . VAL A 1 807 ? -4.859 -11.453 26.875 1 97.31 807 VAL A N 1
ATOM 6323 C CA . VAL A 1 807 ? -3.676 -12.086 26.297 1 97.31 807 VAL A CA 1
ATOM 6324 C C . VAL A 1 807 ? -3.818 -13.602 26.344 1 97.31 807 VAL A C 1
ATOM 6326 O O . VAL A 1 807 ? -3.686 -14.273 25.312 1 97.31 807 VAL A O 1
ATOM 6329 N N . SER A 1 808 ? -4.137 -14.117 27.5 1 96.19 808 SER A N 1
ATOM 6330 C CA . SER A 1 808 ? -4.281 -15.562 27.656 1 96.19 808 SER A CA 1
ATOM 6331 C C . SER A 1 808 ? -5.453 -16.094 26.844 1 96.19 808 SER A C 1
ATOM 6333 O O . SER A 1 808 ? -5.371 -17.172 26.25 1 96.19 808 SER A O 1
ATOM 6335 N N . GLY A 1 809 ? -6.516 -15.352 26.891 1 94.94 809 GLY A N 1
ATOM 6336 C CA . GLY A 1 809 ? -7.68 -15.719 26.094 1 94.94 809 GLY A CA 1
ATOM 6337 C C . GLY A 1 809 ? -7.398 -15.773 24.609 1 94.94 809 GLY A C 1
ATOM 6338 O O . GLY A 1 809 ? -7.918 -16.641 23.906 1 94.94 809 GLY A O 1
ATOM 6339 N N . GLY A 1 810 ? -6.621 -14.828 24.094 1 95.12 810 GLY A N 1
ATOM 6340 C CA . GLY A 1 810 ? -6.227 -14.852 22.703 1 95.12 810 GLY A CA 1
ATOM 6341 C C . GLY A 1 810 ? -5.465 -16.109 22.312 1 95.12 810 GLY A C 1
ATOM 6342 O O . GLY A 1 810 ? -5.738 -16.719 21.281 1 95.12 810 GLY A O 1
ATOM 6343 N N . TYR A 1 811 ? -4.562 -16.547 23.125 1 93.19 811 TYR A N 1
ATOM 6344 C CA . TYR A 1 811 ? -3.773 -17.75 22.859 1 93.19 811 TYR A CA 1
ATOM 6345 C C . TYR A 1 811 ? -4.637 -19 22.969 1 93.19 811 TYR A C 1
ATOM 6347 O O . TYR A 1 811 ? -4.496 -19.922 22.156 1 93.19 811 TYR A O 1
ATOM 6355 N N . MET A 1 812 ? -5.547 -18.984 23.891 1 92.56 812 MET A N 1
ATOM 6356 C CA . MET A 1 812 ? -6.461 -20.109 24.031 1 92.56 812 MET A CA 1
ATOM 6357 C C . MET A 1 812 ? -7.375 -20.234 22.828 1 92.56 812 MET A C 1
ATOM 6359 O O . MET A 1 812 ? -7.637 -21.328 22.344 1 92.56 812 MET A O 1
ATOM 6363 N N . LEU A 1 813 ? -7.84 -19.125 22.422 1 92.56 813 LEU A N 1
ATOM 6364 C CA . LEU A 1 813 ? -8.688 -19.125 21.234 1 92.56 813 LEU A CA 1
ATOM 6365 C C . LEU A 1 813 ? -7.934 -19.641 20.016 1 92.56 813 LEU A C 1
ATOM 6367 O O . LEU A 1 813 ? -8.484 -20.391 19.219 1 92.56 813 LEU A O 1
ATOM 6371 N N . SER A 1 814 ? -6.688 -19.234 19.859 1 93.25 814 SER A N 1
ATOM 6372 C CA . SER A 1 814 ? -5.84 -19.703 18.766 1 93.25 814 SER A CA 1
ATOM 6373 C C . SER A 1 814 ? -5.684 -21.219 18.812 1 93.25 814 SER A C 1
ATOM 6375 O O . SER A 1 814 ? -5.809 -21.891 17.781 1 93.25 814 SER A O 1
ATOM 6377 N N . ASP A 1 815 ? -5.477 -21.734 19.938 1 89.94 815 ASP A N 1
ATOM 6378 C CA . ASP A 1 815 ? -5.316 -23.172 20.109 1 89.94 815 ASP A CA 1
ATOM 6379 C C . ASP A 1 815 ? -6.621 -23.906 19.812 1 89.94 815 ASP A C 1
ATOM 6381 O O . ASP A 1 815 ? -6.609 -24.984 19.203 1 89.94 815 ASP A O 1
ATOM 6385 N N . ASP A 1 816 ? -7.672 -23.344 20.281 1 87.94 816 ASP A N 1
ATOM 6386 C CA . ASP A 1 816 ? -8.984 -23.953 20.047 1 87.94 816 ASP A CA 1
ATOM 6387 C C . ASP A 1 816 ? -9.305 -24.016 18.547 1 87.94 816 ASP A C 1
ATOM 6389 O O . ASP A 1 816 ? -9.828 -25.016 18.062 1 87.94 816 ASP A O 1
ATOM 6393 N N . LEU A 1 817 ? -9.023 -22.984 17.859 1 89.38 817 LEU A N 1
ATOM 6394 C CA . LEU A 1 817 ? -9.25 -22.953 16.422 1 89.38 817 LEU A CA 1
ATOM 6395 C C . LEU A 1 817 ? -8.398 -24 15.711 1 89.38 817 LEU A C 1
ATOM 6397 O O . LEU A 1 817 ? -8.875 -24.672 14.797 1 89.38 817 LEU A O 1
ATOM 6401 N N . SER A 1 818 ? -7.16 -24.094 16.156 1 87.5 818 SER A N 1
ATOM 6402 C CA . SER A 1 818 ? -6.262 -25.078 15.555 1 87.5 818 SER A CA 1
ATOM 6403 C C . SER A 1 818 ? -6.766 -26.5 15.781 1 87.5 818 SER A C 1
ATOM 6405 O O . SER A 1 818 ? -6.773 -27.328 14.867 1 87.5 818 SER A O 1
ATOM 6407 N N . ARG A 1 819 ? -7.227 -26.781 16.922 1 82.69 819 ARG A N 1
ATOM 6408 C CA . ARG A 1 819 ? -7.684 -28.125 17.312 1 82.69 819 ARG A CA 1
ATOM 6409 C C . ARG A 1 819 ? -8.961 -28.5 16.562 1 82.69 819 ARG A C 1
ATOM 6411 O O . ARG A 1 819 ? -9.125 -29.641 16.141 1 82.69 819 ARG A O 1
ATOM 6418 N N . HIS A 1 820 ? -9.758 -27.562 16.312 1 82.38 820 HIS A N 1
ATOM 6419 C CA . HIS A 1 820 ? -11.086 -27.875 15.781 1 82.38 820 HIS A CA 1
ATOM 6420 C C . HIS A 1 820 ? -11.102 -27.812 14.258 1 82.38 820 HIS A C 1
ATOM 6422 O O . HIS A 1 820 ? -11.828 -28.562 13.602 1 82.38 820 HIS A O 1
ATOM 6428 N N . TYR A 1 821 ? -10.281 -26.938 13.734 1 84.62 821 TYR A N 1
ATOM 6429 C CA . TYR A 1 821 ? -10.477 -26.703 12.305 1 84.62 821 TYR A CA 1
ATOM 6430 C C . TYR A 1 821 ? -9.219 -27.047 11.516 1 84.62 821 TYR A C 1
ATOM 6432 O O . TYR A 1 821 ? -9.289 -27.375 10.336 1 84.62 821 TYR A O 1
ATOM 6440 N N . PHE A 1 822 ? -8.094 -27.047 12.188 1 84.44 822 PHE A N 1
ATOM 6441 C CA . PHE A 1 822 ? -6.875 -27.172 11.398 1 84.44 822 PHE A CA 1
ATOM 6442 C C . PHE A 1 822 ? -6.262 -28.562 11.562 1 84.44 822 PHE A C 1
ATOM 6444 O O . PHE A 1 822 ? -5.5 -29.016 10.703 1 84.44 822 PHE A O 1
ATOM 6451 N N . THR A 1 823 ? -6.449 -29.219 12.781 1 70.75 823 THR A N 1
ATOM 6452 C CA . THR A 1 823 ? -5.855 -30.531 13.062 1 70.75 823 THR A CA 1
ATOM 6453 C C . THR A 1 823 ? -6.805 -31.656 12.656 1 70.75 823 THR A C 1
ATOM 6455 O O . THR A 1 823 ? -8.016 -31.562 12.883 1 70.75 823 THR A O 1
ATOM 6458 N N . PRO A 1 824 ? -6.406 -32.625 11.812 1 55 824 PRO A N 1
ATOM 6459 C CA . PRO A 1 824 ? -7.152 -33.781 11.359 1 55 824 PRO A CA 1
ATOM 6460 C C . PRO A 1 824 ? -7.867 -34.5 12.5 1 55 824 PRO A C 1
ATOM 6462 O O . PRO A 1 824 ? -7.363 -34.562 13.625 1 55 824 PRO A O 1
ATOM 6465 N N . LEU A 1 825 ? -9.164 -34.5 12.641 1 47.41 825 LEU A N 1
ATOM 6466 C CA . LEU A 1 825 ? -9.883 -35.375 13.547 1 47.41 825 LEU A CA 1
ATOM 6467 C C . LEU A 1 825 ? -9.234 -36.75 13.602 1 47.41 825 LEU A C 1
ATOM 6469 O O . LEU A 1 825 ? -9.016 -37.375 12.57 1 47.41 825 LEU A O 1
ATOM 6473 N N . THR A 1 826 ? -8.266 -37.031 14.328 1 39 826 THR A N 1
ATOM 6474 C CA . THR A 1 826 ? -7.918 -38.406 14.609 1 39 826 THR A CA 1
ATOM 6475 C C . THR A 1 826 ? -9.172 -39.25 14.797 1 39 826 THR A C 1
ATOM 6477 O O . THR A 1 826 ? -9.953 -39.031 15.727 1 39 826 THR A O 1
ATOM 6480 N N . ALA A 1 827 ? -9.859 -39.688 13.781 1 34.78 827 ALA A N 1
ATOM 6481 C CA . ALA A 1 827 ? -10.703 -40.844 14.156 1 34.78 827 ALA A CA 1
ATOM 6482 C C . ALA A 1 827 ? -9.945 -41.781 15.078 1 34.78 827 ALA A C 1
ATOM 6484 O O . ALA A 1 827 ? -8.742 -41.969 14.93 1 34.78 827 ALA A O 1
ATOM 6485 N N . PRO A 1 828 ? -10.531 -42.125 16.203 1 29.8 828 PRO A N 1
ATOM 6486 C CA . PRO A 1 828 ? -9.93 -43.25 16.906 1 29.8 828 PRO A CA 1
ATOM 6487 C C . PRO A 1 828 ? -9.617 -44.438 15.961 1 29.8 828 PRO A C 1
ATOM 6489 O O . PRO A 1 828 ? -10.477 -44.844 15.172 1 29.8 828 PRO A O 1
ATOM 6492 N N . VAL A 1 829 ? -8.438 -44.562 15.375 1 29.7 829 VAL A N 1
ATOM 6493 C CA . VAL A 1 829 ? -8.055 -45.844 14.844 1 29.7 829 VAL A CA 1
ATOM 6494 C C . VAL A 1 829 ? -8.57 -46.969 15.766 1 29.7 829 VAL A C 1
ATOM 6496 O O . VAL A 1 829 ? -8.188 -47.031 16.938 1 29.7 829 VAL A O 1
ATOM 6499 N N . SER A 1 830 ? -9.828 -47.406 15.633 1 24.2 830 SER A N 1
ATOM 6500 C CA . SER A 1 830 ? -10.094 -48.719 16.172 1 24.2 830 SER A CA 1
ATOM 6501 C C . SER A 1 830 ? -8.961 -49.688 15.836 1 24.2 830 SER A C 1
ATOM 6503 O O . SER A 1 830 ? -8.602 -49.844 14.672 1 24.2 830 SER A O 1
ATOM 6505 N N . GLN A 1 831 ? -7.98 -49.812 16.672 1 23.16 831 GLN A N 1
ATOM 6506 C CA . GLN A 1 831 ? -7.148 -51 16.812 1 23.16 831 GLN A CA 1
ATOM 6507 C C . GLN A 1 831 ? -7.988 -52.281 16.719 1 23.16 831 GLN A C 1
ATOM 6509 O O . GLN A 1 831 ? -8.789 -52.594 17.609 1 23.16 831 GLN A O 1
ATOM 6514 N N . GLY A 1 832 ? -8.727 -52.5 15.664 1 18.66 832 GLY A N 1
ATOM 6515 C CA . GLY A 1 832 ? -8.977 -53.938 15.555 1 18.66 832 GLY A CA 1
ATOM 6516 C C . GLY A 1 832 ? -7.719 -54.781 15.633 1 18.66 832 GLY A C 1
ATOM 6517 O O . GLY A 1 832 ? -6.773 -54.562 14.867 1 18.66 832 GLY A O 1
ATOM 6518 N N . VAL A 1 833 ? -7.598 -55.125 16.953 1 19.86 833 VAL A N 1
ATOM 6519 C CA . VAL A 1 833 ? -7.324 -56.531 17.234 1 19.86 833 VAL A CA 1
ATOM 6520 C C . VAL A 1 833 ? -8.484 -57.375 16.75 1 19.86 833 VAL A C 1
ATOM 6522 O O . VAL A 1 833 ? -9.656 -57.031 16.969 1 19.86 833 VAL A O 1
ATOM 6525 N N . MET B 1 1 ? 42.938 23.844 12.93 1 36.94 1 MET B N 1
ATOM 6526 C CA . MET B 1 1 ? 42.562 22.922 11.844 1 36.94 1 MET B CA 1
ATOM 6527 C C . MET B 1 1 ? 41.781 23.656 10.758 1 36.94 1 MET B C 1
ATOM 6529 O O . MET B 1 1 ? 41 24.547 11.055 1 36.94 1 MET B O 1
ATOM 6533 N N . PRO B 1 2 ? 42.125 23.719 9.602 1 45.69 2 PRO B N 1
ATOM 6534 C CA . PRO B 1 2 ? 41.531 24.469 8.5 1 45.69 2 PRO B CA 1
ATOM 6535 C C . PRO B 1 2 ? 40 24.234 8.406 1 45.69 2 PRO B C 1
ATOM 6537 O O . PRO B 1 2 ? 39.562 23.078 8.445 1 45.69 2 PRO B O 1
ATOM 6540 N N . GLN B 1 3 ? 39.125 25.125 8.945 1 63.66 3 GLN B N 1
ATOM 6541 C CA . GLN B 1 3 ? 37.656 25.031 8.914 1 63.66 3 GLN B CA 1
ATOM 6542 C C . GLN B 1 3 ? 37.125 25.156 7.484 1 63.66 3 GLN B C 1
ATOM 6544 O O . GLN B 1 3 ? 37.156 26.25 6.902 1 63.66 3 GLN B O 1
ATOM 6549 N N . ARG B 1 4 ? 37.031 24.062 6.734 1 70.75 4 ARG B N 1
ATOM 6550 C CA . ARG B 1 4 ? 36.625 23.875 5.344 1 70.75 4 ARG B CA 1
ATOM 6551 C C . ARG B 1 4 ? 35.406 24.703 5.008 1 70.75 4 ARG B C 1
ATOM 6553 O O . ARG B 1 4 ? 35.344 25.375 3.98 1 70.75 4 ARG B O 1
ATOM 6560 N N . LEU B 1 5 ? 34.531 24.797 5.852 1 78.31 5 LEU B N 1
ATOM 6561 C CA . LEU B 1 5 ? 33.25 25.453 5.551 1 78.31 5 LEU B CA 1
ATOM 6562 C C . LEU B 1 5 ? 33.406 26.969 5.625 1 78.31 5 LEU B C 1
ATOM 6564 O O . LEU B 1 5 ? 32.906 27.688 4.758 1 78.31 5 LEU B O 1
ATOM 6568 N N . LEU B 1 6 ? 34.25 27.453 6.555 1 81.38 6 LEU B N 1
ATOM 6569 C CA . LEU B 1 6 ? 34.406 28.891 6.758 1 81.38 6 LEU B CA 1
ATOM 6570 C C . LEU B 1 6 ? 35.312 29.5 5.695 1 81.38 6 LEU B C 1
ATOM 6572 O O . LEU B 1 6 ? 35.156 30.672 5.352 1 81.38 6 LEU B O 1
ATOM 6576 N N . GLU B 1 7 ? 36.156 28.672 5.188 1 77.69 7 GLU B N 1
ATOM 6577 C CA . GLU B 1 7 ? 37.125 29.172 4.195 1 77.69 7 GLU B CA 1
ATOM 6578 C C . GLU B 1 7 ? 36.406 29.5 2.881 1 77.69 7 GLU B C 1
ATOM 6580 O O . GLU B 1 7 ? 36.812 30.422 2.168 1 77.69 7 GLU B O 1
ATOM 6585 N N . SER B 1 8 ? 35.406 28.891 2.617 1 76.19 8 SER B N 1
ATOM 6586 C CA . SER B 1 8 ? 34.719 29.078 1.338 1 76.19 8 SER B CA 1
ATOM 6587 C C . SER B 1 8 ? 33.562 30.062 1.457 1 76.19 8 SER B C 1
ATOM 6589 O O . SER B 1 8 ? 32.938 30.422 0.455 1 76.19 8 SER B O 1
ATOM 6591 N N . TYR B 1 9 ? 33.406 30.594 2.588 1 85.62 9 TYR B N 1
ATOM 6592 C CA . TYR B 1 9 ? 32.25 31.453 2.82 1 85.62 9 TYR B CA 1
ATOM 6593 C C . TYR B 1 9 ? 32.531 32.875 2.354 1 85.62 9 TYR B C 1
ATOM 6595 O O . TYR B 1 9 ? 33.469 33.531 2.832 1 85.62 9 TYR B O 1
ATOM 6603 N N . PRO B 1 10 ? 31.797 33.281 1.312 1 80.38 10 PRO B N 1
ATOM 6604 C CA . PRO B 1 10 ? 32 34.656 0.821 1 80.38 10 PRO B CA 1
ATOM 6605 C C . PRO B 1 10 ? 31.531 35.719 1.805 1 80.38 10 PRO B C 1
ATOM 6607 O O . PRO B 1 10 ? 30.438 35.594 2.35 1 80.38 10 PRO B O 1
ATOM 6610 N N . VAL B 1 11 ? 32.406 36.719 2.105 1 75.19 11 VAL B N 1
ATOM 6611 C CA . VAL B 1 11 ? 32.031 37.781 3.02 1 75.19 11 VAL B CA 1
ATOM 6612 C C . VAL B 1 11 ? 31.719 39.062 2.229 1 75.19 11 VAL B C 1
ATOM 6614 O O . VAL B 1 11 ? 32.469 39.438 1.315 1 75.19 11 VAL B O 1
ATOM 6617 N N . ALA B 1 12 ? 30.484 39.531 2.465 1 73.62 12 ALA B N 1
ATOM 6618 C CA . ALA B 1 12 ? 30.156 40.812 1.882 1 73.62 12 ALA B CA 1
ATOM 6619 C C . ALA B 1 12 ? 30.422 41.938 2.871 1 73.62 12 ALA B C 1
ATOM 6621 O O . ALA B 1 12 ? 29.984 41.875 4.023 1 73.62 12 ALA B O 1
ATOM 6622 N N . SER B 1 13 ? 31.188 43 2.477 1 70.75 13 SER B N 1
ATOM 6623 C CA . SER B 1 13 ? 31.625 44.031 3.385 1 70.75 13 SER B CA 1
ATOM 6624 C C . SER B 1 13 ? 30.531 45.094 3.568 1 70.75 13 SER B C 1
ATOM 6626 O O . SER B 1 13 ? 30.547 45.844 4.547 1 70.75 13 SER B O 1
ATOM 6628 N N . ASP B 1 14 ? 29.562 45.125 2.844 1 80.81 14 ASP B N 1
ATOM 6629 C CA . ASP B 1 14 ? 28.625 46.219 2.881 1 80.81 14 ASP B CA 1
ATOM 6630 C C . ASP B 1 14 ? 27.328 45.844 3.586 1 80.81 14 ASP B C 1
ATOM 6632 O O . ASP B 1 14 ? 26.359 46.594 3.57 1 80.81 14 ASP B O 1
ATOM 6636 N N . ARG B 1 15 ? 27.312 44.75 4.219 1 87.62 15 ARG B N 1
ATOM 6637 C CA . ARG B 1 15 ? 26.109 44.25 4.895 1 87.62 15 ARG B CA 1
ATOM 6638 C C . ARG B 1 15 ? 26.453 43.562 6.203 1 87.62 15 ARG B C 1
ATOM 6640 O O . ARG B 1 15 ? 27.594 43.125 6.395 1 87.62 15 ARG B O 1
ATOM 6647 N N . TYR B 1 16 ? 25.578 43.594 7.051 1 90.81 16 TYR B N 1
ATOM 6648 C CA . TYR B 1 16 ? 25.75 42.844 8.297 1 90.81 16 TYR B CA 1
ATOM 6649 C C . TYR B 1 16 ? 25.703 41.344 8.047 1 90.81 16 TYR B C 1
ATOM 6651 O O . TYR B 1 16 ? 24.797 40.844 7.375 1 90.81 16 TYR B O 1
ATOM 6659 N N . ASP B 1 17 ? 26.719 40.656 8.531 1 92.38 17 ASP B N 1
ATOM 6660 C CA . ASP B 1 17 ? 26.734 39.188 8.406 1 92.38 17 ASP B CA 1
ATOM 6661 C C . ASP B 1 17 ? 26.328 38.531 9.719 1 92.38 17 ASP B C 1
ATOM 6663 O O . ASP B 1 17 ? 26.922 38.781 10.766 1 92.38 17 ASP B O 1
ATOM 6667 N N . GLU B 1 18 ? 25.375 37.656 9.648 1 94 18 GLU B N 1
ATOM 6668 C CA . GLU B 1 18 ? 24.828 37.031 10.844 1 94 18 GLU B CA 1
ATOM 6669 C C . GLU B 1 18 ? 25.828 36.062 11.469 1 94 18 GLU B C 1
ATOM 6671 O O . GLU B 1 18 ? 25.75 35.781 12.664 1 94 18 GLU B O 1
ATOM 6676 N N . MET B 1 19 ? 26.75 35.531 10.711 1 93.5 19 MET B N 1
ATOM 6677 C CA . MET B 1 19 ? 27.672 34.5 11.188 1 93.5 19 MET B CA 1
ATOM 6678 C C . MET B 1 19 ? 29.031 35.094 11.508 1 93.5 19 MET B C 1
ATOM 6680 O O . MET B 1 19 ? 29.672 34.719 12.484 1 93.5 19 MET B O 1
ATOM 6684 N N . LEU B 1 20 ? 29.422 36.031 10.727 1 91.88 20 LEU B N 1
ATOM 6685 C CA . LEU B 1 20 ? 30.75 36.594 10.883 1 91.88 20 LEU B CA 1
ATOM 6686 C C . LEU B 1 20 ? 30.688 38.031 11.414 1 91.88 20 LEU B C 1
ATOM 6688 O O . LEU B 1 20 ? 29.797 38.812 11.031 1 91.88 20 LEU B O 1
ATOM 6692 N N . ALA B 1 21 ? 31.609 38.344 12.328 1 89.62 21 ALA B N 1
ATOM 6693 C CA . ALA B 1 21 ? 31.766 39.719 12.789 1 89.62 21 ALA B CA 1
ATOM 6694 C C . ALA B 1 21 ? 32.469 40.562 11.75 1 89.62 21 ALA B C 1
ATOM 6696 O O . ALA B 1 21 ? 32.969 40.062 10.734 1 89.62 21 ALA B O 1
ATOM 6697 N N . ALA B 1 22 ? 32.469 41.906 12.008 1 84.62 22 ALA B N 1
ATOM 6698 C CA . ALA B 1 22 ? 33.031 42.844 11.055 1 84.62 22 ALA B CA 1
ATOM 6699 C C . ALA B 1 22 ? 34.5 42.531 10.82 1 84.62 22 ALA B C 1
ATOM 6701 O O . ALA B 1 22 ? 35.031 42.781 9.727 1 84.62 22 ALA B O 1
ATOM 6702 N N . ASP B 1 23 ? 35.156 41.906 11.773 1 83.19 23 ASP B N 1
ATOM 6703 C CA . ASP B 1 23 ? 36.562 41.625 11.664 1 83.19 23 ASP B CA 1
ATOM 6704 C C . ASP B 1 23 ? 36.812 40.25 11 1 83.19 23 ASP B C 1
ATOM 6706 O O . ASP B 1 23 ? 37.938 39.812 10.875 1 83.19 23 ASP B O 1
ATOM 6710 N N . GLY B 1 24 ? 35.719 39.625 10.617 1 82.12 24 GLY B N 1
ATOM 6711 C CA . GLY B 1 24 ? 35.844 38.375 9.906 1 82.12 24 GLY B CA 1
ATOM 6712 C C . GLY B 1 24 ? 35.812 37.156 10.828 1 82.12 24 GLY B C 1
ATOM 6713 O O . GLY B 1 24 ? 35.781 36.031 10.367 1 82.12 24 GLY B O 1
ATOM 6714 N N . ARG B 1 25 ? 35.75 37.438 12.086 1 84.69 25 ARG B N 1
ATOM 6715 C CA . ARG B 1 25 ? 35.75 36.344 13.047 1 84.69 25 ARG B CA 1
ATOM 6716 C C . ARG B 1 25 ? 34.312 35.781 13.242 1 84.69 25 ARG B C 1
ATOM 6718 O O . ARG B 1 25 ? 33.344 36.531 13.102 1 84.69 25 ARG B O 1
ATOM 6725 N N . LEU B 1 26 ? 34.344 34.562 13.594 1 90.81 26 LEU B N 1
ATOM 6726 C CA . LEU B 1 26 ? 33.062 33.875 13.867 1 90.81 26 LEU B CA 1
ATOM 6727 C C . LEU B 1 26 ? 32.406 34.406 15.133 1 90.81 26 LEU B C 1
ATOM 6729 O O . LEU B 1 26 ? 33.094 34.562 16.156 1 90.81 26 LEU B O 1
ATOM 6733 N N . ARG B 1 27 ? 31.219 34.781 15.016 1 92.31 27 ARG B N 1
ATOM 6734 C CA . ARG B 1 27 ? 30.484 35.188 16.203 1 92.31 27 ARG B CA 1
ATOM 6735 C C . ARG B 1 27 ? 30.391 34.062 17.219 1 92.31 27 ARG B C 1
ATOM 6737 O O . ARG B 1 27 ? 30.203 32.906 16.859 1 92.31 27 ARG B O 1
ATOM 6744 N N . PRO B 1 28 ? 30.422 34.344 18.5 1 91.19 28 PRO B N 1
ATOM 6745 C CA . PRO B 1 28 ? 30.547 33.344 19.547 1 91.19 28 PRO B CA 1
ATOM 6746 C C . PRO B 1 28 ? 29.391 32.344 19.516 1 91.19 28 PRO B C 1
ATOM 6748 O O . PRO B 1 28 ? 29.594 31.141 19.719 1 91.19 28 PRO B O 1
ATOM 6751 N N . HIS B 1 29 ? 28.172 32.781 19.344 1 92.06 29 HIS B N 1
ATOM 6752 C CA . HIS B 1 29 ? 27.016 31.875 19.438 1 92.06 29 HIS B CA 1
ATOM 6753 C C . HIS B 1 29 ? 26.938 30.953 18.219 1 92.06 29 HIS B C 1
ATOM 6755 O O . HIS B 1 29 ? 26.094 30.047 18.188 1 92.06 29 HIS B O 1
ATOM 6761 N N . TRP B 1 30 ? 27.812 31.109 17.234 1 93.69 30 TRP B N 1
ATOM 6762 C CA . TRP B 1 30 ? 27.844 30.25 16.062 1 93.69 30 TRP B CA 1
ATOM 6763 C C . TRP B 1 30 ? 28.891 29.156 16.219 1 93.69 30 TRP B C 1
ATOM 6765 O O . TRP B 1 30 ? 28.906 28.172 15.461 1 93.69 30 TRP B O 1
ATOM 6775 N N . ARG B 1 31 ? 29.719 29.188 17.094 1 90.94 31 ARG B N 1
ATOM 6776 C CA . ARG B 1 31 ? 30.906 28.359 17.203 1 90.94 31 ARG B CA 1
ATOM 6777 C C . ARG B 1 31 ? 30.547 26.891 17.344 1 90.94 31 ARG B C 1
ATOM 6779 O O . ARG B 1 31 ? 31.078 26.047 16.641 1 90.94 31 ARG B O 1
ATOM 6786 N N . THR B 1 32 ? 29.625 26.656 18.281 1 90.12 32 THR B N 1
ATOM 6787 C CA . THR B 1 32 ? 29.266 25.266 18.547 1 90.12 32 THR B CA 1
ATOM 6788 C C . THR B 1 32 ? 28.719 24.609 17.281 1 90.12 32 THR B C 1
ATOM 6790 O O . THR B 1 32 ? 29.078 23.469 16.969 1 90.12 32 THR B O 1
ATOM 6793 N N . LEU B 1 33 ? 27.891 25.266 16.562 1 92.12 33 LEU B N 1
ATOM 6794 C CA . LEU B 1 33 ? 27.266 24.703 15.375 1 92.12 33 LEU B CA 1
ATOM 6795 C C . LEU B 1 33 ? 28.297 24.453 14.289 1 92.12 33 LEU B C 1
ATOM 6797 O O . LEU B 1 33 ? 28.312 23.391 13.664 1 92.12 33 LEU B O 1
ATOM 6801 N N . ILE B 1 34 ? 29.156 25.375 14.031 1 89.44 34 ILE B N 1
ATOM 6802 C CA . ILE B 1 34 ? 30.156 25.266 12.977 1 89.44 34 ILE B CA 1
ATOM 6803 C C . ILE B 1 34 ? 31.156 24.156 13.312 1 89.44 34 ILE B C 1
ATOM 6805 O O . ILE B 1 34 ? 31.578 23.391 12.43 1 89.44 34 ILE B O 1
ATOM 6809 N N . ASP B 1 35 ? 31.438 24.062 14.492 1 88.31 35 ASP B N 1
ATOM 6810 C CA . ASP B 1 35 ? 32.344 22.984 14.922 1 88.31 35 ASP B CA 1
ATOM 6811 C C . ASP B 1 35 ? 31.719 21.609 14.633 1 88.31 35 ASP B C 1
ATOM 6813 O O . ASP B 1 35 ? 32.406 20.703 14.164 1 88.31 35 ASP B O 1
ATOM 6817 N N . GLN B 1 36 ? 30.531 21.578 14.977 1 87.62 36 GLN B N 1
ATOM 6818 C CA . GLN B 1 36 ? 29.828 20.312 14.758 1 87.62 36 GLN B CA 1
ATOM 6819 C C . GLN B 1 36 ? 29.703 20 13.266 1 87.62 36 GLN B C 1
ATOM 6821 O O . GLN B 1 36 ? 29.828 18.844 12.852 1 87.62 36 GLN B O 1
ATOM 6826 N N . LEU B 1 37 ? 29.453 20.938 12.5 1 85.75 37 LEU B N 1
ATOM 6827 C CA . LEU B 1 37 ? 29.297 20.75 11.062 1 85.75 37 LEU B CA 1
ATOM 6828 C C . LEU B 1 37 ? 30.641 20.406 10.414 1 85.75 37 LEU B C 1
ATOM 6830 O O . LEU B 1 37 ? 30.688 19.625 9.461 1 85.75 37 LEU B O 1
ATOM 6834 N N . GLU B 1 38 ? 31.594 21 10.883 1 82.38 38 GLU B N 1
ATOM 6835 C CA . GLU B 1 38 ? 32.938 20.75 10.359 1 82.38 38 GLU B CA 1
ATOM 6836 C C . GLU B 1 38 ? 33.375 19.312 10.648 1 82.38 38 GLU B C 1
ATOM 6838 O O . GLU B 1 38 ? 34.219 18.766 9.93 1 82.38 38 GLU B O 1
ATOM 6843 N N . ASN B 1 39 ? 32.812 18.781 11.609 1 81.94 39 ASN B N 1
ATOM 6844 C CA . ASN B 1 39 ? 33.125 17.422 11.984 1 81.94 39 ASN B CA 1
ATOM 6845 C C . ASN B 1 39 ? 32.375 16.406 11.133 1 81.94 39 ASN B C 1
ATOM 6847 O O . ASN B 1 39 ? 32.75 15.227 11.102 1 81.94 39 ASN B O 1
ATOM 6851 N N . LEU B 1 40 ? 31.422 16.875 10.484 1 79.19 40 LEU B N 1
ATOM 6852 C CA . LEU B 1 40 ? 30.688 15.984 9.602 1 79.19 40 LEU B CA 1
ATOM 6853 C C . LEU B 1 40 ? 31.359 15.875 8.242 1 79.19 40 LEU B C 1
ATOM 6855 O O . LEU B 1 40 ? 31.859 16.875 7.707 1 79.19 40 LEU B O 1
ATOM 6859 N N . SER B 1 41 ? 31.438 14.633 7.754 1 77.12 41 SER B N 1
ATOM 6860 C CA . SER B 1 41 ? 31.938 14.453 6.398 1 77.12 41 SER B CA 1
ATOM 6861 C C . SER B 1 41 ? 30.984 15.031 5.367 1 77.12 41 SER B C 1
ATOM 6863 O O . SER B 1 41 ? 29.797 15.227 5.656 1 77.12 41 SER B O 1
ATOM 6865 N N . PRO B 1 42 ? 31.484 15.359 4.219 1 75.75 42 PRO B N 1
ATOM 6866 C CA . PRO B 1 42 ? 30.594 15.836 3.16 1 75.75 42 PRO B CA 1
ATOM 6867 C C . PRO B 1 42 ? 29.438 14.875 2.869 1 75.75 42 PRO B C 1
ATOM 6869 O O . PRO B 1 42 ? 28.328 15.305 2.588 1 75.75 42 PRO B O 1
ATOM 6872 N N . ASP B 1 43 ? 29.75 13.672 2.967 1 73.56 43 ASP B N 1
ATOM 6873 C CA . ASP B 1 43 ? 28.719 12.672 2.725 1 73.56 43 ASP B CA 1
ATOM 6874 C C . ASP B 1 43 ? 27.641 12.719 3.812 1 73.56 43 ASP B C 1
ATOM 6876 O O . ASP B 1 43 ? 26.453 12.562 3.527 1 73.56 43 ASP B O 1
ATOM 6880 N N . MET B 1 44 ? 28.125 12.914 4.941 1 75.75 44 MET B N 1
ATOM 6881 C CA . MET B 1 44 ? 27.172 13.016 6.051 1 75.75 44 MET B CA 1
ATOM 6882 C C . MET B 1 44 ? 26.328 14.281 5.938 1 75.75 44 MET B C 1
ATOM 6884 O O . MET B 1 44 ? 25.141 14.266 6.254 1 75.75 44 MET B O 1
ATOM 6888 N N . LEU B 1 45 ? 26.969 15.305 5.469 1 78.5 45 LEU B N 1
ATOM 6889 C CA . LEU B 1 45 ? 26.25 16.562 5.262 1 78.5 45 LEU B CA 1
ATOM 6890 C C . LEU B 1 45 ? 25.203 16.406 4.176 1 78.5 45 LEU B C 1
ATOM 6892 O O . LEU B 1 45 ? 24.094 16.938 4.297 1 78.5 45 LEU B O 1
ATOM 6896 N N . ARG B 1 46 ? 25.531 15.727 3.209 1 77.31 46 ARG B N 1
ATOM 6897 C CA . ARG B 1 46 ? 24.594 15.438 2.129 1 77.31 46 ARG B CA 1
ATOM 6898 C C . ARG B 1 46 ? 23.422 14.609 2.629 1 77.31 46 ARG B C 1
ATOM 6900 O O . ARG B 1 46 ? 22.281 14.844 2.23 1 77.31 46 ARG B O 1
ATOM 6907 N N . ARG B 1 47 ? 23.781 13.742 3.396 1 74.38 47 ARG B N 1
ATOM 6908 C CA . ARG B 1 47 ? 22.734 12.891 3.959 1 74.38 47 ARG B CA 1
ATOM 6909 C C . ARG B 1 47 ? 21.766 13.703 4.809 1 74.38 47 ARG B C 1
ATOM 6911 O O . ARG B 1 47 ? 20.547 13.484 4.758 1 74.38 47 ARG B O 1
ATOM 6918 N N . ARG B 1 48 ? 22.281 14.586 5.578 1 79.38 48 ARG B N 1
ATOM 6919 C CA . ARG B 1 48 ? 21.438 15.43 6.41 1 79.38 48 ARG B CA 1
ATOM 6920 C C . ARG B 1 48 ? 20.562 16.344 5.555 1 79.38 48 ARG B C 1
ATOM 6922 O O . ARG B 1 48 ? 19.391 16.562 5.867 1 79.38 48 ARG B O 1
ATOM 6929 N N . ALA B 1 49 ? 21.125 16.828 4.547 1 81.5 49 ALA B N 1
ATOM 6930 C CA . ALA B 1 49 ? 20.391 17.703 3.635 1 81.5 49 ALA B CA 1
ATOM 6931 C C . ALA B 1 49 ? 19.25 16.938 2.953 1 81.5 49 ALA B C 1
ATOM 6933 O O . ALA B 1 49 ? 18.156 17.469 2.773 1 81.5 49 ALA B O 1
ATOM 6934 N N . ASN B 1 50 ? 19.578 15.789 2.627 1 75.94 50 ASN B N 1
ATOM 6935 C CA . ASN B 1 50 ? 18.562 14.945 2.004 1 75.94 50 ASN B CA 1
ATOM 6936 C C . ASN B 1 50 ? 17.438 14.594 2.988 1 75.94 50 ASN B C 1
ATOM 6938 O O . ASN B 1 50 ? 16.281 14.5 2.602 1 75.94 50 ASN B O 1
ATOM 6942 N N . GLU B 1 51 ? 17.828 14.43 4.145 1 74.19 51 GLU B N 1
ATOM 6943 C CA . GLU B 1 51 ? 16.844 14.164 5.18 1 74.19 51 GLU B CA 1
ATOM 6944 C C . GLU B 1 51 ? 15.852 15.32 5.316 1 74.19 51 GLU B C 1
ATOM 6946 O O . GLU B 1 51 ? 14.656 15.102 5.5 1 74.19 51 GLU B O 1
ATOM 6951 N N . VAL B 1 52 ? 16.359 16.469 5.293 1 80.69 52 VAL B N 1
ATOM 6952 C CA . VAL B 1 52 ? 15.516 17.656 5.371 1 80.69 52 VAL B CA 1
ATOM 6953 C C . VAL B 1 52 ? 14.562 17.703 4.176 1 80.69 52 VAL B C 1
ATOM 6955 O O . VAL B 1 52 ? 13.367 17.938 4.34 1 80.69 52 VAL B O 1
ATOM 6958 N N . ARG B 1 53 ? 15.023 17.375 3.051 1 77.31 53 ARG B N 1
ATOM 6959 C CA . ARG B 1 53 ? 14.211 17.391 1.84 1 77.31 53 ARG B CA 1
ATOM 6960 C C . ARG B 1 53 ? 13.141 16.312 1.89 1 77.31 53 ARG B C 1
ATOM 6962 O O . ARG B 1 53 ? 12 16.531 1.488 1 77.31 53 ARG B O 1
ATOM 6969 N N . ASP B 1 54 ? 13.594 15.195 2.314 1 67.56 54 ASP B N 1
ATOM 6970 C CA . ASP B 1 54 ? 12.68 14.062 2.398 1 67.56 54 ASP B CA 1
ATOM 6971 C C . ASP B 1 54 ? 11.586 14.32 3.43 1 67.56 54 ASP B C 1
ATOM 6973 O O . ASP B 1 54 ? 10.438 13.914 3.232 1 67.56 54 ASP B O 1
ATOM 6977 N N . ALA B 1 55 ? 11.969 14.93 4.488 1 68.81 55 ALA B N 1
ATOM 6978 C CA . ALA B 1 55 ? 11 15.242 5.535 1 68.81 55 ALA B CA 1
ATOM 6979 C C . ALA B 1 55 ? 9.953 16.234 5.043 1 68.81 55 ALA B C 1
ATOM 6981 O O . ALA B 1 55 ? 8.773 16.109 5.367 1 68.81 55 ALA B O 1
ATOM 6982 N N . ILE B 1 56 ? 10.352 17.203 4.301 1 73.25 56 ILE B N 1
ATOM 6983 C CA . ILE B 1 56 ? 9.438 18.203 3.738 1 73.25 56 ILE B CA 1
ATOM 6984 C C . ILE B 1 56 ? 8.445 17.516 2.805 1 73.25 56 ILE B C 1
ATOM 6986 O O . ILE B 1 56 ? 7.242 17.781 2.861 1 73.25 56 ILE B O 1
ATOM 6990 N N . ALA B 1 57 ? 8.945 16.656 2.043 1 63.69 57 ALA B N 1
ATOM 6991 C CA . ALA B 1 57 ? 8.109 15.93 1.09 1 63.69 57 ALA B CA 1
ATOM 6992 C C . ALA B 1 57 ? 7.133 15.008 1.812 1 63.69 57 ALA B C 1
ATOM 6994 O O . ALA B 1 57 ? 5.945 14.969 1.48 1 63.69 57 ALA B O 1
ATOM 6995 N N . SER B 1 58 ? 7.715 14.375 2.734 1 57.5 58 SER B N 1
ATOM 6996 C CA . SER B 1 58 ? 6.926 13.375 3.457 1 57.5 58 SER B CA 1
ATOM 6997 C C . SER B 1 58 ? 5.836 14.039 4.293 1 57.5 58 SER B C 1
ATOM 6999 O O . SER B 1 58 ? 4.734 13.5 4.418 1 57.5 58 SER B O 1
ATOM 7001 N N . ASP B 1 59 ? 6.195 15.219 4.871 1 60.19 59 ASP B N 1
ATOM 7002 C CA . ASP B 1 59 ? 5.25 15.906 5.742 1 60.19 59 ASP B CA 1
ATOM 7003 C C . ASP B 1 59 ? 4.25 16.719 4.926 1 60.19 59 ASP B C 1
ATOM 7005 O O . ASP B 1 59 ? 3.246 17.203 5.461 1 60.19 59 ASP B O 1
ATOM 7009 N N . GLY B 1 60 ? 4.445 16.719 3.676 1 58.22 60 GLY B N 1
ATOM 7010 C CA . GLY B 1 60 ? 3.551 17.438 2.783 1 58.22 60 GLY B CA 1
ATOM 7011 C C . GLY B 1 60 ? 3.541 18.938 3.025 1 58.22 60 GLY B C 1
ATOM 7012 O O . GLY B 1 60 ? 2.488 19.578 2.949 1 58.22 60 GLY B O 1
ATOM 7013 N N . VAL B 1 61 ? 4.559 19.422 3.523 1 61.62 61 VAL B N 1
ATOM 7014 C CA . VAL B 1 61 ? 4.641 20.859 3.748 1 61.62 61 VAL B CA 1
ATOM 7015 C C . VAL B 1 61 ? 4.746 21.578 2.408 1 61.62 61 VAL B C 1
ATOM 7017 O O . VAL B 1 61 ? 5.734 21.422 1.685 1 61.62 61 VAL B O 1
ATOM 7020 N N . THR B 1 62 ? 3.641 22.156 2.066 1 59.41 62 THR B N 1
ATOM 7021 C CA . THR B 1 62 ? 3.633 22.812 0.763 1 59.41 62 THR B CA 1
ATOM 7022 C C . THR B 1 62 ? 3.195 24.266 0.894 1 59.41 62 THR B C 1
ATOM 7024 O O . THR B 1 62 ? 2.775 24.703 1.969 1 59.41 62 THR B O 1
ATOM 7027 N N . TYR B 1 63 ? 3.59 24.984 -0 1 54.56 63 TYR B N 1
ATOM 7028 C CA . TYR B 1 63 ? 3.135 26.359 -0.187 1 54.56 63 TYR B CA 1
ATOM 7029 C C . TYR B 1 63 ? 2.566 26.547 -1.587 1 54.56 63 TYR B C 1
ATOM 7031 O O . TYR B 1 63 ? 3.227 26.25 -2.582 1 54.56 63 TYR B O 1
ATOM 7039 N N . ASN B 1 64 ? 1.315 26.891 -1.589 1 49.06 64 ASN B N 1
ATOM 7040 C CA . ASN B 1 64 ? 0.673 27.094 -2.885 1 49.06 64 ASN B CA 1
ATOM 7041 C C . ASN B 1 64 ? 1.063 28.422 -3.504 1 49.06 64 ASN B C 1
ATOM 7043 O O . ASN B 1 64 ? 0.929 29.469 -2.869 1 49.06 64 ASN B O 1
ATOM 7047 N N . VAL B 1 65 ? 1.784 28.406 -4.641 1 43.59 65 VAL B N 1
ATOM 7048 C CA . VAL B 1 65 ? 2.176 29.656 -5.305 1 43.59 65 VAL B CA 1
ATOM 7049 C C . VAL B 1 65 ? 1.062 30.109 -6.246 1 43.59 65 VAL B C 1
ATOM 7051 O O . VAL B 1 65 ? 0.712 29.406 -7.195 1 43.59 65 VAL B O 1
ATOM 7054 N N . TYR B 1 66 ? 0.347 31.203 -5.848 1 39.94 66 TYR B N 1
ATOM 7055 C CA . TYR B 1 66 ? -0.737 31.734 -6.664 1 39.94 66 TYR B CA 1
ATOM 7056 C C . TYR B 1 66 ? -0.266 31.984 -8.094 1 39.94 66 TYR B C 1
ATOM 7058 O O . TYR B 1 66 ? -1.033 31.828 -9.047 1 39.94 66 TYR B O 1
ATOM 7066 N N . ALA B 1 67 ? 0.96 32.5 -8.242 1 41.56 67 ALA B N 1
ATOM 7067 C CA . ALA B 1 67 ? 1.441 33 -9.531 1 41.56 67 ALA B CA 1
ATOM 7068 C C . ALA B 1 67 ? 1.783 31.828 -10.453 1 41.56 67 ALA B C 1
ATOM 7070 O O . ALA B 1 67 ? 2.037 32.031 -11.648 1 41.56 67 ALA B O 1
ATOM 7071 N N . ASP B 1 68 ? 1.896 30.75 -9.883 1 45.5 68 ASP B N 1
ATOM 7072 C CA . ASP B 1 68 ? 2.215 29.641 -10.781 1 45.5 68 ASP B CA 1
ATOM 7073 C C . ASP B 1 68 ? 0.956 29.094 -11.445 1 45.5 68 ASP B C 1
ATOM 7075 O O . ASP B 1 68 ? 0.019 28.672 -10.766 1 45.5 68 ASP B O 1
ATOM 7079 N N . PRO B 1 69 ? 0.716 29.594 -12.656 1 39.91 69 PRO B N 1
ATOM 7080 C CA . PRO B 1 69 ? -0.482 29.188 -13.391 1 39.91 69 PRO B CA 1
ATOM 7081 C C . PRO B 1 69 ? -0.864 27.734 -13.117 1 39.91 69 PRO B C 1
ATOM 7083 O O . PRO B 1 69 ? -2.02 27.344 -13.32 1 39.91 69 PRO B O 1
ATOM 7086 N N . LYS B 1 70 ? 0.119 27.047 -12.961 1 43.53 70 LYS B N 1
ATOM 7087 C CA . LYS B 1 70 ? -0.228 25.625 -12.859 1 43.53 70 LYS B CA 1
ATOM 7088 C C . LYS B 1 70 ? -0.675 25.281 -11.438 1 43.53 70 LYS B C 1
ATOM 7090 O O . LYS B 1 70 ? -0.981 24.125 -11.148 1 43.53 70 LYS B O 1
ATOM 7095 N N . GLY B 1 71 ? -0.879 26.391 -10.602 1 44.44 71 GLY B N 1
ATOM 70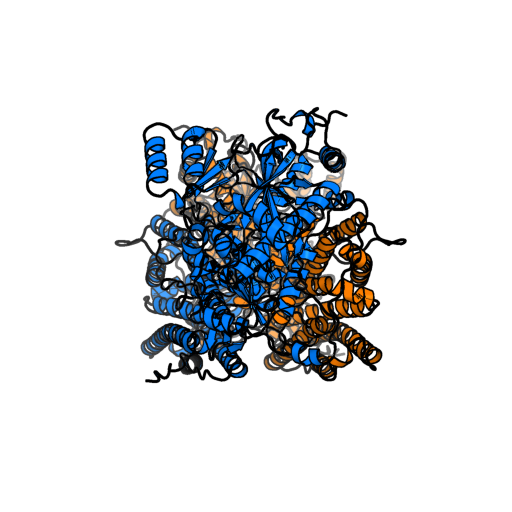96 C CA . GLY B 1 71 ? -1.423 26.234 -9.266 1 44.44 71 GLY B CA 1
ATOM 7097 C C . GLY B 1 71 ? -0.665 25.219 -8.43 1 44.44 71 GLY B C 1
ATOM 7098 O O . GLY B 1 71 ? -1.262 24.5 -7.633 1 44.44 71 GLY B O 1
ATOM 7099 N N . ALA B 1 72 ? 0.624 24.984 -8.766 1 51.06 72 ALA B N 1
ATOM 7100 C CA . ALA B 1 72 ? 1.411 23.828 -8.344 1 51.06 72 ALA B CA 1
ATOM 7101 C C . ALA B 1 72 ? 1.836 23.969 -6.883 1 51.06 72 ALA B C 1
ATOM 7103 O O . ALA B 1 72 ? 2.17 25.062 -6.426 1 51.06 72 ALA B O 1
ATOM 7104 N N . ASN B 1 73 ? 1.287 23.141 -6.062 1 59.28 73 ASN B N 1
ATOM 7105 C CA . ASN B 1 73 ? 1.781 22.906 -4.711 1 59.28 73 ASN B CA 1
ATOM 7106 C C . ASN B 1 73 ? 3.295 22.719 -4.691 1 59.28 73 ASN B C 1
ATOM 7108 O O . ASN B 1 73 ? 3.811 21.766 -5.273 1 59.28 73 ASN B O 1
ATOM 7112 N N . ARG B 1 74 ? 4.008 23.953 -4.441 1 66.25 74 ARG B N 1
ATOM 7113 C CA . ARG B 1 74 ? 5.457 23.812 -4.328 1 66.25 74 ARG B CA 1
ATOM 7114 C C . ARG B 1 74 ? 5.855 23.312 -2.945 1 66.25 74 ARG B C 1
ATOM 7116 O O . ARG B 1 74 ? 5.289 23.734 -1.937 1 66.25 74 ARG B O 1
ATOM 7123 N N . PRO B 1 75 ? 6.742 22.391 -3.027 1 69.81 75 PRO B N 1
ATOM 7124 C CA . PRO B 1 75 ? 7.219 21.938 -1.72 1 69.81 75 PRO B CA 1
ATOM 7125 C C . PRO B 1 75 ? 7.898 23.047 -0.918 1 69.81 75 PRO B C 1
ATOM 7127 O O . PRO B 1 75 ? 8.594 23.891 -1.49 1 69.81 75 PRO B O 1
ATOM 7130 N N . TRP B 1 76 ? 7.609 23.266 0.322 1 76.19 76 TRP B N 1
ATOM 7131 C CA . TRP B 1 76 ? 8.305 24.125 1.263 1 76.19 76 TRP B CA 1
ATOM 7132 C C . TRP B 1 76 ? 9.805 23.844 1.265 1 76.19 76 TRP B C 1
ATOM 7134 O O . TRP B 1 76 ? 10.227 22.734 0.937 1 76.19 76 TRP B O 1
ATOM 7144 N N . GLU B 1 77 ? 10.609 24.891 1.292 1 82.94 77 GLU B N 1
ATOM 7145 C CA . GLU B 1 77 ? 12.055 24.703 1.326 1 82.94 77 GLU B CA 1
ATOM 7146 C C . GLU B 1 77 ? 12.641 25.141 2.662 1 82.94 77 GLU B C 1
ATOM 7148 O O . GLU B 1 77 ? 12.273 26.203 3.18 1 82.94 77 GLU B O 1
ATOM 7153 N N . LEU B 1 78 ? 13.477 24.312 3.211 1 89.06 78 LEU B N 1
ATOM 7154 C CA . LEU B 1 78 ? 14.117 24.562 4.496 1 89.06 78 LEU B CA 1
ATOM 7155 C C . LEU B 1 78 ? 15.625 24.359 4.406 1 89.06 78 LEU B C 1
ATOM 7157 O O . LEU B 1 78 ? 16.078 23.312 3.938 1 89.06 78 LEU B O 1
ATOM 7161 N N . ASP B 1 79 ? 16.359 25.391 4.73 1 90.69 79 ASP B N 1
ATOM 7162 C CA . ASP B 1 79 ? 17.812 25.312 4.766 1 90.69 79 ASP B CA 1
ATOM 7163 C C . ASP B 1 79 ? 18.297 24.484 5.949 1 90.69 79 ASP B C 1
ATOM 7165 O O . ASP B 1 79 ? 17.734 24.562 7.043 1 90.69 79 ASP B O 1
ATOM 7169 N N . LEU B 1 80 ? 19.359 23.75 5.699 1 89.25 80 LEU B N 1
ATOM 7170 C CA . LEU B 1 80 ? 19.922 22.938 6.766 1 89.25 80 LEU B CA 1
ATOM 7171 C C . LEU B 1 80 ? 20.531 23.812 7.859 1 89.25 80 LEU B C 1
ATOM 7173 O O . LEU B 1 80 ? 20.531 23.438 9.031 1 89.25 80 LEU B O 1
ATOM 7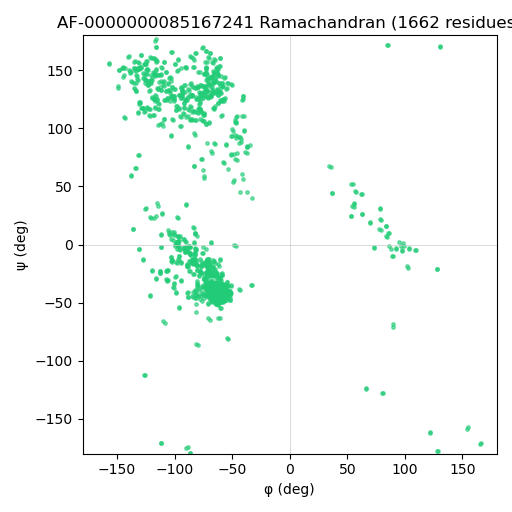177 N N . LEU B 1 81 ? 21.047 24.938 7.445 1 92.31 81 LEU B N 1
ATOM 7178 C CA . LEU B 1 81 ? 21.625 25.859 8.43 1 92.31 81 LEU B CA 1
ATOM 7179 C C . LEU B 1 81 ? 20.562 26.75 9.047 1 92.31 81 LEU B C 1
ATOM 7181 O O . LEU B 1 81 ? 19.828 27.438 8.328 1 92.31 81 LEU B O 1
ATOM 7185 N N . PRO B 1 82 ? 20.453 26.844 10.344 1 95.62 82 PRO B N 1
ATOM 7186 C CA . PRO B 1 82 ? 19.453 27.688 11.016 1 95.62 82 PRO B CA 1
ATOM 7187 C C . PRO B 1 82 ? 19.906 29.156 11.109 1 95.62 82 PRO B C 1
ATOM 7189 O O . PRO B 1 82 ? 21.031 29.484 10.75 1 95.62 82 PRO B O 1
ATOM 7192 N N . HIS B 1 83 ? 19.016 30.031 11.391 1 96.25 83 HIS B N 1
ATOM 7193 C CA . HIS B 1 83 ? 19.297 31.391 11.836 1 96.25 83 HIS B CA 1
ATOM 7194 C C . HIS B 1 83 ? 19.453 31.453 13.352 1 96.25 83 HIS B C 1
ATOM 7196 O O . HIS B 1 83 ? 18.5 31.203 14.086 1 96.25 83 HIS B O 1
ATOM 7202 N N . LEU B 1 84 ? 20.672 31.812 13.812 1 96.44 84 LEU B N 1
ATOM 7203 C CA . LEU B 1 84 ? 20.953 31.797 15.242 1 96.44 84 LEU B CA 1
ATOM 7204 C C . LEU B 1 84 ? 20.766 33.188 15.852 1 96.44 84 LEU B C 1
ATOM 7206 O O . LEU B 1 84 ? 21.266 34.188 15.312 1 96.44 84 LEU B O 1
ATOM 7210 N N . VAL B 1 85 ? 20 33.219 16.906 1 95.5 85 VAL B N 1
ATOM 7211 C CA . VAL B 1 85 ? 19.828 34.438 17.688 1 95.5 85 VAL B CA 1
ATOM 7212 C C . VAL B 1 85 ? 20.297 34.219 19.109 1 95.5 85 VAL B C 1
ATOM 7214 O O . VAL B 1 85 ? 19.828 33.312 19.797 1 95.5 85 VAL B O 1
ATOM 7217 N N . SER B 1 86 ? 21.172 35.062 19.578 1 93.69 86 SER B N 1
ATOM 7218 C CA . SER B 1 86 ? 21.734 34.906 20.922 1 93.69 86 SER B CA 1
ATOM 7219 C C . SER B 1 86 ? 20.688 35.219 21.984 1 93.69 86 SER B C 1
ATOM 7221 O O . SER B 1 86 ? 19.688 35.906 21.719 1 93.69 86 SER B O 1
ATOM 7223 N N . SER B 1 87 ? 20.922 34.781 23.156 1 91.81 87 SER B N 1
ATOM 7224 C CA . SER B 1 87 ? 20 34.969 24.281 1 91.81 87 SER B CA 1
ATOM 7225 C C . SER B 1 87 ? 19.781 36.469 24.562 1 91.81 87 SER B C 1
ATOM 7227 O O . SER B 1 87 ? 18.641 36.906 24.766 1 91.81 87 SER B O 1
ATOM 7229 N N . GLU B 1 88 ? 20.844 37.188 24.578 1 92.12 88 GLU B N 1
ATOM 7230 C CA . GLU B 1 88 ? 20.766 38.625 24.875 1 92.12 88 GLU B CA 1
ATOM 7231 C C . GLU B 1 88 ? 19.953 39.344 23.812 1 92.12 88 GLU B C 1
ATOM 7233 O O . GLU B 1 88 ? 19.094 40.188 24.141 1 92.12 88 GLU B O 1
ATOM 7238 N N . GLU B 1 89 ? 20.281 39.062 22.641 1 93.5 89 GLU B N 1
ATOM 7239 C CA . GLU B 1 89 ? 19.562 39.688 21.547 1 93.5 89 GLU B CA 1
ATOM 7240 C C . GLU B 1 89 ? 18.078 39.344 21.578 1 93.5 89 GLU B C 1
ATOM 7242 O O . GLU B 1 89 ? 17.234 40.188 21.312 1 93.5 89 GLU B O 1
ATOM 7247 N N . TRP B 1 90 ? 17.828 38.156 21.891 1 95.19 90 TRP B N 1
ATOM 7248 C CA . TRP B 1 90 ? 16.422 37.719 21.906 1 95.19 90 TRP B CA 1
ATOM 7249 C C . TRP B 1 90 ? 15.664 38.375 23.047 1 95.19 90 TRP B C 1
ATOM 7251 O O . TRP B 1 90 ? 14.477 38.688 22.906 1 95.19 90 TRP B O 1
ATOM 7261 N N . ASP B 1 91 ? 16.281 38.531 24.188 1 94.5 91 ASP B N 1
ATOM 7262 C CA . ASP B 1 91 ? 15.625 39.188 25.312 1 94.5 91 ASP B CA 1
ATOM 7263 C C . ASP B 1 91 ? 15.156 40.594 24.922 1 94.5 91 ASP B C 1
ATOM 7265 O O . ASP B 1 91 ? 14.055 41 25.297 1 94.5 91 ASP B O 1
ATOM 7269 N N . PHE B 1 92 ? 15.961 41.219 24.266 1 96 92 PHE B N 1
ATOM 7270 C CA . PHE B 1 92 ? 15.578 42.531 23.781 1 96 92 PHE B CA 1
ATOM 7271 C C . PHE B 1 92 ? 14.406 42.438 22.812 1 96 92 PHE B C 1
ATOM 7273 O O . PHE B 1 92 ? 13.43 43.188 22.938 1 96 92 PHE B O 1
ATOM 7280 N N . LEU B 1 93 ? 14.5 41.594 21.812 1 96.75 93 LEU B N 1
ATOM 7281 C CA . LEU B 1 93 ? 13.461 41.438 20.797 1 96.75 93 LEU B CA 1
ATOM 7282 C C . LEU B 1 93 ? 12.133 41.062 21.438 1 96.75 93 LEU B C 1
ATOM 7284 O O . LEU B 1 93 ? 11.078 41.531 21.031 1 96.75 93 LEU B O 1
ATOM 7288 N N . GLU B 1 94 ? 12.203 40.125 22.359 1 96.31 94 GLU B N 1
ATOM 7289 C CA . GLU B 1 94 ? 10.992 39.656 23.047 1 96.31 94 GLU B CA 1
ATOM 7290 C C . GLU B 1 94 ? 10.266 40.812 23.703 1 96.31 94 GLU B C 1
ATOM 7292 O O . GLU B 1 94 ? 9.047 40.969 23.562 1 96.31 94 GLU B O 1
ATOM 7297 N N . ARG B 1 95 ? 10.984 41.656 24.375 1 96.44 95 ARG B N 1
ATOM 7298 C CA . ARG B 1 95 ? 10.406 42.844 25.031 1 96.44 95 ARG B CA 1
ATOM 7299 C C . ARG B 1 95 ? 9.875 43.844 24.016 1 96.44 95 ARG B C 1
ATOM 7301 O O . ARG B 1 95 ? 8.781 44.375 24.188 1 96.44 95 ARG B O 1
ATOM 7308 N N . ALA B 1 96 ? 10.648 44.062 23.078 1 97.75 96 ALA B N 1
ATOM 7309 C CA . ALA B 1 96 ? 10.312 45.062 22.094 1 97.75 96 ALA B CA 1
ATOM 7310 C C . ALA B 1 96 ? 9.086 44.656 21.281 1 97.75 96 ALA B C 1
ATOM 7312 O O . ALA B 1 96 ? 8.211 45.469 21 1 97.75 96 ALA B O 1
ATOM 7313 N N . VAL B 1 97 ? 9.047 43.438 20.844 1 97.94 97 VAL B N 1
ATOM 7314 C CA . VAL B 1 97 ? 7.918 42.938 20.078 1 97.94 97 VAL B CA 1
ATOM 7315 C C . VAL B 1 97 ? 6.66 42.938 20.938 1 97.94 97 VAL B C 1
ATOM 7317 O O . VAL B 1 97 ? 5.574 43.25 20.469 1 97.94 97 VAL B O 1
ATOM 7320 N N . GLY B 1 98 ? 6.809 42.5 22.156 1 97.25 98 GLY B N 1
ATOM 7321 C CA . GLY B 1 98 ? 5.688 42.562 23.094 1 97.25 98 GLY B CA 1
ATOM 7322 C C . GLY B 1 98 ? 5.117 43.938 23.25 1 97.25 98 GLY B C 1
ATOM 7323 O O . GLY B 1 98 ? 3.898 44.125 23.281 1 97.25 98 GLY B O 1
ATOM 7324 N N . GLN B 1 99 ? 5.957 44.938 23.375 1 97.12 99 GLN B N 1
ATOM 7325 C CA . GLN B 1 99 ? 5.531 46.312 23.5 1 97.12 99 GLN B CA 1
ATOM 7326 C C . GLN B 1 99 ? 4.738 46.75 22.266 1 97.12 99 GLN B C 1
ATOM 7328 O O . GLN B 1 99 ? 3.703 47.406 22.391 1 97.12 99 GLN B O 1
ATOM 7333 N N . ARG B 1 100 ? 5.301 46.438 21.188 1 97.56 100 ARG B N 1
ATOM 7334 C CA . ARG B 1 100 ? 4.66 46.875 19.953 1 97.56 100 ARG B CA 1
ATOM 7335 C C . ARG B 1 100 ? 3.305 46.188 19.766 1 97.56 100 ARG B C 1
ATOM 7337 O O . ARG B 1 100 ? 2.354 46.812 19.297 1 97.56 100 ARG B O 1
ATOM 7344 N N . ALA B 1 101 ? 3.219 44.938 20.109 1 97.81 101 ALA B N 1
ATOM 7345 C CA . ALA B 1 101 ? 1.939 44.219 20.047 1 97.81 101 ALA B CA 1
ATOM 7346 C C . ALA B 1 101 ? 0.902 44.906 20.938 1 97.81 101 ALA B C 1
ATOM 7348 O O . ALA B 1 101 ? -0.255 45.062 20.547 1 97.81 101 ALA B O 1
ATOM 7349 N N . ARG B 1 102 ? 1.318 45.25 22.094 1 96.69 102 ARG B N 1
ATOM 7350 C CA . ARG B 1 102 ? 0.44 45.969 23.016 1 96.69 102 ARG B CA 1
ATOM 7351 C C . ARG B 1 102 ? 0.003 47.312 22.406 1 96.69 102 ARG B C 1
ATOM 7353 O O . ARG B 1 102 ? -1.161 47.688 22.531 1 96.69 102 ARG B O 1
ATOM 7360 N N . LEU B 1 103 ? 0.918 47.969 21.844 1 97.25 103 LEU B N 1
ATOM 7361 C CA . LEU B 1 103 ? 0.622 49.219 21.188 1 97.25 103 LEU B CA 1
ATOM 7362 C C . LEU B 1 103 ? -0.424 49.031 20.094 1 97.25 103 LEU B C 1
ATOM 7364 O O . LEU B 1 103 ? -1.377 49.812 19.984 1 97.25 103 LEU B O 1
ATOM 7368 N N . MET B 1 104 ? -0.215 48.031 19.266 1 97.44 104 MET B N 1
ATOM 7369 C CA . MET B 1 104 ? -1.131 47.781 18.156 1 97.44 104 MET B CA 1
ATOM 7370 C C . MET B 1 104 ? -2.529 47.438 18.672 1 97.44 104 MET B C 1
ATOM 7372 O O . MET B 1 104 ? -3.525 47.875 18.094 1 97.44 104 MET B O 1
ATOM 7376 N N . ASN B 1 105 ? -2.586 46.656 19.734 1 97.19 105 ASN B N 1
ATOM 7377 C CA . ASN B 1 105 ? -3.881 46.406 20.359 1 97.19 105 ASN B CA 1
ATOM 7378 C C . ASN B 1 105 ? -4.547 47.656 20.859 1 97.19 105 ASN B C 1
ATOM 7380 O O . ASN B 1 105 ? -5.754 47.844 20.688 1 97.19 105 ASN B O 1
ATOM 7384 N N . GLY B 1 106 ? -3.766 48.469 21.5 1 96.31 106 GLY B N 1
ATOM 7385 C CA . GLY B 1 106 ? -4.277 49.75 21.984 1 96.31 106 GLY B CA 1
ATOM 7386 C C . GLY B 1 106 ? -4.777 50.625 20.859 1 96.31 106 GLY B C 1
ATOM 7387 O O . GLY B 1 106 ? -5.785 51.312 21.016 1 96.31 106 GLY B O 1
ATOM 7388 N N . LEU B 1 107 ? -4.051 50.625 19.812 1 96.81 107 LEU B N 1
ATOM 7389 C CA . LEU B 1 107 ? -4.438 51.438 18.641 1 96.81 107 LEU B CA 1
ATOM 7390 C C . LEU B 1 107 ? -5.777 50.938 18.078 1 96.81 107 LEU B C 1
ATOM 7392 O O . LEU B 1 107 ? -6.637 51.781 17.75 1 96.81 107 LEU B O 1
ATOM 7396 N N . LEU B 1 108 ? -5.977 49.688 17.969 1 96.81 108 LEU B N 1
ATOM 7397 C CA . LEU B 1 108 ? -7.242 49.156 17.484 1 96.81 108 LEU B CA 1
ATOM 7398 C C . LEU B 1 108 ? -8.383 49.5 18.422 1 96.81 108 LEU B C 1
ATOM 7400 O O . LEU B 1 108 ? -9.477 49.844 17.969 1 96.81 108 LEU B O 1
ATOM 7404 N N . SER B 1 109 ? -8.102 49.406 19.719 1 96.12 109 SER B N 1
ATOM 7405 C CA . SER B 1 109 ? -9.109 49.75 20.703 1 96.12 109 SER B CA 1
ATOM 7406 C C . SER B 1 109 ? -9.547 51.188 20.562 1 96.12 109 SER B C 1
ATOM 7408 O O . SER B 1 109 ? -10.711 51.531 20.781 1 96.12 109 SER B O 1
ATOM 7410 N N . ASP B 1 110 ? -8.633 52.031 20.234 1 97.12 110 ASP B N 1
ATOM 7411 C CA . ASP B 1 110 ? -8.945 53.438 20.062 1 97.12 110 ASP B CA 1
ATOM 7412 C C . ASP B 1 110 ? -9.656 53.688 18.734 1 97.12 110 ASP B C 1
ATOM 7414 O O . ASP B 1 110 ? -10.672 54.406 18.688 1 97.12 110 ASP B O 1
ATOM 7418 N N . ILE B 1 111 ? -9.141 53.156 17.641 1 96.56 111 ILE B N 1
ATOM 7419 C CA . ILE B 1 111 ? -9.664 53.375 16.297 1 96.56 111 ILE B CA 1
ATOM 7420 C C . ILE B 1 111 ? -11.125 52.906 16.234 1 96.56 111 ILE B C 1
ATOM 7422 O O . ILE B 1 111 ? -11.961 53.594 15.641 1 96.56 111 ILE B O 1
ATOM 7426 N N . TYR B 1 112 ? -11.469 51.844 16.875 1 96.44 112 TYR B N 1
ATOM 7427 C CA . TYR B 1 112 ? -12.828 51.312 16.797 1 96.44 112 TYR B CA 1
ATOM 7428 C C . TYR B 1 112 ? -13.625 51.656 18.047 1 96.44 112 TYR B C 1
ATOM 7430 O O . TYR B 1 112 ? -14.719 51.125 18.266 1 96.44 112 TYR B O 1
ATOM 7438 N N . GLY B 1 113 ? -13.125 52.5 18.859 1 95.38 113 GLY B N 1
ATOM 7439 C CA . GLY B 1 113 ? -13.773 52.969 20.078 1 95.38 113 GLY B CA 1
ATOM 7440 C C . GLY B 1 113 ? -13.867 54.5 20.172 1 95.38 113 GLY B C 1
ATOM 7441 O O . GLY B 1 113 ? -14.539 55.125 19.359 1 95.38 113 GLY B O 1
ATOM 7442 N N . PRO B 1 114 ? -13.117 55.062 21.125 1 95.62 114 PRO B N 1
ATOM 7443 C CA . PRO B 1 114 ? -13.266 56.5 21.375 1 95.62 114 PRO B CA 1
ATOM 7444 C C . PRO B 1 114 ? -12.625 57.344 20.281 1 95.62 114 PRO B C 1
ATOM 7446 O O . PRO B 1 114 ? -12.977 58.531 20.125 1 95.62 114 PRO B O 1
ATOM 7449 N N . GLN B 1 115 ? -11.602 56.906 19.578 1 96.56 115 GLN B N 1
ATOM 7450 C CA . GLN B 1 115 ? -10.906 57.594 18.516 1 96.56 115 GLN B CA 1
ATOM 7451 C C . GLN B 1 115 ? -10.258 58.875 19.047 1 96.56 115 GLN B C 1
ATOM 7453 O O . GLN B 1 115 ? -10.375 59.938 18.422 1 96.56 115 GLN B O 1
ATOM 7458 N N . THR B 1 116 ? -9.672 58.781 20.141 1 97.31 116 THR B N 1
ATOM 7459 C CA . THR B 1 116 ? -9 59.906 20.781 1 97.31 116 THR B CA 1
ATOM 7460 C C . THR B 1 116 ? -7.762 60.312 19.984 1 97.31 116 THR B C 1
ATOM 7462 O O . THR B 1 116 ? -7.449 61.5 19.891 1 97.31 116 THR B O 1
ATOM 7465 N N . LEU B 1 117 ? -7.07 59.375 19.469 1 97.19 117 LEU B N 1
ATOM 7466 C CA . LEU B 1 117 ? -5.836 59.656 18.734 1 97.19 117 LEU B CA 1
ATOM 7467 C C . LEU B 1 117 ? -6.121 60.438 17.469 1 97.19 117 LEU B C 1
ATOM 7469 O O . LEU B 1 117 ? -5.309 61.281 17.062 1 97.19 117 LEU B O 1
ATOM 7473 N N . ILE B 1 118 ? -7.207 60.156 16.859 1 95.94 118 ILE B N 1
ATOM 7474 C CA . ILE B 1 118 ? -7.625 60.906 15.672 1 95.94 118 ILE B CA 1
ATOM 7475 C C . ILE B 1 118 ? -8.055 62.312 16.078 1 95.94 118 ILE B C 1
ATOM 7477 O O . ILE B 1 118 ? -7.656 63.312 15.445 1 95.94 118 ILE B O 1
ATOM 7481 N N . ALA B 1 119 ? -8.805 62.406 17.125 1 96.88 119 ALA B N 1
ATOM 7482 C CA . ALA B 1 119 ? -9.305 63.688 17.625 1 96.88 119 ALA B CA 1
ATOM 7483 C C . ALA B 1 119 ? -8.156 64.625 18.062 1 96.88 119 ALA B C 1
ATOM 7485 O O . ALA B 1 119 ? -8.227 65.812 17.891 1 96.88 119 ALA B O 1
ATOM 7486 N N . GLU B 1 120 ? -7.141 64 18.547 1 96.75 120 GLU B N 1
ATOM 7487 C CA . GLU B 1 120 ? -6 64.75 19.047 1 96.75 120 GLU B CA 1
ATOM 7488 C C . GLU B 1 120 ? -5.004 65.062 17.938 1 96.75 120 GLU B C 1
ATOM 7490 O O . GLU B 1 120 ? -4.012 65.75 18.156 1 96.75 120 GLU B O 1
ATOM 7495 N N . GLY B 1 121 ? -5.227 64.5 16.781 1 93.88 121 GLY B N 1
ATOM 7496 C CA . GLY B 1 121 ? -4.402 64.812 15.617 1 93.88 121 GLY B CA 1
ATOM 7497 C C . GLY B 1 121 ? -3.15 63.969 15.539 1 93.88 121 GLY B C 1
ATOM 7498 O O . GLY B 1 121 ? -2.248 64.25 14.75 1 93.88 121 GLY B O 1
ATOM 7499 N N . LEU B 1 122 ? -3.057 63 16.344 1 95.38 122 LEU B N 1
ATOM 7500 C CA . LEU B 1 122 ? -1.887 62.125 16.344 1 95.38 122 LEU B CA 1
ATOM 7501 C C . LEU B 1 122 ? -1.983 61.094 15.234 1 95.38 122 LEU B C 1
ATOM 7503 O O . LEU B 1 122 ? -0.969 60.531 14.82 1 95.38 122 LEU B O 1
ATOM 7507 N N . LEU B 1 123 ? -3.115 60.812 14.766 1 94.19 123 LEU B N 1
ATOM 7508 C CA . LEU B 1 123 ? -3.391 59.875 13.664 1 94.19 123 LEU B CA 1
ATOM 7509 C C . LEU B 1 123 ? -4.273 60.562 12.617 1 94.19 123 LEU B C 1
ATOM 7511 O O . LEU B 1 123 ? -5.414 60.938 12.898 1 94.19 123 LEU B O 1
ATOM 7515 N N . PRO B 1 124 ? -3.736 60.688 11.445 1 92.06 124 PRO B N 1
ATOM 7516 C CA . PRO B 1 124 ? -4.543 61.344 10.414 1 92.06 124 PRO B CA 1
ATOM 7517 C C . PRO B 1 124 ? -5.801 60.531 10.055 1 92.06 124 PRO B C 1
ATOM 7519 O O . PRO B 1 124 ? -5.715 59.344 9.758 1 92.06 124 PRO B O 1
ATOM 7522 N N . PRO B 1 125 ? -6.93 61.219 10.055 1 92.75 125 PRO B N 1
ATOM 7523 C CA . PRO B 1 125 ? -8.172 60.531 9.727 1 92.75 125 PRO B CA 1
ATOM 7524 C C . PRO B 1 125 ? -8.141 59.875 8.336 1 92.75 125 PRO B C 1
ATOM 7526 O O . PRO B 1 125 ? -8.719 58.812 8.133 1 92.75 125 PRO B O 1
ATOM 7529 N N . ALA B 1 126 ? -7.48 60.469 7.406 1 89.5 126 ALA B N 1
ATOM 7530 C CA . ALA B 1 126 ? -7.422 59.969 6.035 1 89.5 126 ALA B CA 1
ATOM 7531 C C . ALA B 1 126 ? -6.695 58.625 5.977 1 89.5 126 ALA B C 1
ATOM 7533 O O . ALA B 1 126 ? -7 57.781 5.125 1 89.5 126 ALA B O 1
ATOM 7534 N N . LEU B 1 127 ? -5.852 58.406 6.887 1 89.94 127 LEU B N 1
ATOM 7535 C CA . LEU B 1 127 ? -5.094 57.156 6.93 1 89.94 127 LEU B CA 1
ATOM 7536 C C . LEU B 1 127 ? -5.941 56 7.488 1 89.94 127 LEU B C 1
ATOM 7538 O O . LEU B 1 127 ? -5.672 54.844 7.223 1 89.94 127 LEU B O 1
ATOM 7542 N N . VAL B 1 128 ? -6.914 56.344 8.227 1 92.38 128 VAL B N 1
ATOM 7543 C CA . VAL B 1 128 ? -7.766 55.344 8.852 1 92.38 128 VAL B CA 1
ATOM 7544 C C . VAL B 1 128 ? -9.016 55.125 8.008 1 92.38 128 VAL B C 1
ATOM 7546 O O . VAL B 1 128 ? -9.266 54.031 7.516 1 92.38 128 VAL B O 1
ATOM 7549 N N . PHE B 1 129 ? -9.734 56.188 7.719 1 91.44 129 PHE B N 1
ATOM 7550 C CA . PHE B 1 129 ? -11.039 56.094 7.078 1 91.44 129 PHE B CA 1
ATOM 7551 C C . PHE B 1 129 ? -10.891 56 5.562 1 91.44 129 PHE B C 1
ATOM 7553 O O . PHE B 1 129 ? -11.836 55.594 4.871 1 91.44 129 PHE B O 1
ATOM 7560 N N . GLY B 1 130 ? -9.719 56.281 5.078 1 85.12 130 GLY B N 1
ATOM 7561 C CA . GLY B 1 130 ? -9.508 56.281 3.641 1 85.12 130 GLY B CA 1
ATOM 7562 C C . GLY B 1 130 ? -9.039 54.938 3.098 1 85.12 130 GLY B C 1
ATOM 7563 O O . GLY B 1 130 ? -8.758 54.812 1.903 1 85.12 130 GLY B O 1
ATOM 7564 N N . GLN B 1 131 ? -8.977 53.969 3.936 1 86.12 131 GLN B N 1
ATOM 7565 C CA . GLN B 1 131 ? -8.484 52.688 3.469 1 86.12 131 GLN B CA 1
ATOM 7566 C C . GLN B 1 131 ? -9.539 51.594 3.672 1 86.12 131 GLN B C 1
ATOM 7568 O O . GLN B 1 131 ? -10.445 51.75 4.492 1 86.12 131 GLN B O 1
ATOM 7573 N N . HIS B 1 132 ? -9.305 50.5 2.908 1 84.75 132 HIS B N 1
ATOM 7574 C CA . HIS B 1 132 ? -10.258 49.406 2.939 1 84.75 132 HIS B CA 1
ATOM 7575 C C . HIS B 1 132 ? -10.094 48.562 4.207 1 84.75 132 HIS B C 1
ATOM 7577 O O . HIS B 1 132 ? -10.992 47.812 4.574 1 84.75 132 HIS B O 1
ATOM 7583 N N . GLY B 1 133 ? -9.031 48.75 4.871 1 88.81 133 GLY B N 1
ATOM 7584 C CA . GLY B 1 133 ? -8.781 47.969 6.066 1 88.81 133 GLY B CA 1
ATOM 7585 C C . GLY B 1 133 ? -9.672 48.344 7.23 1 88.81 133 GLY B C 1
ATOM 7586 O O . GLY B 1 133 ? -9.883 47.562 8.156 1 88.81 133 GLY B O 1
ATOM 7587 N N . TYR B 1 134 ? -10.117 49.594 7.164 1 93.06 134 TYR B N 1
ATOM 7588 C CA . TYR B 1 134 ? -11.055 50.031 8.188 1 93.06 134 TYR B CA 1
ATOM 7589 C C . TYR B 1 134 ? -12.469 49.562 7.859 1 93.06 134 TYR B C 1
ATOM 7591 O O . TYR B 1 134 ? -13.008 49.875 6.797 1 93.06 134 TYR B O 1
ATOM 7599 N N . LEU B 1 135 ? -13.07 48.875 8.781 1 95 135 LEU B N 1
ATOM 7600 C CA . LEU B 1 135 ? -14.422 48.375 8.594 1 95 135 LEU B CA 1
ATOM 7601 C C . LEU B 1 135 ? -15.422 49.125 9.469 1 95 135 LEU B C 1
ATOM 7603 O O . LEU B 1 135 ? -15.531 48.844 10.664 1 95 135 LEU B O 1
ATOM 7607 N N . MET B 1 136 ? -16.156 49.875 8.852 1 93.44 136 MET B N 1
ATOM 7608 C CA . MET B 1 136 ? -17.062 50.75 9.547 1 93.44 136 MET B CA 1
ATOM 7609 C C . MET B 1 136 ? -18.062 49.969 10.398 1 93.44 136 MET B C 1
ATOM 7611 O O . MET B 1 136 ? -18.375 50.375 11.523 1 93.44 136 MET B O 1
ATOM 7615 N N . PRO B 1 137 ? -18.562 48.844 9.914 1 94.25 137 PRO B N 1
ATOM 7616 C CA . PRO B 1 137 ? -19.531 48.062 10.703 1 94.25 137 PRO B CA 1
ATOM 7617 C C . PRO B 1 137 ? -18.969 47.594 12.039 1 94.25 137 PRO B C 1
ATOM 7619 O O . PRO B 1 137 ? -19.719 47.188 12.93 1 94.25 137 PRO B O 1
ATOM 7622 N N . CYS B 1 138 ? -17.688 47.688 12.227 1 94.88 138 CYS B N 1
ATOM 7623 C CA . CYS B 1 138 ? -17.062 47.156 13.438 1 94.88 138 CYS B CA 1
ATOM 7624 C C . CYS B 1 138 ? -16.859 48.281 14.461 1 94.88 138 CYS B C 1
ATOM 7626 O O . CYS B 1 138 ? -16.375 48.031 15.57 1 94.88 138 CYS B O 1
ATOM 7628 N N . HIS B 1 139 ? -17.219 49.438 14.109 1 94.19 139 HIS B N 1
ATOM 7629 C CA . HIS B 1 139 ? -17.094 50.531 15.047 1 94.19 139 HIS B CA 1
ATOM 7630 C C . HIS B 1 139 ? -17.969 50.312 16.281 1 94.19 139 HIS B C 1
ATOM 7632 O O . HIS B 1 139 ? -19.156 49.969 16.156 1 94.19 139 HIS B O 1
ATOM 7638 N N . GLY B 1 140 ? -17.391 50.531 17.406 1 91.69 140 GLY B N 1
ATOM 7639 C CA . GLY B 1 140 ? -18.125 50.375 18.641 1 91.69 140 GLY B CA 1
ATOM 7640 C C . GLY B 1 140 ? -18.062 48.969 19.203 1 91.69 140 GLY B C 1
ATOM 7641 O O . GLY B 1 140 ? -18.5 48.688 20.328 1 91.69 140 GLY B O 1
ATOM 7642 N N . TRP B 1 141 ? -17.531 48.094 18.391 1 90.44 141 TRP B N 1
ATOM 7643 C CA . TRP B 1 141 ? -17.406 46.688 18.797 1 90.44 141 TRP B CA 1
ATOM 7644 C C . TRP B 1 141 ? -16.344 46.531 19.875 1 90.44 141 TRP B C 1
ATOM 7646 O O . TRP B 1 141 ? -15.234 47.062 19.734 1 90.44 141 TRP B O 1
ATOM 7656 N N . GLN B 1 142 ? -16.719 45.906 21 1 91.12 142 GLN B N 1
ATOM 7657 C CA . GLN B 1 142 ? -15.766 45.562 22.062 1 91.12 142 GLN B CA 1
ATOM 7658 C C . GLN B 1 142 ? -15.609 44.031 22.172 1 91.12 142 GLN B C 1
ATOM 7660 O O . GLN B 1 142 ? -16.438 43.375 22.812 1 91.12 142 GLN B O 1
ATOM 7665 N N . PRO B 1 143 ? -14.523 43.531 21.672 1 93.38 143 PRO B N 1
ATOM 7666 C CA . PRO B 1 143 ? -14.312 42.094 21.766 1 93.38 143 PRO B CA 1
ATOM 7667 C C . PRO B 1 143 ? -14.141 41.625 23.203 1 93.38 143 PRO B C 1
ATOM 7669 O O . PRO B 1 143 ? -13.844 42.406 24.094 1 93.38 143 PRO B O 1
ATOM 7672 N N . PRO B 1 144 ? -14.359 40.344 23.438 1 91.38 144 PRO B N 1
ATOM 7673 C CA . PRO B 1 144 ? -14.18 39.781 24.797 1 91.38 144 PRO B CA 1
ATOM 7674 C C . PRO B 1 144 ? -12.789 40.062 25.359 1 91.38 144 PRO B C 1
ATOM 7676 O O . PRO B 1 144 ? -11.789 39.906 24.641 1 91.38 144 PRO B O 1
ATOM 7679 N N . GLY B 1 145 ? -12.75 40.5 26.641 1 90.12 145 GLY B N 1
ATOM 7680 C CA . GLY B 1 145 ? -11.5 40.75 27.328 1 90.12 145 GLY B CA 1
ATOM 7681 C C . GLY B 1 145 ? -10.789 42 26.844 1 90.12 145 GLY B C 1
ATOM 7682 O O . GLY B 1 145 ? -9.727 42.375 27.359 1 90.12 145 GLY B O 1
ATOM 7683 N N . GLY B 1 146 ? -11.344 42.688 25.844 1 92.25 146 GLY B N 1
ATOM 7684 C CA . GLY B 1 146 ? -10.734 43.875 25.297 1 92.25 146 GLY B CA 1
ATOM 7685 C C . GLY B 1 146 ? -9.578 43.594 24.359 1 92.25 146 GLY B C 1
ATOM 7686 O O . GLY B 1 146 ? -8.781 44.469 24.047 1 92.25 146 GLY B O 1
ATOM 7687 N N . VAL B 1 147 ? -9.453 42.375 23.953 1 95.88 147 VAL B N 1
ATOM 7688 C CA . VAL B 1 147 ? -8.359 42 23.078 1 95.88 147 VAL B CA 1
ATOM 7689 C C . VAL B 1 147 ? -8.828 42.031 21.625 1 95.88 147 VAL B C 1
ATOM 7691 O O . VAL B 1 147 ? -9.68 41.219 21.219 1 95.88 147 VAL B O 1
ATOM 7694 N N . HIS B 1 148 ? -8.336 42.969 20.859 1 96.31 148 HIS B N 1
ATOM 7695 C CA . HIS B 1 148 ? -8.625 43.062 19.422 1 96.31 148 HIS B CA 1
ATOM 7696 C C . HIS B 1 148 ? -7.613 42.25 18.625 1 96.31 148 HIS B C 1
ATOM 7698 O O . HIS B 1 148 ? -7.969 41.625 17.609 1 96.31 148 HIS B O 1
ATOM 7704 N N . LEU B 1 149 ? -6.383 42.375 19.062 1 97.56 149 LEU B N 1
ATOM 7705 C CA . LEU B 1 149 ? -5.277 41.719 18.375 1 97.56 149 LEU B CA 1
ATOM 7706 C C . LEU B 1 149 ? -4.824 40.469 19.125 1 97.56 149 LEU B C 1
ATOM 7708 O O . LEU B 1 149 ? -3.939 40.531 19.984 1 97.56 149 LEU B O 1
ATOM 7712 N N . HIS B 1 150 ? -5.344 39.344 18.75 1 97.62 150 HIS B N 1
ATOM 7713 C CA . HIS B 1 150 ? -5.066 38.062 19.438 1 97.62 150 HIS B CA 1
ATOM 7714 C C . HIS B 1 150 ? -3.727 37.5 19 1 97.62 150 HIS B C 1
ATOM 7716 O O . HIS B 1 150 ? -2.988 36.938 19.812 1 97.62 150 HIS B O 1
ATOM 7722 N N . ALA B 1 151 ? -3.477 37.531 17.75 1 97.38 151 ALA B N 1
ATOM 7723 C CA . ALA B 1 151 ? -2.229 37.094 17.141 1 97.38 151 ALA B CA 1
ATOM 7724 C C . ALA B 1 151 ? -1.569 38.188 16.328 1 97.38 151 ALA B C 1
ATOM 7726 O O . ALA B 1 151 ? -2.25 38.938 15.625 1 97.38 151 ALA B O 1
ATOM 7727 N N . TYR B 1 152 ? -0.283 38.281 16.484 1 97.62 152 TYR B N 1
ATOM 7728 C CA . TYR B 1 152 ? 0.485 39.375 15.875 1 97.62 152 TYR B CA 1
ATOM 7729 C C . TYR B 1 152 ? 1.785 38.844 15.273 1 97.62 152 TYR B C 1
ATOM 7731 O O . TYR B 1 152 ? 2.391 37.906 15.812 1 97.62 152 TYR B O 1
ATOM 7739 N N . ALA B 1 153 ? 2.154 39.344 14.109 1 97.56 153 ALA B N 1
ATOM 7740 C CA . ALA B 1 153 ? 3.48 39.062 13.562 1 97.56 153 ALA B CA 1
ATOM 7741 C C . ALA B 1 153 ? 4.156 40.375 13.094 1 97.56 153 ALA B C 1
ATOM 7743 O O . ALA B 1 153 ? 3.479 41.344 12.773 1 97.56 153 ALA B O 1
ATOM 7744 N N . ILE B 1 154 ? 5.434 40.344 13.148 1 96.69 154 ILE B N 1
ATOM 7745 C CA . ILE B 1 154 ? 6.238 41.5 12.75 1 96.69 154 ILE B CA 1
ATOM 7746 C C . ILE B 1 154 ? 7.398 41.031 11.875 1 96.69 154 ILE B C 1
ATOM 7748 O O . ILE B 1 154 ? 8.047 40.031 12.164 1 96.69 154 ILE B O 1
ATOM 7752 N N . ASP B 1 155 ? 7.613 41.75 10.766 1 94.31 155 ASP B N 1
ATOM 7753 C CA . ASP B 1 155 ? 8.766 41.469 9.906 1 94.31 155 ASP B CA 1
ATOM 7754 C C . ASP B 1 155 ? 9.938 42.375 10.266 1 94.31 155 ASP B C 1
ATOM 7756 O O . ASP B 1 155 ? 9.805 43.594 10.25 1 94.31 155 ASP B O 1
ATOM 7760 N N . LEU B 1 156 ? 11.07 41.719 10.531 1 95.25 156 LEU B N 1
ATOM 7761 C CA . LEU B 1 156 ? 12.25 42.469 10.969 1 95.25 156 LEU B CA 1
ATOM 7762 C C . LEU B 1 156 ? 13.383 42.312 9.961 1 95.25 156 LEU B C 1
ATOM 7764 O O . LEU B 1 156 ? 13.508 41.281 9.312 1 95.25 156 LEU B O 1
ATOM 7768 N N . ALA B 1 157 ? 14.102 43.344 9.867 1 90.31 157 ALA B N 1
ATOM 7769 C CA . ALA B 1 157 ? 15.336 43.344 9.086 1 90.31 157 ALA B CA 1
ATOM 7770 C C . ALA B 1 157 ? 16.484 44 9.867 1 90.31 157 ALA B C 1
ATOM 7772 O O . ALA B 1 157 ? 16.25 44.906 10.688 1 90.31 157 ALA B O 1
ATOM 7773 N N . ARG B 1 158 ? 17.594 43.469 9.633 1 91.5 158 ARG B N 1
ATOM 7774 C CA . ARG B 1 158 ? 18.766 44.031 10.305 1 91.5 158 ARG B CA 1
ATOM 7775 C C . ARG B 1 158 ? 19.594 44.875 9.344 1 91.5 158 ARG B C 1
ATOM 7777 O O . ARG B 1 158 ? 19.906 44.438 8.227 1 91.5 158 ARG B O 1
ATOM 7784 N N . SER B 1 159 ? 19.969 46.094 9.781 1 90.06 159 SER B N 1
ATOM 7785 C CA . SER B 1 159 ? 20.781 47 8.961 1 90.06 159 SER B CA 1
ATOM 7786 C C . SER B 1 159 ? 22.266 46.719 9.133 1 90.06 159 SER B C 1
ATOM 7788 O O . SER B 1 159 ? 22.656 45.844 9.898 1 90.06 159 SER B O 1
ATOM 7790 N N . VAL B 1 160 ? 23.094 47.5 8.438 1 87.94 160 VAL B N 1
ATOM 7791 C CA . VAL B 1 160 ? 24.531 47.281 8.352 1 87.94 160 VAL B CA 1
ATOM 7792 C C . VAL B 1 160 ? 25.156 47.438 9.734 1 87.94 160 VAL B C 1
ATOM 7794 O O . VAL B 1 160 ? 26.125 46.75 10.062 1 87.94 160 VAL B O 1
ATOM 7797 N N . ASP B 1 161 ? 24.562 48.219 10.531 1 88.38 161 ASP B N 1
ATOM 7798 C CA . ASP B 1 161 ? 25.125 48.469 11.852 1 88.38 161 ASP B CA 1
ATOM 7799 C C . ASP B 1 161 ? 24.609 47.469 12.875 1 88.38 161 ASP B C 1
ATOM 7801 O O . ASP B 1 161 ? 24.953 47.531 14.055 1 88.38 161 ASP B O 1
ATOM 7805 N N . GLY B 1 162 ? 23.719 46.625 12.469 1 90.88 162 GLY B N 1
ATOM 7806 C CA . GLY B 1 162 ? 23.25 45.562 13.336 1 90.88 162 GLY B CA 1
ATOM 7807 C C . GLY B 1 162 ? 21.922 45.906 14.008 1 90.88 162 GLY B C 1
ATOM 7808 O O . GLY B 1 162 ? 21.391 45.094 14.758 1 90.88 162 GLY B O 1
ATOM 7809 N N . THR B 1 163 ? 21.406 47 13.734 1 92.62 163 THR B N 1
ATOM 7810 C CA . THR B 1 163 ? 20.156 47.406 14.344 1 92.62 163 THR B CA 1
ATOM 7811 C C . THR B 1 163 ? 18.969 46.75 13.672 1 92.62 163 THR B C 1
ATOM 7813 O O . THR B 1 163 ? 18.938 46.625 12.445 1 92.62 163 THR B O 1
ATOM 7816 N N . TRP B 1 164 ? 18.062 46.281 14.547 1 95.12 164 TRP B N 1
ATOM 7817 C CA . TRP B 1 164 ? 16.828 45.688 14.023 1 95.12 164 TRP B CA 1
ATOM 7818 C C . TRP B 1 164 ? 15.828 46.781 13.664 1 95.12 164 TRP B C 1
ATOM 7820 O O . TRP B 1 164 ? 15.625 47.719 14.422 1 95.12 164 TRP B O 1
ATOM 7830 N N . TRP B 1 165 ? 15.219 46.625 12.477 1 93.88 165 TRP B N 1
ATOM 7831 C CA . TRP B 1 165 ? 14.195 47.562 12 1 93.88 165 TRP B CA 1
ATOM 7832 C C . TRP B 1 165 ? 12.906 46.812 11.664 1 93.88 165 TRP B C 1
ATOM 7834 O O . TRP B 1 165 ? 12.945 45.719 11.117 1 93.88 165 TRP B O 1
ATOM 7844 N N . VAL B 1 166 ? 11.797 47.469 12.008 1 95.06 166 VAL B N 1
ATOM 7845 C CA . VAL B 1 166 ? 10.508 46.906 11.617 1 95.06 166 VAL B CA 1
ATOM 7846 C C . VAL B 1 166 ? 10.203 47.281 10.164 1 95.06 166 VAL B C 1
ATOM 7848 O O . VAL B 1 166 ? 10.211 48.438 9.789 1 95.06 166 VAL B O 1
ATOM 7851 N N . VAL B 1 167 ? 9.922 46.25 9.414 1 90.56 167 VAL B N 1
ATOM 7852 C CA . VAL B 1 167 ? 9.617 46.469 8 1 90.56 167 VAL B CA 1
ATOM 7853 C C . VAL B 1 167 ? 8.102 46.469 7.797 1 90.56 167 VAL B C 1
ATOM 7855 O O . VAL B 1 167 ? 7.574 47.312 7.047 1 90.56 167 VAL B O 1
ATOM 7858 N N . SER B 1 168 ? 7.465 45.594 8.438 1 91.44 168 SER B N 1
ATOM 7859 C CA . SER B 1 168 ? 6.012 45.562 8.305 1 91.44 168 SER B CA 1
ATOM 7860 C C . SER B 1 168 ? 5.367 44.875 9.508 1 91.44 168 SER B C 1
ATOM 7862 O O . SER B 1 168 ? 6.016 44.094 10.203 1 91.44 168 SER B O 1
ATOM 7864 N N . ASP B 1 169 ? 4.09 45.219 9.727 1 94 169 ASP B N 1
ATOM 7865 C CA . ASP B 1 169 ? 3.244 44.594 10.742 1 94 169 ASP B CA 1
ATOM 7866 C C . ASP B 1 169 ? 2.164 43.719 10.109 1 94 169 ASP B C 1
ATOM 7868 O O . ASP B 1 169 ? 1.604 44.094 9.07 1 94 169 ASP B O 1
ATOM 7872 N N . ARG B 1 170 ? 1.979 42.594 10.664 1 94.75 170 ARG B N 1
ATOM 7873 C CA . ARG B 1 170 ? 0.923 41.688 10.211 1 94.75 170 ARG B CA 1
ATOM 7874 C C . ARG B 1 170 ? -0.152 41.531 11.281 1 94.75 170 ARG B C 1
ATOM 7876 O O . ARG B 1 170 ? 0.093 40.938 12.328 1 94.75 170 ARG B O 1
ATOM 7883 N N . THR B 1 171 ? -1.389 41.969 10.984 1 95.31 171 THR B N 1
ATOM 7884 C CA . THR B 1 171 ? -2.408 42.031 12.023 1 95.31 171 THR B CA 1
ATOM 7885 C C . THR B 1 171 ? -3.707 41.375 11.555 1 95.31 171 THR B C 1
ATOM 7887 O O . THR B 1 171 ? -4.68 41.312 12.305 1 95.31 171 THR B O 1
ATOM 7890 N N . GLN B 1 172 ? -3.893 40.906 10.352 1 92.19 172 GLN B N 1
ATOM 7891 C CA . GLN B 1 172 ? -5.07 40.188 9.859 1 92.19 172 GLN B CA 1
ATOM 7892 C C . GLN B 1 172 ? -5.035 38.719 10.281 1 92.19 172 GLN B C 1
ATOM 7894 O O . GLN B 1 172 ? -5.379 38.375 11.414 1 92.19 172 GLN B O 1
ATOM 7899 N N . GLY B 1 173 ? -4.496 37.906 9.672 1 89.75 173 GLY B N 1
ATOM 7900 C CA . GLY B 1 173 ? -4.18 36.5 9.891 1 89.75 173 GLY B CA 1
ATOM 7901 C C . GLY B 1 173 ? -2.734 36.156 9.586 1 89.75 173 GLY B C 1
ATOM 7902 O O . GLY B 1 173 ? -2.428 35.625 8.523 1 89.75 173 GLY B O 1
ATOM 7903 N N . PRO B 1 174 ? -1.936 36.562 10.562 1 92.19 174 PRO B N 1
ATOM 7904 C CA . PRO B 1 174 ? -0.512 36.406 10.258 1 92.19 174 PRO B CA 1
ATOM 7905 C C . PRO B 1 174 ? -0.134 34.938 9.977 1 92.19 174 PRO B C 1
ATOM 7907 O O . PRO B 1 174 ? -0.324 34.094 10.836 1 92.19 174 PRO B O 1
ATOM 7910 N N . SER B 1 175 ? 0.437 34.75 8.812 1 91 175 SER B N 1
ATOM 7911 C CA . SER B 1 175 ? 0.861 33.406 8.414 1 91 175 SER B CA 1
ATOM 7912 C C . SER B 1 175 ? 2.299 33.125 8.844 1 91 175 SER B C 1
ATOM 7914 O O . SER B 1 175 ? 3.074 34.062 9.07 1 91 175 SER B O 1
ATOM 7916 N N . GLY B 1 176 ? 2.629 31.875 9.07 1 93.12 176 GLY B N 1
ATOM 7917 C CA . GLY B 1 176 ? 4.02 31.5 9.273 1 93.12 176 GLY B CA 1
ATOM 7918 C C . GLY B 1 176 ? 4.25 30.703 10.539 1 93.12 176 GLY B C 1
ATOM 7919 O O . GLY B 1 176 ? 5.242 29.984 10.656 1 93.12 176 GLY B O 1
ATOM 7920 N N . THR B 1 177 ? 3.357 30.797 11.484 1 94.94 177 THR B N 1
ATOM 7921 C CA . THR B 1 177 ? 3.578 30.109 12.758 1 94.94 177 THR B CA 1
ATOM 7922 C C . THR B 1 177 ? 3.621 28.594 12.562 1 94.94 177 THR B C 1
ATOM 7924 O O . THR B 1 177 ? 4.434 27.906 13.188 1 94.94 177 THR B O 1
ATOM 7927 N N . GLY B 1 178 ? 2.688 28.141 11.742 1 90.88 178 GLY B N 1
ATOM 7928 C CA . GLY B 1 178 ? 2.711 26.719 11.438 1 90.88 178 GLY B CA 1
ATOM 7929 C C . GLY B 1 178 ? 3.988 26.281 10.75 1 90.88 178 GLY B C 1
ATOM 7930 O O . GLY B 1 178 ? 4.566 25.25 11.109 1 90.88 178 GLY B O 1
ATOM 7931 N N . TYR B 1 179 ? 4.461 27 9.812 1 90.56 179 TYR B N 1
ATOM 7932 C CA . TYR B 1 179 ? 5.707 26.703 9.109 1 90.56 179 TYR B CA 1
ATOM 7933 C C . TYR B 1 179 ? 6.891 26.719 10.07 1 90.56 179 TYR B C 1
ATOM 7935 O O . TYR B 1 179 ? 7.797 25.891 9.969 1 90.56 179 TYR B O 1
ATOM 7943 N N . ALA B 1 180 ? 6.883 27.672 10.922 1 93.75 180 ALA B N 1
ATOM 7944 C CA . ALA B 1 180 ? 7.957 27.766 11.906 1 93.75 180 ALA B CA 1
ATOM 7945 C C . ALA B 1 180 ? 8.023 26.516 12.758 1 93.75 180 ALA B C 1
ATOM 7947 O O . ALA B 1 180 ? 9.109 25.984 13.023 1 93.75 180 ALA B O 1
ATOM 7948 N N . LEU B 1 181 ? 6.895 26.109 13.188 1 89.62 181 LEU B N 1
ATOM 7949 C CA . LEU B 1 181 ? 6.852 24.891 14.008 1 89.62 181 LEU B CA 1
ATOM 7950 C C . LEU B 1 181 ? 7.297 23.688 13.203 1 89.62 181 LEU B C 1
ATOM 7952 O O . LEU B 1 181 ? 8.023 22.828 13.719 1 89.62 181 LEU B O 1
ATOM 7956 N N . GLN B 1 182 ? 6.855 23.562 12.008 1 85.19 182 GLN B N 1
ATOM 7957 C CA . GLN B 1 182 ? 7.242 22.453 11.148 1 85.19 182 GLN B CA 1
ATOM 7958 C C . GLN B 1 182 ? 8.742 22.453 10.891 1 85.19 182 GLN B C 1
ATOM 7960 O O . GLN B 1 182 ? 9.375 21.391 10.875 1 85.19 182 GLN B O 1
ATOM 7965 N N . ASN B 1 183 ? 9.266 23.625 10.594 1 90.19 183 ASN B N 1
ATOM 7966 C CA . ASN B 1 183 ? 10.719 23.734 10.445 1 90.19 183 ASN B CA 1
ATOM 7967 C C . ASN B 1 183 ? 11.445 23.156 11.656 1 90.19 183 ASN B C 1
ATOM 7969 O O . ASN B 1 183 ? 12.414 22.406 11.508 1 90.19 183 ASN B O 1
ATOM 7973 N N . ARG B 1 184 ? 11 23.531 12.766 1 87.81 184 ARG B N 1
ATOM 7974 C CA . ARG B 1 184 ? 11.609 23.062 14 1 87.81 184 ARG B CA 1
ATOM 7975 C C . ARG B 1 184 ? 11.531 21.547 14.102 1 87.81 184 ARG B C 1
ATOM 7977 O O . ARG B 1 184 ? 12.492 20.891 14.5 1 87.81 184 ARG B O 1
ATOM 7984 N N . GLN B 1 185 ? 10.414 21.031 13.805 1 78.81 185 GLN B N 1
ATOM 7985 C CA . GLN B 1 185 ? 10.219 19.594 13.875 1 78.81 185 GLN B CA 1
ATOM 7986 C C . GLN B 1 185 ? 11.164 18.859 12.922 1 78.81 185 GLN B C 1
ATOM 7988 O O . GLN B 1 185 ? 11.719 17.812 13.266 1 78.81 185 GLN B O 1
ATOM 7993 N N . ILE B 1 186 ? 11.336 19.328 11.727 1 80.25 186 ILE B N 1
ATOM 7994 C CA . ILE B 1 186 ? 12.211 18.734 10.727 1 80.25 186 ILE B CA 1
ATOM 7995 C C . ILE B 1 186 ? 13.664 18.828 11.195 1 80.25 186 ILE B C 1
ATOM 7997 O O . ILE B 1 186 ? 14.422 17.859 11.086 1 80.25 186 ILE B O 1
ATOM 8001 N N . MET B 1 187 ? 14.055 19.984 11.727 1 85.94 187 MET B N 1
ATOM 8002 C CA . MET B 1 187 ? 15.422 20.188 12.18 1 85.94 187 MET B CA 1
ATOM 8003 C C . MET B 1 187 ? 15.734 19.312 13.391 1 85.94 187 MET B C 1
ATOM 8005 O O . MET B 1 187 ? 16.875 18.859 13.57 1 85.94 187 MET B O 1
ATOM 8009 N N . ALA B 1 188 ? 14.789 19.172 14.18 1 77.56 188 ALA B N 1
ATOM 8010 C CA . ALA B 1 188 ? 14.969 18.297 15.336 1 77.56 188 ALA B CA 1
ATOM 8011 C C . ALA B 1 188 ? 15.312 16.875 14.891 1 77.56 188 ALA B C 1
ATOM 8013 O O . ALA B 1 188 ? 16.016 16.156 15.594 1 77.56 188 ALA B O 1
ATOM 8014 N N . ARG B 1 189 ? 14.883 16.531 13.703 1 67.5 189 ARG B N 1
ATOM 8015 C CA . ARG B 1 189 ? 15.188 15.219 13.133 1 67.5 189 ARG B CA 1
ATOM 8016 C C . ARG B 1 189 ? 16.547 15.227 12.453 1 67.5 189 ARG B C 1
ATOM 8018 O O . ARG B 1 189 ? 17.312 14.258 12.555 1 67.5 189 ARG B O 1
ATOM 8025 N N . ALA B 1 190 ? 16.797 16.188 11.758 1 75.5 190 ALA B N 1
ATOM 8026 C CA . ALA B 1 190 ? 18 16.266 10.922 1 75.5 190 ALA B CA 1
ATOM 8027 C C . ALA B 1 190 ? 19.234 16.547 11.766 1 75.5 190 ALA B C 1
ATOM 8029 O O . ALA B 1 190 ? 20.328 16.062 11.461 1 75.5 190 ALA B O 1
ATOM 8030 N N . MET B 1 191 ? 19.078 17.375 12.867 1 82.5 191 MET B N 1
ATOM 8031 C CA . MET B 1 191 ? 20.219 17.781 13.68 1 82.5 191 MET B CA 1
ATOM 8032 C C . MET B 1 191 ? 19.875 17.734 15.164 1 82.5 191 MET B C 1
ATOM 8034 O O . MET B 1 191 ? 20.062 18.719 15.875 1 82.5 191 MET B O 1
ATOM 8038 N N . PRO B 1 192 ? 19.516 16.688 15.688 1 73.44 192 PRO B N 1
ATOM 8039 C CA . PRO B 1 192 ? 19.078 16.594 17.078 1 73.44 192 PRO B CA 1
ATOM 8040 C C . PRO B 1 192 ? 20.188 16.953 18.078 1 73.44 192 PRO B C 1
ATOM 8042 O O . PRO B 1 192 ? 19.938 17.625 19.078 1 73.44 192 PRO B O 1
ATOM 8045 N N . GLU B 1 193 ? 21.406 16.531 17.797 1 76.12 193 GLU B N 1
ATOM 8046 C CA . GLU B 1 193 ? 22.516 16.797 18.688 1 76.12 193 GLU B CA 1
ATOM 8047 C C . GLU B 1 193 ? 22.797 18.297 18.781 1 76.12 193 GLU B C 1
ATOM 8049 O O . GLU B 1 193 ? 23.047 18.812 19.875 1 76.12 193 GLU B O 1
ATOM 8054 N N . ALA B 1 194 ? 22.75 18.875 17.688 1 85.19 194 ALA B N 1
ATOM 8055 C CA . ALA B 1 194 ? 23 20.312 17.672 1 85.19 194 ALA B CA 1
ATOM 8056 C C . ALA B 1 194 ? 21.953 21.062 18.469 1 85.19 194 ALA B C 1
ATOM 8058 O O . ALA B 1 194 ? 22.266 21.984 19.219 1 85.19 194 ALA B O 1
ATOM 8059 N N . LEU B 1 195 ? 20.719 20.781 18.312 1 83.69 195 LEU B N 1
ATOM 8060 C CA . LEU B 1 195 ? 19.625 21.438 19.016 1 83.69 195 LEU B CA 1
ATOM 8061 C C . LEU B 1 195 ? 19.766 21.281 20.531 1 83.69 195 LEU B C 1
ATOM 8063 O O . LEU B 1 195 ? 19.5 22.219 21.281 1 83.69 195 LEU B O 1
ATOM 8067 N N . ARG B 1 196 ? 20.172 20.141 20.906 1 77.19 196 ARG B N 1
ATOM 8068 C CA . ARG B 1 196 ? 20.344 19.844 22.312 1 77.19 196 ARG B CA 1
ATOM 8069 C C . ARG B 1 196 ? 21.547 20.594 22.891 1 77.19 196 ARG B C 1
ATOM 8071 O O . ARG B 1 196 ? 21.453 21.25 23.922 1 77.19 196 ARG B O 1
ATOM 8078 N N . ASP B 1 197 ? 22.625 20.453 22.234 1 82.56 197 ASP B N 1
ATOM 8079 C CA . ASP B 1 197 ? 23.875 21.016 22.734 1 82.56 197 ASP B CA 1
ATOM 8080 C C . ASP B 1 197 ? 23.828 22.547 22.797 1 82.56 197 ASP B C 1
ATOM 8082 O O . ASP B 1 197 ? 24.469 23.156 23.641 1 82.56 197 ASP B O 1
ATOM 8086 N N . MET B 1 198 ? 23.016 23.062 21.969 1 89.12 198 MET B N 1
ATOM 8087 C CA . MET B 1 198 ? 22.953 24.531 21.906 1 89.12 198 MET B CA 1
ATOM 8088 C C . MET B 1 198 ? 21.797 25.062 22.75 1 89.12 198 MET B C 1
ATOM 8090 O O . MET B 1 198 ? 21.562 26.266 22.797 1 89.12 198 MET B O 1
ATOM 8094 N N . HIS B 1 199 ? 21.062 24.266 23.359 1 87 199 HIS B N 1
ATOM 8095 C CA . HIS B 1 199 ? 19.953 24.594 24.25 1 87 199 HIS B CA 1
ATOM 8096 C C . HIS B 1 199 ? 18.938 25.5 23.562 1 87 199 HIS B C 1
ATOM 8098 O O . HIS B 1 199 ? 18.594 26.562 24.078 1 87 199 HIS B O 1
ATOM 8104 N N . VAL B 1 200 ? 18.516 25.109 22.453 1 90.38 200 VAL B N 1
ATOM 8105 C CA . VAL B 1 200 ? 17.562 25.875 21.672 1 90.38 200 VAL B CA 1
ATOM 8106 C C . VAL B 1 200 ? 16.188 25.812 22.328 1 90.38 200 VAL B C 1
ATOM 8108 O O . VAL B 1 200 ? 15.711 24.734 22.703 1 90.38 200 VAL B O 1
ATOM 8111 N N . GLU B 1 201 ? 15.484 26.938 22.516 1 88.69 201 GLU B N 1
ATOM 8112 C CA . GLU B 1 201 ? 14.18 27.016 23.156 1 88.69 201 GLU B CA 1
ATOM 8113 C C . GLU B 1 201 ? 13.086 26.438 22.25 1 88.69 201 GLU B C 1
ATOM 8115 O O . GLU B 1 201 ? 13.117 26.641 21.031 1 88.69 201 GLU B O 1
ATOM 8120 N N . SER B 1 202 ? 12.133 25.859 22.875 1 85.5 202 SER B N 1
ATOM 8121 C CA . SER B 1 202 ? 11.031 25.266 22.141 1 85.5 202 SER B CA 1
ATOM 8122 C C . SER B 1 202 ? 9.945 26.281 21.844 1 85.5 202 SER B C 1
ATOM 8124 O O . SER B 1 202 ? 9.602 27.109 22.703 1 85.5 202 SER B O 1
ATOM 8126 N N . PRO B 1 203 ? 9.398 26.25 20.656 1 89 203 PRO B N 1
ATOM 8127 C CA . PRO B 1 203 ? 8.328 27.188 20.312 1 89 203 PRO B CA 1
ATOM 8128 C C . PRO B 1 203 ? 6.953 26.719 20.797 1 89 203 PRO B C 1
ATOM 8130 O O . PRO B 1 203 ? 5.961 27.422 20.625 1 89 203 PRO B O 1
ATOM 8133 N N . HIS B 1 204 ? 6.734 25.641 21.469 1 80.5 204 HIS B N 1
ATOM 8134 C CA . HIS B 1 204 ? 5.465 24.984 21.781 1 80.5 204 HIS B CA 1
ATOM 8135 C C . HIS B 1 204 ? 4.641 25.844 22.75 1 80.5 204 HIS B C 1
ATOM 8137 O O . HIS B 1 204 ? 3.408 25.812 22.719 1 80.5 204 HIS B O 1
ATOM 8143 N N . ARG B 1 205 ? 5.297 26.578 23.578 1 83.19 205 ARG B N 1
ATOM 8144 C CA . ARG B 1 205 ? 4.602 27.406 24.547 1 83.19 205 ARG B CA 1
ATOM 8145 C C . ARG B 1 205 ? 3.691 28.422 23.859 1 83.19 205 ARG B C 1
ATOM 8147 O O . ARG B 1 205 ? 2.621 28.75 24.375 1 83.19 205 ARG B O 1
ATOM 8154 N N . TYR B 1 206 ? 4.113 28.891 22.797 1 93 206 TYR B N 1
ATOM 8155 C CA . TYR B 1 206 ? 3.316 29.828 22 1 93 206 TYR B CA 1
ATOM 8156 C C . TYR B 1 206 ? 1.952 29.234 21.672 1 93 206 TYR B C 1
ATOM 8158 O O . TYR B 1 206 ? 0.925 29.891 21.828 1 93 206 TYR B O 1
ATOM 8166 N N . PHE B 1 207 ? 1.873 28.047 21.219 1 88.81 207 PHE B N 1
ATOM 8167 C CA . PHE B 1 207 ? 0.646 27.406 20.766 1 88.81 207 PHE B CA 1
ATOM 8168 C C . PHE B 1 207 ? -0.246 27.047 21.953 1 88.81 207 PHE B C 1
ATOM 8170 O O . PHE B 1 207 ? -1.474 27.109 21.844 1 88.81 207 PHE B O 1
ATOM 8177 N N . HIS B 1 208 ? 0.384 26.719 23.016 1 83.19 208 HIS B N 1
ATOM 8178 C CA . HIS B 1 208 ? -0.38 26.5 24.25 1 83.19 208 HIS B CA 1
ATOM 8179 C C . HIS B 1 208 ? -1.077 27.781 24.703 1 83.19 208 HIS B C 1
ATOM 8181 O O . HIS B 1 208 ? -2.248 27.75 25.078 1 83.19 208 HIS B O 1
ATOM 8187 N N . THR B 1 209 ? -0.331 28.797 24.656 1 92.44 209 THR B N 1
ATOM 8188 C CA . THR B 1 209 ? -0.881 30.094 25.062 1 92.44 209 THR B CA 1
ATOM 8189 C C . THR B 1 209 ? -2.014 30.5 24.125 1 92.44 209 THR B C 1
ATOM 8191 O O . THR B 1 209 ? -3.031 31.031 24.578 1 92.44 209 THR B O 1
ATOM 8194 N N . LEU B 1 210 ? -1.856 30.281 22.844 1 94.38 210 LEU B N 1
ATOM 8195 C CA . LEU B 1 210 ? -2.883 30.609 21.859 1 94.38 210 LEU B CA 1
ATOM 8196 C C . LEU B 1 210 ? -4.176 29.844 22.156 1 94.38 210 LEU B C 1
ATOM 8198 O O . LEU B 1 210 ? -5.254 30.453 22.203 1 94.38 210 LEU B O 1
ATOM 8202 N N . ARG B 1 211 ? -4.109 28.609 22.359 1 88.19 211 ARG B N 1
ATOM 8203 C CA . ARG B 1 211 ? -5.281 27.797 22.656 1 88.19 211 ARG B CA 1
ATOM 8204 C C . ARG B 1 211 ? -5.926 28.219 23.984 1 88.19 211 ARG B C 1
ATOM 8206 O O . ARG B 1 211 ? -7.148 28.344 24.062 1 88.19 211 ARG B O 1
ATOM 8213 N N . ALA B 1 212 ? -5.078 28.406 25.016 1 87.19 212 ALA B N 1
ATOM 8214 C CA . ALA B 1 212 ? -5.574 28.797 26.344 1 87.19 212 ALA B CA 1
ATOM 8215 C C . ALA B 1 212 ? -6.297 30.141 26.266 1 87.19 212 ALA B C 1
ATOM 8217 O O . ALA B 1 212 ? -7.348 30.312 26.906 1 87.19 212 ALA B O 1
ATOM 8218 N N . MET B 1 213 ? -5.734 30.969 25.578 1 94 213 MET B N 1
ATOM 8219 C CA . MET B 1 213 ? -6.324 32.312 25.438 1 94 213 MET B CA 1
ATOM 8220 C C . MET B 1 213 ? -7.676 32.219 24.734 1 94 213 MET B C 1
ATOM 8222 O O . MET B 1 213 ? -8.656 32.812 25.203 1 94 213 MET B O 1
ATOM 8226 N N . LEU B 1 214 ? -7.82 31.531 23.656 1 94.38 214 LEU B N 1
ATOM 8227 C CA . LEU B 1 214 ? -9.078 31.391 22.922 1 94.38 214 LEU B CA 1
ATOM 8228 C C . LEU B 1 214 ? -10.133 30.703 23.797 1 94.38 214 LEU B C 1
ATOM 8230 O O . LEU B 1 214 ? -11.305 31.109 23.781 1 94.38 214 LEU B O 1
ATOM 8234 N N . THR B 1 215 ? -9.734 29.719 24.516 1 88.88 215 THR B N 1
ATOM 8235 C CA . THR B 1 215 ? -10.648 29 25.406 1 88.88 215 THR B CA 1
ATOM 8236 C C . THR B 1 215 ? -11.18 29.922 26.5 1 88.88 215 THR B C 1
ATOM 8238 O O . THR B 1 215 ? -12.367 29.891 26.828 1 88.88 215 THR B O 1
ATOM 8241 N N . ARG B 1 216 ? -10.305 30.688 27.016 1 89.25 216 ARG B N 1
ATOM 8242 C CA . ARG B 1 216 ? -10.648 31.594 28.125 1 89.25 216 ARG B CA 1
ATOM 8243 C C . ARG B 1 216 ? -11.586 32.688 27.656 1 89.25 216 ARG B C 1
ATOM 8245 O O . ARG B 1 216 ? -12.539 33.031 28.344 1 89.25 216 ARG B O 1
ATOM 8252 N N . LEU B 1 217 ? -11.336 33.188 26.469 1 94.06 217 LEU B N 1
ATOM 8253 C CA . LEU B 1 217 ? -12.062 34.344 26 1 94.06 217 LEU B CA 1
ATOM 8254 C C . LEU B 1 217 ? -13.352 33.969 25.297 1 94.06 217 LEU B C 1
ATOM 8256 O O . LEU B 1 217 ? -14.234 34.781 25.078 1 94.06 217 LEU B O 1
ATOM 8260 N N . ALA B 1 218 ? -13.484 32.75 24.891 1 94.12 218 ALA B N 1
ATOM 8261 C CA . ALA B 1 218 ? -14.68 32.281 24.203 1 94.12 218 ALA B CA 1
ATOM 8262 C C . ALA B 1 218 ? -15.922 32.438 25.062 1 94.12 218 ALA B C 1
ATOM 8264 O O . ALA B 1 218 ? -15.914 32.062 26.25 1 94.12 218 ALA B O 1
ATOM 8265 N N . PRO B 1 219 ? -16.953 33.031 24.484 1 92.94 219 PRO B N 1
ATOM 8266 C CA . PRO B 1 219 ? -18.188 33.188 25.266 1 92.94 219 PRO B CA 1
ATOM 8267 C C . PRO B 1 219 ? -18.984 31.906 25.391 1 92.94 219 PRO B C 1
ATOM 8269 O O . PRO B 1 219 ? -20.094 31.812 24.859 1 92.94 219 PRO B O 1
ATOM 8272 N N . ALA B 1 220 ? -18.609 30.922 26.172 1 84.25 220 ALA B N 1
ATOM 8273 C CA . ALA B 1 220 ? -19.203 29.594 26.25 1 84.25 220 ALA B CA 1
ATOM 8274 C C . ALA B 1 220 ? -20.188 29.516 27.422 1 84.25 220 ALA B C 1
ATOM 8276 O O . ALA B 1 220 ? -20.984 28.578 27.5 1 84.25 220 ALA B O 1
ATOM 8277 N N . GLN B 1 221 ? -20.422 30.5 28.156 1 80.38 221 GLN B N 1
ATOM 8278 C CA . GLN B 1 221 ? -21.359 30.578 29.266 1 80.38 221 GLN B CA 1
ATOM 8279 C C . GLN B 1 221 ? -21.391 29.266 30.047 1 80.38 221 GLN B C 1
ATOM 8281 O O . GLN B 1 221 ? -22.453 28.688 30.266 1 80.38 221 GLN B O 1
ATOM 8286 N N . GLY B 1 222 ? -20.25 28.625 30.375 1 73.06 222 GLY B N 1
ATOM 8287 C CA . GLY B 1 222 ? -20.172 27.453 31.234 1 73.06 222 GLY B CA 1
ATOM 8288 C C . GLY B 1 222 ? -20 26.156 30.453 1 73.06 222 GLY B C 1
ATOM 8289 O O . GLY B 1 222 ? -19.656 25.125 31.031 1 73.06 222 GLY B O 1
ATOM 8290 N N . GLU B 1 223 ? -20.328 26.188 29.156 1 76.88 223 GLU B N 1
ATOM 8291 C CA . GLU B 1 223 ? -20.141 24.984 28.344 1 76.88 223 GLU B CA 1
ATOM 8292 C C . GLU B 1 223 ? -18.703 24.875 27.844 1 76.88 223 GLU B C 1
ATOM 8294 O O . GLU B 1 223 ? -17.938 25.844 27.938 1 76.88 223 GLU B O 1
ATOM 8299 N N . VAL B 1 224 ? -18.328 23.688 27.469 1 75.62 224 VAL B N 1
ATOM 8300 C CA . VAL B 1 224 ? -17.016 23.531 26.828 1 75.62 224 VAL B CA 1
ATOM 8301 C C . VAL B 1 224 ? -17.031 24.234 25.469 1 75.62 224 VAL B C 1
ATOM 8303 O O . VAL B 1 224 ? -17.859 23.922 24.609 1 75.62 224 VAL B O 1
ATOM 8306 N N . PRO B 1 225 ? -16.203 25.203 25.344 1 88.44 225 PRO B N 1
ATOM 8307 C CA . PRO B 1 225 ? -16.25 25.984 24.109 1 88.44 225 PRO B CA 1
ATOM 8308 C C . PRO B 1 225 ? -15.812 25.188 22.891 1 88.44 225 PRO B C 1
ATOM 8310 O O . PRO B 1 225 ? -14.875 24.391 22.969 1 88.44 225 PRO B O 1
ATOM 8313 N N . LEU B 1 226 ? -16.562 25.297 21.781 1 89.69 226 LEU B N 1
ATOM 8314 C CA . LEU B 1 226 ? -16.141 24.797 20.484 1 89.69 226 LEU B CA 1
ATOM 8315 C C . LEU B 1 226 ? -15.414 25.875 19.688 1 89.69 226 LEU B C 1
ATOM 8317 O O . LEU B 1 226 ? -16 26.906 19.359 1 89.69 226 LEU B O 1
ATOM 8321 N N . ILE B 1 227 ? -14.117 25.641 19.5 1 92.94 227 ILE B N 1
ATOM 8322 C CA . ILE B 1 227 ? -13.281 26.562 18.734 1 92.94 227 ILE B CA 1
ATOM 8323 C C . ILE B 1 227 ? -12.992 25.969 17.359 1 92.94 227 ILE B C 1
ATOM 8325 O O . ILE B 1 227 ? -12.68 24.781 17.234 1 92.94 227 ILE B O 1
ATOM 8329 N N . VAL B 1 228 ? -13.164 26.812 16.281 1 93.06 228 VAL B N 1
ATOM 8330 C CA . VAL B 1 228 ? -12.906 26.312 14.938 1 93.06 228 VAL B CA 1
ATOM 8331 C C . VAL B 1 228 ? -11.867 27.203 14.25 1 93.06 228 VAL B C 1
ATOM 8333 O O . VAL B 1 228 ? -11.648 28.344 14.656 1 93.06 228 VAL B O 1
ATOM 8336 N N . LEU B 1 229 ? -11.094 26.656 13.336 1 93.88 229 LEU B N 1
ATOM 8337 C CA . LEU B 1 229 ? -10.203 27.422 12.461 1 93.88 229 LEU B CA 1
ATOM 8338 C C . LEU B 1 229 ? -10.836 27.641 11.094 1 93.88 229 LEU B C 1
ATOM 8340 O O . LEU B 1 229 ? -11.117 26.672 10.375 1 93.88 229 LEU B O 1
ATOM 8344 N N . LEU B 1 230 ? -11.086 28.875 10.773 1 95.69 230 LEU B N 1
ATOM 8345 C CA . LEU B 1 230 ? -11.758 29.234 9.531 1 95.69 230 LEU B CA 1
ATOM 8346 C C . LEU B 1 230 ? -10.742 29.5 8.43 1 95.69 230 LEU B C 1
ATOM 8348 O O . LEU B 1 230 ? -9.898 30.391 8.562 1 95.69 230 LEU B O 1
ATOM 8352 N N . THR B 1 231 ? -10.797 28.719 7.402 1 92.25 231 THR B N 1
ATOM 8353 C CA . THR B 1 231 ? -9.898 28.828 6.258 1 92.25 231 THR B CA 1
ATOM 8354 C C . THR B 1 231 ? -10.68 29.172 4.992 1 92.25 231 THR B C 1
ATOM 8356 O O . THR B 1 231 ? -11.867 28.875 4.891 1 92.25 231 THR B O 1
ATOM 8359 N N . PRO B 1 232 ? -10.023 30 4.066 1 90.31 232 PRO B N 1
ATOM 8360 C CA . PRO B 1 232 ? -10.68 30.234 2.779 1 90.31 232 PRO B CA 1
ATOM 8361 C C . PRO B 1 232 ? -10.773 28.969 1.922 1 90.31 232 PRO B C 1
ATOM 8363 O O . PRO B 1 232 ? -11.555 28.922 0.971 1 90.31 232 PRO B O 1
ATOM 8366 N N . GLY B 1 233 ? -9.906 28 2.277 1 81.38 233 GLY B N 1
ATOM 8367 C CA . GLY B 1 233 ? -10.008 26.75 1.52 1 81.38 233 GLY B CA 1
ATOM 8368 C C . GLY B 1 233 ? -8.672 26.297 0.958 1 81.38 233 GLY B C 1
ATOM 8369 O O . GLY B 1 233 ? -7.645 26.938 1.17 1 81.38 233 GLY B O 1
ATOM 8370 N N . PRO B 1 234 ? -8.688 25.219 0.229 1 71.69 234 PRO B N 1
ATOM 8371 C CA . PRO B 1 234 ? -7.457 24.547 -0.194 1 71.69 234 PRO B CA 1
ATOM 8372 C C . PRO B 1 234 ? -6.691 25.328 -1.254 1 71.69 234 PRO B C 1
ATOM 8374 O O . PRO B 1 234 ? -5.504 25.078 -1.473 1 71.69 234 PRO B O 1
ATOM 8377 N N . TYR B 1 235 ? -7.266 26.203 -1.819 1 72.44 235 TYR B N 1
ATOM 8378 C CA . TYR B 1 235 ? -6.59 26.938 -2.879 1 72.44 235 TYR B CA 1
ATOM 8379 C C . TYR B 1 235 ? -5.781 28.109 -2.303 1 72.44 235 TYR B C 1
ATOM 8381 O O . TYR B 1 235 ? -5 28.734 -3.016 1 72.44 235 TYR B O 1
ATOM 8389 N N . ASN B 1 236 ? -6.004 28.281 -1.041 1 81.69 236 ASN B N 1
ATOM 8390 C CA . ASN B 1 236 ? -5.211 29.312 -0.383 1 81.69 236 ASN B CA 1
ATOM 8391 C C . ASN B 1 236 ? -3.73 28.953 -0.345 1 81.69 236 ASN B C 1
ATOM 8393 O O . ASN B 1 236 ? -3.381 27.781 -0.204 1 81.69 236 ASN B O 1
ATOM 8397 N N . GLU B 1 237 ? -2.91 29.906 -0.42 1 78.69 237 GLU B N 1
ATOM 8398 C CA . GLU B 1 237 ? -1.462 29.719 -0.478 1 78.69 237 GLU B CA 1
ATOM 8399 C C . GLU B 1 237 ? -0.942 29.031 0.775 1 78.69 237 GLU B C 1
ATOM 8401 O O . GLU B 1 237 ? 0.036 28.281 0.714 1 78.69 237 GLU B O 1
ATOM 8406 N N . THR B 1 238 ? -1.604 29.344 1.884 1 86.06 238 THR B N 1
ATOM 8407 C CA . THR B 1 238 ? -1.097 28.812 3.146 1 86.06 238 THR B CA 1
ATOM 8408 C C . THR B 1 238 ? -2.049 27.766 3.715 1 86.06 238 THR B C 1
ATOM 8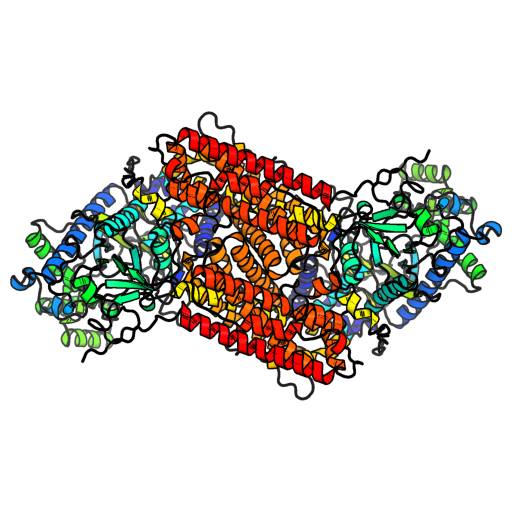410 O O . THR B 1 238 ? -2.17 27.625 4.934 1 86.06 238 THR B O 1
ATOM 8413 N N . TYR B 1 239 ? -2.777 27.125 2.824 1 83.06 239 TYR B N 1
ATOM 8414 C CA . TYR B 1 239 ? -3.74 26.141 3.305 1 83.06 239 TYR B CA 1
ATOM 8415 C C . TYR B 1 239 ? -3.047 25.047 4.102 1 83.06 239 TYR B C 1
ATOM 8417 O O . TYR B 1 239 ? -3.578 24.562 5.109 1 83.06 239 TYR B O 1
ATOM 8425 N N . SER B 1 240 ? -1.903 24.594 3.625 1 79.31 240 SER B N 1
ATOM 8426 C CA . SER B 1 240 ? -1.167 23.547 4.328 1 79.31 240 SER B CA 1
ATOM 8427 C C . SER B 1 240 ? -0.877 23.938 5.77 1 79.31 240 SER B C 1
ATOM 8429 O O . SER B 1 240 ? -0.93 23.109 6.676 1 79.31 240 SER B O 1
ATOM 8431 N N . GLU B 1 241 ? -0.584 25.203 5.957 1 88 241 GLU B N 1
ATOM 8432 C CA . GLU B 1 241 ? -0.35 25.703 7.305 1 88 241 GLU B CA 1
ATOM 8433 C C . GLU B 1 241 ? -1.633 25.688 8.133 1 88 241 GLU B C 1
ATOM 8435 O O . GLU B 1 241 ? -1.602 25.422 9.328 1 88 241 GLU B O 1
ATOM 8440 N N . HIS B 1 242 ? -2.719 26.062 7.492 1 89.81 242 HIS B N 1
ATOM 8441 C CA . HIS B 1 242 ? -3.998 26.047 8.195 1 89.81 242 HIS B CA 1
ATOM 8442 C C . HIS B 1 242 ? -4.336 24.656 8.711 1 89.81 242 HIS B C 1
ATOM 8444 O O . HIS B 1 242 ? -4.703 24.5 9.883 1 89.81 242 HIS B O 1
ATOM 8450 N N . ALA B 1 243 ? -4.164 23.797 7.836 1 78.25 243 ALA B N 1
ATOM 8451 C CA . ALA B 1 243 ? -4.461 22.422 8.195 1 78.25 243 ALA B CA 1
ATOM 8452 C C . ALA B 1 243 ? -3.553 21.938 9.32 1 78.25 243 ALA B C 1
ATOM 8454 O O . ALA B 1 243 ? -4.008 21.266 10.25 1 78.25 243 ALA B O 1
ATOM 8455 N N . PHE B 1 244 ? -2.283 22.188 9.266 1 79.75 244 PHE B N 1
ATOM 8456 C CA . PHE B 1 244 ? -1.317 21.797 10.289 1 79.75 244 PHE B CA 1
ATOM 8457 C C . PHE B 1 244 ? -1.661 22.438 11.633 1 79.75 244 PHE B C 1
ATOM 8459 O O . PHE B 1 244 ? -1.596 21.781 12.672 1 79.75 244 PHE B O 1
ATOM 8466 N N . LEU B 1 245 ? -2.02 23.734 11.539 1 87.31 245 LEU B N 1
ATOM 8467 C CA . LEU B 1 245 ? -2.367 24.453 12.75 1 87.31 245 LEU B CA 1
ATOM 8468 C C . LEU B 1 245 ? -3.631 23.891 13.383 1 87.31 245 LEU B C 1
ATOM 8470 O O . LEU B 1 245 ? -3.719 23.766 14.609 1 87.31 245 LEU B O 1
ATOM 8474 N N . ALA B 1 246 ? -4.602 23.672 12.562 1 83.06 246 ALA B N 1
ATOM 8475 C CA . ALA B 1 246 ? -5.828 23.062 13.062 1 83.06 246 ALA B CA 1
ATOM 8476 C C . ALA B 1 246 ? -5.531 21.766 13.805 1 83.06 246 ALA B C 1
ATOM 8478 O O . ALA B 1 246 ? -6.055 21.531 14.898 1 83.06 246 ALA B O 1
ATOM 8479 N N . HIS B 1 247 ? -4.645 21.078 13.203 1 70 247 HIS B N 1
ATOM 8480 C CA . HIS B 1 247 ? -4.238 19.812 13.789 1 70 247 HIS B CA 1
ATOM 8481 C C . HIS B 1 247 ? -3.488 20.016 15.102 1 70 247 HIS B C 1
ATOM 8483 O O . HIS B 1 247 ? -3.771 19.359 16.094 1 70 247 HIS B O 1
ATOM 8489 N N . THR B 1 248 ? -2.561 20.859 15.078 1 72.94 248 THR B N 1
ATOM 8490 C CA . THR B 1 248 ? -1.695 21.141 16.219 1 72.94 248 THR B CA 1
ATOM 8491 C C . THR B 1 248 ? -2.502 21.688 17.391 1 72.94 248 THR B C 1
ATOM 8493 O O . THR B 1 248 ? -2.244 21.359 18.547 1 72.94 248 THR B O 1
ATOM 8496 N N . LEU B 1 249 ? -3.521 22.453 17.094 1 81.19 249 LEU B N 1
ATOM 8497 C CA . LEU B 1 249 ? -4.309 23.109 18.125 1 81.19 249 LEU B CA 1
ATOM 8498 C C . LEU B 1 249 ? -5.527 22.281 18.5 1 81.19 249 LEU B C 1
ATOM 8500 O O . LEU B 1 249 ? -6.172 22.531 19.531 1 81.19 249 LEU B O 1
ATOM 8504 N N . GLY B 1 250 ? -5.797 21.375 17.688 1 73 250 GLY B N 1
ATOM 8505 C CA . GLY B 1 250 ? -6.945 20.516 17.938 1 73 250 GLY B CA 1
ATOM 8506 C C . GLY B 1 250 ? -8.266 21.156 17.578 1 73 250 GLY B C 1
ATOM 8507 O O . GLY B 1 250 ? -9.258 21 18.297 1 73 250 GLY B O 1
ATOM 8508 N N . PHE B 1 251 ? -8.328 22.016 16.625 1 83.25 251 PHE B N 1
ATOM 8509 C CA . PHE B 1 251 ? -9.539 22.688 16.172 1 83.25 251 PHE B CA 1
ATOM 8510 C C . PHE B 1 251 ? -10.031 22.078 14.852 1 83.25 251 PHE B C 1
ATOM 8512 O O . PHE B 1 251 ? -9.227 21.703 14 1 83.25 251 PHE B O 1
ATOM 8519 N N . PRO B 1 252 ? -11.398 22 14.703 1 81.94 252 PRO B N 1
ATOM 8520 C CA . PRO B 1 252 ? -11.883 21.656 13.359 1 81.94 252 PRO B CA 1
ATOM 8521 C C . PRO B 1 252 ? -11.5 22.703 12.32 1 81.94 252 PRO B C 1
ATOM 8523 O O . PRO B 1 252 ? -11.656 23.906 12.555 1 81.94 252 PRO B O 1
ATOM 8526 N N . LEU B 1 253 ? -10.898 22.25 11.219 1 86.81 253 LEU B N 1
ATOM 8527 C CA . LEU B 1 253 ? -10.672 23.109 10.07 1 86.81 253 LEU B CA 1
ATOM 8528 C C . LEU B 1 253 ? -11.945 23.281 9.25 1 86.81 253 LEU B C 1
ATOM 8530 O O . LEU B 1 253 ? -12.492 22.297 8.742 1 86.81 253 LEU B O 1
ATOM 8534 N N . VAL B 1 254 ? -12.461 24.531 9.188 1 90.56 254 VAL B N 1
ATOM 8535 C CA . VAL B 1 254 ? -13.766 24.703 8.555 1 90.56 254 VAL B CA 1
ATOM 8536 C C . VAL B 1 254 ? -13.688 25.812 7.504 1 90.56 254 VAL B C 1
ATOM 8538 O O . VAL B 1 254 ? -12.812 26.688 7.566 1 90.56 254 VAL B O 1
ATOM 8541 N N . GLU B 1 255 ? -14.539 25.719 6.496 1 89.19 255 GLU B N 1
ATOM 8542 C CA . GLU B 1 255 ? -14.781 26.781 5.523 1 89.19 255 GLU B CA 1
ATOM 8543 C C . GLU B 1 255 ? -16.078 27.516 5.816 1 89.19 255 GLU B C 1
ATOM 8545 O O . GLU B 1 255 ? -16.844 27.094 6.691 1 89.19 255 GLU B O 1
ATOM 8550 N N . GLY B 1 256 ? -16.219 28.625 5.191 1 91.38 256 GLY B N 1
ATOM 8551 C CA . GLY B 1 256 ? -17.438 29.406 5.41 1 91.38 256 GLY B CA 1
ATOM 8552 C C . GLY B 1 256 ? -18.703 28.578 5.238 1 91.38 256 GLY B C 1
ATOM 8553 O O . GLY B 1 256 ? -19.641 28.719 6.02 1 91.38 256 GLY B O 1
ATOM 8554 N N . VAL B 1 257 ? -18.719 27.672 4.352 1 85.62 257 VAL B N 1
ATOM 8555 C CA . VAL B 1 257 ? -19.906 26.906 3.996 1 85.62 257 VAL B CA 1
ATOM 8556 C C . VAL B 1 257 ? -20.234 25.922 5.109 1 85.62 257 VAL B C 1
ATOM 8558 O O . VAL B 1 257 ? -21.375 25.438 5.215 1 85.62 257 VAL B O 1
ATOM 8561 N N . ASP B 1 258 ? -19.328 25.656 5.988 1 88.25 258 ASP B N 1
ATOM 8562 C CA . ASP B 1 258 ? -19.531 24.719 7.082 1 88.25 258 ASP B CA 1
ATOM 8563 C C . ASP B 1 258 ? -20.234 25.391 8.258 1 88.25 258 ASP B C 1
ATOM 8565 O O . ASP B 1 258 ? -20.719 24.703 9.172 1 88.25 258 ASP B O 1
ATOM 8569 N N . LEU B 1 259 ? -20.25 26.719 8.195 1 93.5 259 LEU B N 1
ATOM 8570 C CA . LEU B 1 259 ? -20.812 27.484 9.305 1 93.5 259 LEU B CA 1
ATOM 8571 C C . LEU B 1 259 ? -22.125 28.156 8.891 1 93.5 259 LEU B C 1
ATOM 8573 O O . LEU B 1 259 ? -22.359 28.359 7.695 1 93.5 259 LEU B O 1
ATOM 8577 N N . THR B 1 260 ? -22.969 28.359 9.859 1 93.44 260 THR B N 1
ATOM 8578 C CA . THR B 1 260 ? -24.203 29.125 9.648 1 93.44 260 THR B CA 1
ATOM 8579 C C . THR B 1 260 ? -24.547 29.938 10.898 1 93.44 260 THR B C 1
ATOM 8581 O O . THR B 1 260 ? -24.078 29.641 11.992 1 93.44 260 THR B O 1
ATOM 8584 N N . VAL B 1 261 ? -25.234 31.031 10.672 1 96 261 VAL B N 1
ATOM 8585 C CA . VAL B 1 261 ? -25.672 31.859 11.789 1 96 261 VAL B CA 1
ATOM 8586 C C . VAL B 1 261 ? -27.188 31.734 11.953 1 96 261 VAL B C 1
ATOM 8588 O O . VAL B 1 261 ? -27.938 31.922 10.992 1 96 261 VAL B O 1
ATOM 8591 N N . ARG B 1 262 ? -27.578 31.359 13.109 1 93.94 262 ARG B N 1
ATOM 8592 C CA . ARG B 1 262 ? -28.984 31.297 13.5 1 93.94 262 ARG B CA 1
ATOM 8593 C C . ARG B 1 262 ? -29.203 31.922 14.867 1 93.94 262 ARG B C 1
ATOM 8595 O O . ARG B 1 262 ? -28.484 31.609 15.82 1 93.94 262 ARG B O 1
ATOM 8602 N N . GLY B 1 263 ? -30.219 32.781 14.953 1 93.81 263 GLY B N 1
ATOM 8603 C CA . GLY B 1 263 ? -30.469 33.469 16.219 1 93.81 263 GLY B CA 1
ATOM 8604 C C . GLY B 1 263 ? -29.25 34.188 16.75 1 93.81 263 GLY B C 1
ATOM 8605 O O . GLY B 1 263 ? -28.922 34.094 17.938 1 93.81 263 GLY B O 1
ATOM 8606 N N . GLU B 1 264 ? -28.453 34.688 15.867 1 94.12 264 GLU B N 1
ATOM 8607 C CA . GLU B 1 264 ? -27.266 35.5 16.156 1 94.12 264 GLU B CA 1
ATOM 8608 C C . GLU B 1 264 ? -26.172 34.656 16.797 1 94.12 264 GLU B C 1
ATOM 8610 O O . GLU B 1 264 ? -25.312 35.188 17.516 1 94.12 264 GLU B O 1
ATOM 8615 N N . GLN B 1 265 ? -26.297 33.406 16.625 1 95.69 265 GLN B N 1
ATOM 8616 C CA . GLN B 1 265 ? -25.25 32.469 17.047 1 95.69 265 GLN B CA 1
ATOM 8617 C C . GLN B 1 265 ? -24.672 31.703 15.867 1 95.69 265 GLN B C 1
ATOM 8619 O O . GLN B 1 265 ? -25.375 31.469 14.875 1 95.69 265 GLN B O 1
ATOM 8624 N N . VAL B 1 266 ? -23.422 31.391 15.984 1 96.88 266 VAL B N 1
ATOM 8625 C CA . VAL B 1 266 ? -22.75 30.672 14.898 1 96.88 266 VAL B CA 1
ATOM 8626 C C . VAL B 1 266 ? -22.781 29.172 15.172 1 96.88 266 VAL B C 1
ATOM 8628 O O . VAL B 1 266 ? -22.562 28.734 16.297 1 96.88 266 VAL B O 1
ATOM 8631 N N . PHE B 1 267 ? -23.109 28.438 14.133 1 94.62 267 PHE B N 1
ATOM 8632 C CA . PHE B 1 267 ? -23.203 26.984 14.273 1 94.62 267 PHE B CA 1
ATOM 8633 C C . PHE B 1 267 ? -22.344 26.281 13.219 1 94.62 267 PHE B C 1
ATOM 8635 O O . PHE B 1 267 ? -22.234 26.766 12.086 1 94.62 267 PHE B O 1
ATOM 8642 N N . LEU B 1 268 ? -21.75 25.172 13.648 1 91.81 268 LEU B N 1
ATOM 8643 C CA . LEU B 1 268 ? -21.109 24.234 12.734 1 91.81 268 LEU B CA 1
ATOM 8644 C C . LEU B 1 268 ? -22.109 23.172 12.25 1 91.81 268 LEU B C 1
ATOM 8646 O O . LEU B 1 268 ? -22.797 22.547 13.062 1 91.81 268 LEU B O 1
ATOM 8650 N N . LYS B 1 269 ? -22.219 23.078 10.977 1 89.25 269 LYS B N 1
ATOM 8651 C CA . LYS B 1 269 ? -23.078 22.031 10.398 1 89.25 269 LYS B CA 1
ATOM 8652 C C . LYS B 1 269 ? -22.422 20.656 10.508 1 89.25 269 LYS B C 1
ATOM 8654 O O . LYS B 1 269 ? -21.375 20.422 9.914 1 89.25 269 LYS B O 1
ATOM 8659 N N . THR B 1 270 ? -22.984 19.75 11.32 1 86.31 270 THR B N 1
ATOM 8660 C CA . THR B 1 270 ? -22.469 18.391 11.453 1 86.31 270 THR B CA 1
ATOM 8661 C C . THR B 1 270 ? -23.484 17.375 10.969 1 86.31 270 THR B C 1
ATOM 8663 O O . THR B 1 270 ? -24.641 17.719 10.695 1 86.31 270 THR B O 1
ATOM 8666 N N . LEU B 1 271 ? -23.156 16.172 10.828 1 80.62 271 LEU B N 1
ATOM 8667 C CA . LEU B 1 271 ? -24.031 15.102 10.391 1 80.62 271 LEU B CA 1
ATOM 8668 C C . LEU B 1 271 ? -25.141 14.844 11.414 1 80.62 271 LEU B C 1
ATOM 8670 O O . LEU B 1 271 ? -26.219 14.344 11.062 1 80.62 271 LEU B O 1
ATOM 8674 N N . ASN B 1 272 ? -24.891 15.188 12.688 1 78.75 272 ASN B N 1
ATOM 8675 C CA . ASN B 1 272 ? -25.844 15 13.781 1 78.75 272 ASN B CA 1
ATOM 8676 C C . ASN B 1 272 ? -26.641 16.266 14.055 1 78.75 272 ASN B C 1
ATOM 8678 O O . ASN B 1 272 ? -27.406 16.328 15.031 1 78.75 272 ASN B O 1
ATOM 8682 N N . GLY B 1 273 ? -26.375 17.297 13.219 1 82.56 273 GLY B N 1
ATOM 8683 C CA . GLY B 1 273 ? -27.094 18.547 13.422 1 82.56 273 GLY B CA 1
ATOM 8684 C C . GLY B 1 273 ? -26.156 19.734 13.664 1 82.56 273 GLY B C 1
ATOM 8685 O O . GLY B 1 273 ? -24.969 19.656 13.359 1 82.56 273 GLY B O 1
ATOM 8686 N N . LEU B 1 274 ? -26.703 20.828 14.227 1 87.44 274 LEU B N 1
ATOM 8687 C CA . LEU B 1 274 ? -25.969 22.062 14.414 1 87.44 274 LEU B CA 1
ATOM 8688 C C . LEU B 1 274 ? -25.281 22.094 15.781 1 87.44 274 LEU B C 1
ATOM 8690 O O . LEU B 1 274 ? -25.891 21.719 16.781 1 87.44 274 LEU B O 1
ATOM 8694 N N . ARG B 1 275 ? -24.062 22.422 15.719 1 88.56 275 ARG B N 1
ATOM 8695 C CA . ARG B 1 275 ? -23.328 22.625 16.969 1 88.56 275 ARG B CA 1
ATOM 8696 C C . ARG B 1 275 ? -22.875 24.062 17.125 1 88.56 275 ARG B C 1
ATOM 8698 O O . ARG B 1 275 ? -22.281 24.641 16.203 1 88.56 275 ARG B O 1
ATOM 8705 N N . ARG B 1 276 ? -23.078 24.562 18.25 1 93.31 276 ARG B N 1
ATOM 8706 C CA . ARG B 1 276 ? -22.75 25.969 18.453 1 93.31 276 ARG B CA 1
ATOM 8707 C C . ARG B 1 276 ? -21.25 26.188 18.5 1 93.31 276 ARG B C 1
ATOM 8709 O O . ARG B 1 276 ? -20.516 25.438 19.141 1 93.31 276 ARG B O 1
ATOM 8716 N N . VAL B 1 277 ? -20.812 27.188 17.766 1 95.31 277 VAL B N 1
ATOM 8717 C CA . VAL B 1 277 ? -19.406 27.594 17.734 1 95.31 277 VAL B CA 1
ATOM 8718 C C . VAL B 1 277 ? -19.203 28.797 18.641 1 95.31 277 VAL B C 1
ATOM 8720 O O . VAL B 1 277 ? -19.938 29.781 18.547 1 95.31 277 VAL B O 1
ATOM 8723 N N . HIS B 1 278 ? -18.141 28.75 19.469 1 96.25 278 HIS B N 1
ATOM 8724 C CA . HIS B 1 278 ? -17.953 29.781 20.469 1 96.25 278 HIS B CA 1
ATOM 8725 C C . HIS B 1 278 ? -16.797 30.703 20.094 1 96.25 278 HIS B C 1
ATOM 8727 O O . HIS B 1 278 ? -16.75 31.859 20.516 1 96.25 278 HIS B O 1
ATOM 8733 N N . ALA B 1 279 ? -15.828 30.203 19.391 1 97 279 ALA B N 1
ATOM 8734 C CA . ALA B 1 279 ? -14.68 31.016 18.953 1 97 279 ALA B CA 1
ATOM 8735 C C . ALA B 1 279 ? -14.203 30.594 17.578 1 97 279 ALA B C 1
ATOM 8737 O O . ALA B 1 279 ? -14.266 29.406 17.219 1 97 279 ALA B O 1
ATOM 8738 N N . ILE B 1 280 ? -13.75 31.547 16.812 1 97.5 280 ILE B N 1
ATOM 8739 C CA . ILE B 1 280 ? -13.25 31.312 15.461 1 97.5 280 ILE B CA 1
ATOM 8740 C C . ILE B 1 280 ? -11.852 31.906 15.312 1 97.5 280 ILE B C 1
ATOM 8742 O O . ILE B 1 280 ? -11.656 33.094 15.461 1 97.5 280 ILE B O 1
ATOM 8746 N N . LEU B 1 281 ? -10.867 31.047 15.117 1 97.12 281 LEU B N 1
ATOM 8747 C CA . LEU B 1 281 ? -9.562 31.5 14.641 1 97.12 281 LEU B CA 1
ATOM 8748 C C . LEU B 1 281 ? -9.57 31.688 13.125 1 97.12 281 LEU B C 1
ATOM 8750 O O . LEU B 1 281 ? -9.562 30.703 12.383 1 97.12 281 LEU B O 1
ATOM 8754 N N . ARG B 1 282 ? -9.57 32.906 12.711 1 96.06 282 ARG B N 1
ATOM 8755 C CA . ARG B 1 282 ? -9.781 33.188 11.289 1 96.06 282 ARG B CA 1
ATOM 8756 C C . ARG B 1 282 ? -8.453 33.312 10.555 1 96.06 282 ARG B C 1
ATOM 8758 O O . ARG B 1 282 ? -7.52 33.938 11.047 1 96.06 282 ARG B O 1
ATOM 8765 N N . ARG B 1 283 ? -8.359 32.656 9.414 1 94.56 283 ARG B N 1
ATOM 8766 C CA . ARG B 1 283 ? -7.223 32.781 8.516 1 94.56 283 ARG B CA 1
ATOM 8767 C C . ARG B 1 283 ? -7.637 33.375 7.176 1 94.56 283 ARG B C 1
ATOM 8769 O O . ARG B 1 283 ? -6.926 33.25 6.18 1 94.56 283 ARG B O 1
ATOM 8776 N N . MET B 1 284 ? -8.711 34.094 7.238 1 91.25 284 MET B N 1
ATOM 8777 C CA . MET B 1 284 ? -9.266 34.812 6.094 1 91.25 284 MET B CA 1
ATOM 8778 C C . MET B 1 284 ? -9.242 36.312 6.328 1 91.25 284 MET B C 1
ATOM 8780 O O . MET B 1 284 ? -9.336 36.781 7.469 1 91.25 284 MET B O 1
ATOM 8784 N N . ASP B 1 285 ? -9.125 37.062 5.203 1 91 285 ASP B N 1
ATOM 8785 C CA . ASP B 1 285 ? -9.18 38.5 5.344 1 91 285 ASP B CA 1
ATOM 8786 C C . ASP B 1 285 ? -10.523 38.938 5.902 1 91 285 ASP B C 1
ATOM 8788 O O . ASP B 1 285 ? -11.562 38.344 5.586 1 91 285 ASP B O 1
ATOM 8792 N N . ASP B 1 286 ? -10.492 39.938 6.68 1 93 286 ASP B N 1
ATOM 8793 C CA . ASP B 1 286 ? -11.664 40.344 7.457 1 93 286 ASP B CA 1
ATOM 8794 C C . ASP B 1 286 ? -12.812 40.75 6.547 1 93 286 ASP B C 1
ATOM 8796 O O . ASP B 1 286 ? -13.977 40.469 6.832 1 93 286 ASP B O 1
ATOM 8800 N N . ASP B 1 287 ? -12.539 41.375 5.395 1 91.56 287 ASP B N 1
ATOM 8801 C CA . ASP B 1 287 ? -13.609 41.844 4.52 1 91.56 287 ASP B CA 1
ATOM 8802 C C . ASP B 1 287 ? -14.336 40.688 3.861 1 91.56 287 ASP B C 1
ATOM 8804 O O . ASP B 1 287 ? -15.484 40.812 3.447 1 91.56 287 ASP B O 1
ATOM 8808 N N . TYR B 1 288 ? -13.742 39.531 3.803 1 93.62 288 TYR B N 1
ATOM 8809 C CA . TYR B 1 288 ? -14.336 38.375 3.164 1 93.62 288 TYR B CA 1
ATOM 8810 C C . TYR B 1 288 ? -15.164 37.562 4.16 1 93.62 288 TYR B C 1
ATOM 8812 O O . TYR B 1 288 ? -15.898 36.656 3.773 1 93.62 288 TYR B O 1
ATOM 8820 N N . CYS B 1 289 ? -15.156 37.906 5.402 1 95.38 289 CYS B N 1
ATOM 8821 C CA . CYS B 1 289 ? -15.68 37.062 6.449 1 95.38 289 CYS B CA 1
ATOM 8822 C C . CYS B 1 289 ? -17.203 37.125 6.504 1 95.38 289 CYS B C 1
ATOM 8824 O O . CYS B 1 289 ? -17.844 36.219 7.031 1 95.38 289 CYS B O 1
ATOM 8826 N N . ASP B 1 290 ? -17.812 38.219 5.988 1 95.25 290 ASP B N 1
ATOM 8827 C CA . ASP B 1 290 ? -19.266 38.375 6.023 1 95.25 290 ASP B CA 1
ATOM 8828 C C . ASP B 1 290 ? -19.766 39.062 4.754 1 95.25 290 ASP B C 1
ATOM 8830 O O . ASP B 1 290 ? -19.641 40.281 4.594 1 95.25 290 ASP B O 1
ATOM 8834 N N . PRO B 1 291 ? -20.438 38.312 3.936 1 92.44 291 PRO B N 1
ATOM 8835 C CA . PRO B 1 291 ? -20.906 38.906 2.682 1 92.44 291 PRO B CA 1
ATOM 8836 C C . PRO B 1 291 ? -22.078 39.875 2.887 1 92.44 291 PRO B C 1
ATOM 8838 O O . PRO B 1 291 ? -22.344 40.719 2.021 1 92.44 291 PRO B O 1
ATOM 8841 N N . LEU B 1 292 ? -22.719 39.875 4.012 1 91.94 292 LEU B N 1
ATOM 8842 C CA . LEU B 1 292 ? -23.891 40.719 4.254 1 91.94 292 LEU B CA 1
ATOM 8843 C C . LEU B 1 292 ? -23.453 42.125 4.68 1 91.94 292 LEU B C 1
ATOM 8845 O O . LEU B 1 292 ? -24.047 43.094 4.234 1 91.94 292 LEU B O 1
ATOM 8849 N N . GLU B 1 293 ? -22.453 42.188 5.496 1 93.25 293 GLU B N 1
ATOM 8850 C CA . GLU B 1 293 ? -22.141 43.469 6.086 1 93.25 293 GLU B CA 1
ATOM 8851 C C . GLU B 1 293 ? -20.797 44 5.59 1 93.25 293 GLU B C 1
ATOM 8853 O O . GLU B 1 293 ? -20.531 45.188 5.648 1 93.25 293 GLU B O 1
ATOM 8858 N N . LEU B 1 294 ? -19.969 43.188 5.156 1 93.31 294 LEU B N 1
ATOM 8859 C CA . LEU B 1 294 ? -18.609 43.594 4.863 1 93.31 294 LEU B CA 1
ATOM 8860 C C . LEU B 1 294 ? -18.359 43.625 3.357 1 93.31 294 LEU B C 1
ATOM 8862 O O . LEU B 1 294 ? -18.141 44.688 2.777 1 93.31 294 LEU B O 1
ATOM 8866 N N . ARG B 1 295 ? -18.359 42.438 2.689 1 91.62 295 ARG B N 1
ATOM 8867 C CA . ARG B 1 295 ? -18.094 42.344 1.255 1 91.62 295 ARG B CA 1
ATOM 8868 C C . ARG B 1 295 ? -19.141 41.469 0.564 1 91.62 295 ARG B C 1
ATOM 8870 O O . ARG B 1 295 ? -19.078 40.25 0.615 1 91.62 295 ARG B O 1
ATOM 8877 N N . ALA B 1 296 ? -19.891 42.062 -0.224 1 84.69 296 ALA B N 1
ATOM 8878 C CA . ALA B 1 296 ? -21.078 41.438 -0.782 1 84.69 296 ALA B CA 1
ATOM 8879 C C . ALA B 1 296 ? -20.703 40.375 -1.792 1 84.69 296 ALA B C 1
ATOM 8881 O O . ALA B 1 296 ? -21.438 39.406 -1.986 1 84.69 296 ALA B O 1
ATOM 8882 N N . ASP B 1 297 ? -19.609 40.406 -2.346 1 84.62 297 ASP B N 1
ATOM 8883 C CA . ASP B 1 297 ? -19.234 39.469 -3.385 1 84.62 297 ASP B CA 1
ATOM 8884 C C . ASP B 1 297 ? -18.391 38.312 -2.807 1 84.62 297 ASP B C 1
ATOM 8886 O O . ASP B 1 297 ? -17.859 37.5 -3.553 1 84.62 297 ASP B O 1
ATOM 8890 N N . SER B 1 298 ? -18.312 38.312 -1.557 1 86.81 298 SER B N 1
ATOM 8891 C CA . SER B 1 298 ? -17.531 37.25 -0.934 1 86.81 298 SER B CA 1
ATOM 8892 C C . SER B 1 298 ? -18.297 35.938 -0.946 1 86.81 298 SER B C 1
ATOM 8894 O O . SER B 1 298 ? -19.438 35.875 -0.469 1 86.81 298 SER B O 1
ATOM 8896 N N . ALA B 1 299 ? -17.719 34.844 -1.473 1 84.44 299 ALA B N 1
ATOM 8897 C CA . ALA B 1 299 ? -18.281 33.5 -1.433 1 84.44 299 ALA B CA 1
ATOM 8898 C C . ALA B 1 299 ? -17.625 32.656 -0.338 1 84.44 299 ALA B C 1
ATOM 8900 O O . ALA B 1 299 ? -17.953 31.484 -0.161 1 84.44 299 ALA B O 1
ATOM 8901 N N . LEU B 1 300 ? -16.828 33.281 0.454 1 88.44 300 LEU B N 1
ATOM 8902 C CA . LEU B 1 300 ? -16.016 32.562 1.419 1 88.44 300 LEU B CA 1
ATOM 8903 C C . LEU B 1 300 ? -16.562 32.75 2.832 1 88.44 300 LEU B C 1
ATOM 8905 O O . LEU B 1 300 ? -16.25 31.938 3.723 1 88.44 300 LEU B O 1
ATOM 8909 N N . GLY B 1 301 ? -17.328 33.812 3.043 1 92.38 301 GLY B N 1
ATOM 8910 C CA . GLY B 1 301 ? -17.688 34.219 4.391 1 92.38 301 GLY B CA 1
ATOM 8911 C C . GLY B 1 301 ? -18.953 33.594 4.895 1 92.38 301 GLY B C 1
ATOM 8912 O O . GLY B 1 301 ? -19.453 32.625 4.293 1 92.38 301 GLY B O 1
ATOM 8913 N N . VAL B 1 302 ? -19.391 34 6.094 1 95.06 302 VAL B N 1
ATOM 8914 C CA . VAL B 1 302 ? -20.578 33.5 6.781 1 95.06 302 VAL B CA 1
ATOM 8915 C C . VAL B 1 302 ? -21.562 34.656 6.977 1 95.06 302 VAL B C 1
ATOM 8917 O O . VAL B 1 302 ? -21.312 35.562 7.758 1 95.06 302 VAL B O 1
ATOM 8920 N N . PRO B 1 303 ? -22.688 34.562 6.25 1 94.56 303 PRO B N 1
ATOM 8921 C CA . PRO B 1 303 ? -23.656 35.656 6.414 1 94.56 303 PRO B CA 1
ATOM 8922 C C . PRO B 1 303 ? -24.109 35.844 7.859 1 94.56 303 PRO B C 1
ATOM 8924 O O . PRO B 1 303 ? -24.562 34.875 8.492 1 94.56 303 PRO B O 1
ATOM 8927 N N . GLY B 1 304 ? -23.984 37.031 8.398 1 95.56 304 GLY B N 1
ATOM 8928 C CA . GLY B 1 304 ? -24.438 37.344 9.742 1 95.56 304 GLY B CA 1
ATOM 8929 C C . GLY B 1 304 ? -23.344 37.219 10.781 1 95.56 304 GLY B C 1
ATOM 8930 O O . GLY B 1 304 ? -23.562 37.531 11.961 1 95.56 304 GLY B O 1
ATOM 8931 N N . LEU B 1 305 ? -22.172 36.906 10.398 1 96.56 305 LEU B N 1
ATOM 8932 C CA . LEU B 1 305 ? -21.062 36.656 11.312 1 96.56 305 LEU B CA 1
ATOM 8933 C C . LEU B 1 305 ? -20.703 37.938 12.07 1 96.56 305 LEU B C 1
ATOM 8935 O O . LEU B 1 305 ? -20.438 37.906 13.273 1 96.56 305 LEU B O 1
ATOM 8939 N N . THR B 1 306 ? -20.703 39.094 11.414 1 96.5 306 THR B N 1
ATOM 8940 C CA . THR B 1 306 ? -20.328 40.375 12.016 1 96.5 306 THR B CA 1
ATOM 8941 C C . THR B 1 306 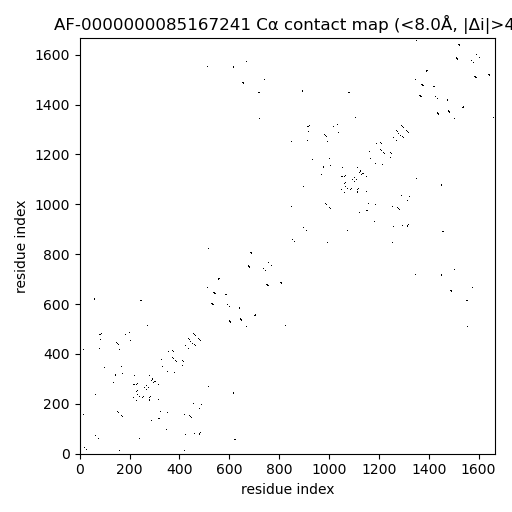? -21.297 40.719 13.148 1 96.5 306 THR B C 1
ATOM 8943 O O . THR B 1 306 ? -20.859 41.125 14.234 1 96.5 306 THR B O 1
ATOM 8946 N N . GLN B 1 307 ? -22.5 40.562 12.875 1 95.5 307 GLN B N 1
ATOM 8947 C CA . GLN B 1 307 ? -23.5 40.875 13.891 1 95.5 307 GLN B CA 1
ATOM 8948 C C . GLN B 1 307 ? -23.375 39.938 15.086 1 95.5 307 GLN B C 1
ATOM 8950 O O . GLN B 1 307 ? -23.469 40.344 16.234 1 95.5 307 GLN B O 1
ATOM 8955 N N . ALA B 1 308 ? -23.203 38.656 14.836 1 95.88 308 ALA B N 1
ATOM 8956 C CA . ALA B 1 308 ? -23.031 37.656 15.906 1 95.88 308 ALA B CA 1
ATOM 8957 C C . ALA B 1 308 ? -21.828 38.031 16.781 1 95.88 308 ALA B C 1
ATOM 8959 O O . ALA B 1 308 ? -21.891 37.875 18.016 1 95.88 308 ALA B O 1
ATOM 8960 N N . ALA B 1 309 ? -20.797 38.5 16.219 1 95.88 309 ALA B N 1
ATOM 8961 C CA . ALA B 1 309 ? -19.594 38.875 16.938 1 95.88 309 ALA B CA 1
ATOM 8962 C C . ALA B 1 309 ? -19.797 40.156 17.734 1 95.88 309 ALA B C 1
ATOM 8964 O O . ALA B 1 309 ? -19.359 40.25 18.891 1 95.88 309 ALA B O 1
ATOM 8965 N N . ARG B 1 310 ? -20.438 41.125 17.172 1 94.44 310 ARG B N 1
ATOM 8966 C CA . ARG B 1 310 ? -20.703 42.406 17.828 1 94.44 310 ARG B CA 1
ATOM 8967 C C . ARG B 1 310 ? -21.547 42.219 19.078 1 94.44 310 ARG B C 1
ATOM 8969 O O . ARG B 1 310 ? -21.406 42.938 20.047 1 94.44 310 ARG B O 1
ATOM 8976 N N . LEU B 1 311 ? -22.406 41.25 18.969 1 94 311 LEU B N 1
ATOM 8977 C CA . LEU B 1 311 ? -23.281 40.969 20.094 1 94 311 LEU B CA 1
ATOM 8978 C C . LEU B 1 311 ? -22.578 40.125 21.156 1 94 311 LEU B C 1
ATOM 8980 O O . LEU B 1 311 ? -23.125 39.906 22.234 1 94 311 LEU B O 1
ATOM 8984 N N . GLY B 1 312 ? -21.375 39.719 20.875 1 93.06 312 GLY B N 1
ATOM 8985 C CA . GLY B 1 312 ? -20.578 39 21.844 1 93.06 312 GLY B CA 1
ATOM 8986 C C . GLY B 1 312 ? -20.875 37.5 21.891 1 93.06 312 GLY B C 1
ATOM 8987 O O . GLY B 1 312 ? -20.516 36.812 22.844 1 93.06 312 GLY B O 1
ATOM 8988 N N . ASN B 1 313 ? -21.547 36.938 20.875 1 94.81 313 ASN B N 1
ATOM 8989 C CA . ASN B 1 313 ? -21.953 35.531 20.875 1 94.81 313 ASN B CA 1
ATOM 8990 C C . ASN B 1 313 ? -20.859 34.656 20.328 1 94.81 313 ASN B C 1
ATOM 8992 O O . ASN B 1 313 ? -20.891 33.438 20.516 1 94.81 313 ASN B O 1
ATOM 8996 N N . VAL B 1 314 ? -19.859 35.219 19.688 1 96.81 314 VAL B N 1
ATOM 8997 C CA . VAL B 1 314 ? -18.75 34.469 19.141 1 96.81 314 VAL B CA 1
ATOM 8998 C C . VAL B 1 314 ? -17.484 35.312 19.156 1 96.81 314 VAL B C 1
ATOM 9000 O O . VAL B 1 314 ? -17.531 36.5 18.906 1 96.81 314 VAL B O 1
ATOM 9003 N N . LEU B 1 315 ? -16.422 34.688 19.594 1 97.06 315 LEU B N 1
ATOM 9004 C CA . LEU B 1 315 ? -15.109 35.344 19.516 1 97.06 315 LEU B CA 1
ATOM 9005 C C . LEU B 1 315 ? -14.469 35.125 18.156 1 97.06 315 LEU B C 1
ATOM 9007 O O . LEU B 1 315 ? -14.445 34 17.641 1 97.06 315 LEU B O 1
ATOM 9011 N N . ILE B 1 316 ? -14.023 36.188 17.516 1 97.38 316 ILE B N 1
ATOM 9012 C CA . ILE B 1 316 ? -13.273 36.094 16.266 1 97.38 316 ILE B CA 1
ATOM 9013 C C . ILE B 1 316 ? -11.844 36.562 16.484 1 97.38 316 ILE B C 1
ATOM 9015 O O . ILE B 1 316 ? -11.617 37.719 16.906 1 97.38 316 ILE B O 1
ATOM 9019 N N . ALA B 1 317 ? -10.836 35.719 16.234 1 96.94 317 ALA B N 1
ATOM 9020 C CA . ALA B 1 317 ? -9.422 36.031 16.438 1 96.94 317 ALA B CA 1
ATOM 9021 C C . ALA B 1 317 ? -8.656 36 15.109 1 96.94 317 ALA B C 1
ATOM 9023 O O . ALA B 1 317 ? -8.578 34.938 14.461 1 96.94 317 ALA B O 1
ATOM 9024 N N . ASN B 1 318 ? -8.086 37.156 14.734 1 96.44 318 ASN B N 1
ATOM 9025 C CA . ASN B 1 318 ? -8.148 38.5 15.289 1 96.44 318 ASN B CA 1
ATOM 9026 C C . ASN B 1 318 ? -9.5 39.156 15.016 1 96.44 318 ASN B C 1
ATOM 9028 O O . ASN B 1 318 ? -10.273 38.688 14.188 1 96.44 318 ASN B O 1
ATOM 9032 N N . SER B 1 319 ? -9.75 40.219 15.688 1 96.31 319 SER B N 1
ATOM 9033 C CA . SER B 1 319 ? -11.023 40.906 15.508 1 96.31 319 SER B CA 1
ATOM 9034 C C . SER B 1 319 ? -11.164 41.438 14.078 1 96.31 319 SER B C 1
ATOM 9036 O O . SER B 1 319 ? -10.172 41.781 13.43 1 96.31 319 SER B O 1
ATOM 9038 N N . LEU B 1 320 ? -12.438 41.469 13.578 1 96 320 LEU B N 1
ATOM 9039 C CA . LEU B 1 320 ? -12.695 42.062 12.266 1 96 320 LEU B CA 1
ATOM 9040 C C . LEU B 1 320 ? -12.289 43.531 12.234 1 96 320 LEU B C 1
ATOM 9042 O O . LEU B 1 320 ? -12.555 44.281 13.18 1 96 320 LEU B O 1
ATOM 9046 N N . GLY B 1 321 ? -11.531 43.875 11.211 1 94.62 321 GLY B N 1
ATOM 9047 C CA . GLY B 1 321 ? -11.062 45.25 11.07 1 94.62 321 GLY B CA 1
ATOM 9048 C C . GLY B 1 321 ? -9.609 45.438 11.445 1 94.62 321 GLY B C 1
ATOM 9049 O O . GLY B 1 321 ? -9.039 46.5 11.266 1 94.62 321 GLY B O 1
ATOM 9050 N N . SER B 1 322 ? -8.984 44.406 11.898 1 95.44 322 SER B N 1
ATOM 9051 C CA . SER B 1 322 ? -7.598 44.5 12.344 1 95.44 322 SER B CA 1
ATOM 9052 C C . SER B 1 322 ? -6.668 44.812 11.172 1 95.44 322 SER B C 1
ATOM 9054 O O . SER B 1 322 ? -5.531 45.25 11.375 1 95.44 322 SER B O 1
ATOM 9056 N N . GLY B 1 323 ? -7.113 44.688 9.961 1 92.94 323 GLY B N 1
ATOM 9057 C CA . GLY B 1 323 ? -6.309 44.938 8.773 1 92.94 323 GLY B CA 1
ATOM 9058 C C . GLY B 1 323 ? -5.906 46.375 8.609 1 92.94 323 GLY B C 1
ATOM 9059 O O . GLY B 1 323 ? -4.961 46.688 7.879 1 92.94 323 GLY B O 1
ATOM 9060 N N . VAL B 1 324 ? -6.531 47.25 9.312 1 93.19 324 VAL B N 1
ATOM 9061 C CA . VAL B 1 324 ? -6.27 48.688 9.203 1 93.19 324 VAL B CA 1
ATOM 9062 C C . VAL B 1 324 ? -4.844 48.969 9.648 1 93.19 324 VAL B C 1
ATOM 9064 O O . VAL B 1 324 ? -4.223 49.938 9.164 1 93.19 324 VAL B O 1
ATOM 9067 N N . LEU B 1 325 ? -4.309 48.125 10.445 1 94.75 325 LEU B N 1
ATOM 9068 C CA . LEU B 1 325 ? -3.006 48.406 11.039 1 94.75 325 LEU B CA 1
ATOM 9069 C C . LEU B 1 325 ? -1.879 47.938 10.133 1 94.75 325 LEU B C 1
ATOM 9071 O O . LEU B 1 325 ? -0.706 48.219 10.391 1 94.75 325 LEU B O 1
ATOM 9075 N N . GLU B 1 326 ? -2.152 47.25 9.086 1 91.94 326 GLU B N 1
ATOM 9076 C CA . GLU B 1 326 ? -1.104 46.719 8.211 1 91.94 326 GLU B CA 1
ATOM 9077 C C . GLU B 1 326 ? -0.614 47.781 7.238 1 91.94 326 GLU B C 1
ATOM 9079 O O . GLU B 1 326 ? 0.233 47.5 6.383 1 91.94 326 GLU B O 1
ATOM 9084 N N . SER B 1 327 ? -0.986 48.938 7.383 1 89.12 327 SER B N 1
ATOM 9085 C CA . SER B 1 327 ? -0.53 50.031 6.547 1 89.12 327 SER B CA 1
ATOM 9086 C C . SER B 1 327 ? 0.876 50.5 6.938 1 89.12 327 SER B C 1
ATOM 9088 O O . SER B 1 327 ? 1.122 50.844 8.094 1 89.12 327 SER B O 1
ATOM 9090 N N . THR B 1 328 ? 1.723 50.562 5.969 1 86.94 328 THR B N 1
ATOM 9091 C CA . THR B 1 328 ? 3.096 50.969 6.219 1 86.94 328 THR B CA 1
ATOM 9092 C C . THR B 1 328 ? 3.152 52.469 6.523 1 86.94 328 THR B C 1
ATOM 9094 O O . THR B 1 328 ? 4.125 52.938 7.109 1 86.94 328 THR B O 1
ATOM 9097 N N . ALA B 1 329 ? 2.129 53.125 6.164 1 89.69 329 ALA B N 1
ATOM 9098 C CA . ALA B 1 329 ? 2.07 54.562 6.398 1 89.69 329 ALA B CA 1
ATOM 9099 C C . ALA B 1 329 ? 1.931 54.875 7.887 1 89.69 329 ALA B C 1
ATOM 9101 O O . ALA B 1 329 ? 2.186 56 8.32 1 89.69 329 ALA B O 1
ATOM 9102 N N . LEU B 1 330 ? 1.604 53.938 8.602 1 92.44 330 LEU B N 1
ATOM 9103 C CA . LEU B 1 330 ? 1.379 54.125 10.031 1 92.44 330 LEU B CA 1
ATOM 9104 C C . LEU B 1 330 ? 2.703 54.219 10.781 1 92.44 330 LEU B C 1
ATOM 9106 O O . LEU B 1 330 ? 2.748 54.719 11.906 1 92.44 330 LEU B O 1
ATOM 9110 N N . HIS B 1 331 ? 3.773 53.781 10.227 1 92.56 331 HIS B N 1
ATOM 9111 C CA . HIS B 1 331 ? 5.062 53.656 10.898 1 92.56 331 HIS B CA 1
ATOM 9112 C C . HIS B 1 331 ? 5.516 54.969 11.484 1 92.56 331 HIS B C 1
ATOM 9114 O O . HIS B 1 331 ? 5.988 55.031 12.617 1 92.56 331 HIS B O 1
ATOM 9120 N N . GLY B 1 332 ? 5.328 56.031 10.766 1 89.94 332 GLY B N 1
ATOM 9121 C CA . GLY B 1 332 ? 5.828 57.344 11.172 1 89.94 332 GLY B CA 1
ATOM 9122 C C . GLY B 1 332 ? 5.078 57.938 12.359 1 89.94 332 GLY B C 1
ATOM 9123 O O . GLY B 1 332 ? 5.594 58.812 13.055 1 89.94 332 GLY B O 1
ATOM 9124 N N . PHE B 1 333 ? 3.951 57.438 12.688 1 94.12 333 PHE B N 1
ATOM 9125 C CA . PHE B 1 333 ? 3.098 58 13.719 1 94.12 333 PHE B CA 1
ATOM 9126 C C . PHE B 1 333 ? 3.186 57.219 15.008 1 94.12 333 PHE B C 1
ATOM 9128 O O . PHE B 1 333 ? 2.801 57.688 16.078 1 94.12 333 PHE B O 1
ATOM 9135 N N . LEU B 1 334 ? 3.719 56.031 14.984 1 96.38 334 LEU B N 1
ATOM 9136 C CA . LEU B 1 334 ? 3.627 55.062 16.062 1 96.38 334 LEU B CA 1
ATOM 9137 C C . LEU B 1 334 ? 4.43 55.531 17.281 1 96.38 334 LEU B C 1
ATOM 9139 O O . LEU B 1 334 ? 3.996 55.344 18.422 1 96.38 334 LEU B O 1
ATOM 9143 N N . PRO B 1 335 ? 5.645 56.156 17.094 1 95.94 335 PRO B N 1
ATOM 9144 C CA . PRO B 1 335 ? 6.402 56.594 18.266 1 95.94 335 PRO B CA 1
ATOM 9145 C C . PRO B 1 335 ? 5.633 57.594 19.141 1 95.94 335 PRO B C 1
ATOM 9147 O O . PRO B 1 335 ? 5.566 57.438 20.359 1 95.94 335 PRO B O 1
ATOM 9150 N N . ALA B 1 336 ? 5.016 58.562 18.484 1 95.81 336 ALA B N 1
ATOM 9151 C CA . ALA B 1 336 ? 4.25 59.562 19.219 1 95.81 336 ALA B CA 1
ATOM 9152 C C . ALA B 1 336 ? 3.016 58.938 19.875 1 95.81 336 ALA B C 1
ATOM 9154 O O . ALA B 1 336 ? 2.639 59.312 20.984 1 95.81 336 ALA B O 1
ATOM 9155 N N . ILE B 1 337 ? 2.48 58.094 19.188 1 96.81 337 ILE B N 1
ATOM 9156 C CA . ILE B 1 337 ? 1.275 57.438 19.703 1 96.81 337 ILE B CA 1
ATOM 9157 C C . ILE B 1 337 ? 1.622 56.594 20.906 1 96.81 337 ILE B C 1
ATOM 9159 O O . ILE B 1 337 ? 0.876 56.562 21.891 1 96.81 337 ILE B O 1
ATOM 9163 N N . ASN B 1 338 ? 2.701 55.844 20.844 1 96.94 338 ASN B N 1
ATOM 9164 C CA . ASN B 1 338 ? 3.113 55.031 21.969 1 96.94 338 ASN B CA 1
ATOM 9165 C C . ASN B 1 338 ? 3.381 55.875 23.203 1 96.94 338 ASN B C 1
ATOM 9167 O O . ASN B 1 338 ? 3.037 55.5 24.328 1 96.94 338 ASN B O 1
ATOM 9171 N N . GLU B 1 339 ? 4.039 57 23.016 1 96.81 339 GLU B N 1
ATOM 9172 C CA . GLU B 1 339 ? 4.301 57.906 24.125 1 96.81 339 GLU B CA 1
ATOM 9173 C C . GLU B 1 339 ? 3 58.438 24.734 1 96.81 339 GLU B C 1
ATOM 9175 O O . GLU B 1 339 ? 2.883 58.531 25.953 1 96.81 339 GLU B O 1
ATOM 9180 N N . ARG B 1 340 ? 2.143 58.719 23.859 1 96.75 340 ARG B N 1
ATOM 9181 C CA . ARG B 1 340 ? 0.858 59.25 24.312 1 96.75 340 ARG B CA 1
ATOM 9182 C C . ARG B 1 340 ? 0.076 58.188 25.094 1 96.75 340 ARG B C 1
ATOM 9184 O O . ARG B 1 340 ? -0.526 58.5 26.125 1 96.75 340 ARG B O 1
ATOM 9191 N N . LEU B 1 341 ? 0.019 57.031 24.625 1 95.31 341 LEU B N 1
ATOM 9192 C CA . LEU B 1 341 ? -0.819 55.969 25.203 1 95.31 341 LEU B CA 1
ATOM 9193 C C . LEU B 1 341 ? -0.158 55.375 26.438 1 95.31 341 LEU B C 1
ATOM 9195 O O . LEU B 1 341 ? -0.838 55.031 27.422 1 95.31 341 LEU B O 1
ATOM 9199 N N . TYR B 1 342 ? 1.181 55.219 26.438 1 95.12 342 TYR B N 1
ATOM 9200 C CA . TYR B 1 342 ? 1.803 54.406 27.469 1 95.12 342 TYR B CA 1
ATOM 9201 C C . TYR B 1 342 ? 2.928 55.188 28.156 1 95.12 342 TYR B C 1
ATOM 9203 O O . TYR B 1 342 ? 3.484 54.719 29.156 1 95.12 342 TYR B O 1
ATOM 9211 N N . GLY B 1 343 ? 3.357 56.25 27.656 1 95.56 343 GLY B N 1
ATOM 9212 C CA . GLY B 1 343 ? 4.352 57.094 28.281 1 95.56 343 GLY B CA 1
ATOM 9213 C C . GLY B 1 343 ? 5.77 56.594 28.125 1 95.56 343 GLY B C 1
ATOM 9214 O O . GLY B 1 343 ? 6.645 56.875 28.938 1 95.56 343 GLY B O 1
ATOM 9215 N N . GLU B 1 344 ? 6.043 55.75 27.156 1 95.31 344 GLU B N 1
ATOM 9216 C CA . GLU B 1 344 ? 7.375 55.219 26.922 1 95.31 344 GLU B CA 1
ATOM 9217 C C . GLU B 1 344 ? 7.742 55.25 25.438 1 95.31 344 GLU B C 1
ATOM 9219 O O . GLU B 1 344 ? 6.867 55.219 24.578 1 95.31 344 GLU B O 1
ATOM 9224 N N . PRO B 1 345 ? 9.008 55.344 25.188 1 95.88 345 PRO B N 1
ATOM 9225 C CA . PRO B 1 345 ? 9.43 55.312 23.781 1 95.88 345 PRO B CA 1
ATOM 9226 C C . PRO B 1 345 ? 9.328 53.906 23.188 1 95.88 345 PRO B C 1
ATOM 9228 O O . PRO B 1 345 ? 9.398 52.906 23.906 1 95.88 345 PRO B O 1
ATOM 9231 N N . LEU B 1 346 ? 9.227 53.938 21.922 1 95.5 346 LEU B N 1
ATOM 9232 C CA . LEU B 1 346 ? 9.18 52.656 21.203 1 95.5 346 LEU B CA 1
ATOM 9233 C C . LEU B 1 346 ? 10.562 52.031 21.141 1 95.5 346 LEU B C 1
ATOM 9235 O O . LEU B 1 346 ? 11.531 52.688 20.75 1 95.5 346 LEU B O 1
ATOM 9239 N N . LEU B 1 347 ? 10.625 50.812 21.484 1 96.5 347 LEU B N 1
ATOM 9240 C CA . LEU B 1 347 ? 11.914 50.125 21.578 1 96.5 347 LEU B CA 1
ATOM 9241 C C . LEU B 1 347 ? 12.438 49.75 20.188 1 96.5 347 LEU B C 1
ATOM 9243 O O . LEU B 1 347 ? 13.633 49.906 19.922 1 96.5 347 LEU B O 1
ATOM 9247 N N . LEU B 1 348 ? 11.578 49.219 19.312 1 95.38 348 LEU B N 1
ATOM 9248 C CA . LEU B 1 348 ? 11.977 48.844 17.969 1 95.38 348 LEU B CA 1
ATOM 9249 C C . LEU B 1 348 ? 11.648 49.938 16.969 1 95.38 348 LEU B C 1
ATOM 9251 O O . LEU B 1 348 ? 10.477 50.281 16.781 1 95.38 348 LEU B O 1
ATOM 9255 N N . PRO B 1 349 ? 12.641 50.438 16.391 1 94.38 349 PRO B N 1
ATOM 9256 C CA . PRO B 1 349 ? 12.359 51.438 15.359 1 94.38 349 PRO B CA 1
ATOM 9257 C C . PRO B 1 349 ? 11.805 50.844 14.07 1 94.38 349 PRO B C 1
ATOM 9259 O O . PRO B 1 349 ? 12.156 49.688 13.727 1 94.38 349 PRO B O 1
ATOM 9262 N N . SER B 1 350 ? 10.969 51.594 13.414 1 94.38 350 SER B N 1
ATOM 9263 C CA . SER B 1 350 ? 10.539 51.25 12.07 1 94.38 350 SER B CA 1
ATOM 9264 C C . SER B 1 350 ? 11.43 51.875 11.016 1 94.38 350 SER B C 1
ATOM 9266 O O . SER B 1 350 ? 12.062 52.906 11.266 1 94.38 350 SER B O 1
ATOM 9268 N N . VAL B 1 351 ? 11.453 51.219 9.961 1 90.88 351 VAL B N 1
ATOM 9269 C CA . VAL B 1 351 ? 12.125 51.844 8.836 1 90.88 351 VAL B CA 1
ATOM 9270 C C . VAL B 1 351 ? 11.516 53.219 8.586 1 90.88 351 VAL B C 1
ATOM 9272 O O . VAL B 1 351 ? 10.297 53.406 8.664 1 90.88 351 VAL B O 1
ATOM 9275 N N . ALA B 1 352 ? 12.391 54.125 8.312 1 89.25 352 ALA B N 1
ATOM 9276 C CA . ALA B 1 352 ? 11.875 55.469 8.062 1 89.25 352 ALA B CA 1
ATOM 9277 C C . ALA B 1 352 ? 10.852 55.438 6.93 1 89.25 352 ALA B C 1
ATOM 9279 O O . ALA B 1 352 ? 11.117 54.938 5.844 1 89.25 352 ALA B O 1
ATOM 9280 N N . SER B 1 353 ? 9.711 55.969 7.258 1 91.19 353 SER B N 1
ATOM 9281 C CA . SER B 1 353 ? 8.602 55.906 6.312 1 91.19 353 SER B CA 1
ATOM 9282 C C . SER B 1 353 ? 7.887 57.25 6.223 1 91.19 353 SER B C 1
ATOM 9284 O O . SER B 1 353 ? 7.727 57.938 7.23 1 91.19 353 SER B O 1
ATOM 9286 N N . TRP B 1 354 ? 7.539 57.625 5.012 1 91.5 354 TRP B N 1
ATOM 9287 C CA . TRP B 1 354 ? 6.832 58.875 4.723 1 91.5 354 TRP B CA 1
ATOM 9288 C C . TRP B 1 354 ? 5.508 58.625 4.02 1 91.5 354 TRP B C 1
ATOM 9290 O O . TRP B 1 354 ? 5.492 58.094 2.902 1 91.5 354 TRP B O 1
ATOM 9300 N N . TRP B 1 355 ? 4.469 59 4.699 1 93.5 355 TRP B N 1
ATOM 9301 C CA . TRP B 1 355 ? 3.176 58.906 4.031 1 93.5 355 TRP B CA 1
ATOM 9302 C C . TRP B 1 355 ? 2.977 60.062 3.068 1 93.5 355 TRP B C 1
ATOM 9304 O O . TRP B 1 355 ? 2.91 61.219 3.49 1 93.5 355 TRP B O 1
ATOM 9314 N N . CYS B 1 356 ? 2.775 59.75 1.87 1 93.06 356 CYS B N 1
ATOM 9315 C CA . CYS B 1 356 ? 2.764 60.781 0.831 1 93.06 356 CYS B CA 1
ATOM 9316 C C . CYS B 1 356 ? 1.474 61.562 0.875 1 93.06 356 CYS B C 1
ATOM 9318 O O . CYS B 1 356 ? 1.361 62.594 0.214 1 93.06 356 CYS B O 1
ATOM 9320 N N . GLY B 1 357 ? 0.552 61.156 1.658 1 90.38 357 GLY B N 1
ATOM 9321 C CA . GLY B 1 357 ? -0.661 61.938 1.831 1 90.38 357 GLY B CA 1
ATOM 9322 C C . GLY B 1 357 ? -0.417 63.281 2.51 1 90.38 357 GLY B C 1
ATOM 9323 O O . GLY B 1 357 ? -1.245 64.188 2.42 1 90.38 357 GLY B O 1
ATOM 9324 N N . GLU B 1 358 ? 0.645 63.406 3.248 1 90.75 358 GLU B N 1
ATOM 9325 C CA . GLU B 1 358 ? 1.081 64.688 3.809 1 90.75 358 GLU B CA 1
ATOM 9326 C C . GLU B 1 358 ? 1.986 65.438 2.836 1 90.75 358 GLU B C 1
ATOM 9328 O O . GLU B 1 358 ? 2.953 64.875 2.32 1 90.75 358 GLU B O 1
ATOM 9333 N N . LYS B 1 359 ? 1.729 66.625 2.686 1 91.94 359 LYS B N 1
ATOM 9334 C CA . LYS B 1 359 ? 2.416 67.375 1.66 1 91.94 359 LYS B CA 1
ATOM 9335 C C . LYS B 1 359 ? 3.924 67.375 1.893 1 91.94 359 LYS B C 1
ATOM 9337 O O . LYS B 1 359 ? 4.703 67.125 0.969 1 91.94 359 LYS B O 1
ATOM 9342 N N . PRO B 1 360 ? 4.336 67.688 3.082 1 92.88 360 PRO B N 1
ATOM 9343 C CA . PRO B 1 360 ? 5.785 67.625 3.285 1 92.88 360 PRO B CA 1
ATOM 9344 C C . PRO B 1 360 ? 6.418 66.312 2.949 1 92.88 360 PRO B C 1
ATOM 9346 O O . PRO B 1 360 ? 7.535 66.25 2.434 1 92.88 360 PRO B O 1
ATOM 9349 N N . ALA B 1 361 ? 5.762 65.312 3.277 1 93.25 361 ALA B N 1
ATOM 9350 C CA . ALA B 1 361 ? 6.262 63.969 3.004 1 93.25 361 ALA B CA 1
ATOM 9351 C C . ALA B 1 361 ? 6.312 63.688 1.503 1 93.25 361 ALA B C 1
ATOM 9353 O O . ALA B 1 361 ? 7.246 63.062 1.014 1 93.25 361 ALA B O 1
ATOM 9354 N N . LEU B 1 362 ? 5.336 64.062 0.773 1 95 362 LEU B N 1
ATOM 9355 C CA . LEU B 1 362 ? 5.332 63.938 -0.678 1 95 362 LEU B CA 1
ATOM 9356 C C . LEU B 1 362 ? 6.504 64.688 -1.304 1 95 362 LEU B C 1
ATOM 9358 O O . LEU B 1 362 ? 7.195 64.125 -2.176 1 95 362 LEU B O 1
ATOM 9362 N N . ASP B 1 363 ? 6.676 65.875 -0.852 1 95.19 363 ASP B N 1
ATOM 9363 C CA . ASP B 1 363 ? 7.766 66.688 -1.376 1 95.19 363 ASP B CA 1
ATOM 9364 C C . ASP B 1 363 ? 9.117 66.062 -1.12 1 95.19 363 ASP B C 1
ATOM 9366 O O . ASP B 1 363 ? 9.984 66.062 -1.998 1 95.19 363 ASP B O 1
ATOM 9370 N N . TYR B 1 364 ? 9.227 65.562 -0.005 1 94.88 364 TYR B N 1
ATOM 9371 C CA . TYR B 1 364 ? 10.453 64.875 0.346 1 94.88 364 TYR B CA 1
ATOM 9372 C C . TYR B 1 364 ? 10.664 63.656 -0.546 1 94.88 364 TYR B C 1
ATOM 9374 O O . TYR B 1 364 ? 11.781 63.406 -1.02 1 94.88 364 TYR B O 1
ATOM 9382 N N . THR B 1 365 ? 9.641 62.875 -0.725 1 94.94 365 THR B N 1
ATOM 9383 C CA . THR B 1 365 ? 9.688 61.656 -1.53 1 94.94 365 THR B CA 1
ATOM 9384 C C . THR B 1 365 ? 10.117 61.969 -2.961 1 94.94 365 THR B C 1
ATOM 9386 O O . THR B 1 365 ? 10.953 61.281 -3.533 1 94.94 365 THR B O 1
ATOM 9389 N N . LEU B 1 366 ? 9.578 63.031 -3.4 1 94.62 366 LEU B N 1
ATOM 9390 C CA . LEU B 1 366 ? 9.906 63.438 -4.766 1 94.62 366 LEU B CA 1
ATOM 9391 C C . LEU B 1 366 ? 11.352 63.906 -4.859 1 94.62 366 LEU B C 1
ATOM 9393 O O . LEU B 1 366 ? 12.039 63.656 -5.844 1 94.62 366 LEU B O 1
ATOM 9397 N N . ALA B 1 367 ? 11.797 64.562 -3.893 1 94.69 367 ALA B N 1
ATOM 9398 C CA . ALA B 1 367 ? 13.148 65.125 -3.873 1 94.69 367 ALA B CA 1
ATOM 9399 C C . ALA B 1 367 ? 14.188 64 -3.697 1 94.69 367 ALA B C 1
ATOM 9401 O O . ALA B 1 367 ? 15.312 64.125 -4.188 1 94.69 367 ALA B O 1
ATOM 9402 N N . HIS B 1 368 ? 13.812 62.969 -2.975 1 94.56 368 HIS B N 1
ATOM 9403 C CA . HIS B 1 368 ? 14.75 61.906 -2.672 1 94.56 368 HIS B CA 1
ATOM 9404 C C . HIS B 1 368 ? 14.305 60.594 -3.32 1 94.56 368 HIS B C 1
ATOM 9406 O O . HIS B 1 368 ? 14.523 59.531 -2.762 1 94.56 368 HIS B O 1
ATOM 9412 N N . PHE B 1 369 ? 13.781 60.656 -4.371 1 93.44 369 PHE B N 1
ATOM 9413 C CA . PHE B 1 369 ? 13.094 59.562 -5.055 1 93.44 369 PHE B CA 1
ATOM 9414 C C . PHE B 1 369 ? 14.039 58.375 -5.266 1 93.44 369 PHE B C 1
ATOM 9416 O O . PHE B 1 369 ? 13.648 57.219 -5.051 1 93.44 369 PHE B O 1
ATOM 9423 N N . ASP B 1 370 ? 15.258 58.531 -5.492 1 91.06 370 ASP B N 1
ATOM 9424 C CA . ASP B 1 370 ? 16.203 57.469 -5.863 1 91.06 370 ASP B CA 1
ATOM 9425 C C . ASP B 1 370 ? 16.656 56.688 -4.641 1 91.06 370 ASP B C 1
ATOM 9427 O O . ASP B 1 370 ? 17.125 55.562 -4.762 1 91.06 370 ASP B O 1
ATOM 9431 N N . GLU B 1 371 ? 16.484 57.25 -3.545 1 89.38 371 GLU B N 1
ATOM 9432 C CA . GLU B 1 371 ? 16.984 56.625 -2.32 1 89.38 371 GLU B CA 1
ATOM 9433 C C . GLU B 1 371 ? 15.867 55.906 -1.573 1 89.38 371 GLU B C 1
ATOM 9435 O O . GLU B 1 371 ? 16.109 55.25 -0.562 1 89.38 371 GLU B O 1
ATOM 9440 N N . LEU B 1 372 ? 14.758 56 -2.102 1 91.44 372 LEU B N 1
ATOM 9441 C CA . LEU B 1 372 ? 13.602 55.5 -1.363 1 91.44 372 LEU B CA 1
ATOM 9442 C C . LEU B 1 372 ? 12.938 54.344 -2.107 1 91.44 372 LEU B C 1
ATOM 9444 O O . LEU B 1 372 ? 13.188 54.125 -3.295 1 91.44 372 LEU B O 1
ATOM 9448 N N . VAL B 1 373 ? 12.203 53.594 -1.338 1 90.12 373 VAL B N 1
ATOM 9449 C CA . VAL B 1 373 ? 11.336 52.562 -1.884 1 90.12 373 VAL B CA 1
ATOM 9450 C C . VAL B 1 373 ? 9.875 53 -1.804 1 90.12 373 VAL B C 1
ATOM 9452 O O . VAL B 1 373 ? 9.398 53.375 -0.734 1 90.12 373 VAL B O 1
ATOM 9455 N N . ILE B 1 374 ? 9.227 52.969 -2.896 1 91.62 374 ILE B N 1
ATOM 9456 C CA . ILE B 1 374 ? 7.824 53.375 -2.938 1 91.62 374 ILE B CA 1
ATOM 9457 C C . ILE B 1 374 ? 6.934 52.156 -2.713 1 91.62 374 ILE B C 1
ATOM 9459 O O . ILE B 1 374 ? 7.035 51.156 -3.438 1 91.62 374 ILE B O 1
ATOM 9463 N N . VAL B 1 375 ? 6.133 52.25 -1.688 1 89.19 375 VAL B N 1
ATOM 9464 C CA . VAL B 1 375 ? 5.266 51.156 -1.316 1 89.19 375 VAL B CA 1
ATOM 9465 C C . VAL B 1 375 ? 3.818 51.625 -1.237 1 89.19 375 VAL B C 1
ATOM 9467 O O . VAL B 1 375 ? 3.562 52.812 -1.076 1 89.19 375 VAL B O 1
ATOM 9470 N N . PRO B 1 376 ? 2.93 50.719 -1.41 1 88.75 376 PRO B N 1
ATOM 9471 C CA . PRO B 1 376 ? 1.537 51.125 -1.194 1 88.75 376 PRO B CA 1
ATOM 9472 C C . PRO B 1 376 ? 1.232 51.438 0.268 1 88.75 376 PRO B C 1
ATOM 9474 O O . PRO B 1 376 ? 1.75 50.781 1.167 1 88.75 376 PRO B O 1
ATOM 9477 N N . ALA B 1 377 ? 0.407 52.406 0.466 1 86 377 ALA B N 1
ATOM 9478 C CA . ALA B 1 377 ? 0.016 52.75 1.828 1 86 377 ALA B CA 1
ATOM 9479 C C . ALA B 1 377 ? -0.993 51.75 2.385 1 86 377 ALA B C 1
ATOM 9481 O O . ALA B 1 377 ? -1.113 51.625 3.604 1 86 377 ALA B O 1
ATOM 9482 N N . PHE B 1 378 ? -1.627 51.188 1.445 1 82.38 378 PHE B N 1
ATOM 9483 C CA . PHE B 1 378 ? -2.686 50.281 1.88 1 82.38 378 PHE B CA 1
ATOM 9484 C C . PHE B 1 378 ? -2.436 48.844 1.365 1 82.38 378 PHE B C 1
ATOM 9486 O O . PHE B 1 378 ? -2.062 48.656 0.205 1 82.38 378 PHE B O 1
ATOM 9493 N N . SER B 1 379 ? -2.701 47.906 2.238 1 75.12 379 SER B N 1
ATOM 9494 C CA . SER B 1 379 ? -2.393 46.5 1.94 1 75.12 379 SER B CA 1
ATOM 9495 C C . SER B 1 379 ? -3.281 45.969 0.825 1 75.12 379 SER B C 1
ATOM 9497 O O . SER B 1 379 ? -2.926 45 0.152 1 75.12 379 SER B O 1
ATOM 9499 N N . SER B 1 380 ? -4.363 46.531 0.638 1 71.5 380 SER B N 1
ATOM 9500 C CA . SER B 1 380 ? -5.301 46.062 -0.376 1 71.5 380 SER B CA 1
ATOM 9501 C C . SER B 1 380 ? -4.789 46.375 -1.782 1 71.5 380 SER B C 1
ATOM 9503 O O . SER B 1 380 ? -5.266 45.781 -2.758 1 71.5 380 SER B O 1
ATOM 9505 N N . MET B 1 381 ? -3.789 47.25 -1.764 1 73.75 381 MET B N 1
ATOM 9506 C CA . MET B 1 381 ? -3.238 47.594 -3.068 1 73.75 381 MET B CA 1
ATOM 9507 C C . MET B 1 381 ? -2.279 46.531 -3.566 1 73.75 381 MET B C 1
ATOM 9509 O O . MET B 1 381 ? -1.436 46.031 -2.809 1 73.75 381 MET B O 1
ATOM 9513 N N . ARG B 1 382 ? -2.641 45.875 -4.602 1 70.25 382 ARG B N 1
ATOM 9514 C CA . ARG B 1 382 ? -1.826 44.812 -5.199 1 70.25 382 ARG B CA 1
ATOM 9515 C C . ARG B 1 382 ? -0.638 45.406 -5.953 1 70.25 382 ARG B C 1
ATOM 9517 O O . ARG B 1 382 ? -0.579 45.312 -7.184 1 70.25 382 ARG B O 1
ATOM 9524 N N . MET B 1 383 ? 0.19 46.156 -5.203 1 75.94 383 MET B N 1
ATOM 9525 C CA . MET B 1 383 ? 1.376 46.75 -5.816 1 75.94 383 MET B CA 1
ATOM 9526 C C . MET B 1 383 ? 2.643 46.312 -5.102 1 75.94 383 MET B C 1
ATOM 9528 O O . MET B 1 383 ? 2.68 46.25 -3.869 1 75.94 383 MET B O 1
ATOM 9532 N N . GLN B 1 384 ? 3.527 45.938 -5.848 1 79 384 GLN B N 1
ATOM 9533 C CA . GLN B 1 384 ? 4.828 45.562 -5.293 1 79 384 GLN B CA 1
ATOM 9534 C C . GLN B 1 384 ? 5.656 46.812 -4.996 1 79 384 GLN B C 1
ATOM 9536 O O . GLN B 1 384 ? 5.527 47.844 -5.684 1 79 384 GLN B O 1
ATOM 9541 N N . PRO B 1 385 ? 6.422 46.719 -4.043 1 83.25 385 PRO B N 1
ATOM 9542 C CA . PRO B 1 385 ? 7.32 47.844 -3.768 1 83.25 385 PRO B CA 1
ATOM 9543 C C . PRO B 1 385 ? 8.219 48.156 -4.953 1 83.25 385 PRO B C 1
ATOM 9545 O O . PRO B 1 385 ? 8.703 47.281 -5.645 1 83.25 385 PRO B O 1
ATOM 9548 N N . VAL B 1 386 ? 8.383 49.406 -5.184 1 87.62 386 VAL B N 1
ATOM 9549 C CA . VAL B 1 386 ? 9.211 49.844 -6.297 1 87.62 386 VAL B CA 1
ATOM 9550 C C . VAL B 1 386 ? 10.406 50.656 -5.766 1 87.62 386 VAL B C 1
ATOM 9552 O O . VAL B 1 386 ? 10.234 51.625 -5.051 1 87.62 386 VAL B O 1
ATOM 9555 N N . PHE B 1 387 ? 11.508 50.188 -6.16 1 87.12 387 PHE B N 1
ATOM 9556 C CA . PHE B 1 387 ? 12.719 50.906 -5.797 1 87.12 387 PHE B CA 1
ATOM 9557 C C . PHE B 1 387 ? 12.906 52.125 -6.695 1 87.12 387 PHE B C 1
ATOM 9559 O O . PHE B 1 387 ? 12.992 52 -7.918 1 87.12 387 PHE B O 1
ATOM 9566 N N . GLY B 1 388 ? 13.008 53.25 -6.133 1 88.31 388 GLY B N 1
ATOM 9567 C CA . GLY B 1 388 ? 13.094 54.5 -6.891 1 88.31 388 GLY B CA 1
ATOM 9568 C C . GLY B 1 388 ? 14.234 54.5 -7.895 1 88.31 388 GLY B C 1
ATOM 9569 O O . GLY B 1 388 ? 14.07 54.969 -9.023 1 88.31 388 GLY B O 1
ATOM 9570 N N . HIS B 1 389 ? 15.312 54 -7.469 1 86.62 389 HIS B N 1
ATOM 9571 C CA . HIS B 1 389 ? 16.5 54.031 -8.328 1 86.62 389 HIS B CA 1
ATOM 9572 C C . HIS B 1 389 ? 16.344 53.062 -9.5 1 86.62 389 HIS B C 1
ATOM 9574 O O . HIS B 1 389 ? 17.047 53.188 -10.508 1 86.62 389 HIS B O 1
ATOM 9580 N N . SER B 1 390 ? 15.5 52.125 -9.344 1 86.25 390 SER B N 1
ATOM 9581 C CA . SER B 1 390 ? 15.375 51.094 -10.344 1 86.25 390 SER B CA 1
ATOM 9582 C C . SER B 1 390 ? 14.453 51.5 -11.484 1 86.25 390 SER B C 1
ATOM 9584 O O . SER B 1 390 ? 14.438 50.875 -12.547 1 86.25 390 SER B O 1
ATOM 9586 N N . VAL B 1 391 ? 13.711 52.5 -11.258 1 90.06 391 VAL B N 1
ATOM 9587 C CA . VAL B 1 391 ? 12.781 52.938 -12.289 1 90.06 391 VAL B CA 1
ATOM 9588 C C . VAL B 1 391 ? 13.336 54.188 -13 1 90.06 391 VAL B C 1
ATOM 9590 O O . VAL B 1 391 ? 13.805 55.125 -12.344 1 90.06 391 VAL B O 1
ATOM 9593 N N . THR B 1 392 ? 13.383 54.062 -14.367 1 89 392 THR B N 1
ATOM 9594 C CA . THR B 1 392 ? 13.922 55.156 -15.164 1 89 392 THR B CA 1
ATOM 9595 C C . THR B 1 392 ? 12.969 55.531 -16.297 1 89 392 THR B C 1
ATOM 9597 O O . THR B 1 392 ? 11.984 54.812 -16.547 1 89 392 THR B O 1
ATOM 9600 N N . GLY B 1 393 ? 13.102 56.656 -16.891 1 89.94 393 GLY B N 1
ATOM 9601 C CA . GLY B 1 393 ? 12.383 57.062 -18.078 1 89.94 393 GLY B CA 1
ATOM 9602 C C . GLY B 1 393 ? 10.891 57.219 -17.844 1 89.94 393 GLY B C 1
ATOM 9603 O O . GLY B 1 393 ? 10.477 57.938 -16.922 1 89.94 393 GLY B O 1
ATOM 9604 N N . ALA B 1 394 ? 10.164 56.5 -18.641 1 91 394 ALA B N 1
ATOM 9605 C CA . ALA B 1 394 ? 8.711 56.625 -18.641 1 91 394 ALA B CA 1
ATOM 9606 C C . ALA B 1 394 ? 8.102 56.031 -17.391 1 91 394 ALA B C 1
ATOM 9608 O O . ALA B 1 394 ? 7.109 56.531 -16.859 1 91 394 ALA B O 1
ATOM 9609 N N . ALA B 1 395 ? 8.641 54.969 -16.953 1 91.56 395 ALA B N 1
ATOM 9610 C CA . ALA B 1 395 ? 8.141 54.312 -15.75 1 91.56 395 ALA B CA 1
ATOM 9611 C C . ALA B 1 395 ? 8.273 55.219 -14.531 1 91.56 395 ALA B C 1
ATOM 9613 O O . ALA B 1 395 ? 7.395 55.25 -13.672 1 91.56 395 ALA B O 1
ATOM 9614 N N . ARG B 1 396 ? 9.383 55.875 -14.461 1 93.12 396 ARG B N 1
ATOM 9615 C CA . ARG B 1 396 ? 9.602 56.812 -13.367 1 93.12 396 ARG B CA 1
ATOM 9616 C C . ARG B 1 396 ? 8.594 57.969 -13.422 1 93.12 396 ARG B C 1
ATOM 9618 O O . ARG B 1 396 ? 8.016 58.344 -12.406 1 93.12 396 ARG B O 1
ATOM 9625 N N . ARG B 1 397 ? 8.406 58.5 -14.625 1 92.56 397 ARG B N 1
ATOM 9626 C CA . ARG B 1 397 ? 7.457 59.594 -14.797 1 92.56 397 ARG B CA 1
ATOM 9627 C C . ARG B 1 397 ? 6.043 59.156 -14.422 1 92.56 397 ARG B C 1
ATOM 9629 O O . ARG B 1 397 ? 5.316 59.906 -13.766 1 92.56 397 ARG B O 1
ATOM 9636 N N . ARG B 1 398 ? 5.762 58.031 -14.812 1 93.38 398 ARG B N 1
ATOM 9637 C CA . ARG B 1 398 ? 4.434 57.531 -14.5 1 93.38 398 ARG B CA 1
ATOM 9638 C C . ARG B 1 398 ? 4.25 57.344 -13 1 93.38 398 ARG B C 1
ATOM 9640 O O . ARG B 1 398 ? 3.174 57.656 -12.461 1 93.38 398 ARG B O 1
ATOM 9647 N N . LEU B 1 399 ? 5.258 56.812 -12.383 1 93.25 399 LEU B N 1
ATOM 9648 C CA . LEU B 1 399 ? 5.18 56.625 -10.945 1 93.25 399 LEU B CA 1
ATOM 9649 C C . LEU B 1 399 ? 5.07 57.969 -10.219 1 93.25 399 LEU B C 1
ATOM 9651 O O . LEU B 1 399 ? 4.289 58.094 -9.273 1 93.25 399 LEU B O 1
ATOM 9655 N N . ILE B 1 400 ? 5.785 58.844 -10.68 1 93.88 400 ILE B N 1
ATOM 9656 C CA . ILE B 1 400 ? 5.762 60.188 -10.078 1 93.88 400 ILE B CA 1
ATOM 9657 C C . ILE B 1 400 ? 4.395 60.844 -10.297 1 93.88 400 ILE B C 1
ATOM 9659 O O . ILE B 1 400 ? 3.846 61.469 -9.391 1 93.88 400 ILE B O 1
ATOM 9663 N N . GLU B 1 401 ? 3.891 60.656 -11.414 1 94.06 401 GLU B N 1
ATOM 9664 C CA . GLU B 1 401 ? 2.557 61.156 -11.711 1 94.06 401 GLU B CA 1
ATOM 9665 C C . GLU B 1 401 ? 1.506 60.531 -10.805 1 94.06 401 GLU B C 1
ATOM 9667 O O . GLU B 1 401 ? 0.595 61.188 -10.328 1 94.06 401 GLU B O 1
ATOM 9672 N N . SER B 1 402 ? 1.649 59.281 -10.68 1 92.44 402 SER B N 1
ATOM 9673 C CA . SER B 1 402 ? 0.721 58.594 -9.812 1 92.44 402 SER B CA 1
ATOM 9674 C C . SER B 1 402 ? 0.816 59.062 -8.375 1 92.44 402 SER B C 1
ATOM 9676 O O . SER B 1 402 ? -0.2 59.219 -7.688 1 92.44 402 SER B O 1
ATOM 9678 N N . LEU B 1 403 ? 2.037 59.312 -7.934 1 93.38 403 LEU B N 1
ATOM 9679 C CA . LEU B 1 403 ? 2.279 59.812 -6.59 1 93.38 403 LEU B CA 1
ATOM 9680 C C . LEU B 1 403 ? 1.626 61.188 -6.406 1 93.38 403 LEU B C 1
ATOM 9682 O O . LEU B 1 403 ? 1.095 61.5 -5.332 1 93.38 403 LEU B O 1
ATOM 9686 N N . GLN B 1 404 ? 1.643 61.906 -7.43 1 93.38 404 GLN B N 1
ATOM 9687 C CA . GLN B 1 404 ? 1.096 63.25 -7.359 1 93.38 404 GLN B CA 1
ATOM 9688 C C . GLN B 1 404 ? -0.425 63.25 -7.48 1 93.38 404 GLN B C 1
ATOM 9690 O O . GLN B 1 404 ? -1.111 64.062 -6.863 1 93.38 404 GLN B O 1
ATOM 9695 N N . LEU B 1 405 ? -0.937 62.375 -8.195 1 93.12 405 LEU B N 1
ATOM 9696 C CA . LEU B 1 405 ? -2.373 62.281 -8.43 1 93.12 405 LEU B CA 1
ATOM 9697 C C . LEU B 1 405 ? -3.09 61.688 -7.223 1 93.12 405 LEU B C 1
ATOM 9699 O O . LEU B 1 405 ? -4.188 62.125 -6.871 1 93.12 405 LEU B O 1
ATOM 9703 N N . GLN B 1 406 ? -2.455 60.688 -6.648 1 91.25 406 GLN B N 1
ATOM 9704 C CA . GLN B 1 406 ? -3.061 60.031 -5.492 1 91.25 406 GLN B CA 1
ATOM 9705 C C . GLN B 1 406 ? -2.037 59.844 -4.383 1 91.25 406 GLN B C 1
ATOM 9707 O O . GLN B 1 406 ? -1.767 58.688 -3.99 1 91.25 406 GLN B O 1
ATOM 9712 N N . PRO B 1 407 ? -1.596 60.875 -3.846 1 91.38 407 PRO B N 1
ATOM 9713 C CA . PRO B 1 407 ? -0.515 60.781 -2.863 1 91.38 407 PRO B CA 1
ATOM 9714 C C . PRO B 1 407 ? -0.91 59.938 -1.645 1 91.38 407 PRO B C 1
ATOM 9716 O O . PRO B 1 407 ? -0.066 59.25 -1.058 1 91.38 407 PRO B O 1
ATOM 9719 N N . HIS B 1 408 ? -2.139 59.875 -1.313 1 88.88 408 HIS B N 1
ATOM 9720 C CA . HIS B 1 408 ? -2.596 59.188 -0.11 1 88.88 408 HIS B CA 1
ATOM 9721 C C . HIS B 1 408 ? -2.451 57.688 -0.25 1 88.88 408 HIS B C 1
ATOM 9723 O O . HIS B 1 408 ? -2.439 56.969 0.749 1 88.88 408 HIS B O 1
ATOM 9729 N N . ALA B 1 409 ? -2.27 57.25 -1.416 1 90.44 409 ALA B N 1
ATOM 9730 C CA . ALA B 1 409 ? -2.225 55.812 -1.672 1 90.44 409 ALA B CA 1
ATOM 9731 C C . ALA B 1 409 ? -0.8 55.281 -1.55 1 90.44 409 ALA B C 1
ATOM 9733 O O . ALA B 1 409 ? -0.578 54.094 -1.604 1 90.44 409 ALA B O 1
ATOM 9734 N N . TYR B 1 410 ? 0.093 56.188 -1.284 1 91.75 410 TYR B N 1
ATOM 9735 C CA . TYR B 1 410 ? 1.482 55.75 -1.338 1 91.75 410 TYR B CA 1
ATOM 9736 C C . TYR B 1 410 ? 2.234 56.188 -0.078 1 91.75 410 TYR B C 1
ATOM 9738 O O . TYR B 1 410 ? 1.851 57.125 0.594 1 91.75 410 TYR B O 1
ATOM 9746 N N . ALA B 1 411 ? 3.215 55.406 0.219 1 92.25 411 ALA B N 1
ATOM 9747 C CA . ALA B 1 411 ? 4.23 55.719 1.221 1 92.25 411 ALA B CA 1
ATOM 9748 C C . ALA B 1 411 ? 5.633 55.469 0.676 1 92.25 411 ALA B C 1
ATOM 9750 O O . ALA B 1 411 ? 5.812 54.719 -0.292 1 92.25 411 ALA B O 1
ATOM 9751 N N . ALA B 1 412 ? 6.508 56.188 1.166 1 93.44 412 ALA B N 1
ATOM 9752 C CA . ALA B 1 412 ? 7.918 55.969 0.843 1 93.44 412 ALA B CA 1
ATOM 9753 C C . ALA B 1 412 ? 8.688 55.469 2.061 1 93.44 412 ALA B C 1
ATOM 9755 O O . ALA B 1 412 ? 8.438 55.906 3.186 1 93.44 412 ALA B O 1
ATOM 9756 N N . GLN B 1 413 ? 9.586 54.531 1.796 1 90.56 413 GLN B N 1
ATOM 9757 C CA . GLN B 1 413 ? 10.422 54 2.865 1 90.56 413 GLN B CA 1
ATOM 9758 C C . GLN B 1 413 ? 11.898 54.062 2.502 1 90.56 413 GLN B C 1
ATOM 9760 O O . GLN B 1 413 ? 12.258 53.969 1.326 1 90.56 413 GLN B O 1
ATOM 9765 N N . GLU B 1 414 ? 12.633 54.25 3.564 1 88.81 414 GLU B N 1
ATOM 9766 C CA . GLU B 1 414 ? 14.07 54.188 3.357 1 88.81 414 GLU B CA 1
ATOM 9767 C C . GLU B 1 414 ? 14.508 52.781 2.936 1 88.81 414 GLU B C 1
ATOM 9769 O O . GLU B 1 414 ? 13.984 51.781 3.445 1 88.81 414 GLU B O 1
ATOM 9774 N N . TRP B 1 415 ? 15.422 52.781 2.025 1 84.12 415 TRP B N 1
ATOM 9775 C CA . TRP B 1 415 ? 15.977 51.5 1.59 1 84.12 415 TRP B CA 1
ATOM 9776 C C . TRP B 1 415 ? 16.984 50.969 2.607 1 84.12 415 TRP B C 1
ATOM 9778 O O . TRP B 1 415 ? 18.016 51.594 2.848 1 84.12 415 TRP B O 1
ATOM 9788 N N . VAL B 1 416 ? 16.641 49.812 3.18 1 80.25 416 VAL B N 1
ATOM 9789 C CA . VAL B 1 416 ? 17.531 49.188 4.156 1 80.25 416 VAL B CA 1
ATOM 9790 C C . VAL B 1 416 ? 18.312 48.062 3.498 1 80.25 416 VAL B C 1
ATOM 9792 O O . VAL B 1 416 ? 17.734 47.188 2.854 1 80.25 416 VAL B O 1
ATOM 9795 N N . ARG B 1 417 ? 19.625 48.094 3.641 1 83.31 417 ARG B N 1
ATOM 9796 C CA . ARG B 1 417 ? 20.453 46.969 3.193 1 83.31 417 ARG B CA 1
ATOM 9797 C C . ARG B 1 417 ? 20.391 45.812 4.184 1 83.31 417 ARG B C 1
ATOM 9799 O O . ARG B 1 417 ? 21.078 45.812 5.203 1 83.31 417 ARG B O 1
ATOM 9806 N N . LEU B 1 418 ? 19.734 44.781 3.816 1 86.94 418 LEU B N 1
ATOM 9807 C CA . LEU B 1 418 ? 19.375 43.688 4.695 1 86.94 418 LEU B CA 1
ATOM 9808 C C . LEU B 1 418 ? 20.609 42.844 5.027 1 86.94 418 LEU B C 1
ATOM 9810 O O . LEU B 1 418 ? 21.547 42.781 4.234 1 86.94 418 LEU B O 1
ATOM 9814 N N . SER B 1 419 ? 20.547 42.281 6.129 1 91.12 419 SER B N 1
ATOM 9815 C CA . SER B 1 419 ? 21.641 41.406 6.586 1 91.12 419 SER B CA 1
ATOM 9816 C C . SER B 1 419 ? 21.703 40.125 5.758 1 91.12 419 SER B C 1
ATOM 9818 O O . SER B 1 419 ? 20.781 39.812 5.016 1 91.12 419 SER B O 1
ATOM 9820 N N . GLN B 1 420 ? 22.875 39.438 5.898 1 91.31 420 GLN B N 1
ATOM 9821 C CA . GLN B 1 420 ? 23.094 38.188 5.18 1 91.31 420 GLN B CA 1
ATOM 9822 C C . GLN B 1 420 ? 23.438 37.031 6.145 1 91.31 420 GLN B C 1
ATOM 9824 O O . GLN B 1 420 ? 24.016 37.281 7.211 1 91.31 420 GLN B O 1
ATOM 9829 N N . ALA B 1 421 ? 23 35.875 5.781 1 92.19 421 ALA B N 1
ATOM 9830 C CA . ALA B 1 421 ? 23.281 34.656 6.566 1 92.19 421 ALA B CA 1
ATOM 9831 C C . ALA B 1 421 ? 23.797 33.531 5.672 1 92.19 421 ALA B C 1
ATOM 9833 O O . ALA B 1 421 ? 23.547 33.531 4.465 1 92.19 421 ALA B O 1
ATOM 9834 N N . PRO B 1 422 ? 24.531 32.594 6.266 1 92 422 PRO B N 1
ATOM 9835 C CA . PRO B 1 422 ? 25.031 31.469 5.465 1 92 422 PRO B CA 1
ATOM 9836 C C . PRO B 1 422 ? 23.906 30.5 5.059 1 92 422 PRO B C 1
ATOM 9838 O O . PRO B 1 422 ? 23 30.25 5.844 1 92 422 PRO B O 1
ATOM 9841 N N . VAL B 1 423 ? 23.922 30.016 3.842 1 90.5 423 VAL B N 1
ATOM 9842 C CA . VAL B 1 423 ? 23.031 28.984 3.311 1 90.5 423 VAL B CA 1
ATOM 9843 C C . VAL B 1 423 ? 23.859 27.844 2.717 1 90.5 423 VAL B C 1
ATOM 9845 O O . VAL B 1 423 ? 24.953 28.062 2.197 1 90.5 423 VAL B O 1
ATOM 9848 N N . MET B 1 424 ? 23.328 26.703 2.934 1 86.38 424 MET B N 1
ATOM 9849 C CA . MET B 1 424 ? 24 25.547 2.361 1 86.38 424 MET B CA 1
ATOM 9850 C C . MET B 1 424 ? 23.688 25.406 0.879 1 86.38 424 MET B C 1
ATOM 9852 O O . MET B 1 424 ? 22.516 25.406 0.492 1 86.38 424 MET B O 1
ATOM 9856 N N . SER B 1 425 ? 24.641 25.234 0.057 1 78.25 425 SER B N 1
ATOM 9857 C CA . SER B 1 425 ? 24.422 25.094 -1.379 1 78.25 425 SER B CA 1
ATOM 9858 C C . SER B 1 425 ? 23.859 23.719 -1.713 1 78.25 425 SER B C 1
ATOM 9860 O O . SER B 1 425 ? 24.203 22.719 -1.074 1 78.25 425 SER B O 1
ATOM 9862 N N . ARG B 1 426 ? 22.859 23.516 -2.551 1 66.69 426 ARG B N 1
ATOM 9863 C CA . ARG B 1 426 ? 22.172 22.281 -2.945 1 66.69 426 ARG B CA 1
ATOM 9864 C C . ARG B 1 426 ? 22.938 21.578 -4.066 1 66.69 426 ARG B C 1
ATOM 9866 O O . ARG B 1 426 ? 22.656 20.422 -4.371 1 66.69 426 ARG B O 1
ATOM 9873 N N . SER B 1 427 ? 23.719 22.359 -4.844 1 62.66 427 SER B N 1
ATOM 9874 C CA . SER B 1 427 ? 24.438 21.812 -5.996 1 62.66 427 SER B CA 1
ATOM 9875 C C . SER B 1 427 ? 25.922 21.688 -5.711 1 62.66 427 SER B C 1
ATOM 9877 O O . SER B 1 427 ? 26.5 22.531 -5.016 1 62.66 427 SER B O 1
ATOM 9879 N N . GLY B 1 428 ? 26.562 20.547 -6.133 1 56.75 428 GLY B N 1
ATOM 9880 C CA . GLY B 1 428 ? 28 20.312 -6.121 1 56.75 428 GLY B CA 1
ATOM 9881 C C . GLY B 1 428 ? 28.531 19.891 -4.762 1 56.75 428 GLY B C 1
ATOM 9882 O O . GLY B 1 428 ? 27.969 18.984 -4.129 1 56.75 428 GLY B O 1
ATOM 9883 N N . ASP B 1 429 ? 29.672 20.609 -4.16 1 59.03 429 ASP B N 1
ATOM 9884 C CA . ASP B 1 429 ? 30.469 20.219 -2.996 1 59.03 429 ASP B CA 1
ATOM 9885 C C . ASP B 1 429 ? 29.875 20.797 -1.711 1 59.03 429 ASP B C 1
ATOM 9887 O O . ASP B 1 429 ? 30.547 20.875 -0.688 1 59.03 429 ASP B O 1
ATOM 9891 N N . TYR B 1 430 ? 28.547 20.953 -1.47 1 67.81 430 TYR B N 1
ATOM 9892 C CA . TYR B 1 430 ? 27.891 21.453 -0.257 1 67.81 430 TYR B CA 1
ATOM 9893 C C . TYR B 1 430 ? 28.734 22.531 0.409 1 67.81 430 TYR B C 1
ATOM 9895 O O . TYR B 1 430 ? 29.391 22.266 1.424 1 67.81 430 TYR B O 1
ATOM 9903 N N . ARG B 1 431 ? 28.906 23.688 -0.19 1 77.56 431 ARG B N 1
ATOM 9904 C CA . ARG B 1 431 ? 29.609 24.875 0.286 1 77.56 431 ARG B CA 1
ATOM 9905 C C . ARG B 1 431 ? 28.641 25.875 0.897 1 77.56 431 ARG B C 1
ATOM 9907 O O . ARG B 1 431 ? 27.438 25.797 0.655 1 77.56 431 ARG B O 1
ATOM 9914 N N . LEU B 1 432 ? 29.234 26.781 1.75 1 86.19 432 LEU B N 1
ATOM 9915 C CA . LEU B 1 432 ? 28.422 27.844 2.348 1 86.19 432 LEU B CA 1
ATOM 9916 C C . LEU B 1 432 ? 28.344 29.047 1.429 1 86.19 432 LEU B C 1
ATOM 9918 O O . LEU B 1 432 ? 29.359 29.453 0.832 1 86.19 432 LEU B O 1
ATOM 9922 N N . MET B 1 433 ? 27.219 29.469 1.208 1 86.56 433 MET B N 1
ATOM 9923 C CA . MET B 1 433 ? 26.969 30.703 0.48 1 86.56 433 MET B CA 1
ATOM 9924 C C . MET B 1 433 ? 26.281 31.734 1.377 1 86.56 433 MET B C 1
ATOM 9926 O O . MET B 1 433 ? 25.75 31.391 2.428 1 86.56 433 MET B O 1
ATOM 9930 N N . ASN B 1 434 ? 26.453 32.938 0.982 1 88.12 434 ASN B N 1
ATOM 9931 C CA . ASN B 1 434 ? 25.766 34 1.729 1 88.12 434 ASN B CA 1
ATOM 9932 C C . ASN B 1 434 ? 24.516 34.5 0.999 1 88.12 434 ASN B C 1
ATOM 9934 O O . ASN B 1 434 ? 24.531 34.656 -0.225 1 88.12 434 ASN B O 1
ATOM 9938 N N . ARG B 1 435 ? 23.391 34.688 1.732 1 89.31 435 ARG B N 1
ATOM 9939 C CA . ARG B 1 435 ? 22.141 35.188 1.17 1 89.31 435 ARG B CA 1
ATOM 9940 C C . ARG B 1 435 ? 21.484 36.188 2.117 1 89.31 435 ARG B C 1
ATOM 9942 O O . ARG B 1 435 ? 21.641 36.094 3.336 1 89.31 435 ARG B O 1
ATOM 9949 N N . THR B 1 436 ? 20.766 37.125 1.511 1 89.25 436 THR B N 1
ATOM 9950 C CA . THR B 1 436 ? 20 38.094 2.287 1 89.25 436 THR B CA 1
ATOM 9951 C C . THR B 1 436 ? 18.844 37.406 3.012 1 89.25 436 THR B C 1
ATOM 9953 O O . THR B 1 436 ? 18.203 36.531 2.463 1 89.25 436 THR B O 1
ATOM 9956 N N . ILE B 1 437 ? 18.578 37.906 4.281 1 91.81 437 ILE B N 1
ATOM 9957 C CA . ILE B 1 437 ? 17.531 37.25 5.047 1 91.81 437 ILE B CA 1
ATOM 9958 C C . ILE B 1 437 ? 16.641 38.312 5.703 1 91.81 437 ILE B C 1
ATOM 9960 O O . ILE B 1 437 ? 17.031 39.469 5.836 1 91.81 437 ILE B O 1
ATOM 9964 N N . SER B 1 438 ? 15.461 37.938 6.02 1 91.62 438 SER B N 1
ATOM 9965 C CA . SER B 1 438 ? 14.516 38.656 6.855 1 91.62 438 SER B CA 1
ATOM 9966 C C . SER B 1 438 ? 13.867 37.75 7.895 1 91.62 438 SER B C 1
ATOM 9968 O O . SER B 1 438 ? 13.758 36.531 7.684 1 91.62 438 SER B O 1
ATOM 9970 N N . LEU B 1 439 ? 13.531 38.344 9.031 1 95.25 439 LEU B N 1
ATOM 9971 C CA . LEU B 1 439 ? 13.016 37.562 10.141 1 95.25 439 LEU B CA 1
ATOM 9972 C C . LEU B 1 439 ? 11.594 37.969 10.492 1 95.25 439 LEU B C 1
ATOM 9974 O O . LEU B 1 439 ? 11.32 39.156 10.695 1 95.25 439 LEU B O 1
ATOM 9978 N N . ARG B 1 440 ? 10.695 37.031 10.508 1 96.5 440 ARG B N 1
ATOM 9979 C CA . ARG B 1 440 ? 9.352 37.25 11.039 1 96.5 440 ARG B CA 1
ATOM 9980 C C . ARG B 1 440 ? 9.219 36.688 12.445 1 96.5 440 ARG B C 1
ATOM 9982 O O . ARG B 1 440 ? 9.5 35.5 12.672 1 96.5 440 ARG B O 1
ATOM 9989 N N . VAL B 1 441 ? 8.797 37.531 13.352 1 97.81 441 VAL B N 1
ATOM 9990 C CA . VAL B 1 441 ? 8.594 37.125 14.742 1 97.81 441 VAL B CA 1
ATOM 9991 C C . VAL B 1 441 ? 7.102 37.156 15.062 1 97.81 441 VAL B C 1
ATOM 9993 O O . VAL B 1 441 ? 6.352 37.969 14.508 1 97.81 441 VAL B O 1
ATOM 9996 N N . PHE B 1 442 ? 6.656 36.25 15.93 1 98.19 442 PHE B N 1
ATOM 9997 C CA . PHE B 1 442 ? 5.234 36.094 16.203 1 98.19 442 PHE B CA 1
ATOM 9998 C C . PHE B 1 442 ? 4.941 36.344 17.688 1 98.19 442 PHE B C 1
ATOM 10000 O O . PHE B 1 442 ? 5.727 35.938 18.547 1 98.19 442 PHE B O 1
ATOM 10007 N N . ALA B 1 443 ? 3.803 36.906 17.984 1 98 443 ALA B N 1
ATOM 10008 C CA . ALA B 1 443 ? 3.33 37.125 19.344 1 98 443 ALA B CA 1
ATOM 10009 C C . ALA B 1 443 ? 1.848 36.812 19.484 1 98 443 ALA B C 1
ATOM 10011 O O . ALA B 1 443 ? 1.086 36.938 18.516 1 98 443 ALA B O 1
ATOM 10012 N N . VAL B 1 444 ? 1.458 36.344 20.641 1 97.44 444 VAL B N 1
ATOM 10013 C CA . VAL B 1 444 ? 0.064 36 20.922 1 97.44 444 VAL B CA 1
ATOM 10014 C C . VAL B 1 444 ? -0.359 36.625 22.25 1 97.44 444 VAL B C 1
ATOM 10016 O O . VAL B 1 444 ? 0.434 36.688 23.203 1 97.44 444 VAL B O 1
ATOM 10019 N N . ALA B 1 445 ? -1.587 37.094 22.266 1 96.62 445 ALA B N 1
ATOM 10020 C CA . ALA B 1 445 ? -2.109 37.625 23.516 1 96.62 445 ALA B CA 1
ATOM 10021 C C . ALA B 1 445 ? -2.248 36.531 24.578 1 96.62 445 ALA B C 1
ATOM 10023 O O . ALA B 1 445 ? -2.594 35.406 24.25 1 96.62 445 ALA B O 1
ATOM 10024 N N . ASP B 1 446 ? -1.938 36.781 25.766 1 90.31 446 ASP B N 1
ATOM 10025 C CA . ASP B 1 446 ? -2.049 35.781 26.828 1 90.31 446 ASP B CA 1
ATOM 10026 C C . ASP B 1 446 ? -3.418 35.844 27.5 1 90.31 446 ASP B C 1
ATOM 10028 O O . ASP B 1 446 ? -3.74 35 28.344 1 90.31 446 ASP B O 1
ATOM 10032 N N . GLY B 1 447 ? -4.258 36.812 27.156 1 82.12 447 GLY B N 1
ATOM 10033 C CA . GLY B 1 447 ? -5.594 36.969 27.719 1 82.12 447 GLY B CA 1
ATOM 10034 C C . GLY B 1 447 ? -5.617 37.75 29 1 82.12 447 GLY B C 1
ATOM 10035 O O . GLY B 1 447 ? -6.688 38 29.562 1 82.12 447 GLY B O 1
ATOM 10036 N N . GLU B 1 448 ? -4.496 38.188 29.516 1 82.31 448 GLU B N 1
ATOM 10037 C CA . GLU B 1 448 ? -4.391 38.969 30.75 1 82.31 448 GLU B CA 1
ATOM 10038 C C . GLU B 1 448 ? -3.727 40.312 30.516 1 82.31 448 GLU B C 1
ATOM 10040 O O . GLU B 1 448 ? -3.027 40.844 31.391 1 82.31 448 GLU B O 1
ATOM 10045 N N . GLY B 1 449 ? -3.812 40.719 29.328 1 83 449 GLY B N 1
ATOM 10046 C CA . GLY B 1 449 ? -3.324 42.062 29.016 1 83 449 GLY B CA 1
ATOM 10047 C C . GLY B 1 449 ? -1.918 42.062 28.438 1 83 449 GLY B C 1
ATOM 10048 O O . GLY B 1 449 ? -1.415 43.094 28.016 1 83 449 GLY B O 1
ATOM 10049 N N . GLY B 1 450 ? -1.304 40.938 28.391 1 91.69 450 GLY B N 1
ATOM 10050 C CA . GLY B 1 450 ? 0.049 40.844 27.875 1 91.69 450 GLY B CA 1
ATOM 10051 C C . GLY B 1 450 ? 0.147 40 26.625 1 91.69 450 GLY B C 1
ATOM 10052 O O . GLY B 1 450 ? -0.867 39.5 26.109 1 91.69 450 GLY B O 1
ATOM 10053 N N . TYR B 1 451 ? 1.408 39.969 26.094 1 96.38 451 TYR B N 1
ATOM 10054 C CA . TYR B 1 451 ? 1.683 39.156 24.906 1 96.38 451 TYR B CA 1
ATOM 10055 C C . TYR B 1 451 ? 2.848 38.188 25.156 1 96.38 451 TYR B C 1
ATOM 10057 O O . TYR B 1 451 ? 3.814 38.562 25.844 1 96.38 451 TYR B O 1
ATOM 10065 N N . GLN B 1 452 ? 2.697 37.031 24.688 1 96 452 GLN B N 1
ATOM 10066 C CA . GLN B 1 452 ? 3.777 36.031 24.656 1 96 452 GLN B CA 1
ATOM 10067 C C . GLN B 1 452 ? 4.402 35.938 23.266 1 96 452 GLN B C 1
ATOM 10069 O O . GLN B 1 452 ? 3.697 35.75 22.266 1 96 452 GLN B O 1
ATOM 10074 N N . VAL B 1 453 ? 5.723 36.156 23.25 1 97.25 453 VAL B N 1
ATOM 10075 C CA . VAL B 1 453 ? 6.438 36.094 21.969 1 97.25 453 VAL B CA 1
ATOM 10076 C C . VAL B 1 453 ? 6.992 34.688 21.766 1 97.25 453 VAL B C 1
ATOM 10078 O O . VAL B 1 453 ? 7.492 34.062 22.703 1 97.25 453 VAL B O 1
ATOM 10081 N N . MET B 1 454 ? 6.777 34.125 20.578 1 96.19 454 MET B N 1
ATOM 10082 C CA . MET B 1 454 ? 7.32 32.812 20.266 1 96.19 454 MET B CA 1
ATOM 10083 C C . MET B 1 454 ? 8.844 32.812 20.297 1 96.19 454 MET B C 1
ATOM 10085 O O . MET B 1 454 ? 9.477 33.656 19.625 1 96.19 454 MET B O 1
ATOM 10089 N N . PRO B 1 455 ? 9.43 31.969 21.141 1 93.88 455 PRO B N 1
ATOM 10090 C CA . PRO B 1 455 ? 10.891 31.859 21.078 1 93.88 455 PRO B CA 1
ATOM 10091 C C . PRO B 1 455 ? 11.375 31.219 19.781 1 93.88 455 PRO B C 1
ATOM 10093 O O . PRO B 1 455 ? 11.828 30.078 19.781 1 93.88 455 PRO B O 1
ATOM 10096 N N . GLY B 1 456 ? 11.422 31.859 18.781 1 93.56 456 GLY B N 1
ATOM 10097 C CA . GLY B 1 456 ? 11.711 31.469 17.406 1 93.56 456 GLY B CA 1
ATOM 10098 C C . GLY B 1 456 ? 11.109 32.406 16.375 1 93.56 456 GLY B C 1
ATOM 10099 O O . GLY B 1 456 ? 10.82 33.562 16.672 1 93.56 456 GLY B O 1
ATOM 10100 N N . GLY B 1 457 ? 10.922 31.906 15.195 1 94.94 457 GLY B N 1
ATOM 10101 C CA . GLY B 1 457 ? 10.391 32.688 14.086 1 94.94 457 GLY B CA 1
ATOM 10102 C C . GLY B 1 457 ? 10.586 32.031 12.734 1 94.94 457 GLY B C 1
ATOM 10103 O O . GLY B 1 457 ? 10.859 30.828 12.672 1 94.94 457 GLY B O 1
ATOM 10104 N N . LEU B 1 458 ? 10.273 32.812 11.773 1 94.38 458 LEU B N 1
ATOM 10105 C CA . LEU B 1 458 ? 10.445 32.344 10.398 1 94.38 458 LEU B CA 1
ATOM 10106 C C . LEU B 1 458 ? 11.383 33.25 9.625 1 94.38 458 LEU B C 1
ATOM 10108 O O . LEU B 1 458 ? 11.031 34.406 9.328 1 94.38 458 LEU B O 1
ATOM 10112 N N . THR B 1 459 ? 12.523 32.688 9.352 1 95.06 459 THR B N 1
ATOM 10113 C CA . THR B 1 459 ? 13.461 33.438 8.547 1 95.06 459 THR B CA 1
ATOM 10114 C C . THR B 1 459 ? 13.32 33.094 7.066 1 95.06 459 THR B C 1
ATOM 10116 O O . THR B 1 459 ? 13.375 31.922 6.699 1 95.06 459 THR B O 1
ATOM 10119 N N . ARG B 1 460 ? 13.172 34.125 6.316 1 91.81 460 ARG B N 1
ATOM 10120 C CA . ARG B 1 460 ? 13.109 33.906 4.871 1 91.81 460 ARG B CA 1
ATOM 10121 C C . ARG B 1 460 ? 14.43 34.281 4.211 1 91.81 460 ARG B C 1
ATOM 10123 O O . ARG B 1 460 ? 15.094 35.25 4.629 1 91.81 460 ARG B O 1
ATOM 10130 N N . VAL B 1 461 ? 14.797 33.469 3.178 1 89.62 461 VAL B N 1
ATOM 10131 C CA . VAL B 1 461 ? 16.047 33.656 2.463 1 89.62 461 VAL B CA 1
ATOM 10132 C C . VAL B 1 461 ? 15.773 34.062 1.019 1 89.62 461 VAL B C 1
ATOM 10134 O O . VAL B 1 461 ? 14.906 33.469 0.36 1 89.62 461 VAL B O 1
ATOM 10137 N N . ALA B 1 462 ? 16.453 35 0.612 1 84.12 462 ALA B N 1
ATOM 10138 C CA . ALA B 1 462 ? 16.312 35.438 -0.775 1 84.12 462 ALA B CA 1
ATOM 10139 C C . ALA B 1 462 ? 16.797 34.375 -1.739 1 84.12 462 ALA B C 1
ATOM 10141 O O . ALA B 1 462 ? 17.781 33.688 -1.468 1 84.12 462 ALA B O 1
ATOM 10142 N N . PRO B 1 463 ? 16.094 34.156 -2.838 1 75.25 463 PRO B N 1
ATOM 10143 C CA . PRO B 1 463 ? 16.469 33.094 -3.783 1 75.25 463 PRO B CA 1
ATOM 10144 C C . PRO B 1 463 ? 17.812 33.375 -4.465 1 75.25 463 PRO B C 1
ATOM 10146 O O . PRO B 1 463 ? 18.484 32.438 -4.902 1 75.25 463 PRO B O 1
ATOM 10149 N N . ARG B 1 464 ? 18.062 34.625 -4.797 1 67 464 ARG B N 1
ATOM 10150 C CA . ARG B 1 464 ? 19.297 34.938 -5.512 1 67 464 ARG B CA 1
ATOM 10151 C C . ARG B 1 464 ? 20.172 35.906 -4.699 1 67 464 ARG B C 1
ATOM 10153 O O . ARG B 1 464 ? 19.688 36.594 -3.814 1 67 464 ARG B O 1
ATOM 10160 N N . GLN B 1 465 ? 21.438 35.781 -5.203 1 62.91 465 GLN B N 1
ATOM 10161 C CA . GLN B 1 465 ? 22.422 36.656 -4.543 1 62.91 465 GLN B CA 1
ATOM 10162 C C . GLN B 1 465 ? 22.125 38.125 -4.824 1 62.91 465 GLN B C 1
ATOM 10164 O O . GLN B 1 465 ? 21.719 38.469 -5.934 1 62.91 465 GLN B O 1
ATOM 10169 N N . ARG B 1 466 ? 22.109 39.031 -3.932 1 57.03 466 ARG B N 1
ATOM 10170 C CA . ARG B 1 466 ? 22.078 40.5 -3.975 1 57.03 466 ARG B CA 1
ATOM 10171 C C . ARG B 1 466 ? 20.641 41 -4.156 1 57.03 466 ARG B C 1
ATOM 10173 O O . ARG B 1 466 ? 20.438 42.156 -4.543 1 57.03 466 ARG B O 1
ATOM 10180 N N . ARG B 1 467 ? 19.734 40.031 -4.07 1 59 467 ARG B N 1
ATOM 10181 C CA . ARG B 1 467 ? 18.359 40.531 -4.098 1 59 467 ARG B CA 1
ATOM 10182 C C . ARG B 1 467 ? 17.969 41.094 -2.746 1 59 467 ARG B C 1
ATOM 10184 O O . ARG B 1 467 ? 18.25 40.5 -1.701 1 59 467 ARG B O 1
ATOM 10191 N N . ASP B 1 468 ? 17.469 42.281 -2.906 1 62.16 468 ASP B N 1
ATOM 10192 C CA . ASP B 1 468 ? 17.188 43.062 -1.698 1 62.16 468 ASP B CA 1
ATOM 10193 C C . ASP B 1 468 ? 15.75 42.812 -1.223 1 62.16 468 ASP B C 1
ATOM 10195 O O . ASP B 1 468 ? 15.312 43.438 -0.244 1 62.16 468 ASP B O 1
ATOM 10199 N N . VAL B 1 469 ? 15.016 42.031 -2 1 56.38 469 VAL B N 1
ATOM 10200 C CA . VAL B 1 469 ? 13.641 41.844 -1.559 1 56.38 469 VAL B CA 1
ATOM 10201 C C . VAL B 1 469 ? 13.406 40.375 -1.192 1 56.38 469 VAL B C 1
ATOM 10203 O O . VAL B 1 469 ? 13.812 39.469 -1.925 1 56.38 469 VAL B O 1
ATOM 10206 N N . VAL B 1 470 ? 12.938 40.25 0.045 1 56.28 470 VAL B N 1
ATOM 10207 C CA . VAL B 1 470 ? 12.617 38.906 0.528 1 56.28 470 VAL B CA 1
ATOM 10208 C C . VAL B 1 470 ? 11.102 38.781 0.683 1 56.28 470 VAL B C 1
ATOM 10210 O O . VAL B 1 470 ? 10.469 39.562 1.377 1 56.28 470 VAL B O 1
ATOM 10213 N N . SER B 1 471 ? 10.453 38.094 -0.216 1 54.53 471 SER B N 1
ATOM 10214 C CA . SER B 1 471 ? 9.039 37.812 -0.05 1 54.53 471 SER B CA 1
ATOM 10215 C C . SER B 1 471 ? 8.758 36.312 -0.131 1 54.53 471 SER B C 1
ATOM 10217 O O . SER B 1 471 ? 9.539 35.562 -0.732 1 54.53 471 SER B O 1
ATOM 10219 N N . MET B 1 472 ? 7.742 35.906 0.562 1 50.44 472 MET B N 1
ATOM 10220 C CA . MET B 1 472 ? 7.328 34.5 0.516 1 50.44 472 MET B CA 1
ATOM 10221 C C . MET B 1 472 ? 6.887 34.125 -0.89 1 50.44 472 MET B C 1
ATOM 10223 O O . MET B 1 472 ? 7.117 33 -1.328 1 50.44 472 MET B O 1
ATOM 10227 N N . GLN B 1 473 ? 6.301 34.969 -1.536 1 50.47 473 GLN B N 1
ATOM 10228 C CA . GLN B 1 473 ? 5.715 34.688 -2.842 1 50.47 473 GLN B CA 1
ATOM 10229 C C . GLN B 1 473 ? 6.793 34.531 -3.908 1 50.47 473 GLN B C 1
ATOM 10231 O O . GLN B 1 473 ? 6.586 33.844 -4.91 1 50.47 473 GLN B O 1
ATOM 10236 N N . GLN B 1 474 ? 7.891 35.219 -3.781 1 54.75 474 GLN B N 1
ATOM 10237 C CA . GLN B 1 474 ? 8.914 35.219 -4.824 1 54.75 474 GLN B CA 1
ATOM 10238 C C . GLN B 1 474 ? 9.82 34 -4.68 1 54.75 474 GLN B C 1
ATOM 10240 O O . GLN B 1 474 ? 10.844 33.875 -5.367 1 54.75 474 GLN B O 1
ATOM 10245 N N . GLY B 1 475 ? 9.383 33.156 -3.939 1 61.53 475 GLY B N 1
ATOM 10246 C CA . GLY B 1 475 ? 10.219 31.984 -3.807 1 61.53 475 GLY B CA 1
ATOM 10247 C C . GLY B 1 475 ? 11.305 32.125 -2.754 1 61.53 475 GLY B C 1
ATOM 10248 O O . GLY B 1 475 ? 11.312 33.125 -2.01 1 61.53 475 GLY B O 1
ATOM 10249 N N . GLY B 1 476 ? 11.984 31.109 -2.453 1 70.44 476 GLY B N 1
ATOM 10250 C CA . GLY B 1 476 ? 13.078 31.125 -1.499 1 70.44 476 GLY B CA 1
ATOM 10251 C C . GLY B 1 476 ? 12.977 30.016 -0.458 1 70.44 476 GLY B C 1
ATOM 10252 O O . GLY B 1 476 ? 11.984 29.297 -0.413 1 70.44 476 GLY B O 1
ATOM 10253 N N . THR B 1 477 ? 14.078 29.984 0.184 1 84.31 477 THR B N 1
ATOM 10254 C CA . THR B 1 477 ? 14.188 28.984 1.229 1 84.31 477 THR B CA 1
ATOM 10255 C C . THR B 1 477 ? 13.93 29.594 2.604 1 84.31 477 THR B C 1
ATOM 10257 O O . THR B 1 477 ? 13.773 30.797 2.729 1 84.31 477 THR B O 1
ATOM 10260 N N . SER B 1 478 ? 13.547 28.875 3.49 1 91.88 478 SER B N 1
ATOM 10261 C CA . SER B 1 478 ? 13.359 29.312 4.867 1 91.88 478 SER B CA 1
ATOM 10262 C C . SER B 1 478 ? 14.406 28.719 5.793 1 91.88 478 SER B C 1
ATOM 10264 O O . SER B 1 478 ? 15.086 27.75 5.43 1 91.88 478 SER B O 1
ATOM 10266 N N . LYS B 1 479 ? 14.609 29.406 6.902 1 94.5 479 LYS B N 1
ATOM 10267 C CA . LYS B 1 479 ? 15.492 28.906 7.949 1 94.5 479 LYS B CA 1
ATOM 10268 C C . LYS B 1 479 ? 14.742 28.75 9.273 1 94.5 479 LYS B C 1
ATOM 10270 O O . LYS B 1 479 ? 13.906 29.594 9.617 1 94.5 479 LYS B O 1
ATOM 10275 N N . ASP B 1 480 ? 15.07 27.688 9.945 1 95 480 ASP B N 1
ATOM 10276 C CA . ASP B 1 480 ? 14.625 27.594 11.336 1 95 480 ASP B CA 1
ATOM 10277 C C . ASP B 1 480 ? 15.359 28.609 12.211 1 95 480 ASP B C 1
ATOM 10279 O O . ASP B 1 480 ? 16.547 28.844 12.023 1 95 480 ASP B O 1
ATOM 10283 N N . VAL B 1 481 ? 14.617 29.219 13.078 1 97.31 481 VAL B N 1
ATOM 10284 C CA . VAL B 1 481 ? 15.227 30.203 13.977 1 97.31 481 VAL B CA 1
ATOM 10285 C C . VAL B 1 481 ? 15.508 29.562 15.328 1 97.31 481 VAL B C 1
ATOM 10287 O O . VAL B 1 481 ? 14.586 29.109 16.016 1 97.31 481 VAL B O 1
ATOM 10290 N N . TRP B 1 482 ? 16.797 29.547 15.688 1 96.06 482 TRP B N 1
ATOM 10291 C CA . TRP B 1 482 ? 17.219 28.969 16.969 1 96.06 482 TRP B CA 1
ATOM 10292 C C . TRP B 1 482 ? 17.5 30.062 17.984 1 96.06 482 TRP B C 1
ATOM 10294 O O . TRP B 1 482 ? 18.469 30.797 17.859 1 96.06 482 TRP B O 1
ATOM 10304 N N . VAL B 1 483 ? 16.625 30.188 18.938 1 95.62 483 VAL B N 1
ATOM 10305 C CA . VAL B 1 483 ? 16.859 31.078 20.078 1 95.62 483 VAL B CA 1
ATOM 10306 C C . VAL B 1 483 ? 17.625 30.344 21.156 1 95.62 483 VAL B C 1
ATOM 10308 O O . VAL B 1 483 ? 17.141 29.359 21.719 1 95.62 483 VAL B O 1
ATOM 10311 N N . LEU B 1 484 ? 18.828 30.828 21.5 1 92.69 484 LEU B N 1
ATOM 10312 C CA . LEU B 1 484 ? 19.719 30.125 22.406 1 92.69 484 LEU B CA 1
ATOM 10313 C C . LEU B 1 484 ? 19.5 30.578 23.844 1 92.69 484 LEU B C 1
ATOM 10315 O O . LEU B 1 484 ? 19.203 31.75 24.094 1 92.69 484 LEU B O 1
ATOM 10319 N N . ARG B 1 485 ? 19.484 29.641 24.797 1 84.06 485 ARG B N 1
ATOM 10320 C CA . ARG B 1 485 ? 19.391 29.969 26.203 1 84.06 485 ARG B CA 1
ATOM 10321 C C . ARG B 1 485 ? 20.609 29.453 26.969 1 84.06 485 ARG B C 1
ATOM 10323 O O . ARG B 1 485 ? 21.281 28.516 26.531 1 84.06 485 ARG B O 1
ATOM 10330 N N . GLU B 1 486 ? 21.156 30.266 28.031 1 69.25 486 GLU B N 1
ATOM 10331 C CA . GLU B 1 486 ? 22.281 29.828 28.844 1 69.25 486 GLU B CA 1
ATOM 10332 C C . GLU B 1 486 ? 21.938 28.562 29.625 1 69.25 486 GLU B C 1
ATOM 10334 O O . GLU B 1 486 ? 22.766 27.641 29.719 1 69.25 486 GLU B O 1
ATOM 10339 N N . GLU B 1 487 ? 20.906 28.641 30.578 1 58.19 487 GLU B N 1
ATOM 10340 C CA . GLU B 1 487 ? 20.516 27.469 31.344 1 58.19 487 GLU B CA 1
ATOM 10341 C C . GLU B 1 487 ? 19.109 27.016 31 1 58.19 487 GLU B C 1
ATOM 10343 O O . GLU B 1 487 ? 18.312 27.797 30.469 1 58.19 487 GLU B O 1
ATOM 10348 N N . ASP B 1 488 ? 18.953 25.734 31.047 1 49.78 488 ASP B N 1
ATOM 10349 C CA . ASP B 1 488 ? 17.672 25.109 30.688 1 49.78 488 ASP B CA 1
ATOM 10350 C C . ASP B 1 488 ? 16.516 25.766 31.453 1 49.78 488 ASP B C 1
ATOM 10352 O O . ASP B 1 488 ? 16.547 25.859 32.688 1 49.78 488 ASP B O 1
ATOM 10356 N N . ARG B 1 489 ? 16 26.906 31.125 1 48.53 489 ARG B N 1
ATOM 10357 C CA . ARG B 1 489 ? 14.805 27.375 31.828 1 48.53 489 ARG B CA 1
ATOM 10358 C C . ARG B 1 489 ? 13.758 26.266 31.906 1 48.53 489 ARG B C 1
ATOM 10360 O O . ARG B 1 489 ? 13.461 25.609 30.906 1 48.53 489 ARG B O 1
ATOM 10367 N N . LEU B 1 490 ? 13.609 25.734 33.094 1 40.69 490 LEU B N 1
ATOM 10368 C CA . LEU B 1 490 ? 12.555 24.781 33.406 1 40.69 490 LEU B CA 1
ATOM 10369 C C . LEU B 1 490 ? 11.203 25.266 32.906 1 40.69 490 LEU B C 1
ATOM 10371 O O . LEU B 1 490 ? 10.734 26.328 33.281 1 40.69 490 LEU B O 1
ATOM 10375 N N . GLU B 1 491 ? 10.969 25.234 31.797 1 42.88 491 GLU B N 1
ATOM 10376 C CA . GLU B 1 491 ? 9.664 25.625 31.281 1 42.88 491 GLU B CA 1
ATOM 10377 C C . GLU B 1 491 ? 8.531 25.141 32.188 1 42.88 491 GLU B C 1
ATOM 10379 O O . GLU B 1 491 ? 8.469 23.953 32.5 1 42.88 491 GLU B O 1
ATOM 10384 N N . ALA B 1 492 ? 7.988 25.953 33.062 1 36.16 492 ALA B N 1
ATOM 10385 C CA . ALA B 1 492 ? 6.801 25.672 33.875 1 36.16 492 ALA B CA 1
ATOM 10386 C C . ALA B 1 492 ? 5.672 25.125 33.031 1 36.16 492 ALA B C 1
ATOM 10388 O O . ALA B 1 492 ? 5.203 25.781 32.094 1 36.16 492 ALA B O 1
ATOM 10389 N N . HIS B 1 493 ? 5.684 23.984 32.688 1 39.69 493 HIS B N 1
ATOM 10390 C CA . HIS B 1 493 ? 4.555 23.312 32.062 1 39.69 493 HIS B CA 1
ATOM 10391 C C . HIS B 1 493 ? 3.266 23.562 32.844 1 39.69 493 HIS B C 1
ATOM 10393 O O . HIS B 1 493 ? 2.99 22.875 33.812 1 39.69 493 HIS B O 1
ATOM 10399 N N . ASP B 1 494 ? 2.871 24.797 33.094 1 35.47 494 ASP B N 1
ATOM 10400 C CA . ASP B 1 494 ? 1.59 24.953 33.781 1 35.47 494 ASP B CA 1
ATOM 10401 C C . ASP B 1 494 ? 0.527 24.031 33.188 1 35.47 494 ASP B C 1
ATOM 10403 O O . ASP B 1 494 ? 0.249 24.109 31.984 1 35.47 494 ASP B O 1
ATOM 10407 N N . ALA B 1 495 ? 0.312 22.875 33.656 1 38.91 495 ALA B N 1
ATOM 10408 C CA . ALA B 1 495 ? -0.718 21.859 33.438 1 38.91 495 ALA B CA 1
ATOM 10409 C C . ALA B 1 495 ? -2.111 22.484 33.469 1 38.91 495 ALA B C 1
ATOM 10411 O O . ALA B 1 495 ? -2.449 23.219 34.375 1 38.91 495 ALA B O 1
ATOM 10412 N N . PRO B 1 496 ? -2.756 22.656 32.438 1 38.66 496 PRO B N 1
ATOM 10413 C CA . PRO B 1 496 ? -4.145 23.062 32.656 1 38.66 496 PRO B CA 1
ATOM 10414 C C . PRO B 1 496 ? -4.812 22.312 33.812 1 38.66 496 PRO B C 1
ATOM 10416 O O . PRO B 1 496 ? -4.438 21.172 34.125 1 38.66 496 PRO B O 1
ATOM 10419 N N . GLU B 1 497 ? -5.41 22.938 34.875 1 35.69 497 GLU B N 1
ATOM 10420 C CA . GLU B 1 497 ? -6.234 22.531 36 1 35.69 497 GLU B CA 1
ATOM 10421 C C . GLU B 1 497 ? -7.25 21.469 35.594 1 35.69 497 GLU B C 1
ATOM 10423 O O . GLU B 1 497 ? -7.887 21.594 34.531 1 35.69 497 GLU B O 1
ATOM 10428 N N . GLY B 1 498 ? -7.203 20.172 36 1 37.78 498 GLY B N 1
ATOM 10429 C CA . GLY B 1 498 ? -7.914 18.906 36.094 1 37.78 498 GLY B CA 1
ATOM 10430 C C . GLY B 1 498 ? -9.406 19.078 36.281 1 37.78 498 GLY B C 1
ATOM 10431 O O . GLY B 1 498 ? -9.898 19 37.438 1 37.78 498 GLY B O 1
ATOM 10432 N N . HIS B 1 499 ? -10.195 19.875 35.781 1 37.69 499 HIS B N 1
ATOM 10433 C CA . HIS B 1 499 ? -11.594 19.766 36.188 1 37.69 499 HIS B CA 1
ATOM 10434 C C . HIS B 1 499 ? -12.133 18.359 35.938 1 37.69 499 HIS B C 1
ATOM 10436 O O . HIS B 1 499 ? -12.383 17.969 34.781 1 37.69 499 HIS B O 1
ATOM 10442 N N . GLY B 1 500 ? -12.031 17.344 36.781 1 39.75 500 GLY B N 1
ATOM 10443 C CA . GLY B 1 500 ? -12.125 15.891 36.875 1 39.75 500 GLY B CA 1
ATOM 10444 C C . GLY B 1 500 ? -13.445 15.352 36.344 1 39.75 500 GLY B C 1
ATOM 10445 O O . GLY B 1 500 ? -13.469 14.477 35.5 1 39.75 500 GLY B O 1
ATOM 10446 N N . ALA B 1 501 ? -14.688 15.375 37.188 1 44.16 501 ALA B N 1
ATOM 10447 C CA . ALA B 1 501 ? -15.922 14.594 37.188 1 44.16 501 ALA B CA 1
ATOM 10448 C C . ALA B 1 501 ? -16.766 14.914 35.938 1 44.16 501 ALA B C 1
ATOM 10450 O O . ALA B 1 501 ? -17.328 14.016 35.312 1 44.16 501 ALA B O 1
ATOM 10451 N N . GLU B 1 502 ? -17.25 16.062 35.781 1 47.25 502 GLU B N 1
ATOM 10452 C CA . GLU B 1 502 ? -18.109 16.578 34.719 1 47.25 502 GLU B CA 1
ATOM 10453 C C . GLU B 1 502 ? -17.594 16.172 33.344 1 47.25 502 GLU B C 1
ATOM 10455 O O . GLU B 1 502 ? -18.359 16.109 32.375 1 47.25 502 GLU B O 1
ATOM 10460 N N . ASN B 1 503 ? -16.391 15.406 33.344 1 57.38 503 ASN B N 1
ATOM 10461 C CA . ASN B 1 503 ? -15.5 15.242 32.188 1 57.38 503 ASN B CA 1
ATOM 10462 C C . ASN B 1 503 ? -15.688 13.891 31.531 1 57.38 503 ASN B C 1
ATOM 10464 O O . ASN B 1 503 ? -15.555 13.773 30.297 1 57.38 503 ASN B O 1
ATOM 10468 N N . VAL B 1 504 ? -16.422 13.016 32.312 1 57.97 504 VAL B N 1
ATOM 10469 C CA . VAL B 1 504 ? -16.469 11.672 31.75 1 57.97 504 VAL B CA 1
ATOM 10470 C C . VAL B 1 504 ? -17.562 11.609 30.672 1 57.97 504 VAL B C 1
ATOM 10472 O O . VAL B 1 504 ? -17.391 10.953 29.641 1 57.97 504 VAL B O 1
ATOM 10475 N N . THR B 1 505 ? -18.766 12.219 30.938 1 58.44 505 THR B N 1
ATOM 10476 C CA . THR B 1 505 ? -19.828 12.25 29.953 1 58.44 505 THR B CA 1
ATOM 10477 C C . THR B 1 505 ? -19.359 12.906 28.656 1 58.44 505 THR B C 1
ATOM 10479 O O . THR B 1 505 ? -19.719 12.469 27.562 1 58.44 505 THR B O 1
ATOM 10482 N N . LEU B 1 506 ? -18.578 13.805 28.875 1 59.28 506 LEU B N 1
ATOM 10483 C CA . LEU B 1 506 ? -18.031 14.508 27.719 1 59.28 506 LEU B CA 1
ATOM 10484 C C . LEU B 1 506 ? -17.078 13.609 26.938 1 59.28 506 LEU B C 1
ATOM 10486 O O . LEU B 1 506 ? -17.031 13.648 25.703 1 59.28 506 LEU B O 1
ATOM 10490 N N . ILE B 1 507 ? -16.484 12.852 27.719 1 66.62 507 ILE B N 1
ATOM 10491 C CA . ILE B 1 507 ? -15.492 11.969 27.109 1 66.62 507 ILE B CA 1
ATOM 10492 C C . ILE B 1 507 ? -16.188 10.891 26.281 1 66.62 507 ILE B C 1
ATOM 10494 O O . ILE B 1 507 ? -15.734 10.547 25.188 1 66.62 507 ILE B O 1
ATOM 10498 N N . LYS B 1 508 ? -17.359 10.477 26.766 1 64.5 508 LYS B N 1
ATOM 10499 C CA . LYS B 1 508 ? -18.047 9.359 26.125 1 64.5 508 LYS B CA 1
ATOM 10500 C C . LYS B 1 508 ? -18.844 9.836 24.906 1 64.5 508 LYS B C 1
ATOM 10502 O O . LYS B 1 508 ? -19.312 9.023 24.109 1 64.5 508 LYS B O 1
ATOM 10507 N N . GLY B 1 509 ? -18.891 11.148 24.828 1 62.53 509 GLY B N 1
ATOM 10508 C CA . GLY B 1 509 ? -19.719 11.664 23.75 1 62.53 509 GLY B CA 1
ATOM 10509 C C . GLY B 1 509 ? -19.172 11.336 22.375 1 62.53 509 GLY B C 1
ATOM 10510 O O . GLY B 1 509 ? -18.016 10.969 22.234 1 62.53 509 GLY B O 1
ATOM 10511 N N . THR B 1 510 ? -20.109 11.172 21.406 1 59.25 510 THR B N 1
ATOM 10512 C CA . THR B 1 510 ? -19.781 10.766 20.047 1 59.25 510 THR B CA 1
ATOM 10513 C C . THR B 1 510 ? -19.141 11.922 19.281 1 59.25 510 THR B C 1
ATOM 10515 O O . THR B 1 510 ? -19.406 13.086 19.578 1 59.25 510 THR B O 1
ATOM 10518 N N . VAL B 1 511 ? -18.062 11.641 18.516 1 62.97 511 VAL B N 1
ATOM 10519 C CA . VAL B 1 511 ? -17.359 12.602 17.656 1 62.97 511 VAL B CA 1
ATOM 10520 C C . VAL B 1 511 ? -18.297 13.047 16.516 1 62.97 511 VAL B C 1
ATOM 10522 O O . VAL B 1 511 ? -18.844 12.211 15.797 1 62.97 511 VAL B O 1
ATOM 10525 N N . ASP B 1 512 ? -18.578 14.383 16.562 1 72.06 512 ASP B N 1
ATOM 10526 C CA . ASP B 1 512 ? -19.406 14.93 15.484 1 72.06 512 ASP B CA 1
ATOM 10527 C C . ASP B 1 512 ? -18.594 15.148 14.219 1 72.06 512 ASP B C 1
ATOM 10529 O O . ASP B 1 512 ? -17.562 15.836 14.242 1 72.06 512 ASP B O 1
ATOM 10533 N N . VAL B 1 513 ? -18.984 14.438 13.172 1 79.75 513 VAL B N 1
ATOM 10534 C CA . VAL B 1 513 ? -18.406 14.68 11.852 1 79.75 513 VAL B CA 1
ATOM 10535 C C . VAL B 1 513 ? -19.203 15.758 11.125 1 79.75 513 VAL B C 1
ATOM 10537 O O . VAL B 1 513 ? -20.422 15.688 11.055 1 79.75 513 VAL B O 1
ATOM 10540 N N . SER B 1 514 ? -18.516 16.781 10.656 1 82.31 514 SER B N 1
ATOM 10541 C CA . SER B 1 514 ? -19.203 17.828 9.906 1 82.31 514 SER B CA 1
ATOM 10542 C C . SER B 1 514 ? -19.812 17.281 8.625 1 82.31 514 SER B C 1
ATOM 10544 O O . SER B 1 514 ? -19.344 16.266 8.086 1 82.31 514 SER B O 1
ATOM 10546 N N . SER B 1 515 ? -20.891 17.859 8.133 1 84.06 515 SER B N 1
ATOM 10547 C CA . SER B 1 515 ? -21.531 17.469 6.871 1 84.06 515 SER B CA 1
ATOM 10548 C C . SER B 1 515 ? -20.531 17.562 5.711 1 84.06 515 SER B C 1
ATOM 10550 O O . SER B 1 515 ? -20.531 16.703 4.824 1 84.06 515 SER B O 1
ATOM 10552 N N . HIS B 1 516 ? -19.766 18.562 5.801 1 83.38 516 HIS B N 1
ATOM 10553 C CA . HIS B 1 516 ? -18.766 18.766 4.758 1 83.38 516 HIS B CA 1
ATOM 10554 C C . HIS B 1 516 ? -17.734 17.641 4.754 1 83.38 516 HIS B C 1
ATOM 10556 O O . HIS B 1 516 ? -17.359 17.141 3.693 1 83.38 516 HIS B O 1
ATOM 10562 N N . SER B 1 517 ? -17.281 17.297 5.906 1 85.5 517 SER B N 1
ATOM 10563 C CA . SER B 1 517 ? -16.328 16.188 6.012 1 85.5 517 SER B CA 1
ATOM 10564 C C . SER B 1 517 ? -16.969 14.883 5.57 1 85.5 517 SER B C 1
ATOM 10566 O O . SER B 1 517 ? -16.328 14.07 4.898 1 85.5 517 SER B O 1
ATOM 10568 N N . GLY B 1 518 ? -18.234 14.703 5.973 1 89.62 518 GLY B N 1
ATOM 10569 C CA . GLY B 1 518 ? -18.953 13.516 5.543 1 89.62 518 GLY B CA 1
ATOM 10570 C C . GLY B 1 518 ? -19.078 13.406 4.035 1 89.62 518 GLY B C 1
ATOM 10571 O O . GLY B 1 518 ? -18.891 12.328 3.469 1 89.62 518 GLY B O 1
ATOM 10572 N N . GLU B 1 519 ? -19.375 14.492 3.455 1 90.5 519 GLU B N 1
ATOM 10573 C CA . GLU B 1 519 ? -19.5 14.531 2.002 1 90.5 519 GLU B CA 1
ATOM 10574 C C . GLU B 1 519 ? -18.188 14.195 1.317 1 90.5 519 GLU B C 1
ATOM 10576 O O . GLU B 1 519 ? -18.156 13.414 0.358 1 90.5 519 GLU B O 1
ATOM 10581 N N . ASN B 1 520 ? -17.156 14.781 1.806 1 89.81 520 ASN B N 1
ATOM 10582 C CA . ASN B 1 520 ? -15.867 14.586 1.149 1 89.81 520 ASN B CA 1
ATOM 10583 C C . ASN B 1 520 ? -15.312 13.188 1.409 1 89.81 520 ASN B C 1
ATOM 10585 O O . ASN B 1 520 ? -14.633 12.625 0.557 1 89.81 520 ASN B O 1
ATOM 10589 N N . LEU B 1 521 ? -15.633 12.609 2.594 1 94.25 521 LEU B N 1
ATOM 10590 C CA . LEU B 1 521 ? -15.273 11.219 2.828 1 94.25 521 LEU B CA 1
ATOM 10591 C C . LEU B 1 521 ? -16.047 10.297 1.897 1 94.25 521 LEU B C 1
ATOM 10593 O O . LEU B 1 521 ? -15.492 9.344 1.344 1 94.25 521 LEU B O 1
ATOM 10597 N N . PHE B 1 522 ? -17.359 10.617 1.655 1 96.38 522 PHE B N 1
ATOM 10598 C CA . PHE B 1 522 ? -18.188 9.891 0.703 1 96.38 522 PHE B CA 1
ATOM 10599 C C . PHE B 1 522 ? -17.578 9.93 -0.691 1 96.38 522 PHE B C 1
ATOM 10601 O O . PHE B 1 522 ? -17.422 8.891 -1.336 1 96.38 522 PHE B O 1
ATOM 10608 N N . TRP B 1 523 ? -17.141 11.047 -1.08 1 96.25 523 TRP B N 1
ATOM 10609 C CA . TRP B 1 523 ? -16.578 11.219 -2.416 1 96.25 523 TRP B CA 1
ATOM 10610 C C . TRP B 1 523 ? -15.18 10.625 -2.5 1 96.25 523 TRP B C 1
ATOM 10612 O O . TRP B 1 523 ? -14.773 10.109 -3.547 1 96.25 523 TRP B O 1
ATOM 10622 N N . MET B 1 524 ? -14.438 10.75 -1.446 1 95.62 524 MET B N 1
ATOM 10623 C CA . MET B 1 524 ? -13.141 10.078 -1.414 1 95.62 524 MET B CA 1
ATOM 10624 C C . MET B 1 524 ? -13.289 8.586 -1.684 1 95.62 524 MET B C 1
ATOM 10626 O O . MET B 1 524 ? -12.484 8 -2.416 1 95.62 524 MET B O 1
ATOM 10630 N N . GLY B 1 525 ? -14.297 7.984 -1.062 1 97.5 525 GLY B N 1
ATOM 10631 C CA . GLY B 1 525 ? -14.586 6.59 -1.344 1 97.5 525 GLY B CA 1
ATOM 10632 C C . GLY B 1 525 ? -14.93 6.332 -2.799 1 97.5 525 GLY B C 1
ATOM 10633 O O . GLY B 1 525 ? -14.398 5.406 -3.414 1 97.5 525 GLY B O 1
ATOM 10634 N N . ARG B 1 526 ? -15.758 7.152 -3.348 1 97.19 526 ARG B N 1
ATOM 10635 C CA . ARG B 1 526 ? -16.172 6.996 -4.738 1 97.19 526 ARG B CA 1
ATOM 10636 C C . ARG B 1 526 ? -15 7.164 -5.688 1 97.19 526 ARG B C 1
ATOM 10638 O O . ARG B 1 526 ? -14.781 6.328 -6.566 1 97.19 526 ARG B O 1
ATOM 10645 N N . TYR B 1 527 ? -14.203 8.203 -5.457 1 96.75 527 TYR B N 1
ATOM 10646 C CA . TYR B 1 527 ? -13.094 8.492 -6.359 1 96.75 527 TYR B CA 1
ATOM 10647 C C . TYR B 1 527 ? -12.016 7.422 -6.246 1 96.75 527 TYR B C 1
ATOM 10649 O O . TYR B 1 527 ? -11.367 7.078 -7.238 1 96.75 527 TYR B O 1
ATOM 10657 N N . SER B 1 528 ? -11.773 6.91 -5.062 1 97.19 528 SER B N 1
ATOM 10658 C CA . SER B 1 528 ? -10.789 5.844 -4.918 1 97.19 528 SER B CA 1
ATOM 10659 C C . SER B 1 528 ? -11.172 4.621 -5.738 1 97.19 528 SER B C 1
ATOM 10661 O O . SER B 1 528 ? -10.32 3.99 -6.363 1 97.19 528 SER B O 1
ATOM 10663 N N . GLU B 1 529 ? -12.453 4.289 -5.762 1 97.31 529 GLU B N 1
ATOM 10664 C CA . GLU B 1 529 ? -12.938 3.143 -6.527 1 97.31 529 GLU B CA 1
ATOM 10665 C C . GLU B 1 529 ? -12.891 3.424 -8.031 1 97.31 529 GLU B C 1
ATOM 10667 O O . GLU B 1 529 ? -12.609 2.525 -8.828 1 97.31 529 GLU B O 1
ATOM 10672 N N . ARG B 1 530 ? -13.211 4.668 -8.383 1 96.75 530 ARG B N 1
ATOM 10673 C CA . ARG B 1 530 ? -13.125 5.031 -9.797 1 96.75 530 ARG B CA 1
ATOM 10674 C C . ARG B 1 530 ? -11.703 4.848 -10.32 1 96.75 530 ARG B C 1
ATOM 10676 O O . ARG B 1 530 ? -11.508 4.336 -11.422 1 96.75 530 ARG B O 1
ATOM 10683 N N . VAL B 1 531 ? -10.766 5.309 -9.531 1 97.06 531 VAL B N 1
ATOM 10684 C CA . VAL B 1 531 ? -9.359 5.191 -9.914 1 97.06 531 VAL B CA 1
ATOM 10685 C C . VAL B 1 531 ? -8.984 3.721 -10.062 1 97.06 531 VAL B C 1
ATOM 10687 O O . VAL B 1 531 ? -8.406 3.318 -11.078 1 97.06 531 VAL B O 1
ATOM 10690 N N . LYS B 1 532 ? -9.312 2.939 -9.078 1 96.62 532 LYS B N 1
ATOM 10691 C CA . LYS B 1 532 ? -8.922 1.534 -9.055 1 96.62 532 LYS B CA 1
ATOM 10692 C C . LYS B 1 532 ? -9.578 0.757 -10.195 1 96.62 532 LYS B C 1
ATOM 10694 O O . LYS B 1 532 ? -8.914 -0.03 -10.875 1 96.62 532 LYS B O 1
ATOM 10699 N N . ASN B 1 533 ? -10.859 0.944 -10.406 1 96.5 533 ASN B N 1
ATOM 10700 C CA . ASN B 1 533 ? -11.594 0.256 -11.461 1 96.5 533 ASN B CA 1
ATOM 10701 C C . ASN B 1 533 ? -11.055 0.621 -12.844 1 96.5 533 ASN B C 1
ATOM 10703 O O . ASN B 1 533 ? -10.875 -0.252 -13.695 1 96.5 533 ASN B O 1
ATOM 10707 N N . LEU B 1 534 ? -10.852 1.884 -13.039 1 96.69 534 LEU B N 1
ATOM 10708 C CA . LEU B 1 534 ? -10.328 2.33 -14.328 1 96.69 534 LEU B CA 1
ATOM 10709 C C . LEU B 1 534 ? -8.922 1.792 -14.562 1 96.69 534 LEU B C 1
ATOM 10711 O O . LEU B 1 534 ? -8.602 1.356 -15.672 1 96.69 534 LEU B O 1
ATOM 10715 N N . ALA B 1 535 ? -8.094 1.877 -13.555 1 96.62 535 ALA B N 1
ATOM 10716 C CA . ALA B 1 535 ? -6.734 1.364 -13.672 1 96.62 535 ALA B CA 1
ATOM 10717 C C . ALA B 1 535 ? -6.734 -0.119 -14.031 1 96.62 535 ALA B C 1
ATOM 10719 O O . ALA B 1 535 ? -5.961 -0.557 -14.891 1 96.62 535 ALA B O 1
ATOM 10720 N N . ARG B 1 536 ? -7.543 -0.899 -13.453 1 95 536 ARG B N 1
ATOM 10721 C CA . ARG B 1 536 ? -7.629 -2.33 -13.719 1 95 536 ARG B CA 1
ATOM 10722 C C . ARG B 1 536 ? -8.109 -2.594 -15.141 1 95 536 ARG B C 1
ATOM 10724 O O . ARG B 1 536 ? -7.586 -3.477 -15.828 1 95 536 ARG B O 1
ATOM 10731 N N . LEU B 1 537 ? -9.125 -1.876 -15.539 1 95.88 537 LEU B N 1
ATOM 10732 C CA . LEU B 1 537 ? -9.648 -2.01 -16.891 1 95.88 537 LEU B CA 1
ATOM 10733 C C . LEU B 1 537 ? -8.562 -1.728 -17.922 1 95.88 537 LEU B C 1
ATOM 10735 O O . LEU B 1 537 ? -8.383 -2.5 -18.875 1 95.88 537 LEU B O 1
ATOM 10739 N N . LEU B 1 538 ? -7.863 -0.665 -17.703 1 96.19 538 LEU B N 1
ATOM 10740 C CA . LEU B 1 538 ? -6.828 -0.255 -18.641 1 96.19 538 LEU B CA 1
ATOM 10741 C C . LEU B 1 538 ? -5.668 -1.245 -18.641 1 96.19 538 LEU B C 1
ATOM 10743 O O . LEU B 1 538 ? -5.152 -1.608 -19.703 1 96.19 538 LEU B O 1
ATOM 10747 N N . ARG B 1 539 ? -5.262 -1.646 -17.453 1 92.94 539 ARG B N 1
ATOM 10748 C CA . ARG B 1 539 ? -4.148 -2.582 -17.344 1 92.94 539 ARG B CA 1
ATOM 10749 C C . ARG B 1 539 ? -4.473 -3.902 -18.031 1 92.94 539 ARG B C 1
ATOM 10751 O O . ARG B 1 539 ? -3.641 -4.449 -18.766 1 92.94 539 ARG B O 1
ATOM 10758 N N . THR B 1 540 ? -5.645 -4.449 -17.812 1 91.06 540 THR B N 1
ATOM 10759 C CA . THR B 1 540 ? -6.066 -5.711 -18.406 1 91.06 540 THR B CA 1
ATOM 10760 C C . THR B 1 540 ? -6.137 -5.594 -19.922 1 91.06 540 THR B C 1
ATOM 10762 O O . THR B 1 540 ? -5.652 -6.469 -20.641 1 91.06 540 THR B O 1
ATOM 10765 N N . THR B 1 541 ? -6.727 -4.551 -20.391 1 91.62 541 THR B N 1
ATOM 10766 C CA . THR B 1 541 ? -6.859 -4.344 -21.828 1 91.62 541 THR B CA 1
ATOM 10767 C C . THR B 1 541 ? -5.488 -4.203 -22.484 1 91.62 541 THR B C 1
ATOM 10769 O O . THR B 1 541 ? -5.242 -4.762 -23.547 1 91.62 541 THR B O 1
ATOM 10772 N N . LEU B 1 542 ? -4.629 -3.453 -21.875 1 88.38 542 LEU B N 1
ATOM 10773 C CA . LEU B 1 542 ? -3.27 -3.283 -22.375 1 88.38 542 LEU B CA 1
ATOM 10774 C C . LEU B 1 542 ? -2.543 -4.621 -22.438 1 88.38 542 LEU B C 1
ATOM 10776 O O . LEU B 1 542 ? -1.797 -4.879 -23.391 1 88.38 542 LEU B O 1
ATOM 10780 N N . GLN B 1 543 ? -2.736 -5.41 -21.453 1 80.44 543 GLN B N 1
ATOM 10781 C CA . GLN B 1 543 ? -2.113 -6.73 -21.422 1 80.44 543 GLN B CA 1
ATOM 10782 C C . GLN B 1 543 ? -2.531 -7.57 -22.625 1 80.44 543 GLN B C 1
ATOM 10784 O O . GLN B 1 543 ? -1.704 -8.258 -23.234 1 80.44 543 GLN B O 1
ATOM 10789 N N . TYR B 1 544 ? -3.787 -7.512 -23 1 80.12 544 TYR B N 1
ATOM 10790 C CA . TYR B 1 544 ? -4.305 -8.305 -24.109 1 80.12 544 TYR B CA 1
ATOM 10791 C C . TYR B 1 544 ? -3.805 -7.762 -25.453 1 80.12 544 TYR B C 1
ATOM 10793 O O . TYR B 1 544 ? -3.723 -8.5 -26.438 1 80.12 544 TYR B O 1
ATOM 10801 N N . THR B 1 545 ? -3.512 -6.48 -25.484 1 82.25 545 THR B N 1
ATOM 10802 C CA . THR B 1 545 ? -2.93 -5.922 -26.703 1 82.25 545 THR B CA 1
ATOM 10803 C C . THR B 1 545 ? -1.497 -6.41 -26.891 1 82.25 545 THR B C 1
ATOM 10805 O O . THR B 1 545 ? -0.988 -6.441 -28.016 1 82.25 545 THR B O 1
ATOM 10808 N N . MET B 1 546 ? -0.928 -6.715 -25.797 1 72.81 546 MET B N 1
ATOM 10809 C CA . MET B 1 546 ? 0.473 -7.121 -25.844 1 72.81 546 MET B CA 1
ATOM 10810 C C . MET B 1 546 ? 0.597 -8.625 -26.047 1 72.81 546 MET B C 1
ATOM 10812 O O . MET B 1 546 ? 1.665 -9.125 -26.406 1 72.81 546 MET B O 1
ATOM 10816 N N . ASP B 1 547 ? -0.582 -9.273 -25.75 1 64.31 547 ASP B N 1
ATOM 10817 C CA . ASP B 1 547 ? -0.613 -10.727 -25.922 1 64.31 547 ASP B CA 1
ATOM 10818 C C . ASP B 1 547 ? -0.696 -11.102 -27.391 1 64.31 547 ASP B C 1
ATOM 10820 O O . ASP B 1 547 ? -1.555 -10.594 -28.125 1 64.31 547 ASP B O 1
ATOM 10824 N N . GLY B 1 548 ? 0.237 -11.562 -28.047 1 53.72 548 GLY B N 1
ATOM 10825 C CA . GLY B 1 548 ? 0.347 -11.859 -29.469 1 53.72 548 GLY B CA 1
ATOM 10826 C C . GLY B 1 548 ? -0.537 -13.016 -29.906 1 53.72 548 GLY B C 1
ATOM 10827 O O . GLY B 1 548 ? -0.59 -13.344 -31.094 1 53.72 548 GLY B O 1
ATOM 10828 N N . GLN B 1 549 ? -1.302 -13.578 -28.984 1 50.81 549 GLN B N 1
ATOM 10829 C CA . GLN B 1 549 ? -2.109 -14.734 -29.359 1 50.81 549 GLN B CA 1
ATOM 10830 C C . GLN B 1 549 ? -3.295 -14.32 -30.234 1 50.81 549 GLN B C 1
ATOM 10832 O O . GLN B 1 549 ? -3.85 -13.234 -30.047 1 50.81 549 GLN B O 1
ATOM 10837 N N . THR B 1 550 ? -3.504 -15.07 -31.266 1 48.72 550 THR B N 1
ATOM 10838 C CA . THR B 1 550 ? -4.59 -14.844 -32.219 1 48.72 550 THR B CA 1
ATOM 10839 C C . THR B 1 550 ? -5.922 -14.703 -31.484 1 48.72 550 THR B C 1
ATOM 10841 O O . THR B 1 550 ? -6.742 -13.852 -31.828 1 48.72 550 THR B O 1
ATOM 10844 N N . GLU B 1 551 ? -6.105 -15.531 -30.516 1 55.44 551 GLU B N 1
ATOM 10845 C CA . GLU B 1 551 ? -7.359 -15.492 -29.766 1 55.44 551 GLU B CA 1
ATOM 10846 C C . GLU B 1 551 ? -7.555 -14.133 -29.094 1 55.44 551 GLU B C 1
ATOM 10848 O O . GLU B 1 551 ? -8.672 -13.609 -29.062 1 55.44 551 GLU B O 1
ATOM 10853 N N . SER B 1 552 ? -6.469 -13.617 -28.766 1 61.25 552 SER B N 1
ATOM 10854 C CA . SER B 1 552 ? -6.539 -12.312 -28.109 1 61.25 552 SER B CA 1
ATOM 10855 C C . SER B 1 552 ? -6.871 -11.211 -29.109 1 61.25 552 SER B C 1
ATOM 10857 O O . SER B 1 552 ? -7.633 -10.289 -28.797 1 61.25 552 SER B O 1
ATOM 10859 N N . ARG B 1 553 ? -6.48 -11.391 -30.281 1 63.53 553 ARG B N 1
ATOM 10860 C CA . ARG B 1 553 ? -6.703 -10.375 -31.312 1 63.53 553 ARG B CA 1
ATOM 10861 C C . ARG B 1 553 ? -8.172 -10.32 -31.703 1 63.53 553 ARG B C 1
ATOM 10863 O O . ARG B 1 553 ? -8.703 -9.242 -32 1 63.53 553 ARG B O 1
ATOM 10870 N N . GLY B 1 554 ? -8.75 -11.43 -31.719 1 70 554 GLY B N 1
ATOM 10871 C CA . GLY B 1 554 ? -10.156 -11.492 -32.094 1 70 554 GLY B CA 1
ATOM 10872 C C . GLY B 1 554 ? -11.07 -10.773 -31.125 1 70 554 GLY B C 1
ATOM 10873 O O . GLY B 1 554 ? -12.117 -10.25 -31.516 1 70 554 GLY B O 1
ATOM 10874 N N . MET B 1 555 ? -10.547 -10.695 -29.953 1 81.88 555 MET B N 1
ATOM 10875 C CA . MET B 1 555 ? -11.414 -10.141 -28.922 1 81.88 555 MET B CA 1
ATOM 10876 C C . MET B 1 555 ? -11.156 -8.648 -28.734 1 81.88 555 MET B C 1
ATOM 10878 O O . MET B 1 555 ? -11.984 -7.934 -28.172 1 81.88 555 MET B O 1
ATOM 10882 N N . LEU B 1 556 ? -10.148 -8.109 -29.312 1 83.81 556 LEU B N 1
ATOM 10883 C CA . LEU B 1 556 ? -9.727 -6.73 -29.078 1 83.81 556 LEU B CA 1
ATOM 10884 C C . LEU B 1 556 ? -10.766 -5.754 -29.625 1 83.81 556 LEU B C 1
ATOM 10886 O O . LEU B 1 556 ? -10.961 -4.672 -29.078 1 83.81 556 LEU B O 1
ATOM 10890 N N . GLY B 1 557 ? -11.391 -6.191 -30.719 1 84.62 557 GLY B N 1
ATOM 10891 C CA . GLY B 1 557 ? -12.453 -5.348 -31.25 1 84.62 557 GLY B CA 1
ATOM 10892 C C . GLY B 1 557 ? -13.609 -5.176 -30.266 1 84.62 557 GLY B C 1
ATOM 10893 O O . GLY B 1 557 ? -14.102 -4.062 -30.078 1 84.62 557 GLY B O 1
ATOM 10894 N N . SER B 1 558 ? -13.992 -6.254 -29.672 1 88.69 558 SER B N 1
ATOM 10895 C CA . SER B 1 558 ? -15.086 -6.23 -28.703 1 88.69 558 SER B CA 1
ATOM 10896 C C . SER B 1 558 ? -14.695 -5.457 -27.453 1 88.69 558 SER B C 1
ATOM 10898 O O . SER B 1 558 ? -15.484 -4.66 -26.938 1 88.69 558 SER B O 1
ATOM 10900 N N . VAL B 1 559 ? -13.516 -5.703 -27.031 1 89.94 559 VAL B N 1
ATOM 10901 C CA . VAL B 1 559 ? -13.023 -5.066 -25.812 1 89.94 559 VAL B CA 1
ATOM 10902 C C . VAL B 1 559 ? -12.883 -3.562 -26.031 1 89.94 559 VAL B C 1
ATOM 10904 O O . VAL B 1 559 ? -13.211 -2.76 -25.156 1 89.94 559 VAL B O 1
ATOM 10907 N N . SER B 1 560 ? -12.391 -3.182 -27.172 1 90.19 560 SER B N 1
ATOM 10908 C CA . SER B 1 560 ? -12.266 -1.772 -27.547 1 90.19 560 SER B CA 1
ATOM 10909 C C . SER B 1 560 ? -13.633 -1.088 -27.562 1 90.19 560 SER B C 1
ATOM 10911 O O . SER B 1 560 ? -13.758 0.065 -27.141 1 90.19 560 SER B O 1
ATOM 10913 N N . TRP B 1 561 ? -14.562 -1.764 -28.078 1 90.69 561 TRP B N 1
ATOM 10914 C CA . TRP B 1 561 ? -15.914 -1.218 -28.125 1 90.69 561 TRP B CA 1
ATOM 10915 C C . TRP B 1 561 ? -16.453 -1 -26.703 1 90.69 561 TRP B C 1
ATOM 10917 O O . TRP B 1 561 ? -17.016 0.055 -26.406 1 90.69 561 TRP B O 1
ATOM 10927 N N . ILE B 1 562 ? -16.328 -1.948 -25.844 1 93.19 562 ILE B N 1
ATOM 10928 C CA . ILE B 1 562 ? -16.797 -1.834 -24.469 1 93.19 562 ILE B CA 1
ATOM 10929 C C . ILE B 1 562 ? -16.125 -0.648 -23.781 1 93.19 562 ILE B C 1
ATOM 10931 O O . ILE B 1 562 ? -16.781 0.153 -23.109 1 93.19 562 ILE B O 1
ATOM 10935 N N . CYS B 1 563 ? -14.789 -0.534 -23.922 1 93.38 563 CYS B N 1
ATOM 10936 C CA . CYS B 1 563 ? -14.031 0.562 -23.328 1 93.38 563 CYS B CA 1
ATOM 10937 C C . CYS B 1 563 ? -14.555 1.91 -23.797 1 93.38 563 CYS B C 1
ATOM 10939 O O . CYS B 1 563 ? -14.672 2.854 -23.016 1 93.38 563 CYS B O 1
ATOM 10941 N N . SER B 1 564 ? -14.875 1.985 -25.078 1 92.12 564 SER B N 1
ATOM 10942 C CA . SER B 1 564 ? -15.414 3.221 -25.625 1 92.12 564 SER B CA 1
ATOM 10943 C C . SER B 1 564 ? -16.766 3.562 -25 1 92.12 564 SER B C 1
ATOM 10945 O O . SER B 1 564 ? -17.047 4.73 -24.719 1 92.12 564 SER B O 1
ATOM 10947 N N . GLN B 1 565 ? -17.594 2.574 -24.75 1 92.38 565 GLN B N 1
ATOM 10948 C CA . GLN B 1 565 ? -18.906 2.789 -24.156 1 92.38 565 GLN B CA 1
ATOM 10949 C C . GLN B 1 565 ? -18.766 3.246 -22.703 1 92.38 565 GLN B C 1
ATOM 10951 O O . GLN B 1 565 ? -19.656 3.938 -22.188 1 92.38 565 GLN B O 1
ATOM 10956 N N . LEU B 1 566 ? -17.672 2.871 -22.078 1 92.81 566 LEU B N 1
ATOM 10957 C CA . LEU B 1 566 ? -17.438 3.232 -20.688 1 92.81 566 LEU B CA 1
ATOM 10958 C C . LEU B 1 566 ? -16.781 4.602 -20.594 1 92.81 566 LEU B C 1
ATOM 10960 O O . LEU B 1 566 ? -16.422 5.051 -19.5 1 92.81 566 LEU B O 1
ATOM 10964 N N . GLY B 1 567 ? -16.5 5.207 -21.734 1 89.5 567 GLY B N 1
ATOM 10965 C CA . GLY B 1 567 ? -16.047 6.59 -21.734 1 89.5 567 GLY B CA 1
ATOM 10966 C C . GLY B 1 567 ? -14.586 6.75 -22.094 1 89.5 567 GLY B C 1
ATOM 10967 O O . GLY B 1 567 ? -14.086 7.871 -22.203 1 89.5 567 GLY B O 1
ATOM 10968 N N . VAL B 1 568 ? -13.836 5.637 -22.281 1 89.94 568 VAL B N 1
ATOM 10969 C CA . VAL B 1 568 ? -12.43 5.715 -22.672 1 89.94 568 VAL B CA 1
ATOM 10970 C C . VAL B 1 568 ? -12.336 6.121 -24.141 1 89.94 568 VAL B C 1
ATOM 10972 O O . VAL B 1 568 ? -13.047 5.582 -24.984 1 89.94 568 VAL B O 1
ATOM 10975 N N . GLN B 1 569 ? -11.523 7.066 -24.422 1 84.06 569 GLN B N 1
ATOM 10976 C CA . GLN B 1 569 ? -11.352 7.496 -25.812 1 84.06 569 GLN B CA 1
ATOM 10977 C C . GLN B 1 569 ? -10.57 6.469 -26.609 1 84.06 569 GLN B C 1
ATOM 10979 O O . GLN B 1 569 ? -9.344 6.367 -26.469 1 84.06 569 GLN B O 1
ATOM 10984 N N . MET B 1 570 ? -11.25 5.715 -27.422 1 83.38 570 MET B N 1
ATOM 10985 C CA . MET B 1 570 ? -10.633 4.676 -28.234 1 83.38 570 MET B CA 1
ATOM 10986 C C . MET B 1 570 ? -10.586 5.102 -29.703 1 83.38 570 MET B C 1
ATOM 10988 O O . MET B 1 570 ? -11.352 5.969 -30.125 1 83.38 570 MET B O 1
ATOM 10992 N N . PRO B 1 571 ? -9.492 4.586 -30.391 1 79.69 571 PRO B N 1
ATOM 10993 C CA . PRO B 1 571 ? -9.422 4.98 -31.797 1 79.69 571 PRO B CA 1
ATOM 10994 C C . PRO B 1 571 ? -10.68 4.598 -32.594 1 79.69 571 PRO B C 1
ATOM 10996 O O . PRO B 1 571 ? -11.32 3.594 -32.25 1 79.69 571 PRO B O 1
ATOM 10999 N N . LYS B 1 572 ? -11.016 5.535 -33.531 1 65.56 572 LYS B N 1
ATOM 11000 C CA . LYS B 1 572 ? -12.195 5.328 -34.375 1 65.56 572 LYS B CA 1
ATOM 11001 C C . LYS B 1 572 ? -11.945 4.234 -35.406 1 65.56 572 LYS B C 1
ATOM 11003 O O . LYS B 1 572 ? -10.914 4.227 -36.094 1 65.56 572 LYS B O 1
ATOM 11008 N N . SER B 1 573 ? -12.102 3.025 -35.281 1 51.66 573 SER B N 1
ATOM 11009 C CA . SER B 1 573 ? -11.867 1.773 -36 1 51.66 573 SER B CA 1
ATOM 11010 C C . SER B 1 573 ? -12.25 1.892 -37.469 1 51.66 573 SER B C 1
ATOM 11012 O O . SER B 1 573 ? -12.234 0.901 -38.188 1 51.66 573 SER B O 1
ATOM 11014 N N . ASP B 1 574 ? -12.07 2.824 -38.531 1 52.91 574 ASP B N 1
ATOM 11015 C CA . ASP B 1 574 ? -12.508 2.139 -39.719 1 52.91 574 ASP B CA 1
ATOM 11016 C C . ASP B 1 574 ? -11.492 1.076 -40.156 1 52.91 574 ASP B C 1
ATOM 11018 O O . ASP B 1 574 ? -10.281 1.3 -40.094 1 52.91 574 ASP B O 1
ATOM 11022 N N . PRO B 1 575 ? -12.047 -0.318 -40.406 1 50.97 575 PRO B N 1
ATOM 11023 C CA . PRO B 1 575 ? -12.766 -1.515 -39.938 1 50.97 575 PRO B CA 1
ATOM 11024 C C . PRO B 1 575 ? -12.219 -2.076 -38.625 1 50.97 575 PRO B C 1
ATOM 11026 O O . PRO B 1 575 ? -12.977 -2.619 -37.844 1 50.97 575 PRO B O 1
ATOM 11029 N N . ARG B 1 576 ? -10.781 -2.277 -38.344 1 60.22 576 ARG B N 1
ATOM 11030 C CA . ARG B 1 576 ? -10.219 -2.828 -37.125 1 60.22 576 ARG B CA 1
ATOM 11031 C C . ARG B 1 576 ? -9.094 -1.942 -36.594 1 60.22 576 ARG B C 1
ATOM 11033 O O . ARG B 1 576 ? -8.195 -1.548 -37.344 1 60.22 576 ARG B O 1
ATOM 11040 N N . PRO B 1 577 ? -9.195 -1.372 -35.25 1 65.44 577 PRO B N 1
ATOM 11041 C CA . PRO B 1 577 ? -8.102 -0.553 -34.719 1 65.44 577 PRO B CA 1
ATOM 11042 C C . PRO B 1 577 ? -6.77 -1.294 -34.688 1 65.44 577 PRO B C 1
ATOM 11044 O O . PRO B 1 577 ? -6.738 -2.514 -34.5 1 65.44 577 PRO B O 1
ATOM 11047 N N . THR B 1 578 ? -5.785 -0.509 -35.125 1 76.12 578 THR B N 1
ATOM 11048 C CA . THR B 1 578 ? -4.453 -1.091 -35.031 1 76.12 578 THR B CA 1
ATOM 11049 C C . THR B 1 578 ? -4.039 -1.271 -33.562 1 76.12 578 THR B C 1
ATOM 11051 O O . THR B 1 578 ? -4.543 -0.573 -32.688 1 76.12 578 THR B O 1
ATOM 11054 N N . ILE B 1 579 ? -3.354 -2.279 -33.344 1 79.81 579 ILE B N 1
ATOM 11055 C CA . ILE B 1 579 ? -2.861 -2.547 -31.984 1 79.81 579 ILE B CA 1
ATOM 11056 C C . ILE B 1 579 ? -2.139 -1.316 -31.453 1 79.81 579 ILE B C 1
ATOM 11058 O O . ILE B 1 579 ? -2.314 -0.946 -30.281 1 79.81 579 ILE B O 1
ATOM 11062 N N . THR B 1 580 ? -1.369 -0.663 -32.312 1 80.94 580 THR B N 1
ATOM 11063 C CA . THR B 1 580 ? -0.628 0.528 -31.906 1 80.94 580 THR B CA 1
ATOM 11064 C C . THR B 1 580 ? -1.583 1.666 -31.547 1 80.94 580 THR B C 1
ATOM 11066 O O . THR B 1 580 ? -1.356 2.396 -30.578 1 80.94 580 THR B O 1
ATOM 11069 N N . GLY B 1 581 ? -2.533 1.805 -32.344 1 84.12 581 GLY B N 1
ATOM 11070 C CA . GLY B 1 581 ? -3.535 2.818 -32.062 1 84.12 581 GLY B CA 1
ATOM 11071 C C . GLY B 1 581 ? -4.277 2.57 -30.766 1 84.12 581 GLY B C 1
ATOM 11072 O O . GLY B 1 581 ? -4.555 3.508 -30.016 1 84.12 581 GLY B O 1
ATOM 11073 N N . LEU B 1 582 ? -4.566 1.338 -30.516 1 87.75 582 LEU B N 1
ATOM 11074 C CA . LEU B 1 582 ? -5.234 0.953 -29.266 1 87.75 582 LEU B CA 1
ATOM 11075 C C . LEU B 1 582 ? -4.344 1.24 -28.062 1 87.75 582 LEU B C 1
ATOM 11077 O O . LEU B 1 582 ? -4.812 1.774 -27.062 1 87.75 582 LEU B O 1
ATOM 11081 N N . GLN B 1 583 ? -3.102 0.911 -28.203 1 87.31 583 GLN B N 1
ATOM 11082 C CA . GLN B 1 583 ? -2.15 1.111 -27.109 1 87.31 583 GLN B CA 1
ATOM 11083 C C . GLN B 1 583 ? -1.978 2.596 -26.797 1 87.31 583 GLN B C 1
ATOM 11085 O O . GLN B 1 583 ? -1.92 2.986 -25.625 1 87.31 583 GLN B O 1
ATOM 11090 N N . GLN B 1 584 ? -1.994 3.406 -27.797 1 86.12 584 GLN B N 1
ATOM 11091 C CA . GLN B 1 584 ? -1.848 4.848 -27.609 1 86.12 584 GLN B CA 1
ATOM 11092 C C . GLN B 1 584 ? -3.07 5.441 -26.922 1 86.12 584 GLN B C 1
ATOM 11094 O O . GLN B 1 584 ? -2.941 6.316 -26.062 1 86.12 584 GLN B O 1
ATOM 11099 N N . SER B 1 585 ? -4.176 4.969 -27.297 1 90.38 585 SER B N 1
ATOM 11100 C CA . SER B 1 585 ? -5.41 5.43 -26.672 1 90.38 585 SER B CA 1
ATOM 11101 C C . SER B 1 585 ? -5.457 5.043 -25.203 1 90.38 585 SER B C 1
ATOM 11103 O O . SER B 1 585 ? -5.875 5.84 -24.359 1 90.38 585 SER B O 1
ATOM 11105 N N . LEU B 1 586 ? -5.031 3.889 -24.922 1 92.06 586 LEU B N 1
ATOM 11106 C CA . LEU B 1 586 ? -5.023 3.406 -23.547 1 92.06 586 LEU B CA 1
ATOM 11107 C C . LEU B 1 586 ? -4 4.168 -22.719 1 92.06 586 LEU B C 1
ATOM 11109 O O . LEU B 1 586 ? -4.258 4.477 -21.547 1 92.06 586 LEU B O 1
ATOM 11113 N N . GLN B 1 587 ? -2.891 4.473 -23.312 1 90.62 587 GLN B N 1
ATOM 11114 C CA . GLN B 1 587 ? -1.878 5.27 -22.625 1 90.62 587 GLN B CA 1
ATOM 11115 C C . GLN B 1 587 ? -2.393 6.672 -22.328 1 90.62 587 GLN B C 1
ATOM 11117 O O . GLN B 1 587 ? -2.133 7.219 -21.25 1 90.62 587 GLN B O 1
ATOM 11122 N N . ALA B 1 588 ? -3.121 7.207 -23.234 1 90.38 588 ALA B N 1
ATOM 11123 C CA . ALA B 1 588 ? -3.705 8.531 -23.047 1 90.38 588 ALA B CA 1
ATOM 11124 C C . ALA B 1 588 ? -4.719 8.523 -21.906 1 90.38 588 ALA B C 1
ATOM 11126 O O . ALA B 1 588 ? -4.824 9.5 -21.156 1 90.38 588 ALA B O 1
ATOM 11127 N N . ALA B 1 589 ? -5.395 7.473 -21.75 1 93.62 589 ALA B N 1
ATOM 11128 C CA . ALA B 1 589 ? -6.398 7.336 -20.688 1 93.62 589 ALA B CA 1
ATOM 11129 C C . ALA B 1 589 ? -5.738 7.23 -19.312 1 93.62 589 ALA B C 1
ATOM 11131 O O . ALA B 1 589 ? -6.406 7.375 -18.297 1 93.62 589 ALA B O 1
ATOM 11132 N N . VAL B 1 590 ? -4.453 7.016 -19.328 1 93.88 590 VAL B N 1
ATOM 11133 C CA . VAL B 1 590 ? -3.727 6.965 -18.062 1 93.88 590 VAL B CA 1
ATOM 11134 C C . VAL B 1 590 ? -3.264 8.367 -17.672 1 93.88 590 VAL B C 1
ATOM 11136 O O . VAL B 1 590 ? -3.516 8.82 -16.547 1 93.88 590 VAL B O 1
ATOM 11139 N N . VAL B 1 591 ? -2.701 9.156 -18.609 1 90.19 591 VAL B N 1
ATOM 11140 C CA . VAL B 1 591 ? -1.886 10.297 -18.219 1 90.19 591 VAL B CA 1
ATOM 11141 C C . VAL B 1 591 ? -2.586 11.594 -18.625 1 90.19 591 VAL B C 1
ATOM 11143 O O . VAL B 1 591 ? -2.303 12.664 -18.078 1 90.19 591 VAL B O 1
ATOM 11146 N N . ASP B 1 592 ? -3.48 11.602 -19.625 1 87.25 592 ASP B N 1
ATOM 11147 C CA . ASP B 1 592 ? -4.008 12.836 -20.203 1 87.25 592 ASP B CA 1
ATOM 11148 C C . ASP B 1 592 ? -5.188 13.367 -19.391 1 87.25 592 ASP B C 1
ATOM 11150 O O . ASP B 1 592 ? -6.293 12.828 -19.469 1 87.25 592 ASP B O 1
ATOM 11154 N N . PRO B 1 593 ? -4.992 14.414 -18.703 1 83.19 593 PRO B N 1
ATOM 11155 C CA . PRO B 1 593 ? -6.086 14.953 -17.891 1 83.19 593 PRO B CA 1
ATOM 11156 C C . PRO B 1 593 ? -7.195 15.578 -18.734 1 83.19 593 PRO B C 1
ATOM 11158 O O . PRO B 1 593 ? -8.289 15.828 -18.219 1 83.19 593 PRO B O 1
ATOM 11161 N N . SER B 1 594 ? -6.973 15.859 -19.953 1 82.62 594 SER B N 1
ATOM 11162 C CA . SER B 1 594 ? -7.973 16.453 -20.844 1 82.62 594 SER B CA 1
ATOM 11163 C C . SER B 1 594 ? -8.922 15.406 -21.391 1 82.62 594 SER B C 1
ATOM 11165 O O . SER B 1 594 ? -9.992 15.734 -21.922 1 82.62 594 SER B O 1
ATOM 11167 N N . ALA B 1 595 ? -8.477 14.203 -21.281 1 82.69 595 ALA B N 1
ATOM 11168 C CA . ALA B 1 595 ? -9.359 13.133 -21.734 1 82.69 595 ALA B CA 1
ATOM 11169 C C . ALA B 1 595 ? -10.617 13.062 -20.875 1 82.69 595 ALA B C 1
ATOM 11171 O O . ALA B 1 595 ? -10.586 13.375 -19.672 1 82.69 595 ALA B O 1
ATOM 11172 N N . PRO B 1 596 ? -11.766 12.773 -21.453 1 79.75 596 PRO B N 1
ATOM 11173 C CA . PRO B 1 596 ? -13.016 12.688 -20.688 1 79.75 596 PRO B CA 1
ATOM 11174 C C . PRO B 1 596 ? -12.898 11.773 -19.469 1 79.75 596 PRO B C 1
ATOM 11176 O O . PRO B 1 596 ? -13.43 12.094 -18.391 1 79.75 596 PRO B O 1
ATOM 11179 N N . VAL B 1 597 ? -12.234 10.625 -19.719 1 90.25 597 VAL B N 1
ATOM 11180 C CA . VAL B 1 597 ? -11.992 9.68 -18.625 1 90.25 597 VAL B CA 1
ATOM 11181 C C . VAL B 1 597 ? -10.5 9.336 -18.578 1 90.25 597 VAL B C 1
ATOM 11183 O O . VAL B 1 597 ? -9.938 8.836 -19.547 1 90.25 597 VAL B O 1
ATOM 11186 N N . SER B 1 598 ? -9.859 9.648 -17.531 1 93.5 598 SER B N 1
ATOM 11187 C CA . SER B 1 598 ? -8.445 9.32 -17.359 1 93.5 598 SER B CA 1
ATOM 11188 C C . SER B 1 598 ? -8.117 9.078 -15.898 1 93.5 598 SER B C 1
ATOM 11190 O O . SER B 1 598 ? -8.766 9.625 -15.008 1 93.5 598 SER B O 1
ATOM 11192 N N . VAL B 1 599 ? -7.172 8.25 -15.68 1 95.81 599 VAL B N 1
ATOM 11193 C CA . VAL B 1 599 ? -6.707 7.973 -14.32 1 95.81 599 VAL B CA 1
ATOM 11194 C C . VAL B 1 599 ? -6.176 9.258 -13.688 1 95.81 599 VAL B C 1
ATOM 11196 O O . VAL B 1 599 ? -6.422 9.516 -12.508 1 95.81 599 VAL B O 1
ATOM 11199 N N . ALA B 1 600 ? -5.527 10.094 -14.445 1 93 600 ALA B N 1
ATOM 11200 C CA . ALA B 1 600 ? -4.957 11.352 -13.953 1 93 600 ALA B CA 1
ATOM 11201 C C . ALA B 1 600 ? -6.043 12.273 -13.406 1 93 600 ALA B C 1
ATOM 11203 O O . ALA B 1 600 ? -5.883 12.859 -12.336 1 93 600 ALA B O 1
ATOM 11204 N N . THR B 1 601 ? -7.148 12.367 -14.086 1 91.88 601 THR B N 1
ATOM 11205 C CA . THR B 1 601 ? -8.242 13.227 -13.656 1 91.88 601 THR B CA 1
ATOM 11206 C C . THR B 1 601 ? -8.883 12.695 -12.375 1 91.88 601 THR B C 1
ATOM 11208 O O . THR B 1 601 ? -9.195 13.469 -11.469 1 91.88 601 THR B O 1
ATOM 11211 N N . GLN B 1 602 ? -9.055 11.453 -12.312 1 94.69 602 GLN B N 1
ATOM 11212 C CA . GLN B 1 602 ? -9.68 10.859 -11.133 1 94.69 602 GLN B CA 1
ATOM 11213 C C . GLN B 1 602 ? -8.766 10.977 -9.914 1 94.69 602 GLN B C 1
ATOM 11215 O O . GLN B 1 602 ? -9.242 11.156 -8.797 1 94.69 602 GLN B O 1
ATOM 11220 N N . LEU B 1 603 ? -7.469 10.828 -10.148 1 93.69 603 LEU B N 1
ATOM 11221 C CA . LEU B 1 603 ? -6.512 10.984 -9.055 1 93.69 603 LEU B CA 1
ATOM 11222 C C . LEU B 1 603 ? -6.535 12.406 -8.516 1 93.69 603 LEU B C 1
ATOM 11224 O O . LEU B 1 603 ? -6.41 12.617 -7.305 1 93.69 603 LEU B O 1
ATOM 11228 N N . ARG B 1 604 ? -6.703 13.367 -9.344 1 86.25 604 ARG B N 1
ATOM 11229 C CA . ARG B 1 604 ? -6.801 14.758 -8.914 1 86.25 604 ARG B CA 1
ATOM 11230 C C . ARG B 1 604 ? -8.055 14.984 -8.078 1 86.25 604 ARG B C 1
ATOM 11232 O O . ARG B 1 604 ? -8.031 15.719 -7.09 1 86.25 604 ARG B O 1
ATOM 11239 N N . GLN B 1 605 ? -9.125 14.359 -8.516 1 90.75 605 GLN B N 1
ATOM 11240 C CA . GLN B 1 605 ? -10.375 14.477 -7.766 1 90.75 605 GLN B CA 1
ATOM 11241 C C . GLN B 1 605 ? -10.258 13.805 -6.402 1 90.75 605 GLN B C 1
ATOM 11243 O O . GLN B 1 605 ? -10.766 14.32 -5.406 1 90.75 605 GLN B O 1
ATOM 11248 N N . LEU B 1 606 ? -9.609 12.648 -6.414 1 94.12 606 LEU B N 1
ATOM 11249 C CA . LEU B 1 606 ? -9.375 11.945 -5.156 1 94.12 606 LEU B CA 1
ATOM 11250 C C . LEU B 1 606 ? -8.531 12.797 -4.215 1 94.12 606 LEU B C 1
ATOM 11252 O O . LEU B 1 606 ? -8.852 12.922 -3.029 1 94.12 606 LEU B O 1
ATOM 11256 N N . ALA B 1 607 ? -7.477 13.398 -4.723 1 86.25 607 ALA B N 1
ATOM 11257 C CA . ALA B 1 607 ? -6.598 14.242 -3.922 1 86.25 607 ALA B CA 1
ATOM 11258 C C . ALA B 1 607 ? -7.348 15.453 -3.375 1 86.25 607 ALA B C 1
ATOM 11260 O O . ALA B 1 607 ? -7.152 15.844 -2.221 1 86.25 607 ALA B O 1
ATOM 11261 N N . ASN B 1 608 ? -8.234 16 -4.184 1 81.56 608 ASN B N 1
ATOM 11262 C CA . ASN B 1 608 ? -9.016 17.156 -3.758 1 81.56 608 ASN B CA 1
ATOM 11263 C C . ASN B 1 608 ? -9.977 16.797 -2.625 1 81.56 608 ASN B C 1
ATOM 11265 O O . ASN B 1 608 ? -10.125 17.562 -1.666 1 81.56 608 ASN B O 1
ATOM 11269 N N . ALA B 1 609 ? -10.633 15.703 -2.74 1 88.44 609 ALA B N 1
ATOM 11270 C CA . ALA B 1 609 ? -11.531 15.258 -1.681 1 88.44 609 ALA B CA 1
ATOM 11271 C C . ALA B 1 609 ? -10.766 14.953 -0.399 1 88.44 609 ALA B C 1
ATOM 11273 O O . ALA B 1 609 ? -11.211 15.297 0.698 1 88.44 609 ALA B O 1
ATOM 11274 N N . ALA B 1 610 ? -9.609 14.344 -0.559 1 87.56 610 ALA B N 1
ATOM 11275 C CA . ALA B 1 610 ? -8.781 13.992 0.594 1 87.56 610 ALA B CA 1
ATOM 11276 C C . ALA B 1 610 ? -8.281 15.242 1.312 1 87.56 610 ALA B C 1
ATOM 11278 O O . ALA B 1 610 ? -8.227 15.281 2.543 1 87.56 610 ALA B O 1
ATOM 11279 N N . TYR B 1 611 ? -7.93 16.188 0.545 1 75.12 611 TYR B N 1
ATOM 11280 C CA . TYR B 1 611 ? -7.43 17.438 1.109 1 75.12 611 TYR B CA 1
ATOM 11281 C C . TYR B 1 611 ? -8.484 18.094 2 1 75.12 611 TYR B C 1
ATOM 11283 O O . TYR B 1 611 ? -8.148 18.75 2.992 1 75.12 611 TYR B O 1
ATOM 11291 N N . GLN B 1 612 ? -9.734 17.875 1.668 1 76.06 612 GLN B N 1
ATOM 11292 C CA . GLN B 1 612 ? -10.828 18.484 2.416 1 76.06 612 GLN B CA 1
ATOM 11293 C C . GLN B 1 612 ? -11.023 17.797 3.766 1 76.06 612 GLN B C 1
ATOM 11295 O O . GLN B 1 612 ? -11.648 18.359 4.668 1 76.06 612 GLN B O 1
ATOM 11300 N N . VAL B 1 613 ? -10.484 16.641 3.908 1 83.44 613 VAL B N 1
ATOM 11301 C CA . VAL B 1 613 ? -10.672 15.898 5.152 1 83.44 613 VAL B CA 1
ATOM 11302 C C . VAL B 1 613 ? -9.32 15.516 5.738 1 83.44 613 VAL B C 1
ATOM 11304 O O . VAL B 1 613 ? -9.18 14.453 6.352 1 83.44 613 VAL B O 1
ATOM 11307 N N . ARG B 1 614 ? -8.305 16.281 5.539 1 76.06 614 ARG B N 1
ATOM 11308 C CA . ARG B 1 614 ? -6.93 16 5.953 1 76.06 614 ARG B CA 1
ATOM 11309 C C . ARG B 1 614 ? -6.859 15.711 7.449 1 76.06 614 ARG B C 1
ATOM 11311 O O . ARG B 1 614 ? -6.039 14.898 7.887 1 76.06 614 ARG B O 1
ATOM 11318 N N . GLU B 1 615 ? -7.672 16.281 8.258 1 70.88 615 GLU B N 1
ATOM 11319 C CA . GLU B 1 615 ? -7.629 16.172 9.711 1 70.88 615 GLU B CA 1
ATOM 11320 C C . GLU B 1 615 ? -8.055 14.789 10.172 1 70.88 615 GLU B C 1
ATOM 11322 O O . GLU B 1 615 ? -7.738 14.367 11.289 1 70.88 615 GLU B O 1
ATOM 11327 N N . HIS B 1 616 ? -8.797 14.086 9.305 1 79.62 616 HIS B N 1
ATOM 11328 C CA . HIS B 1 616 ? -9.297 12.758 9.656 1 79.62 616 HIS B CA 1
ATOM 11329 C C . HIS B 1 616 ? -8.344 11.664 9.188 1 79.62 616 HIS B C 1
ATOM 11331 O O . HIS B 1 616 ? -8.57 10.484 9.461 1 79.62 616 HIS B O 1
ATOM 11337 N N . LEU B 1 617 ? -7.305 12.133 8.523 1 82.75 617 LEU B N 1
ATOM 11338 C CA . LEU B 1 617 ? -6.406 11.148 7.93 1 82.75 617 LEU B CA 1
ATOM 11339 C C . LEU B 1 617 ? -5.086 11.086 8.695 1 82.75 617 LEU B C 1
ATOM 11341 O O . LEU B 1 617 ? -4.535 12.125 9.07 1 82.75 617 LEU B O 1
ATOM 11345 N N . SER B 1 618 ? -4.664 9.867 9.016 1 81.69 618 SER B N 1
ATOM 11346 C CA . SER B 1 618 ? -3.336 9.711 9.602 1 81.69 618 SER B CA 1
ATOM 11347 C C . SER B 1 618 ? -2.252 10.211 8.648 1 81.69 618 SER B C 1
ATOM 11349 O O . SER B 1 618 ? -2.496 10.383 7.453 1 81.69 618 SER B O 1
ATOM 11351 N N . LEU B 1 619 ? -1.129 10.484 9.195 1 73.75 619 LEU B N 1
ATOM 11352 C CA . LEU B 1 619 ? -0.013 10.953 8.383 1 73.75 619 LEU B CA 1
ATOM 11353 C C . LEU B 1 619 ? 0.356 9.914 7.324 1 73.75 619 LEU B C 1
ATOM 11355 O O . LEU B 1 619 ? 0.685 10.273 6.191 1 73.75 619 LEU B O 1
ATOM 11359 N N . ASP B 1 620 ? 0.287 8.664 7.719 1 80.62 620 ASP B N 1
ATOM 11360 C CA . ASP B 1 620 ? 0.595 7.598 6.77 1 80.62 620 ASP B CA 1
ATOM 11361 C C . ASP B 1 620 ? -0.403 7.586 5.613 1 80.62 620 ASP B C 1
ATOM 11363 O O . ASP B 1 620 ? -0.017 7.414 4.457 1 80.62 620 ASP B O 1
ATOM 11367 N N . ASN B 1 621 ? -1.65 7.707 5.945 1 85.81 621 ASN B N 1
ATOM 11368 C CA . ASN B 1 621 ? -2.697 7.762 4.93 1 85.81 621 ASN B CA 1
ATOM 11369 C C . ASN B 1 621 ? -2.521 8.961 4.004 1 85.81 621 ASN B C 1
ATOM 11371 O O . ASN B 1 621 ? -2.68 8.844 2.789 1 85.81 621 ASN B O 1
ATOM 11375 N N . TRP B 1 622 ? -2.174 10.031 4.598 1 80.19 622 TRP B N 1
ATOM 11376 C CA . TRP B 1 622 ? -1.98 11.266 3.846 1 80.19 622 TRP B CA 1
ATOM 11377 C C . TRP B 1 622 ? -0.801 11.141 2.887 1 80.19 622 TRP B C 1
ATOM 11379 O O . TRP B 1 622 ? -0.888 11.555 1.729 1 80.19 622 TRP B O 1
ATOM 11389 N N . HIS B 1 623 ? 0.244 10.531 3.377 1 75.69 623 HIS B N 1
ATOM 11390 C CA . HIS B 1 623 ? 1.426 10.328 2.545 1 75.69 623 HIS B CA 1
ATOM 11391 C C . HIS B 1 623 ? 1.118 9.422 1.356 1 75.69 623 HIS B C 1
ATOM 11393 O O . HIS B 1 623 ? 1.582 9.672 0.242 1 75.69 623 HIS B O 1
ATOM 11399 N N . ALA B 1 624 ? 0.387 8.461 1.64 1 81.88 624 ALA B N 1
ATOM 11400 C CA . ALA B 1 624 ? -0.001 7.535 0.578 1 81.88 624 ALA B CA 1
ATOM 11401 C C . ALA B 1 624 ? -0.815 8.25 -0.499 1 81.88 624 ALA B C 1
ATOM 11403 O O . ALA B 1 624 ? -0.599 8.031 -1.693 1 81.88 624 ALA B O 1
ATOM 11404 N N . LEU B 1 625 ? -1.7 9.125 -0.112 1 86.38 625 LEU B N 1
ATOM 11405 C CA . LEU B 1 625 ? -2.604 9.828 -1.016 1 86.38 625 LEU B CA 1
ATOM 11406 C C . LEU B 1 625 ? -1.85 10.867 -1.838 1 86.38 625 LEU B C 1
ATOM 11408 O O . LEU B 1 625 ? -2.092 11.016 -3.039 1 86.38 625 LEU B O 1
ATOM 11412 N N . THR B 1 626 ? -0.909 11.57 -1.244 1 75.38 626 THR B N 1
ATOM 11413 C CA . THR B 1 626 ? -0.254 12.703 -1.89 1 75.38 626 THR B CA 1
ATOM 11414 C C . THR B 1 626 ? 0.768 12.219 -2.916 1 75.38 626 THR B C 1
ATOM 11416 O O . THR B 1 626 ? 1.137 12.961 -3.828 1 75.38 626 THR B O 1
ATOM 11419 N N . LYS B 1 627 ? 1.158 10.961 -2.83 1 78.69 627 LYS B N 1
ATOM 11420 C CA . LYS B 1 627 ? 2.129 10.406 -3.768 1 78.69 627 LYS B CA 1
ATOM 11421 C C . LYS B 1 627 ? 1.447 9.922 -5.047 1 78.69 627 LYS B C 1
ATOM 11423 O O . LYS B 1 627 ? 2.098 9.766 -6.082 1 78.69 627 LYS B O 1
ATOM 11428 N N . MET B 1 628 ? 0.186 9.742 -5.098 1 88.75 628 MET B N 1
ATOM 11429 C CA . MET B 1 628 ? -0.514 9.031 -6.16 1 88.75 628 MET B CA 1
ATOM 11430 C C . MET B 1 628 ? -0.544 9.852 -7.441 1 88.75 628 MET B C 1
ATOM 11432 O O . MET B 1 628 ? -0.271 9.336 -8.523 1 88.75 628 MET B O 1
ATOM 11436 N N . PRO B 1 629 ? -0.849 11.211 -7.336 1 84.94 629 PRO B N 1
ATOM 11437 C CA . PRO B 1 629 ? -0.909 11.977 -8.578 1 84.94 629 PRO B CA 1
ATOM 11438 C C . PRO B 1 629 ? 0.426 12.008 -9.32 1 84.94 629 PRO B C 1
ATOM 11440 O O . PRO B 1 629 ? 0.45 12 -10.555 1 84.94 629 PRO B O 1
ATOM 11443 N N . ALA B 1 630 ? 1.505 11.898 -8.648 1 81.06 630 ALA B N 1
ATOM 11444 C CA . ALA B 1 630 ? 2.836 11.945 -9.25 1 81.06 630 ALA B CA 1
ATOM 11445 C C . ALA B 1 630 ? 3.125 10.68 -10.047 1 81.06 630 ALA B C 1
ATOM 11447 O O . ALA B 1 630 ? 3.973 10.68 -10.945 1 81.06 630 ALA B O 1
ATOM 11448 N N . MET B 1 631 ? 2.443 9.641 -9.82 1 85.38 631 MET B N 1
ATOM 11449 C CA . MET B 1 631 ? 2.678 8.352 -10.469 1 85.38 631 MET B CA 1
ATOM 11450 C C . MET B 1 631 ? 2.359 8.422 -11.953 1 85.38 631 MET B C 1
ATOM 11452 O O . MET B 1 631 ? 2.908 7.66 -12.75 1 85.38 631 MET B O 1
ATOM 11456 N N . VAL B 1 632 ? 1.449 9.344 -12.352 1 89.44 632 VAL B N 1
ATOM 11457 C CA . VAL B 1 632 ? 0.986 9.375 -13.734 1 89.44 632 VAL B CA 1
ATOM 11458 C C . VAL B 1 632 ? 1.486 10.641 -14.422 1 89.44 632 VAL B C 1
ATOM 11460 O O . VAL B 1 632 ? 1.019 10.992 -15.508 1 89.44 632 VAL B O 1
ATOM 11463 N N . GLN B 1 633 ? 2.34 11.344 -13.75 1 76.75 633 GLN B N 1
ATOM 11464 C CA . GLN B 1 633 ? 2.854 12.578 -14.328 1 76.75 633 GLN B CA 1
ATOM 11465 C C . GLN B 1 633 ? 4.074 12.312 -15.203 1 76.75 633 GLN B C 1
ATOM 11467 O O . GLN B 1 633 ? 4.395 13.102 -16.094 1 76.75 633 GLN B O 1
ATOM 11472 N N . GLU B 1 634 ? 4.75 11.164 -14.922 1 69.31 634 GLU B N 1
ATOM 11473 C CA . GLU B 1 634 ? 5.938 10.859 -15.711 1 69.31 634 GLU B CA 1
ATOM 11474 C C . GLU B 1 634 ? 5.566 10.391 -17.109 1 69.31 634 GLU B C 1
ATOM 11476 O O . GLU B 1 634 ? 4.473 9.859 -17.328 1 69.31 634 GLU B O 1
ATOM 11481 N N . ARG B 1 635 ? 6.402 10.727 -18.109 1 71 635 ARG B N 1
ATOM 11482 C CA . ARG B 1 635 ? 6.176 10.32 -19.484 1 71 635 ARG B CA 1
ATOM 11483 C C . ARG B 1 635 ? 6.121 8.805 -19.609 1 71 635 ARG B C 1
ATOM 11485 O O . ARG B 1 635 ? 7.039 8.109 -19.172 1 71 635 ARG B O 1
ATOM 11492 N N . ILE B 1 636 ? 4.887 8.297 -19.922 1 79.44 636 ILE B N 1
ATOM 11493 C CA . ILE B 1 636 ? 4.66 6.887 -20.203 1 79.44 636 ILE B CA 1
ATOM 11494 C C . ILE B 1 636 ? 4.719 6.645 -21.719 1 79.44 636 ILE B C 1
ATOM 11496 O O . ILE B 1 636 ? 3.764 6.945 -22.438 1 79.44 636 ILE B O 1
ATOM 11500 N N . ASN B 1 637 ? 5.828 6.121 -22.172 1 75.75 637 ASN B N 1
ATOM 11501 C CA . ASN B 1 637 ? 6.047 6.059 -23.609 1 75.75 637 ASN B CA 1
ATOM 11502 C C . ASN B 1 637 ? 5.82 4.648 -24.156 1 75.75 637 ASN B C 1
ATOM 11504 O O . ASN B 1 637 ? 5.809 4.438 -25.359 1 75.75 637 ASN B O 1
ATOM 11508 N N . THR B 1 638 ? 5.691 3.736 -23.328 1 78.19 638 THR B N 1
ATOM 11509 C CA . THR B 1 638 ? 5.52 2.361 -23.781 1 78.19 638 THR B CA 1
ATOM 11510 C C . THR B 1 638 ? 4.34 1.701 -23.078 1 78.19 638 THR B C 1
ATOM 11512 O O . THR B 1 638 ? 3.986 2.084 -21.953 1 78.19 638 THR B O 1
ATOM 11515 N N . PRO B 1 639 ? 3.73 0.766 -23.719 1 81.31 639 PRO B N 1
ATOM 11516 C CA . PRO B 1 639 ? 2.645 0.024 -23.078 1 81.31 639 PRO B CA 1
ATOM 11517 C C . PRO B 1 639 ? 3.094 -0.696 -21.812 1 81.31 639 PRO B C 1
ATOM 11519 O O . PRO B 1 639 ? 2.332 -0.782 -20.844 1 81.31 639 PRO B O 1
ATOM 11522 N N . ALA B 1 640 ? 4.266 -1.146 -21.844 1 74.88 640 ALA B N 1
ATOM 11523 C CA . ALA B 1 640 ? 4.793 -1.818 -20.656 1 74.88 640 ALA B CA 1
ATOM 11524 C C . ALA B 1 640 ? 4.938 -0.844 -19.484 1 74.88 640 ALA B C 1
ATOM 11526 O O . ALA B 1 640 ? 4.641 -1.19 -18.344 1 74.88 640 ALA B O 1
ATOM 11527 N N . ALA B 1 641 ? 5.418 0.262 -19.797 1 80.69 641 ALA B N 1
ATOM 11528 C CA . ALA B 1 641 ? 5.531 1.294 -18.766 1 80.69 641 ALA B CA 1
ATOM 11529 C C . ALA B 1 641 ? 4.16 1.683 -18.234 1 80.69 641 ALA B C 1
ATOM 11531 O O . ALA B 1 641 ? 4.004 1.926 -17.031 1 80.69 641 ALA B O 1
ATOM 11532 N N . ALA B 1 642 ? 3.254 1.704 -19.109 1 88.62 642 ALA B N 1
ATOM 11533 C CA . ALA B 1 642 ? 1.891 2.023 -18.703 1 88.62 642 ALA B CA 1
ATOM 11534 C C . ALA B 1 642 ? 1.336 0.954 -17.766 1 88.62 642 ALA B C 1
ATOM 11536 O O . ALA B 1 642 ? 0.674 1.271 -16.766 1 88.62 642 ALA B O 1
ATOM 11537 N N . GLN B 1 643 ? 1.62 -0.207 -18.094 1 86.12 643 GLN B N 1
ATOM 11538 C CA . GLN B 1 643 ? 1.172 -1.313 -17.25 1 86.12 643 GLN B CA 1
ATOM 11539 C C . GLN B 1 643 ? 1.792 -1.235 -15.867 1 86.12 643 GLN B C 1
ATOM 11541 O O . GLN B 1 643 ? 1.121 -1.497 -14.867 1 86.12 643 GLN B O 1
ATOM 11546 N N . HIS B 1 644 ? 2.996 -0.885 -15.836 1 82.75 644 HIS B N 1
ATOM 11547 C CA . HIS B 1 644 ? 3.705 -0.761 -14.57 1 82.75 644 HIS B CA 1
ATOM 11548 C C . HIS B 1 644 ? 3.115 0.354 -13.711 1 82.75 644 HIS B C 1
ATOM 11550 O O . HIS B 1 644 ? 2.895 0.172 -12.516 1 82.75 644 HIS B O 1
ATOM 11556 N N . VAL B 1 645 ? 2.9 1.421 -14.312 1 89.38 645 VAL B N 1
ATOM 11557 C CA . VAL B 1 645 ? 2.326 2.562 -13.609 1 89.38 645 VAL B CA 1
ATOM 11558 C C . VAL B 1 645 ? 0.934 2.205 -13.094 1 89.38 645 VAL B C 1
ATOM 11560 O O . VAL B 1 645 ? 0.579 2.541 -11.961 1 89.38 645 VAL B O 1
ATOM 11563 N N . LEU B 1 646 ? 0.183 1.56 -13.922 1 93.5 646 LEU B N 1
ATOM 11564 C CA . LEU B 1 646 ? -1.16 1.156 -13.516 1 93.5 646 LEU B CA 1
ATOM 11565 C C . LEU B 1 646 ? -1.106 0.181 -12.344 1 93.5 646 LEU B C 1
ATOM 11567 O O . LEU B 1 646 ? -1.951 0.234 -11.445 1 93.5 646 LEU B O 1
ATOM 11571 N N . GLY B 1 647 ? -0.144 -0.653 -12.359 1 90.19 647 GLY B N 1
ATOM 11572 C CA . GLY B 1 647 ? 0.062 -1.531 -11.219 1 90.19 647 GLY B CA 1
ATOM 11573 C C . GLY B 1 647 ? 0.338 -0.779 -9.93 1 90.19 647 GLY B C 1
ATOM 11574 O O . GLY B 1 647 ? -0.215 -1.114 -8.875 1 90.19 647 GLY B O 1
ATOM 11575 N N . ASN B 1 648 ? 1.132 0.222 -10 1 89.75 648 ASN B N 1
ATOM 11576 C CA . ASN B 1 648 ? 1.444 1.049 -8.836 1 89.75 648 ASN B CA 1
ATOM 11577 C C . ASN B 1 648 ? 0.207 1.775 -8.32 1 89.75 648 ASN B C 1
ATOM 11579 O O . ASN B 1 648 ? 0.034 1.927 -7.105 1 89.75 648 ASN B O 1
ATOM 11583 N N . VAL B 1 649 ? -0.558 2.227 -9.227 1 94.25 649 VAL B N 1
ATOM 11584 C CA . VAL B 1 649 ? -1.781 2.928 -8.852 1 94.25 649 VAL B CA 1
ATOM 11585 C C . VAL B 1 649 ? -2.723 1.973 -8.125 1 94.25 649 VAL B C 1
ATOM 11587 O O . VAL B 1 649 ? -3.316 2.336 -7.105 1 94.25 649 VAL B O 1
ATOM 11590 N N . ILE B 1 650 ? -2.852 0.807 -8.625 1 94.62 650 ILE B N 1
ATOM 11591 C CA . ILE B 1 650 ? -3.709 -0.196 -8 1 94.62 650 ILE B CA 1
ATOM 11592 C C . ILE B 1 650 ? -3.186 -0.528 -6.605 1 94.62 650 ILE B C 1
ATOM 11594 O O . ILE B 1 650 ? -3.961 -0.627 -5.652 1 94.62 650 ILE B O 1
ATOM 11598 N N . ASP B 1 651 ? -1.922 -0.651 -6.473 1 91 651 ASP B N 1
ATOM 11599 C CA . ASP B 1 651 ? -1.306 -0.917 -5.176 1 91 651 ASP B CA 1
ATOM 11600 C C . ASP B 1 651 ? -1.604 0.204 -4.184 1 91 651 ASP B C 1
ATOM 11602 O O . ASP B 1 651 ? -1.9 -0.055 -3.016 1 91 651 ASP B O 1
ATOM 11606 N N . ALA B 1 652 ? -1.445 1.396 -4.656 1 93.12 652 ALA B N 1
ATOM 11607 C CA . ALA B 1 652 ? -1.719 2.549 -3.805 1 93.12 652 ALA B CA 1
ATOM 11608 C C . ALA B 1 652 ? -3.174 2.561 -3.346 1 93.12 652 ALA B C 1
ATOM 11610 O O . ALA B 1 652 ? -3.467 2.889 -2.193 1 93.12 652 ALA B O 1
ATOM 11611 N N . CYS B 1 653 ? -4.078 2.236 -4.223 1 95.69 653 CYS B N 1
ATOM 11612 C CA . CYS B 1 653 ? -5.488 2.162 -3.859 1 95.69 653 CYS B CA 1
ATOM 11613 C C . CYS B 1 653 ? -5.73 1.086 -2.809 1 95.69 653 CYS B C 1
ATOM 11615 O O . CYS B 1 653 ? -6.555 1.263 -1.909 1 95.69 653 CYS B O 1
ATOM 11617 N N . SER B 1 654 ? -5.027 0.014 -2.955 1 94.38 654 SER B N 1
ATOM 11618 C CA . SER B 1 654 ? -5.133 -1.031 -1.942 1 94.38 654 SER B CA 1
ATOM 11619 C C . SER B 1 654 ? -4.645 -0.537 -0.584 1 94.38 654 SER B C 1
ATOM 11621 O O . SER B 1 654 ? -5.215 -0.892 0.451 1 94.38 654 SER B O 1
ATOM 11623 N N . GLY B 1 655 ? -3.586 0.212 -0.615 1 93.88 655 GLY B N 1
ATOM 11624 C CA . GLY B 1 655 ? -3.119 0.828 0.616 1 93.88 655 GLY B CA 1
ATOM 11625 C C . GLY B 1 655 ? -4.168 1.697 1.284 1 93.88 655 GLY B C 1
ATOM 11626 O O . GLY B 1 655 ? -4.348 1.639 2.502 1 93.88 655 GLY B O 1
ATOM 11627 N N . LEU B 1 656 ? -4.855 2.514 0.508 1 94.62 656 LEU B N 1
ATOM 11628 C CA . LEU B 1 656 ? -5.922 3.359 1.038 1 94.62 656 LEU B CA 1
ATOM 11629 C C . LEU B 1 656 ? -7.027 2.516 1.659 1 94.62 656 LEU B C 1
ATOM 11631 O O . LEU B 1 656 ? -7.551 2.854 2.723 1 94.62 656 LEU B O 1
ATOM 11635 N N . ALA B 1 657 ? -7.371 1.478 0.974 1 95.94 657 ALA B N 1
ATOM 11636 C CA . ALA B 1 657 ? -8.383 0.571 1.506 1 95.94 657 ALA B CA 1
ATOM 11637 C C . ALA B 1 657 ? -7.93 -0.049 2.824 1 95.94 657 ALA B C 1
ATOM 11639 O O . ALA B 1 657 ? -8.742 -0.273 3.725 1 95.94 657 ALA B O 1
ATOM 11640 N N . GLY B 1 658 ? -6.688 -0.37 2.885 1 95.56 658 GLY B N 1
ATOM 11641 C CA . GLY B 1 658 ? -6.145 -0.916 4.117 1 95.56 658 GLY B CA 1
ATOM 11642 C C . GLY B 1 658 ? -6.273 0.03 5.297 1 95.56 658 GLY B C 1
ATOM 11643 O O . GLY B 1 658 ? -6.578 -0.397 6.41 1 95.56 658 GLY B O 1
ATOM 11644 N N . HIS B 1 659 ? -6.031 1.319 5.055 1 93.75 659 HIS B N 1
ATOM 11645 C CA . HIS B 1 659 ? -6.215 2.316 6.105 1 93.75 659 HIS B CA 1
ATOM 11646 C C . HIS B 1 659 ? -7.676 2.404 6.531 1 93.75 659 HIS B C 1
ATOM 11648 O O . HIS B 1 659 ? -7.969 2.611 7.711 1 93.75 659 HIS B O 1
ATOM 11654 N N . ALA B 1 660 ? -8.555 2.293 5.582 1 94.38 660 ALA B N 1
ATOM 11655 C CA . ALA B 1 660 ? -9.977 2.309 5.902 1 94.38 660 ALA B CA 1
ATOM 11656 C C . ALA B 1 660 ? -10.352 1.119 6.781 1 94.38 660 ALA B C 1
ATOM 11658 O O . ALA B 1 660 ? -11.188 1.243 7.68 1 94.38 660 ALA B O 1
ATOM 11659 N N . LEU B 1 661 ? -9.727 0.023 6.52 1 94.44 661 LEU B N 1
ATOM 11660 C CA . LEU B 1 661 ? -10.031 -1.184 7.281 1 94.44 661 LEU B CA 1
ATOM 11661 C C . LEU B 1 661 ? -9.414 -1.117 8.672 1 94.44 661 LEU B C 1
ATOM 11663 O O . LEU B 1 661 ? -10.086 -1.403 9.672 1 94.44 661 LEU B O 1
ATOM 11667 N N . ASP B 1 662 ? -8.203 -0.656 8.766 1 93.12 662 ASP B N 1
ATOM 11668 C CA . ASP B 1 662 ? -7.441 -0.867 9.992 1 93.12 662 ASP B CA 1
ATOM 11669 C C . ASP B 1 662 ? -7.453 0.384 10.875 1 93.12 662 ASP B C 1
ATOM 11671 O O . ASP B 1 662 ? -7.355 0.291 12.094 1 93.12 662 ASP B O 1
ATOM 11675 N N . ASP B 1 663 ? -7.473 1.545 10.289 1 91.38 663 ASP B N 1
ATOM 11676 C CA . ASP B 1 663 ? -7.039 2.707 11.055 1 91.38 663 ASP B CA 1
ATOM 11677 C C . ASP B 1 663 ? -8.188 3.695 11.25 1 91.38 663 ASP B C 1
ATOM 11679 O O . ASP B 1 663 ? -8.227 4.422 12.25 1 91.38 663 ASP B O 1
ATOM 11683 N N . MET B 1 664 ? -9.109 3.732 10.359 1 91.69 664 MET B N 1
ATOM 11684 C CA . MET B 1 664 ? -10.141 4.762 10.43 1 91.69 664 MET B CA 1
ATOM 11685 C C . MET B 1 664 ? -11.188 4.41 11.477 1 91.69 664 MET B C 1
ATOM 11687 O O . MET B 1 664 ? -11.609 3.254 11.578 1 91.69 664 MET B O 1
ATOM 11691 N N . THR B 1 665 ? -11.562 5.414 12.234 1 91.75 665 THR B N 1
ATOM 11692 C CA . THR B 1 665 ? -12.594 5.246 13.25 1 91.75 665 THR B CA 1
ATOM 11693 C C . THR B 1 665 ? -13.922 4.844 12.617 1 91.75 665 THR B C 1
ATOM 11695 O O . THR B 1 665 ? -14.305 5.375 11.57 1 91.75 665 THR B O 1
ATOM 11698 N N . ARG B 1 666 ? -14.594 3.916 13.281 1 92 666 ARG B N 1
ATOM 11699 C CA . ARG B 1 666 ? -15.859 3.426 12.75 1 92 666 ARG B CA 1
ATOM 11700 C C . ARG B 1 666 ? -17.016 4.348 13.133 1 92 666 ARG B C 1
ATOM 11702 O O . ARG B 1 666 ? -17.938 3.941 13.844 1 92 666 ARG B O 1
ATOM 11709 N N . ASP B 1 667 ? -17 5.535 12.578 1 89.88 667 ASP B N 1
ATOM 11710 C CA . ASP B 1 667 ? -18.031 6.535 12.789 1 89.88 667 ASP B CA 1
ATOM 11711 C C . ASP B 1 667 ? -18.844 6.77 11.508 1 89.88 667 ASP B C 1
ATOM 11713 O O . ASP B 1 667 ? -18.734 5.992 10.555 1 89.88 667 ASP B O 1
ATOM 11717 N N . ALA B 1 668 ? -19.672 7.77 11.523 1 89 668 ALA B N 1
ATOM 11718 C CA . ALA B 1 668 ? -20.5 8.047 10.367 1 89 668 ALA B CA 1
ATOM 11719 C C . ALA B 1 668 ? -19.656 8.398 9.141 1 89 668 ALA B C 1
ATOM 11721 O O . ALA B 1 668 ? -20.016 8.055 8.016 1 89 668 ALA B O 1
ATOM 11722 N N . GLY B 1 669 ? -18.562 9.156 9.406 1 90.38 669 GLY B N 1
ATOM 11723 C CA . GLY B 1 669 ? -17.672 9.477 8.297 1 90.38 669 GLY B CA 1
ATOM 11724 C C . GLY B 1 669 ? -17.156 8.25 7.578 1 90.38 669 GLY B C 1
ATOM 11725 O O . GLY B 1 669 ? -17.125 8.211 6.348 1 90.38 669 GLY B O 1
ATOM 11726 N N . TRP B 1 670 ? -16.75 7.262 8.352 1 93.94 670 TRP B N 1
ATOM 11727 C CA . TRP B 1 670 ? -16.281 6 7.793 1 93.94 670 TRP B CA 1
ATOM 11728 C C . TRP B 1 670 ? -17.391 5.289 7.027 1 93.94 670 TRP B C 1
ATOM 11730 O O . TRP B 1 670 ? -17.141 4.711 5.965 1 93.94 670 TRP B O 1
ATOM 11740 N N . GLN B 1 671 ? -18.594 5.32 7.531 1 94.56 671 GLN B N 1
ATOM 11741 C CA . GLN B 1 671 ? -19.719 4.672 6.867 1 94.56 671 GLN B CA 1
ATOM 11742 C C . GLN B 1 671 ? -20 5.305 5.508 1 94.56 671 GLN B C 1
ATOM 11744 O O . GLN B 1 671 ? -20.25 4.598 4.527 1 94.56 671 GLN B O 1
ATOM 11749 N N . PHE B 1 672 ? -19.922 6.594 5.48 1 94.69 672 PHE B N 1
ATOM 11750 C CA . PHE B 1 672 ? -20.172 7.281 4.219 1 94.69 672 PHE B CA 1
ATOM 11751 C C . PHE B 1 672 ? -19.062 6.969 3.215 1 94.69 672 PHE B C 1
ATOM 11753 O O . PHE B 1 672 ? -19.312 6.844 2.018 1 94.69 672 PHE B O 1
ATOM 11760 N N . LEU B 1 673 ? -17.812 6.91 3.688 1 96.81 673 LEU B N 1
ATOM 11761 C CA . LEU B 1 673 ? -16.719 6.5 2.824 1 96.81 673 LEU B CA 1
ATOM 11762 C C . LEU B 1 673 ? -16.984 5.129 2.215 1 96.81 673 LEU B C 1
ATOM 11764 O O . LEU B 1 673 ? -16.828 4.938 1.007 1 96.81 673 LEU B O 1
ATOM 11768 N N . MET B 1 674 ? -17.438 4.203 3.031 1 97.5 674 MET B N 1
ATOM 11769 C CA . MET B 1 674 ? -17.688 2.832 2.588 1 97.5 674 MET B CA 1
ATOM 11770 C C . MET B 1 674 ? -18.859 2.773 1.625 1 97.5 674 MET B C 1
ATOM 11772 O O . MET B 1 674 ? -18.828 2.043 0.633 1 97.5 674 MET B O 1
ATOM 11776 N N . VAL B 1 675 ? -19.875 3.512 1.907 1 96.88 675 VAL B N 1
ATOM 11777 C CA . VAL B 1 675 ? -21.047 3.547 1.024 1 96.88 675 VAL B CA 1
ATOM 11778 C C . VAL B 1 675 ? -20.625 4.078 -0.347 1 96.88 675 VAL B C 1
ATOM 11780 O O . VAL B 1 675 ? -21.047 3.547 -1.378 1 96.88 675 VAL B O 1
ATOM 11783 N N . GLY B 1 676 ? -19.828 5.172 -0.296 1 97.88 676 GLY B N 1
ATOM 11784 C CA . GLY B 1 676 ? -19.328 5.695 -1.555 1 97.88 676 GLY B CA 1
ATOM 11785 C C . GLY B 1 676 ? -18.578 4.66 -2.373 1 97.88 676 GLY B C 1
ATOM 11786 O O . GLY B 1 676 ? -18.766 4.562 -3.588 1 97.88 676 GLY B O 1
ATOM 11787 N N . ARG B 1 677 ? -17.734 3.883 -1.746 1 97.94 677 ARG B N 1
ATOM 11788 C CA . ARG B 1 677 ? -16.969 2.84 -2.418 1 97.94 677 ARG B CA 1
ATOM 11789 C C . ARG B 1 677 ? -17.906 1.799 -3.043 1 97.94 677 ARG B C 1
ATOM 11791 O O . ARG B 1 677 ? -17.719 1.427 -4.207 1 97.94 677 ARG B O 1
ATOM 11798 N N . HIS B 1 678 ? -18.938 1.362 -2.312 1 98.12 678 HIS B N 1
ATOM 11799 C CA . HIS B 1 678 ? -19.812 0.301 -2.779 1 98.12 678 HIS B CA 1
ATOM 11800 C C . HIS B 1 678 ? -20.734 0.796 -3.896 1 98.12 678 HIS B C 1
ATOM 11802 O O . HIS B 1 678 ? -21.047 0.044 -4.816 1 98.12 678 HIS B O 1
ATOM 11808 N N . ILE B 1 679 ? -21.141 2.02 -3.828 1 97.75 679 ILE B N 1
ATOM 11809 C CA . ILE B 1 679 ? -21.953 2.59 -4.902 1 97.75 679 ILE B CA 1
ATOM 11810 C C . ILE B 1 679 ? -21.156 2.584 -6.203 1 97.75 679 ILE B C 1
ATOM 11812 O O . ILE B 1 679 ? -21.672 2.18 -7.25 1 97.75 679 ILE B O 1
ATOM 11816 N N . GLU B 1 680 ? -19.938 3.021 -6.082 1 97.5 680 GLU B N 1
ATOM 11817 C CA . GLU B 1 680 ? -19.109 3.121 -7.285 1 97.5 680 GLU B CA 1
ATOM 11818 C C . GLU B 1 680 ? -18.781 1.741 -7.844 1 97.5 680 GLU B C 1
ATOM 11820 O O . GLU B 1 680 ? -18.734 1.553 -9.062 1 97.5 680 GLU B O 1
ATOM 11825 N N . ARG B 1 681 ? -18.484 0.764 -7.008 1 96.94 681 ARG B N 1
ATOM 11826 C CA . ARG B 1 681 ? -18.219 -0.596 -7.461 1 96.94 681 ARG B CA 1
ATOM 11827 C C . ARG B 1 681 ? -19.422 -1.195 -8.156 1 96.94 681 ARG B C 1
ATOM 11829 O O . ARG B 1 681 ? -19.297 -1.847 -9.195 1 96.94 681 ARG B O 1
ATOM 11836 N N . MET B 1 682 ? -20.547 -0.959 -7.547 1 97.69 682 MET B N 1
ATOM 11837 C CA . MET B 1 682 ? -21.797 -1.465 -8.117 1 97.69 682 MET B CA 1
ATOM 11838 C C . MET B 1 682 ? -22.047 -0.858 -9.492 1 97.69 682 MET B C 1
ATOM 11840 O O . MET B 1 682 ? -22.312 -1.581 -10.453 1 97.69 682 MET B O 1
ATOM 11844 N N . ALA B 1 683 ? -21.984 0.441 -9.562 1 97.38 683 ALA B N 1
ATOM 11845 C CA . ALA B 1 683 ? -22.281 1.144 -10.805 1 97.38 683 ALA B CA 1
ATOM 11846 C C . ALA B 1 683 ? -21.281 0.758 -11.898 1 97.38 683 ALA B C 1
ATOM 11848 O O . ALA B 1 683 ? -21.656 0.567 -13.055 1 97.38 683 ALA B O 1
ATOM 11849 N N . ASN B 1 684 ? -20.031 0.678 -11.547 1 96.25 684 ASN B N 1
ATOM 11850 C CA . ASN B 1 684 ? -19 0.308 -12.5 1 96.25 684 ASN B CA 1
ATOM 11851 C C . ASN B 1 684 ? -19.203 -1.103 -13.047 1 96.25 684 ASN B C 1
ATOM 11853 O O . ASN B 1 684 ? -19.125 -1.327 -14.25 1 96.25 684 ASN B O 1
ATOM 11857 N N . MET B 1 685 ? -19.422 -2.047 -12.18 1 96.69 685 MET B N 1
ATOM 11858 C CA . MET B 1 685 ? -19.625 -3.432 -12.586 1 96.69 685 MET B CA 1
ATOM 11859 C C . MET B 1 685 ? -20.891 -3.561 -13.43 1 96.69 685 MET B C 1
ATOM 11861 O O . MET B 1 685 ? -20.906 -4.285 -14.43 1 96.69 685 MET B O 1
ATOM 11865 N N . ALA B 1 686 ? -21.938 -2.875 -13.023 1 97.94 686 ALA B N 1
ATOM 11866 C CA . ALA B 1 686 ? -23.203 -2.908 -13.766 1 97.94 686 ALA B CA 1
ATOM 11867 C C . ALA B 1 686 ? -23.016 -2.352 -15.172 1 97.94 686 ALA B C 1
ATOM 11869 O O . ALA B 1 686 ? -23.5 -2.934 -16.141 1 97.94 686 ALA B O 1
ATOM 11870 N N . ALA B 1 687 ? -22.344 -1.263 -15.273 1 96.88 687 ALA B N 1
ATOM 11871 C CA . ALA B 1 687 ? -22.094 -0.662 -16.578 1 96.88 687 ALA B CA 1
ATOM 11872 C C . ALA B 1 687 ? -21.25 -1.579 -17.453 1 96.88 687 ALA B C 1
ATOM 11874 O O . ALA B 1 687 ? -21.531 -1.747 -18.641 1 96.88 687 ALA B O 1
ATOM 11875 N N . LEU B 1 688 ? -20.188 -2.125 -16.891 1 96.06 688 LEU B N 1
ATOM 11876 C CA . LEU B 1 688 ? -19.328 -3.053 -17.609 1 96.06 688 LEU B CA 1
ATOM 11877 C C . LEU B 1 688 ? -20.125 -4.254 -18.125 1 96.06 688 LEU B C 1
ATOM 11879 O O . LEU B 1 688 ? -20.016 -4.621 -19.297 1 96.06 688 LEU B O 1
ATOM 11883 N N . PHE B 1 689 ? -20.875 -4.801 -17.266 1 95 689 PHE B N 1
ATOM 11884 C CA . PHE B 1 689 ? -21.609 -6.016 -17.594 1 95 689 PHE B CA 1
ATOM 11885 C C . PHE B 1 689 ? -22.719 -5.723 -18.594 1 95 689 PHE B C 1
ATOM 11887 O O . PHE B 1 689 ? -23.016 -6.551 -19.469 1 95 689 PHE B O 1
ATOM 11894 N N . ASP B 1 690 ? -23.422 -4.59 -18.484 1 95.25 690 ASP B N 1
ATOM 11895 C CA . ASP B 1 690 ? -24.438 -4.168 -19.438 1 95.25 690 ASP B CA 1
ATOM 11896 C C . ASP B 1 690 ? -23.875 -4.125 -20.859 1 95.25 690 ASP B C 1
ATOM 11898 O O . ASP B 1 690 ? -24.5 -4.633 -21.797 1 95.25 690 ASP B O 1
ATOM 11902 N N . ASN B 1 691 ? -22.734 -3.58 -21.031 1 94.31 691 ASN B N 1
ATOM 11903 C CA . ASN B 1 691 ? -22.109 -3.496 -22.344 1 94.31 691 ASN B CA 1
ATOM 11904 C C . ASN B 1 691 ? -21.625 -4.859 -22.812 1 94.31 691 ASN B C 1
ATOM 11906 O O . ASN B 1 691 ? -21.688 -5.168 -24.016 1 94.31 691 ASN B O 1
ATOM 11910 N N . PHE B 1 692 ? -21.125 -5.645 -21.953 1 94.31 692 PHE B N 1
ATOM 11911 C CA . PHE B 1 692 ? -20.688 -6.996 -22.281 1 94.31 692 PHE B CA 1
ATOM 11912 C C . PHE B 1 692 ? -21.844 -7.82 -22.812 1 94.31 692 PHE B C 1
ATOM 11914 O O . PHE B 1 692 ? -21.688 -8.555 -23.797 1 94.31 692 PHE B O 1
ATOM 11921 N N . LEU B 1 693 ? -23.016 -7.652 -22.25 1 92.31 693 LEU B N 1
ATOM 11922 C CA . LEU B 1 693 ? -24.188 -8.43 -22.609 1 92.31 693 LEU B CA 1
ATOM 11923 C C . LEU B 1 693 ? -24.688 -8.047 -24 1 92.31 693 LEU B C 1
ATOM 11925 O O . LEU B 1 693 ? -25.438 -8.797 -24.641 1 92.31 693 LEU B O 1
ATOM 11929 N N . ARG B 1 694 ? -24.281 -6.984 -24.453 1 91.38 694 ARG B N 1
ATOM 11930 C CA . ARG B 1 694 ? -24.719 -6.508 -25.766 1 91.38 694 ARG B CA 1
ATOM 11931 C C . ARG B 1 694 ? -23.906 -7.16 -26.875 1 91.38 694 ARG B C 1
ATOM 11933 O O . ARG B 1 694 ? -24.297 -7.102 -28.047 1 91.38 694 ARG B O 1
ATOM 11940 N N . LEU B 1 695 ? -22.859 -7.789 -26.5 1 90.25 695 LEU B N 1
ATOM 11941 C CA . LEU B 1 695 ? -22.047 -8.5 -27.5 1 90.25 695 LEU B CA 1
ATOM 11942 C C . LEU B 1 695 ? -22.766 -9.758 -27.969 1 90.25 695 LEU B C 1
ATOM 11944 O O . LEU B 1 695 ? -23.516 -10.367 -27.219 1 90.25 695 LEU B O 1
ATOM 11948 N N . PRO B 1 696 ? -22.453 -10.141 -29.203 1 86.88 696 PRO B N 1
ATOM 11949 C CA . PRO B 1 696 ? -22.953 -11.445 -29.641 1 86.88 696 PRO B CA 1
ATOM 11950 C C . PRO B 1 696 ? -22.375 -12.602 -28.828 1 86.88 696 PRO B C 1
ATOM 11952 O O . PRO B 1 696 ? -21.25 -12.5 -28.312 1 86.88 696 PRO B O 1
ATOM 11955 N N . PRO B 1 697 ? -23.094 -13.672 -28.719 1 82.88 697 PRO B N 1
ATOM 11956 C CA . PRO B 1 697 ? -22.703 -14.781 -27.844 1 82.88 697 PRO B CA 1
ATOM 11957 C C . PRO B 1 697 ? -21.281 -15.281 -28.109 1 82.88 697 PRO B C 1
ATOM 11959 O O . PRO B 1 697 ? -20.547 -15.578 -27.172 1 82.88 697 PRO B O 1
ATOM 11962 N N . GLN B 1 698 ? -20.906 -15.438 -29.359 1 82.5 698 GLN B N 1
ATOM 11963 C CA . GLN B 1 698 ? -19.578 -15.938 -29.703 1 82.5 698 GLN B CA 1
ATOM 11964 C C . GLN B 1 698 ? -18.5 -15 -29.188 1 82.5 698 GLN B C 1
ATOM 11966 O O . GLN B 1 698 ? -17.453 -15.445 -28.703 1 82.5 698 GLN B O 1
ATOM 11971 N N . ARG B 1 699 ? -18.781 -13.711 -29.281 1 88.44 699 ARG B N 1
ATOM 11972 C CA . ARG B 1 699 ? -17.828 -12.711 -28.812 1 88.44 699 ARG B CA 1
ATOM 11973 C C . ARG B 1 699 ? -17.797 -12.641 -27.281 1 88.44 699 ARG B C 1
ATOM 11975 O O . ARG B 1 699 ? -16.766 -12.359 -26.688 1 88.44 699 ARG B O 1
ATOM 11982 N N . GLN B 1 700 ? -18.906 -12.938 -26.688 1 88.88 700 GLN B N 1
ATOM 11983 C CA . GLN B 1 700 ? -18.953 -13 -25.234 1 88.88 700 GLN B CA 1
ATOM 11984 C C . GLN B 1 700 ? -18.047 -14.102 -24.703 1 88.88 700 GLN B C 1
ATOM 11986 O O . GLN B 1 700 ? -17.266 -13.867 -23.781 1 88.88 700 GLN B O 1
ATOM 11991 N N . THR B 1 701 ? -18.172 -15.203 -25.312 1 84.69 701 THR B N 1
ATOM 11992 C CA . THR B 1 701 ? -17.391 -16.359 -24.859 1 84.69 701 THR B CA 1
ATOM 11993 C C . THR B 1 701 ? -15.898 -16.078 -24.969 1 84.69 701 THR B C 1
ATOM 11995 O O . THR B 1 701 ? -15.125 -16.422 -24.078 1 84.69 701 THR B O 1
ATOM 11998 N N . ALA B 1 702 ? -15.555 -15.406 -26.016 1 82.81 702 ALA B N 1
ATOM 11999 C CA . ALA B 1 702 ? -14.148 -15.102 -26.25 1 82.81 702 ALA B CA 1
ATOM 12000 C C . ALA B 1 702 ? -13.625 -14.078 -25.25 1 82.81 702 ALA B C 1
ATOM 12002 O O . ALA B 1 702 ? -12.43 -14.047 -24.953 1 82.81 702 ALA B O 1
ATOM 12003 N N . ALA B 1 703 ? -14.484 -13.305 -24.672 1 90.94 703 ALA B N 1
ATOM 12004 C CA . ALA B 1 703 ? -14.062 -12.18 -23.859 1 90.94 703 ALA B CA 1
ATOM 12005 C C . ALA B 1 703 ? -14.227 -12.492 -22.375 1 90.94 703 ALA B C 1
ATOM 12007 O O . ALA B 1 703 ? -14.039 -11.617 -21.516 1 90.94 703 ALA B O 1
ATOM 12008 N N . LEU B 1 704 ? -14.539 -13.727 -22 1 90.5 704 LEU B N 1
ATOM 12009 C CA . LEU B 1 704 ? -14.836 -14.07 -20.609 1 90.5 704 LEU B CA 1
ATOM 12010 C C . LEU B 1 704 ? -13.602 -13.891 -19.734 1 90.5 704 LEU B C 1
ATOM 12012 O O . LEU B 1 704 ? -13.695 -13.383 -18.625 1 90.5 704 LEU B O 1
ATOM 12016 N N . SER B 1 705 ? -12.477 -14.273 -20.219 1 85.94 705 SER B N 1
ATOM 12017 C CA . SER B 1 705 ? -11.25 -14.141 -19.438 1 85.94 705 SER B CA 1
ATOM 12018 C C . SER B 1 705 ? -10.922 -12.672 -19.188 1 85.94 705 SER B C 1
ATOM 12020 O O . SER B 1 705 ? -10.531 -12.305 -18.078 1 85.94 705 SER B O 1
ATOM 12022 N N . TRP B 1 706 ? -11.078 -11.914 -20.234 1 91.06 706 TRP B N 1
ATOM 12023 C CA . TRP B 1 706 ? -10.852 -10.477 -20.094 1 91.06 706 TRP B CA 1
ATOM 12024 C C . TRP B 1 706 ? -11.805 -9.875 -19.062 1 91.06 706 TRP B C 1
ATOM 12026 O O . TRP B 1 706 ? -11.398 -9.055 -18.234 1 91.06 706 TRP B O 1
ATOM 12036 N N . LEU B 1 707 ? -13.039 -10.281 -19.109 1 94.75 707 LEU B N 1
ATOM 12037 C CA . LEU B 1 707 ? -14.062 -9.766 -18.203 1 94.75 707 LEU B CA 1
ATOM 12038 C C . LEU B 1 707 ? -13.719 -10.094 -16.75 1 94.75 707 LEU B C 1
ATOM 12040 O O . LEU B 1 707 ? -13.836 -9.234 -15.867 1 94.75 707 LEU B O 1
ATOM 12044 N N . LEU B 1 708 ? -13.273 -11.273 -16.516 1 93 708 LEU B N 1
ATOM 12045 C CA . LEU B 1 708 ? -12.906 -11.711 -15.164 1 93 708 LEU B CA 1
ATOM 12046 C C . LEU B 1 708 ? -11.719 -10.922 -14.641 1 93 708 LEU B C 1
ATOM 12048 O O . LEU B 1 708 ? -11.68 -10.555 -13.461 1 93 708 LEU B O 1
ATOM 12052 N N . GLU B 1 709 ? -10.805 -10.664 -15.469 1 90 709 GLU B N 1
ATOM 12053 C CA . GLU B 1 709 ? -9.633 -9.891 -15.062 1 90 709 GLU B CA 1
ATOM 12054 C C . GLU B 1 709 ? -9.984 -8.43 -14.805 1 90 709 GLU B C 1
ATOM 12056 O O . GLU B 1 709 ? -9.539 -7.844 -13.82 1 90 709 GLU B O 1
ATOM 12061 N N . ALA B 1 710 ? -10.766 -7.902 -15.695 1 93.56 710 ALA B N 1
ATOM 12062 C CA . ALA B 1 710 ? -11.195 -6.512 -15.539 1 93.56 710 ALA B CA 1
ATOM 12063 C C . ALA B 1 710 ? -12.047 -6.332 -14.289 1 93.56 710 ALA B C 1
ATOM 12065 O O . ALA B 1 710 ? -12.07 -5.254 -13.695 1 93.56 710 ALA B O 1
ATOM 12066 N N . ALA B 1 711 ? -12.695 -7.41 -13.867 1 94.19 711 ALA B N 1
ATOM 12067 C CA . ALA B 1 711 ? -13.555 -7.375 -12.688 1 94.19 711 ALA B CA 1
ATOM 12068 C C . ALA B 1 711 ? -12.805 -7.844 -11.445 1 94.19 711 ALA B C 1
ATOM 12070 O O . ALA B 1 711 ? -13.406 -8.023 -10.383 1 94.19 711 ALA B O 1
ATOM 12071 N N . SER B 1 712 ? -11.531 -8.062 -11.547 1 91.06 712 SER B N 1
ATOM 12072 C CA . SER B 1 712 ? -10.68 -8.516 -10.445 1 91.06 712 SER B CA 1
ATOM 12073 C C . SER B 1 712 ? -11.188 -9.82 -9.844 1 91.06 712 SER B C 1
ATOM 12075 O O . SER B 1 712 ? -11.297 -9.945 -8.625 1 91.06 712 SER B O 1
ATOM 12077 N N . SER B 1 713 ? -11.539 -10.781 -10.719 1 92.31 713 SER B N 1
ATOM 12078 C CA . SER B 1 713 ? -12.156 -12 -10.188 1 92.31 713 SER B CA 1
ATOM 12079 C C . SER B 1 713 ? -11.57 -13.242 -10.844 1 92.31 713 SER B C 1
ATOM 12081 O O . SER B 1 713 ? -12.148 -14.328 -10.75 1 92.31 713 SER B O 1
ATOM 12083 N N . ILE B 1 714 ? -10.469 -13.086 -11.539 1 86.81 714 ILE B N 1
ATOM 12084 C CA . ILE B 1 714 ? -9.914 -14.219 -12.273 1 86.81 714 ILE B CA 1
ATOM 12085 C C . ILE B 1 714 ? -9.359 -15.25 -11.297 1 86.81 714 ILE B C 1
ATOM 12087 O O . ILE B 1 714 ? -9.531 -16.453 -11.492 1 86.81 714 ILE B O 1
ATOM 12091 N N . VAL B 1 715 ? -8.719 -14.805 -10.289 1 79.56 715 VAL B N 1
ATOM 12092 C CA . VAL B 1 715 ? -8.148 -15.727 -9.305 1 79.56 715 VAL B CA 1
ATOM 12093 C C . VAL B 1 715 ? -9.273 -16.391 -8.523 1 79.56 715 VAL B C 1
ATOM 12095 O O . VAL B 1 715 ? -9.242 -17.609 -8.289 1 79.56 715 VAL B O 1
ATOM 12098 N N . THR B 1 716 ? -10.25 -15.625 -8.18 1 86 716 THR B N 1
ATOM 12099 C CA . THR B 1 716 ? -11.414 -16.172 -7.484 1 86 716 THR B CA 1
ATOM 12100 C C . THR B 1 716 ? -12.109 -17.234 -8.336 1 86 716 THR B C 1
ATOM 12102 O O . THR B 1 716 ? -12.523 -18.266 -7.816 1 86 716 THR B O 1
ATOM 12105 N N . TYR B 1 717 ? -12.219 -16.938 -9.602 1 87.25 717 TYR B N 1
ATOM 12106 C CA . TYR B 1 717 ? -12.844 -17.891 -10.516 1 87.25 717 TYR B CA 1
ATOM 12107 C C . TYR B 1 717 ? -12.062 -19.203 -10.555 1 87.25 717 TYR B C 1
ATOM 12109 O O . TYR B 1 717 ? -12.648 -20.281 -10.469 1 87.25 717 TYR B O 1
ATOM 12117 N N . ARG B 1 718 ? -10.859 -19.031 -10.664 1 72.94 718 ARG B N 1
ATOM 12118 C CA . ARG B 1 718 ? -10 -20.203 -10.797 1 72.94 718 ARG B CA 1
ATOM 12119 C C . ARG B 1 718 ? -10.047 -21.062 -9.539 1 72.94 718 ARG B C 1
ATOM 12121 O O . ARG B 1 718 ? -10.055 -22.297 -9.617 1 72.94 718 ARG B O 1
ATOM 12128 N N . VAL B 1 719 ? -10.062 -20.453 -8.461 1 72.56 719 VAL B N 1
ATOM 12129 C CA . VAL B 1 719 ? -10.062 -21.172 -7.195 1 72.56 719 VAL B CA 1
ATOM 12130 C C . VAL B 1 719 ? -11.43 -21.812 -6.973 1 72.56 719 VAL B C 1
ATOM 12132 O O . VAL B 1 719 ? -11.516 -22.953 -6.48 1 72.56 719 VAL B O 1
ATOM 12135 N N . ARG B 1 720 ? -12.406 -21.172 -7.344 1 78.88 720 ARG B N 1
ATOM 12136 C CA . ARG B 1 720 ? -13.766 -21.625 -7.043 1 78.88 720 ARG B CA 1
ATOM 12137 C C . ARG B 1 720 ? -14.219 -22.688 -8.031 1 78.88 720 ARG B C 1
ATOM 12139 O O . ARG B 1 720 ? -14.844 -23.672 -7.645 1 78.88 720 ARG B O 1
ATOM 12146 N N . TYR B 1 721 ? -13.984 -22.438 -9.289 1 76.19 721 TYR B N 1
ATOM 12147 C CA . TYR B 1 721 ? -14.594 -23.281 -10.312 1 76.19 721 TYR B CA 1
ATOM 12148 C C . TYR B 1 721 ? -13.562 -24.203 -10.938 1 76.19 721 TYR B C 1
ATOM 12150 O O . TYR B 1 721 ? -13.914 -25.203 -11.57 1 76.19 721 TYR B O 1
ATOM 12158 N N . ARG B 1 722 ? -12.305 -23.875 -10.875 1 62.97 722 ARG B N 1
ATOM 12159 C CA . ARG B 1 722 ? -11.188 -24.719 -11.305 1 62.97 722 ARG B CA 1
ATOM 12160 C C . ARG B 1 722 ? -11.352 -25.156 -12.758 1 62.97 722 ARG B C 1
ATOM 12162 O O . ARG B 1 722 ? -11.156 -26.328 -13.094 1 62.97 722 ARG B O 1
ATOM 12169 N N . ARG B 1 723 ? -11.922 -24.25 -13.555 1 63.88 723 ARG B N 1
ATOM 12170 C CA . ARG B 1 723 ? -12.125 -24.469 -14.984 1 63.88 723 ARG B CA 1
ATOM 12171 C C . ARG B 1 723 ? -11.828 -23.219 -15.789 1 63.88 723 ARG B C 1
ATOM 12173 O O . ARG B 1 723 ? -11.68 -22.125 -15.219 1 63.88 723 ARG B O 1
ATOM 12180 N N . THR B 1 724 ? -11.641 -23.5 -17.016 1 67.69 724 THR B N 1
ATOM 12181 C CA . THR B 1 724 ? -11.555 -22.344 -17.891 1 67.69 724 THR B CA 1
ATOM 12182 C C . THR B 1 724 ? -12.852 -21.531 -17.859 1 67.69 724 THR B C 1
ATOM 12184 O O . THR B 1 724 ? -13.93 -22.094 -17.641 1 67.69 724 THR B O 1
ATOM 12187 N N . PRO B 1 725 ? -12.711 -20.328 -18.125 1 81.75 725 PRO B N 1
ATOM 12188 C CA . PRO B 1 725 ? -13.883 -19.453 -18 1 81.75 725 PRO B CA 1
ATOM 12189 C C . PRO B 1 725 ? -15.031 -19.891 -18.906 1 81.75 725 PRO B C 1
ATOM 12191 O O . PRO B 1 725 ? -14.828 -20.047 -20.109 1 81.75 725 PRO B O 1
ATOM 12194 N N . GLU B 1 726 ? -16.172 -20.109 -18.297 1 84.69 726 GLU B N 1
ATOM 12195 C CA . GLU B 1 726 ? -17.438 -20.422 -18.969 1 84.69 726 GLU B CA 1
ATOM 12196 C C . GLU B 1 726 ? -18.531 -19.453 -18.562 1 84.69 726 GLU B C 1
ATOM 12198 O O . GLU B 1 726 ? -18.453 -18.844 -17.484 1 84.69 726 GLU B O 1
ATOM 12203 N N . TRP B 1 727 ? -19.469 -19.344 -19.344 1 89 727 TRP B N 1
ATOM 12204 C CA . TRP B 1 727 ? -20.484 -18.297 -19.203 1 89 727 TRP B CA 1
ATOM 12205 C C . TRP B 1 727 ? -21.203 -18.406 -17.875 1 89 727 TRP B C 1
ATOM 12207 O O . TRP B 1 727 ? -21.203 -17.469 -17.078 1 89 727 TRP B O 1
ATOM 12217 N N . LEU B 1 728 ? -21.781 -19.516 -17.516 1 89.75 728 LEU B N 1
ATOM 12218 C CA . LEU B 1 728 ? -22.641 -19.641 -16.344 1 89.75 728 LEU B CA 1
ATOM 12219 C C . LEU B 1 728 ? -21.828 -19.453 -15.055 1 89.75 728 LEU B C 1
ATOM 12221 O O . LEU B 1 728 ? -22.266 -18.734 -14.148 1 89.75 728 LEU B O 1
ATOM 12225 N N . PRO B 1 729 ? -20.625 -20.047 -14.953 1 90.44 729 PRO B N 1
ATOM 12226 C CA . PRO B 1 729 ? -19.828 -19.797 -13.758 1 90.44 729 PRO B CA 1
ATOM 12227 C C . PRO B 1 729 ? -19.406 -18.328 -13.625 1 90.44 729 PRO B C 1
ATOM 12229 O O . PRO B 1 729 ? -19.359 -17.797 -12.523 1 90.44 729 PRO B O 1
ATOM 12232 N N . VAL B 1 730 ? -19.062 -17.734 -14.75 1 94.12 730 VAL B N 1
ATOM 12233 C CA . VAL B 1 730 ? -18.688 -16.328 -14.727 1 94.12 730 VAL B CA 1
ATOM 12234 C C . VAL B 1 730 ? -19.859 -15.477 -14.258 1 94.12 730 VAL B C 1
ATOM 12236 O O . VAL B 1 730 ? -19.703 -14.578 -13.43 1 94.12 730 VAL B O 1
ATOM 12239 N N . LEU B 1 731 ? -21.031 -15.797 -14.812 1 94.88 731 LEU B N 1
ATOM 12240 C CA . LEU B 1 731 ? -22.25 -15.078 -14.43 1 94.88 731 LEU B CA 1
ATOM 12241 C C . LEU B 1 731 ? -22.547 -15.273 -12.953 1 94.88 731 LEU B C 1
ATOM 12243 O O . LEU B 1 731 ? -22.906 -14.32 -12.258 1 94.88 731 LEU B O 1
ATOM 12247 N N . HIS B 1 732 ? -22.422 -16.406 -12.484 1 94.75 732 HIS B N 1
ATOM 12248 C CA . HIS B 1 732 ? -22.641 -16.672 -11.07 1 94.75 732 HIS B CA 1
ATOM 12249 C C . HIS B 1 732 ? -21.703 -15.852 -10.195 1 94.75 732 HIS B C 1
ATOM 12251 O O . HIS B 1 732 ? -22.125 -15.234 -9.227 1 94.75 732 HIS B O 1
ATOM 12257 N N . LEU B 1 733 ? -20.438 -15.875 -10.523 1 94.56 733 LEU B N 1
ATOM 12258 C CA . LEU B 1 733 ? -19.422 -15.234 -9.711 1 94.56 733 LEU B CA 1
ATOM 12259 C C . LEU B 1 733 ? -19.609 -13.719 -9.695 1 94.56 733 LEU B C 1
ATOM 12261 O O . LEU B 1 733 ? -19.547 -13.094 -8.633 1 94.56 733 LEU B O 1
ATOM 12265 N N . LEU B 1 734 ? -19.906 -13.125 -10.836 1 96.81 734 LEU B N 1
ATOM 12266 C CA . LEU B 1 734 ? -19.891 -11.672 -10.961 1 96.81 734 LEU B CA 1
ATOM 12267 C C . LEU B 1 734 ? -21.234 -11.07 -10.594 1 96.81 734 LEU B C 1
ATOM 12269 O O . LEU B 1 734 ? -21.328 -9.883 -10.281 1 96.81 734 LEU B O 1
ATOM 12273 N N . VAL B 1 735 ? -22.297 -11.898 -10.609 1 97 735 VAL B N 1
ATOM 12274 C CA . VAL B 1 735 ? -23.609 -11.305 -10.422 1 97 735 VAL B CA 1
ATOM 12275 C C . VAL B 1 735 ? -24.281 -11.93 -9.203 1 97 735 VAL B C 1
ATOM 12277 O O . VAL B 1 735 ? -24.781 -11.211 -8.328 1 97 735 VAL B O 1
ATOM 12280 N N . PHE B 1 736 ? -24.203 -13.227 -9.047 1 95.44 736 PHE B N 1
ATOM 12281 C CA . PHE B 1 736 ? -25.062 -13.914 -8.102 1 95.44 736 PHE B CA 1
ATOM 12282 C C . PHE B 1 736 ? -24.328 -14.203 -6.797 1 95.44 736 PHE B C 1
ATOM 12284 O O . PHE B 1 736 ? -24.969 -14.359 -5.746 1 95.44 736 PHE B O 1
ATOM 12291 N N . ASP B 1 737 ? -23.062 -14.344 -6.844 1 93.69 737 ASP B N 1
ATOM 12292 C CA . ASP B 1 737 ? -22.281 -14.766 -5.68 1 93.69 737 ASP B CA 1
ATOM 12293 C C . ASP B 1 737 ? -22.203 -13.648 -4.641 1 93.69 737 ASP B C 1
ATOM 12295 O O . ASP B 1 737 ? -21.688 -12.562 -4.934 1 93.69 737 ASP B O 1
ATOM 12299 N N . VAL B 1 738 ? -22.562 -13.93 -3.408 1 92.94 738 VAL B N 1
ATOM 12300 C CA . VAL B 1 738 ? -22.625 -12.922 -2.357 1 92.94 738 VAL B CA 1
ATOM 12301 C C . VAL B 1 738 ? -21.281 -12.852 -1.629 1 92.94 738 VAL B C 1
ATOM 12303 O O . VAL B 1 738 ? -21.047 -11.93 -0.841 1 92.94 738 VAL B O 1
ATOM 12306 N N . SER B 1 739 ? -20.375 -13.766 -1.964 1 92.75 739 SER B N 1
ATOM 12307 C CA . SER B 1 739 ? -19.109 -13.812 -1.24 1 92.75 739 SER B CA 1
ATOM 12308 C C . SER B 1 739 ? -18 -13.102 -2.014 1 92.75 739 SER B C 1
ATOM 12310 O O . SER B 1 739 ? -16.938 -12.828 -1.464 1 92.75 739 SER B O 1
ATOM 12312 N N . ASN B 1 740 ? -18.234 -12.836 -3.318 1 94.56 740 ASN B N 1
ATOM 12313 C CA . ASN B 1 740 ? -17.234 -12.133 -4.125 1 94.56 740 ASN B CA 1
ATOM 12314 C C . ASN B 1 740 ? -17.344 -10.617 -3.936 1 94.56 740 ASN B C 1
ATOM 12316 O O . ASN B 1 740 ? -18.328 -10 -4.352 1 94.56 740 ASN B O 1
ATOM 12320 N N . PRO B 1 741 ? -16.359 -10 -3.383 1 95.56 741 PRO B N 1
ATOM 12321 C CA . PRO B 1 741 ? -16.438 -8.57 -3.078 1 95.56 741 PRO B CA 1
ATOM 12322 C C . PRO B 1 741 ? -16.609 -7.707 -4.328 1 95.56 741 PRO B C 1
ATOM 12324 O O . PRO B 1 741 ? -16.984 -6.535 -4.227 1 95.56 741 PRO B O 1
ATOM 12327 N N . HIS B 1 742 ? -16.344 -8.219 -5.469 1 95.88 742 HIS B N 1
ATOM 12328 C CA . HIS B 1 742 ? -16.484 -7.461 -6.707 1 95.88 742 HIS B CA 1
ATOM 12329 C C . HIS B 1 742 ? -17.75 -7.859 -7.449 1 95.88 742 HIS B C 1
ATOM 12331 O O . HIS B 1 742 ? -17.984 -7.418 -8.578 1 95.88 742 HIS B O 1
ATOM 12337 N N . GLY B 1 743 ? -18.562 -8.734 -6.828 1 96.5 743 GLY B N 1
ATOM 12338 C CA . GLY B 1 743 ? -19.812 -9.172 -7.43 1 96.5 743 GLY B CA 1
ATOM 12339 C C . GLY B 1 743 ? -20.969 -8.25 -7.129 1 96.5 743 GLY B C 1
ATOM 12340 O O . GLY B 1 743 ? -20.953 -7.512 -6.145 1 96.5 743 GLY B O 1
ATOM 12341 N N . MET B 1 744 ? -22.047 -8.336 -7.906 1 97.38 744 MET B N 1
ATOM 12342 C CA . MET B 1 744 ? -23.219 -7.477 -7.762 1 97.38 744 MET B CA 1
ATOM 12343 C C . MET B 1 744 ? -23.984 -7.812 -6.484 1 97.38 744 MET B C 1
ATOM 12345 O O . MET B 1 744 ? -24.375 -6.914 -5.734 1 97.38 744 MET B O 1
ATOM 12349 N N . ALA B 1 745 ? -24.188 -9.031 -6.27 1 97.19 745 ALA B N 1
ATOM 12350 C CA . ALA B 1 745 ? -24.938 -9.461 -5.09 1 97.19 745 ALA B CA 1
ATOM 12351 C C . ALA B 1 745 ? -24.281 -8.961 -3.809 1 97.19 745 ALA B C 1
ATOM 12353 O O . ALA B 1 745 ? -24.953 -8.578 -2.855 1 97.19 745 ALA B O 1
ATOM 12354 N N . TYR B 1 746 ? -22.984 -9.031 -3.764 1 97.19 746 TYR B N 1
ATOM 12355 C CA . TYR B 1 746 ? -22.234 -8.547 -2.609 1 97.19 746 TYR B CA 1
ATOM 12356 C C . TYR B 1 746 ? -22.469 -7.051 -2.41 1 97.19 746 TYR B C 1
ATOM 12358 O O . TYR B 1 746 ? -22.641 -6.59 -1.279 1 97.19 746 TYR B O 1
ATOM 12366 N N . GLN B 1 747 ? -22.406 -6.277 -3.473 1 97.75 747 GLN B N 1
ATOM 12367 C CA . GLN B 1 747 ? -22.609 -4.836 -3.369 1 97.75 747 GLN B CA 1
ATOM 12368 C C . GLN B 1 747 ? -24 -4.523 -2.834 1 97.75 747 GLN B C 1
ATOM 12370 O O . GLN B 1 747 ? -24.172 -3.625 -2.004 1 97.75 747 GLN B O 1
ATOM 12375 N N . PHE B 1 748 ? -25.031 -5.262 -3.346 1 97.56 748 PHE B N 1
ATOM 12376 C CA . PHE B 1 748 ? -26.391 -5.051 -2.873 1 97.56 748 PHE B CA 1
ATOM 12377 C C . PHE B 1 748 ? -26.484 -5.301 -1.372 1 97.56 748 PHE B C 1
ATOM 12379 O O . PHE B 1 748 ? -27.078 -4.496 -0.64 1 97.56 748 PHE B O 1
ATOM 12386 N N . ARG B 1 749 ? -25.859 -6.32 -0.95 1 95.88 749 ARG B N 1
ATOM 12387 C CA . ARG B 1 749 ? -25.906 -6.703 0.458 1 95.88 749 ARG B CA 1
ATOM 12388 C C . ARG B 1 749 ? -25.203 -5.668 1.329 1 95.88 749 ARG B C 1
ATOM 12390 O O . ARG B 1 749 ? -25.719 -5.262 2.369 1 95.88 749 ARG B O 1
ATOM 12397 N N . MET B 1 750 ? -24.031 -5.285 0.934 1 96.69 750 MET B N 1
ATOM 12398 C CA . MET B 1 750 ? -23.25 -4.344 1.728 1 96.69 750 MET B CA 1
ATOM 12399 C C . MET B 1 750 ? -23.938 -2.988 1.804 1 96.69 750 MET B C 1
ATOM 12401 O O . MET B 1 750 ? -23.938 -2.348 2.857 1 96.69 750 MET B O 1
ATOM 12405 N N . LEU B 1 751 ? -24.5 -2.506 0.671 1 96.38 751 LEU B N 1
ATOM 12406 C CA . LEU B 1 751 ? -25.203 -1.229 0.672 1 96.38 751 LEU B CA 1
ATOM 12407 C C . LEU B 1 751 ? -26.406 -1.277 1.594 1 96.38 751 LEU B C 1
ATOM 12409 O O . LEU B 1 751 ? -26.703 -0.303 2.289 1 96.38 751 LEU B O 1
ATOM 12413 N N . GLN B 1 752 ? -27.094 -2.406 1.606 1 94.31 752 GLN B N 1
ATOM 12414 C CA . GLN B 1 752 ? -28.219 -2.572 2.525 1 94.31 752 GLN B CA 1
ATOM 12415 C C . GLN B 1 752 ? -27.75 -2.498 3.977 1 94.31 752 GLN B C 1
ATOM 12417 O O . GLN B 1 752 ? -28.391 -1.846 4.805 1 94.31 752 GLN B O 1
ATOM 12422 N N . GLN B 1 753 ? -26.703 -3.139 4.215 1 93.5 753 GLN B N 1
ATOM 12423 C CA . GLN B 1 753 ? -26.172 -3.17 5.57 1 93.5 753 GLN B CA 1
ATOM 12424 C C . GLN B 1 753 ? -25.734 -1.78 6.023 1 93.5 753 GLN B C 1
ATOM 12426 O O . GLN B 1 753 ? -26.109 -1.329 7.109 1 93.5 753 GLN B O 1
ATOM 12431 N N . TYR B 1 754 ? -24.969 -1.05 5.246 1 93.25 754 TYR B N 1
ATOM 12432 C CA . TYR B 1 754 ? -24.453 0.265 5.621 1 93.25 754 TYR B CA 1
ATOM 12433 C C . TYR B 1 754 ? -25.594 1.275 5.738 1 93.25 754 TYR B C 1
ATOM 12435 O O . TYR B 1 754 ? -25.562 2.146 6.613 1 93.25 754 TYR B O 1
ATOM 12443 N N . MET B 1 755 ? -26.547 1.166 4.848 1 91 755 MET B N 1
ATOM 12444 C CA . MET B 1 755 ? -27.688 2.07 4.922 1 91 755 MET B CA 1
ATOM 12445 C C . MET B 1 755 ? -28.469 1.858 6.215 1 91 755 MET B C 1
ATOM 12447 O O . MET B 1 755 ? -28.953 2.818 6.82 1 91 755 MET B O 1
ATOM 12451 N N . SER B 1 756 ? -28.578 0.624 6.594 1 90.19 756 SER B N 1
ATOM 12452 C CA . SER B 1 756 ? -29.234 0.315 7.852 1 90.19 756 SER B CA 1
ATOM 12453 C C . SER B 1 756 ? -28.469 0.875 9.039 1 90.19 756 SER B C 1
ATOM 12455 O O . SER B 1 756 ? -29.062 1.402 9.984 1 90.19 756 SER B O 1
ATOM 12457 N N . GLU B 1 757 ? -27.188 0.806 9.023 1 89.62 757 GLU B N 1
ATOM 12458 C CA . GLU B 1 757 ? -26.344 1.316 10.094 1 89.62 757 GLU B CA 1
ATOM 12459 C C . GLU B 1 757 ? -26.406 2.84 10.172 1 89.62 757 GLU B C 1
ATOM 12461 O O . GLU B 1 757 ? -26.438 3.41 11.258 1 89.62 757 GLU B O 1
ATOM 12466 N N . ILE B 1 758 ? -26.375 3.504 9.055 1 87.44 758 ILE B N 1
ATOM 12467 C CA . ILE B 1 758 ? -26.469 4.957 9.008 1 87.44 758 ILE B CA 1
ATOM 12468 C C . ILE B 1 758 ? -27.812 5.41 9.555 1 87.44 758 ILE B C 1
ATOM 12470 O O . ILE B 1 758 ? -27.891 6.379 10.305 1 87.44 758 ILE B O 1
ATOM 12474 N N . ALA B 1 759 ? -28.844 4.656 9.18 1 85.06 759 ALA B N 1
ATOM 12475 C CA . ALA B 1 759 ? -30.188 4.977 9.664 1 85.06 759 ALA B CA 1
ATOM 12476 C C . ALA B 1 759 ? -30.266 4.836 11.188 1 85.06 759 ALA B C 1
ATOM 12478 O O . ALA B 1 759 ? -30.922 5.633 11.852 1 85.06 759 ALA B O 1
ATOM 12479 N N . GLN B 1 760 ? -29.656 3.859 11.664 1 83.38 760 GLN B N 1
ATOM 12480 C CA . GLN B 1 760 ? -29.656 3.635 13.109 1 83.38 760 GLN B CA 1
ATOM 12481 C C . GLN B 1 760 ? -28.891 4.727 13.836 1 83.38 760 GLN B C 1
ATOM 12483 O O . GLN B 1 760 ? -29.266 5.148 14.93 1 83.38 760 GLN B O 1
ATOM 12488 N N . GLN B 1 761 ? -27.859 5.145 13.25 1 79.69 761 GLN B N 1
ATOM 12489 C CA . GLN B 1 761 ? -26.969 6.105 13.898 1 79.69 761 GLN B CA 1
ATOM 12490 C C . GLN B 1 761 ? -27.5 7.531 13.734 1 79.69 761 GLN B C 1
ATOM 12492 O O . GLN B 1 761 ? -27.406 8.344 14.656 1 79.69 761 GLN B O 1
ATOM 12497 N N . LEU B 1 762 ? -28 7.762 12.555 1 79.19 762 LEU B N 1
ATOM 12498 C CA . LEU B 1 762 ? -28.328 9.148 12.25 1 79.19 762 LEU B CA 1
ATOM 12499 C C . LEU B 1 762 ? -29.844 9.344 12.133 1 79.19 762 LEU B C 1
ATOM 12501 O O . LEU B 1 762 ? -30.312 10.477 12.109 1 79.19 762 LEU B O 1
ATOM 12505 N N . GLY B 1 763 ? -30.766 8.148 12.289 1 69.75 763 GLY B N 1
ATOM 12506 C CA . GLY B 1 763 ? -32.219 8.188 12.312 1 69.75 763 GLY B CA 1
ATOM 12507 C C . GLY B 1 763 ? -32.844 8.062 10.938 1 69.75 763 GLY B C 1
ATOM 12508 O O . GLY B 1 763 ? -33.969 7.555 10.805 1 69.75 763 GLY B O 1
ATOM 12509 N N . LEU B 1 764 ? -32.844 8.812 9.984 1 59.12 764 LEU B N 1
ATOM 12510 C CA . LEU B 1 764 ? -33.844 9.172 8.977 1 59.12 764 LEU B CA 1
ATOM 12511 C C . LEU B 1 764 ? -33.875 8.117 7.879 1 59.12 764 LEU B C 1
ATOM 12513 O O . LEU B 1 764 ? -34.906 8.008 7.172 1 59.12 764 LEU B O 1
ATOM 12517 N N . LEU B 1 765 ? -32.938 7.641 7.031 1 58.06 765 LEU B N 1
ATOM 12518 C CA . LEU B 1 765 ? -33.094 7.484 5.59 1 58.06 765 LEU B CA 1
ATOM 12519 C C . LEU B 1 765 ? -33.688 6.113 5.258 1 58.06 765 LEU B C 1
ATOM 12521 O O . LEU B 1 765 ? -33.156 5.086 5.68 1 58.06 765 LEU B O 1
ATOM 12525 N N . SER B 1 766 ? -34.969 5.98 5.285 1 62.06 766 SER B N 1
ATOM 12526 C CA . SER B 1 766 ? -35.5 4.77 4.66 1 62.06 766 SER B CA 1
ATOM 12527 C C . SER B 1 766 ? -35.062 4.672 3.199 1 62.06 766 SER B C 1
ATOM 12529 O O . SER B 1 766 ? -35.656 5.293 2.326 1 62.06 766 SER B O 1
ATOM 12531 N N . MET B 1 767 ? -33.812 4.422 2.844 1 70 767 MET B N 1
ATOM 12532 C CA . MET B 1 767 ? -33.406 4.242 1.458 1 70 767 MET B CA 1
ATOM 12533 C C . MET B 1 767 ? -33.531 2.781 1.034 1 70 767 MET B C 1
ATOM 12535 O O . MET B 1 767 ? -32.75 1.936 1.474 1 70 767 MET B O 1
ATOM 12539 N N . THR B 1 768 ? -34.5 2.479 0.141 1 84.44 768 THR B N 1
ATOM 12540 C CA . THR B 1 768 ? -34.938 1.117 -0.177 1 84.44 768 THR B CA 1
ATOM 12541 C C . THR B 1 768 ? -34.281 0.649 -1.484 1 84.44 768 THR B C 1
ATOM 12543 O O . THR B 1 768 ? -34.531 -0.479 -1.925 1 84.44 768 THR B O 1
ATOM 12546 N N . ILE B 1 769 ? -33.469 1.468 -2.076 1 89.81 769 ILE B N 1
ATOM 12547 C CA . ILE B 1 769 ? -32.938 1.17 -3.395 1 89.81 769 ILE B CA 1
ATOM 12548 C C . ILE B 1 769 ? -32.125 -0.13 -3.34 1 89.81 769 ILE B C 1
ATOM 12550 O O . ILE B 1 769 ? -32.344 -1.038 -4.145 1 89.81 769 ILE B O 1
ATOM 12554 N N . PRO B 1 770 ? -31.234 -0.322 -2.371 1 91.56 770 PRO B N 1
ATOM 12555 C CA . PRO B 1 770 ? -30.484 -1.576 -2.342 1 91.56 770 PRO B CA 1
ATOM 12556 C C . PRO B 1 770 ? -31.375 -2.797 -2.115 1 91.56 770 PRO B C 1
ATOM 12558 O O . PRO B 1 770 ? -31.125 -3.859 -2.693 1 91.56 770 PRO B O 1
ATOM 12561 N N . THR B 1 771 ? -32.375 -2.625 -1.379 1 92.62 771 THR B N 1
ATOM 12562 C CA . THR B 1 771 ? -33.312 -3.721 -1.113 1 92.62 771 THR B CA 1
ATOM 12563 C C . THR B 1 771 ? -34.062 -4.105 -2.381 1 92.62 771 THR B C 1
ATOM 12565 O O . THR B 1 771 ? -34.281 -5.293 -2.643 1 92.62 771 THR B O 1
ATOM 12568 N N . HIS B 1 772 ? -34.469 -3.105 -3.102 1 94.19 772 HIS B N 1
ATOM 12569 C CA . HIS B 1 772 ? -35.156 -3.346 -4.355 1 94.19 772 HIS B CA 1
ATOM 12570 C C . HIS B 1 772 ? -34.281 -4.078 -5.355 1 94.19 772 HIS B C 1
ATOM 12572 O O . HIS B 1 772 ? -34.719 -5.027 -6.008 1 94.19 772 HIS B O 1
ATOM 12578 N N . LEU B 1 773 ? -33.062 -3.652 -5.488 1 96.06 773 LEU B N 1
ATOM 12579 C CA . LEU B 1 773 ? -32.125 -4.285 -6.406 1 96.06 773 LEU B CA 1
ATOM 12580 C C . LEU B 1 773 ? -31.875 -5.734 -6 1 96.06 773 LEU B C 1
ATOM 12582 O O . LEU B 1 773 ? -31.828 -6.625 -6.852 1 96.06 773 LEU B O 1
ATOM 12586 N N . SER B 1 774 ? -31.703 -5.988 -4.695 1 95.75 774 SER B N 1
ATOM 12587 C CA . SER B 1 774 ? -31.484 -7.336 -4.184 1 95.75 774 SER B CA 1
ATOM 12588 C C . SER B 1 774 ? -32.656 -8.242 -4.488 1 95.75 774 SER B C 1
ATOM 12590 O O . SER B 1 774 ? -32.5 -9.414 -4.848 1 95.75 774 SER B O 1
ATOM 12592 N N . SER B 1 775 ? -33.844 -7.711 -4.387 1 95.69 775 SER B N 1
ATOM 12593 C CA . SER B 1 775 ? -35.062 -8.484 -4.648 1 95.69 775 SER B CA 1
ATOM 12594 C C . SER B 1 775 ? -35.156 -8.867 -6.125 1 95.69 775 SER B C 1
ATOM 12596 O O . SER B 1 775 ? -35.594 -9.969 -6.457 1 95.69 775 SER B O 1
ATOM 12598 N N . GLN B 1 776 ? -34.781 -7.98 -6.984 1 96.31 776 GLN B N 1
ATOM 12599 C CA . GLN B 1 776 ? -34.781 -8.258 -8.414 1 96.31 776 GLN B CA 1
ATOM 12600 C C . GLN B 1 776 ? -33.844 -9.398 -8.75 1 96.31 776 GLN B C 1
ATOM 12602 O O . GLN B 1 776 ? -34.156 -10.273 -9.555 1 96.31 776 GLN B O 1
ATOM 12607 N N . LEU B 1 777 ? -32.688 -9.367 -8.172 1 96.81 777 LEU B N 1
ATOM 12608 C CA . LEU B 1 777 ? -31.672 -10.398 -8.422 1 96.81 777 LEU B CA 1
ATOM 12609 C C . LEU B 1 777 ? -32.125 -11.75 -7.871 1 96.81 777 LEU B C 1
ATOM 12611 O O . LEU B 1 777 ? -31.953 -12.781 -8.516 1 96.81 777 LEU B O 1
ATOM 12615 N N . GLU B 1 778 ? -32.75 -11.734 -6.68 1 94.94 778 GLU B N 1
ATOM 12616 C CA . GLU B 1 778 ? -33.188 -12.961 -6.031 1 94.94 778 GLU B CA 1
ATOM 12617 C C . GLU B 1 778 ? -34.312 -13.641 -6.844 1 94.94 778 GLU B C 1
ATOM 12619 O O . GLU B 1 778 ? -34.469 -14.859 -6.754 1 94.94 778 GLU B O 1
ATOM 12624 N N . ALA B 1 779 ? -34.938 -12.914 -7.668 1 94.69 779 ALA B N 1
ATOM 12625 C CA . ALA B 1 779 ? -36.031 -13.438 -8.484 1 94.69 779 ALA B CA 1
ATOM 12626 C C . ALA B 1 779 ? -35.5 -14.141 -9.727 1 94.69 779 ALA B C 1
ATOM 12628 O O . ALA B 1 779 ? -36.25 -14.828 -10.43 1 94.69 779 ALA B O 1
ATOM 12629 N N . MET B 1 780 ? -34.25 -14.055 -9.969 1 95.12 780 MET B N 1
ATOM 12630 C CA . MET B 1 780 ? -33.656 -14.664 -11.164 1 95.12 780 MET B CA 1
ATOM 12631 C C . MET B 1 780 ? -33.031 -16.016 -10.828 1 95.12 780 MET B C 1
ATOM 12633 O O . MET B 1 780 ? -32.594 -16.234 -9.711 1 95.12 780 MET B O 1
ATOM 12637 N N . ASN B 1 781 ? -33.094 -16.844 -11.883 1 92.56 781 ASN B N 1
ATOM 12638 C CA . ASN B 1 781 ? -32.469 -18.156 -11.758 1 92.56 781 ASN B CA 1
ATOM 12639 C C . ASN B 1 781 ? -31.312 -18.344 -12.727 1 92.56 781 ASN B C 1
ATOM 12641 O O . ASN B 1 781 ? -31.469 -18.156 -13.938 1 92.56 781 ASN B O 1
ATOM 12645 N N . LEU B 1 782 ? -30.234 -18.734 -12.188 1 92 782 LEU B N 1
ATOM 12646 C CA . LEU B 1 782 ? -29 -18.859 -12.953 1 92 782 LEU B CA 1
ATOM 12647 C C . LEU B 1 782 ? -29.188 -19.781 -14.148 1 92 782 LEU B C 1
ATOM 12649 O O . LEU B 1 782 ? -28.609 -19.562 -15.211 1 92 782 LEU B O 1
ATOM 12653 N N . SER B 1 783 ? -29.984 -20.812 -14 1 89.38 783 SER B N 1
ATOM 12654 C CA . SER B 1 783 ? -30.172 -21.828 -15.039 1 89.38 783 SER B CA 1
ATOM 12655 C C . SER B 1 783 ? -30.812 -21.219 -16.281 1 89.38 783 SER B C 1
ATOM 12657 O O . SER B 1 783 ? -30.641 -21.75 -17.391 1 89.38 783 SER B O 1
ATOM 12659 N N . GLU B 1 784 ? -31.5 -20.172 -16.141 1 91.88 784 GLU B N 1
ATOM 12660 C CA . GLU B 1 784 ? -32.219 -19.547 -17.234 1 91.88 784 GLU B CA 1
ATOM 12661 C C . GLU B 1 784 ? -31.266 -18.875 -18.219 1 91.88 784 GLU B C 1
ATOM 12663 O O . GLU B 1 784 ? -31.656 -18.547 -19.344 1 91.88 784 GLU B O 1
ATOM 12668 N N . PHE B 1 785 ? -30.047 -18.734 -17.812 1 90.88 785 PHE B N 1
ATOM 12669 C CA . PHE B 1 785 ? -29.109 -17.984 -18.625 1 90.88 785 PHE B CA 1
ATOM 12670 C C . PHE B 1 785 ? -28.281 -18.922 -19.5 1 90.88 785 PHE B C 1
ATOM 12672 O O . PHE B 1 785 ? -27.516 -18.484 -20.344 1 90.88 785 PHE B O 1
ATOM 12679 N N . ALA B 1 786 ? -28.484 -20.172 -19.328 1 86.75 786 ALA B N 1
ATOM 12680 C CA . ALA B 1 786 ? -27.812 -21.109 -20.219 1 86.75 786 ALA B CA 1
ATOM 12681 C C . ALA B 1 786 ? -28.219 -20.875 -21.672 1 86.75 786 ALA B C 1
ATOM 12683 O O . ALA B 1 786 ? -29.375 -20.594 -21.969 1 86.75 786 ALA B O 1
ATOM 12684 N N . HIS B 1 787 ? -27.312 -20.891 -22.594 1 79.25 787 HIS B N 1
ATOM 12685 C CA . HIS B 1 787 ? -27.531 -20.547 -23.984 1 79.25 787 HIS B CA 1
ATOM 12686 C C . HIS B 1 787 ? -28.656 -21.391 -24.594 1 79.25 787 HIS B C 1
ATOM 12688 O O . HIS B 1 787 ? -29.391 -20.922 -25.469 1 79.25 787 HIS B O 1
ATOM 12694 N N . GLU B 1 788 ? -28.781 -22.656 -24.172 1 81 788 GLU B N 1
ATOM 12695 C CA . GLU B 1 788 ? -29.766 -23.562 -24.75 1 81 788 GLU B CA 1
ATOM 12696 C C . GLU B 1 788 ? -31.109 -23.453 -24.047 1 81 788 GLU B C 1
ATOM 12698 O O . GLU B 1 788 ? -32.094 -24.078 -24.469 1 81 788 GLU B O 1
ATOM 12703 N N . HIS B 1 789 ? -31.188 -22.625 -23.062 1 87.38 789 HIS B N 1
ATOM 12704 C CA . HIS B 1 789 ? -32.438 -22.5 -22.312 1 87.38 789 HIS B CA 1
ATOM 12705 C C . HIS B 1 789 ? -33.5 -21.766 -23.125 1 87.38 789 HIS B C 1
ATOM 12707 O O . HIS B 1 789 ? -33.188 -20.797 -23.828 1 87.38 789 HIS B O 1
ATOM 12713 N N . PRO B 1 790 ? -34.688 -22.172 -23.047 1 89.5 790 PRO B N 1
ATOM 12714 C CA . PRO B 1 790 ? -35.75 -21.578 -23.844 1 89.5 790 PRO B CA 1
ATOM 12715 C C . PRO B 1 790 ? -36 -20.109 -23.484 1 89.5 790 PRO B C 1
ATOM 12717 O O . PRO B 1 790 ? -36.438 -19.328 -24.344 1 89.5 790 PRO B O 1
ATOM 12720 N N . ASN B 1 791 ? -35.844 -19.75 -22.266 1 91.5 791 ASN B N 1
ATOM 12721 C CA . ASN B 1 791 ? -36.156 -18.406 -21.812 1 91.5 791 ASN B CA 1
ATOM 12722 C C . ASN B 1 791 ? -34.906 -17.531 -21.734 1 91.5 791 ASN B C 1
ATOM 12724 O O . ASN B 1 791 ? -34.875 -16.547 -21.016 1 91.5 791 ASN B O 1
ATOM 12728 N N . VAL B 1 792 ? -33.875 -17.812 -22.438 1 90.12 792 VAL B N 1
ATOM 12729 C CA . VAL B 1 792 ? -32.562 -17.156 -22.312 1 90.12 792 VAL B CA 1
ATOM 12730 C C . VAL B 1 792 ? -32.688 -15.695 -22.734 1 90.12 792 VAL B C 1
ATOM 12732 O O . VAL B 1 792 ? -32.062 -14.82 -22.125 1 90.12 792 VAL B O 1
ATOM 12735 N N . GLU B 1 793 ? -33.469 -15.391 -23.688 1 90.12 793 GLU B N 1
ATOM 12736 C CA . GLU B 1 793 ? -33.625 -14.016 -24.172 1 90.12 793 GLU B CA 1
ATOM 12737 C C . GLU B 1 793 ? -34.312 -13.141 -23.125 1 90.12 793 GLU B C 1
ATOM 12739 O O . GLU B 1 793 ? -33.875 -12 -22.906 1 90.12 793 GLU B O 1
ATOM 12744 N N . GLN B 1 794 ? -35.344 -13.68 -22.547 1 92.81 794 GLN B N 1
ATOM 12745 C CA . GLN B 1 794 ? -36.031 -12.938 -21.516 1 92.81 794 GLN B CA 1
ATOM 12746 C C . GLN B 1 794 ? -35.156 -12.758 -20.266 1 92.81 794 GLN B C 1
ATOM 12748 O O . GLN B 1 794 ? -35.188 -11.703 -19.641 1 92.81 794 GLN B O 1
ATOM 12753 N N . ALA B 1 795 ? -34.5 -13.781 -19.922 1 94.12 795 ALA B N 1
ATOM 12754 C CA . ALA B 1 795 ? -33.625 -13.711 -18.766 1 94.12 795 ALA B CA 1
ATOM 12755 C C . ALA B 1 795 ? -32.531 -12.648 -18.984 1 94.12 795 ALA B C 1
ATOM 12757 O O . ALA B 1 795 ? -32.25 -11.852 -18.094 1 94.12 795 ALA B O 1
ATOM 12758 N N . ASN B 1 796 ? -32 -12.625 -20.156 1 93.06 796 ASN B N 1
ATOM 12759 C CA . ASN B 1 796 ? -30.984 -11.648 -20.484 1 93.06 796 ASN B CA 1
ATOM 12760 C C . ASN B 1 796 ? -31.531 -10.227 -20.453 1 93.06 796 ASN B C 1
ATOM 12762 O O . ASN B 1 796 ? -30.828 -9.297 -20.031 1 93.06 796 ASN B O 1
ATOM 12766 N N . ALA B 1 797 ? -32.656 -10.094 -20.906 1 94.31 797 ALA B N 1
ATOM 12767 C CA . ALA B 1 797 ? -33.281 -8.773 -20.875 1 94.31 797 ALA B CA 1
ATOM 12768 C C . ALA B 1 797 ? -33.5 -8.289 -19.453 1 94.31 797 ALA B C 1
ATOM 12770 O O . ALA B 1 797 ? -33.312 -7.109 -19.156 1 94.31 797 ALA B O 1
ATOM 12771 N N . ARG B 1 798 ? -33.938 -9.164 -18.594 1 95.56 798 ARG B N 1
ATOM 12772 C CA . ARG B 1 798 ? -34.094 -8.828 -17.188 1 95.56 798 ARG B CA 1
ATOM 12773 C C . ARG B 1 798 ? -32.781 -8.453 -16.547 1 95.56 798 ARG B C 1
ATOM 12775 O O . ARG B 1 798 ? -32.719 -7.531 -15.727 1 95.56 798 ARG B O 1
ATOM 12782 N N . LEU B 1 799 ? -31.797 -9.211 -16.875 1 96.44 799 LEU B N 1
ATOM 12783 C CA . LEU B 1 799 ? -30.469 -8.93 -16.328 1 96.44 799 LEU B CA 1
ATOM 12784 C C . LEU B 1 799 ? -29.953 -7.574 -16.812 1 96.44 799 LEU B C 1
ATOM 12786 O O . LEU B 1 799 ? -29.406 -6.809 -16.016 1 96.44 799 LEU B O 1
ATOM 12790 N N . THR B 1 800 ? -30.156 -7.254 -18.047 1 96.06 800 THR B N 1
ATOM 12791 C CA . THR B 1 800 ? -29.781 -5.957 -18.594 1 96.06 800 THR B CA 1
ATOM 12792 C C . THR B 1 800 ? -30.516 -4.832 -17.859 1 96.06 800 THR B C 1
ATOM 12794 O O . THR B 1 800 ? -29.906 -3.809 -17.531 1 96.06 800 THR B O 1
ATOM 12797 N N . GLN B 1 801 ? -31.75 -5.051 -17.641 1 96.38 801 GLN B N 1
ATOM 12798 C CA . GLN B 1 801 ? -32.531 -4.051 -16.906 1 96.38 801 GLN B CA 1
ATOM 12799 C C . GLN B 1 801 ? -32 -3.873 -15.484 1 96.38 801 GLN B C 1
ATOM 12801 O O . GLN B 1 801 ? -31.938 -2.752 -14.984 1 96.38 801 GLN B O 1
ATOM 12806 N N . LEU B 1 802 ? -31.703 -4.988 -14.867 1 97.62 802 LEU B N 1
ATOM 12807 C CA . LEU B 1 802 ? -31.141 -4.91 -13.523 1 97.62 802 LEU B CA 1
ATOM 12808 C C . LEU B 1 802 ? -29.859 -4.09 -13.516 1 97.62 802 LEU B C 1
ATOM 12810 O O . LEU B 1 802 ? -29.625 -3.295 -12.602 1 97.62 802 LEU B O 1
ATOM 12814 N N . MET B 1 803 ? -28.984 -4.312 -14.516 1 97.88 803 MET B N 1
ATOM 12815 C CA . MET B 1 803 ? -27.75 -3.553 -14.609 1 97.88 803 MET B CA 1
ATOM 12816 C C . MET B 1 803 ? -28.031 -2.064 -14.766 1 97.88 803 MET B C 1
ATOM 12818 O O . MET B 1 803 ? -27.391 -1.233 -14.117 1 97.88 803 MET B O 1
ATOM 12822 N N . ARG B 1 804 ? -28.953 -1.724 -15.531 1 97.06 804 ARG B N 1
ATOM 12823 C CA . ARG B 1 804 ? -29.312 -0.327 -15.75 1 97.06 804 ARG B CA 1
ATOM 12824 C C . ARG B 1 804 ? -29.938 0.283 -14.5 1 97.06 804 ARG B C 1
ATOM 12826 O O . ARG B 1 804 ? -29.656 1.435 -14.164 1 97.06 804 ARG B O 1
ATOM 12833 N N . ASP B 1 805 ? -30.781 -0.481 -13.859 1 97.25 805 ASP B N 1
ATOM 12834 C CA . ASP B 1 805 ? -31.375 -0.031 -12.602 1 97.25 805 ASP B CA 1
ATOM 12835 C C . ASP B 1 805 ? -30.297 0.19 -11.539 1 97.25 805 ASP B C 1
ATOM 12837 O O . ASP B 1 805 ? -30.406 1.099 -10.711 1 97.25 805 ASP B O 1
ATOM 12841 N N . ALA B 1 806 ? -29.328 -0.704 -11.469 1 98 806 ALA B N 1
ATOM 12842 C CA . ALA B 1 806 ? -28.25 -0.579 -10.508 1 98 806 ALA B CA 1
ATOM 12843 C C . ALA B 1 806 ? -27.453 0.707 -10.734 1 98 806 ALA B C 1
ATOM 12845 O O . ALA B 1 806 ? -27.094 1.396 -9.781 1 98 806 ALA B O 1
ATOM 12846 N N . VAL B 1 807 ? -27.172 1.066 -11.992 1 97.31 807 VAL B N 1
ATOM 12847 C CA . VAL B 1 807 ? -26.453 2.293 -12.312 1 97.31 807 VAL B CA 1
ATOM 12848 C C . VAL B 1 807 ? -27.297 3.506 -11.906 1 97.31 807 VAL B C 1
ATOM 12850 O O . VAL B 1 807 ? -26.812 4.371 -11.164 1 97.31 807 VAL B O 1
ATOM 12853 N N . SER B 1 808 ? -28.531 3.533 -12.32 1 96.19 808 SER B N 1
ATOM 12854 C CA . SER B 1 808 ? -29.406 4.656 -12 1 96.19 808 SER B CA 1
ATOM 12855 C C . SER B 1 808 ? -29.672 4.73 -10.5 1 96.19 808 SER B C 1
ATOM 12857 O O . SER B 1 808 ? -29.734 5.82 -9.93 1 96.19 808 SER B O 1
ATOM 12859 N N . GLY B 1 809 ? -29.891 3.572 -9.938 1 94.88 809 GLY B N 1
ATOM 12860 C CA . GLY B 1 809 ? -30.094 3.514 -8.5 1 94.88 809 GLY B CA 1
ATOM 12861 C C . GLY B 1 809 ? -28.906 4.031 -7.707 1 94.88 809 GLY B C 1
ATOM 12862 O O . GLY B 1 809 ? -29.094 4.68 -6.672 1 94.88 809 GLY B O 1
ATOM 12863 N N . GLY B 1 810 ? -27.703 3.717 -8.141 1 95.06 810 GLY B N 1
ATOM 12864 C CA . GLY B 1 810 ? -26.516 4.242 -7.488 1 95.06 810 GLY B CA 1
ATOM 12865 C C . GLY B 1 810 ? -26.453 5.758 -7.492 1 95.06 810 GLY B C 1
ATOM 12866 O O . GLY B 1 810 ? -26.141 6.379 -6.473 1 95.06 810 GLY B O 1
ATOM 12867 N N . TYR B 1 811 ? -26.781 6.383 -8.57 1 93.06 811 TYR B N 1
ATOM 12868 C CA . TYR B 1 811 ? -26.766 7.836 -8.688 1 93.06 811 TYR B CA 1
ATOM 12869 C C . TYR B 1 811 ? -27.875 8.461 -7.859 1 93.06 811 TYR B C 1
ATOM 12871 O O . TYR B 1 811 ? -27.672 9.5 -7.219 1 93.06 811 TYR B O 1
ATOM 12879 N N . MET B 1 812 ? -28.984 7.805 -7.824 1 92.5 812 MET B N 1
ATOM 12880 C CA . MET B 1 812 ? -30.094 8.289 -7.016 1 92.5 812 MET B CA 1
ATOM 12881 C C . MET B 1 812 ? -29.766 8.227 -5.531 1 92.5 812 MET B C 1
ATOM 12883 O O . MET B 1 812 ? -30.078 9.148 -4.777 1 92.5 812 MET B O 1
ATOM 12887 N N . LEU B 1 813 ? -29.188 7.164 -5.188 1 92.56 813 LEU B N 1
ATOM 12888 C CA . LEU B 1 813 ? -28.766 7.016 -3.797 1 92.56 813 LEU B CA 1
ATOM 12889 C C . LEU B 1 813 ? -27.766 8.094 -3.412 1 92.56 813 LEU B C 1
ATOM 12891 O O . LEU B 1 813 ? -27.844 8.656 -2.312 1 92.56 813 LEU B O 1
ATOM 12895 N N . SER B 1 814 ? -26.828 8.383 -4.293 1 93.19 814 SER B N 1
ATOM 12896 C CA . SER B 1 814 ? -25.844 9.438 -4.062 1 93.19 814 SER B CA 1
ATOM 12897 C C . SER B 1 814 ? -26.516 10.789 -3.861 1 93.19 814 SER B C 1
ATOM 12899 O O . SER B 1 814 ? -26.172 11.531 -2.941 1 93.19 814 SER B O 1
ATOM 12901 N N . ASP B 1 815 ? -27.453 11.07 -4.637 1 89.69 815 ASP B N 1
ATOM 12902 C CA . ASP B 1 815 ? -28.188 12.328 -4.539 1 89.69 815 ASP B CA 1
ATOM 12903 C C . ASP B 1 815 ? -29 12.391 -3.244 1 89.69 815 ASP B C 1
ATOM 12905 O O . ASP B 1 815 ? -29.078 13.445 -2.609 1 89.69 815 ASP B O 1
ATOM 12909 N N . ASP B 1 816 ? -29.594 11.305 -2.928 1 87.94 816 ASP B N 1
ATOM 12910 C CA . ASP B 1 816 ? -30.391 11.25 -1.704 1 87.94 816 ASP B CA 1
ATOM 12911 C C . ASP B 1 816 ? -29.516 11.477 -0.472 1 87.94 816 ASP B C 1
ATOM 12913 O O . ASP B 1 816 ? -29.906 12.18 0.457 1 87.94 816 ASP B O 1
ATOM 12917 N N . LEU B 1 817 ? -28.391 10.906 -0.452 1 89.38 817 LEU B N 1
ATOM 12918 C CA . LEU B 1 817 ? -27.453 11.086 0.659 1 89.38 817 LEU B CA 1
ATOM 12919 C C . LEU B 1 817 ? -27.016 12.539 0.762 1 89.38 817 LEU B C 1
ATOM 12921 O O . LEU B 1 817 ? -26.938 13.094 1.861 1 89.38 817 LEU B O 1
ATOM 12925 N N . SER B 1 818 ? -26.75 13.117 -0.391 1 87.44 818 SER B N 1
ATOM 12926 C CA . SER B 1 818 ? -26.328 14.516 -0.412 1 87.44 818 SER B CA 1
ATOM 12927 C C . SER B 1 818 ? -27.438 15.43 0.116 1 87.44 818 SER B C 1
ATOM 12929 O O . SER B 1 818 ? -27.172 16.328 0.92 1 87.44 818 SER B O 1
ATOM 12931 N N . ARG B 1 819 ? -28.609 15.188 -0.24 1 82.44 819 ARG B N 1
ATOM 12932 C CA . ARG B 1 819 ? -29.766 16.016 0.133 1 82.44 819 ARG B CA 1
ATOM 12933 C C . ARG B 1 819 ? -30.062 15.891 1.623 1 82.44 819 ARG B C 1
ATOM 12935 O O . ARG B 1 819 ? -30.391 16.875 2.277 1 82.44 819 ARG B O 1
ATOM 12942 N N . HIS B 1 820 ? -29.844 14.773 2.15 1 82.5 820 HIS B N 1
ATOM 12943 C CA . HIS B 1 820 ? -30.297 14.531 3.516 1 82.5 820 HIS B CA 1
ATOM 12944 C C . HIS B 1 820 ? -29.188 14.805 4.52 1 82.5 820 HIS B C 1
ATOM 12946 O O . HIS B 1 820 ? -29.453 15.234 5.645 1 82.5 820 HIS B O 1
ATOM 12952 N N . TYR B 1 821 ? -27.969 14.578 4.082 1 84.69 821 TYR B N 1
ATOM 12953 C CA . TYR B 1 821 ? -26.938 14.602 5.109 1 84.69 821 TYR B CA 1
ATOM 12954 C C . TYR B 1 821 ? -25.906 15.68 4.816 1 84.69 821 TYR B C 1
ATOM 12956 O O . TYR B 1 821 ? -25.25 16.188 5.73 1 84.69 821 TYR B O 1
ATOM 12964 N N . PHE B 1 822 ? -25.797 16.078 3.576 1 84.25 822 PHE B N 1
ATOM 12965 C CA . PHE B 1 822 ? -24.672 16.938 3.254 1 84.25 822 PHE B CA 1
ATOM 12966 C C . PHE B 1 822 ? -25.141 18.375 3.029 1 84.25 822 PHE B C 1
ATOM 12968 O O . PHE B 1 822 ? -24.359 19.312 3.174 1 84.25 822 PHE B O 1
ATOM 12975 N N . THR B 1 823 ? -26.406 18.578 2.496 1 70.69 823 THR B N 1
ATOM 12976 C CA . THR B 1 823 ? -26.922 19.906 2.186 1 70.69 823 THR B CA 1
ATOM 12977 C C . THR B 1 823 ? -27.672 20.484 3.383 1 70.69 823 THR B C 1
ATOM 12979 O O . THR B 1 823 ? -28.422 19.781 4.062 1 70.69 823 THR B O 1
ATOM 12982 N N . PRO B 1 824 ? -27.328 21.672 3.893 1 54.75 824 PRO B N 1
ATOM 12983 C CA . PRO B 1 824 ? -27.953 22.391 4.996 1 54.75 824 PRO B CA 1
ATOM 12984 C C . PRO B 1 824 ? -29.484 22.438 4.879 1 54.75 824 PRO B C 1
ATOM 12986 O O . PRO B 1 824 ? -30.016 22.484 3.771 1 54.75 824 PRO B O 1
ATOM 12989 N N . LEU B 1 825 ? -30.25 21.766 5.688 1 47.28 825 LEU B N 1
ATOM 12990 C CA . LEU B 1 825 ? -31.688 22 5.77 1 47.28 825 LEU B CA 1
ATOM 12991 C C . LEU B 1 825 ? -32 23.469 5.617 1 47.28 825 LEU B C 1
ATOM 12993 O O . LEU B 1 825 ? -31.469 24.312 6.34 1 47.28 825 LEU B O 1
ATOM 12997 N N . THR B 1 826 ? -32.125 24.047 4.516 1 39 826 THR B N 1
ATOM 12998 C CA . THR B 1 826 ? -32.812 25.344 4.426 1 39 826 THR B CA 1
ATOM 12999 C C . THR B 1 826 ? -34 25.406 5.387 1 39 826 THR B C 1
ATOM 13001 O O . THR B 1 826 ? -34.938 24.656 5.246 1 39 826 THR B O 1
ATOM 13004 N N . ALA B 1 827 ? -33.812 25.625 6.648 1 34.69 827 ALA B N 1
ATOM 13005 C CA . ALA B 1 827 ? -35.062 26.125 7.258 1 34.69 827 ALA B CA 1
ATOM 13006 C C . ALA B 1 827 ? -35.75 27.109 6.344 1 34.69 827 ALA B C 1
ATOM 13008 O O . ALA B 1 827 ? -35.094 27.891 5.648 1 34.69 827 ALA B O 1
ATOM 13009 N N . PRO B 1 828 ? -37.031 26.891 6.07 1 29.88 828 PRO B N 1
ATOM 13010 C CA . PRO B 1 828 ? -37.75 28.016 5.449 1 29.88 828 PRO B CA 1
ATOM 13011 C C . PRO B 1 828 ? -37.438 29.359 6.113 1 29.88 828 PRO B C 1
ATOM 13013 O O . PRO B 1 828 ? -37.5 29.469 7.34 1 29.88 828 PRO B O 1
ATOM 13016 N N . VAL B 1 829 ? -36.406 30.094 5.719 1 29.75 829 VAL B N 1
ATOM 13017 C CA . VAL B 1 829 ? -36.406 31.5 6.098 1 29.75 829 VAL B CA 1
ATOM 13018 C C . VAL B 1 829 ? -37.844 32.031 6.086 1 29.75 829 VAL B C 1
ATOM 13020 O O . VAL B 1 829 ? -38.5 32.062 5.043 1 29.75 829 VAL B O 1
ATOM 13023 N N . SER B 1 830 ? -38.625 31.891 7.168 1 24.31 830 SER B N 1
ATOM 13024 C CA . SER B 1 830 ? -39.75 32.812 7.297 1 24.31 830 SER B CA 1
ATOM 13025 C C . SER B 1 830 ? -39.344 34.25 6.922 1 24.31 830 SER B C 1
ATOM 13027 O O . SER B 1 830 ? -38.406 34.781 7.488 1 24.31 830 SER B O 1
ATOM 13029 N N . GLN B 1 831 ? -39.438 34.594 5.684 1 23.52 831 GLN B N 1
ATOM 13030 C CA . GLN B 1 831 ? -39.625 35.969 5.254 1 23.52 831 GLN B CA 1
ATOM 13031 C C . GLN B 1 831 ? -40.625 36.688 6.156 1 23.52 831 GLN B C 1
ATOM 13033 O O . GLN B 1 831 ? -41.812 36.406 6.137 1 23.52 831 GLN B O 1
ATOM 13038 N N . GLY B 1 832 ? -40.375 36.812 7.426 1 19.14 832 GLY B N 1
ATOM 13039 C CA . GLY B 1 832 ? -41.094 37.938 7.965 1 19.14 832 GLY B CA 1
ATOM 13040 C C . GLY B 1 832 ? -40.906 39.219 7.156 1 19.14 832 GLY B C 1
ATOM 13041 O O . GLY B 1 832 ? -39.781 39.656 6.941 1 19.14 832 GLY B O 1
ATOM 13042 N N . VAL B 1 833 ? -41.938 39.281 6.266 1 19.83 833 VAL B N 1
ATOM 13043 C CA . VAL B 1 833 ? -42.625 40.562 6.117 1 19.83 833 VAL B CA 1
ATOM 13044 C C . VAL B 1 833 ? -43.281 40.938 7.434 1 19.83 833 VAL B C 1
ATOM 13046 O O . VAL B 1 833 ? -43.906 40.125 8.086 1 19.83 833 VAL B O 1
#

Sequence (1666 aa):
MPQRLLESYPVASDRYDEMLAADGRLRPHWRTLIDQLENLSPDMLRRRANEVRDAIASDGVTYNVYADPKGANRPWELDLLPHLVSSEEWDFLERAVGQRARLMNGLLSDIYGPQTLIAEGLLPPALVFGQHGYLMPCHGWQPPGGVHLHAYAIDLARSVDGTWWVVSDRTQGPSGTGYALQNRQIMARAMPEALRDMHVESPHRYFHTLRAMLTRLAPAQGEVPLIVLLTPGPYNETYSEHAFLAHTLGFPLVEGVDLTVRGEQVFLKTLNGLRRVHAILRRMDDDYCDPLELRADSALGVPGLTQAARLGNVLIANSLGSGVLESTALHGFLPAINERLYGEPLLLPSVASWWCGEKPALDYTLAHFDELVIVPAFSSMRMQPVFGHSVTGAARRRLIESLQLQPHAYAAQEWVRLSQAPVMSRSGDYRLMNRTISLRVFAVADGEGGYQVMPGGLTRVAPRQRRDVVSMQQGGTSKDVWVLREEDRLEAHDAPEGHGAENVTLIKGTVDVSSHSGENLFWMGRYSERVKNLARLLRTTLQYTMDGQTESRGMLGSVSWICSQLGVQMPKSDPRPTITGLQQSLQAAVVDPSAPVSVATQLRQLANAAYQVREHLSLDNWHALTKMPAMVQERINTPAAAQHVLGNVIDACSGLAGHALDDMTRD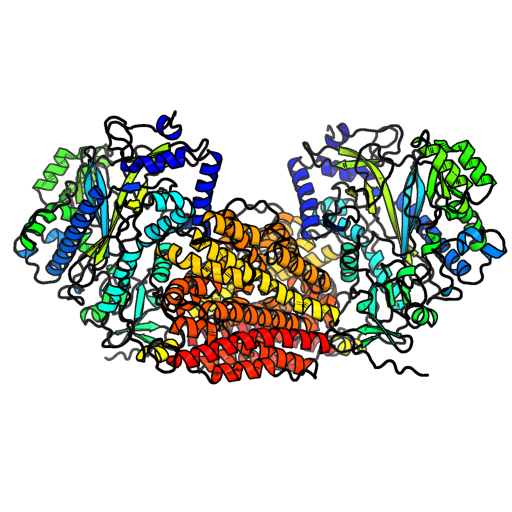AGWQFLMVGRHIERMANMAALFDNFLRLPPQRQTAALSWLLEAASSIVTYRVRYRRTPEWLPVLHLLVFDVSNPHGMAYQFRMLQQYMSEIAQQLGLLSMTIPTHLSSQLEAMNLSEFAHEHPNVEQANARLTQLMRDAVSGGYMLSDDLSRHYFTPLTAPVSQGVMPQRLLESYPVASDRYDEMLAADGRLRPHWRTLIDQLENLSPDMLRRRANEVRDAIASDGVTYNVYADPKGANRPWELDLLPHLVSSEEWDFLERAVGQRARLMNGLLSDIYGPQTLIAEGLLPPALVFGQHGYLMPCHGWQPPGGVHLHAYAIDLARSVDGTWWVVSDRTQGPSGTGYALQNRQIMARAMPEALRDMHVESPHRYFHTLRAMLTRLAPAQGEVPLIVLLTPGPYNETYSEHAFLAHTLGFPLVEGVDLTVRGEQVFLKTLNGLRRVHAILRRMDDDYCDPLELRADSALGVPGLTQAARLGNVLIANSLGSGVLESTALHGFLPAINERLYGEPLLLPSVASWWCGEKPALDYTLAHFDELVIVPAFSSMRMQPVFGHSVTGAARRRLIESLQLQPHAYAAQEWVRLSQAPVMSRSGDYRLMNRTISLRVFAVADGEGGYQVMPGGLTRVAPRQRRDVVSMQQGGTSKDVWVLREEDRLEAHDAPEGHGAENVTLIKGTVDVSSHSGENLFWMGRYSERVKNLARLLRTTLQYTMDGQTESRGMLGSVSWICSQLGVQMPKSDPRPTITGLQQSLQAAVVDPSAPVSVATQLRQLANAAYQVREHLSLDNWHALTKMPAMVQERINTPAAAQHVLGNVIDACSGLAGHALDDMTRDAGWQFLMVGRHIERMANMAALFDNFLRLPPQRQTAALSWLLEAASSIVTYRVRYRRTPEWLPVLHLLVFDVSNPHGMAYQFRMLQQYMSEIAQQLGLLSMTIPTHLSSQLEAMNLSEFAHEHPNVEQANARLTQLMRDAVSGGYMLSDDLSRHYFTPLTAPVSQGV

Secondary structure (DSSP, 8-state):
---HHHHT----TTS-BSSB-TTSPBPGGGHHHHHHHHTS-HHHHHHHHHHHHHHHHHHT-EEE-TT-TT--EEEP-B-SSPEEE-HHHHHHHHHHHHHHHHHHHHHHHHHTTT-HHHHTTSS-HHHHHTSTT--GGGTT---GGG-S-SEEEEEEEE-TTS-EEEEEEE-SS---HHHHHHHHHHHHHH-HHHHHHTTBPPTHHHHHHHHHHHHHHS--TTSPP-EEEE---TTSTTHHHHHHHHHHHT--EE-GGGEEEETTEEEEEETTEEEEE-EEEE-S-GGGS-TTTT-TT-SSS-TTHHHHHHTTSSEEESPTTGGGGG-GGGGGGHHHHHHHHHSS--SSPBPPEEETTSHHHHHHHHHTGGGEEEEESSTTS----EEGGG--HHHHHHHHHHHHH-GGGEEEEEPP---EEEEE-SSSS--EEEEEEEEEEEEEE-SSS-EEEPSS-EEEE-SSTT-----STT---EEEEEEB-SS-------------STHHHHHHSPPPPBHHHHHHHHHHHHHHHHHHHHHHHHHHHHHHHH---HHHHHHHHHHHHHHHHTT------SSS--HHHHHHHHHHHHH-TTSSS-HHHHHHHHHHHHHHTGGGS-HHHHHHHHHTGGGGTS---SHHHHHHHHHHHHHHHHHHHHHHHHTS-SSHHHHHHHHHHHHHHHHHHHHHHHHHHTS-HHHHHHTHHHHHHHTT-HHHHHHHH-SS--HHHHHIIIII-SS-TTSHHHHHHHHHHHHHHHHHHHS-----HHHHHHHHHHT--GGGGSTT-TTHHHHHHHHHHHHHHHHHHHHHHHHHHIIIIIS----------/---HHHHT-PPPTTS-BSSB-TTSPBPGGGHHHHHHHHTS-HHHHHHHHHHHHHHHHHHT-EEE-TT-TT--EEEP-B-SS-EEE-HHHHHHHHHHHHHHHHHHHHHHHHHTTT-HHHHTTSS-HHHHHTSTT--GGGTT---GGG-S-SEEEEEEEE-TTS-EEEEEEE-SS---HHHHHHHHHHHHHH-HHHHHHTTBPPSHHHHHHHHHHHHHHS--TTSPP-EEEE---TTSTTHHHHHHHHHHHT--EE-GGGEEEETTEEEEEETTEEEEE-EEEE-S-GGGS-TTTT-TT-SSS-TTHHHHHHTTSSEEESPTTGGGGG-GGGGGGHHHHHHHHHSS--SSPBPPEEETTSHHHHHHHHHTGGGEEEEESSTTS----EEGGG--HHHHHHHHHHHHH-GGGEEEEEPP---EEEEE-SSSS--EEEEEEEEEEEEEE-SSS-EEEPS--EEEE-SSTT-----STT---EEEEEEB-SS-------------STHHHHHHSPPPPBHHHHHHHHHHHHHHHHHHHHHHHHHHHHHHHH---HHHHHHHHHHHHHHHHTT------SSS--HHHHHHHHHHHHH-TTSSS-HHHHHHHHHHHHHHTGGGS-HHHHHHHHHTGGGGTS---SHHHHHHHHHHHHHHHHHHHHHHHHTS-SSHHHHHHHHHHHHHHHHHHHHHHHHHHTS-HHHHHHTHHHHHHHTT-HHHHHHHH-SS--HHHHHIIIII-SS-TTSHHHHHHHHHHHHHHHHHHH------HHHHHHHHHHT--GGGGSTT-TTHHHHHHHHHHHHHHHHHHHHHHHHHHIIIIIS----------

pLDDT: mean 85.37, std 14.1, range [18.66, 98.19]

InterPro domains:
  IPR007296 Rv2567-like, DUF403 [PF04168] (514-822)
  IPR025841 Circularly permuted ATP-grasp type 2 [PF14403] (82-462)
  IPR051680 ATP-dependent Glutamate--Cysteine Ligase Type 2 [PTHR34595] (4-801)

Organism: Herbaspirillum seropedicae (strain SmR1) (NCBI:txid757424)

Radius of gyration: 39.57 Å; Cα contacts (8 Å, |Δi|>4): 3070; chains: 2; bounding box: 89×130×90 Å

Solvent-accessible surface area (backbone atoms only — not comparable to full-atom values): 86786 Å² total; per-residue (Å²): 125,90,58,71,57,66,72,58,41,65,82,65,88,84,33,22,45,72,52,36,41,98,87,65,45,71,36,76,88,47,47,68,60,53,53,54,52,67,68,44,50,71,67,54,49,48,50,37,47,48,45,43,53,50,46,32,61,59,68,55,42,37,36,36,40,82,84,39,86,78,59,46,70,36,70,55,46,70,44,84,46,58,44,79,39,50,45,68,61,44,56,51,48,48,52,32,50,35,51,50,52,52,46,54,28,52,48,50,52,28,70,29,51,82,32,56,51,45,75,69,62,63,36,62,60,65,71,47,75,67,36,85,32,45,46,74,88,42,53,69,49,74,50,62,94,70,54,44,53,40,45,39,29,38,34,34,36,32,30,57,86,62,50,64,27,39,72,47,52,33,36,45,48,60,77,52,65,44,53,31,52,49,40,45,56,44,44,32,64,54,41,26,65,58,46,49,76,48,38,45,51,70,51,63,61,44,59,50,37,46,54,50,24,50,61,68,50,26,52,35,87,88,49,85,65,39,52,33,30,36,37,78,39,80,83,39,41,56,28,52,37,50,53,51,39,18,58,75,68,34,26,56,73,36,42,26,86,41,40,46,57,57,95,55,31,41,25,37,45,25,58,90,42,77,39,72,37,11,26,35,44,40,59,45,61,55,55,38,42,14,24,74,80,64,24,72,84,36,87,44,23,26,60,53,46,63,61,15,36,62,72,54,40,29,38,53,37,31,32,73,36,36,42,44,65,37,24,54,42,50,53,62,39,45,51,62,48,37,32,68,75,70,68,43,78,64,77,60,47,52,49,56,41,32,35,22,59,40,65,71,36,33,54,47,45,65,74,44,35,58,61,24,28,40,31,51,19,40,74,84,52,93,56,74,71,40,50,33,62,76,44,58,70,65,60,35,51,50,51,51,48,48,45,68,75,44,21,63,52,28,18,34,28,57,67,70,55,49,17,28,36,64,37,65,42,90,67,90,85,62,45,37,37,58,28,30,40,38,39,34,39,42,34,28,31,54,74,78,86,47,53,45,57,35,46,38,32,40,29,40,30,26,73,47,80,87,42,86,65,73,47,83,85,78,44,47,39,28,23,35,38,40,31,31,45,94,64,87,70,76,72,79,72,78,67,79,85,77,79,66,76,86,41,51,66,61,58,70,46,81,70,79,47,33,12,62,43,30,47,28,32,18,45,28,22,26,28,47,38,51,33,38,51,51,36,38,39,49,36,46,53,52,50,43,66,38,40,61,48,68,74,41,56,69,34,45,61,58,52,47,50,45,41,38,74,73,46,37,68,56,65,86,39,86,92,68,63,48,66,66,50,45,48,50,26,52,47,40,31,40,46,33,59,83,43,92,40,21,43,39,42,34,37,51,50,25,44,52,25,43,62,68,37,48,79,79,43,48,69,67,57,46,42,56,53,70,51,52,57,60,62,42,67,58,91,64,86,42,69,66,51,40,40,51,43,32,49,52,51,42,48,49,45,24,24,53,43,7,39,57,70,55,58,43,51,64,46,69,42,44,49,32,17,51,46,23,28,41,40,39,49,39,26,50,49,21,51,53,50,43,50,51,68,70,43,56,70,74,58,39,62,67,36,40,61,57,50,28,46,40,49,67,35,47,55,59,43,33,65,58,65,40,53,78,80,47,68,67,58,50,48,37,46,47,42,64,28,61,38,31,59,67,8,44,36,21,31,29,52,51,46,41,51,51,49,50,50,48,21,70,73,69,60,70,62,85,74,57,60,37,56,53,54,44,51,59,55,68,72,56,58,78,72,38,61,38,87,86,35,88,52,22,67,59,45,48,50,51,51,43,47,50,22,51,47,45,34,54,44,35,55,49,50,53,51,49,48,39,60,71,48,44,44,79,77,73,65,79,74,75,75,76,122,127,90,56,69,57,66,72,59,41,66,82,66,90,83,33,23,46,71,52,36,40,97,86,66,44,73,36,75,89,47,46,67,59,52,54,55,53,67,68,44,50,70,67,53,49,49,50,36,48,48,44,44,53,49,45,32,59,60,68,55,41,39,34,36,39,82,84,38,85,77,59,47,70,35,70,53,44,70,44,83,46,59,44,78,40,49,46,71,60,43,55,51,49,45,52,32,51,35,51,49,51,51,46,52,30,50,47,50,54,29,69,29,52,82,32,56,50,44,73,72,62,64,35,62,60,65,71,48,75,67,36,85,32,44,44,73,89,43,53,69,48,73,49,64,94,70,54,44,54,41,45,41,28,37,34,34,34,32,29,58,87,62,50,65,27,38,72,46,53,34,37,46,47,58,80,51,65,44,54,30,51,49,41,46,56,47,43,32,64,55,40,28,66,57,46,47,76,50,39,45,51,70,53,63,61,43,58,51,37,46,53,51,23,50,62,68,50,24,52,34,87,89,50,86,64,38,51,33,30,37,36,78,40,80,83,40,41,58,28,51,38,48,52,50,39,18,57,75,68,33,28,55,75,36,42,25,86,40,42,46,56,56,94,55,30,42,24,38,45,26,59,91,42,78,39,71,36,12,25,35,43,40,58,46,59,55,54,38,44,14,23,74,80,64,24,71,83,37,88,46,24,28,60,53,46,63,60,16,36,62,72,55,39,28,37,52,37,30,30,74,36,36,43,45,66,38,23,53,42,48,51,63,38,45,52,62,48,36,33,70,76,71,69,43,78,64,76,62,45,53,50,57,38,31,36,23,59,41,65,72,35,33,54,48,45,66,74,44,36,56,61,25,28,41,31,50,20,42,75,84,50,94,57,73,70,40,50,33,63,76,44,58,71,66,60,34,52,49,50,51,49,46,44,67,75,45,21,65,53,28,19,34,27,56,67,70,54,49,16,28,36,65,38,64,43,91,66,88,85,62,46,38,36,58,29,29,41,36,39,33,40,40,35,27,30,54,74,79,87,46,55,46,56,34,46,38,31,40,28,40,30,26,73,46,77,87,43,84,66,74,47,82,86,79,43,47,39,30,25,35,37,40,29,32,45,95,63,86,71,75,72,78,74,78,64,79,84,76,79,68,74,88,40,52,67,61,56,69,48,80,67,80,46,35,13,65,43,30,46,28,32,20,46,28,22,26,29,48,37,49,34,39,50,50,34,37,39,50,37,47,52,53,50,44,66,38,41,61,48,67,73,42,56,69,34,46,63,59,52,48,50,46,42,38,75,73,46,38,66,55,63,83,31,92,93,68,64,49,65,67,51,46,48,51,28,53,46,40,31,39,45,34,59,84,43,93,40,20,43,38,43,33,39,50,51,26,46,53,25,43,62,69,39,49,77,79,44,49,69,69,56,46,42,56,53,69,51,51,57,60,62,44,67,57,90,66,88,43,69,66,52,41,40,52,45,31,49,50,51,41,48,51,46,24,24,53,42,7,40,58,69,54,60,44,50,66,46,70,42,45,50,34,18,50,48,23,28,41,38,39,50,39,26,52,49,22,51,52,50,43,51,51,67,69,44,56,68,73,59,39,61,65,36,40,61,58,50,28,47,42,51,69,35,45,57,59,43,32,67,57,66,39,53,76,78,47,68,68,57,50,48,38,45,47,42,63,28,61,40,31,59,68,7,45,36,22,32,29,52,51,48,42,52,52,46,50,51,48,21,69,74,70,60,71,64,85,72,57,60,36,56,53,56,44,52,58,56,68,72,55,59,78,70,37,60,38,87,87,34,90,52,24,68,60,45,48,51,52,51,42,48,48,20,52,46,44,34,53,44,34,54,49,50,53,51,51,50,38,59,71,48,45,44,77,77,73,64,79,74,75,73,77,122